Protein AF-0000000085917078 (afdb_homodimer)

Structure (mmCIF, N/CA/C/O backbone):
data_AF-0000000085917078-model_v1
#
loop_
_entity.id
_entity.type
_entity.pdbx_description
1 polymer 'DUF4371 domain-containing protein'
#
loop_
_atom_site.group_PDB
_atom_site.id
_atom_site.type_symbol
_atom_site.label_atom_id
_atom_site.label_alt_id
_atom_site.label_comp_id
_atom_site.label_asym_id
_atom_site.label_entity_id
_atom_site.label_seq_id
_atom_site.pdbx_PDB_ins_code
_atom_site.Cartn_x
_atom_site.Cartn_y
_atom_site.Cartn_z
_atom_site.occupancy
_atom_site.B_iso_or_equiv
_atom_site.auth_seq_id
_atom_site.auth_comp_id
_atom_site.auth_asym_id
_atom_site.auth_atom_id
_atom_site.pdbx_PDB_model_num
ATOM 1 N N . MET A 1 1 ? 15.758 -40.156 75.75 1 26.25 1 MET A N 1
ATOM 2 C CA . MET A 1 1 ? 15.148 -38.875 75.312 1 26.25 1 MET A CA 1
ATOM 3 C C . MET A 1 1 ? 14.625 -38.969 73.875 1 26.25 1 MET A C 1
ATOM 5 O O . MET A 1 1 ? 15.367 -39.344 73 1 26.25 1 MET A O 1
ATOM 9 N N . ALA A 1 2 ? 13.312 -39.094 73.75 1 33.78 2 ALA A N 1
ATOM 10 C CA . ALA A 1 2 ? 12.492 -39.375 72.562 1 33.78 2 ALA A CA 1
ATOM 11 C C . ALA A 1 2 ? 12.648 -38.281 71.5 1 33.78 2 ALA A C 1
ATOM 13 O O . ALA A 1 2 ? 12.836 -37.125 71.875 1 33.78 2 ALA A O 1
ATOM 14 N N . GLU A 1 3 ? 13.195 -38.656 70.438 1 36.88 3 GLU A N 1
ATOM 15 C CA . GLU A 1 3 ? 13.578 -37.781 69.312 1 36.88 3 GLU A CA 1
ATOM 16 C C . GLU A 1 3 ? 12.43 -36.875 68.938 1 36.88 3 GLU A C 1
ATOM 18 O O . GLU A 1 3 ? 11.266 -37.25 69 1 36.88 3 GLU A O 1
ATOM 23 N N . PRO A 1 4 ? 12.531 -35.531 69.188 1 39.78 4 PRO A N 1
ATOM 24 C CA . PRO A 1 4 ? 11.461 -34.562 68.938 1 39.78 4 PRO A CA 1
ATOM 25 C C . PRO A 1 4 ? 10.758 -34.75 67.625 1 39.78 4 PRO A C 1
ATOM 27 O O . PRO A 1 4 ? 11.367 -35.281 66.688 1 39.78 4 PRO A O 1
ATOM 30 N N . PRO A 1 5 ? 9.406 -34.875 67.75 1 36.38 5 PRO A N 1
ATOM 31 C CA . PRO A 1 5 ? 8.578 -35.219 66.562 1 36.38 5 PRO A CA 1
ATOM 32 C C . PRO A 1 5 ? 8.797 -34.25 65.375 1 36.38 5 PRO A C 1
ATOM 34 O O . PRO A 1 5 ? 9.055 -33.062 65.562 1 36.38 5 PRO A O 1
ATOM 37 N N . GLN A 1 6 ? 9.461 -34.719 64.438 1 34.41 6 GLN A N 1
ATOM 38 C CA . GLN A 1 6 ? 9.836 -34.031 63.219 1 34.41 6 GLN A CA 1
ATOM 39 C C . GLN A 1 6 ? 8.656 -33.25 62.625 1 34.41 6 GLN A C 1
ATOM 41 O O . GLN A 1 6 ? 7.539 -33.75 62.562 1 34.41 6 GLN A O 1
ATOM 46 N N . LYS A 1 7 ? 8.641 -31.891 62.875 1 35.31 7 LYS A N 1
ATOM 47 C CA . LYS A 1 7 ? 7.645 -30.969 62.344 1 35.31 7 LYS A CA 1
ATOM 48 C C . LYS A 1 7 ? 7.184 -31.406 60.938 1 35.31 7 LYS A C 1
ATOM 50 O O . LYS A 1 7 ? 8.008 -31.641 60.062 1 35.31 7 LYS A O 1
ATOM 55 N N . LYS A 1 8 ? 5.969 -31.953 60.938 1 35.16 8 LYS A N 1
ATOM 56 C CA . LYS A 1 8 ? 5.297 -32.438 59.719 1 35.16 8 LYS A CA 1
ATOM 57 C C . LYS A 1 8 ? 5.246 -31.328 58.656 1 35.16 8 LYS A C 1
ATOM 59 O O . LYS A 1 8 ? 4.77 -30.219 58.938 1 35.16 8 LYS A O 1
ATOM 64 N N . VAL A 1 9 ? 6.164 -31.219 57.875 1 41.62 9 VAL A N 1
ATOM 65 C CA . VAL A 1 9 ? 6.203 -30.297 56.75 1 41.62 9 VAL A CA 1
ATOM 66 C C . VAL A 1 9 ? 4.84 -30.25 56.062 1 41.62 9 VAL A C 1
ATOM 68 O O . VAL A 1 9 ? 4.297 -31.297 55.688 1 41.62 9 VAL A O 1
ATOM 71 N N . ARG A 1 10 ? 3.951 -29.359 56.469 1 45.59 10 ARG A N 1
ATOM 72 C CA . ARG A 1 10 ? 2.627 -29.141 55.906 1 45.59 10 ARG A CA 1
ATOM 73 C C . ARG A 1 10 ? 2.664 -29.25 54.375 1 45.59 10 ARG A C 1
ATOM 75 O O . ARG A 1 10 ? 3.408 -28.516 53.719 1 45.59 10 ARG A O 1
ATOM 82 N N . LYS A 1 11 ? 2.496 -30.344 53.938 1 52.91 11 LYS A N 1
ATOM 83 C CA . LYS A 1 11 ? 2.473 -30.641 52.5 1 52.91 11 LYS A CA 1
ATOM 84 C C . LYS A 1 11 ? 1.462 -29.766 51.781 1 52.91 11 LYS A C 1
ATOM 86 O O . LYS A 1 11 ? 0.309 -29.656 52.188 1 52.91 11 LYS A O 1
ATOM 91 N N . THR A 1 12 ? 1.917 -28.703 51.031 1 66 12 THR A N 1
ATOM 92 C CA . THR A 1 12 ? 1.097 -27.875 50.156 1 66 12 THR A CA 1
ATOM 93 C C . THR A 1 12 ? 0.244 -28.734 49.25 1 66 12 THR A C 1
ATOM 95 O O . THR A 1 12 ? 0.737 -29.703 48.656 1 66 12 THR A O 1
ATOM 98 N N . GLN A 1 13 ? -1.045 -28.516 49.344 1 72.25 13 GLN A N 1
ATOM 99 C CA . GLN A 1 13 ? -1.962 -29.422 48.656 1 72.25 13 GLN A CA 1
ATOM 100 C C .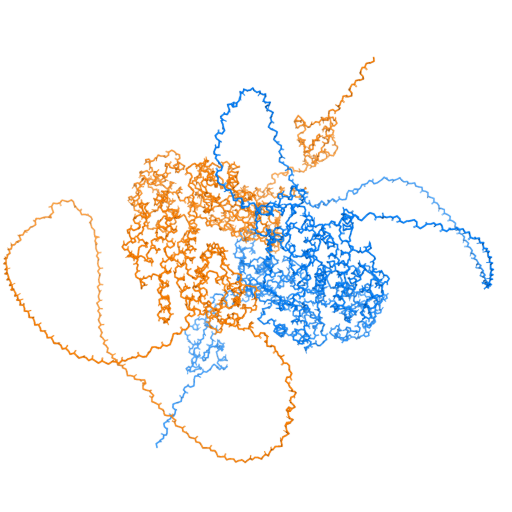 GLN A 1 13 ? -2.094 -29.031 47.156 1 72.25 13 GLN A C 1
ATOM 102 O O . GLN A 1 13 ? -1.937 -27.859 46.812 1 72.25 13 GLN A O 1
ATOM 107 N N . ARG A 1 14 ? -2.148 -29.984 46.281 1 76.56 14 ARG A N 1
ATOM 108 C CA . ARG A 1 14 ? -2.373 -29.828 44.844 1 76.56 14 ARG A CA 1
ATOM 109 C C . ARG A 1 14 ? -3.822 -30.125 44.5 1 76.56 14 ARG A C 1
ATOM 111 O O . ARG A 1 14 ? -4.535 -30.781 45.25 1 76.56 14 ARG A O 1
ATOM 118 N N . PHE A 1 15 ? -4.289 -29.625 43.406 1 78.06 15 PHE A N 1
ATOM 119 C CA . PHE A 1 15 ? -5.645 -29.875 42.938 1 78.06 15 PHE A CA 1
ATOM 120 C C . PHE A 1 15 ? -5.809 -31.344 42.562 1 78.06 15 PHE A C 1
ATOM 122 O O . PHE A 1 15 ? -4.98 -31.891 41.844 1 78.06 15 PHE A O 1
ATOM 129 N N . LEU A 1 16 ? -6.777 -31.984 43.125 1 79.94 16 LEU A N 1
ATOM 130 C CA . LEU A 1 16 ? -7.07 -33.406 42.844 1 79.94 16 LEU A CA 1
ATOM 131 C C . LEU A 1 16 ? -8.336 -33.531 42 1 79.94 16 LEU A C 1
ATOM 133 O O . LEU A 1 16 ? -9.273 -32.75 42.156 1 79.94 16 LEU A O 1
ATOM 137 N N . ASP A 1 17 ? -8.359 -34.469 41.219 1 76.12 17 ASP A N 1
ATOM 138 C CA . ASP A 1 17 ? -9.492 -34.719 40.344 1 76.12 17 ASP A CA 1
ATOM 139 C C . ASP A 1 17 ? -10.781 -34.938 41.125 1 76.12 17 ASP A C 1
ATOM 141 O O . ASP A 1 17 ? -11.875 -34.625 40.656 1 76.12 17 ASP A O 1
ATOM 145 N N . ARG A 1 18 ? -10.672 -35.375 42.281 1 79.56 18 ARG A N 1
ATOM 146 C CA . ARG A 1 18 ? -11.844 -35.656 43.094 1 79.56 18 ARG A CA 1
ATOM 147 C C . ARG A 1 18 ? -12.562 -34.344 43.469 1 79.56 18 ARG A C 1
ATOM 149 O O . ARG A 1 18 ? -13.758 -34.344 43.75 1 79.56 18 ARG A O 1
ATOM 156 N N . TYR A 1 19 ? -11.789 -33.219 43.438 1 81.88 19 TYR A N 1
ATOM 157 C CA . TYR A 1 19 ? -12.406 -31.922 43.719 1 81.88 19 TYR A CA 1
ATOM 158 C C . TYR A 1 19 ? -13.336 -31.5 42.594 1 81.88 19 TYR A C 1
ATOM 160 O O . TYR A 1 19 ? -14.398 -30.938 42.844 1 81.88 19 TYR A O 1
ATOM 168 N N . ARG A 1 20 ? -12.961 -31.938 41.469 1 78.19 20 ARG A N 1
ATOM 169 C CA . ARG A 1 20 ? -13.789 -31.688 40.281 1 78.19 20 ARG A CA 1
ATOM 170 C C . ARG A 1 20 ? -15.086 -32.469 40.344 1 78.19 20 ARG A C 1
ATOM 172 O O . ARG A 1 20 ? -16.125 -32.031 39.875 1 78.19 20 ARG A O 1
ATOM 179 N N . GLU A 1 21 ? -15.039 -33.625 40.844 1 79.31 21 GLU A N 1
ATOM 180 C CA . GLU A 1 21 ? -16.219 -34.469 40.938 1 79.31 21 GLU A CA 1
ATOM 181 C C . GLU A 1 21 ? -17.188 -33.906 42 1 79.31 21 GLU A C 1
ATOM 183 O O . GLU A 1 21 ? -18.406 -33.938 41.812 1 79.31 21 GLU A O 1
ATOM 188 N N . ARG A 1 22 ? -16.703 -33.375 43.094 1 81.88 22 ARG A N 1
ATOM 189 C CA . ARG A 1 22 ? -17.531 -32.875 44.188 1 81.88 22 ARG A CA 1
ATOM 190 C C . ARG A 1 22 ? -18.047 -31.469 43.906 1 81.88 22 ARG A C 1
ATOM 192 O O . ARG A 1 22 ? -19.188 -31.141 44.25 1 81.88 22 ARG A O 1
ATOM 199 N N . TRP A 1 23 ? -17.188 -30.609 43.344 1 81.5 23 TRP A N 1
ATOM 200 C CA . TRP A 1 23 ? -17.531 -29.266 42.906 1 81.5 23 TRP A CA 1
ATOM 201 C C . TRP A 1 23 ? -17.203 -29.031 41.438 1 81.5 23 TRP A C 1
ATOM 203 O O . TRP A 1 23 ? -16.094 -28.609 41.125 1 81.5 23 TRP A O 1
ATOM 213 N N . PRO A 1 24 ? -18.25 -29.312 40.562 1 78.5 24 PRO A N 1
ATOM 214 C CA . PRO A 1 24 ? -18 -29.266 39.125 1 78.5 24 PRO A CA 1
ATOM 215 C C . PRO A 1 24 ? -17.562 -27.875 38.656 1 78.5 24 PRO A C 1
ATOM 217 O O . PRO A 1 24 ? -16.984 -27.75 37.562 1 78.5 24 PRO A O 1
ATOM 220 N N . CYS A 1 25 ? -17.734 -26.938 39.344 1 78.94 25 CYS A N 1
ATOM 221 C CA . CYS A 1 25 ? -17.344 -25.594 38.938 1 78.94 25 CYS A CA 1
ATOM 222 C C . CYS A 1 25 ? -15.836 -25.391 39.125 1 78.94 25 CYS A C 1
ATOM 224 O O . CYS A 1 25 ? -15.273 -24.422 38.625 1 78.94 25 CYS A O 1
ATOM 226 N N . LEU A 1 26 ? -15.172 -26.203 39.75 1 82.19 26 LEU A N 1
ATOM 227 C CA . LEU A 1 26 ? -13.742 -26.062 40 1 82.19 26 LEU A CA 1
ATOM 228 C C . LEU A 1 26 ? -12.93 -26.922 39.031 1 82.19 26 LEU A C 1
ATOM 230 O O . LEU A 1 26 ? -13.242 -28.094 38.812 1 82.19 26 LEU A O 1
ATOM 234 N N . GLN A 1 27 ? -12.047 -26.266 38.312 1 81.12 27 GLN A N 1
ATOM 235 C CA . GLN A 1 27 ? -11.141 -26.922 37.375 1 81.12 27 GLN A CA 1
ATOM 236 C C . GLN A 1 27 ? -9.68 -26.703 37.781 1 81.12 27 GLN A C 1
ATOM 238 O O . GLN A 1 27 ? -9.391 -25.875 38.625 1 81.12 27 GLN A O 1
ATOM 243 N N . MET A 1 28 ? -8.906 -27.484 37.188 1 79.31 28 MET A N 1
ATOM 244 C CA . MET A 1 28 ? -7.477 -27.359 37.438 1 79.31 28 MET A CA 1
ATOM 245 C C . MET A 1 28 ? -6.965 -25.984 36.969 1 79.31 28 MET A C 1
ATOM 247 O O . MET A 1 28 ? -7.242 -25.562 35.844 1 79.31 28 MET A O 1
ATOM 251 N N . SER A 1 29 ? -6.289 -25.188 37.812 1 76.81 29 SER A N 1
ATOM 252 C CA . SER A 1 29 ? -5.723 -23.875 37.5 1 76.81 29 SER A CA 1
ATOM 253 C C . SER A 1 29 ? -4.34 -24 36.875 1 76.81 29 SER A C 1
ATOM 255 O O . SER A 1 29 ? -3.65 -25 37.062 1 76.81 29 SER A O 1
ATOM 257 N N . ARG A 1 30 ? -3.867 -23.031 36.156 1 72.75 30 ARG A N 1
ATOM 258 C CA . ARG A 1 30 ? -2.514 -22.953 35.594 1 72.75 30 ARG A CA 1
ATOM 259 C C . ARG A 1 30 ? -1.503 -22.625 36.688 1 72.75 30 ARG A C 1
ATOM 261 O O . ARG A 1 30 ? -0.307 -22.891 36.531 1 72.75 30 ARG A O 1
ATOM 268 N N . LEU A 1 31 ? -1.988 -22.203 37.875 1 76.12 31 LEU A N 1
ATOM 269 C CA . LEU A 1 31 ? -1.13 -21.906 39 1 76.12 31 LEU A CA 1
ATOM 270 C C . LEU A 1 31 ? -1.04 -23.125 39.938 1 76.12 31 LEU A C 1
ATOM 272 O O . LEU A 1 31 ? -2.043 -23.797 40.188 1 76.12 31 LEU A O 1
ATOM 276 N N . PRO A 1 32 ? 0.138 -23.406 40.312 1 77.38 32 PRO A N 1
ATOM 277 C CA . PRO A 1 32 ? 0.253 -24.531 41.25 1 77.38 32 PRO A CA 1
ATOM 278 C C . PRO A 1 32 ? -0.472 -24.281 42.562 1 77.38 32 PRO A C 1
ATOM 280 O O . PRO A 1 32 ? -0.488 -23.141 43.062 1 77.38 32 PRO A O 1
ATOM 283 N N . HIS A 1 33 ? -1.282 -25.203 43.156 1 82.06 33 HIS A N 1
ATOM 284 C CA . HIS A 1 33 ? -1.989 -25.234 44.438 1 82.06 33 HIS A CA 1
ATOM 285 C C . HIS A 1 33 ? -3.223 -24.328 44.406 1 82.06 33 HIS A C 1
ATOM 287 O O . HIS A 1 33 ? -3.668 -23.844 45.438 1 82.06 33 HIS A O 1
ATOM 293 N N . HIS A 1 34 ? -3.635 -24 43.219 1 85 34 HIS A N 1
ATOM 294 C CA . HIS A 1 34 ? -4.875 -23.266 43.031 1 85 34 HIS A CA 1
ATOM 295 C C . HIS A 1 34 ? -5.898 -24.062 42.25 1 85 34 HIS A C 1
ATOM 297 O O . HIS A 1 34 ? -5.531 -24.953 41.469 1 85 34 HIS A O 1
ATOM 303 N N . ALA A 1 35 ? -7.191 -23.844 42.438 1 86 35 ALA A N 1
ATOM 304 C CA . ALA A 1 35 ? -8.32 -24.328 41.656 1 86 35 ALA A CA 1
ATOM 305 C C . ALA A 1 35 ? -9.023 -23.188 40.938 1 86 35 ALA A C 1
ATOM 307 O O . ALA A 1 35 ? -9.188 -22.094 41.5 1 86 35 ALA A O 1
ATOM 308 N N . PHE A 1 36 ? -9.227 -23.453 39.688 1 83.44 36 PHE A N 1
ATOM 309 C CA . PHE A 1 36 ? -9.953 -22.453 38.906 1 83.44 36 PHE A CA 1
ATOM 310 C C . PHE A 1 36 ? -11.461 -22.656 39.031 1 83.44 36 PHE A C 1
ATOM 312 O O . PHE A 1 36 ? -11.961 -23.75 38.719 1 83.44 36 PHE A O 1
ATOM 319 N N . CYS A 1 37 ? -12.148 -21.641 39.5 1 81.25 37 CYS A N 1
ATOM 320 C CA . CYS A 1 37 ? -13.609 -21.703 39.562 1 81.25 37 CYS A CA 1
ATOM 321 C C . CYS A 1 37 ? -14.234 -21.125 38.312 1 81.25 37 CYS A C 1
ATOM 323 O O . CYS A 1 37 ? -14.07 -19.938 38.031 1 81.25 37 CYS A O 1
ATOM 325 N N . THR A 1 38 ? -14.977 -21.953 37.625 1 78.81 38 THR A N 1
ATOM 326 C CA . THR A 1 38 ? -15.578 -21.562 36.344 1 78.81 38 THR A CA 1
ATOM 327 C C . THR A 1 38 ? -16.734 -20.578 36.594 1 78.81 38 THR A C 1
ATOM 329 O O . THR A 1 38 ? -17.094 -19.812 35.688 1 78.81 38 THR A O 1
ATOM 332 N N . VAL A 1 39 ? -17.266 -20.469 37.594 1 76.5 39 VAL A N 1
ATOM 333 C CA . VAL A 1 39 ? -18.375 -19.594 37.969 1 76.5 39 VAL A CA 1
ATOM 334 C C . VAL A 1 39 ? -17.828 -18.203 38.312 1 76.5 39 VAL A C 1
ATOM 336 O O . VAL A 1 39 ? -18.312 -17.188 37.812 1 76.5 39 VAL A O 1
ATOM 339 N N . CYS A 1 40 ? -16.859 -18.172 39.094 1 76.5 40 CYS A N 1
ATOM 340 C CA . CYS A 1 40 ? -16.312 -16.906 39.562 1 76.5 40 CYS A CA 1
ATOM 341 C C . CYS A 1 40 ? -15.141 -16.453 38.688 1 76.5 40 CYS A C 1
ATOM 343 O O . CYS A 1 40 ? -14.641 -15.344 38.844 1 76.5 40 CYS A O 1
ATOM 345 N N . LYS A 1 41 ? -14.75 -17.312 37.75 1 74.31 41 LYS A N 1
ATOM 346 C CA . LYS A 1 41 ? -13.625 -17.141 36.844 1 74.31 41 LYS A CA 1
ATOM 347 C C . LYS A 1 41 ? -12.398 -16.609 37.562 1 74.31 41 LYS A C 1
ATOM 349 O O . LYS A 1 41 ? -11.711 -15.719 37.094 1 74.31 41 LYS A O 1
ATOM 354 N N . THR A 1 42 ? -12.086 -17.234 38.625 1 79.88 42 THR A N 1
ATOM 355 C CA . THR A 1 42 ? -10.938 -16.875 39.469 1 79.88 42 THR A CA 1
ATOM 356 C C . THR A 1 42 ? -10.188 -18.109 39.938 1 79.88 42 THR A C 1
ATOM 358 O O . THR A 1 42 ? -10.781 -19.188 40.094 1 79.88 42 THR A O 1
ATOM 361 N N . ASP A 1 43 ? -8.859 -17.953 40.125 1 82.56 43 ASP A N 1
ATOM 362 C CA . ASP A 1 43 ? -8.047 -19 40.719 1 82.56 43 ASP A CA 1
ATOM 363 C C . ASP A 1 43 ? -8.133 -18.953 42.25 1 82.56 43 ASP A C 1
ATOM 365 O O . ASP A 1 43 ? -7.832 -17.922 42.844 1 82.56 43 ASP A O 1
ATOM 369 N N . VAL A 1 44 ? -8.586 -19.953 42.812 1 84.69 44 VAL A N 1
ATOM 370 C CA . VAL A 1 44 ? -8.766 -20.094 44.25 1 84.69 44 VAL A CA 1
ATOM 371 C C . VAL A 1 44 ? -7.566 -20.828 44.875 1 84.69 44 VAL A C 1
ATOM 373 O O . VAL A 1 44 ? -7.191 -21.906 44.406 1 84.69 44 VAL A O 1
ATOM 376 N N . ASP A 1 45 ? -6.941 -20.234 45.844 1 81.88 45 ASP A N 1
ATOM 377 C CA . ASP A 1 45 ? -5.805 -20.844 46.531 1 81.88 45 ASP A CA 1
ATOM 378 C C . ASP A 1 45 ? -6.258 -22.016 47.406 1 81.88 45 ASP A C 1
ATOM 380 O O . ASP A 1 45 ? -7.035 -21.828 48.344 1 81.88 45 ASP A O 1
ATOM 384 N N . ILE A 1 46 ? -5.797 -23.156 47.031 1 83.19 46 ILE A N 1
ATOM 385 C CA . ILE A 1 46 ? -6.195 -24.344 47.781 1 83.19 46 ILE A CA 1
ATOM 386 C C . ILE A 1 46 ? -4.992 -24.891 48.531 1 83.19 46 ILE A C 1
ATOM 388 O O . ILE A 1 46 ? -4.992 -26.062 48.938 1 83.19 46 ILE A O 1
ATOM 392 N N . SER A 1 47 ? -3.875 -24.156 48.781 1 80.31 47 SER A N 1
ATOM 393 C CA . SER A 1 47 ? -2.604 -24.609 49.344 1 80.31 47 SER A CA 1
ATOM 394 C C . SER A 1 47 ? -2.748 -24.984 50.812 1 80.31 47 SER A C 1
ATOM 396 O O . SER A 1 47 ? -1.99 -25.797 51.344 1 80.31 47 SER A O 1
ATOM 398 N N . HIS A 1 48 ? -3.787 -24.453 51.469 1 80.19 48 HIS A N 1
ATOM 399 C CA . HIS A 1 48 ? -3.887 -24.656 52.906 1 80.19 48 HIS A CA 1
ATOM 400 C C . HIS A 1 48 ? -4.566 -25.984 53.219 1 80.19 48 HIS A C 1
ATOM 402 O O . HIS A 1 48 ? -3.971 -26.844 53.875 1 80.19 48 HIS A O 1
ATOM 408 N N . GLN A 1 49 ? -5.906 -26.156 52.906 1 78.69 49 GLN A N 1
ATOM 409 C CA . GLN A 1 49 ? -6.617 -27.359 53.375 1 78.69 49 GLN A CA 1
ATOM 410 C C . GLN A 1 49 ? -7.266 -28.094 52.188 1 78.69 49 GLN A C 1
ATOM 412 O O . GLN A 1 49 ? -8.188 -28.875 52.375 1 78.69 49 GLN A O 1
ATOM 417 N N . GLY A 1 50 ? -6.812 -27.859 51.062 1 80.69 50 GLY A N 1
ATOM 418 C CA . GLY A 1 50 ? -7.277 -28.547 49.844 1 80.69 50 GLY A CA 1
ATOM 419 C C . GLY A 1 50 ? -8.789 -28.516 49.719 1 80.69 50 GLY A C 1
ATOM 420 O O . GLY A 1 50 ? -9.352 -27.531 49.219 1 80.69 50 GLY A O 1
ATOM 421 N N . ALA A 1 51 ? -9.453 -29.594 50.188 1 81.5 51 ALA A N 1
ATOM 422 C CA . ALA A 1 51 ? -10.891 -29.781 50.031 1 81.5 51 ALA A CA 1
ATOM 423 C C . ALA A 1 51 ? -11.672 -28.75 50.812 1 81.5 51 ALA A C 1
ATOM 425 O O . ALA A 1 51 ? -12.711 -28.25 50.375 1 81.5 51 ALA A O 1
ATOM 426 N N . THR A 1 52 ? -11.195 -28.422 51.938 1 82.94 52 THR A N 1
ATOM 427 C CA . THR A 1 52 ? -11.891 -27.453 52.781 1 82.94 52 THR A CA 1
ATOM 428 C C . THR A 1 52 ? -11.789 -26.047 52.219 1 82.94 52 THR A C 1
ATOM 430 O O . THR A 1 52 ? -12.734 -25.266 52.312 1 82.94 52 THR A O 1
ATOM 433 N N . ASP A 1 53 ? -10.695 -25.688 51.531 1 85.38 53 ASP A N 1
ATOM 434 C CA . ASP A 1 53 ? -10.562 -24.406 50.844 1 85.38 53 ASP A CA 1
ATOM 435 C C . ASP A 1 53 ? -11.516 -24.328 49.656 1 85.38 53 ASP A C 1
ATOM 437 O O . ASP A 1 53 ? -12.125 -23.281 49.406 1 85.38 53 ASP A O 1
ATOM 441 N N . CYS A 1 54 ? -11.641 -25.438 48.938 1 85.25 54 CYS A N 1
ATOM 442 C CA . CYS A 1 54 ? -12.602 -25.5 47.812 1 85.25 54 CYS A CA 1
ATOM 443 C C . CYS A 1 54 ? -14.023 -25.297 48.312 1 85.25 54 CYS A C 1
ATOM 445 O O . CYS A 1 54 ? -14.797 -24.547 47.75 1 85.25 54 CYS A O 1
ATOM 447 N N . ARG A 1 55 ? -14.367 -25.969 49.375 1 83.69 55 ARG A N 1
ATOM 448 C CA . ARG A 1 55 ? -15.695 -25.859 49.969 1 83.69 55 ARG A CA 1
ATOM 449 C C . ARG A 1 55 ? -15.984 -24.438 50.438 1 83.69 55 ARG A C 1
ATOM 451 O O . ARG A 1 55 ? -17.078 -23.922 50.219 1 83.69 55 ARG A O 1
ATOM 458 N N . ARG A 1 56 ? -15.031 -23.844 51.094 1 82.56 56 ARG A N 1
ATOM 459 C CA . ARG A 1 56 ? -15.188 -22.484 51.594 1 82.56 56 ARG A CA 1
ATOM 460 C C . ARG A 1 56 ? -15.445 -21.516 50.438 1 82.56 56 ARG A C 1
ATOM 462 O O . ARG A 1 56 ? -16.25 -20.594 50.562 1 82.56 56 ARG A O 1
ATOM 469 N N . HIS A 1 57 ? -14.727 -21.734 49.312 1 83.31 57 HIS A N 1
ATOM 470 C CA . HIS A 1 57 ? -14.945 -20.891 48.156 1 83.31 57 HIS A CA 1
ATOM 471 C C . HIS A 1 57 ? -16.359 -21.062 47.594 1 83.31 57 HIS A C 1
ATOM 473 O O . HIS A 1 57 ? -17.078 -20.094 47.375 1 83.31 57 HIS A O 1
ATOM 479 N N . VAL A 1 58 ? -16.766 -22.312 47.406 1 83.94 58 VAL A N 1
ATOM 480 C CA . VAL A 1 58 ? -18.047 -22.625 46.781 1 83.94 58 VAL A CA 1
ATOM 481 C C . VAL A 1 58 ? -19.188 -22.172 47.688 1 83.94 58 VAL A C 1
ATOM 483 O O . VAL A 1 58 ? -20.25 -21.75 47.219 1 83.94 58 VAL A O 1
ATOM 486 N N . GLU A 1 59 ? -18.938 -22.109 48.938 1 80.5 59 GLU A N 1
ATOM 487 C CA . GLU A 1 59 ? -19.969 -21.734 49.906 1 80.5 59 GLU A CA 1
ATOM 488 C C . GLU A 1 59 ? -19.891 -20.234 50.219 1 80.5 59 GLU A C 1
ATOM 490 O O . GLU A 1 59 ? -20.703 -19.719 51 1 80.5 59 GLU A O 1
ATOM 495 N N . GLY A 1 60 ? -18.875 -19.656 49.688 1 79.88 60 GLY A N 1
ATOM 496 C CA . GLY A 1 60 ? -18.734 -18.219 49.906 1 79.88 60 GLY A CA 1
ATOM 497 C C . GLY A 1 60 ? -19.859 -17.406 49.312 1 79.88 60 GLY A C 1
ATOM 498 O O . GLY A 1 60 ? -20.484 -17.844 48.344 1 79.88 60 GLY A O 1
ATOM 499 N N . THR A 1 61 ? -20.125 -16.25 49.781 1 77.31 61 THR A N 1
ATOM 500 C CA . THR A 1 61 ? -21.219 -15.391 49.344 1 77.31 61 THR A CA 1
ATOM 501 C C . THR A 1 61 ? -20.984 -14.906 47.906 1 77.31 61 THR A C 1
ATOM 503 O O . THR A 1 61 ? -21.922 -14.797 47.125 1 77.31 61 THR A O 1
ATOM 506 N N . LYS A 1 62 ? -19.781 -14.641 47.594 1 72.75 62 LYS A N 1
ATOM 507 C CA . LYS A 1 62 ? -19.484 -14.156 46.25 1 72.75 62 LYS A CA 1
ATOM 508 C C . LYS A 1 62 ? -19.734 -15.234 45.188 1 72.75 62 LYS A C 1
ATOM 510 O O . LYS A 1 62 ? -20.281 -14.969 44.125 1 72.75 62 LYS A O 1
ATOM 515 N N . HIS A 1 63 ? -19.312 -16.359 45.375 1 76.12 63 HIS A N 1
ATOM 516 C CA . HIS A 1 63 ? -19.547 -17.469 44.438 1 76.12 63 HIS A CA 1
ATOM 517 C C . HIS A 1 63 ? -21.031 -17.75 44.312 1 76.12 63 HIS A C 1
ATOM 519 O O . HIS A 1 63 ? -21.531 -17.891 43.188 1 76.12 63 HIS A O 1
ATOM 525 N N . LYS A 1 64 ? -21.734 -17.812 45.406 1 77.31 64 LYS A N 1
ATOM 526 C CA . LYS A 1 64 ? -23.156 -18.094 45.344 1 77.31 64 LYS A CA 1
ATOM 527 C C . LYS A 1 64 ? -23.922 -16.984 44.625 1 77.31 64 LYS A C 1
ATOM 529 O O . LYS A 1 64 ? -24.859 -17.25 43.875 1 77.31 64 LYS A O 1
ATOM 534 N N . LYS A 1 65 ? -23.578 -15.773 44.812 1 71.38 65 LYS A N 1
ATOM 535 C CA . LYS A 1 65 ? -24.219 -14.68 44.062 1 71.38 65 LYS A CA 1
ATOM 536 C C . LYS A 1 65 ? -23.953 -14.789 42.562 1 71.38 65 LYS A C 1
ATOM 538 O O . LYS A 1 65 ? -24.844 -14.578 41.75 1 71.38 65 LYS A O 1
ATOM 543 N N . LEU A 1 66 ? -22.734 -15.109 42.219 1 70.75 66 LEU A N 1
ATOM 544 C CA . LEU A 1 66 ? -22.406 -15.258 40.812 1 70.75 66 LEU A CA 1
ATOM 545 C C . LEU A 1 66 ? -23.031 -16.516 40.219 1 70.75 66 LEU A C 1
ATOM 547 O O . LEU A 1 66 ? -23.484 -16.516 39.062 1 70.75 66 LEU A O 1
ATOM 551 N N . GLU A 1 67 ? -23.031 -17.484 40.906 1 70.38 67 GLU A N 1
ATOM 552 C CA . GLU A 1 67 ? -23.719 -18.703 40.5 1 70.38 67 GLU A CA 1
ATOM 553 C C . GLU A 1 67 ? -25.203 -18.469 40.344 1 70.38 67 GLU A C 1
ATOM 555 O O . GLU A 1 67 ? -25.812 -18.938 39.375 1 70.38 67 GLU A O 1
ATOM 560 N N . SER A 1 68 ? -25.844 -17.797 41.281 1 67.75 68 SER A N 1
ATOM 561 C CA . SER A 1 68 ? -27.25 -17.422 41.125 1 67.75 68 SER A CA 1
ATOM 562 C C . SER A 1 68 ? -27.438 -16.438 40 1 67.75 68 SER A C 1
ATOM 564 O O . SER A 1 68 ? -28.438 -16.516 39.25 1 67.75 68 SER A O 1
ATOM 566 N N . ALA A 1 69 ? -26.609 -15.477 39.812 1 58.97 69 ALA A N 1
ATOM 567 C CA . ALA A 1 69 ? -26.688 -14.562 38.656 1 58.97 69 ALA A CA 1
ATOM 568 C C . ALA A 1 69 ? -26.469 -15.305 37.344 1 58.97 69 ALA A C 1
ATOM 570 O O . ALA A 1 69 ? -27.156 -15.039 36.375 1 58.97 69 ALA A O 1
ATOM 571 N N . ILE A 1 70 ? -25.484 -16.109 37.25 1 53.72 70 ILE A N 1
ATOM 572 C CA . ILE A 1 70 ? -25.312 -16.953 36.094 1 53.72 70 ILE A CA 1
ATOM 573 C C . ILE A 1 70 ? -26.516 -17.891 35.938 1 53.72 70 ILE A C 1
ATOM 575 O O . ILE A 1 70 ? -27 -18.094 34.812 1 53.72 70 ILE A O 1
ATOM 579 N N . ALA A 1 71 ? -26.875 -18.516 36.969 1 51.09 71 ALA A N 1
ATOM 580 C CA . ALA A 1 71 ? -28.078 -19.344 36.938 1 51.09 71 ALA A CA 1
ATOM 581 C C . ALA A 1 71 ? -29.312 -18.516 36.594 1 51.09 71 ALA A C 1
ATOM 583 O O . ALA A 1 71 ? -30.266 -19.016 36 1 51.09 71 ALA A O 1
ATOM 584 N N . SER A 1 72 ? -29.453 -17.422 37.25 1 42.94 72 SER A N 1
ATOM 585 C CA . SER A 1 72 ? -30.547 -16.516 36.906 1 42.94 72 SER A CA 1
ATOM 586 C C . SER A 1 72 ? -30.328 -15.867 35.531 1 42.94 72 SER A C 1
ATOM 588 O O . SER A 1 72 ? -31.188 -15.117 35.062 1 42.94 72 SER A O 1
ATOM 590 N N . VAL A 1 73 ? -29.047 -15.664 35.125 1 37.25 73 VAL A N 1
ATOM 591 C CA . VAL A 1 73 ? -29.016 -15.32 33.719 1 37.25 73 VAL A CA 1
ATOM 592 C C . VAL A 1 73 ? -29.781 -16.375 32.906 1 37.25 73 VAL A C 1
ATOM 594 O O . VAL A 1 73 ? -29.453 -17.578 33 1 37.25 73 VAL A O 1
ATOM 597 N N . PRO A 1 74 ? -31.047 -16.25 32.625 1 33.47 74 PRO A N 1
ATOM 598 C CA . PRO A 1 74 ? -31.688 -17.328 31.859 1 33.47 74 PRO A CA 1
ATOM 599 C C . PRO A 1 74 ? -30.719 -18.062 30.953 1 33.47 74 PRO A C 1
ATOM 601 O O . PRO A 1 74 ? -29.719 -17.484 30.516 1 33.47 74 PRO A O 1
ATOM 604 N N . LYS A 1 75 ? -30.297 -19.438 31.328 1 33.47 75 LYS A N 1
ATOM 605 C CA . LYS A 1 75 ? -29.781 -20.203 30.188 1 33.47 75 LYS A CA 1
ATOM 606 C C . LYS A 1 75 ? -30.094 -19.5 28.875 1 33.47 75 LYS A C 1
ATOM 608 O O . LYS A 1 75 ? -31.234 -19.109 28.625 1 33.47 75 LYS A O 1
ATOM 613 N N . ILE A 1 76 ? -29.203 -18.688 28.453 1 32.56 76 ILE A N 1
ATOM 614 C CA . ILE A 1 76 ? -29.547 -18.25 27.109 1 32.56 76 ILE A CA 1
ATOM 615 C C . ILE A 1 76 ? -30.406 -19.312 26.422 1 32.56 76 ILE A C 1
ATOM 617 O O . ILE A 1 76 ? -29.922 -20.422 26.125 1 32.56 76 ILE A O 1
ATOM 621 N N . THR A 1 77 ? -31.547 -19.797 26.922 1 30 77 THR A N 1
ATOM 622 C CA . THR A 1 77 ? -32.531 -20.531 26.141 1 30 77 THR A CA 1
ATOM 623 C C . THR A 1 77 ? -32.156 -20.547 24.672 1 30 77 THR A C 1
ATOM 625 O O . THR A 1 77 ? -31.547 -19.594 24.172 1 30 77 THR A O 1
ATOM 628 N N . THR A 1 78 ? -31.875 -21.734 24.094 1 33.09 78 THR A N 1
ATOM 629 C CA . THR A 1 78 ? -31.953 -21.859 22.641 1 33.09 78 THR A CA 1
ATOM 630 C C . THR A 1 78 ? -32.781 -20.719 22.047 1 33.09 78 THR A C 1
ATOM 632 O O . THR A 1 78 ? -34 -20.781 22.016 1 33.09 78 THR A O 1
ATOM 635 N N . LYS A 1 79 ? -32.719 -19.625 22.578 1 36.03 79 LYS A N 1
ATOM 636 C CA . LYS A 1 79 ? -33.406 -18.484 21.984 1 36.03 79 LYS A CA 1
ATOM 637 C C . LYS A 1 79 ? -33.781 -18.781 20.547 1 36.03 79 LYS A C 1
ATOM 639 O O . LYS A 1 79 ? -32.969 -19.219 19.734 1 36.03 79 LYS A O 1
ATOM 644 N N . PHE A 1 80 ? -34.844 -19.156 20.359 1 37.75 80 PHE A N 1
ATOM 645 C CA . PHE A 1 80 ? -35.469 -19.406 19.078 1 37.75 80 PHE A CA 1
ATOM 646 C C . PHE A 1 80 ? -34.875 -18.547 17.984 1 37.75 80 PHE A C 1
ATOM 648 O O . PHE A 1 80 ? -34.969 -17.312 18.016 1 37.75 80 PHE A O 1
ATOM 655 N N . PHE A 1 81 ? -33.594 -18.875 17.734 1 52.91 81 PHE A N 1
ATOM 656 C CA . PHE A 1 81 ? -33.094 -18.328 16.469 1 52.91 81 PHE A CA 1
ATOM 657 C C . PHE A 1 81 ? -34.25 -18.125 15.484 1 52.91 81 PHE A C 1
ATOM 659 O O . PHE A 1 81 ? -34.75 -19.078 14.891 1 52.91 81 PHE A O 1
ATOM 666 N N . GLY A 1 82 ? -35.031 -17.188 15.922 1 64.06 82 GLY A N 1
ATOM 667 C CA . GLY A 1 82 ? -36.156 -16.891 15.039 1 64.06 82 GLY A CA 1
ATOM 668 C C . GLY A 1 82 ? -35.719 -16.609 13.609 1 64.06 82 GLY A C 1
ATOM 669 O O . GLY A 1 82 ? -34.531 -16.547 13.32 1 64.06 82 GLY A O 1
ATOM 670 N N . ASP A 1 83 ? -36.562 -16.75 12.789 1 77.19 83 ASP A N 1
ATOM 671 C CA . ASP A 1 83 ? -36.406 -16.516 11.352 1 77.19 83 ASP A CA 1
ATOM 672 C C . ASP A 1 83 ? -35.719 -15.18 11.086 1 77.19 83 ASP A C 1
ATOM 674 O O . ASP A 1 83 ? -34.844 -15.086 10.211 1 77.19 83 ASP A O 1
ATOM 678 N N . GLN A 1 84 ? -35.875 -14.242 12.086 1 82.81 84 GLN A N 1
ATOM 679 C CA . GLN A 1 84 ? -35.312 -12.914 11.875 1 82.81 84 GLN A CA 1
ATOM 680 C C . GLN A 1 84 ? -33.844 -12.898 12.211 1 82.81 84 GLN A C 1
ATOM 682 O O . GLN A 1 84 ? -33.062 -12.219 11.539 1 82.81 84 GLN A O 1
ATOM 687 N N . ASP A 1 85 ? -33.438 -13.586 13.18 1 85.88 85 ASP A N 1
ATOM 688 C CA . ASP A 1 85 ? -32.031 -13.672 13.57 1 85.88 85 ASP A CA 1
ATOM 689 C C . ASP A 1 85 ? -31.203 -14.328 12.469 1 85.88 85 ASP A C 1
ATOM 691 O O . ASP A 1 85 ? -30.078 -13.914 12.211 1 85.88 85 ASP A O 1
ATOM 695 N N . LEU A 1 86 ? -31.812 -15.273 11.914 1 91.19 86 LEU A N 1
ATOM 696 C CA . LEU A 1 86 ? -31.125 -15.969 10.836 1 91.19 86 LEU A CA 1
ATOM 697 C C . LEU A 1 86 ? -30.938 -15.055 9.633 1 91.19 86 LEU A C 1
ATOM 699 O O . LEU A 1 86 ? -29.906 -15.109 8.961 1 91.19 86 LEU A O 1
ATOM 703 N N . ARG A 1 87 ? -31.953 -14.266 9.391 1 92.69 87 ARG A N 1
ATOM 704 C CA . ARG A 1 87 ? -31.859 -13.336 8.266 1 92.69 87 ARG A CA 1
ATOM 705 C C . ARG A 1 87 ? -30.797 -12.273 8.531 1 92.69 87 ARG A C 1
ATOM 707 O O . ARG A 1 87 ? -30.062 -11.883 7.617 1 92.69 87 ARG A O 1
ATOM 714 N N . THR A 1 88 ? -30.688 -11.836 9.734 1 94.56 88 THR A N 1
ATOM 715 C CA . THR A 1 88 ? -29.719 -10.812 10.094 1 94.56 88 THR A CA 1
ATOM 716 C C . THR A 1 88 ? -28.297 -11.367 10.008 1 94.56 88 THR A C 1
ATOM 718 O O . THR A 1 88 ? -27.406 -10.719 9.453 1 94.56 88 THR A O 1
ATOM 721 N N . ILE A 1 89 ? -28.109 -12.539 10.602 1 94.31 89 ILE A N 1
ATOM 722 C CA . ILE A 1 89 ? -26.781 -13.125 10.578 1 94.31 89 ILE A CA 1
ATOM 723 C C . ILE A 1 89 ? -26.391 -13.453 9.141 1 94.31 89 ILE A C 1
ATOM 725 O O . ILE A 1 89 ? -25.203 -13.383 8.781 1 94.31 89 ILE A O 1
ATOM 729 N N . ARG A 1 90 ? -27.328 -13.852 8.336 1 95.56 90 ARG A N 1
ATOM 730 C CA . ARG A 1 90 ? -27.047 -14.078 6.922 1 95.56 90 ARG A CA 1
ATOM 731 C C . ARG A 1 90 ? -26.531 -12.812 6.254 1 95.56 90 ARG A C 1
ATOM 733 O O . ARG A 1 90 ? -25.578 -12.859 5.465 1 95.56 90 ARG A O 1
ATOM 740 N N . ALA A 1 91 ? -27.172 -11.695 6.527 1 96.69 91 ALA A N 1
ATOM 741 C CA . ALA A 1 91 ? -26.734 -10.406 5.988 1 96.69 91 ALA A CA 1
ATOM 742 C C . ALA A 1 91 ? -25.312 -10.078 6.469 1 96.69 91 ALA A C 1
ATOM 744 O O . ALA A 1 91 ? -24.484 -9.602 5.688 1 96.69 91 ALA A O 1
ATOM 745 N N . GLU A 1 92 ? -25.062 -10.312 7.746 1 96.25 92 GLU A N 1
ATOM 746 C CA . GLU A 1 92 ? -23.75 -10.047 8.328 1 96.25 92 GLU A CA 1
ATOM 747 C C . GLU A 1 92 ? -22.672 -10.93 7.684 1 96.25 92 GLU A C 1
ATOM 749 O O . GLU A 1 92 ? -21.562 -10.469 7.418 1 96.25 92 GLU A O 1
ATOM 754 N N . THR A 1 93 ? -22.984 -12.164 7.422 1 96.5 93 THR A N 1
ATOM 755 C CA . THR A 1 93 ? -22.047 -13.102 6.805 1 96.5 93 THR A CA 1
ATOM 756 C C . THR A 1 93 ? -21.781 -12.719 5.352 1 96.5 93 THR A C 1
ATOM 758 O O . THR A 1 93 ? -20.641 -12.82 4.883 1 96.5 93 THR A O 1
ATOM 761 N N . LEU A 1 94 ? -22.812 -12.273 4.703 1 97.19 94 LEU A N 1
ATOM 762 C CA . LEU A 1 94 ? -22.656 -11.844 3.316 1 97.19 94 LEU A CA 1
ATOM 763 C C . LEU A 1 94 ? -21.734 -10.641 3.223 1 97.19 94 LEU A C 1
ATOM 765 O O . LEU A 1 94 ? -20.859 -10.594 2.352 1 97.19 94 LEU A O 1
ATOM 769 N N . PHE A 1 95 ? -21.891 -9.664 4.102 1 97.31 95 PHE A N 1
ATOM 770 C CA . PHE A 1 95 ? -21.016 -8.492 4.086 1 97.31 95 PHE A CA 1
ATOM 771 C C . PHE A 1 95 ? -19.594 -8.875 4.441 1 97.31 95 PHE A C 1
ATOM 773 O O . PHE A 1 95 ? -18.641 -8.297 3.91 1 97.31 95 PHE A O 1
ATOM 780 N N . SER A 1 96 ? -19.422 -9.852 5.367 1 96.88 96 SER A N 1
ATOM 781 C CA . SER A 1 96 ? -18.094 -10.336 5.707 1 96.88 96 SER A CA 1
ATOM 782 C C . SER A 1 96 ? -17.391 -10.945 4.492 1 96.88 96 SER A C 1
ATOM 784 O O . SER A 1 96 ? -16.203 -10.75 4.293 1 96.88 96 SER A O 1
ATOM 786 N N . ASN A 1 97 ? -18.125 -11.648 3.652 1 97.19 97 ASN A N 1
ATOM 787 C CA . ASN A 1 97 ? -17.594 -12.195 2.408 1 97.19 97 ASN A CA 1
ATOM 788 C C . ASN A 1 97 ? -17.156 -11.086 1.455 1 97.19 97 ASN A C 1
ATOM 790 O O . ASN A 1 97 ? -16.156 -11.234 0.745 1 97.19 97 ASN A O 1
ATOM 794 N N . PHE A 1 98 ? -18 -10.047 1.465 1 97.12 98 PHE A N 1
ATOM 795 C CA . PHE A 1 98 ? -17.688 -8.883 0.636 1 97.12 98 PHE A CA 1
ATOM 796 C C . PHE A 1 98 ? -16.344 -8.281 1.029 1 97.12 98 PHE A C 1
ATOM 798 O O . PHE A 1 98 ? -15.531 -7.949 0.165 1 97.12 98 PHE A O 1
ATOM 805 N N . ILE A 1 99 ? -16.078 -8.18 2.34 1 96.75 99 ILE A N 1
ATOM 806 C CA . ILE A 1 99 ? -14.844 -7.637 2.881 1 96.75 99 ILE A CA 1
ATOM 807 C C . ILE A 1 99 ? -13.672 -8.531 2.486 1 96.75 99 ILE A C 1
ATOM 809 O O . ILE A 1 99 ? -12.625 -8.047 2.045 1 96.75 99 ILE A O 1
ATOM 813 N N . ALA A 1 100 ? -13.812 -9.781 2.562 1 96.56 100 ALA A N 1
ATOM 814 C CA . ALA A 1 100 ? -12.758 -10.742 2.24 1 96.56 100 ALA A CA 1
ATOM 815 C C . ALA A 1 100 ? -12.438 -10.719 0.748 1 96.56 100 ALA A C 1
ATOM 817 O O . ALA A 1 100 ? -11.273 -10.688 0.358 1 96.56 100 ALA A O 1
ATOM 818 N N . GLU A 1 101 ? -13.438 -10.734 -0.085 1 96.38 101 GLU A N 1
ATOM 819 C CA . GLU A 1 101 ? -13.25 -10.812 -1.531 1 96.38 101 GLU A CA 1
ATOM 820 C C . GLU A 1 101 ? -12.531 -9.578 -2.061 1 96.38 101 GLU A C 1
ATOM 822 O O . GLU A 1 101 ? -11.68 -9.68 -2.945 1 96.38 101 GLU A O 1
ATOM 827 N N . HIS A 1 102 ? -12.844 -8.453 -1.55 1 95.19 102 HIS A N 1
ATOM 828 C CA . HIS A 1 102 ? -12.32 -7.223 -2.121 1 95.19 102 HIS A CA 1
ATOM 829 C C . HIS A 1 102 ? -11.117 -6.715 -1.331 1 95.19 102 HIS A C 1
ATOM 831 O O . HIS A 1 102 ? -10.641 -5.602 -1.566 1 95.19 102 HIS A O 1
ATOM 837 N N . ASN A 1 103 ? -10.633 -7.457 -0.393 1 93.94 103 ASN A N 1
ATOM 838 C CA . ASN A 1 103 ? -9.43 -7.148 0.375 1 93.94 103 ASN A CA 1
ATOM 839 C C . ASN A 1 103 ? -9.562 -5.82 1.118 1 93.94 103 ASN A C 1
ATOM 841 O O . ASN A 1 103 ? -8.641 -5.008 1.112 1 93.94 103 ASN A O 1
ATOM 845 N N . VAL A 1 104 ? -10.711 -5.516 1.652 1 93.44 104 VAL A N 1
ATOM 846 C CA . VAL A 1 104 ? -10.961 -4.293 2.408 1 93.44 104 VAL A CA 1
ATOM 847 C C . VAL A 1 104 ? -10.688 -4.535 3.891 1 93.44 104 VAL A C 1
ATOM 849 O O . VAL A 1 104 ? -10.883 -5.645 4.391 1 93.44 104 VAL A O 1
ATOM 852 N N . PRO A 1 105 ? -10.188 -3.5 4.59 1 93.12 105 PRO A N 1
ATOM 853 C CA . PRO A 1 105 ? -9.938 -3.678 6.023 1 93.12 105 PRO A CA 1
ATOM 854 C C . PRO A 1 105 ? -11.211 -4 6.809 1 93.12 105 PRO A C 1
ATOM 856 O O . PRO A 1 105 ? -12.273 -3.449 6.516 1 93.12 105 PRO A O 1
ATOM 859 N N . VAL A 1 106 ? -11.086 -4.824 7.824 1 94.12 106 VAL A N 1
ATOM 860 C CA . VAL A 1 106 ? -12.219 -5.258 8.633 1 94.12 106 VAL A CA 1
ATOM 861 C C . VAL A 1 106 ? -12.75 -4.086 9.453 1 94.12 106 VAL A C 1
ATOM 863 O O . VAL A 1 106 ? -13.914 -4.074 9.844 1 94.12 106 VAL A O 1
ATOM 866 N N . SER A 1 107 ? -11.953 -3.033 9.656 1 93.44 107 SER A N 1
ATOM 867 C CA . SER A 1 107 ? -12.305 -1.879 10.477 1 93.44 107 SER A CA 1
ATOM 868 C C . SER A 1 107 ? -13.453 -1.09 9.852 1 93.44 107 SER A C 1
ATOM 870 O O . SER A 1 107 ? -14.141 -0.336 10.547 1 93.44 107 SER A O 1
ATOM 872 N N . ILE A 1 108 ? -13.695 -1.22 8.578 1 94.25 108 ILE A N 1
ATOM 873 C CA . ILE A 1 108 ? -14.75 -0.469 7.91 1 94.25 108 ILE A CA 1
ATOM 874 C C . ILE A 1 108 ? -16.109 -0.914 8.438 1 94.25 108 ILE A C 1
ATOM 876 O O . ILE A 1 108 ? -17.094 -0.183 8.328 1 94.25 108 ILE A O 1
ATOM 880 N N . ALA A 1 109 ? -16.141 -2.174 8.969 1 95.81 109 ALA A N 1
ATOM 881 C CA . ALA A 1 109 ? -17.391 -2.74 9.453 1 95.81 109 ALA A CA 1
ATOM 882 C C . ALA A 1 109 ? -17.953 -1.932 10.625 1 95.81 109 ALA A C 1
ATOM 884 O O . ALA A 1 109 ? -19.141 -2 10.93 1 95.81 109 ALA A O 1
ATOM 885 N N . ASP A 1 110 ? -17.141 -1.138 11.297 1 95.69 110 ASP A N 1
ATOM 886 C CA . ASP A 1 110 ? -17.578 -0.323 12.422 1 95.69 110 ASP A CA 1
ATOM 887 C C . ASP A 1 110 ? -18.625 0.695 11.992 1 95.69 110 ASP A C 1
ATOM 889 O O . ASP A 1 110 ? -19.484 1.081 12.781 1 95.69 110 ASP A O 1
ATOM 893 N N . HIS A 1 111 ? -18.547 1.157 10.758 1 96.44 111 HIS A N 1
ATOM 894 C CA . HIS A 1 111 ? -19.484 2.154 10.258 1 96.44 111 HIS A CA 1
ATOM 895 C C . HIS A 1 111 ? -20.609 1.505 9.445 1 96.44 111 HIS A C 1
ATOM 897 O O . HIS A 1 111 ? -21.578 2.164 9.078 1 96.44 111 HIS A O 1
ATOM 903 N N . ALA A 1 112 ? -20.438 0.172 9.141 1 95.81 112 ALA A N 1
ATOM 904 C CA . ALA A 1 112 ? -21.375 -0.489 8.227 1 95.81 112 ALA A CA 1
ATOM 905 C C . ALA A 1 112 ? -22.781 -0.562 8.828 1 95.81 112 ALA A C 1
ATOM 907 O O . ALA A 1 112 ? -23.766 -0.236 8.156 1 95.81 112 ALA A O 1
ATOM 908 N N . GLY A 1 113 ? -22.906 -0.955 10.094 1 95.06 113 GLY A N 1
ATOM 909 C CA . GLY A 1 113 ? -24.203 -1.079 10.742 1 95.06 113 GLY A CA 1
ATOM 910 C C . GLY A 1 113 ? -25.016 0.204 10.703 1 95.06 113 GLY A C 1
ATOM 911 O O . GLY A 1 113 ? -26.094 0.247 10.109 1 95.06 113 GLY A O 1
ATOM 912 N N . PRO A 1 114 ? -24.453 1.24 11.305 1 96.38 114 PRO A N 1
ATOM 913 C CA . PRO A 1 114 ? -25.172 2.52 11.281 1 96.38 114 PRO A CA 1
ATOM 914 C C . PRO A 1 114 ? -25.453 3.006 9.859 1 96.38 114 PRO A C 1
ATOM 916 O O . PRO A 1 114 ? -26.5 3.613 9.609 1 96.38 114 PRO A O 1
ATOM 919 N N . LEU A 1 115 ? -24.562 2.771 8.977 1 97.38 115 LEU A N 1
ATOM 920 C CA . LEU A 1 115 ? -24.75 3.176 7.586 1 97.38 115 LEU A CA 1
ATOM 921 C C . LEU A 1 115 ? -25.953 2.469 6.973 1 97.38 115 LEU A C 1
ATOM 923 O O . LEU A 1 115 ? -26.797 3.107 6.34 1 97.38 115 LEU A O 1
ATOM 927 N N . PHE A 1 116 ? -26.078 1.105 7.152 1 97.81 116 PHE A N 1
ATOM 928 C CA . PHE A 1 116 ? -27.172 0.33 6.57 1 97.81 116 PHE A CA 1
ATOM 929 C C . PHE A 1 116 ? -28.5 0.752 7.16 1 97.81 116 PHE A C 1
ATOM 931 O O . PHE A 1 116 ? -29.516 0.773 6.457 1 97.81 116 PHE A O 1
ATOM 938 N N . LYS A 1 117 ? -28.516 1.083 8.406 1 96.69 117 LYS A N 1
ATOM 939 C CA . LYS A 1 117 ? -29.75 1.559 9.039 1 96.69 117 LYS A CA 1
ATOM 940 C C . LYS A 1 117 ? -30.25 2.836 8.367 1 96.69 117 LYS A C 1
ATOM 942 O O . LYS A 1 117 ? -31.453 3.01 8.188 1 96.69 117 LYS A O 1
ATOM 947 N N . LYS A 1 118 ? -29.312 3.662 8.008 1 96.31 118 LYS A N 1
ATOM 948 C CA . LYS A 1 118 ? -29.672 4.93 7.379 1 96.31 118 LYS A CA 1
ATOM 949 C C . LYS A 1 118 ? -30.016 4.738 5.902 1 96.31 118 LYS A C 1
ATOM 951 O O . LYS A 1 118 ? -30.875 5.426 5.367 1 96.31 118 LYS A O 1
ATOM 956 N N . MET A 1 119 ? -29.344 3.855 5.234 1 96.88 119 MET A N 1
ATOM 957 C CA . MET A 1 119 ? -29.531 3.605 3.811 1 96.88 119 MET A CA 1
ATOM 958 C C . MET A 1 119 ? -30.875 2.922 3.557 1 96.88 119 MET A C 1
ATOM 960 O O . MET A 1 119 ? -31.562 3.221 2.572 1 96.88 119 MET A O 1
ATOM 964 N N . PHE A 1 120 ? -31.172 1.951 4.461 1 97.38 120 PHE A N 1
ATOM 965 C CA . PHE A 1 120 ? -32.375 1.127 4.266 1 97.38 120 PHE A CA 1
ATOM 966 C C . PHE A 1 120 ? -33.281 1.189 5.488 1 97.38 120 PHE A C 1
ATOM 968 O O . PHE A 1 120 ? -33.5 0.172 6.141 1 97.38 120 PHE A O 1
ATOM 975 N N . PRO A 1 121 ? -33.906 2.291 5.688 1 95.25 121 PRO A N 1
ATOM 976 C CA . PRO A 1 121 ? -34.812 2.428 6.848 1 95.25 121 PRO A CA 1
ATOM 977 C C . PRO A 1 121 ? -36.031 1.532 6.758 1 95.25 121 PRO A C 1
ATOM 979 O O . PRO A 1 121 ? -36.688 1.248 7.773 1 95.25 121 PRO A O 1
ATOM 982 N N . ASP A 1 122 ? -36.375 1.05 5.605 1 95.06 122 ASP A N 1
ATOM 983 C CA . ASP A 1 122 ? -37.562 0.232 5.387 1 95.06 122 ASP A CA 1
ATOM 984 C C . ASP A 1 122 ? -37.281 -1.244 5.641 1 95.06 122 ASP A C 1
ATOM 986 O O . ASP A 1 122 ? -38.125 -2.096 5.465 1 95.06 122 ASP A O 1
ATOM 990 N N . SER A 1 123 ? -36.031 -1.586 6.023 1 96.25 123 SER A N 1
ATOM 991 C CA . SER A 1 123 ? -35.656 -2.977 6.242 1 96.25 123 SER A CA 1
ATOM 992 C C . SER A 1 123 ? -35.5 -3.279 7.73 1 96.25 123 SER A C 1
ATOM 994 O O . SER A 1 123 ? -34.781 -2.59 8.445 1 96.25 123 SER A O 1
ATOM 996 N N . GLN A 1 124 ? -36.156 -4.301 8.148 1 95.06 124 GLN A N 1
ATOM 997 C CA . GLN A 1 124 ? -35.969 -4.75 9.531 1 95.06 124 GLN A CA 1
ATOM 998 C C . GLN A 1 124 ? -34.625 -5.402 9.742 1 95.06 124 GLN A C 1
ATOM 1000 O O . GLN A 1 124 ? -34.031 -5.289 10.82 1 95.06 124 GLN A O 1
ATOM 1005 N N . ILE A 1 125 ? -34.188 -6.086 8.719 1 96.5 125 ILE A N 1
ATOM 1006 C CA . ILE A 1 125 ? -32.875 -6.73 8.781 1 96.5 125 ILE A CA 1
ATOM 1007 C C . ILE A 1 125 ? -31.781 -5.672 8.977 1 96.5 125 ILE A C 1
ATOM 1009 O O . ILE A 1 125 ? -30.891 -5.84 9.812 1 96.5 125 ILE A O 1
ATOM 1013 N N . ALA A 1 126 ? -31.906 -4.586 8.242 1 97.06 126 ALA A N 1
ATOM 1014 C CA . ALA A 1 126 ? -30.922 -3.502 8.328 1 97.06 126 ALA A CA 1
ATOM 1015 C C . ALA A 1 126 ? -30.969 -2.842 9.703 1 97.06 126 ALA A C 1
ATOM 1017 O O . ALA A 1 126 ? -29.922 -2.455 10.242 1 97.06 126 ALA A O 1
ATOM 1018 N N . GLN A 1 127 ? -32.094 -2.703 10.281 1 95.12 127 GLN A N 1
ATOM 1019 C CA . GLN A 1 127 ? -32.25 -2.053 11.578 1 95.12 127 GLN A CA 1
ATOM 1020 C C . GLN A 1 127 ? -31.641 -2.895 12.688 1 95.12 127 GLN A C 1
ATOM 1022 O O . GLN A 1 127 ? -31.188 -2.357 13.703 1 95.12 127 GLN A O 1
ATOM 1027 N N . GLN A 1 128 ? -31.578 -4.148 12.43 1 93.81 128 GLN A N 1
ATOM 1028 C CA . GLN A 1 128 ? -31.047 -5.051 13.453 1 93.81 128 GLN A CA 1
ATOM 1029 C C . GLN A 1 128 ? -29.578 -5.402 13.172 1 93.81 128 GLN A C 1
ATOM 1031 O O . GLN A 1 128 ? -28.953 -6.102 13.961 1 93.81 128 GLN A O 1
ATOM 1036 N N . TYR A 1 129 ? -29.141 -4.918 12.078 1 94.56 129 TYR A N 1
ATOM 1037 C CA . TYR A 1 129 ? -27.75 -5.203 11.719 1 94.56 129 TYR A CA 1
ATOM 1038 C C . TYR A 1 129 ? -26.797 -4.641 12.758 1 94.56 129 TYR A C 1
ATOM 1040 O O . TYR A 1 129 ? -26.75 -3.432 12.984 1 94.56 129 TYR A O 1
ATOM 1048 N N . GLY A 1 130 ? -26.031 -5.406 13.484 1 89.25 130 GLY A N 1
ATOM 1049 C CA . GLY A 1 130 ? -25.156 -4.945 14.547 1 89.25 130 GLY A CA 1
ATOM 1050 C C . GLY A 1 130 ? -23.75 -5.523 14.461 1 89.25 130 GLY A C 1
ATOM 1051 O O . GLY A 1 130 ? -23.141 -5.809 15.484 1 89.25 130 GLY A O 1
ATOM 1052 N N . CYS A 1 131 ? -23.203 -5.684 13.289 1 91.12 131 CYS A N 1
ATOM 1053 C CA . CYS A 1 131 ? -21.906 -6.316 13.094 1 91.12 131 CYS A CA 1
ATOM 1054 C C . CYS A 1 131 ? -20.812 -5.27 12.93 1 91.12 131 CYS A C 1
ATOM 1056 O O . CYS A 1 131 ? -20.781 -4.547 11.93 1 91.12 131 CYS A O 1
ATOM 1058 N N . ALA A 1 132 ? -19.922 -5.199 13.93 1 93.12 132 ALA A N 1
ATOM 1059 C CA . ALA A 1 132 ? -18.75 -4.324 13.852 1 93.12 132 ALA A CA 1
ATOM 1060 C C . ALA A 1 132 ? -17.484 -5.125 13.547 1 93.12 132 ALA A C 1
ATOM 1062 O O . ALA A 1 132 ? -17.562 -6.246 13.039 1 93.12 132 ALA A O 1
ATOM 1063 N N . ARG A 1 133 ? -16.359 -4.527 13.789 1 92.19 133 ARG A N 1
ATOM 1064 C CA . ARG A 1 133 ? -15.109 -5.125 13.336 1 92.19 133 ARG A CA 1
ATOM 1065 C C . ARG A 1 133 ? -14.828 -6.438 14.062 1 92.19 133 ARG A C 1
ATOM 1067 O O . ARG A 1 133 ? -14.375 -7.41 13.453 1 92.19 133 ARG A O 1
ATOM 1074 N N . THR A 1 134 ? -15.07 -6.488 15.336 1 90.69 134 THR A N 1
ATOM 1075 C CA . THR A 1 134 ? -14.766 -7.676 16.125 1 90.69 134 THR A CA 1
ATOM 1076 C C . THR A 1 134 ? -15.664 -8.844 15.719 1 90.69 134 THR A C 1
ATOM 1078 O O . THR A 1 134 ? -15.188 -9.961 15.539 1 90.69 134 THR A O 1
ATOM 1081 N N . LYS A 1 135 ? -16.969 -8.562 15.672 1 92.25 135 LYS A N 1
ATOM 1082 C CA . LYS A 1 135 ? -17.891 -9.602 15.242 1 92.25 135 LYS A CA 1
ATOM 1083 C C . LYS A 1 135 ? -17.609 -10.039 13.805 1 92.25 135 LYS A C 1
ATOM 1085 O O . LYS A 1 135 ? -17.703 -11.227 13.484 1 92.25 135 LYS A O 1
ATOM 1090 N N . THR A 1 136 ? -17.312 -9.133 12.906 1 94.94 136 THR A N 1
ATOM 1091 C CA . THR A 1 136 ? -16.984 -9.461 11.523 1 94.94 136 THR A CA 1
ATOM 1092 C C . THR A 1 136 ? -15.766 -10.383 11.469 1 94.94 136 THR A C 1
ATOM 1094 O O . THR A 1 136 ? -15.75 -11.352 10.711 1 94.94 136 THR A O 1
ATOM 1097 N N . ALA A 1 137 ? -14.734 -10.07 12.242 1 94.25 137 ALA A N 1
ATOM 1098 C CA . ALA A 1 137 ? -13.547 -10.914 12.312 1 94.25 137 ALA A CA 1
ATOM 1099 C C . ALA A 1 137 ? -13.891 -12.32 12.789 1 94.25 137 ALA A C 1
ATOM 1101 O O . ALA A 1 137 ? -13.367 -13.305 12.266 1 94.25 137 ALA A O 1
ATOM 1102 N N . ALA A 1 138 ? -14.758 -12.383 13.758 1 94.38 138 ALA A N 1
ATOM 1103 C CA . ALA A 1 138 ? -15.172 -13.68 14.281 1 94.38 138 ALA A CA 1
ATOM 1104 C C . ALA A 1 138 ? -15.922 -14.492 13.227 1 94.38 138 ALA A C 1
ATOM 1106 O O . ALA A 1 138 ? -15.727 -15.703 13.109 1 94.38 138 ALA A O 1
ATOM 1107 N N . ILE A 1 139 ? -16.781 -13.867 12.516 1 95.69 139 ILE A N 1
ATOM 1108 C CA . ILE A 1 139 ? -17.531 -14.531 11.453 1 95.69 139 ILE A CA 1
ATOM 1109 C C . ILE A 1 139 ? -16.578 -15.055 10.391 1 95.69 139 ILE A C 1
ATOM 1111 O O . ILE A 1 139 ? -16.688 -16.203 9.953 1 95.69 139 ILE A O 1
ATOM 1115 N N . LEU A 1 140 ? -15.648 -14.258 9.992 1 96 140 LEU A N 1
ATOM 1116 C CA . LEU A 1 140 ? -14.68 -14.648 8.969 1 96 140 LEU A CA 1
ATOM 1117 C C . LEU A 1 140 ? -13.844 -15.836 9.445 1 96 140 LEU A C 1
ATOM 1119 O O . LEU A 1 140 ? -13.562 -16.75 8.672 1 96 140 LEU A O 1
ATOM 1123 N N . ASN A 1 141 ? -13.422 -15.781 10.68 1 95.19 141 ASN A N 1
ATOM 1124 C CA . ASN A 1 141 ? -12.672 -16.891 11.242 1 95.19 141 ASN A CA 1
ATOM 1125 C C . ASN A 1 141 ? -13.492 -18.188 11.242 1 95.19 141 ASN A C 1
ATOM 1127 O O . ASN A 1 141 ? -12.961 -19.266 10.984 1 95.19 141 ASN A O 1
ATOM 1131 N N . THR A 1 142 ? -14.727 -18.031 11.578 1 95.62 142 THR A N 1
ATOM 1132 C CA . THR A 1 142 ? -15.609 -19.188 11.578 1 95.62 142 THR A CA 1
ATOM 1133 C C . THR A 1 142 ? -15.773 -19.75 10.164 1 95.62 142 THR A C 1
ATOM 1135 O O . THR A 1 142 ? -15.727 -20.969 9.961 1 95.62 142 THR A O 1
ATOM 1138 N N . LEU A 1 143 ? -16 -18.891 9.227 1 96 143 LEU A N 1
ATOM 1139 C CA . LEU A 1 143 ? -16.156 -19.312 7.84 1 96 143 LEU A CA 1
ATOM 1140 C C . LEU A 1 143 ? -14.875 -19.984 7.344 1 96 143 LEU A C 1
ATOM 1142 O O . LEU A 1 143 ? -14.93 -21.016 6.672 1 96 143 LEU A O 1
ATOM 1146 N N . SER A 1 144 ? -13.781 -19.391 7.637 1 96.38 144 SER A N 1
ATOM 1147 C CA . SER A 1 144 ? -12.492 -19.938 7.23 1 96.38 144 SER A CA 1
ATOM 1148 C C . SER A 1 144 ? -12.258 -21.312 7.871 1 96.38 144 SER A C 1
ATOM 1150 O O . SER A 1 144 ? -11.734 -22.219 7.227 1 96.38 144 SER A O 1
ATOM 1152 N N . SER A 1 145 ? -12.555 -21.391 9.156 1 95.31 145 SER A N 1
ATOM 1153 C CA . SER A 1 145 ? -12.414 -22.672 9.852 1 95.31 145 SER A CA 1
ATOM 1154 C C . SER A 1 145 ? -13.273 -23.75 9.195 1 95.31 145 SER A C 1
ATOM 1156 O O . SER A 1 145 ? -12.867 -24.906 9.109 1 95.31 145 SER A O 1
ATOM 1158 N N . ASN A 1 146 ? -14.43 -23.375 8.867 1 95.44 146 ASN A N 1
ATOM 1159 C CA . ASN A 1 146 ? -15.297 -24.297 8.141 1 95.44 146 ASN A CA 1
ATOM 1160 C C . ASN A 1 146 ? -14.68 -24.703 6.805 1 95.44 146 ASN A C 1
ATOM 1162 O O . ASN A 1 146 ? -14.75 -25.875 6.414 1 95.44 146 ASN A O 1
ATOM 1166 N N . ASP A 1 147 ? -14.18 -23.75 6.074 1 96.44 147 ASP A N 1
ATOM 1167 C CA . ASP A 1 147 ? -13.523 -24.047 4.805 1 96.44 147 ASP A CA 1
ATOM 1168 C C . ASP A 1 147 ? -12.359 -25 5 1 96.44 147 ASP A C 1
ATOM 1170 O O . ASP A 1 147 ? -12.18 -25.938 4.215 1 96.44 147 ASP A O 1
ATOM 1174 N N . GLU A 1 148 ? -11.562 -24.766 6 1 96.81 148 GLU A N 1
ATOM 1175 C CA . GLU A 1 148 ? -10.438 -25.641 6.32 1 96.81 148 GLU A CA 1
ATOM 1176 C C . GLU A 1 148 ? -10.914 -27.062 6.57 1 96.81 148 GLU A C 1
ATOM 1178 O O . GLU A 1 148 ? -10.266 -28.031 6.152 1 96.81 148 GLU A O 1
ATOM 1183 N N . GLN A 1 149 ? -12.008 -27.188 7.211 1 96 149 GLN A N 1
ATOM 1184 C CA . GLN A 1 149 ? -12.562 -28.5 7.488 1 96 149 GLN A CA 1
ATOM 1185 C C . GLN A 1 149 ? -13.016 -29.188 6.207 1 96 149 GLN A C 1
ATOM 1187 O O . GLN A 1 149 ? -12.773 -30.391 6.016 1 96 149 GLN A O 1
ATOM 1192 N N . VAL A 1 150 ? -13.672 -28.438 5.406 1 95.88 150 VAL A N 1
ATOM 1193 C CA . VAL A 1 150 ? -14.117 -28.984 4.133 1 95.88 150 VAL A CA 1
ATOM 1194 C C . VAL A 1 150 ? -12.914 -29.469 3.32 1 95.88 150 VAL A C 1
ATOM 1196 O O . VAL A 1 150 ? -12.938 -30.562 2.742 1 95.88 150 VAL A O 1
ATOM 1199 N N . ILE A 1 151 ? -11.914 -28.719 3.27 1 97.44 151 ILE A N 1
ATOM 1200 C CA . ILE A 1 151 ? -10.703 -29.047 2.533 1 97.44 151 ILE A CA 1
ATOM 1201 C C . ILE A 1 151 ? -10.055 -30.297 3.141 1 97.44 151 ILE A C 1
ATOM 1203 O O . ILE A 1 151 ? -9.656 -31.203 2.416 1 97.44 151 ILE A O 1
ATOM 1207 N N . SER A 1 152 ? -9.945 -30.281 4.453 1 97.69 152 SER A N 1
ATOM 1208 C CA . SER A 1 152 ? -9.359 -31.422 5.152 1 97.69 152 SER A CA 1
ATOM 1209 C C . SER A 1 152 ? -10.125 -32.719 4.852 1 97.69 152 SER A C 1
ATOM 1211 O O . SER A 1 152 ? -9.516 -33.75 4.652 1 97.69 152 SER A O 1
ATOM 1213 N N . ASP A 1 153 ? -11.398 -32.625 4.828 1 96.94 153 ASP A N 1
ATOM 1214 C CA . ASP A 1 153 ? -12.219 -33.781 4.52 1 96.94 153 ASP A CA 1
ATOM 1215 C C . ASP A 1 153 ? -11.945 -34.281 3.105 1 96.94 153 ASP A C 1
ATOM 1217 O O . ASP A 1 153 ? -11.859 -35.5 2.881 1 96.94 153 ASP A O 1
ATOM 1221 N N . LEU A 1 154 ? -11.836 -33.406 2.207 1 96.31 154 LEU A N 1
ATOM 1222 C CA . LEU A 1 154 ? -11.523 -33.781 0.83 1 96.31 154 LEU A CA 1
ATOM 1223 C C . LEU A 1 154 ? -10.164 -34.438 0.744 1 96.31 154 LEU A C 1
ATOM 1225 O O . LEU A 1 154 ? -10 -35.438 0.025 1 96.31 154 LEU A O 1
ATOM 1229 N N . MET A 1 155 ? -9.219 -33.969 1.477 1 97.12 155 MET A N 1
ATOM 1230 C CA . MET A 1 155 ? -7.848 -34.469 1.45 1 97.12 155 MET A CA 1
ATOM 1231 C C . MET A 1 155 ? -7.777 -35.875 2.066 1 97.12 155 MET A C 1
ATOM 1233 O O . MET A 1 155 ? -6.922 -36.688 1.696 1 97.12 155 MET A O 1
ATOM 1237 N N . CYS A 1 156 ? -8.664 -36.125 2.998 1 95.69 156 CYS A N 1
ATOM 1238 C CA . CYS A 1 156 ? -8.688 -37.438 3.652 1 95.69 156 CYS A CA 1
ATOM 1239 C C . CYS A 1 156 ? -9.328 -38.469 2.754 1 95.69 156 CYS A C 1
ATOM 1241 O O . CYS A 1 156 ? -8.961 -39.656 2.807 1 95.69 156 CYS A O 1
ATOM 1243 N N . ARG A 1 157 ? -10.195 -38.094 1.855 1 92 157 ARG A N 1
ATOM 1244 C CA . ARG A 1 157 ? -10.992 -39.031 1.08 1 92 157 ARG A CA 1
ATOM 1245 C C . ARG A 1 157 ? -10.422 -39.188 -0.325 1 92 157 ARG A C 1
ATOM 1247 O O . ARG A 1 157 ? -10.703 -40.188 -1 1 92 157 ARG A O 1
ATOM 1254 N N . SER A 1 158 ? -9.672 -38.219 -0.771 1 93.75 158 SER A N 1
ATOM 1255 C CA . SER A 1 158 ? -9.234 -38.219 -2.164 1 93.75 158 SER A CA 1
ATOM 1256 C C . SER A 1 158 ? -7.75 -37.875 -2.275 1 93.75 158 SER A C 1
ATOM 1258 O O . SER A 1 158 ? -7.168 -37.281 -1.363 1 93.75 158 SER A O 1
ATOM 1260 N N . PRO A 1 159 ? -7.148 -38.344 -3.408 1 95.94 159 PRO A N 1
ATOM 1261 C CA . PRO A 1 159 ? -5.77 -37.906 -3.648 1 95.94 159 PRO A CA 1
ATOM 1262 C C . PRO A 1 159 ? -5.633 -36.406 -3.783 1 95.94 159 PRO A C 1
ATOM 1264 O O . PRO A 1 159 ? -6.512 -35.75 -4.352 1 95.94 159 PRO A O 1
ATOM 1267 N N . PHE A 1 160 ? -4.586 -35.875 -3.234 1 97.5 160 PHE A N 1
ATOM 1268 C CA . PHE A 1 160 ? -4.371 -34.438 -3.291 1 97.5 160 PHE A CA 1
ATOM 1269 C C . PHE A 1 160 ? -2.896 -34.094 -3.494 1 97.5 160 PHE A C 1
ATOM 1271 O O . PHE A 1 160 ? -2.049 -35 -3.438 1 97.5 160 PHE A O 1
ATOM 1278 N N . SER A 1 161 ? -2.605 -32.938 -3.883 1 97.56 161 SER A N 1
ATOM 1279 C CA . SER A 1 161 ? -1.254 -32.406 -3.996 1 97.56 161 SER A CA 1
ATOM 1280 C C . SER A 1 161 ? -1.087 -31.141 -3.16 1 97.56 161 SER A C 1
ATOM 1282 O O . SER A 1 161 ? -2.055 -30.406 -2.918 1 97.56 161 SER A O 1
ATOM 1284 N N . ILE A 1 162 ? 0.098 -30.875 -2.67 1 97.06 162 ILE A N 1
ATOM 1285 C CA . ILE A 1 162 ? 0.382 -29.719 -1.844 1 97.06 162 ILE A CA 1
ATOM 1286 C C . ILE A 1 162 ? 1.515 -28.906 -2.469 1 97.06 162 ILE A C 1
ATOM 1288 O O . ILE A 1 162 ? 2.441 -29.469 -3.053 1 97.06 162 ILE A O 1
ATOM 1292 N N . ALA A 1 163 ? 1.378 -27.641 -2.441 1 96.5 163 ALA A N 1
ATOM 1293 C CA . ALA A 1 163 ? 2.424 -26.719 -2.881 1 96.5 163 ALA A CA 1
ATOM 1294 C C . ALA A 1 163 ? 2.699 -25.656 -1.82 1 96.5 163 ALA A C 1
ATOM 1296 O O . ALA A 1 163 ? 1.791 -25.25 -1.09 1 96.5 163 ALA A O 1
ATOM 1297 N N . THR A 1 164 ? 3.912 -25.25 -1.636 1 95.12 164 THR A N 1
ATOM 1298 C CA . THR A 1 164 ? 4.254 -24.156 -0.729 1 95.12 164 THR A CA 1
ATOM 1299 C C . THR A 1 164 ? 5.492 -23.422 -1.223 1 95.12 164 THR A C 1
ATOM 1301 O O . THR A 1 164 ? 6.215 -23.906 -2.092 1 95.12 164 THR A O 1
ATOM 1304 N N . ASP A 1 165 ? 5.562 -22.234 -0.87 1 91.5 165 ASP A N 1
ATOM 1305 C CA . ASP A 1 165 ? 6.703 -21.359 -1.122 1 91.5 165 ASP A CA 1
ATOM 1306 C C . ASP A 1 165 ? 6.809 -20.281 -0.049 1 91.5 165 ASP A C 1
ATOM 1308 O O . ASP A 1 165 ? 5.816 -19.938 0.602 1 91.5 165 ASP A O 1
ATOM 1312 N N . GLY A 1 166 ? 8.055 -19.891 0.178 1 88.94 166 GLY A N 1
ATOM 1313 C CA . GLY A 1 166 ? 8.242 -18.906 1.229 1 88.94 166 GLY A CA 1
ATOM 1314 C C . GLY A 1 166 ? 8.18 -17.484 0.722 1 88.94 166 GLY A C 1
ATOM 1315 O O . GLY A 1 166 ? 8.656 -17.188 -0.378 1 88.94 166 GLY A O 1
ATOM 1316 N N . SER A 1 167 ? 7.5 -16.609 1.466 1 85.44 167 SER A N 1
ATOM 1317 C CA . SER A 1 167 ? 7.5 -15.18 1.202 1 85.44 167 SER A CA 1
ATOM 1318 C C . SER A 1 167 ? 7.535 -14.383 2.5 1 85.44 167 SER A C 1
ATOM 1320 O O . SER A 1 167 ? 7.031 -14.828 3.527 1 85.44 167 SER A O 1
ATOM 1322 N N . THR A 1 168 ? 8.172 -13.297 2.438 1 82.38 168 THR A N 1
ATOM 1323 C CA . THR A 1 168 ? 8.25 -12.43 3.607 1 82.38 168 THR A CA 1
ATOM 1324 C C . THR A 1 168 ? 7.234 -11.297 3.508 1 82.38 168 THR A C 1
ATOM 1326 O O . THR A 1 168 ? 7.141 -10.633 2.475 1 82.38 168 THR A O 1
ATOM 1329 N N . ASP A 1 169 ? 6.527 -11.094 4.508 1 78.06 169 ASP A N 1
ATOM 1330 C CA . ASP A 1 169 ? 5.523 -10.031 4.488 1 78.06 169 ASP A CA 1
ATOM 1331 C C . ASP A 1 169 ? 6.133 -8.695 4.898 1 78.06 169 ASP A C 1
ATOM 1333 O O . ASP A 1 169 ? 7.348 -8.586 5.09 1 78.06 169 ASP A O 1
ATOM 1337 N N . MET A 1 170 ? 5.301 -7.648 4.941 1 73.56 170 MET A N 1
ATOM 1338 C CA . MET A 1 170 ? 5.75 -6.285 5.215 1 73.56 170 MET A CA 1
ATOM 1339 C C . MET A 1 170 ? 6.324 -6.172 6.621 1 73.56 170 MET A C 1
ATOM 1341 O O . MET A 1 170 ? 7.164 -5.309 6.887 1 73.56 170 MET A O 1
ATOM 1345 N N . ASP A 1 171 ? 5.875 -7.031 7.566 1 70.12 171 ASP A N 1
ATOM 1346 C CA . ASP A 1 171 ? 6.375 -7.031 8.938 1 70.12 171 ASP A CA 1
ATOM 1347 C C . ASP A 1 171 ? 7.57 -7.969 9.086 1 70.12 171 ASP A C 1
ATOM 1349 O O . ASP A 1 171 ? 7.969 -8.297 10.203 1 70.12 171 ASP A O 1
ATOM 1353 N N . ASP A 1 172 ? 7.984 -8.508 7.938 1 71.06 172 ASP A N 1
ATOM 1354 C CA . ASP A 1 172 ? 9.18 -9.344 7.875 1 71.06 172 ASP A CA 1
ATOM 1355 C C . ASP A 1 172 ? 8.914 -10.719 8.484 1 71.06 172 ASP A C 1
ATOM 1357 O O . ASP A 1 172 ? 9.781 -11.289 9.156 1 71.06 172 ASP A O 1
ATOM 1361 N N . VAL A 1 173 ? 7.793 -11.062 8.438 1 79.06 173 VAL A N 1
ATOM 1362 C CA . VAL A 1 173 ? 7.418 -12.414 8.836 1 79.06 173 VAL A CA 1
ATOM 1363 C C . VAL A 1 173 ? 7.418 -13.328 7.617 1 79.06 173 VAL A C 1
ATOM 1365 O O . VAL A 1 173 ? 6.832 -13 6.582 1 79.06 173 VAL A O 1
ATOM 1368 N N . LYS A 1 174 ? 8.141 -14.461 7.766 1 87.12 174 LYS A N 1
ATOM 1369 C CA . LYS A 1 174 ? 8.172 -15.422 6.668 1 87.12 174 LYS A CA 1
ATOM 1370 C C . LYS A 1 174 ? 6.926 -16.297 6.676 1 87.12 174 LYS A C 1
ATOM 1372 O O . LYS A 1 174 ? 6.637 -16.969 7.672 1 87.12 174 LYS A O 1
ATOM 1377 N N . LEU A 1 175 ? 6.258 -16.234 5.617 1 92.31 175 LEU A N 1
ATOM 1378 C CA . LEU A 1 175 ? 4.996 -16.953 5.5 1 92.31 175 LEU A CA 1
ATOM 1379 C C . LEU A 1 175 ? 5.113 -18.094 4.484 1 92.31 175 LEU A C 1
ATOM 1381 O O . LEU A 1 175 ? 5.758 -17.938 3.443 1 92.31 175 LEU A O 1
ATOM 1385 N N . TYR A 1 176 ? 4.566 -19.219 4.824 1 95 176 TYR A N 1
ATOM 1386 C CA . TYR A 1 176 ? 4.453 -20.359 3.914 1 95 176 TYR A CA 1
ATOM 1387 C C . TYR A 1 176 ? 2.994 -20.75 3.713 1 95 176 TYR A C 1
ATOM 1389 O O . TYR A 1 176 ? 2.398 -21.406 4.57 1 95 176 TYR A O 1
ATOM 1397 N N . PRO A 1 177 ? 2.441 -20.359 2.607 1 96.56 177 PRO A N 1
ATOM 1398 C CA . PRO A 1 177 ? 1.081 -20.812 2.316 1 96.56 177 PRO A CA 1
ATOM 1399 C C . PRO A 1 177 ? 1.032 -22.281 1.912 1 96.56 177 PRO A C 1
ATOM 1401 O O . PRO A 1 177 ? 1.879 -22.75 1.143 1 96.56 177 PRO A O 1
ATOM 1404 N N . LEU A 1 178 ? 0.135 -23.016 2.479 1 97.5 178 LEU A N 1
ATOM 1405 C CA . LEU A 1 178 ? -0.111 -24.391 2.088 1 97.5 178 LEU A CA 1
ATOM 1406 C C . LEU A 1 178 ? -1.253 -24.484 1.081 1 97.5 178 LEU A C 1
ATOM 1408 O O . LEU A 1 178 ? -2.42 -24.578 1.467 1 97.5 178 LEU A O 1
ATOM 1412 N N . VAL A 1 179 ? -0.892 -24.547 -0.164 1 97.88 179 VAL A N 1
ATOM 1413 C CA . VAL A 1 179 ? -1.858 -24.578 -1.256 1 97.88 179 VAL A CA 1
ATOM 1414 C C . VAL A 1 179 ? -2.162 -26.031 -1.626 1 97.88 179 VAL A C 1
ATOM 1416 O O . VAL A 1 179 ? -1.249 -26.844 -1.745 1 97.88 179 VAL A O 1
ATOM 1419 N N . VAL A 1 180 ? -3.404 -26.344 -1.798 1 97.94 180 VAL A N 1
ATOM 1420 C CA . VAL A 1 180 ? -3.832 -27.719 -2.043 1 97.94 180 VAL A CA 1
ATOM 1421 C C . VAL A 1 180 ? -4.578 -27.797 -3.371 1 97.94 180 VAL A C 1
ATOM 1423 O O . VAL A 1 180 ? -5.387 -26.922 -3.689 1 97.94 180 VAL A O 1
ATOM 1426 N N . ARG A 1 181 ? -4.215 -28.734 -4.145 1 97.19 181 ARG A N 1
ATOM 1427 C CA . ARG A 1 181 ? -4.973 -29.094 -5.34 1 97.19 181 ARG A CA 1
ATOM 1428 C C . ARG A 1 181 ? -5.707 -30.406 -5.145 1 97.19 181 ARG A C 1
ATOM 1430 O O . ARG A 1 181 ? -5.094 -31.422 -4.793 1 97.19 181 ARG A O 1
ATOM 1437 N N . VAL A 1 182 ? -6.996 -30.469 -5.363 1 97.31 182 VAL A N 1
ATOM 1438 C CA . VAL A 1 182 ? -7.809 -31.656 -5.117 1 97.31 182 VAL A CA 1
ATOM 1439 C C . VAL A 1 182 ? -9.047 -31.641 -6.008 1 97.31 182 VAL A C 1
ATOM 1441 O O . VAL A 1 182 ? -9.484 -30.562 -6.441 1 97.31 182 VAL A O 1
ATOM 1444 N N . TYR A 1 183 ? -9.492 -32.781 -6.387 1 96.25 183 TYR A N 1
ATOM 1445 C CA . TYR A 1 183 ? -10.75 -32.875 -7.113 1 96.25 183 TYR A CA 1
ATOM 1446 C C . TYR A 1 183 ? -11.938 -32.719 -6.172 1 96.25 183 TYR A C 1
ATOM 1448 O O . TYR A 1 183 ? -12.07 -33.469 -5.203 1 96.25 183 TYR A O 1
ATOM 1456 N N . ASP A 1 184 ? -12.727 -31.734 -6.363 1 95.19 184 ASP A N 1
ATOM 1457 C CA . ASP A 1 184 ? -13.953 -31.516 -5.594 1 95.19 184 ASP A CA 1
ATOM 1458 C C . ASP A 1 184 ? -15.18 -31.984 -6.371 1 95.19 184 ASP A C 1
ATOM 1460 O O . ASP A 1 184 ? -15.625 -31.312 -7.309 1 95.19 184 ASP A O 1
ATOM 1464 N N . PRO A 1 185 ? -15.773 -33.062 -5.961 1 92.62 185 PRO A N 1
ATOM 1465 C CA . PRO A 1 185 ? -16.938 -33.594 -6.676 1 92.62 185 PRO A CA 1
ATOM 1466 C C . PRO A 1 185 ? -18.125 -32.656 -6.664 1 92.62 185 PRO A C 1
ATOM 1468 O O . PRO A 1 185 ? -18.953 -32.656 -7.578 1 92.62 185 PRO A O 1
ATOM 1471 N N . SER A 1 186 ? -18.219 -31.781 -5.645 1 90.44 186 SER A N 1
ATOM 1472 C CA . SER A 1 186 ? -19.344 -30.859 -5.551 1 90.44 186 SER A CA 1
ATOM 1473 C C . SER A 1 186 ? -19.266 -29.797 -6.641 1 90.44 186 SER A C 1
ATOM 1475 O O . SER A 1 186 ? -20.297 -29.344 -7.152 1 90.44 186 SER A O 1
ATOM 1477 N N . VAL A 1 187 ? -18.141 -29.453 -6.973 1 91.06 187 VAL A N 1
ATOM 1478 C CA . VAL A 1 187 ? -17.938 -28.438 -8.008 1 91.06 187 VAL A CA 1
ATOM 1479 C C . VAL A 1 187 ? -17.766 -29.125 -9.367 1 91.06 187 VAL A C 1
ATOM 1481 O O . VAL A 1 187 ? -18.109 -28.547 -10.398 1 91.06 187 VAL A O 1
ATOM 1484 N N . GLY A 1 188 ? -17.188 -30.297 -9.383 1 91.12 188 GLY A N 1
ATOM 1485 C CA . GLY A 1 188 ? -16.984 -31.078 -10.602 1 91.12 188 GLY A CA 1
ATOM 1486 C C . GLY A 1 188 ? -15.703 -30.734 -11.336 1 91.12 188 GLY A C 1
ATOM 1487 O O . GLY A 1 188 ? -15.641 -30.828 -12.562 1 91.12 188 GLY A O 1
ATOM 1488 N N . LYS A 1 189 ? -14.773 -30.25 -10.664 1 94.19 189 LYS A N 1
ATOM 1489 C CA . LYS A 1 189 ? -13.484 -29.938 -11.266 1 94.19 189 LYS A CA 1
ATOM 1490 C C . LYS A 1 189 ? -12.375 -29.953 -10.227 1 94.19 189 LYS A C 1
ATOM 1492 O O . LYS A 1 189 ? -12.633 -30.078 -9.031 1 94.19 189 LYS A O 1
ATOM 1497 N N . ILE A 1 190 ? -11.164 -29.938 -10.664 1 96.25 190 ILE A N 1
ATOM 1498 C CA . ILE A 1 190 ? -10 -29.812 -9.789 1 96.25 190 ILE A CA 1
ATOM 1499 C C . ILE A 1 190 ? -9.891 -28.359 -9.289 1 96.25 190 ILE A C 1
ATOM 1501 O O . ILE A 1 190 ? -9.883 -27.422 -10.094 1 96.25 190 ILE A O 1
ATOM 1505 N N . VAL A 1 191 ? -9.836 -28.203 -8 1 95.94 191 VAL A N 1
ATOM 1506 C CA . VAL A 1 191 ? -9.805 -26.875 -7.418 1 95.94 191 VAL A CA 1
ATOM 1507 C C . VAL A 1 191 ? -8.469 -26.656 -6.707 1 95.94 191 VAL A C 1
ATOM 1509 O O . VAL A 1 191 ? -7.824 -27.609 -6.281 1 95.94 191 VAL A O 1
ATOM 1512 N N . VAL A 1 192 ? -8.055 -25.453 -6.727 1 96.81 192 VAL A N 1
ATOM 1513 C CA . VAL A 1 192 ? -6.902 -25.016 -5.949 1 96.81 192 VAL A CA 1
ATOM 1514 C C . VAL A 1 192 ? -7.367 -24.203 -4.742 1 96.81 192 VAL A C 1
ATOM 1516 O O . VAL A 1 192 ? -8.039 -23.172 -4.895 1 96.81 192 VAL A O 1
ATOM 1519 N N . VAL A 1 193 ? -7.082 -24.672 -3.598 1 97.81 193 VAL A N 1
ATOM 1520 C CA . VAL A 1 193 ? -7.547 -24.031 -2.373 1 97.81 193 VAL A CA 1
ATOM 1521 C C . VAL A 1 193 ? -6.371 -23.812 -1.424 1 97.81 193 VAL A C 1
ATOM 1523 O O . VAL A 1 193 ? -5.27 -24.312 -1.667 1 97.81 193 VAL A O 1
ATOM 1526 N N . LEU A 1 194 ? -6.59 -22.984 -0.461 1 98.19 194 LEU A N 1
ATOM 1527 C CA . LEU A 1 194 ? -5.582 -22.672 0.551 1 98.19 194 LEU A CA 1
ATOM 1528 C C . LEU A 1 194 ? -5.961 -23.297 1.896 1 98.19 194 LEU A C 1
ATOM 1530 O O . LEU A 1 194 ? -7.016 -22.969 2.451 1 98.19 194 LEU A O 1
ATOM 1534 N N . LEU A 1 195 ? -5.176 -24.172 2.355 1 97.81 195 LEU A N 1
ATOM 1535 C CA . LEU A 1 195 ? -5.434 -24.797 3.646 1 97.81 195 LEU A CA 1
ATOM 1536 C C . LEU A 1 195 ? -5.137 -23.844 4.789 1 97.81 195 LEU A C 1
ATOM 1538 O O . LEU A 1 195 ? -5.953 -23.672 5.699 1 97.81 195 LEU A O 1
ATOM 1542 N N . LYS A 1 196 ? -3.918 -23.219 4.703 1 96.19 196 LYS A N 1
ATOM 1543 C CA . LYS A 1 196 ? -3.5 -22.312 5.773 1 96.19 196 LYS A CA 1
ATOM 1544 C C . LYS A 1 196 ? -2.25 -21.531 5.375 1 96.19 196 LYS A C 1
ATOM 1546 O O . LYS A 1 196 ? -1.492 -21.969 4.504 1 96.19 196 LYS A O 1
ATOM 1551 N N . ILE A 1 197 ? -2.145 -20.391 5.867 1 96.25 197 ILE A N 1
ATOM 1552 C CA . ILE A 1 197 ? -0.88 -19.656 5.824 1 96.25 197 ILE A CA 1
ATOM 1553 C C . ILE A 1 197 ? -0.158 -19.797 7.16 1 96.25 197 ILE A C 1
ATOM 1555 O O . ILE A 1 197 ? -0.704 -19.453 8.211 1 96.25 197 ILE A O 1
ATOM 1559 N N . VAL A 1 198 ? 1.024 -20.266 7.09 1 93.75 198 VAL A N 1
ATOM 1560 C CA . VAL A 1 198 ? 1.734 -20.578 8.328 1 93.75 198 VAL A CA 1
ATOM 1561 C C . VAL A 1 198 ? 3 -19.719 8.422 1 93.75 198 VAL A C 1
ATOM 1563 O O . VAL A 1 198 ? 3.652 -19.453 7.406 1 93.75 198 VAL A O 1
ATOM 1566 N N . GLU A 1 199 ? 3.295 -19.344 9.617 1 89.5 199 GLU A N 1
ATOM 1567 C CA . GLU A 1 199 ? 4.531 -18.609 9.883 1 89.5 199 GLU A CA 1
ATOM 1568 C C . GLU A 1 199 ? 5.703 -19.562 10.094 1 89.5 199 GLU A C 1
ATOM 1570 O O . GLU A 1 199 ? 5.562 -20.594 10.758 1 89.5 199 GLU A O 1
ATOM 1575 N N . CYS A 1 200 ? 6.738 -19.234 9.375 1 87.31 200 CYS A N 1
ATOM 1576 C CA . CYS A 1 200 ? 7.926 -20.078 9.492 1 87.31 200 CYS A CA 1
ATOM 1577 C C . CYS A 1 200 ? 9.031 -19.359 10.258 1 87.31 200 CYS A C 1
ATOM 1579 O O . CYS A 1 200 ? 9.438 -18.25 9.883 1 87.31 200 CYS A O 1
ATOM 1581 N N . ARG A 1 201 ? 9.523 -19.938 11.25 1 76.5 201 ARG A N 1
ATOM 1582 C CA . ARG A 1 201 ? 10.609 -19.359 12.047 1 76.5 201 ARG A CA 1
ATOM 1583 C C . ARG A 1 201 ? 11.961 -19.875 11.562 1 76.5 201 ARG A C 1
ATOM 1585 O O . ARG A 1 201 ? 12.953 -19.125 11.57 1 76.5 201 ARG A O 1
ATOM 1592 N N . GLU A 1 202 ? 11.984 -21.172 11.211 1 79.06 202 GLU A N 1
ATOM 1593 C CA . GLU A 1 202 ? 13.203 -21.797 10.695 1 79.06 202 GLU A CA 1
ATOM 1594 C C . GLU A 1 202 ? 13.062 -22.141 9.219 1 79.06 202 GLU A C 1
ATOM 1596 O O . GLU A 1 202 ? 12.438 -23.156 8.875 1 79.06 202 GLU A O 1
ATOM 1601 N N . SER A 1 203 ? 13.711 -21.469 8.383 1 80.62 203 SER A N 1
ATOM 1602 C CA . SER A 1 203 ? 13.531 -21.656 6.949 1 80.62 203 SER A CA 1
ATOM 1603 C C . SER A 1 203 ? 14.492 -22.719 6.41 1 80.62 203 SER A C 1
ATOM 1605 O O . SER A 1 203 ? 15.086 -22.547 5.344 1 80.62 203 SER A O 1
ATOM 1607 N N . THR A 1 204 ? 14.727 -23.75 7.223 1 87.12 204 THR A N 1
ATOM 1608 C CA . THR A 1 204 ? 15.477 -24.922 6.766 1 87.12 204 THR A CA 1
ATOM 1609 C C . THR A 1 204 ? 14.547 -25.969 6.188 1 87.12 204 THR A C 1
ATOM 1611 O O . THR A 1 204 ? 13.336 -25.922 6.395 1 87.12 204 THR A O 1
ATOM 1614 N N . GLY A 1 205 ? 15.148 -26.891 5.402 1 92.19 205 GLY A N 1
ATOM 1615 C CA . GLY A 1 205 ? 14.344 -27.969 4.852 1 92.19 205 GLY A CA 1
ATOM 1616 C C . GLY A 1 205 ? 13.547 -28.719 5.902 1 92.19 205 GLY A C 1
ATOM 1617 O O . GLY A 1 205 ? 12.359 -28.969 5.727 1 92.19 205 GLY A O 1
ATOM 1618 N N . GLU A 1 206 ? 14.188 -28.984 6.977 1 92.62 206 GLU A N 1
ATOM 1619 C CA . GLU A 1 206 ? 13.531 -29.703 8.07 1 92.62 206 GLU A CA 1
ATOM 1620 C C . GLU A 1 206 ? 12.453 -28.844 8.719 1 92.62 206 GLU A C 1
ATOM 1622 O O . GLU A 1 206 ? 11.367 -29.344 9.039 1 92.62 206 GLU A O 1
ATOM 1627 N N . GLY A 1 207 ? 12.797 -27.594 8.938 1 91.81 207 GLY A N 1
ATOM 1628 C CA . GLY A 1 207 ? 11.836 -26.688 9.539 1 91.81 207 GLY A CA 1
ATOM 1629 C C . GLY A 1 207 ? 10.555 -26.547 8.734 1 91.81 207 GLY A C 1
ATOM 1630 O O . GLY A 1 207 ? 9.453 -26.594 9.289 1 91.81 207 GLY A O 1
ATOM 1631 N N . ILE A 1 208 ? 10.695 -26.391 7.477 1 94.56 208 ILE A N 1
ATOM 1632 C CA . ILE A 1 208 ? 9.547 -26.234 6.59 1 94.56 208 ILE A CA 1
ATOM 1633 C C . ILE A 1 208 ? 8.742 -27.531 6.555 1 94.56 208 ILE A C 1
ATOM 1635 O O . ILE A 1 208 ? 7.508 -27.5 6.594 1 94.56 208 ILE A O 1
ATOM 1639 N N . TYR A 1 209 ? 9.438 -28.688 6.461 1 95.44 209 TYR A N 1
ATOM 1640 C CA . TYR A 1 209 ? 8.766 -29.984 6.492 1 95.44 209 TYR A CA 1
ATOM 1641 C C . TYR A 1 209 ? 7.934 -30.141 7.762 1 95.44 209 TYR A C 1
ATOM 1643 O O . TYR A 1 209 ? 6.785 -30.578 7.711 1 95.44 209 TYR A O 1
ATOM 1651 N N . ASN A 1 210 ? 8.516 -29.734 8.844 1 94.62 210 ASN A N 1
ATOM 1652 C CA . ASN A 1 210 ? 7.82 -29.859 10.125 1 94.62 210 ASN A CA 1
ATOM 1653 C C . ASN A 1 210 ? 6.543 -29.031 10.141 1 94.62 210 ASN A C 1
ATOM 1655 O O . ASN A 1 210 ? 5.539 -29.438 10.727 1 94.62 210 ASN A O 1
ATOM 1659 N N . LEU A 1 211 ? 6.621 -27.938 9.594 1 94 211 LEU A N 1
ATOM 1660 C CA . LEU A 1 211 ? 5.449 -27.078 9.523 1 94 211 LEU A CA 1
ATOM 1661 C C . LEU A 1 211 ? 4.32 -27.766 8.758 1 94 211 LEU A C 1
ATOM 1663 O O . LEU A 1 211 ? 3.166 -27.734 9.195 1 94 211 LEU A O 1
ATOM 1667 N N . ILE A 1 212 ? 4.625 -28.344 7.598 1 95.94 212 ILE A N 1
ATOM 1668 C CA . ILE A 1 212 ? 3.641 -29.031 6.773 1 95.94 212 ILE A CA 1
ATOM 1669 C C . ILE A 1 212 ? 3.096 -30.234 7.52 1 95.94 212 ILE A C 1
ATOM 1671 O O . ILE A 1 212 ? 1.88 -30.438 7.582 1 95.94 212 ILE A O 1
ATOM 1675 N N . ASP A 1 213 ? 4.02 -30.969 8.07 1 96.31 213 ASP A N 1
ATOM 1676 C CA . ASP A 1 213 ? 3.656 -32.219 8.773 1 96.31 213 ASP A CA 1
ATOM 1677 C C . ASP A 1 213 ? 2.748 -31.906 9.961 1 96.31 213 ASP A C 1
ATOM 1679 O O . ASP A 1 213 ? 1.797 -32.656 10.227 1 96.31 213 ASP A O 1
ATOM 1683 N N . GLN A 1 214 ? 3.053 -30.844 10.656 1 95.5 214 GLN A N 1
ATOM 1684 C CA . GLN A 1 214 ? 2.244 -30.469 11.812 1 95.5 214 GLN A CA 1
ATOM 1685 C C . GLN A 1 214 ? 0.817 -30.125 11.391 1 95.5 214 GLN A C 1
ATOM 1687 O O . GLN A 1 214 ? -0.143 -30.516 12.055 1 95.5 214 GLN A O 1
ATOM 1692 N N . GLU A 1 215 ? 0.695 -29.406 10.359 1 95.88 215 GLU A N 1
ATOM 1693 C CA . GLU A 1 215 ? -0.625 -29 9.883 1 95.88 215 GLU A CA 1
ATOM 1694 C C . GLU A 1 215 ? -1.43 -30.203 9.391 1 95.88 215 GLU A C 1
ATOM 1696 O O . GLU A 1 215 ? -2.646 -30.25 9.578 1 95.88 215 GLU A O 1
ATOM 1701 N N . LEU A 1 216 ? -0.829 -31.172 8.68 1 96.69 216 LEU A N 1
ATOM 1702 C CA . LEU A 1 216 ? -1.512 -32.375 8.203 1 96.69 216 LEU A CA 1
ATOM 1703 C C . LEU A 1 216 ? -1.902 -33.281 9.359 1 96.69 216 LEU A C 1
ATOM 1705 O O . LEU A 1 216 ? -3.025 -33.781 9.406 1 96.69 216 LEU A O 1
ATOM 1709 N N . ASN A 1 217 ? -0.981 -33.406 10.312 1 96 217 ASN A N 1
ATOM 1710 C CA . ASN A 1 217 ? -1.235 -34.25 11.453 1 96 217 ASN A CA 1
ATOM 1711 C C . ASN A 1 217 ? -2.346 -33.719 12.344 1 96 217 ASN A C 1
ATOM 1713 O O . ASN A 1 217 ? -3.168 -34.469 12.867 1 96 217 ASN A O 1
ATOM 1717 N N . LYS A 1 218 ? -2.268 -32.406 12.562 1 95.06 218 LYS A N 1
ATOM 1718 C CA . LYS A 1 218 ? -3.311 -31.734 13.344 1 95.06 218 LYS A CA 1
ATOM 1719 C C . LYS A 1 218 ? -4.695 -32.062 12.789 1 95.06 218 LYS A C 1
ATOM 1721 O O . LYS A 1 218 ? -5.664 -32.156 13.547 1 95.06 218 LYS A O 1
ATOM 1726 N N . ARG A 1 219 ? -4.84 -32.312 11.516 1 96.06 219 ARG A N 1
ATOM 1727 C CA . ARG A 1 219 ? -6.117 -32.531 10.836 1 96.06 219 ARG A CA 1
ATOM 1728 C C . ARG A 1 219 ? -6.305 -33.969 10.453 1 96.06 219 ARG A C 1
ATOM 1730 O O . ARG A 1 219 ? -7.262 -34.344 9.766 1 96.06 219 ARG A O 1
ATOM 1737 N N . LYS A 1 220 ? -5.312 -34.844 10.758 1 95.56 220 LYS A N 1
ATOM 1738 C CA . LYS A 1 220 ? -5.332 -36.281 10.523 1 95.56 220 LYS A CA 1
ATOM 1739 C C . LYS A 1 220 ? -5.383 -36.594 9.031 1 95.56 220 LYS A C 1
ATOM 1741 O O . LYS A 1 220 ? -6.133 -37.469 8.609 1 95.56 220 LYS A O 1
ATOM 1746 N N . ILE A 1 221 ? -4.738 -35.781 8.281 1 96.62 221 ILE A N 1
ATOM 1747 C CA . ILE A 1 221 ? -4.641 -36.031 6.848 1 96.62 221 ILE A CA 1
ATOM 1748 C C . ILE A 1 221 ? -3.498 -37 6.566 1 96.62 221 ILE A C 1
ATOM 1750 O O . ILE A 1 221 ? -2.346 -36.719 6.91 1 96.62 221 ILE A O 1
ATOM 1754 N N . PRO A 1 222 ? -3.777 -38.062 5.949 1 94.44 222 PRO A N 1
ATOM 1755 C CA . PRO A 1 222 ? -2.721 -39.031 5.711 1 94.44 222 PRO A CA 1
ATOM 1756 C C . PRO A 1 222 ? -1.784 -38.625 4.574 1 94.44 222 PRO A C 1
ATOM 1758 O O . PRO A 1 222 ? -2.244 -38.25 3.5 1 94.44 222 PRO A O 1
ATOM 1761 N N . TRP A 1 223 ? -0.485 -38.781 4.766 1 94.25 223 TRP A N 1
ATOM 1762 C CA . TRP A 1 223 ? 0.508 -38.531 3.729 1 94.25 223 TRP A CA 1
ATOM 1763 C C . TRP A 1 223 ? 0.316 -39.469 2.551 1 94.25 223 TRP A C 1
ATOM 1765 O O . TRP A 1 223 ? 0.72 -39.156 1.426 1 94.25 223 TRP A O 1
ATOM 1775 N N . GLY A 1 224 ? -0.312 -40.625 2.74 1 92 224 GLY A N 1
ATOM 1776 C CA . GLY A 1 224 ? -0.529 -41.625 1.702 1 92 224 GLY A CA 1
ATOM 1777 C C . GLY A 1 224 ? -1.4 -41.125 0.566 1 92 224 GLY A C 1
ATOM 1778 O O . GLY A 1 224 ? -1.314 -41.625 -0.557 1 92 224 GLY A O 1
ATOM 1779 N N . ASN A 1 225 ? -2.221 -40.125 0.835 1 94.25 225 ASN A N 1
ATOM 1780 C CA . ASN A 1 225 ? -3.1 -39.562 -0.183 1 94.25 225 ASN A CA 1
ATOM 1781 C C . ASN A 1 225 ? -2.416 -38.438 -0.947 1 94.25 225 ASN A C 1
ATOM 1783 O O . ASN A 1 225 ? -2.955 -37.906 -1.934 1 94.25 225 ASN A O 1
ATOM 1787 N N . CYS A 1 226 ? -1.255 -38 -0.445 1 96.44 226 CYS A N 1
ATOM 1788 C CA . CYS A 1 226 ? -0.53 -36.906 -1.119 1 96.44 226 CYS A CA 1
ATOM 1789 C C . CYS A 1 226 ? 0.255 -37.469 -2.311 1 96.44 226 CYS A C 1
ATOM 1791 O O . CYS A 1 226 ? 1.215 -38.219 -2.137 1 96.44 226 CYS A O 1
ATOM 1793 N N . VAL A 1 227 ? -0.071 -37.031 -3.447 1 96.19 227 VAL A N 1
ATOM 1794 C CA . VAL A 1 227 ? 0.485 -37.625 -4.652 1 96.19 227 VAL A CA 1
ATOM 1795 C C . VAL A 1 227 ? 1.678 -36.812 -5.141 1 96.19 227 VAL A C 1
ATOM 1797 O O . VAL A 1 227 ? 2.551 -37.344 -5.84 1 96.19 227 VAL A O 1
ATOM 1800 N N . SER A 1 228 ? 1.586 -35.531 -4.789 1 96 228 SER A N 1
ATOM 1801 C CA . SER A 1 228 ? 2.699 -34.719 -5.262 1 96 228 SER A CA 1
ATOM 1802 C C . SER A 1 228 ? 2.939 -33.5 -4.344 1 96 228 SER A C 1
ATOM 1804 O O . SER A 1 228 ? 2.035 -33.094 -3.623 1 96 228 SER A O 1
ATOM 1806 N N . PHE A 1 229 ? 4.16 -33.062 -4.348 1 95.62 229 PHE A N 1
ATOM 1807 C CA . PHE A 1 229 ? 4.602 -31.844 -3.666 1 95.62 229 PHE A CA 1
ATOM 1808 C C . PHE A 1 229 ? 5.301 -30.891 -4.637 1 95.62 229 PHE A C 1
ATOM 1810 O O . PHE A 1 229 ? 6.242 -31.297 -5.328 1 95.62 229 PHE A O 1
ATOM 1817 N N . SER A 1 230 ? 4.77 -29.656 -4.668 1 94.31 230 SER A N 1
ATOM 1818 C CA . SER A 1 230 ? 5.32 -28.688 -5.602 1 94.31 230 SER A CA 1
ATOM 1819 C C . SER A 1 230 ? 5.965 -27.516 -4.863 1 94.31 230 SER A C 1
ATOM 1821 O O . SER A 1 230 ? 5.402 -27 -3.895 1 94.31 230 SER A O 1
ATOM 1823 N N . ALA A 1 231 ? 7.16 -27.156 -5.199 1 92.38 231 ALA A N 1
ATOM 1824 C CA . ALA A 1 231 ? 7.898 -26.016 -4.672 1 92.38 231 ALA A CA 1
ATOM 1825 C C . ALA A 1 231 ? 8.891 -25.484 -5.703 1 92.38 231 ALA A C 1
ATOM 1827 O O . ALA A 1 231 ? 9.008 -26.031 -6.801 1 92.38 231 ALA A O 1
ATOM 1828 N N . ASP A 1 232 ? 9.43 -24.406 -5.402 1 86.62 232 ASP A N 1
ATOM 1829 C CA . ASP A 1 232 ? 10.43 -23.875 -6.324 1 86.62 232 ASP A CA 1
ATOM 1830 C C . ASP A 1 232 ? 11.648 -24.781 -6.395 1 86.62 232 ASP A C 1
ATOM 1832 O O . ASP A 1 232 ? 11.711 -25.797 -5.699 1 86.62 232 ASP A O 1
ATOM 1836 N N . ASN A 1 233 ? 12.586 -24.594 -7.254 1 85.94 233 ASN A N 1
ATOM 1837 C CA . ASN A 1 233 ? 13.695 -25.5 -7.539 1 85.94 233 ASN A CA 1
ATOM 1838 C C . ASN A 1 233 ? 14.875 -25.266 -6.602 1 85.94 233 ASN A C 1
ATOM 1840 O O . ASN A 1 233 ? 15.953 -25.812 -6.805 1 85.94 233 ASN A O 1
ATOM 1844 N N . ALA A 1 234 ? 14.703 -24.547 -5.512 1 85.88 234 ALA A N 1
ATOM 1845 C CA . ALA A 1 234 ? 15.773 -24.25 -4.566 1 85.88 234 ALA A CA 1
ATOM 1846 C C . ALA A 1 234 ? 16.203 -25.516 -3.807 1 85.88 234 ALA A C 1
ATOM 1848 O O . ALA A 1 234 ? 15.383 -26.422 -3.598 1 85.88 234 ALA A O 1
ATOM 1849 N N . SER A 1 235 ? 17.391 -25.578 -3.416 1 88 235 SER A N 1
ATOM 1850 C CA . SER A 1 235 ? 17.953 -26.75 -2.736 1 88 235 SER A CA 1
ATOM 1851 C C . SER A 1 235 ? 17.25 -26.984 -1.4 1 88 235 SER A C 1
ATOM 1853 O O . SER A 1 235 ? 17.094 -28.141 -0.983 1 88 235 SER A O 1
ATOM 1855 N N . VAL A 1 236 ? 16.844 -25.906 -0.801 1 89.88 236 VAL A N 1
ATOM 1856 C CA . VAL A 1 236 ? 16.172 -26.031 0.488 1 89.88 236 VAL A CA 1
ATOM 1857 C C . VAL A 1 236 ? 14.867 -26.812 0.317 1 89.88 236 VAL A C 1
ATOM 1859 O O . VAL A 1 236 ? 14.461 -27.562 1.21 1 89.88 236 VAL A O 1
ATOM 1862 N N . MET A 1 237 ? 14.273 -26.672 -0.844 1 92.19 237 MET A N 1
ATOM 1863 C CA . MET A 1 237 ? 12.977 -27.297 -1.101 1 92.19 237 MET A CA 1
ATOM 1864 C C . MET A 1 237 ? 13.148 -28.656 -1.764 1 92.19 237 MET A C 1
ATOM 1866 O O . MET A 1 237 ? 12.648 -29.672 -1.266 1 92.19 237 MET A O 1
ATOM 1870 N N . GLN A 1 238 ? 13.992 -28.703 -2.834 1 89.75 238 GLN A N 1
ATOM 1871 C CA . GLN A 1 238 ? 14.055 -29.891 -3.678 1 89.75 238 GLN A CA 1
ATOM 1872 C C . GLN A 1 238 ? 15.312 -30.703 -3.383 1 89.75 238 GLN A C 1
ATOM 1874 O O . GLN A 1 238 ? 15.508 -31.781 -3.949 1 89.75 238 GLN A O 1
ATOM 1879 N N . GLY A 1 239 ? 16.078 -30.281 -2.451 1 87.25 239 GLY A N 1
ATOM 1880 C CA . GLY A 1 239 ? 17.312 -30.984 -2.152 1 87.25 239 GLY A CA 1
ATOM 1881 C C . GLY A 1 239 ? 17.094 -32.438 -1.737 1 87.25 239 GLY A C 1
ATOM 1882 O O . GLY A 1 239 ? 16.156 -32.75 -1.002 1 87.25 239 GLY A O 1
ATOM 1883 N N . LEU A 1 240 ? 17.969 -33.344 -2.129 1 84.81 240 LEU A N 1
ATOM 1884 C CA . LEU A 1 240 ? 17.797 -34.781 -1.969 1 84.81 240 LEU A CA 1
ATOM 1885 C C . LEU A 1 240 ? 18.188 -35.219 -0.562 1 84.81 240 LEU A C 1
ATOM 1887 O O . LEU A 1 240 ? 17.734 -36.281 -0.087 1 84.81 240 LEU A O 1
ATOM 1891 N N . ARG A 1 241 ? 18.922 -34.406 0.09 1 85.69 241 ARG A N 1
ATOM 1892 C CA . ARG A 1 241 ? 19.406 -34.844 1.392 1 85.69 241 ARG A CA 1
ATOM 1893 C C . ARG A 1 241 ? 18.734 -34.094 2.521 1 85.69 241 ARG A C 1
ATOM 1895 O O . ARG A 1 241 ? 18.078 -34.688 3.383 1 85.69 241 ARG A O 1
ATOM 1902 N N . LYS A 1 242 ? 18.797 -32.75 2.426 1 89.19 242 LYS A N 1
ATOM 1903 C CA . LYS A 1 242 ? 18.297 -31.953 3.541 1 89.19 242 LYS A CA 1
ATOM 1904 C C . LYS A 1 242 ? 17.172 -31.031 3.094 1 89.19 242 LYS A C 1
ATOM 1906 O O . LYS A 1 242 ? 16.781 -30.125 3.828 1 89.19 242 LYS A O 1
ATOM 1911 N N . GLY A 1 243 ? 16.734 -31.312 1.9 1 91.62 243 GLY A N 1
ATOM 1912 C CA . GLY A 1 243 ? 15.633 -30.5 1.437 1 91.62 243 GLY A CA 1
ATOM 1913 C C . GLY A 1 243 ? 14.289 -30.969 1.95 1 91.62 243 GLY A C 1
ATOM 1914 O O . GLY A 1 243 ? 14.172 -32.062 2.49 1 91.62 243 GLY A O 1
ATOM 1915 N N . VAL A 1 244 ? 13.281 -30.156 1.867 1 94.31 244 VAL A N 1
ATOM 1916 C CA . VAL A 1 244 ? 11.922 -30.484 2.268 1 94.31 244 VAL A CA 1
ATOM 1917 C C . VAL A 1 244 ? 11.484 -31.781 1.584 1 94.31 244 VAL A C 1
ATOM 1919 O O . VAL A 1 244 ? 10.875 -32.656 2.213 1 94.31 244 VAL A O 1
ATOM 1922 N N . ALA A 1 245 ? 11.82 -31.938 0.284 1 92.25 245 ALA A N 1
ATOM 1923 C CA . ALA A 1 245 ? 11.461 -33.094 -0.525 1 92.25 245 ALA A CA 1
ATOM 1924 C C . ALA A 1 245 ? 12 -34.375 0.087 1 92.25 245 ALA A C 1
ATOM 1926 O O . ALA A 1 245 ? 11.328 -35.406 0.089 1 92.25 245 ALA A O 1
ATOM 1927 N N . ALA A 1 246 ? 13.188 -34.312 0.638 1 93.44 246 ALA A N 1
ATOM 1928 C CA . ALA A 1 246 ? 13.805 -35.5 1.23 1 93.44 246 ALA A CA 1
ATOM 1929 C C . ALA A 1 246 ? 13.031 -35.969 2.457 1 93.44 246 ALA A C 1
ATOM 1931 O O . ALA A 1 246 ? 12.836 -37.188 2.646 1 93.44 246 ALA A O 1
ATOM 1932 N N . PHE A 1 247 ? 12.641 -35.094 3.221 1 94.75 247 PHE A N 1
ATOM 1933 C CA . PHE A 1 247 ? 11.898 -35.438 4.43 1 94.75 247 PHE A CA 1
ATOM 1934 C C . PHE A 1 247 ? 10.516 -35.969 4.086 1 94.75 247 PHE A C 1
ATOM 1936 O O . PHE A 1 247 ? 10.016 -36.875 4.73 1 94.75 247 PHE A O 1
ATOM 1943 N N . ILE A 1 248 ? 9.875 -35.406 3.078 1 94.25 248 ILE A N 1
ATOM 1944 C CA . ILE A 1 248 ? 8.555 -35.844 2.652 1 94.25 248 ILE A CA 1
ATOM 1945 C C . ILE A 1 248 ? 8.633 -37.281 2.092 1 94.25 248 ILE A C 1
ATOM 1947 O O . ILE A 1 248 ? 7.758 -38.094 2.35 1 94.25 248 ILE A O 1
ATOM 1951 N N . LYS A 1 249 ? 9.672 -37.531 1.3 1 92.69 249 LYS A N 1
ATOM 1952 C CA . LYS A 1 249 ? 9.859 -38.875 0.702 1 92.69 249 LYS A CA 1
ATOM 1953 C C . LYS A 1 249 ? 10.047 -39.938 1.775 1 92.69 249 LYS A C 1
ATOM 1955 O O . LYS A 1 249 ? 9.719 -41.094 1.56 1 92.69 249 LYS A O 1
ATOM 1960 N N . SER A 1 250 ? 10.586 -39.5 2.869 1 91.31 250 SER A N 1
ATOM 1961 C CA . SER A 1 250 ? 10.727 -40.438 3.971 1 91.31 250 SER A CA 1
ATOM 1962 C C . SER A 1 250 ? 9.367 -40.875 4.527 1 91.31 250 SER A C 1
ATOM 1964 O O . SER A 1 250 ? 9.219 -41.969 5.051 1 91.31 250 SER A O 1
ATOM 1966 N N . GLN A 1 251 ? 8.367 -40.031 4.434 1 88.62 251 GLN A N 1
ATOM 1967 C CA . GLN A 1 251 ? 7.012 -40.312 4.895 1 88.62 251 GLN A CA 1
ATOM 1968 C C . GLN A 1 251 ? 6.219 -41.094 3.838 1 88.62 251 GLN A C 1
ATOM 1970 O O . GLN A 1 251 ? 5.457 -42 4.164 1 88.62 251 GLN A O 1
ATOM 1975 N N . ASN A 1 252 ? 6.375 -40.688 2.623 1 90.88 252 ASN A N 1
ATOM 1976 C CA . ASN A 1 252 ? 5.758 -41.312 1.458 1 90.88 252 ASN A CA 1
ATOM 1977 C C . ASN A 1 252 ? 6.73 -41.375 0.286 1 90.88 252 ASN A C 1
ATOM 1979 O O . ASN A 1 252 ? 6.855 -40.438 -0.498 1 90.88 252 ASN A O 1
ATOM 1983 N N . PRO A 1 253 ? 7.246 -42.438 0.064 1 90.88 253 PRO A N 1
ATOM 1984 C CA . PRO A 1 253 ? 8.273 -42.594 -0.971 1 90.88 253 PRO A CA 1
ATOM 1985 C C . PRO A 1 253 ? 7.703 -42.5 -2.385 1 90.88 253 PRO A C 1
ATOM 1987 O O . PRO A 1 253 ? 8.453 -42.281 -3.342 1 90.88 253 PRO A O 1
ATOM 1990 N N . HIS A 1 254 ? 6.445 -42.594 -2.561 1 92.25 254 HIS A N 1
ATOM 1991 C CA . HIS A 1 254 ? 5.859 -42.656 -3.896 1 92.25 254 HIS A CA 1
ATOM 1992 C C . HIS A 1 254 ? 5.465 -41.25 -4.359 1 92.25 254 HIS A C 1
ATOM 1994 O O . HIS A 1 254 ? 5.062 -41.062 -5.508 1 92.25 254 HIS A O 1
ATOM 2000 N N . ILE A 1 255 ? 5.617 -40.281 -3.477 1 94.5 255 ILE A N 1
ATOM 2001 C CA . ILE A 1 255 ? 5.199 -38.906 -3.77 1 94.5 255 ILE A CA 1
ATOM 2002 C C . ILE A 1 255 ? 6.062 -38.344 -4.895 1 94.5 255 ILE A C 1
ATOM 2004 O O . ILE A 1 255 ? 7.258 -38.625 -4.973 1 94.5 255 ILE A O 1
ATOM 2008 N N . TYR A 1 256 ? 5.43 -37.594 -5.758 1 94.88 256 TYR A N 1
ATOM 2009 C CA . TYR A 1 256 ? 6.137 -36.969 -6.863 1 94.88 256 TYR A CA 1
ATOM 2010 C C . TYR A 1 256 ? 6.562 -35.531 -6.496 1 94.88 256 TYR A C 1
ATOM 2012 O O . TYR A 1 256 ? 5.734 -34.719 -6.074 1 94.88 256 TYR A O 1
ATOM 2020 N N . MET A 1 257 ? 7.801 -35.281 -6.609 1 91.62 257 MET A N 1
ATOM 2021 C CA . MET A 1 257 ? 8.32 -33.938 -6.344 1 91.62 257 MET A CA 1
ATOM 2022 C C . MET A 1 257 ? 8.352 -33.094 -7.621 1 91.62 257 MET A C 1
ATOM 2024 O O . MET A 1 257 ? 9.094 -33.406 -8.555 1 91.62 257 MET A O 1
ATOM 2028 N N . VAL A 1 258 ? 7.574 -32.094 -7.613 1 88.75 258 VAL A N 1
ATOM 2029 C CA . VAL A 1 258 ? 7.43 -31.281 -8.805 1 88.75 258 VAL A CA 1
ATOM 2030 C C . VAL A 1 258 ? 8.25 -30 -8.648 1 88.75 258 VAL A C 1
ATOM 2032 O O . VAL A 1 258 ? 8.031 -29.219 -7.711 1 88.75 258 VAL A O 1
ATOM 2035 N N . GLY A 1 259 ? 9.156 -29.781 -9.477 1 88.31 259 GLY A N 1
ATOM 2036 C CA . GLY A 1 259 ? 9.805 -28.484 -9.578 1 88.31 259 GLY A CA 1
ATOM 2037 C C . GLY A 1 259 ? 9.016 -27.484 -10.406 1 88.31 259 GLY A C 1
ATOM 2038 O O . GLY A 1 259 ? 8.062 -27.859 -11.094 1 88.31 259 GLY A O 1
ATOM 2039 N N . CYS A 1 260 ? 9.414 -26.234 -10.344 1 89.06 260 CYS A N 1
ATOM 2040 C CA . CYS A 1 260 ? 8.641 -25.234 -11.07 1 89.06 260 CYS A CA 1
ATOM 2041 C C . CYS A 1 260 ? 9.227 -24.984 -12.453 1 89.06 260 CYS A C 1
ATOM 2043 O O . CYS A 1 260 ? 10.281 -24.359 -12.578 1 89.06 260 CYS A O 1
ATOM 2045 N N . ALA A 1 261 ? 8.484 -25.406 -13.445 1 88.12 261 ALA A N 1
ATOM 2046 C CA . ALA A 1 261 ? 8.891 -25.25 -14.836 1 88.12 261 ALA A CA 1
ATOM 2047 C C . ALA A 1 261 ? 8.969 -23.766 -15.211 1 88.12 261 ALA A C 1
ATOM 2049 O O . ALA A 1 261 ? 9.797 -23.375 -16.031 1 88.12 261 ALA A O 1
ATOM 2050 N N . CYS A 1 262 ? 8.133 -22.969 -14.602 1 87.12 262 CYS A N 1
ATOM 2051 C CA . CYS A 1 262 ? 8.141 -21.531 -14.891 1 87.12 262 CYS A CA 1
ATOM 2052 C C . CYS A 1 262 ? 9.461 -20.906 -14.469 1 87.12 262 CYS A C 1
ATOM 2054 O O . CYS A 1 262 ? 10.031 -20.094 -15.203 1 87.12 262 CYS A O 1
ATOM 2056 N N . HIS A 1 263 ? 9.906 -21.266 -13.305 1 86.56 263 HIS A N 1
ATOM 2057 C CA . HIS A 1 263 ? 11.188 -20.75 -12.836 1 86.56 263 HIS A CA 1
ATOM 2058 C C . HIS A 1 263 ? 12.336 -21.25 -13.703 1 86.56 263 HIS A C 1
ATOM 2060 O O . HIS A 1 263 ? 13.305 -20.516 -13.93 1 86.56 263 HIS A O 1
ATOM 2066 N N . LEU A 1 264 ? 12.305 -22.484 -14.109 1 89.62 264 LEU A N 1
ATOM 2067 C CA . LEU A 1 264 ? 13.336 -23.047 -14.984 1 89.62 264 LEU A CA 1
ATOM 2068 C C . LEU A 1 264 ? 13.398 -22.281 -16.297 1 89.62 264 LEU A C 1
ATOM 2070 O O . LEU A 1 264 ? 14.492 -22 -16.812 1 89.62 264 LEU A O 1
ATOM 2074 N N . MET A 1 265 ? 12.234 -22.016 -16.828 1 88.19 265 MET A N 1
ATOM 2075 C CA . MET A 1 265 ? 12.172 -21.25 -18.062 1 88.19 265 MET A CA 1
ATOM 2076 C C . MET A 1 265 ? 12.797 -19.875 -17.891 1 88.19 265 MET A C 1
ATOM 2078 O O . MET A 1 265 ? 13.531 -19.406 -18.766 1 88.19 265 MET A O 1
ATOM 2082 N N . HIS A 1 266 ? 12.484 -19.297 -16.797 1 84.69 266 HIS A N 1
ATOM 2083 C CA . HIS A 1 266 ? 13.062 -18 -16.484 1 84.69 266 HIS A CA 1
ATOM 2084 C C . HIS A 1 266 ? 14.586 -18.078 -16.391 1 84.69 266 HIS A C 1
ATOM 2086 O O . HIS A 1 266 ? 15.289 -17.219 -16.922 1 84.69 266 HIS A O 1
ATOM 2092 N N . LEU A 1 267 ? 15.062 -19.047 -15.727 1 87.81 267 LEU A N 1
ATOM 2093 C CA . LEU A 1 267 ? 16.5 -19.219 -15.555 1 87.81 267 LEU A CA 1
ATOM 2094 C C . LEU A 1 267 ? 17.172 -19.484 -16.891 1 87.81 267 LEU A C 1
ATOM 2096 O O . LEU A 1 267 ? 18.297 -19.047 -17.125 1 87.81 267 LEU A O 1
ATOM 2100 N N . ALA A 1 268 ? 16.531 -20.266 -17.766 1 91.5 268 ALA A N 1
ATOM 2101 C CA . ALA A 1 268 ? 17.062 -20.5 -19.094 1 91.5 268 ALA A CA 1
ATOM 2102 C C . ALA A 1 268 ? 17.234 -19.203 -19.859 1 91.5 268 ALA A C 1
ATOM 2104 O O . ALA A 1 268 ? 18.266 -18.969 -20.5 1 91.5 268 ALA A O 1
ATOM 2105 N N . ALA A 1 269 ? 16.219 -18.391 -19.781 1 88.69 269 ALA A N 1
ATOM 2106 C CA . ALA A 1 269 ? 16.266 -17.094 -20.453 1 88.69 269 ALA A CA 1
ATOM 2107 C C . ALA A 1 269 ? 17.344 -16.203 -19.859 1 88.69 269 ALA A C 1
ATOM 2109 O O . ALA A 1 269 ? 18.031 -15.484 -20.578 1 88.69 269 ALA A O 1
ATOM 2110 N N . GLU A 1 270 ? 17.453 -16.234 -18.594 1 86.31 270 GLU A N 1
ATOM 2111 C CA . GLU A 1 270 ? 18.453 -15.438 -17.906 1 86.31 270 GLU A CA 1
ATOM 2112 C C . GLU A 1 270 ? 19.859 -15.875 -18.312 1 86.31 270 GLU A C 1
ATOM 2114 O O . GLU A 1 270 ? 20.734 -15.031 -18.562 1 86.31 270 GLU A O 1
ATOM 2119 N N . LYS A 1 271 ? 20.141 -17.156 -18.312 1 89.88 271 LYS A N 1
ATOM 2120 C CA . LYS A 1 271 ? 21.438 -17.688 -18.703 1 89.88 271 LYS A CA 1
ATOM 2121 C C . LYS A 1 271 ? 21.766 -17.312 -20.141 1 89.88 271 LYS A C 1
ATOM 2123 O O . LYS A 1 271 ? 22.922 -17.016 -20.469 1 89.88 271 LYS A O 1
ATOM 2128 N N . ALA A 1 272 ? 20.797 -17.406 -20.969 1 92.44 272 ALA A N 1
ATOM 2129 C CA . ALA A 1 272 ? 20.984 -17.016 -22.359 1 92.44 272 ALA A CA 1
ATOM 2130 C C . ALA A 1 272 ? 21.359 -15.531 -22.469 1 92.44 272 ALA A C 1
ATOM 2132 O O . ALA A 1 272 ? 22.312 -15.172 -23.156 1 92.44 272 ALA A O 1
ATOM 2133 N N . SER A 1 273 ? 20.641 -14.727 -21.766 1 88 273 SER A N 1
ATOM 2134 C CA . SER A 1 273 ? 20.859 -13.289 -21.828 1 88 273 SER A CA 1
ATOM 2135 C C . SER A 1 273 ? 22.234 -12.914 -21.312 1 88 273 SER A C 1
ATOM 2137 O O . SER A 1 273 ? 22.844 -11.961 -21.781 1 88 273 SER A O 1
ATOM 2139 N N . ARG A 1 274 ? 22.719 -13.586 -20.328 1 87.81 274 ARG A N 1
ATOM 2140 C CA . ARG A 1 274 ? 24.016 -13.305 -19.719 1 87.81 274 ARG A CA 1
ATOM 2141 C C . ARG A 1 274 ? 25.156 -13.641 -20.672 1 87.81 274 ARG A C 1
ATOM 2143 O O . ARG A 1 274 ? 26.266 -13.148 -20.516 1 87.81 274 ARG A O 1
ATOM 2150 N N . SER A 1 275 ? 24.906 -14.469 -21.656 1 91.5 275 SER A N 1
ATOM 2151 C CA . SER A 1 275 ? 25.938 -14.883 -22.594 1 91.5 275 SER A CA 1
ATOM 2152 C C . SER A 1 275 ? 26.188 -13.805 -23.656 1 91.5 275 SER A C 1
ATOM 2154 O O . SER A 1 275 ? 27.172 -13.859 -24.375 1 91.5 275 SER A O 1
ATOM 2156 N N . LEU A 1 276 ? 25.375 -12.859 -23.719 1 92 276 LEU A N 1
ATOM 2157 C CA . LEU A 1 276 ? 25.531 -11.781 -24.688 1 92 276 LEU A CA 1
ATOM 2158 C C . LEU A 1 276 ? 26.609 -10.805 -24.25 1 92 276 LEU A C 1
ATOM 2160 O O . LEU A 1 276 ? 26.922 -10.719 -23.062 1 92 276 LEU A O 1
ATOM 2164 N N . CYS A 1 277 ? 27.141 -10.156 -25.219 1 87.19 277 CYS A N 1
ATOM 2165 C CA . CYS A 1 277 ? 28.219 -9.227 -24.938 1 87.19 277 CYS A CA 1
ATOM 2166 C C . CYS A 1 277 ? 27.688 -7.941 -24.312 1 87.19 277 CYS A C 1
ATOM 2168 O O . CYS A 1 277 ? 28.438 -7.227 -23.625 1 87.19 277 CYS A O 1
ATOM 2170 N N . ILE A 1 278 ? 26.469 -7.617 -24.547 1 87.5 278 ILE A N 1
ATOM 2171 C CA . ILE A 1 278 ? 25.859 -6.41 -23.984 1 87.5 278 ILE A CA 1
ATOM 2172 C C . ILE A 1 278 ? 24.844 -6.793 -22.906 1 87.5 278 ILE A C 1
ATOM 2174 O O . ILE A 1 278 ? 24.062 -7.73 -23.094 1 87.5 278 ILE A O 1
ATOM 2178 N N . ASP A 1 279 ? 24.938 -6.137 -21.766 1 87.62 279 ASP A N 1
ATOM 2179 C CA . ASP A 1 279 ? 24 -6.383 -20.688 1 87.62 279 ASP A CA 1
ATOM 2180 C C . ASP A 1 279 ? 22.812 -5.418 -20.75 1 87.62 279 ASP A C 1
ATOM 2182 O O . ASP A 1 279 ? 22.797 -4.41 -20.047 1 87.62 279 ASP A O 1
ATOM 2186 N N . ILE A 1 280 ? 21.891 -5.781 -21.422 1 88.31 280 ILE A N 1
ATOM 2187 C CA . ILE A 1 280 ? 20.719 -4.934 -21.625 1 88.31 280 ILE A CA 1
ATOM 2188 C C . ILE A 1 280 ? 19.922 -4.828 -20.328 1 88.31 280 ILE A C 1
ATOM 2190 O O . ILE A 1 280 ? 19.328 -3.783 -20.047 1 88.31 280 ILE A O 1
ATOM 2194 N N . GLU A 1 281 ? 19.891 -5.883 -19.531 1 87.12 281 GLU A N 1
ATOM 2195 C CA . GLU A 1 281 ? 19.141 -5.883 -18.281 1 87.12 281 GLU A CA 1
ATOM 2196 C C . GLU A 1 281 ? 19.656 -4.816 -17.328 1 87.12 281 GLU A C 1
ATOM 2198 O O . GLU A 1 281 ? 18.875 -4.082 -16.719 1 87.12 281 GLU A O 1
ATOM 2203 N N . ASP A 1 282 ? 20.844 -4.75 -17.281 1 87.94 282 ASP A N 1
ATOM 2204 C CA . ASP A 1 282 ? 21.469 -3.76 -16.406 1 87.94 282 ASP A CA 1
ATOM 2205 C C . ASP A 1 282 ? 21.141 -2.34 -16.859 1 87.94 282 ASP A C 1
ATOM 2207 O O . ASP A 1 282 ? 20.938 -1.449 -16.031 1 87.94 282 ASP A O 1
ATOM 2211 N N . MET A 1 283 ? 21.219 -2.172 -18.172 1 92.12 283 MET A N 1
ATOM 2212 C CA . MET A 1 283 ? 20.922 -0.85 -18.719 1 92.12 283 MET A CA 1
ATOM 2213 C C . MET A 1 283 ? 19.469 -0.464 -18.438 1 92.12 283 MET A C 1
ATOM 2215 O O . MET A 1 283 ? 19.188 0.697 -18.141 1 92.12 283 MET A O 1
ATOM 2219 N N . LEU A 1 284 ? 18.609 -1.448 -18.516 1 91.56 284 LEU A N 1
ATOM 2220 C CA . LEU A 1 284 ? 17.203 -1.21 -18.219 1 91.56 284 LEU A CA 1
ATOM 2221 C C . LEU A 1 284 ? 17 -0.811 -16.766 1 91.56 284 LEU A C 1
ATOM 2223 O O . LEU A 1 284 ? 16.234 0.105 -16.453 1 91.56 284 LEU A O 1
ATOM 2227 N N . ILE A 1 285 ? 17.672 -1.462 -15.898 1 89.25 285 ILE A N 1
ATOM 2228 C CA . ILE A 1 285 ? 17.594 -1.171 -14.469 1 89.25 285 ILE A CA 1
ATOM 2229 C C . ILE A 1 285 ? 18.125 0.231 -14.203 1 89.25 285 ILE A C 1
ATOM 2231 O O . ILE A 1 285 ? 17.531 1.005 -13.453 1 89.25 285 ILE A O 1
ATOM 2235 N N . LEU A 1 286 ? 19.234 0.586 -14.867 1 90.12 286 LEU A N 1
ATOM 2236 C CA . LEU A 1 286 ? 19.859 1.89 -14.688 1 90.12 286 LEU A CA 1
ATOM 2237 C C . LEU A 1 286 ? 18.953 3.008 -15.172 1 90.12 286 LEU A C 1
ATOM 2239 O O . LEU A 1 286 ? 18.844 4.055 -14.531 1 90.12 286 LEU A O 1
ATOM 2243 N N . ILE A 1 287 ? 18.359 2.762 -16.281 1 92.31 287 ILE A N 1
ATOM 2244 C CA . ILE A 1 287 ? 17.469 3.771 -16.844 1 92.31 287 ILE A CA 1
ATOM 2245 C C . ILE A 1 287 ? 16.281 4.004 -15.914 1 92.31 287 ILE A C 1
ATOM 2247 O O . ILE A 1 287 ? 15.922 5.152 -15.633 1 92.31 287 ILE A O 1
ATOM 2251 N N . TYR A 1 288 ? 15.688 2.955 -15.391 1 90.75 288 TYR A N 1
ATOM 2252 C CA . TYR A 1 288 ? 14.523 3.066 -14.523 1 90.75 288 TYR A CA 1
ATOM 2253 C C . TYR A 1 288 ? 14.859 3.832 -13.25 1 90.75 288 TYR A C 1
ATOM 2255 O O . TYR A 1 288 ? 14.141 4.762 -12.875 1 90.75 288 TYR A O 1
ATOM 2263 N N . TYR A 1 289 ? 15.93 3.49 -12.727 1 88.06 289 TYR A N 1
ATOM 2264 C CA . TYR A 1 289 ? 16.25 4.066 -11.43 1 88.06 289 TYR A CA 1
ATOM 2265 C C . TYR A 1 289 ? 16.766 5.496 -11.578 1 88.06 289 TYR A C 1
ATOM 2267 O O . TYR A 1 289 ? 16.688 6.285 -10.625 1 88.06 289 TYR A O 1
ATOM 2275 N N . TYR A 1 290 ? 17.391 5.801 -12.789 1 89.75 290 TYR A N 1
ATOM 2276 C CA . TYR A 1 290 ? 17.766 7.188 -13.031 1 89.75 290 TYR A CA 1
ATOM 2277 C C . TYR A 1 290 ? 16.531 8.086 -13.094 1 89.75 290 TYR A C 1
ATOM 2279 O O . TYR A 1 290 ? 16.594 9.258 -12.703 1 89.75 290 TYR A O 1
ATOM 2287 N N . LEU A 1 291 ? 15.523 7.523 -13.477 1 87.19 291 LEU A N 1
ATOM 2288 C CA . LEU A 1 291 ? 14.289 8.297 -13.648 1 87.19 291 LEU A CA 1
ATOM 2289 C C . LEU A 1 291 ? 13.406 8.18 -12.414 1 87.19 291 LEU A C 1
ATOM 2291 O O . LEU A 1 291 ? 12.617 9.086 -12.117 1 87.19 291 LEU A O 1
ATOM 2295 N N . ASP A 1 292 ? 13.789 7.023 -11.734 1 77.62 292 ASP A N 1
ATOM 2296 C CA . ASP A 1 292 ? 12.914 6.668 -10.625 1 77.62 292 ASP A CA 1
ATOM 2297 C C . ASP A 1 292 ? 13.023 7.684 -9.484 1 77.62 292 ASP A C 1
ATOM 2299 O O . ASP A 1 292 ? 14.102 8.227 -9.234 1 77.62 292 ASP A O 1
ATOM 2303 N N . LYS A 1 293 ? 12.188 8.484 -9.062 1 67.75 293 LYS A N 1
ATOM 2304 C CA . LYS A 1 293 ? 11.992 9.352 -7.898 1 67.75 293 LYS A CA 1
ATOM 2305 C C . LYS A 1 293 ? 12.211 10.812 -8.258 1 67.75 293 LYS A C 1
ATOM 2307 O O . LYS A 1 293 ? 12.266 11.672 -7.375 1 67.75 293 LYS A O 1
ATOM 2312 N N . SER A 1 294 ? 12.586 11.016 -9.57 1 75.69 294 SER A N 1
ATOM 2313 C CA . SER A 1 294 ? 12.719 12.406 -9.984 1 75.69 294 SER A CA 1
ATOM 2314 C C . SER A 1 294 ? 11.539 12.844 -10.852 1 75.69 294 SER A C 1
ATOM 2316 O O . SER A 1 294 ? 11.516 12.57 -12.055 1 75.69 294 SER A O 1
ATOM 2318 N N . SER A 1 295 ? 10.695 13.508 -10.211 1 72.88 295 SER A N 1
ATOM 2319 C CA . SER A 1 295 ? 9.539 14.023 -10.945 1 72.88 295 SER A CA 1
ATOM 2320 C C . SER A 1 295 ? 9.969 14.961 -12.062 1 72.88 295 SER A C 1
ATOM 2322 O O . SER A 1 295 ? 9.336 15.008 -13.117 1 72.88 295 SER A O 1
ATOM 2324 N N . LYS A 1 296 ? 11.086 15.672 -11.836 1 74.44 296 LYS A N 1
ATOM 2325 C CA . LYS A 1 296 ? 11.602 16.609 -12.836 1 74.44 296 LYS A CA 1
ATOM 2326 C C . LYS A 1 296 ? 12.086 15.859 -14.078 1 74.44 296 LYS A C 1
ATOM 2328 O O . LYS A 1 296 ? 11.742 16.234 -15.203 1 74.44 296 LYS A O 1
ATOM 2333 N N . ARG A 1 297 ? 12.836 14.82 -13.859 1 84.19 297 ARG A N 1
ATOM 2334 C CA . ARG A 1 297 ? 13.359 14.039 -14.977 1 84.19 297 ARG A CA 1
ATOM 2335 C C . ARG A 1 297 ? 12.234 13.367 -15.75 1 84.19 297 ARG A C 1
ATOM 2337 O O . ARG A 1 297 ? 12.289 13.281 -16.984 1 84.19 297 ARG A O 1
ATOM 2344 N N . LYS A 1 298 ? 11.25 12.93 -15.047 1 84.44 298 LYS A N 1
ATOM 2345 C CA . LYS A 1 298 ? 10.117 12.281 -15.695 1 84.44 298 LYS A CA 1
ATOM 2346 C C . LYS A 1 298 ? 9.32 13.273 -16.531 1 84.44 298 LYS A C 1
ATOM 2348 O O . LYS A 1 298 ? 8.852 12.938 -17.625 1 84.44 298 LYS A O 1
ATOM 2353 N N . ALA A 1 299 ? 9.164 14.438 -15.984 1 79.12 299 ALA A N 1
ATOM 2354 C CA . ALA A 1 299 ? 8.469 15.477 -16.734 1 79.12 299 ALA A CA 1
ATOM 2355 C C . ALA A 1 299 ? 9.234 15.836 -18 1 79.12 299 ALA A C 1
ATOM 2357 O O . ALA A 1 299 ? 8.633 16.047 -19.062 1 79.12 299 ALA A O 1
ATOM 2358 N N . LEU A 1 300 ? 10.516 15.953 -17.828 1 85.5 300 LEU A N 1
ATOM 2359 C CA . LEU A 1 300 ? 11.352 16.234 -18.984 1 85.5 300 LEU A CA 1
ATOM 2360 C C . LEU A 1 300 ? 11.227 15.141 -20.031 1 85.5 300 LEU A C 1
ATOM 2362 O O . LEU A 1 300 ? 11.148 15.422 -21.234 1 85.5 300 LEU A O 1
ATOM 2366 N N . LEU A 1 301 ? 11.258 13.953 -19.578 1 90.75 301 LEU A N 1
ATOM 2367 C CA . LEU A 1 301 ? 11.102 12.844 -20.516 1 90.75 301 LEU A CA 1
ATOM 2368 C C . LEU A 1 301 ? 9.75 12.898 -21.203 1 90.75 301 LEU A C 1
ATOM 2370 O O . LEU A 1 301 ? 9.648 12.617 -22.406 1 90.75 301 LEU A O 1
ATOM 2374 N N . ARG A 1 302 ? 8.734 13.203 -20.469 1 87.25 302 ARG A N 1
ATOM 2375 C CA . ARG A 1 302 ? 7.395 13.328 -21.047 1 87.25 302 ARG A CA 1
ATOM 2376 C C . ARG A 1 302 ? 7.367 14.375 -22.156 1 87.25 302 ARG A C 1
ATOM 2378 O O . ARG A 1 302 ? 6.75 14.164 -23.188 1 87.25 302 ARG A O 1
ATOM 2385 N N . ASP A 1 303 ? 7.977 15.461 -21.875 1 86.56 303 ASP A N 1
ATOM 2386 C CA . ASP A 1 303 ? 8.047 16.516 -22.875 1 86.56 303 ASP A CA 1
ATOM 2387 C C . ASP A 1 303 ? 8.773 16.047 -24.141 1 86.56 303 ASP A C 1
ATOM 2389 O O . ASP A 1 303 ? 8.359 16.359 -25.25 1 86.56 303 ASP A O 1
ATOM 2393 N N . LEU A 1 304 ? 9.773 15.312 -23.922 1 91.69 304 LEU A N 1
ATOM 2394 C CA . LEU A 1 304 ? 10.547 14.812 -25.047 1 91.69 304 LEU A CA 1
ATOM 2395 C C . LEU A 1 304 ? 9.773 13.734 -25.797 1 91.69 304 LEU A C 1
ATOM 2397 O O . LEU A 1 304 ? 9.922 13.594 -27.016 1 91.69 304 LEU A O 1
ATOM 2401 N N . GLN A 1 305 ? 9.047 12.977 -25.062 1 92.94 305 GLN A N 1
ATOM 2402 C CA . GLN A 1 305 ? 8.18 12 -25.703 1 92.94 305 GLN A CA 1
ATOM 2403 C C . GLN A 1 305 ? 7.152 12.672 -26.609 1 92.94 305 GLN A C 1
ATOM 2405 O O . GLN A 1 305 ? 6.902 12.219 -27.719 1 92.94 305 GLN A O 1
ATOM 2410 N N . MET A 1 306 ? 6.645 13.734 -26.188 1 89.5 306 MET A N 1
ATOM 2411 C CA . MET A 1 306 ? 5.688 14.508 -26.969 1 89.5 306 MET A CA 1
ATOM 2412 C C . MET A 1 306 ? 6.363 15.133 -28.188 1 89.5 306 MET A C 1
ATOM 2414 O O . MET A 1 306 ? 5.797 15.148 -29.281 1 89.5 306 MET A O 1
ATOM 2418 N N . LEU A 1 307 ? 7.516 15.609 -27.953 1 89.69 307 LEU A N 1
ATOM 2419 C CA . LEU A 1 307 ? 8.281 16.234 -29.031 1 89.69 307 LEU A CA 1
ATOM 2420 C C . LEU A 1 307 ? 8.578 15.234 -30.141 1 89.69 307 LEU A C 1
ATOM 2422 O O . LEU A 1 307 ? 8.539 15.578 -31.328 1 89.69 307 LEU A O 1
ATOM 2426 N N . CYS A 1 308 ? 8.914 14.047 -29.734 1 91.19 308 CYS A N 1
ATOM 2427 C CA . CYS A 1 308 ? 9.25 13.008 -30.703 1 91.19 308 CYS A CA 1
ATOM 2428 C C . CYS A 1 308 ? 7.992 12.336 -31.234 1 91.19 308 CYS A C 1
ATOM 2430 O O . CYS A 1 308 ? 8.078 11.414 -32.031 1 91.19 308 CYS A O 1
ATOM 2432 N N . ASP A 1 309 ? 6.801 12.727 -30.766 1 87.62 309 ASP A N 1
ATOM 2433 C CA . ASP A 1 309 ? 5.52 12.164 -31.172 1 87.62 309 ASP A CA 1
ATOM 2434 C C . ASP A 1 309 ? 5.43 10.688 -30.797 1 87.62 309 ASP A C 1
ATOM 2436 O O . ASP A 1 309 ? 5.004 9.859 -31.609 1 87.62 309 ASP A O 1
ATOM 2440 N N . THR A 1 310 ? 6.094 10.367 -29.781 1 87.94 310 THR A N 1
ATOM 2441 C CA . THR A 1 310 ? 5.984 9.023 -29.219 1 87.94 310 THR A CA 1
ATOM 2442 C C . THR A 1 310 ? 4.938 8.984 -28.109 1 87.94 310 THR A C 1
ATOM 2444 O O . THR A 1 310 ? 4.66 10 -27.469 1 87.94 310 THR A O 1
ATOM 2447 N N . ASP A 1 311 ? 4.285 7.859 -27.953 1 86.81 311 ASP A N 1
ATOM 2448 C CA . ASP A 1 311 ? 3.295 7.707 -26.891 1 86.81 311 ASP A CA 1
ATOM 2449 C C . ASP A 1 311 ? 3.912 7.988 -25.516 1 86.81 311 ASP A C 1
ATOM 2451 O O . ASP A 1 311 ? 5.016 7.527 -25.219 1 86.81 311 ASP A O 1
ATOM 2455 N N . VAL A 1 312 ? 3.252 8.812 -24.859 1 84.75 312 VAL A N 1
ATOM 2456 C CA . VAL A 1 312 ? 3.713 9.133 -23.516 1 84.75 312 VAL A CA 1
ATOM 2457 C C . VAL A 1 312 ? 3.498 7.926 -22.594 1 84.75 312 VAL A C 1
ATOM 2459 O O . VAL A 1 312 ? 2.361 7.602 -22.234 1 84.75 312 VAL A O 1
ATOM 2462 N N . ARG A 1 313 ? 4.574 7.203 -22.281 1 86.12 313 ARG A N 1
ATOM 2463 C CA . ARG A 1 313 ? 4.516 6.008 -21.438 1 86.12 313 ARG A CA 1
ATOM 2464 C C . ARG A 1 313 ? 5.594 6.043 -20.359 1 86.12 313 ARG A C 1
ATOM 2466 O O . ARG A 1 313 ? 6.68 6.582 -20.578 1 86.12 313 ARG A O 1
ATOM 2473 N N . LYS A 1 314 ? 5.277 5.445 -19.281 1 83.44 314 LYS A N 1
ATOM 2474 C CA . LYS A 1 314 ? 6.258 5.297 -18.203 1 83.44 314 LYS A CA 1
ATOM 2475 C C . LYS A 1 314 ? 7.254 4.188 -18.516 1 83.44 314 LYS A C 1
ATOM 2477 O O . LYS A 1 314 ? 6.906 3.199 -19.172 1 83.44 314 LYS A O 1
ATOM 2482 N N . ILE A 1 315 ? 8.484 4.395 -18.094 1 87.38 315 ILE A N 1
ATOM 2483 C CA . ILE A 1 315 ? 9.492 3.344 -18.203 1 87.3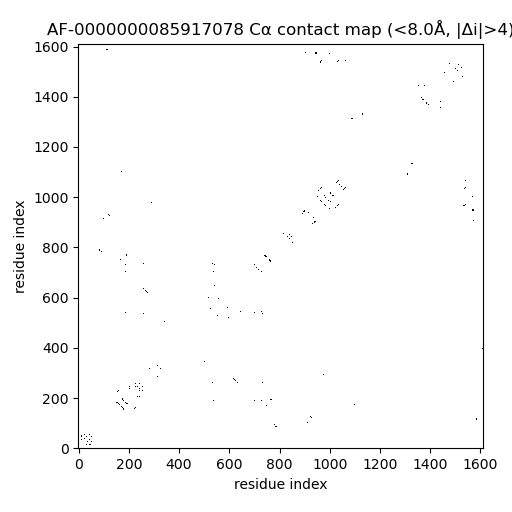8 315 ILE A CA 1
ATOM 2484 C C . ILE A 1 315 ? 9.242 2.271 -17.156 1 87.38 315 ILE A C 1
ATOM 2486 O O . ILE A 1 315 ? 9.008 2.586 -15.984 1 87.38 315 ILE A O 1
ATOM 2490 N N . LEU A 1 316 ? 9.32 1.086 -17.5 1 85.88 316 LEU A N 1
ATOM 2491 C CA . LEU A 1 316 ? 8.93 -0.029 -16.641 1 85.88 316 LEU A CA 1
ATOM 2492 C C . LEU A 1 316 ? 10.109 -0.491 -15.789 1 85.88 316 LEU A C 1
ATOM 2494 O O . LEU A 1 316 ? 11.25 -0.482 -16.234 1 85.88 316 LEU A O 1
ATOM 2498 N N . LYS A 1 317 ? 9.75 -0.852 -14.531 1 82.81 317 LYS A N 1
ATOM 2499 C CA . LYS A 1 317 ? 10.742 -1.419 -13.625 1 82.81 317 LYS A CA 1
ATOM 2500 C C . LYS A 1 317 ? 10.992 -2.893 -13.93 1 82.81 317 LYS A C 1
ATOM 2502 O O . LYS A 1 317 ? 10.047 -3.67 -14.07 1 82.81 317 LYS A O 1
ATOM 2507 N N . LEU A 1 318 ? 12.203 -3.252 -14.125 1 83.31 318 LEU A N 1
ATOM 2508 C CA . LEU A 1 318 ? 12.555 -4.648 -14.352 1 83.31 318 LEU A CA 1
ATOM 2509 C C . LEU A 1 318 ? 12.781 -5.375 -13.031 1 83.31 318 LEU A C 1
ATOM 2511 O O . LEU A 1 318 ? 13.586 -4.934 -12.211 1 83.31 318 LEU A O 1
ATOM 2515 N N . SER A 1 319 ? 11.844 -6.297 -12.672 1 70.06 319 SER A N 1
ATOM 2516 C CA . SER A 1 319 ? 12.07 -7.168 -11.523 1 70.06 319 SER A CA 1
ATOM 2517 C C . SER A 1 319 ? 12.828 -8.43 -11.922 1 70.06 319 SER A C 1
ATOM 2519 O O . SER A 1 319 ? 12.445 -9.109 -12.875 1 70.06 319 SER A O 1
ATOM 2521 N N . SER A 1 320 ? 13.891 -8.633 -11.289 1 61.28 320 SER A N 1
ATOM 2522 C CA . SER A 1 320 ? 14.766 -9.75 -11.648 1 61.28 320 SER A CA 1
ATOM 2523 C C . SER A 1 320 ? 14.078 -11.086 -11.406 1 61.28 320 SER A C 1
ATOM 2525 O O . SER A 1 320 ? 14.445 -12.102 -12.016 1 61.28 320 SER A O 1
ATOM 2527 N N . THR A 1 321 ? 13.047 -11 -10.633 1 59.34 321 THR A N 1
ATOM 2528 C CA . THR A 1 321 ? 12.445 -12.281 -10.281 1 59.34 321 THR A CA 1
ATOM 2529 C C . THR A 1 321 ? 11.289 -12.609 -11.219 1 59.34 321 THR A C 1
ATOM 2531 O O . THR A 1 321 ? 10.766 -13.727 -11.203 1 59.34 321 THR A O 1
ATOM 2534 N N . ARG A 1 322 ? 11 -11.57 -12.039 1 59.78 322 ARG A N 1
ATOM 2535 C CA . ARG A 1 322 ? 9.844 -11.812 -12.898 1 59.78 322 ARG A CA 1
ATOM 2536 C C . ARG A 1 322 ? 10.195 -11.578 -14.367 1 59.78 322 ARG A C 1
ATOM 2538 O O . ARG A 1 322 ? 10.016 -10.469 -14.875 1 59.78 322 ARG A O 1
ATOM 2545 N N . TRP A 1 323 ? 10.602 -12.562 -15.039 1 60.91 323 TRP A N 1
ATOM 2546 C CA . TRP A 1 323 ? 11.164 -12.461 -16.375 1 60.91 323 TRP A CA 1
ATOM 2547 C C . TRP A 1 323 ? 10.109 -11.984 -17.375 1 60.91 323 TRP A C 1
ATOM 2549 O O . TRP A 1 323 ? 10.438 -11.312 -18.359 1 60.91 323 TRP A O 1
ATOM 2559 N N . LEU A 1 324 ? 8.891 -12.32 -17.062 1 66.44 324 LEU A N 1
ATOM 2560 C CA . LEU A 1 324 ? 7.879 -11.906 -18.016 1 66.44 324 LEU A CA 1
ATOM 2561 C C . LEU A 1 324 ? 7.867 -10.391 -18.188 1 66.44 324 LEU A C 1
ATOM 2563 O O . LEU A 1 324 ? 7.414 -9.867 -19.203 1 66.44 324 LEU A O 1
ATOM 2567 N N . ALA A 1 325 ? 8.57 -9.836 -17.234 1 76.5 325 ALA A N 1
ATOM 2568 C CA . ALA A 1 325 ? 8.609 -8.375 -17.266 1 76.5 325 ALA A CA 1
ATOM 2569 C C . ALA A 1 325 ? 9.688 -7.879 -18.219 1 76.5 325 ALA A C 1
ATOM 2571 O O . ALA A 1 325 ? 9.609 -6.762 -18.734 1 76.5 325 ALA A O 1
ATOM 2572 N N . LEU A 1 326 ? 10.641 -8.742 -18.594 1 83.25 326 LEU A N 1
ATOM 2573 C CA . LEU A 1 326 ? 11.781 -8.312 -19.391 1 83.25 326 LEU A CA 1
ATOM 2574 C C . LEU A 1 326 ? 11.336 -7.965 -20.812 1 83.25 326 LEU A C 1
ATOM 2576 O O . LEU A 1 326 ? 11.789 -6.965 -21.375 1 83.25 326 LEU A O 1
ATOM 2580 N N . GLY A 1 327 ? 10.508 -8.836 -21.406 1 85.81 327 GLY A N 1
ATOM 2581 C CA . GLY A 1 327 ? 10.008 -8.555 -22.75 1 85.81 327 GLY A CA 1
ATOM 2582 C C . GLY A 1 327 ? 9.297 -7.223 -22.844 1 85.81 327 GLY A C 1
ATOM 2583 O O . GLY A 1 327 ? 9.531 -6.457 -23.781 1 85.81 327 GLY A O 1
ATOM 2584 N N . LYS A 1 328 ? 8.516 -6.961 -21.875 1 88.75 328 LYS A N 1
ATOM 2585 C CA . LYS A 1 328 ? 7.785 -5.699 -21.844 1 88.75 328 LYS A CA 1
ATOM 2586 C C . LYS A 1 328 ? 8.734 -4.512 -21.703 1 88.75 328 LYS A C 1
ATOM 2588 O O . LYS A 1 328 ? 8.539 -3.473 -22.328 1 88.75 328 LYS A O 1
ATOM 2593 N N . CYS A 1 329 ? 9.703 -4.715 -20.906 1 91.06 329 CYS A N 1
ATOM 2594 C CA . CYS A 1 329 ? 10.672 -3.648 -20.672 1 91.06 329 CYS A CA 1
ATOM 2595 C C . CYS A 1 329 ? 11.484 -3.363 -21.922 1 91.06 329 CYS A C 1
ATOM 2597 O O . CYS A 1 329 ? 11.727 -2.205 -22.266 1 91.06 329 CYS A O 1
ATOM 2599 N N . VAL A 1 330 ? 11.891 -4.367 -22.641 1 92.38 330 VAL A N 1
ATOM 2600 C CA . VAL A 1 330 ? 12.68 -4.211 -23.859 1 92.38 330 VAL A CA 1
ATOM 2601 C C . VAL A 1 330 ? 11.836 -3.537 -24.938 1 92.38 330 VAL A C 1
ATOM 2603 O O . VAL A 1 330 ? 12.312 -2.643 -25.641 1 92.38 330 VAL A O 1
ATOM 2606 N N . ASN A 1 331 ? 10.641 -4.004 -25.047 1 92.88 331 ASN A N 1
ATOM 2607 C CA . ASN A 1 331 ? 9.742 -3.391 -26.016 1 92.88 331 ASN A CA 1
ATOM 2608 C C . ASN A 1 331 ? 9.523 -1.909 -25.719 1 92.88 331 ASN A C 1
ATOM 2610 O O . ASN A 1 331 ? 9.508 -1.084 -26.641 1 92.88 331 ASN A O 1
ATOM 2614 N N . ARG A 1 332 ? 9.344 -1.633 -24.453 1 93.5 332 ARG A N 1
ATOM 2615 C CA . ARG A 1 332 ? 9.172 -0.242 -24.047 1 93.5 332 ARG A CA 1
ATOM 2616 C C . ARG A 1 332 ? 10.422 0.577 -24.359 1 93.5 332 ARG A C 1
ATOM 2618 O O . ARG A 1 332 ? 10.32 1.725 -24.797 1 93.5 332 ARG A O 1
ATOM 2625 N N . LEU A 1 333 ? 11.555 0.038 -24.125 1 94.38 333 LEU A N 1
ATOM 2626 C CA . LEU A 1 333 ? 12.82 0.701 -24.422 1 94.38 333 LEU A CA 1
ATOM 2627 C C . LEU A 1 333 ? 12.922 1.038 -25.906 1 94.38 333 LEU A C 1
ATOM 2629 O O . LEU A 1 333 ? 13.273 2.162 -26.281 1 94.38 333 LEU A O 1
ATOM 2633 N N . LEU A 1 334 ? 12.578 0.117 -26.734 1 95.19 334 LEU A N 1
ATOM 2634 C CA . LEU A 1 334 ? 12.664 0.294 -28.188 1 95.19 334 LEU A CA 1
ATOM 2635 C C . LEU A 1 334 ? 11.664 1.342 -28.672 1 95.19 334 LEU A C 1
ATOM 2637 O O . LEU A 1 334 ? 11.977 2.143 -29.547 1 95.19 334 LEU A O 1
ATOM 2641 N N . GLN A 1 335 ? 10.523 1.323 -28.031 1 94.31 335 GLN A N 1
ATOM 2642 C CA . GLN A 1 335 ? 9.5 2.303 -28.391 1 94.31 335 GLN A CA 1
ATOM 2643 C C . GLN A 1 335 ? 9.922 3.713 -28 1 94.31 335 GLN A C 1
ATOM 2645 O O . GLN A 1 335 ? 9.57 4.688 -28.656 1 94.31 335 GLN A O 1
ATOM 2650 N N . GLN A 1 336 ? 10.656 3.748 -26.922 1 95.06 336 GLN A N 1
ATOM 2651 C CA . GLN A 1 336 ? 11.047 5.043 -26.359 1 95.06 336 GLN A CA 1
ATOM 2652 C C . GLN A 1 336 ? 12.508 5.348 -26.656 1 95.06 336 GLN A C 1
ATOM 2654 O O . GLN A 1 336 ? 13.133 6.148 -25.969 1 95.06 336 GLN A O 1
ATOM 2659 N N . TRP A 1 337 ? 13.062 4.738 -27.625 1 95.19 337 TRP A N 1
ATOM 2660 C CA . TRP A 1 337 ? 14.492 4.832 -27.906 1 95.19 337 TRP A CA 1
ATOM 2661 C C . TRP A 1 337 ? 14.898 6.27 -28.203 1 95.19 337 TRP A C 1
ATOM 2663 O O . TRP A 1 337 ? 15.875 6.773 -27.641 1 95.19 337 TRP A O 1
ATOM 2673 N N . GLU A 1 338 ? 14.172 6.98 -28.969 1 94 338 GLU A N 1
ATOM 2674 C CA . GLU A 1 338 ? 14.523 8.328 -29.422 1 94 338 GLU A CA 1
ATOM 2675 C C . GLU A 1 338 ? 14.398 9.336 -28.281 1 94 338 GLU A C 1
ATOM 2677 O O . GLU A 1 338 ? 15.344 10.07 -28 1 94 338 GLU A O 1
ATOM 2682 N N . PRO A 1 339 ? 13.203 9.359 -27.672 1 95.38 339 PRO A N 1
ATOM 2683 C CA . PRO A 1 339 ? 13.109 10.305 -26.562 1 95.38 339 PRO A CA 1
ATOM 2684 C C . PRO A 1 339 ? 14.156 10.047 -25.484 1 95.38 339 PRO A C 1
ATOM 2686 O O . PRO A 1 339 ? 14.664 10.992 -24.875 1 95.38 339 PRO A O 1
ATOM 2689 N N . LEU A 1 340 ? 14.477 8.828 -25.219 1 95.69 340 LEU A N 1
ATOM 2690 C CA . LEU A 1 340 ? 15.477 8.5 -24.203 1 95.69 340 LEU A CA 1
ATOM 2691 C C . LEU A 1 340 ? 16.859 8.961 -24.625 1 95.69 340 LEU A C 1
ATOM 2693 O O . LEU A 1 340 ? 17.656 9.422 -23.797 1 95.69 340 LEU A O 1
ATOM 2697 N N . THR A 1 341 ? 17.188 8.797 -25.922 1 95.12 341 THR A N 1
ATOM 2698 C CA . THR A 1 341 ? 18.484 9.242 -26.453 1 95.12 341 THR A CA 1
ATOM 2699 C C . THR A 1 341 ? 18.641 10.75 -26.281 1 95.12 341 THR A C 1
ATOM 2701 O O . THR A 1 341 ? 19.688 11.227 -25.844 1 95.12 341 THR A O 1
ATOM 2704 N N . LEU A 1 342 ? 17.594 11.469 -26.594 1 94.12 342 LEU A N 1
ATOM 2705 C CA . LEU A 1 342 ? 17.625 12.922 -26.453 1 94.12 342 LEU A CA 1
ATOM 2706 C C . LEU A 1 342 ? 17.719 13.328 -24.984 1 94.12 342 LEU A C 1
ATOM 2708 O O . LEU A 1 342 ? 18.438 14.273 -24.641 1 94.12 342 LEU A O 1
ATOM 2712 N N . PHE A 1 343 ? 16.969 12.656 -24.188 1 94.5 343 PHE A N 1
ATOM 2713 C CA . PHE A 1 343 ? 16.953 12.938 -22.75 1 94.5 343 PHE A CA 1
ATOM 2714 C C . PHE A 1 343 ? 18.359 12.812 -22.172 1 94.5 343 PHE A C 1
ATOM 2716 O O . PHE A 1 343 ? 18.828 13.719 -21.484 1 94.5 343 PHE A O 1
ATOM 2723 N N . PHE A 1 344 ? 19 11.742 -22.453 1 94.31 344 PHE A N 1
ATOM 2724 C CA . PHE A 1 344 ? 20.297 11.477 -21.859 1 94.31 344 PHE A CA 1
ATOM 2725 C C . PHE A 1 344 ? 21.391 12.297 -22.547 1 94.31 344 PHE A C 1
ATOM 2727 O O . PHE A 1 344 ? 22.453 12.508 -21.984 1 94.31 344 PHE A O 1
ATOM 2734 N N . ALA A 1 345 ? 21.141 12.664 -23.75 1 93.06 345 ALA A N 1
ATOM 2735 C CA . ALA A 1 345 ? 22.047 13.617 -24.391 1 93.06 345 ALA A CA 1
ATOM 2736 C C . ALA A 1 345 ? 22.078 14.93 -23.609 1 93.06 345 ALA A C 1
ATOM 2738 O O . ALA A 1 345 ? 23.156 15.484 -23.375 1 93.06 345 ALA A O 1
ATOM 2739 N N . GLU A 1 346 ? 20.906 15.375 -23.203 1 90.81 346 GLU A N 1
ATOM 2740 C CA . GLU A 1 346 ? 20.781 16.609 -22.438 1 90.81 346 GLU A CA 1
ATOM 2741 C C . GLU A 1 346 ? 21.391 16.453 -21.047 1 90.81 346 GLU A C 1
ATOM 2743 O O . GLU A 1 346 ? 22.078 17.344 -20.547 1 90.81 346 GLU A O 1
ATOM 2748 N N . GLU A 1 347 ? 21.094 15.375 -20.469 1 90.25 347 GLU A N 1
ATOM 2749 C CA . GLU A 1 347 ? 21.594 15.117 -19.125 1 90.25 347 GLU A CA 1
ATOM 2750 C C . GLU A 1 347 ? 23.125 14.977 -19.125 1 90.25 347 GLU A C 1
ATOM 2752 O O . GLU A 1 347 ? 23.781 15.367 -18.156 1 90.25 347 GLU A O 1
ATOM 2757 N N . ALA A 1 348 ? 23.641 14.359 -20.125 1 86.88 348 ALA A N 1
ATOM 2758 C CA . ALA A 1 348 ? 25.078 14.156 -20.234 1 86.88 348 ALA A CA 1
ATOM 2759 C C . ALA A 1 348 ? 25.797 15.469 -20.531 1 86.88 348 ALA A C 1
ATOM 2761 O O . ALA A 1 348 ? 26.922 15.695 -20.078 1 86.88 348 ALA A O 1
ATOM 2762 N N . ALA A 1 349 ? 25.297 16.422 -21.297 1 81.62 349 ALA A N 1
ATOM 2763 C CA . ALA A 1 349 ? 25.859 17.719 -21.656 1 81.62 349 ALA A CA 1
ATOM 2764 C C . ALA A 1 349 ? 25.875 18.656 -20.453 1 81.62 349 ALA A C 1
ATOM 2766 O O . ALA A 1 349 ? 26.812 19.422 -20.266 1 81.62 349 ALA A O 1
ATOM 2767 N N . GLY A 1 350 ? 24.828 18.875 -19.797 1 64.06 350 GLY A N 1
ATOM 2768 C CA . GLY A 1 350 ? 24.672 19.812 -18.703 1 64.06 350 GLY A CA 1
ATOM 2769 C C . GLY A 1 350 ? 25.672 19.594 -17.578 1 64.06 350 GLY A C 1
ATOM 2770 O O . GLY A 1 350 ? 26.094 20.531 -16.922 1 64.06 350 GLY A O 1
ATOM 2771 N N . LYS A 1 351 ? 26.297 18.547 -17.234 1 56.47 351 LYS A N 1
ATOM 2772 C CA . LYS A 1 351 ? 27.25 18.344 -16.141 1 56.47 351 LYS A CA 1
ATOM 2773 C C . LYS A 1 351 ? 28.672 18.672 -16.578 1 56.47 351 LYS A C 1
ATOM 2775 O O . LYS A 1 351 ? 29.547 18.891 -15.75 1 56.47 351 LYS A O 1
ATOM 2780 N N . THR A 1 352 ? 29.109 18.812 -17.703 1 45 352 THR A N 1
ATOM 2781 C CA . THR A 1 352 ? 30.453 19.234 -18.094 1 45 352 THR A CA 1
ATOM 2782 C C . THR A 1 352 ? 30.594 20.75 -18.047 1 45 352 THR A C 1
ATOM 2784 O O . THR A 1 352 ? 31.703 21.281 -17.922 1 45 352 THR A O 1
ATOM 2787 N N . ALA A 1 353 ? 29.672 21.688 -18.156 1 37.78 353 ALA A N 1
ATOM 2788 C CA . ALA A 1 353 ? 29.906 23.125 -18.312 1 37.78 353 ALA A CA 1
ATOM 2789 C C . ALA A 1 353 ? 30.219 23.781 -16.969 1 37.78 353 ALA A C 1
ATOM 2791 O O . ALA A 1 353 ? 30.344 25 -16.891 1 37.78 353 ALA A O 1
ATOM 2792 N N . ALA A 1 354 ? 30.375 23.234 -15.859 1 35.03 354 ALA A N 1
ATOM 2793 C CA . ALA A 1 354 ? 30.609 24.109 -14.719 1 35.03 354 ALA A CA 1
ATOM 2794 C C . ALA A 1 354 ? 32 24.75 -14.797 1 35.03 354 ALA A C 1
ATOM 2796 O O . ALA A 1 354 ? 32.281 25.719 -14.086 1 35.03 354 ALA A O 1
ATOM 2797 N N . LYS A 1 355 ? 33.188 24.219 -15.062 1 31.27 355 LYS A N 1
ATOM 2798 C CA . LYS A 1 355 ? 34.312 24.969 -14.562 1 31.27 355 LYS A CA 1
ATOM 2799 C C . LYS A 1 355 ? 34.688 26.125 -15.508 1 31.27 355 LYS A C 1
ATOM 2801 O O . LYS A 1 355 ? 35.5 25.969 -16.406 1 31.27 355 LYS A O 1
ATOM 2806 N N . PRO A 1 356 ? 33.906 26.906 -16.234 1 27.8 356 PRO A N 1
ATOM 2807 C CA . PRO A 1 356 ? 34.719 27.969 -16.812 1 27.8 356 PRO A CA 1
ATOM 2808 C C . PRO A 1 356 ? 35.406 28.812 -15.758 1 27.8 356 PRO A C 1
ATOM 2810 O O . PRO A 1 356 ? 34.781 29.234 -14.781 1 27.8 356 PRO A O 1
ATOM 2813 N N . LEU A 1 357 ? 36.688 28.562 -15.398 1 25.8 357 LEU A N 1
ATOM 2814 C CA . LEU A 1 357 ? 37.594 29.5 -14.727 1 25.8 357 LEU A CA 1
ATOM 2815 C C . LEU A 1 357 ? 37.5 30.875 -15.367 1 25.8 357 LEU A C 1
ATOM 2817 O O . LEU A 1 357 ? 37.969 31.078 -16.484 1 25.8 357 LEU A O 1
ATOM 2821 N N . THR A 1 358 ? 36.5 31.688 -15.344 1 24.47 358 THR A N 1
ATOM 2822 C CA . THR A 1 358 ? 36.438 33.094 -15.703 1 24.47 358 THR A CA 1
ATOM 2823 C C . THR A 1 358 ? 37.531 33.875 -15 1 24.47 358 THR A C 1
ATOM 2825 O O . THR A 1 358 ? 37.594 33.938 -13.766 1 24.47 358 THR A O 1
ATOM 2828 N N . SER A 1 359 ? 38.875 33.812 -15.438 1 22.97 359 SER A N 1
ATOM 2829 C CA . SER A 1 359 ? 39.812 34.906 -15.227 1 22.97 359 SER A CA 1
ATOM 2830 C C . SER A 1 359 ? 39.125 36.25 -15.5 1 22.97 359 SER A C 1
ATOM 2832 O O . SER A 1 359 ? 38.406 36.406 -16.484 1 22.97 359 SER A O 1
ATOM 2834 N N . SER A 1 360 ? 39 37.219 -14.555 1 22.86 360 SER A N 1
ATOM 2835 C CA . SER A 1 360 ? 38.281 38.438 -14.266 1 22.86 360 SER A CA 1
ATOM 2836 C C . SER A 1 360 ? 38.656 39.531 -15.234 1 22.86 360 SER A C 1
ATOM 2838 O O . SER A 1 360 ? 37.875 40.5 -15.43 1 22.86 360 SER A O 1
ATOM 2840 N N . ALA A 1 361 ? 40 39.719 -15.617 1 23.14 361 ALA A N 1
ATOM 2841 C CA . ALA A 1 361 ? 40.375 41.156 -15.648 1 23.14 361 ALA A CA 1
ATOM 2842 C C . ALA A 1 361 ? 39.812 41.812 -16.906 1 23.14 361 ALA A C 1
ATOM 2844 O O . ALA A 1 361 ? 40.094 43 -17.141 1 23.14 361 ALA A O 1
ATOM 2845 N N . HIS A 1 362 ? 39.219 41.25 -17.891 1 20.94 362 HIS A N 1
ATOM 2846 C CA . HIS A 1 362 ? 39.25 42.094 -19.062 1 20.94 362 HIS A CA 1
ATOM 2847 C C . HIS A 1 362 ? 38.562 43.438 -18.797 1 20.94 362 HIS A C 1
ATOM 2849 O O . HIS A 1 362 ? 37.531 43.469 -18.125 1 20.94 362 HIS A O 1
ATOM 2855 N N . PRO A 1 363 ? 39.281 44.594 -18.969 1 20.81 363 PRO A N 1
ATOM 2856 C CA . PRO A 1 363 ? 38.938 46 -18.812 1 20.81 363 PRO A CA 1
ATOM 2857 C C . PRO A 1 363 ? 37.625 46.375 -19.516 1 20.81 363 PRO A C 1
ATOM 2859 O O . PRO A 1 363 ? 37.219 45.688 -20.453 1 20.81 363 PRO A O 1
ATOM 2862 N N . SER A 1 364 ? 36.781 47.125 -18.812 1 21.09 364 SER A N 1
ATOM 2863 C CA . SER A 1 364 ? 35.438 47.688 -19.016 1 21.09 364 SER A CA 1
ATOM 2864 C C . SER A 1 364 ? 35.344 48.469 -20.297 1 21.09 364 SER A C 1
ATOM 2866 O O . SER A 1 364 ? 34.406 49.219 -20.516 1 21.09 364 SER A O 1
ATOM 2868 N N . LEU A 1 365 ? 36.062 48.094 -21.359 1 18.11 365 LEU A N 1
ATOM 2869 C CA . LEU A 1 365 ? 36 49.156 -22.359 1 18.11 365 LEU A CA 1
ATOM 2870 C C . LEU A 1 365 ? 34.562 49.594 -22.609 1 18.11 365 LEU A C 1
ATOM 2872 O O . LEU A 1 365 ? 33.688 48.75 -22.828 1 18.11 365 LEU A O 1
ATOM 2876 N N . LYS A 1 366 ? 34.312 50.875 -22.203 1 20.56 366 LYS A N 1
ATOM 2877 C CA . LYS A 1 366 ? 33.188 51.812 -22.203 1 20.56 366 LYS A CA 1
ATOM 2878 C C . LYS A 1 366 ? 32.594 51.938 -23.609 1 20.56 366 LYS A C 1
ATOM 2880 O O . LYS A 1 366 ? 33 52.812 -24.375 1 20.56 366 LYS A O 1
ATOM 2885 N N . SER A 1 367 ? 32.5 50.875 -24.469 1 18.78 367 SER A N 1
ATOM 2886 C CA . SER A 1 367 ? 32.188 51.344 -25.812 1 18.78 367 SER A CA 1
ATOM 2887 C C . SER A 1 367 ? 30.953 52.25 -25.812 1 18.78 367 SER A C 1
ATOM 2889 O O . SER A 1 367 ? 30.016 52 -25.047 1 18.78 367 SER A O 1
ATOM 2891 N N . PRO A 1 368 ? 31.047 53.406 -26.391 1 19.25 368 PRO A N 1
ATOM 2892 C CA . PRO A 1 368 ? 30.188 54.594 -26.453 1 19.25 368 PRO A CA 1
ATOM 2893 C C . PRO A 1 368 ? 28.766 54.281 -26.891 1 19.25 368 PRO A C 1
ATOM 2895 O O . PRO A 1 368 ? 28.516 53.219 -27.484 1 19.25 368 PRO A O 1
ATOM 2898 N N . ALA A 1 369 ? 27.875 55.188 -26.484 1 20.98 369 ALA A N 1
ATOM 2899 C CA . ALA A 1 369 ? 26.438 55.438 -26.391 1 20.98 369 ALA A CA 1
ATOM 2900 C C . ALA A 1 369 ? 25.797 55.469 -27.781 1 20.98 369 ALA A C 1
ATOM 2902 O O . ALA A 1 369 ? 24.594 55.688 -27.922 1 20.98 369 ALA A O 1
ATOM 2903 N N . ALA A 1 370 ? 26.359 54.75 -28.781 1 19 370 ALA A N 1
ATOM 2904 C CA . ALA A 1 370 ? 25.859 55.375 -30 1 19 370 ALA A CA 1
ATOM 2905 C C . ALA A 1 370 ? 24.328 55.438 -30 1 19 370 ALA A C 1
ATOM 2907 O O . ALA A 1 370 ? 23.672 54.5 -29.516 1 19 370 ALA A O 1
ATOM 2908 N N . PRO A 1 371 ? 23.781 56.625 -30.219 1 19.67 371 PRO A N 1
ATOM 2909 C CA . PRO A 1 371 ? 22.406 57.094 -30.188 1 19.67 371 PRO A CA 1
ATOM 2910 C C . PRO A 1 371 ? 21.484 56.375 -31.156 1 19.67 371 PRO A C 1
ATOM 2912 O O . PRO A 1 371 ? 21.75 56.375 -32.375 1 19.67 371 PRO A O 1
ATOM 2915 N N . LYS A 1 372 ? 21.359 55.156 -31.031 1 19.03 372 LYS A N 1
ATOM 2916 C CA . LYS A 1 372 ? 20.688 54.531 -32.156 1 19.03 372 LYS A CA 1
ATOM 2917 C C . LYS A 1 372 ? 19.469 55.312 -32.594 1 19.03 372 LYS A C 1
ATOM 2919 O O . LYS A 1 372 ? 18.703 55.812 -31.75 1 19.03 372 LYS A O 1
ATOM 2924 N N . PRO A 1 373 ? 19.422 55.562 -33.844 1 18.48 373 PRO A N 1
ATOM 2925 C CA . PRO A 1 373 ? 18.516 56.375 -34.688 1 18.48 373 PRO A CA 1
ATOM 2926 C C . PRO A 1 373 ? 17.047 56.031 -34.469 1 18.48 373 PRO A C 1
ATOM 2928 O O . PRO A 1 373 ? 16.734 54.969 -33.906 1 18.48 373 PRO A O 1
ATOM 2931 N N . SER A 1 374 ? 16.156 56.781 -35.062 1 18.45 374 SER A N 1
ATOM 2932 C CA . SER A 1 374 ? 14.836 57.438 -35.125 1 18.45 374 SER A CA 1
ATOM 2933 C C . SER A 1 374 ? 13.734 56.406 -35.344 1 18.45 374 SER A C 1
ATOM 2935 O O . SER A 1 374 ? 14.016 55.219 -35.562 1 18.45 374 SER A O 1
ATOM 2937 N N . THR A 1 375 ? 12.625 56.812 -36.062 1 18.59 375 THR A N 1
ATOM 2938 C CA . THR A 1 375 ? 11.18 57 -36.031 1 18.59 375 THR A CA 1
ATOM 2939 C C . THR A 1 375 ? 10.469 55.812 -36.656 1 18.59 375 THR A C 1
ATOM 2941 O O . THR A 1 375 ? 9.359 55.438 -36.281 1 18.59 375 THR A O 1
ATOM 2944 N N . LEU A 1 376 ? 11 55.312 -37.844 1 16.58 376 LEU A N 1
ATOM 2945 C CA . LEU A 1 376 ? 9.898 55.344 -38.812 1 16.58 376 LEU A CA 1
ATOM 2946 C C . LEU A 1 376 ? 8.852 54.281 -38.469 1 16.58 376 LEU A C 1
ATOM 2948 O O . LEU A 1 376 ? 7.664 54.594 -38.375 1 16.58 376 LEU A O 1
ATOM 2952 N N . THR A 1 377 ? 9.031 53.031 -38.938 1 17.31 377 THR A N 1
ATOM 2953 C CA . THR A 1 377 ? 8.102 52.594 -39.969 1 17.31 377 THR A CA 1
ATOM 2954 C C . THR A 1 377 ? 6.918 51.844 -39.344 1 17.31 377 THR A C 1
ATOM 2956 O O . THR A 1 377 ? 6.953 51.469 -38.156 1 17.31 377 THR A O 1
ATOM 2959 N N . PRO A 1 378 ? 6.539 50.656 -39.938 1 18 378 PRO A N 1
ATOM 2960 C CA . PRO A 1 378 ? 5.266 50.25 -40.531 1 18 378 PRO A CA 1
ATOM 2961 C C . PRO A 1 378 ? 4.469 49.312 -39.625 1 18 378 PRO A C 1
ATOM 2963 O O . PRO A 1 378 ? 3.281 49.062 -39.875 1 18 378 PRO A O 1
ATOM 2966 N N . THR A 1 379 ? 5.051 48.75 -38.531 1 17.92 379 THR A N 1
ATOM 2967 C CA . THR A 1 379 ? 4.523 47.406 -38.406 1 17.92 379 THR A CA 1
ATOM 2968 C C . THR A 1 379 ? 3.01 47.406 -38.188 1 17.92 379 THR A C 1
ATOM 2970 O O . THR A 1 379 ? 2.486 48.25 -37.469 1 17.92 379 THR A O 1
ATOM 2973 N N . SER A 1 380 ? 2.373 46.594 -39.062 1 18.08 380 SER A N 1
ATOM 2974 C CA . SER A 1 380 ? 1.025 46.125 -39.344 1 18.08 380 SER A CA 1
ATOM 2975 C C . SER A 1 380 ? 0.489 45.312 -38.156 1 18.08 380 SER A C 1
ATOM 2977 O O . SER A 1 380 ? 1.251 44.625 -37.469 1 18.08 380 SER A O 1
ATOM 2979 N N . GLY A 1 381 ? -0.655 45.5 -37.531 1 17.17 381 GLY A N 1
ATOM 2980 C CA . GLY A 1 381 ? -1.562 45.281 -36.438 1 17.17 381 GLY A CA 1
ATOM 2981 C C . GLY A 1 381 ? -2.027 43.844 -36.344 1 17.17 381 GLY A C 1
ATOM 2982 O O . GLY A 1 381 ? -2.936 43.5 -35.562 1 17.17 381 GLY A O 1
ATOM 2983 N N . LYS A 1 382 ? -1.517 42.812 -37.125 1 17.39 382 LYS A N 1
ATOM 2984 C CA . LYS A 1 382 ? -2.52 41.781 -37.344 1 17.39 382 LYS A CA 1
ATOM 2985 C C . LYS A 1 382 ? -2.85 41.062 -36.031 1 17.39 382 LYS A C 1
ATOM 2987 O O . LYS A 1 382 ? -1.979 40.875 -35.188 1 17.39 382 LYS A O 1
ATOM 2992 N N . LEU A 1 383 ? -4.168 40.719 -35.812 1 16.69 383 LEU A N 1
ATOM 2993 C CA . LEU A 1 383 ? -5.215 40.281 -34.906 1 16.69 383 LEU A CA 1
ATOM 2994 C C . LEU A 1 383 ? -4.914 38.875 -34.344 1 16.69 383 LEU A C 1
ATOM 2996 O O . LEU A 1 383 ? -4.188 38.094 -34.969 1 16.69 383 LEU A O 1
ATOM 3000 N N . ALA A 1 384 ? -5.641 38.438 -33.219 1 17.94 384 ALA A N 1
ATOM 3001 C CA . ALA A 1 384 ? -5.879 37.688 -32 1 17.94 384 ALA A CA 1
ATOM 3002 C C . ALA A 1 384 ? -6.262 36.25 -32.312 1 17.94 384 ALA A C 1
ATOM 3004 O O . ALA A 1 384 ? -7.406 35.969 -32.688 1 17.94 384 ALA A O 1
ATOM 3005 N N . VAL A 1 385 ? -5.625 35.438 -33.156 1 17.62 385 VAL A N 1
ATOM 3006 C CA . VAL A 1 385 ? -6.195 34.156 -33.562 1 17.62 385 VAL A CA 1
ATOM 3007 C C . VAL A 1 385 ? -6.191 33.188 -32.406 1 17.62 385 VAL A C 1
ATOM 3009 O O . VAL A 1 385 ? -5.137 32.906 -31.812 1 17.62 385 VAL A O 1
ATOM 3012 N N . SER A 1 386 ? -7.316 33.062 -31.609 1 18.19 386 SER A N 1
ATOM 3013 C CA . SER A 1 386 ? -7.754 32.25 -30.469 1 18.19 386 SER A CA 1
ATOM 3014 C C . SER A 1 386 ? -7.641 30.766 -30.781 1 18.19 386 SER A C 1
ATOM 3016 O O . SER A 1 386 ? -8.453 30.219 -31.531 1 18.19 386 SER A O 1
ATOM 3018 N N . LYS A 1 387 ? -6.539 30.172 -31.062 1 17.91 387 LYS A N 1
ATOM 3019 C CA . LYS A 1 387 ? -6.367 28.875 -31.719 1 17.91 387 LYS A CA 1
ATOM 3020 C C . LYS A 1 387 ? -6.883 27.75 -30.828 1 17.91 387 LYS A C 1
ATOM 3022 O O . LYS A 1 387 ? -7.562 26.828 -31.312 1 17.91 387 LYS A O 1
ATOM 3027 N N . THR A 1 388 ? -6.348 27.422 -29.656 1 16.56 388 THR A N 1
ATOM 3028 C CA . THR A 1 388 ? -5.664 26.125 -29.688 1 16.56 388 THR A CA 1
ATOM 3029 C C . THR A 1 388 ? -6.625 25 -29.359 1 16.56 388 THR A C 1
ATOM 3031 O O . THR A 1 388 ? -6.559 23.922 -29.953 1 16.56 388 THR A O 1
ATOM 3034 N N . LEU A 1 389 ? -7.395 25.062 -28.219 1 17.12 389 LEU A N 1
ATOM 3035 C CA . LEU A 1 389 ? -7.203 23.953 -27.312 1 17.12 389 LEU A CA 1
ATOM 3036 C C . LEU A 1 389 ? -7.812 22.672 -27.875 1 17.12 389 LEU A C 1
ATOM 3038 O O . LEU A 1 389 ? -8.984 22.656 -28.281 1 17.12 389 LEU A O 1
ATOM 3042 N N . SER A 1 390 ? -7.074 21.75 -28.297 1 16.91 390 SER A N 1
ATOM 3043 C CA . SER A 1 390 ? -7.203 20.453 -28.953 1 16.91 390 SER A CA 1
ATOM 3044 C C . SER A 1 390 ? -8.047 19.5 -28.125 1 16.91 390 SER A C 1
ATOM 3046 O O . SER A 1 390 ? -8.086 19.609 -26.891 1 16.91 390 SER A O 1
ATOM 3048 N N . SER A 1 391 ? -9 18.859 -28.734 1 19.25 391 SER A N 1
ATOM 3049 C CA . SER A 1 391 ? -10.102 17.906 -28.625 1 19.25 391 SER A CA 1
ATOM 3050 C C . SER A 1 391 ? -9.656 16.609 -27.953 1 19.25 391 SER A C 1
ATOM 3052 O O . SER A 1 391 ? -8.703 15.977 -28.391 1 19.25 391 SER A O 1
ATOM 3054 N N . SER A 1 392 ? -9.547 16.641 -26.641 1 17.91 392 SER A N 1
ATOM 3055 C CA . SER A 1 392 ? -9.305 15.484 -25.781 1 17.91 392 SER A CA 1
ATOM 3056 C C . SER A 1 392 ? -10.086 14.266 -26.281 1 17.91 392 SER A C 1
ATOM 3058 O O . SER A 1 392 ? -11.195 14.406 -26.781 1 17.91 392 SER A O 1
ATOM 3060 N N . PHE A 1 393 ? -9.375 13.094 -26.375 1 19.36 393 PHE A N 1
ATOM 3061 C CA . PHE A 1 393 ? -9.5 11.75 -26.906 1 19.36 393 PHE A CA 1
ATOM 3062 C C . PHE A 1 393 ? -10.523 10.938 -26.125 1 19.36 393 PHE A C 1
ATOM 3064 O O . PHE A 1 393 ? -10.25 10.508 -25 1 19.36 393 PHE A O 1
ATOM 3071 N N . LEU A 1 394 ? -11.727 11.453 -25.938 1 17.48 394 LEU A N 1
ATOM 3072 C CA . LEU A 1 394 ? -12.727 10.695 -25.203 1 17.48 394 LEU A CA 1
ATOM 3073 C C . LEU A 1 394 ? -12.828 9.273 -25.719 1 17.48 394 LEU A C 1
ATOM 3075 O O . LEU A 1 394 ? -13.266 9.047 -26.859 1 17.48 394 LEU A O 1
ATOM 3079 N N . LYS A 1 395 ? -11.898 8.445 -25.359 1 18.7 395 LYS A N 1
ATOM 3080 C CA . LYS A 1 395 ? -11.891 7.051 -25.781 1 18.7 395 LYS A CA 1
ATOM 3081 C C . LYS A 1 395 ? -13.133 6.316 -25.297 1 18.7 395 LYS A C 1
ATOM 3083 O O . LYS A 1 395 ? -13.195 5.891 -24.141 1 18.7 395 LYS A O 1
ATOM 3088 N N . THR A 1 396 ? -14.242 6.984 -25.312 1 17.17 396 THR A N 1
ATOM 3089 C CA . THR A 1 396 ? -15.328 6.164 -24.797 1 17.17 396 THR A CA 1
ATOM 3090 C C . THR A 1 396 ? -15.352 4.797 -25.469 1 17.17 396 THR A C 1
ATOM 3092 O O . THR A 1 396 ? -15.234 4.703 -26.688 1 17.17 396 THR A O 1
ATOM 3095 N N . LYS A 1 397 ? -15.164 3.816 -24.625 1 16.42 397 LYS A N 1
ATOM 3096 C CA . LYS A 1 397 ? -15.133 2.371 -24.812 1 16.42 397 LYS A CA 1
ATOM 3097 C C . LYS A 1 397 ? -16.297 1.899 -25.672 1 16.42 397 LYS A C 1
ATOM 3099 O O . LYS A 1 397 ? -17.234 2.666 -25.938 1 16.42 397 LYS A O 1
ATOM 3104 N N . VAL A 1 398 ? -17.016 0.884 -25.203 1 16.05 398 VAL A N 1
ATOM 3105 C CA . VAL A 1 398 ? -17.172 -0.485 -25.672 1 16.05 398 VAL A CA 1
ATOM 3106 C C . VAL A 1 398 ? -18.422 -0.596 -26.531 1 16.05 398 VAL A C 1
ATOM 3108 O O . VAL A 1 398 ? -18.359 -1.028 -27.688 1 16.05 398 VAL A O 1
ATOM 3111 N N . HIS A 1 399 ? -19.422 -1.354 -25.953 1 16.31 399 HIS A N 1
ATOM 3112 C CA . HIS A 1 399 ? -19.984 -2.59 -26.484 1 16.31 399 HIS A CA 1
ATOM 3113 C C . HIS A 1 399 ? -21.312 -2.328 -27.188 1 16.31 399 HIS A C 1
ATOM 3115 O O . HIS A 1 399 ? -22.297 -1.927 -26.547 1 16.31 399 HIS A O 1
ATOM 3121 N N . GLN A 1 400 ? -21.375 -1.594 -28.062 1 16.45 400 GLN A N 1
ATOM 3122 C CA . GLN A 1 400 ? -22.672 -1.558 -28.734 1 16.45 400 GLN A CA 1
ATOM 3123 C C . GLN A 1 400 ? -23.203 -2.967 -28.984 1 16.45 400 GLN A C 1
ATOM 3125 O O . GLN A 1 400 ? -22.469 -3.844 -29.438 1 16.45 400 GLN A O 1
ATOM 3130 N N . ARG A 1 401 ? -24.203 -3.434 -28.234 1 16.14 401 ARG A N 1
ATOM 3131 C CA . ARG A 1 401 ? -24.969 -4.582 -28.703 1 16.14 401 ARG A CA 1
ATOM 3132 C C . ARG A 1 401 ? -25.562 -4.32 -30.078 1 16.14 401 ARG A C 1
ATOM 3134 O O . ARG A 1 401 ? -26.516 -3.547 -30.219 1 16.14 401 ARG A O 1
ATOM 3141 N N . LYS A 1 402 ? -25 -4.027 -31.062 1 16.41 402 LYS A N 1
ATOM 3142 C CA . LYS A 1 402 ? -25.781 -3.939 -32.281 1 16.41 402 LYS A CA 1
ATOM 3143 C C . LYS A 1 402 ? -26.641 -5.184 -32.469 1 16.41 402 LYS A C 1
ATOM 3145 O O . LYS A 1 402 ? -26.125 -6.305 -32.469 1 16.41 402 LYS A O 1
ATOM 3150 N N . SER A 1 403 ? -27.734 -5.379 -31.828 1 15.44 403 SER A N 1
ATOM 3151 C CA . SER A 1 403 ? -28.547 -6.359 -32.562 1 15.44 403 SER A CA 1
ATOM 3152 C C . SER A 1 403 ? -28.484 -6.125 -34.062 1 15.44 403 SER A C 1
ATOM 3154 O O . SER A 1 403 ? -28.156 -5.027 -34.5 1 15.44 403 SER A O 1
ATOM 3156 N N . LYS A 1 404 ? -28.891 -7.156 -34.688 1 17.27 404 LYS A N 1
ATOM 3157 C CA . LYS A 1 404 ? -28.891 -7.793 -36 1 17.27 404 LYS A CA 1
ATOM 3158 C C . LYS A 1 404 ? -29.781 -7.023 -37 1 17.27 404 LYS A C 1
ATOM 3160 O O . LYS A 1 404 ? -31 -6.953 -36.812 1 17.27 404 LYS A O 1
ATOM 3165 N N . THR A 1 405 ? -29.422 -6.18 -37.656 1 16.34 405 THR A N 1
ATOM 3166 C CA . THR A 1 405 ? -30.281 -5.754 -38.75 1 16.34 405 THR A CA 1
ATOM 3167 C C . THR A 1 405 ? -30.281 -6.789 -39.875 1 16.34 405 THR A C 1
ATOM 3169 O O . THR A 1 405 ? -31.047 -6.664 -40.844 1 16.34 405 THR A O 1
ATOM 3172 N N . GLY A 1 406 ? -29.734 -8.008 -39.75 1 14.55 406 GLY A N 1
ATOM 3173 C CA . GLY A 1 406 ? -29.359 -8.117 -41.156 1 14.55 406 GLY A CA 1
ATOM 3174 C C . GLY A 1 406 ? -30.438 -7.59 -42.094 1 14.55 406 GLY A C 1
ATOM 3175 O O . GLY A 1 406 ? -31.594 -7.418 -41.688 1 14.55 406 GLY A O 1
ATOM 3176 N N . PRO A 1 407 ? -29.906 -7.355 -43.312 1 15.15 407 PRO A N 1
ATOM 3177 C CA . PRO A 1 407 ? -30.344 -6.699 -44.562 1 15.15 407 PRO A CA 1
ATOM 3178 C C . PRO A 1 407 ? -31.562 -7.371 -45.188 1 15.15 407 PRO A C 1
ATOM 3180 O O . PRO A 1 407 ? -32.031 -8.406 -44.688 1 15.15 407 PRO A O 1
ATOM 3183 N N . SER A 1 408 ? -31.281 -7.629 -46.375 1 15.05 408 SER A N 1
ATOM 3184 C CA . SER A 1 408 ? -31.703 -7.238 -47.719 1 15.05 408 SER A CA 1
ATOM 3185 C C . SER A 1 408 ? -32.531 -8.336 -48.375 1 15.05 408 SER A C 1
ATOM 3187 O O . SER A 1 408 ? -33.531 -8.055 -49.062 1 15.05 408 SER A O 1
ATOM 3189 N N . SER A 1 409 ? -31.812 -9.438 -48.5 1 14.43 409 SER A N 1
ATOM 3190 C CA . SER A 1 409 ? -31.797 -9.852 -49.906 1 14.43 409 SER A CA 1
ATOM 3191 C C . SER A 1 409 ? -33.219 -10.109 -50.406 1 14.43 409 SER A C 1
ATOM 3193 O O . SER A 1 409 ? -34.125 -10.375 -49.625 1 14.43 409 SER A O 1
ATOM 3195 N N . THR A 1 410 ? -33.281 -10.102 -51.812 1 15.05 410 THR A N 1
ATOM 3196 C CA . THR A 1 410 ? -34.031 -9.977 -53.062 1 15.05 410 THR A CA 1
ATOM 3197 C C . THR A 1 410 ? -34.781 -11.273 -53.375 1 15.05 410 THR A C 1
ATOM 3199 O O . THR A 1 410 ? -35.969 -11.242 -53.719 1 15.05 410 THR A O 1
ATOM 3202 N N . HIS A 1 411 ? -33.844 -12.203 -53.906 1 14.72 411 HIS A N 1
ATOM 3203 C CA . HIS A 1 411 ? -34.094 -12.695 -55.25 1 14.72 411 HIS A CA 1
ATOM 3204 C C . HIS A 1 411 ? -35.344 -13.562 -55.312 1 14.72 411 HIS A C 1
ATOM 3206 O O . HIS A 1 411 ? -35.812 -14.07 -54.281 1 14.72 411 HIS A O 1
ATOM 3212 N N . GLN A 1 412 ? -35.625 -13.977 -56.688 1 14.23 412 GLN A N 1
ATOM 3213 C CA . GLN A 1 412 ? -36.531 -14.258 -57.781 1 14.23 412 GLN A CA 1
ATOM 3214 C C . GLN A 1 412 ? -37 -15.719 -57.75 1 14.23 412 GLN A C 1
ATOM 3216 O O . GLN A 1 412 ? -38.188 -16 -57.875 1 14.23 412 GLN A O 1
ATOM 3221 N N . GLN A 1 413 ? -35.938 -16.484 -58.281 1 14.38 413 GLN A N 1
ATOM 3222 C CA . GLN A 1 413 ? -36.25 -17.266 -59.469 1 14.38 413 GLN A CA 1
ATOM 3223 C C . GLN A 1 413 ? -37.312 -18.328 -59.156 1 14.38 413 GLN A C 1
ATOM 3225 O O . GLN A 1 413 ? -37.5 -18.688 -58 1 14.38 413 GLN A O 1
ATOM 3230 N N . THR A 1 414 ? -37.469 -19.203 -60.312 1 14.49 414 THR A N 1
ATOM 3231 C CA . THR A 1 414 ? -38.281 -19.875 -61.312 1 14.49 414 THR A CA 1
ATOM 3232 C C . THR A 1 414 ? -38.656 -21.297 -60.875 1 14.49 414 THR A C 1
ATOM 3234 O O . THR A 1 414 ? -39.812 -21.656 -60.812 1 14.49 414 THR A O 1
ATOM 3237 N N . GLY A 1 415 ? -38.094 -22.203 -61.781 1 14.41 415 GLY A N 1
ATOM 3238 C CA . GLY A 1 415 ? -38.656 -23.219 -62.656 1 14.41 415 GLY A CA 1
ATOM 3239 C C . GLY A 1 415 ? -38.969 -24.516 -61.938 1 14.41 415 GLY A C 1
ATOM 3240 O O . GLY A 1 415 ? -38.625 -24.688 -60.75 1 14.41 415 GLY A O 1
ATOM 3241 N N . PRO A 1 416 ? -39.125 -25.547 -62.875 1 15.11 416 PRO A N 1
ATOM 3242 C CA . PRO A 1 416 ? -40 -26.672 -63.219 1 15.11 416 PRO A CA 1
ATOM 3243 C C . PRO A 1 416 ? -39.625 -27.938 -62.438 1 15.11 416 PRO A C 1
ATOM 3245 O O . PRO A 1 416 ? -40.469 -28.516 -61.75 1 15.11 416 PRO A O 1
ATOM 3248 N N . THR A 1 417 ? -38.688 -28.641 -63.156 1 14.21 417 THR A N 1
ATOM 3249 C CA . THR A 1 417 ? -38.906 -29.828 -64 1 14.21 417 THR A CA 1
ATOM 3250 C C . THR A 1 417 ? -38.656 -31.094 -63.188 1 14.21 417 THR A C 1
ATOM 3252 O O . THR A 1 417 ? -37.969 -31.078 -62.156 1 14.21 417 THR A O 1
ATOM 3255 N N . PRO A 1 418 ? -38.812 -32.188 -64 1 13.88 418 PRO A N 1
ATOM 3256 C CA . PRO A 1 418 ? -39.219 -33.594 -63.969 1 13.88 418 PRO A CA 1
ATOM 3257 C C . PRO A 1 418 ? -38.125 -34.531 -63.469 1 13.88 418 PRO A C 1
ATOM 3259 O O . PRO A 1 418 ? -38.406 -35.406 -62.656 1 13.88 418 PRO A O 1
ATOM 3262 N N . LYS A 1 419 ? -36.938 -34.438 -64.312 1 13.95 419 LYS A N 1
ATOM 3263 C CA . LYS A 1 419 ? -36.719 -35.594 -65.188 1 13.95 419 LYS A CA 1
ATOM 3264 C C . LYS A 1 419 ? -36.281 -36.812 -64.375 1 13.95 419 LYS A C 1
ATOM 3266 O O . LYS A 1 419 ? -35.781 -36.688 -63.281 1 13.95 419 LYS A O 1
ATOM 3271 N N . ARG A 1 420 ? -35.469 -37.719 -65.25 1 14.42 420 ARG A N 1
ATOM 3272 C CA . ARG A 1 420 ? -35.562 -39.062 -65.75 1 14.42 420 ARG A CA 1
ATOM 3273 C C . ARG A 1 420 ? -34.812 -40.031 -64.875 1 14.42 420 ARG A C 1
ATOM 3275 O O . ARG A 1 420 ? -34.062 -39.625 -64 1 14.42 420 ARG A O 1
ATOM 3282 N N . LEU A 1 421 ? -34.031 -40.906 -65.75 1 14.23 421 LEU A N 1
ATOM 3283 C CA . LEU A 1 421 ? -34.125 -42.312 -66.062 1 14.23 421 LEU A CA 1
ATOM 3284 C C . LEU A 1 421 ? -33.156 -43.125 -65.188 1 14.23 421 LEU A C 1
ATOM 3286 O O . LEU A 1 421 ? -33.531 -44.094 -64.5 1 14.23 421 LEU A O 1
ATOM 3290 N N . GLN A 1 422 ? -31.984 -43.531 -65.938 1 14.14 422 GLN A N 1
ATOM 3291 C CA . GLN A 1 422 ? -31.734 -44.875 -66.438 1 14.14 422 GLN A CA 1
ATOM 3292 C C . GLN A 1 422 ? -30.875 -45.688 -65.5 1 14.14 422 GLN A C 1
ATOM 3294 O O . GLN A 1 422 ? -30.281 -45.125 -64.562 1 14.14 422 GLN A O 1
ATOM 3299 N N . THR A 1 423 ? -30.016 -46.531 -66.188 1 14.27 423 THR A N 1
ATOM 3300 C CA . THR A 1 423 ? -29.812 -47.938 -66.438 1 14.27 423 THR A CA 1
ATOM 3301 C C . THR A 1 423 ? -28.672 -48.469 -65.562 1 14.27 423 THR A C 1
ATOM 3303 O O . THR A 1 423 ? -28.859 -49.406 -64.812 1 14.27 423 THR A O 1
ATOM 3306 N N . GLY A 1 424 ? -27.516 -48.875 -66.375 1 14.09 424 GLY A N 1
ATOM 3307 C CA . GLY A 1 424 ? -27.125 -50.25 -66.688 1 14.09 424 GLY A CA 1
ATOM 3308 C C . GLY A 1 424 ? -26.078 -50.781 -65.75 1 14.09 424 GLY A C 1
ATOM 3309 O O . GLY A 1 424 ? -25.641 -50.094 -64.812 1 14.09 424 GLY A O 1
ATOM 3310 N N . PRO A 1 425 ? -25.031 -51.5 -66.5 1 14.75 425 PRO A N 1
ATOM 3311 C CA . PRO A 1 425 ? -24.594 -52.906 -66.562 1 14.75 425 PRO A CA 1
ATOM 3312 C C . PRO A 1 425 ? -23.406 -53.188 -65.625 1 14.75 425 PRO A C 1
ATOM 3314 O O . PRO A 1 425 ? -23.484 -54.062 -64.75 1 14.75 425 PRO A O 1
ATOM 3317 N N . THR A 1 426 ? -22.156 -53.344 -66.438 1 14.22 426 THR A N 1
ATOM 3318 C CA . THR A 1 426 ? -21.422 -54.562 -66.812 1 14.22 426 THR A CA 1
ATOM 3319 C C . THR A 1 426 ? -20.25 -54.812 -65.875 1 14.22 426 THR A C 1
ATOM 3321 O O . THR A 1 426 ? -19.859 -53.906 -65.125 1 14.22 426 THR A O 1
ATOM 3324 N N . THR A 1 427 ? -19.141 -55.469 -66.562 1 13.71 427 THR A N 1
ATOM 3325 C CA . THR A 1 427 ? -18.406 -56.719 -66.5 1 13.71 427 THR A CA 1
ATOM 3326 C C . THR A 1 427 ? -17.094 -56.531 -65.75 1 13.71 427 THR A C 1
ATOM 3328 O O . THR A 1 427 ? -16.781 -57.312 -64.812 1 13.71 427 THR A O 1
ATOM 3331 N N . LYS A 1 428 ? -15.891 -56.125 -66.688 1 14.34 428 LYS A N 1
ATOM 3332 C CA . LYS A 1 428 ? -14.867 -57 -67.25 1 14.34 428 LYS A CA 1
ATOM 3333 C C . LYS A 1 428 ? -13.688 -57.125 -66.25 1 14.34 428 LYS A C 1
ATOM 3335 O O . LYS A 1 428 ? -13.492 -56.312 -65.375 1 14.34 428 LYS A O 1
ATOM 3340 N N . GLN A 1 429 ? -12.406 -57.25 -67.062 1 14.24 429 GLN A N 1
ATOM 3341 C CA . GLN A 1 429 ? -11.422 -58.312 -67.25 1 14.24 429 GLN A CA 1
ATOM 3342 C C . GLN A 1 429 ? -10.219 -58.094 -66.312 1 14.24 429 GLN A C 1
ATOM 3344 O O . GLN A 1 429 ? -9.953 -58.875 -65.438 1 14.24 429 GLN A O 1
ATOM 3349 N N . LEU A 1 430 ? -8.961 -58.031 -67.125 1 14.41 430 LEU A N 1
ATOM 3350 C CA . LEU A 1 430 ? -7.891 -59 -67.312 1 14.41 430 LEU A CA 1
ATOM 3351 C C . LEU A 1 430 ? -6.738 -58.688 -66.312 1 14.41 430 LEU A C 1
ATOM 3353 O O . LEU A 1 430 ? -6.691 -57.594 -65.75 1 14.41 430 LEU A O 1
ATOM 3357 N N . PRO A 1 431 ? -5.422 -58.875 -67 1 14.5 431 PRO A N 1
ATOM 3358 C CA . PRO A 1 431 ? -4.301 -59.812 -66.875 1 14.5 431 PRO A CA 1
ATOM 3359 C C . PRO A 1 431 ? -3.104 -59.219 -66.188 1 14.5 431 PRO A C 1
ATOM 3361 O O . PRO A 1 431 ? -2.641 -59.75 -65.188 1 14.5 431 PRO A O 1
ATOM 3364 N N . ALA A 1 432 ? -1.992 -58.844 -67.125 1 14.39 432 ALA A N 1
ATOM 3365 C CA . ALA A 1 432 ? -0.755 -59.562 -67.375 1 14.39 432 ALA A CA 1
ATOM 3366 C C . ALA A 1 432 ? 0.42 -58.969 -66.625 1 14.39 432 ALA A C 1
ATOM 3368 O O . ALA A 1 432 ? 0.229 -58.125 -65.75 1 14.39 432 ALA A O 1
ATOM 3369 N N . GLY A 1 433 ? 1.506 -58.531 -67.5 1 14.18 433 GLY A N 1
ATOM 3370 C CA . GLY A 1 433 ? 2.787 -59.125 -67.875 1 14.18 433 GLY A CA 1
ATOM 3371 C C . GLY A 1 433 ? 3.949 -58.5 -67.125 1 14.18 433 GLY A C 1
ATOM 3372 O O . GLY A 1 433 ? 3.783 -57.469 -66.438 1 14.18 433 GLY A O 1
ATOM 3373 N N . PRO A 1 434 ? 5.242 -58.781 -67.75 1 14.82 434 PRO A N 1
ATOM 3374 C CA . PRO A 1 434 ? 6.594 -59.281 -67.5 1 14.82 434 PRO A CA 1
ATOM 3375 C C . PRO A 1 434 ? 7.59 -58.156 -67.188 1 14.82 434 PRO A C 1
ATOM 3377 O O . PRO A 1 434 ? 8.25 -58.188 -66.125 1 14.82 434 PRO A O 1
ATOM 3380 N N . SER A 1 435 ? 8.328 -57.625 -68.375 1 14.12 435 SER A N 1
ATOM 3381 C CA . SER A 1 435 ? 9.672 -57.906 -68.875 1 14.12 435 SER A CA 1
ATOM 3382 C C . SER A 1 435 ? 10.664 -56.844 -68.438 1 14.12 435 SER A C 1
ATOM 3384 O O . SER A 1 435 ? 10.273 -55.812 -67.875 1 14.12 435 SER A O 1
ATOM 3386 N N . THR A 1 436 ? 11.648 -56.469 -69.562 1 13.91 436 THR A N 1
ATOM 3387 C CA . THR A 1 436 ? 13.055 -56.594 -69.938 1 13.91 436 THR A CA 1
ATOM 3388 C C . THR A 1 436 ? 13.781 -55.25 -69.75 1 13.91 436 THR A C 1
ATOM 3390 O O . THR A 1 436 ? 14.844 -55.188 -69.125 1 13.91 436 THR A O 1
ATOM 3393 N N . PRO A 1 437 ? 13.977 -54.344 -70.938 1 13.91 437 PRO A N 1
ATOM 3394 C CA . PRO A 1 437 ? 15.195 -54.281 -71.75 1 13.91 437 PRO A CA 1
ATOM 3395 C C . PRO A 1 437 ? 16.172 -53.219 -71.25 1 13.91 437 PRO A C 1
ATOM 3397 O O . PRO A 1 437 ? 15.969 -52.625 -70.188 1 13.91 437 PRO A O 1
ATOM 3400 N N . ARG A 1 438 ? 16.656 -52.188 -72.375 1 13.94 438 ARG A N 1
ATOM 3401 C CA . ARG A 1 438 ? 17.812 -52.031 -73.188 1 13.94 438 ARG A CA 1
ATOM 3402 C C . ARG A 1 438 ? 18.703 -50.875 -72.75 1 13.94 438 ARG A C 1
ATOM 3404 O O . ARG A 1 438 ? 19.797 -51.094 -72.25 1 13.94 438 ARG A O 1
ATOM 3411 N N . LEU A 1 439 ? 18.984 -49.844 -73.875 1 14 439 LEU A N 1
ATOM 3412 C CA . LEU A 1 439 ? 20.125 -49.594 -74.688 1 14 439 LEU A CA 1
ATOM 3413 C C . LEU A 1 439 ? 20.922 -48.406 -74.188 1 14 439 LEU A C 1
ATOM 3415 O O . LEU A 1 439 ? 22.141 -48.469 -74 1 14 439 LEU A O 1
ATOM 3419 N N . GLN A 1 440 ? 20.891 -47.156 -75 1 13.52 440 GLN A N 1
ATOM 3420 C CA . GLN A 1 440 ? 21.859 -46.688 -76 1 13.52 440 GLN A CA 1
ATOM 3421 C C . GLN A 1 440 ? 22.781 -45.625 -75.438 1 13.52 440 GLN A C 1
ATOM 3423 O O . GLN A 1 440 ? 22.531 -45.125 -74.312 1 13.52 440 GLN A O 1
ATOM 3428 N N . THR A 1 441 ? 22.922 -44.312 -76.188 1 14.09 441 THR A N 1
ATOM 3429 C CA . THR A 1 441 ? 23.969 -43.875 -77.125 1 14.09 441 THR A CA 1
ATOM 3430 C C . THR A 1 441 ? 24.844 -42.812 -76.438 1 14.09 441 THR A C 1
ATOM 3432 O O . THR A 1 441 ? 26.078 -42.969 -76.438 1 14.09 441 THR A O 1
ATOM 3435 N N . GLY A 1 442 ? 24.953 -41.469 -77.125 1 14.09 442 GLY A N 1
ATOM 3436 C CA . GLY A 1 442 ? 26.031 -40.938 -77.938 1 14.09 442 GLY A CA 1
ATOM 3437 C C . GLY A 1 442 ? 27 -40.031 -77.188 1 14.09 442 GLY A C 1
ATOM 3438 O O . GLY A 1 442 ? 26.734 -39.688 -76 1 14.09 442 GLY A O 1
ATOM 3439 N N . PRO A 1 443 ? 27.734 -39 -78 1 14.98 443 PRO A N 1
ATOM 3440 C CA . PRO A 1 443 ? 29.156 -38.75 -78.25 1 14.98 443 PRO A CA 1
ATOM 3441 C C . PRO A 1 443 ? 29.75 -37.625 -77.438 1 14.98 443 PRO A C 1
ATOM 3443 O O . PRO A 1 443 ? 30.766 -37.812 -76.75 1 14.98 443 PRO A O 1
ATOM 3446 N N . THR A 1 444 ? 29.656 -36.219 -77.938 1 14.42 444 THR A N 1
ATOM 3447 C CA . THR A 1 444 ? 30.734 -35.531 -78.625 1 14.42 444 THR A CA 1
ATOM 3448 C C . THR A 1 444 ? 31.531 -34.656 -77.688 1 14.42 444 THR A C 1
ATOM 3450 O O . THR A 1 444 ? 31.094 -34.375 -76.562 1 14.42 444 THR A O 1
ATOM 3453 N N . THR A 1 445 ? 31.812 -33.156 -78.125 1 14.77 445 THR A N 1
ATOM 3454 C CA . THR A 1 445 ? 33.062 -32.531 -78.562 1 14.77 445 THR A CA 1
ATOM 3455 C C . THR A 1 445 ? 33.719 -31.766 -77.438 1 14.77 445 THR A C 1
ATOM 3457 O O . THR A 1 445 ? 33.031 -31.375 -76.438 1 14.77 445 THR A O 1
ATOM 3460 N N . LYS A 1 446 ? 34.969 -30.891 -77.688 1 15.52 446 LYS A N 1
ATOM 3461 C CA . LYS A 1 446 ? 36.375 -30.75 -77.375 1 15.52 446 LYS A CA 1
ATOM 3462 C C . LYS A 1 446 ? 36.625 -29.469 -76.562 1 15.52 446 LYS A C 1
ATOM 3464 O O . LYS A 1 446 ? 37.375 -29.484 -75.562 1 15.52 446 LYS A O 1
ATOM 3469 N N . GLN A 1 447 ? 36.281 -28.141 -77 1 14.38 447 GLN A N 1
ATOM 3470 C CA . GLN A 1 447 ? 37.406 -27.297 -77.375 1 14.38 447 GLN A CA 1
ATOM 3471 C C . GLN A 1 447 ? 38 -26.609 -76.125 1 14.38 447 GLN A C 1
ATOM 3473 O O . GLN A 1 447 ? 37.375 -26.594 -75.062 1 14.38 447 GLN A O 1
ATOM 3478 N N . LEU A 1 448 ? 38.219 -25.078 -76.25 1 15.11 448 LEU A N 1
ATOM 3479 C CA . LEU A 1 448 ? 39.5 -24.391 -76.375 1 15.11 448 LEU A CA 1
ATOM 3480 C C . LEU A 1 448 ? 39.969 -23.797 -75.062 1 15.11 448 LEU A C 1
ATOM 3482 O O . LEU A 1 448 ? 39.156 -23.641 -74.125 1 15.11 448 LEU A O 1
ATOM 3486 N N . PRO A 1 449 ? 40.812 -22.578 -75.062 1 15.7 449 PRO A N 1
ATOM 3487 C CA . PRO A 1 449 ? 42.156 -22.297 -74.625 1 15.7 449 PRO A CA 1
ATOM 3488 C C . PRO A 1 449 ? 42.188 -21.531 -73.25 1 15.7 449 PRO A C 1
ATOM 3490 O O . PRO A 1 449 ? 41.125 -21.016 -72.875 1 15.7 449 PRO A O 1
ATOM 3493 N N . ALA A 1 450 ? 43.344 -20.766 -72.938 1 16.33 450 ALA A N 1
ATOM 3494 C CA . ALA A 1 450 ? 44.344 -20.656 -71.875 1 16.33 450 ALA A CA 1
ATOM 3495 C C . ALA A 1 450 ? 44.188 -19.375 -71.062 1 16.33 450 ALA A C 1
ATOM 3497 O O . ALA A 1 450 ? 44.594 -19.281 -69.938 1 16.33 450 ALA A O 1
ATOM 3498 N N . GLY A 1 451 ? 43.406 -18.25 -71.5 1 16.19 451 GLY A N 1
ATOM 3499 C CA . GLY A 1 451 ? 44.281 -17.062 -71.5 1 16.19 451 GLY A CA 1
ATOM 3500 C C . GLY A 1 451 ? 44.531 -16.547 -70.125 1 16.19 451 GLY A C 1
ATOM 3501 O O . GLY A 1 451 ? 43.875 -16.953 -69.125 1 16.19 451 GLY A O 1
ATOM 3502 N N . PRO A 1 452 ? 45.281 -15.266 -69.938 1 17.3 452 PRO A N 1
ATOM 3503 C CA . PRO A 1 452 ? 46.406 -14.758 -69.125 1 17.3 452 PRO A CA 1
ATOM 3504 C C . PRO A 1 452 ? 45.906 -14.109 -67.812 1 17.3 452 PRO A C 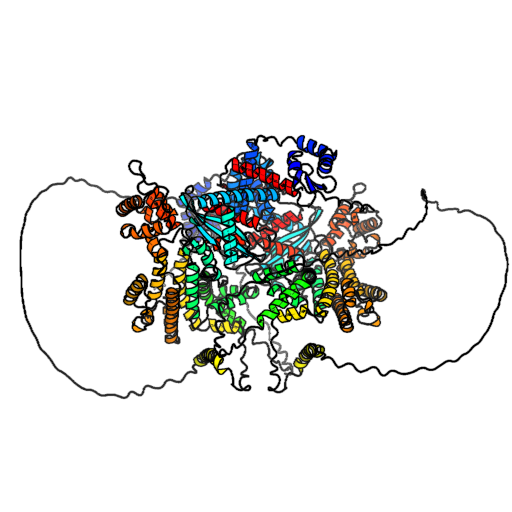1
ATOM 3506 O O . PRO A 1 452 ? 44.75 -13.695 -67.75 1 17.3 452 PRO A O 1
ATOM 3509 N N . SER A 1 453 ? 46.719 -13.992 -66.688 1 16.91 453 SER A N 1
ATOM 3510 C CA . SER A 1 453 ? 46.844 -13.922 -65.188 1 16.91 453 SER A CA 1
ATOM 3511 C C . SER A 1 453 ? 46.75 -12.484 -64.688 1 16.91 453 SER A C 1
ATOM 3513 O O . SER A 1 453 ? 46.906 -12.219 -63.531 1 16.91 453 SER A O 1
ATOM 3515 N N . THR A 1 454 ? 46.062 -11.484 -65.375 1 17.08 454 THR A N 1
ATOM 3516 C CA . THR A 1 454 ? 46.594 -10.156 -65.125 1 17.08 454 THR A CA 1
ATOM 3517 C C . THR A 1 454 ? 46.375 -9.75 -63.688 1 17.08 454 THR A C 1
ATOM 3519 O O . THR A 1 454 ? 45.344 -10.055 -63.094 1 17.08 454 THR A O 1
ATOM 3522 N N . PRO A 1 455 ? 47.406 -8.93 -63 1 17.58 455 PRO A N 1
ATOM 3523 C CA . PRO A 1 455 ? 47.969 -8.648 -61.688 1 17.58 455 PRO A CA 1
ATOM 3524 C C . PRO A 1 455 ? 47.188 -7.59 -60.938 1 17.58 455 PRO A C 1
ATOM 3526 O O . PRO A 1 455 ? 47.531 -7.242 -59.812 1 17.58 455 PRO A O 1
ATOM 3529 N N . GLN A 1 456 ? 45.844 -7.363 -61.094 1 17.02 456 GLN A N 1
ATOM 3530 C CA . GLN A 1 456 ? 45.438 -5.992 -60.812 1 17.02 456 GLN A CA 1
ATOM 3531 C C . GLN A 1 456 ? 45.594 -5.668 -59.344 1 17.02 456 GLN A C 1
ATOM 3533 O O . GLN A 1 456 ? 45.188 -6.457 -58.5 1 17.02 456 GLN A O 1
ATOM 3538 N N . GLN A 1 457 ? 46.406 -4.605 -58.906 1 17.92 457 GLN A N 1
ATOM 3539 C CA . GLN A 1 457 ? 47.062 -3.953 -57.781 1 17.92 457 GLN A CA 1
ATOM 3540 C C . GLN A 1 457 ? 46.031 -3.266 -56.875 1 17.92 457 GLN A C 1
ATOM 3542 O O . GLN A 1 457 ? 45.438 -2.254 -57.25 1 17.92 457 GLN A O 1
ATOM 3547 N N . SER A 1 458 ? 45.062 -3.916 -56.219 1 17.22 458 SER A N 1
ATOM 3548 C CA . SER A 1 458 ? 43.938 -3.271 -55.562 1 17.22 458 SER A CA 1
ATOM 3549 C C . SER A 1 458 ? 44.406 -2.473 -54.344 1 17.22 458 SER A C 1
ATOM 3551 O O . SER A 1 458 ? 45.25 -2.939 -53.562 1 17.22 458 SER A O 1
ATOM 3553 N N . ALA A 1 459 ? 44.219 -1.134 -54.312 1 18.06 459 ALA A N 1
ATOM 3554 C CA . ALA A 1 459 ? 44.531 0.04 -53.5 1 18.06 459 ALA A CA 1
ATOM 3555 C C . ALA A 1 459 ? 43.969 -0.129 -52.094 1 18.06 459 ALA A C 1
ATOM 3557 O O . ALA A 1 459 ? 42.844 -0.579 -51.906 1 18.06 459 ALA A O 1
ATOM 3558 N N . GLN A 1 460 ? 44.875 -0.19 -50.969 1 18.23 460 GLN A N 1
ATOM 3559 C CA . GLN A 1 460 ? 44.906 -0.544 -49.562 1 18.23 460 GLN A CA 1
ATOM 3560 C C . GLN A 1 460 ? 44.125 0.482 -48.719 1 18.23 460 GLN A C 1
ATOM 3562 O O . GLN A 1 460 ? 44.531 1.645 -48.656 1 18.23 460 GLN A O 1
ATOM 3567 N N . PRO A 1 461 ? 42.75 0.611 -48.875 1 20.03 461 PRO A N 1
ATOM 3568 C CA . PRO A 1 461 ? 42.125 1.795 -48.281 1 20.03 461 PRO A CA 1
ATOM 3569 C C . PRO A 1 461 ? 42.5 1.956 -46.812 1 20.03 461 PRO A C 1
ATOM 3571 O O . PRO A 1 461 ? 42.844 0.975 -46.125 1 20.03 461 PRO A O 1
ATOM 3574 N N . PRO A 1 462 ? 42.625 3.203 -46.219 1 19.75 462 PRO A N 1
ATOM 3575 C CA . PRO A 1 462 ? 43.188 3.826 -45.031 1 19.75 462 PRO A CA 1
ATOM 3576 C C . PRO A 1 462 ? 42.562 3.32 -43.719 1 19.75 462 PRO A C 1
ATOM 3578 O O . PRO A 1 462 ? 41.406 2.895 -43.719 1 19.75 462 PRO A O 1
ATOM 3581 N N . LYS A 1 463 ? 43.406 2.914 -42.688 1 22.22 463 LYS A N 1
ATOM 3582 C CA . LYS A 1 463 ? 43.375 2.23 -41.375 1 22.22 463 LYS A CA 1
ATOM 3583 C C . LYS A 1 463 ? 42.531 2.98 -40.375 1 22.22 463 LYS A C 1
ATOM 3585 O O . LYS A 1 463 ? 42.906 4.051 -39.906 1 22.22 463 LYS A O 1
ATOM 3590 N N . GLY A 1 464 ? 41.25 3.318 -40.719 1 21.2 464 GLY A N 1
ATOM 3591 C CA . GLY A 1 464 ? 40.438 4.105 -39.781 1 21.2 464 GLY A CA 1
ATOM 3592 C C . GLY A 1 464 ? 40.5 3.602 -38.344 1 21.2 464 GLY A C 1
ATOM 3593 O O . GLY A 1 464 ? 40.812 2.43 -38.125 1 21.2 464 GLY A O 1
ATOM 3594 N N . PHE A 1 465 ? 40.844 4.512 -37.312 1 23.86 465 PHE A N 1
ATOM 3595 C CA . PHE A 1 465 ? 41.094 4.387 -35.875 1 23.86 465 PHE A CA 1
ATOM 3596 C C . PHE A 1 465 ? 40.031 3.541 -35.188 1 23.86 465 PHE A C 1
ATOM 3598 O O . PHE A 1 465 ? 38.844 3.91 -35.188 1 23.86 465 PHE A O 1
ATOM 3605 N N . ASP A 1 466 ? 40.25 2.209 -35.25 1 24.23 466 ASP A N 1
ATOM 3606 C CA . ASP A 1 466 ? 39.344 1.151 -34.844 1 24.23 466 ASP A CA 1
ATOM 3607 C C . ASP A 1 466 ? 39.094 1.216 -33.312 1 24.23 466 ASP A C 1
ATOM 3609 O O . ASP A 1 466 ? 39.969 0.881 -32.531 1 24.23 466 ASP A O 1
ATOM 3613 N N . LEU A 1 467 ? 38.406 2.355 -32.875 1 22.23 467 LEU A N 1
ATOM 3614 C CA . LEU A 1 467 ? 37.969 2.584 -31.5 1 22.23 467 LEU A CA 1
ATOM 3615 C C . LEU A 1 467 ? 37.438 1.303 -30.875 1 22.23 467 LEU A C 1
ATOM 3617 O O . LEU A 1 467 ? 37.156 1.26 -29.672 1 22.23 467 LEU A O 1
ATOM 3621 N N . ASN A 1 468 ? 37.25 0.302 -31.734 1 25.3 468 ASN A N 1
ATOM 3622 C CA . ASN A 1 468 ? 36.719 -0.98 -31.281 1 25.3 468 ASN A CA 1
ATOM 3623 C C . ASN A 1 468 ? 37.625 -1.643 -30.25 1 25.3 468 ASN A C 1
ATOM 3625 O O . ASN A 1 468 ? 37.188 -2.527 -29.516 1 25.3 468 ASN A O 1
ATOM 3629 N N . GLN A 1 469 ? 38.938 -1.391 -30.406 1 28.33 469 GLN A N 1
ATOM 3630 C CA . GLN A 1 469 ? 39.906 -2.168 -29.609 1 28.33 469 GLN A CA 1
ATOM 3631 C C . GLN A 1 469 ? 39.75 -1.858 -28.125 1 28.33 469 GLN A C 1
ATOM 3633 O O . GLN A 1 469 ? 40.25 -2.607 -27.281 1 28.33 469 GLN A O 1
ATOM 3638 N N . PHE A 1 470 ? 39.344 -0.544 -27.859 1 27.34 470 PHE A N 1
ATOM 3639 C CA . PHE A 1 470 ? 39.469 -0.135 -26.469 1 27.34 470 PHE A CA 1
ATOM 3640 C C . PHE A 1 470 ? 38.5 -0.906 -25.578 1 27.34 470 PHE A C 1
ATOM 3642 O O . PHE A 1 470 ? 38.875 -1.354 -24.484 1 27.34 470 PHE A O 1
ATOM 3649 N N . ILE A 1 471 ? 37.281 -0.991 -26.031 1 28.62 471 ILE A N 1
ATOM 3650 C CA . ILE A 1 471 ? 36.25 -1.532 -25.141 1 28.62 471 ILE A CA 1
ATOM 3651 C C . ILE A 1 471 ? 36.5 -3.018 -24.906 1 28.62 471 ILE A C 1
ATOM 3653 O O . ILE A 1 471 ? 36.25 -3.529 -23.812 1 28.62 471 ILE A O 1
ATOM 3657 N N . PHE A 1 472 ? 37.156 -3.756 -25.938 1 29 472 PHE A N 1
ATOM 3658 C CA . PHE A 1 472 ? 37.406 -5.191 -25.844 1 29 472 PHE A CA 1
ATOM 3659 C C . PHE A 1 472 ? 38.5 -5.488 -24.812 1 29 472 PHE A C 1
ATOM 3661 O O . PHE A 1 472 ? 38.5 -6.555 -24.188 1 29 472 PHE A O 1
ATOM 3668 N N . LYS A 1 473 ? 39.531 -4.602 -24.766 1 30.55 473 LYS A N 1
ATOM 3669 C CA . LYS A 1 473 ? 40.656 -4.949 -23.891 1 30.55 473 LYS A CA 1
ATOM 3670 C C . LYS A 1 473 ? 40.219 -5 -22.422 1 30.55 473 LYS A C 1
ATOM 3672 O O . LYS A 1 473 ? 40.812 -5.695 -21.609 1 30.55 473 LYS A O 1
ATOM 3677 N N . GLN A 1 474 ? 39.219 -4.188 -22.078 1 28.83 474 GLN A N 1
ATOM 3678 C CA . GLN A 1 474 ? 38.906 -4.148 -20.656 1 28.83 474 GLN A CA 1
ATOM 3679 C C . GLN A 1 474 ? 38.281 -5.457 -20.188 1 28.83 474 GLN A C 1
ATOM 3681 O O . GLN A 1 474 ? 38.344 -5.801 -19.016 1 28.83 474 GLN A O 1
ATOM 3686 N N . LYS A 1 475 ? 37.562 -6.129 -21.156 1 29.22 475 LYS A N 1
ATOM 3687 C CA . LYS A 1 475 ? 36.969 -7.395 -20.719 1 29.22 475 LYS A CA 1
ATOM 3688 C C . LYS A 1 475 ? 38.062 -8.438 -20.438 1 29.22 475 LYS A C 1
ATOM 3690 O O . LYS A 1 475 ? 37.906 -9.273 -19.562 1 29.22 475 LYS A O 1
ATOM 3695 N N . GLU A 1 476 ? 39.094 -8.477 -21.375 1 29.03 476 GLU A N 1
ATOM 3696 C CA . GLU A 1 476 ? 40.125 -9.5 -21.234 1 29.03 476 GLU A CA 1
ATOM 3697 C C . GLU A 1 476 ? 40.906 -9.32 -19.953 1 29.03 476 GLU A C 1
ATOM 3699 O O . GLU A 1 476 ? 41.406 -10.289 -19.375 1 29.03 476 GLU A O 1
ATOM 3704 N N . MET A 1 477 ? 41.219 -8.047 -19.578 1 30.41 477 MET A N 1
ATOM 3705 C CA . MET A 1 477 ? 42 -7.883 -18.375 1 30.41 477 MET A CA 1
ATOM 3706 C C . MET A 1 477 ? 41.25 -8.391 -17.156 1 30.41 477 MET A C 1
ATOM 3708 O O . MET A 1 477 ? 41.875 -8.617 -16.094 1 30.41 477 MET A O 1
ATOM 3712 N N . GLY A 1 478 ? 39.938 -8.406 -17.188 1 26.67 478 GLY A N 1
ATOM 3713 C CA . GLY A 1 478 ? 39.312 -8.875 -15.961 1 26.67 478 GLY A CA 1
ATOM 3714 C C . GLY A 1 478 ? 39.469 -10.367 -15.75 1 26.67 478 GLY A C 1
ATOM 3715 O O . GLY A 1 478 ? 39.344 -10.852 -14.617 1 26.67 478 GLY A O 1
ATOM 3716 N N . LYS A 1 479 ? 39.469 -11.18 -16.828 1 29.45 479 LYS A N 1
ATOM 3717 C CA . LYS A 1 479 ? 39.688 -12.594 -16.531 1 29.45 479 LYS A CA 1
ATOM 3718 C C . LYS A 1 479 ? 41.094 -12.844 -16.031 1 29.45 479 LYS A C 1
ATOM 3720 O O . LYS A 1 479 ? 41.312 -13.648 -15.109 1 29.45 479 LYS A O 1
ATOM 3725 N N . LYS A 1 480 ? 42.125 -12.398 -16.781 1 29.64 480 LYS A N 1
ATOM 3726 C CA . LYS A 1 480 ? 43.469 -12.781 -16.422 1 29.64 480 LYS A CA 1
ATOM 3727 C C . LYS A 1 480 ? 43.906 -12.125 -15.109 1 29.64 480 LYS A C 1
ATOM 3729 O O . LYS A 1 480 ? 44.906 -12.5 -14.516 1 29.64 480 LYS A O 1
ATOM 3734 N N . GLN A 1 481 ? 43.375 -10.984 -14.852 1 27.17 481 GLN A N 1
ATOM 3735 C CA . GLN A 1 481 ? 43.906 -10.367 -13.633 1 27.17 481 GLN A CA 1
ATOM 3736 C C . GLN A 1 481 ? 43.469 -11.156 -12.398 1 27.17 481 GLN A C 1
ATOM 3738 O O . GLN A 1 481 ? 43.844 -10.805 -11.281 1 27.17 481 GLN A O 1
ATOM 3743 N N . ARG A 1 482 ? 42.562 -12.117 -12.445 1 26.44 482 ARG A N 1
ATOM 3744 C CA . ARG A 1 482 ? 42.562 -12.867 -11.195 1 26.44 482 ARG A CA 1
ATOM 3745 C C . ARG A 1 482 ? 43.875 -13.578 -10.977 1 26.44 482 ARG A C 1
ATOM 3747 O O . ARG A 1 482 ? 44.344 -13.719 -9.836 1 26.44 482 ARG A O 1
ATOM 3754 N N . ASP A 1 483 ? 44.375 -14.25 -12.078 1 26.5 483 ASP A N 1
ATOM 3755 C CA . ASP A 1 483 ? 45.562 -15.023 -11.766 1 26.5 483 ASP A CA 1
ATOM 3756 C C . ASP A 1 483 ? 46.75 -14.102 -11.523 1 26.5 483 ASP A C 1
ATOM 3758 O O . ASP A 1 483 ? 47.594 -14.391 -10.68 1 26.5 483 ASP A O 1
ATOM 3762 N N . LEU A 1 484 ? 47.156 -13.336 -12.586 1 26.27 484 LEU A N 1
ATOM 3763 C CA . LEU A 1 484 ? 48.438 -12.656 -12.508 1 26.27 484 LEU A CA 1
ATOM 3764 C C . LEU A 1 484 ? 48.375 -11.5 -11.516 1 26.27 484 LEU A C 1
ATOM 3766 O O . LEU A 1 484 ? 49.219 -10.594 -11.57 1 26.27 484 LEU A O 1
ATOM 3770 N N . SER A 1 485 ? 47.281 -11.242 -10.891 1 25.81 485 SER A N 1
ATOM 3771 C CA . SER A 1 485 ? 47.281 -10.062 -10.039 1 25.81 485 SER A CA 1
ATOM 3772 C C . SER A 1 485 ? 48.406 -10.125 -9.016 1 25.81 485 SER A C 1
ATOM 3774 O O . SER A 1 485 ? 48.438 -9.352 -8.055 1 25.81 485 SER A O 1
ATOM 3776 N N . LYS A 1 486 ? 49.219 -11.203 -9.055 1 25.12 486 LYS A N 1
ATOM 3777 C CA . LYS A 1 486 ? 50.125 -10.969 -7.941 1 25.12 486 LYS A CA 1
ATOM 3778 C C . LYS A 1 486 ? 50.969 -9.727 -8.172 1 25.12 486 LYS A C 1
ATOM 3780 O O . LYS A 1 486 ? 51.188 -8.93 -7.254 1 25.12 486 LYS A O 1
ATOM 3785 N N . LYS A 1 487 ? 52 -9.812 -9.133 1 24.92 487 LYS A N 1
ATOM 3786 C CA . LYS A 1 487 ? 53.25 -9.062 -9.039 1 24.92 487 LYS A CA 1
ATOM 3787 C C . LYS A 1 487 ? 53.094 -7.684 -9.672 1 24.92 487 LYS A C 1
ATOM 3789 O O . LYS A 1 487 ? 54.094 -6.953 -9.797 1 24.92 487 LYS A O 1
ATOM 3794 N N . LYS A 1 488 ? 52.219 -7.312 -10.609 1 23.84 488 LYS A N 1
ATOM 3795 C CA . LYS A 1 488 ? 52.625 -6.18 -11.438 1 23.84 488 LYS A CA 1
ATOM 3796 C C . LYS A 1 488 ? 52.688 -4.895 -10.617 1 23.84 488 LYS A C 1
ATOM 3798 O O . LYS A 1 488 ? 51.906 -4.719 -9.672 1 23.84 488 LYS A O 1
ATOM 3803 N N . THR A 1 489 ? 53.75 -3.953 -10.945 1 25.33 489 THR A N 1
ATOM 3804 C CA . THR A 1 489 ? 54.406 -2.748 -10.484 1 25.33 489 THR A CA 1
ATOM 3805 C C . THR A 1 489 ? 53.438 -1.576 -10.391 1 25.33 489 THR A C 1
ATOM 3807 O O . THR A 1 489 ? 52.5 -1.475 -11.195 1 25.33 489 THR A O 1
ATOM 3810 N N . GLU A 1 490 ? 53.469 -0.692 -9.32 1 23.59 490 GLU A N 1
ATOM 3811 C CA . GLU A 1 490 ? 52.688 0.345 -8.633 1 23.59 490 GLU A CA 1
ATOM 3812 C C . GLU A 1 490 ? 52.375 1.504 -9.562 1 23.59 490 GLU A C 1
ATOM 3814 O O . GLU A 1 490 ? 51.344 2.154 -9.414 1 23.59 490 GLU A O 1
ATOM 3819 N N . LYS A 1 491 ? 53.375 1.929 -10.5 1 24.94 491 LYS A N 1
ATOM 3820 C CA . LYS A 1 491 ? 53.406 3.311 -10.969 1 24.94 491 LYS A CA 1
ATOM 3821 C C . LYS A 1 491 ? 52.312 3.57 -12 1 24.94 491 LYS A C 1
ATOM 3823 O O . LYS A 1 491 ? 51.812 4.695 -12.125 1 24.94 491 LYS A O 1
ATOM 3828 N N . GLU A 1 492 ? 52.25 2.822 -13.039 1 26.77 492 GLU A N 1
ATOM 3829 C CA . GLU A 1 492 ? 51.688 3.359 -14.273 1 26.77 492 GLU A CA 1
ATOM 3830 C C . GLU A 1 492 ? 50.219 3.678 -14.102 1 26.77 492 GLU A C 1
ATOM 3832 O O . GLU A 1 492 ? 49.594 4.297 -14.977 1 26.77 492 GLU A O 1
ATOM 3837 N N . LYS A 1 493 ? 49.5 3.041 -13.211 1 26.73 493 LYS A N 1
ATOM 3838 C CA . LYS A 1 493 ? 48.094 2.965 -13.562 1 26.73 493 LYS A CA 1
ATOM 3839 C C . LYS A 1 493 ? 47.406 4.293 -13.305 1 26.73 493 LYS A C 1
ATOM 3841 O O . LYS A 1 493 ? 46.156 4.348 -13.25 1 26.73 493 LYS A O 1
ATOM 3846 N N . LYS A 1 494 ? 48.094 5.398 -12.844 1 28.8 494 LYS A N 1
ATOM 3847 C CA . LYS A 1 494 ? 47.188 6.504 -12.625 1 28.8 494 LYS A CA 1
ATOM 3848 C C . LYS A 1 494 ? 46.469 6.883 -13.914 1 28.8 494 LYS A C 1
ATOM 3850 O O . LYS A 1 494 ? 46.906 7.777 -14.641 1 28.8 494 LYS A O 1
ATOM 3855 N N . ILE A 1 495 ? 46.438 6.176 -14.945 1 28.52 495 ILE A N 1
ATOM 3856 C CA . ILE A 1 495 ? 45.594 6.652 -16.047 1 28.52 495 ILE A CA 1
ATOM 3857 C C . ILE A 1 495 ? 44.281 7.191 -15.5 1 28.52 495 ILE A C 1
ATOM 3859 O O . ILE A 1 495 ? 43.594 6.516 -14.727 1 28.52 495 ILE A O 1
ATOM 3863 N N . GLU A 1 496 ? 44.094 8.539 -15.336 1 30.81 496 GLU A N 1
ATOM 3864 C CA . GLU A 1 496 ? 42.906 9.344 -15.062 1 30.81 496 GLU A CA 1
ATOM 3865 C C . GLU A 1 496 ? 41.656 8.688 -15.641 1 30.81 496 GLU A C 1
ATOM 3867 O O . GLU A 1 496 ? 41.438 8.727 -16.859 1 30.81 496 GLU A O 1
ATOM 3872 N N . LYS A 1 497 ? 41.344 7.629 -15.375 1 35.66 497 LYS A N 1
ATOM 3873 C CA . LYS A 1 497 ? 40.094 7.035 -15.773 1 35.66 497 LYS A CA 1
ATOM 3874 C C . LYS A 1 497 ? 38.938 8.023 -15.594 1 35.66 497 LYS A C 1
ATOM 3876 O O . LYS A 1 497 ? 38.594 8.414 -14.469 1 35.66 497 LYS A O 1
ATOM 3881 N N . THR A 1 498 ? 38.719 9.078 -16.328 1 38.47 498 THR A N 1
ATOM 3882 C CA . THR A 1 498 ? 37.562 9.953 -16.453 1 38.47 498 THR A CA 1
ATOM 3883 C C . THR A 1 498 ? 36.281 9.211 -16.094 1 38.47 498 THR A C 1
ATOM 3885 O O . THR A 1 498 ? 35.875 8.266 -16.781 1 38.47 498 THR A O 1
ATOM 3888 N N . GLU A 1 499 ? 35.906 8.93 -14.93 1 51.25 499 GLU A N 1
ATOM 3889 C CA . GLU A 1 499 ? 34.75 8.219 -14.391 1 51.25 499 GLU A CA 1
ATOM 3890 C C . GLU A 1 499 ? 33.469 8.586 -15.148 1 51.25 499 GLU A C 1
ATOM 3892 O O . GLU A 1 499 ? 33.062 9.742 -15.141 1 51.25 499 GLU A O 1
ATOM 3897 N N . VAL A 1 500 ? 33.125 8.008 -16.25 1 70.12 500 VAL A N 1
ATOM 3898 C CA . VAL A 1 500 ? 31.938 8.141 -17.078 1 70.12 500 VAL A CA 1
ATOM 3899 C C . VAL A 1 500 ? 30.703 8.156 -16.172 1 70.12 500 VAL A C 1
ATOM 3901 O O . VAL A 1 500 ? 30.484 7.238 -15.383 1 70.12 500 VAL A O 1
ATOM 3904 N N . THR A 1 501 ? 30.109 9.367 -16.078 1 82.12 501 THR A N 1
ATOM 3905 C CA . THR A 1 501 ? 28.891 9.531 -15.297 1 82.12 501 THR A CA 1
ATOM 3906 C C . THR A 1 501 ? 27.781 8.609 -15.82 1 82.12 501 THR A C 1
ATOM 3908 O O . THR A 1 501 ? 27.875 8.109 -16.953 1 82.12 501 THR A O 1
ATOM 3911 N N . LYS A 1 502 ? 26.828 8.25 -14.953 1 88.88 502 LYS A N 1
ATOM 3912 C CA . LYS A 1 502 ? 25.719 7.379 -15.305 1 88.88 502 LYS A CA 1
ATOM 3913 C C . LYS A 1 502 ? 25 7.879 -16.562 1 88.88 502 LYS A C 1
ATOM 3915 O O . LYS A 1 502 ? 24.781 7.113 -17.5 1 88.88 502 LYS A O 1
ATOM 3920 N N . PRO A 1 503 ? 24.734 9.18 -16.688 1 91.06 503 PRO A N 1
ATOM 3921 C CA . PRO A 1 503 ? 24.062 9.641 -17.906 1 91.06 503 PRO A CA 1
ATOM 3922 C C . PRO A 1 503 ? 24.938 9.477 -19.156 1 91.06 503 PRO A C 1
ATOM 3924 O O . PRO A 1 503 ? 24.406 9.195 -20.234 1 91.06 503 PRO A O 1
ATOM 3927 N N . GLN A 1 504 ? 26.188 9.609 -18.969 1 90.31 504 GLN A N 1
ATOM 3928 C CA . GLN A 1 504 ? 27.078 9.445 -20.109 1 90.31 504 GLN A CA 1
ATOM 3929 C C . GLN A 1 504 ? 27.125 7.996 -20.578 1 90.31 504 GLN A C 1
ATOM 3931 O O . GLN A 1 504 ? 27.141 7.723 -21.781 1 90.31 504 GLN A O 1
ATOM 3936 N N . ARG A 1 505 ? 27.172 7.184 -19.578 1 91.81 505 ARG A N 1
ATOM 3937 C CA . ARG A 1 505 ? 27.125 5.758 -19.891 1 91.81 505 ARG A CA 1
ATOM 3938 C C . ARG A 1 505 ? 25.859 5.395 -20.641 1 91.81 505 ARG A C 1
ATOM 3940 O O . ARG A 1 505 ? 25.891 4.645 -21.625 1 91.81 505 ARG A O 1
ATOM 3947 N N . LEU A 1 506 ? 24.766 5.887 -20.25 1 94.44 506 LEU A N 1
ATOM 3948 C CA . LEU A 1 506 ? 23.469 5.586 -20.844 1 94.44 506 LEU A CA 1
ATOM 3949 C C . LEU A 1 506 ? 23.344 6.227 -22.234 1 94.44 506 LEU A C 1
ATOM 3951 O O . LEU A 1 506 ? 22.766 5.637 -23.141 1 94.44 506 LEU A O 1
ATOM 3955 N N . TYR A 1 507 ? 23.906 7.418 -22.344 1 94.12 507 TYR A N 1
ATOM 3956 C CA . TYR A 1 507 ? 23.906 8.07 -23.656 1 94.12 507 TYR A CA 1
ATOM 3957 C C . TYR A 1 507 ? 24.75 7.285 -24.656 1 94.12 507 TYR A C 1
ATOM 3959 O O . TYR A 1 507 ? 24.344 7.121 -25.812 1 94.12 507 TYR A O 1
ATOM 3967 N N . ALA A 1 508 ? 25.859 6.801 -24.141 1 92.75 508 ALA A N 1
ATOM 3968 C CA . ALA A 1 508 ? 26.703 5.984 -24.984 1 92.75 508 ALA A CA 1
ATOM 3969 C C . ALA A 1 508 ? 26 4.699 -25.406 1 92.75 508 ALA A C 1
ATOM 3971 O O . ALA A 1 508 ? 26.125 4.262 -26.562 1 92.75 508 ALA A O 1
ATOM 3972 N N . PHE A 1 509 ? 25.312 4.09 -24.578 1 94.56 509 PHE A N 1
ATOM 3973 C CA . PHE A 1 509 ? 24.547 2.879 -24.844 1 94.56 509 PHE A CA 1
ATOM 3974 C C . PHE A 1 509 ? 23.469 3.137 -25.891 1 94.56 509 PHE A C 1
ATOM 3976 O O . PHE A 1 509 ? 23.297 2.338 -26.812 1 94.56 509 PHE A O 1
ATOM 3983 N N . LEU A 1 510 ? 22.812 4.25 -25.828 1 94.81 510 LEU A N 1
ATOM 3984 C CA . LEU A 1 510 ? 21.656 4.535 -26.672 1 94.81 510 LEU A CA 1
ATOM 3985 C C . LEU A 1 510 ? 22.094 5.008 -28.047 1 94.81 510 LEU A C 1
ATOM 3987 O O . LEU A 1 510 ? 21.344 4.898 -29.031 1 94.81 510 LEU A O 1
ATOM 3991 N N . THR A 1 511 ? 23.266 5.535 -28.125 1 93.62 511 THR A N 1
ATOM 3992 C CA . THR A 1 511 ? 23.75 6.047 -29.406 1 93.62 511 THR A CA 1
ATOM 3993 C C . THR A 1 511 ? 24.531 4.977 -30.156 1 93.62 511 THR A C 1
ATOM 3995 O O . THR A 1 511 ? 24.781 5.105 -31.359 1 93.62 511 THR A O 1
ATOM 3998 N N . ASP A 1 512 ? 24.828 3.949 -29.438 1 91.69 512 ASP A N 1
ATOM 3999 C CA . ASP A 1 512 ? 25.531 2.834 -30.062 1 91.69 512 ASP A CA 1
ATOM 4000 C C . ASP A 1 512 ? 24.562 1.964 -30.859 1 91.69 512 ASP A C 1
ATOM 4002 O O . ASP A 1 512 ? 23.656 1.357 -30.312 1 91.69 512 ASP A O 1
ATOM 4006 N N . PRO A 1 513 ? 24.75 1.863 -32.156 1 92.38 513 PRO A N 1
ATOM 4007 C CA . PRO A 1 513 ? 23.859 1.038 -33 1 92.38 513 PRO A CA 1
ATOM 4008 C C . PRO A 1 513 ? 23.891 -0.437 -32.594 1 92.38 513 PRO A C 1
ATOM 4010 O O . PRO A 1 513 ? 22.906 -1.156 -32.812 1 92.38 513 PRO A O 1
ATOM 4013 N N . GLN A 1 514 ? 24.953 -0.858 -32 1 92.31 514 GLN A N 1
ATOM 4014 C CA . GLN A 1 514 ? 25.047 -2.242 -31.562 1 92.31 514 GLN A CA 1
ATOM 4015 C C . GLN A 1 514 ? 24.047 -2.52 -30.438 1 92.31 514 GLN A C 1
ATOM 4017 O O . GLN A 1 514 ? 23.453 -3.598 -30.375 1 92.31 514 GLN A O 1
ATOM 4022 N N . SER A 1 515 ? 23.922 -1.55 -29.594 1 94 515 SER A N 1
ATOM 4023 C CA . SER A 1 515 ? 22.969 -1.7 -28.5 1 94 515 SER A CA 1
ATOM 4024 C C . SER A 1 515 ? 21.547 -1.877 -29.031 1 94 515 SER A C 1
ATOM 4026 O O . SER A 1 515 ? 20.797 -2.717 -28.531 1 94 515 SER A O 1
ATOM 4028 N N . LYS A 1 516 ? 21.25 -1.091 -29.969 1 94.62 516 LYS A N 1
ATOM 4029 C CA . LYS A 1 516 ? 19.922 -1.184 -30.547 1 94.62 516 LYS A CA 1
ATOM 4030 C C . LYS A 1 516 ? 19.719 -2.512 -31.281 1 94.62 516 LYS A C 1
ATOM 4032 O O . LYS A 1 516 ? 18.641 -3.092 -31.234 1 94.62 516 LYS A O 1
ATOM 4037 N N . LEU A 1 517 ? 20.781 -2.973 -31.906 1 95 517 LEU A N 1
ATOM 4038 C CA . LEU A 1 517 ? 20.766 -4.258 -32.594 1 95 517 LEU A CA 1
ATOM 4039 C C . LEU A 1 517 ? 20.438 -5.387 -31.625 1 95 517 LEU A C 1
ATOM 4041 O O . LEU A 1 517 ? 19.547 -6.203 -31.891 1 95 517 LEU A O 1
ATOM 4045 N N . TYR A 1 518 ? 21.094 -5.438 -30.531 1 95.31 518 TYR A N 1
ATOM 4046 C CA . TYR A 1 518 ? 20.875 -6.484 -29.547 1 95.31 518 TYR A CA 1
ATOM 4047 C C . TYR A 1 518 ? 19.5 -6.359 -28.906 1 95.31 518 TYR A C 1
ATOM 4049 O O . TYR A 1 518 ? 18.875 -7.363 -28.578 1 95.31 518 TYR A O 1
ATOM 4057 N N . ALA A 1 519 ? 19.062 -5.152 -28.703 1 95.06 519 ALA A N 1
ATOM 4058 C CA . ALA A 1 519 ? 17.719 -4.949 -28.156 1 95.06 519 ALA A CA 1
ATOM 4059 C C . ALA A 1 519 ? 16.656 -5.48 -29.109 1 95.06 519 ALA A C 1
ATOM 4061 O O . ALA A 1 519 ? 15.672 -6.086 -28.672 1 95.06 519 ALA A O 1
ATOM 4062 N N . LEU A 1 520 ? 16.859 -5.215 -30.312 1 95.44 520 LEU A N 1
ATOM 4063 C CA . LEU A 1 520 ? 15.938 -5.711 -31.328 1 95.44 520 LEU A CA 1
ATOM 4064 C C . LEU A 1 520 ? 15.945 -7.238 -31.375 1 95.44 520 LEU A C 1
ATOM 4066 O O . LEU A 1 520 ? 14.898 -7.867 -31.516 1 95.44 520 LEU A O 1
ATOM 4070 N N . PHE A 1 521 ? 17.125 -7.836 -31.234 1 94.94 521 PHE A N 1
ATOM 4071 C CA . PHE A 1 521 ? 17.234 -9.289 -31.188 1 94.94 521 PHE A CA 1
ATOM 4072 C C . PHE A 1 521 ? 16.469 -9.852 -30 1 94.94 521 PHE A C 1
ATOM 4074 O O . PHE A 1 521 ? 15.727 -10.828 -30.125 1 94.94 521 PHE A O 1
ATOM 4081 N N . LEU A 1 522 ? 16.625 -9.234 -28.906 1 93.25 522 LEU A N 1
ATOM 4082 C CA . LEU A 1 522 ? 15.977 -9.703 -27.688 1 93.25 522 LEU A CA 1
ATOM 4083 C C . LEU A 1 522 ? 14.461 -9.555 -27.781 1 93.25 522 LEU A C 1
ATOM 4085 O O . LEU A 1 522 ? 13.719 -10.359 -27.219 1 93.25 522 LEU A O 1
ATOM 4089 N N . LYS A 1 523 ? 13.992 -8.531 -28.453 1 93 523 LYS A N 1
ATOM 4090 C CA . LYS A 1 523 ? 12.562 -8.352 -28.688 1 93 523 LYS A CA 1
ATOM 4091 C C . LYS A 1 523 ? 11.953 -9.586 -29.344 1 93 523 LYS A C 1
ATOM 4093 O O . LYS A 1 523 ? 10.805 -9.945 -29.062 1 93 523 LYS A O 1
ATOM 4098 N N . ARG A 1 524 ? 12.742 -10.188 -30.125 1 92.44 524 ARG A N 1
ATOM 4099 C CA . ARG A 1 524 ? 12.281 -11.383 -30.812 1 92.44 524 ARG A CA 1
ATOM 4100 C C . ARG A 1 524 ? 12.523 -12.633 -29.969 1 92.44 524 ARG A C 1
ATOM 4102 O O . ARG A 1 524 ? 11.711 -13.555 -29.969 1 92.44 524 ARG A O 1
ATOM 4109 N N . ALA A 1 525 ? 13.617 -12.719 -29.312 1 92.12 525 ALA A N 1
ATOM 4110 C CA . ALA A 1 525 ? 14.062 -13.93 -28.625 1 92.12 525 ALA A CA 1
ATOM 4111 C C . ALA A 1 525 ? 13.273 -14.156 -27.344 1 92.12 525 ALA A C 1
ATOM 4113 O O . ALA A 1 525 ? 12.945 -15.289 -27 1 92.12 525 ALA A O 1
ATOM 4114 N N . ILE A 1 526 ? 12.906 -13.141 -26.609 1 89.56 526 ILE A N 1
ATOM 4115 C CA . ILE A 1 526 ? 12.32 -13.25 -25.266 1 89.56 526 ILE A CA 1
ATOM 4116 C C . ILE A 1 526 ? 10.922 -13.852 -25.359 1 89.56 526 ILE A C 1
ATOM 4118 O O . ILE A 1 526 ? 10.562 -14.727 -24.578 1 89.56 526 ILE A O 1
ATOM 4122 N N . PRO A 1 527 ? 10.102 -13.477 -26.312 1 88.44 527 PRO A N 1
ATOM 4123 C CA . PRO A 1 527 ? 8.758 -14.039 -26.422 1 88.44 527 PRO A CA 1
ATOM 4124 C C . PRO A 1 527 ? 8.766 -15.555 -26.641 1 88.44 527 PRO A C 1
ATOM 4126 O O . PRO A 1 527 ? 7.773 -16.234 -26.328 1 88.44 527 PRO A O 1
ATOM 4129 N N . LEU A 1 528 ? 9.844 -16.047 -27.141 1 88.88 528 LEU A N 1
ATOM 4130 C CA . LEU A 1 528 ? 9.953 -17.484 -27.328 1 88.88 528 LEU A CA 1
ATOM 4131 C C . LEU A 1 528 ? 9.836 -18.219 -25.984 1 88.88 528 LEU A C 1
ATOM 4133 O O . LEU A 1 528 ? 9.312 -19.344 -25.938 1 88.88 528 LEU A O 1
ATOM 4137 N N . PHE A 1 529 ? 10.289 -17.594 -24.938 1 89.38 529 PHE A N 1
ATOM 4138 C CA . PHE A 1 529 ? 10.211 -18.188 -23.609 1 89.38 529 PHE A CA 1
ATOM 4139 C C . PHE A 1 529 ? 8.875 -17.844 -22.953 1 89.38 529 PHE A C 1
ATOM 4141 O O . PHE A 1 529 ? 8.383 -18.594 -22.109 1 89.38 529 PHE A O 1
ATOM 4148 N N . GLU A 1 530 ? 8.227 -16.703 -23.266 1 86.44 530 GLU A N 1
ATOM 4149 C CA . GLU A 1 530 ? 7.07 -16.156 -22.562 1 86.44 530 GLU A CA 1
ATOM 4150 C C . GLU A 1 530 ? 5.812 -16.969 -22.875 1 86.44 530 GLU A C 1
ATOM 4152 O O . GLU A 1 530 ? 4.961 -17.172 -22 1 86.44 530 GLU A O 1
ATOM 4157 N N . THR A 1 531 ? 5.68 -17.406 -24.031 1 85 531 THR A N 1
ATOM 4158 C CA . THR A 1 531 ? 4.488 -18.141 -24.422 1 85 531 THR A CA 1
ATOM 4159 C C . THR A 1 531 ? 4.355 -19.422 -23.594 1 85 531 THR A C 1
ATOM 4161 O O . THR A 1 531 ? 3.275 -19.734 -23.078 1 85 531 THR A O 1
ATOM 4164 N N . ALA A 1 532 ? 5.387 -20.141 -23.547 1 88 532 ALA A N 1
ATOM 4165 C CA . ALA A 1 532 ? 5.379 -21.375 -22.75 1 88 532 ALA A CA 1
ATOM 4166 C C . ALA A 1 532 ? 5.133 -21.078 -21.281 1 88 532 ALA A C 1
ATOM 4168 O O . ALA A 1 532 ? 4.375 -21.781 -20.609 1 88 532 ALA A O 1
ATOM 4169 N N . ASN A 1 533 ? 5.723 -20.062 -20.797 1 87.12 533 ASN A N 1
ATOM 4170 C CA . ASN A 1 533 ? 5.57 -19.672 -19.406 1 87.12 533 ASN A CA 1
ATOM 4171 C C . ASN A 1 533 ? 4.137 -19.266 -19.078 1 87.12 533 ASN A C 1
ATOM 4173 O O . ASN A 1 533 ? 3.613 -19.578 -18.016 1 87.12 533 ASN A O 1
ATOM 4177 N N . GLN A 1 534 ? 3.486 -18.562 -19.938 1 86.69 534 GLN A N 1
ATOM 4178 C CA . GLN A 1 534 ? 2.104 -18.125 -19.75 1 86.69 534 GLN A CA 1
ATOM 4179 C C . GLN A 1 534 ? 1.162 -19.328 -19.703 1 86.69 534 GLN A C 1
ATOM 4181 O O . GLN A 1 534 ? 0.219 -19.359 -18.906 1 86.69 534 GLN A O 1
ATOM 4186 N N . ASN A 1 535 ? 1.467 -20.297 -20.516 1 86.5 535 ASN A N 1
ATOM 4187 C CA . ASN A 1 535 ? 0.665 -21.516 -20.531 1 86.5 535 ASN A CA 1
ATOM 4188 C C . ASN A 1 535 ? 0.761 -22.266 -19.203 1 86.5 535 ASN A C 1
ATOM 4190 O O . ASN A 1 535 ? -0.222 -22.844 -18.734 1 86.5 535 ASN A O 1
ATOM 4194 N N . LEU A 1 536 ? 1.902 -22.188 -18.672 1 88.69 536 LEU A N 1
ATOM 4195 C CA . LEU A 1 536 ? 2.139 -22.953 -17.453 1 88.69 536 LEU A CA 1
ATOM 4196 C C . LEU A 1 536 ? 1.644 -22.188 -16.234 1 88.69 536 LEU A C 1
ATOM 4198 O O . LEU A 1 536 ? 1.67 -22.719 -15.117 1 88.69 536 LEU A O 1
ATOM 4202 N N . GLN A 1 537 ? 1.176 -20.984 -16.344 1 87.75 537 GLN A N 1
ATOM 4203 C CA . GLN A 1 537 ? 0.634 -20.219 -15.234 1 87.75 537 GLN A CA 1
ATOM 4204 C C . GLN A 1 537 ? -0.886 -20.328 -15.172 1 87.75 537 GLN A C 1
ATOM 4206 O O . GLN A 1 537 ? -1.519 -19.797 -14.266 1 87.75 537 GLN A O 1
ATOM 4211 N N . LYS A 1 538 ? -1.415 -21.094 -16.031 1 87.31 538 LYS A N 1
ATOM 4212 C CA . LYS A 1 538 ? -2.859 -21.312 -16.031 1 87.31 538 LYS A CA 1
ATOM 4213 C C . LYS A 1 538 ? -3.291 -22.109 -14.812 1 87.31 538 LYS A C 1
ATOM 4215 O O . LYS A 1 538 ? -2.492 -22.859 -14.234 1 87.31 538 LYS A O 1
ATOM 4220 N N . GLU A 1 539 ? -4.527 -22.016 -14.445 1 87 539 GLU A N 1
ATOM 4221 C CA . GLU A 1 539 ? -5.07 -22.734 -13.297 1 87 539 GLU A CA 1
ATOM 4222 C C . GLU A 1 539 ? -5.516 -24.141 -13.688 1 87 539 GLU A C 1
ATOM 4224 O O . GLU A 1 539 ? -5.566 -25.031 -12.844 1 87 539 GLU A O 1
ATOM 4229 N N . GLU A 1 540 ? -5.781 -24.297 -14.93 1 91.62 540 GLU A N 1
ATOM 4230 C CA . GLU A 1 540 ? -6.211 -25.609 -15.414 1 91.62 540 GLU A CA 1
ATOM 4231 C C . GLU A 1 540 ? -5.078 -26.625 -15.328 1 91.62 540 GLU A C 1
ATOM 4233 O O . GLU A 1 540 ? -3.902 -26.266 -15.398 1 91.62 540 GLU A O 1
ATOM 4238 N N . PRO A 1 541 ? -5.449 -27.859 -15.078 1 93.38 541 PRO A N 1
ATOM 4239 C CA . PRO A 1 541 ? -4.395 -28.875 -15.023 1 93.38 541 PRO A CA 1
ATOM 4240 C C . PRO A 1 541 ? -3.627 -29 -16.344 1 93.38 541 PRO A C 1
ATOM 4242 O O . PRO A 1 541 ? -4.23 -29.203 -17.391 1 93.38 541 PRO A O 1
ATOM 4245 N N . CYS A 1 542 ? -2.363 -28.922 -16.234 1 93.12 542 CYS A N 1
ATOM 4246 C CA . CYS A 1 542 ? -1.534 -28.969 -17.438 1 93.12 542 CYS A CA 1
ATOM 4247 C C . CYS A 1 542 ? -0.503 -30.078 -17.344 1 93.12 542 CYS A C 1
ATOM 4249 O O . CYS A 1 542 ? 0.326 -30.234 -18.25 1 93.12 542 CYS A O 1
ATOM 4251 N N . VAL A 1 543 ? -0.591 -30.922 -16.375 1 94.19 543 VAL A N 1
ATOM 4252 C CA . VAL A 1 543 ? 0.392 -31.984 -16.188 1 94.19 543 VAL A CA 1
ATOM 4253 C C . VAL A 1 543 ? 0.349 -32.938 -17.375 1 94.19 543 VAL A C 1
ATOM 4255 O O . VAL A 1 543 ? 1.393 -33.344 -17.875 1 94.19 543 VAL A O 1
ATOM 4258 N N . PRO A 1 544 ? -0.808 -33.25 -17.953 1 94.19 544 PRO A N 1
ATOM 4259 C CA . PRO A 1 544 ? -0.847 -34.188 -19.078 1 94.19 544 PRO A CA 1
ATOM 4260 C C . PRO A 1 544 ? -0.14 -33.656 -20.328 1 94.19 544 PRO A C 1
ATOM 4262 O O . PRO A 1 544 ? 0.34 -34.406 -21.156 1 94.19 544 PRO A O 1
ATOM 4265 N N . ILE A 1 545 ? -0.061 -32.344 -20.391 1 93.75 545 ILE A N 1
ATOM 4266 C CA . ILE A 1 545 ? 0.524 -31.75 -21.594 1 93.75 545 ILE A CA 1
ATOM 4267 C C . ILE A 1 545 ? 1.85 -31.078 -21.25 1 93.75 545 ILE A C 1
ATOM 4269 O O . ILE A 1 545 ? 2.441 -30.391 -22.094 1 93.75 545 ILE A O 1
ATOM 4273 N N . LEU A 1 546 ? 2.291 -31.172 -20.016 1 94.44 546 LEU A N 1
ATOM 4274 C CA . LEU A 1 546 ? 3.482 -30.469 -19.562 1 94.44 546 LEU A CA 1
ATOM 4275 C C . LEU A 1 546 ? 4.707 -30.891 -20.359 1 94.44 546 LEU A C 1
ATOM 4277 O O . LEU A 1 546 ? 5.473 -30.047 -20.828 1 94.44 546 LEU A O 1
ATOM 4281 N N . MET A 1 547 ? 4.938 -32.219 -20.547 1 93.75 547 MET A N 1
ATOM 4282 C CA . MET A 1 547 ? 6.086 -32.719 -21.312 1 93.75 547 MET A CA 1
ATOM 4283 C C . MET A 1 547 ? 6.047 -32.219 -22.75 1 93.75 547 MET A C 1
ATOM 4285 O O . MET A 1 547 ? 7.078 -31.797 -23.297 1 93.75 547 MET A O 1
ATOM 4289 N N . GLN A 1 548 ? 4.926 -32.219 -23.312 1 93.06 548 GLN A N 1
ATOM 4290 C CA . GLN A 1 548 ? 4.77 -31.703 -24.656 1 93.06 548 GLN A CA 1
ATOM 4291 C C . GLN A 1 548 ? 5.168 -30.234 -24.734 1 93.06 548 GLN A C 1
ATOM 4293 O O . GLN A 1 548 ? 5.836 -29.812 -25.688 1 93.06 548 GLN A O 1
ATOM 4298 N N . ILE A 1 549 ? 4.73 -29.484 -23.75 1 93.69 549 ILE A N 1
ATOM 4299 C CA . ILE A 1 549 ? 5.043 -28.062 -23.719 1 93.69 549 ILE A CA 1
ATOM 4300 C C . ILE A 1 549 ? 6.551 -27.859 -23.594 1 93.69 549 ILE A C 1
ATOM 4302 O O . ILE A 1 549 ? 7.133 -27.031 -24.297 1 93.69 549 ILE A O 1
ATOM 4306 N N . LEU A 1 550 ? 7.199 -28.656 -22.75 1 94.5 550 LEU A N 1
ATOM 4307 C CA . LEU A 1 550 ? 8.633 -28.531 -22.531 1 94.5 550 LEU A CA 1
ATOM 4308 C C . LEU A 1 550 ? 9.422 -28.938 -23.766 1 94.5 550 LEU A C 1
ATOM 4310 O O . LEU A 1 550 ? 10.391 -28.266 -24.141 1 94.5 550 LEU A O 1
ATOM 4314 N N . GLU A 1 551 ? 9.016 -30.016 -24.391 1 94.94 551 GLU A N 1
ATOM 4315 C CA . GLU A 1 551 ? 9.688 -30.484 -25.594 1 94.94 551 GLU A CA 1
ATOM 4316 C C . GLU A 1 551 ? 9.492 -29.5 -26.75 1 94.94 551 GLU A C 1
ATOM 4318 O O . GLU A 1 551 ? 10.422 -29.25 -27.516 1 94.94 551 GLU A O 1
ATOM 4323 N N . LEU A 1 552 ? 8.305 -29.031 -26.875 1 94.19 552 LEU A N 1
ATOM 4324 C CA . LEU A 1 552 ? 8.047 -28.031 -27.906 1 94.19 552 LEU A CA 1
ATOM 4325 C C . LEU A 1 552 ? 8.914 -26.797 -27.688 1 94.19 552 LEU A C 1
ATOM 4327 O O . LEU A 1 552 ? 9.406 -26.203 -28.656 1 94.19 552 LEU A O 1
ATOM 4331 N N . GLN A 1 553 ? 9.047 -26.438 -26.453 1 94.19 553 GLN A N 1
ATOM 4332 C CA . GLN A 1 553 ? 9.898 -25.297 -26.125 1 94.19 553 GLN A CA 1
ATOM 4333 C C . GLN A 1 553 ? 11.344 -25.547 -26.547 1 94.19 553 GLN A C 1
ATOM 4335 O O . GLN A 1 553 ? 12 -24.672 -27.109 1 94.19 553 GLN A O 1
ATOM 4340 N N . LEU A 1 554 ? 11.844 -26.703 -26.25 1 95.94 554 LEU A N 1
ATOM 4341 C CA . LEU A 1 554 ? 13.195 -27.078 -26.656 1 95.94 554 LEU A CA 1
ATOM 4342 C C . LEU A 1 554 ? 13.328 -27.078 -28.188 1 95.94 554 LEU A C 1
ATOM 4344 O O . LEU A 1 554 ? 14.312 -26.578 -28.719 1 95.94 554 LEU A O 1
ATOM 4348 N N . GLN A 1 555 ? 12.375 -27.594 -28.812 1 96 555 GLN A N 1
ATOM 4349 C CA . GLN A 1 555 ? 12.375 -27.641 -30.266 1 96 555 GLN A CA 1
ATOM 4350 C C . GLN A 1 555 ? 12.422 -26.234 -30.875 1 96 555 GLN A C 1
ATOM 4352 O O . GLN A 1 555 ? 13.164 -25.984 -31.812 1 96 555 GLN A O 1
ATOM 4357 N N . LYS A 1 556 ? 11.617 -25.391 -30.344 1 94.12 556 LYS A N 1
ATOM 4358 C CA . LYS A 1 556 ? 11.594 -24.016 -30.812 1 94.12 556 LYS A CA 1
ATOM 4359 C C . LYS A 1 556 ? 12.953 -23.359 -30.641 1 94.12 556 LYS A C 1
ATOM 4361 O O . LYS A 1 556 ? 13.414 -22.641 -31.531 1 94.12 556 LYS A O 1
ATOM 4366 N N . MET A 1 557 ? 13.562 -23.641 -29.547 1 94.94 557 MET A N 1
ATOM 4367 C CA . MET A 1 557 ? 14.875 -23.062 -29.281 1 94.94 557 MET A CA 1
ATOM 4368 C C . MET A 1 557 ? 15.922 -23.594 -30.266 1 94.94 557 MET A C 1
ATOM 4370 O O . MET A 1 557 ? 16.75 -22.844 -30.766 1 94.94 557 MET A O 1
ATOM 4374 N N . LEU A 1 558 ? 15.867 -24.844 -30.547 1 96.44 558 LEU A N 1
ATOM 4375 C CA . LEU A 1 558 ? 16.812 -25.484 -31.469 1 96.44 558 LEU A CA 1
ATOM 4376 C C . LEU A 1 558 ? 16.594 -24.984 -32.875 1 96.44 558 LEU A C 1
ATOM 4378 O O . LEU A 1 558 ? 17.547 -24.734 -33.625 1 96.44 558 LEU A O 1
ATOM 4382 N N . LEU A 1 559 ? 15.375 -24.812 -33.25 1 95.56 559 LEU A N 1
ATOM 4383 C CA . LEU A 1 559 ? 15.031 -24.391 -34.625 1 95.56 559 LEU A CA 1
ATOM 4384 C C . LEU A 1 559 ? 15.492 -22.953 -34.875 1 95.56 559 LEU A C 1
ATOM 4386 O O . LEU A 1 559 ? 15.617 -22.547 -36.031 1 95.56 559 LEU A O 1
ATOM 4390 N N . ALA A 1 560 ? 15.703 -22.281 -33.812 1 94.88 560 ALA A N 1
ATOM 4391 C CA . ALA A 1 560 ? 16.094 -20.875 -33.969 1 94.88 560 ALA A CA 1
ATOM 4392 C C . ALA A 1 560 ? 17.5 -20.766 -34.562 1 94.88 560 ALA A C 1
ATOM 4394 O O . ALA A 1 560 ? 17.844 -19.75 -35.188 1 94.88 560 ALA A O 1
ATOM 4395 N N . PHE A 1 561 ? 18.375 -21.844 -34.469 1 95.94 561 PHE A N 1
ATOM 4396 C CA . PHE A 1 561 ? 19.734 -21.641 -34.938 1 95.94 561 PHE A CA 1
ATOM 4397 C C . PHE A 1 561 ? 20.281 -22.938 -35.562 1 95.94 561 PHE A C 1
ATOM 4399 O O . PHE A 1 561 ? 21.391 -22.953 -36.094 1 95.94 561 PHE A O 1
ATOM 4406 N N . CYS A 1 562 ? 19.5 -24.016 -35.5 1 96.75 562 CYS A N 1
ATOM 4407 C CA . CYS A 1 562 ? 19.938 -25.281 -36.094 1 96.75 562 CYS A CA 1
ATOM 4408 C C . CYS A 1 562 ? 19.094 -25.656 -37.312 1 96.75 562 CYS A C 1
ATOM 4410 O O . CYS A 1 562 ? 17.969 -25.188 -37.438 1 96.75 562 CYS A O 1
ATOM 4412 N N . LYS A 1 563 ? 19.641 -26.531 -38.125 1 95.81 563 LYS A N 1
ATOM 4413 C CA . LYS A 1 563 ? 18.938 -27.031 -39.312 1 95.81 563 LYS A CA 1
ATOM 4414 C C . LYS A 1 563 ? 17.797 -27.969 -38.906 1 95.81 563 LYS A C 1
ATOM 4416 O O . LYS A 1 563 ? 17.938 -28.766 -37.969 1 95.81 563 LYS A O 1
ATOM 4421 N N . PRO A 1 564 ? 16.719 -27.922 -39.562 1 94.75 564 PRO A N 1
ATOM 4422 C CA . PRO A 1 564 ? 15.531 -28.703 -39.219 1 94.75 564 PRO A CA 1
ATOM 4423 C C . PRO A 1 564 ? 15.797 -30.203 -39.188 1 94.75 564 PRO A C 1
ATOM 4425 O O . PRO A 1 564 ? 15.273 -30.922 -38.344 1 94.75 564 PRO A O 1
ATOM 4428 N N . GLU A 1 565 ? 16.609 -30.672 -40.125 1 93.5 565 GLU A N 1
ATOM 4429 C CA . GLU A 1 565 ? 16.906 -32.094 -40.219 1 93.5 565 GLU A CA 1
ATOM 4430 C C . GLU A 1 565 ? 17.625 -32.562 -38.938 1 93.5 565 GLU A C 1
ATOM 4432 O O . GLU A 1 565 ? 17.297 -33.625 -38.406 1 93.5 565 GLU A O 1
ATOM 4437 N N . CYS A 1 566 ? 18.516 -31.766 -38.531 1 94.5 566 CYS A N 1
ATOM 4438 C CA . CYS A 1 566 ? 19.266 -32.094 -37.312 1 94.5 566 CYS A CA 1
ATOM 4439 C C . CYS A 1 566 ? 18.391 -32 -36.062 1 94.5 566 CYS A C 1
ATOM 4441 O O . CYS A 1 566 ? 18.562 -32.75 -35.125 1 94.5 566 CYS A O 1
ATOM 4443 N N . VAL A 1 567 ? 17.438 -31.094 -36.062 1 96.62 567 VAL A N 1
ATOM 4444 C CA . VAL A 1 567 ? 16.562 -30.891 -34.906 1 96.62 567 VAL A CA 1
ATOM 4445 C C . VAL A 1 567 ? 15.688 -32.125 -34.719 1 96.62 567 VAL A C 1
ATOM 4447 O O . VAL A 1 567 ? 15.461 -32.562 -33.562 1 96.62 567 VAL A O 1
ATOM 4450 N N . VAL A 1 568 ? 15.18 -32.688 -35.781 1 95.25 568 VAL A N 1
ATOM 4451 C CA . VAL A 1 568 ? 14.352 -33.875 -35.719 1 95.25 568 VAL A CA 1
ATOM 4452 C C . VAL A 1 568 ? 15.141 -35 -35.062 1 95.25 568 VAL A C 1
ATOM 4454 O O . VAL A 1 568 ? 14.625 -35.688 -34.156 1 95.25 568 VAL A O 1
ATOM 4457 N N . GLU A 1 569 ? 16.344 -35.094 -35.438 1 94.38 569 GLU A N 1
ATOM 4458 C CA . GLU A 1 569 ? 17.203 -36.125 -34.906 1 94.38 569 GLU A CA 1
ATOM 4459 C C . GLU A 1 569 ? 17.484 -35.875 -33.406 1 94.38 569 GLU A C 1
ATOM 4461 O O . GLU A 1 569 ? 17.422 -36.812 -32.594 1 94.38 569 GLU A O 1
ATOM 4466 N N . MET A 1 570 ? 17.75 -34.688 -33.062 1 95.44 570 MET A N 1
ATOM 4467 C CA . MET A 1 570 ? 18.062 -34.344 -31.688 1 95.44 570 MET A CA 1
ATOM 4468 C C . MET A 1 570 ? 16.844 -34.531 -30.781 1 95.44 570 MET A C 1
ATOM 4470 O O . MET A 1 570 ? 16.984 -35 -29.641 1 95.44 570 MET A O 1
ATOM 4474 N N . MET A 1 571 ? 15.734 -34.188 -31.297 1 95.19 571 MET A N 1
ATOM 4475 C CA . MET A 1 571 ? 14.516 -34.375 -30.5 1 95.19 571 MET A CA 1
ATOM 4476 C C . MET A 1 571 ? 14.242 -35.844 -30.234 1 95.19 571 MET A C 1
ATOM 4478 O O . MET A 1 571 ? 13.758 -36.188 -29.156 1 95.19 571 MET A O 1
ATOM 4482 N N . GLU A 1 572 ? 14.508 -36.656 -31.203 1 93.44 572 GLU A N 1
ATOM 4483 C CA . GLU A 1 572 ? 14.367 -38.094 -31.016 1 93.44 572 GLU A CA 1
ATOM 4484 C C . GLU A 1 572 ? 15.336 -38.594 -29.969 1 93.44 572 GLU A C 1
ATOM 4486 O O . GLU A 1 572 ? 14.984 -39.5 -29.172 1 93.44 572 GLU A O 1
ATOM 4491 N N . GLU A 1 573 ? 16.453 -38.062 -29.984 1 93.5 573 GLU A N 1
ATOM 4492 C CA . GLU A 1 573 ? 17.438 -38.406 -28.969 1 93.5 573 GLU A CA 1
ATOM 4493 C C . GLU A 1 573 ? 16.953 -38.031 -27.578 1 93.5 573 GLU A C 1
ATOM 4495 O O . GLU A 1 573 ? 17.125 -38.812 -26.625 1 93.5 573 GLU A O 1
ATOM 4500 N N . VAL A 1 574 ? 16.375 -36.875 -27.5 1 94 574 VAL A N 1
ATOM 4501 C CA . VAL A 1 574 ? 15.883 -36.375 -26.219 1 94 574 VAL A CA 1
ATOM 4502 C C . VAL A 1 574 ? 14.773 -37.312 -25.719 1 94 574 VAL A C 1
ATOM 4504 O O . VAL A 1 574 ? 14.727 -37.656 -24.531 1 94 574 VAL A O 1
ATOM 4507 N N . LYS A 1 575 ? 13.93 -37.75 -26.578 1 88.81 575 LYS A N 1
ATOM 4508 C CA . LYS A 1 575 ? 12.828 -38.656 -26.219 1 88.81 575 LYS A CA 1
ATOM 4509 C C . LYS A 1 575 ? 13.336 -40 -25.734 1 88.81 575 LYS A C 1
ATOM 4511 O O . LYS A 1 575 ? 12.711 -40.656 -24.891 1 88.81 575 LYS A O 1
ATOM 4516 N N . ARG A 1 576 ? 14.484 -40.375 -26.25 1 87.06 576 ARG A N 1
ATOM 4517 C CA . ARG A 1 576 ? 15.086 -41.656 -25.875 1 87.06 576 ARG A CA 1
ATOM 4518 C C . ARG A 1 576 ? 15.906 -41.5 -24.594 1 87.06 576 ARG A C 1
ATOM 4520 O O . ARG A 1 576 ? 16.422 -42.5 -24.062 1 87.06 576 ARG A O 1
ATOM 4527 N N . GLY A 1 577 ? 16 -40.312 -24.094 1 85.12 577 GLY A N 1
ATOM 4528 C CA . GLY A 1 577 ? 16.734 -40.062 -22.859 1 85.12 577 GLY A CA 1
ATOM 4529 C C . GLY A 1 577 ? 18.203 -39.781 -23.094 1 85.12 577 GLY A C 1
ATOM 4530 O O . GLY A 1 577 ? 19 -39.844 -22.156 1 85.12 577 GLY A O 1
ATOM 4531 N N . CYS A 1 578 ? 18.578 -39.406 -24.328 1 87.69 578 CYS A N 1
ATOM 4532 C CA . CYS A 1 578 ? 19.953 -39.125 -24.672 1 87.69 578 CYS A CA 1
ATOM 4533 C C . CYS A 1 578 ? 20.172 -37.625 -24.75 1 87.69 578 CYS A C 1
ATOM 4535 O O . CYS A 1 578 ? 19.219 -36.844 -24.875 1 87.69 578 CYS A O 1
ATOM 4537 N N . GLN A 1 579 ? 21.406 -37.312 -24.578 1 90.81 579 GLN A N 1
ATOM 4538 C CA . GLN A 1 579 ? 21.781 -35.906 -24.703 1 90.81 579 GLN A CA 1
ATOM 4539 C C . GLN A 1 579 ? 22.266 -35.594 -26.109 1 90.81 579 GLN A C 1
ATOM 4541 O O . GLN A 1 579 ? 23.312 -36.094 -26.547 1 90.81 579 GLN A O 1
ATOM 4546 N N . PRO A 1 580 ? 21.516 -34.812 -26.719 1 93.5 580 PRO A N 1
ATOM 4547 C CA . PRO A 1 580 ? 21.969 -34.469 -28.062 1 93.5 580 PRO A CA 1
ATOM 4548 C C . PRO A 1 580 ? 23.188 -33.531 -28.047 1 93.5 580 PRO A C 1
ATOM 4550 O O . PRO A 1 580 ? 23.359 -32.75 -27.125 1 93.5 580 PRO A O 1
ATOM 4553 N N . THR A 1 581 ? 24.078 -33.625 -29.078 1 92.06 581 THR A N 1
ATOM 4554 C CA . THR A 1 581 ? 25.281 -32.812 -29.125 1 92.06 581 THR A CA 1
ATOM 4555 C C . THR A 1 581 ? 25.406 -32.125 -30.484 1 92.06 581 THR A C 1
ATOM 4557 O O . THR A 1 581 ? 26.266 -31.266 -30.656 1 92.06 581 THR A O 1
ATOM 4560 N N . LEU A 1 582 ? 24.562 -32.406 -31.391 1 92.44 582 LEU A N 1
ATOM 4561 C CA . LEU A 1 582 ? 24.688 -31.906 -32.75 1 92.44 582 LEU A CA 1
ATOM 4562 C C . LEU A 1 582 ? 24.578 -30.375 -32.781 1 92.44 582 LEU A C 1
ATOM 4564 O O . LEU A 1 582 ? 25.109 -29.734 -33.688 1 92.44 582 LEU A O 1
ATOM 4568 N N . TYR A 1 583 ? 23.875 -29.828 -31.828 1 94.5 583 TYR A N 1
ATOM 4569 C CA . TYR A 1 583 ? 23.625 -28.391 -31.844 1 94.5 583 TYR A CA 1
ATOM 4570 C C . TYR A 1 583 ? 24.922 -27.625 -31.578 1 94.5 583 TYR A C 1
ATOM 4572 O O . TYR A 1 583 ? 25 -26.422 -31.875 1 94.5 583 TYR A O 1
ATOM 4580 N N . LYS A 1 584 ? 25.953 -28.219 -31.078 1 93.19 584 LYS A N 1
ATOM 4581 C CA . LYS A 1 584 ? 27.219 -27.578 -30.734 1 93.19 584 LYS A CA 1
ATOM 4582 C C . LYS A 1 584 ? 28.094 -27.406 -31.969 1 93.19 584 LYS A C 1
ATOM 4584 O O . LYS A 1 584 ? 28.969 -26.547 -32 1 93.19 584 LYS A O 1
ATOM 4589 N N . SER A 1 585 ? 27.828 -28.203 -33.031 1 91.44 585 SER A N 1
ATOM 4590 C CA . SER A 1 585 ? 28.656 -28.172 -34.219 1 91.44 585 SER A CA 1
ATOM 4591 C C . SER A 1 585 ? 28.141 -27.125 -35.219 1 91.44 585 SER A C 1
ATOM 4593 O O . SER A 1 585 ? 26.938 -27.031 -35.469 1 91.44 585 SER A O 1
ATOM 4595 N N . SER A 1 586 ? 29.016 -26.406 -35.812 1 91.25 586 SER A N 1
ATOM 4596 C CA . SER A 1 586 ? 28.688 -25.328 -36.75 1 91.25 586 SER A CA 1
ATOM 4597 C C . SER A 1 586 ? 28.094 -25.891 -38.031 1 91.25 586 SER A C 1
ATOM 4599 O O . SER A 1 586 ? 27.328 -25.203 -38.719 1 91.25 586 SER A O 1
ATOM 4601 N N . GLU A 1 587 ? 28.438 -27.156 -38.312 1 91.5 587 GLU A N 1
ATOM 4602 C CA . GLU A 1 587 ? 27.969 -27.781 -39.531 1 91.5 587 GLU A CA 1
ATOM 4603 C C . GLU A 1 587 ? 26.453 -27.984 -39.531 1 91.5 587 GLU A C 1
ATOM 4605 O O . GLU A 1 587 ? 25.812 -28 -40.562 1 91.5 587 GLU A O 1
ATOM 4610 N N . HIS A 1 588 ? 26 -28.094 -38.375 1 94.88 588 HIS A N 1
ATOM 4611 C CA . HIS A 1 588 ? 24.578 -28.406 -38.25 1 94.88 588 HIS A CA 1
ATOM 4612 C C . HIS A 1 588 ? 23.766 -27.156 -37.906 1 94.88 588 HIS A C 1
ATOM 4614 O O . HIS A 1 588 ? 22.562 -27.234 -37.688 1 94.88 588 HIS A O 1
ATOM 4620 N N . GLN A 1 589 ? 24.438 -26.047 -37.844 1 95.44 589 GLN A N 1
ATOM 4621 C CA . GLN A 1 589 ? 23.766 -24.797 -37.531 1 95.44 589 GLN A CA 1
ATOM 4622 C C . GLN A 1 589 ? 23.391 -24.031 -38.812 1 95.44 589 GLN A C 1
ATOM 4624 O O . GLN A 1 589 ? 23.938 -24.297 -39.875 1 95.44 589 GLN A O 1
ATOM 4629 N N . LEU A 1 590 ? 22.422 -23.188 -38.719 1 95.5 590 LEU A N 1
ATOM 4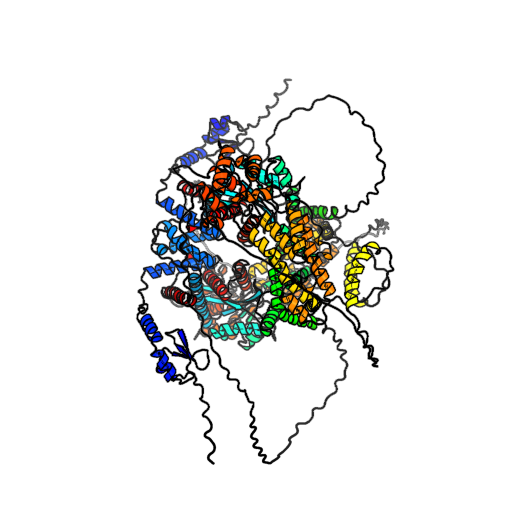630 C CA . LEU A 1 590 ? 21.969 -22.375 -39.844 1 95.5 590 LEU A CA 1
ATOM 4631 C C . LEU A 1 590 ? 23 -21.312 -40.188 1 95.5 590 LEU A C 1
ATOM 4633 O O . LEU A 1 590 ? 23.75 -20.844 -39.344 1 95.5 590 LEU A O 1
ATOM 4637 N N . PRO A 1 591 ? 23.062 -20.984 -41.438 1 94.19 591 PRO A N 1
ATOM 4638 C CA . PRO A 1 591 ? 23.922 -19.859 -41.781 1 94.19 591 PRO A CA 1
ATOM 4639 C C . PRO A 1 591 ? 23.422 -18.531 -41.219 1 94.19 591 PRO A C 1
ATOM 4641 O O . PRO A 1 591 ? 22.281 -18.438 -40.781 1 94.19 591 PRO A O 1
ATOM 4644 N N . ASP A 1 592 ? 24.188 -17.516 -41.219 1 92.94 592 ASP A N 1
ATOM 4645 C CA . ASP A 1 592 ? 23.938 -16.219 -40.562 1 92.94 592 ASP A CA 1
ATOM 4646 C C . ASP A 1 592 ? 22.625 -15.609 -41.094 1 92.94 592 ASP A C 1
ATOM 4648 O O . ASP A 1 592 ? 21.859 -15.039 -40.312 1 92.94 592 ASP A O 1
ATOM 4652 N N . ASP A 1 593 ? 22.312 -15.805 -42.281 1 90.06 593 ASP A N 1
ATOM 4653 C CA . ASP A 1 593 ? 21.188 -15.141 -42.938 1 90.06 593 ASP A CA 1
ATOM 4654 C C . ASP A 1 593 ? 19.875 -15.844 -42.594 1 90.06 593 ASP A C 1
ATOM 4656 O O . ASP A 1 593 ? 18.797 -15.266 -42.719 1 90.06 593 ASP A O 1
ATOM 4660 N N . GLU A 1 594 ? 20 -17.031 -42.031 1 92.69 594 GLU A N 1
ATOM 4661 C CA . GLU A 1 594 ? 18.781 -17.797 -41.75 1 92.69 594 GLU A CA 1
ATOM 4662 C C . GLU A 1 594 ? 18.516 -17.906 -40.25 1 92.69 594 GLU A C 1
ATOM 4664 O O . GLU A 1 594 ? 17.516 -18.5 -39.844 1 92.69 594 GLU A O 1
ATOM 4669 N N . LEU A 1 595 ? 19.359 -17.328 -39.469 1 92.94 595 LEU A N 1
ATOM 4670 C CA . LEU A 1 595 ? 19.156 -17.359 -38.031 1 92.94 595 LEU A CA 1
ATOM 4671 C C . LEU A 1 595 ? 17.859 -16.625 -37.656 1 92.94 595 LEU A C 1
ATOM 4673 O O . LEU A 1 595 ? 17.453 -15.695 -38.344 1 92.94 595 LEU A O 1
ATOM 4677 N N . SER A 1 596 ? 17.203 -17.094 -36.594 1 91.25 596 SER A N 1
ATOM 4678 C CA . SER A 1 596 ? 15.961 -16.484 -36.125 1 91.25 596 SER A CA 1
ATOM 4679 C C . SER A 1 596 ? 16.234 -15.234 -35.312 1 91.25 596 SER A C 1
ATOM 4681 O O . SER A 1 596 ? 16.156 -15.266 -34.094 1 91.25 596 SER A O 1
ATOM 4683 N N . ILE A 1 597 ? 16.484 -14.164 -35.938 1 92.62 597 ILE A N 1
ATOM 4684 C CA . ILE A 1 597 ? 16.812 -12.93 -35.219 1 92.62 597 ILE A CA 1
ATOM 4685 C C . ILE A 1 597 ? 15.656 -11.945 -35.344 1 92.62 597 ILE A C 1
ATOM 4687 O O . ILE A 1 597 ? 15.641 -10.906 -34.688 1 92.62 597 ILE A O 1
ATOM 4691 N N . GLY A 1 598 ? 14.609 -12.203 -36.156 1 91.75 598 GLY A N 1
ATOM 4692 C CA . GLY A 1 598 ? 13.453 -11.328 -36.25 1 91.75 598 GLY A CA 1
ATOM 4693 C C . GLY A 1 598 ? 13.523 -10.406 -37.469 1 91.75 598 GLY A C 1
ATOM 4694 O O . GLY A 1 598 ? 14.609 -10.039 -37.906 1 91.75 598 GLY A O 1
ATOM 4695 N N . HIS A 1 599 ? 12.453 -10 -37.938 1 92.94 599 HIS A N 1
ATOM 4696 C CA . HIS A 1 599 ? 12.367 -9.156 -39.125 1 92.94 599 HIS A CA 1
ATOM 4697 C C . HIS A 1 599 ? 12.898 -7.754 -38.844 1 92.94 599 HIS A C 1
ATOM 4699 O O . HIS A 1 599 ? 13.594 -7.172 -39.688 1 92.94 599 HIS A O 1
ATOM 4705 N N . ASP A 1 600 ? 12.547 -7.238 -37.719 1 93.25 600 ASP A N 1
ATOM 4706 C CA . ASP A 1 600 ? 13 -5.902 -37.344 1 93.25 600 ASP A CA 1
ATOM 4707 C C . ASP A 1 600 ? 14.523 -5.84 -37.281 1 93.25 600 ASP A C 1
ATOM 4709 O O . ASP A 1 600 ? 15.133 -4.848 -37.688 1 93.25 600 ASP A O 1
ATOM 4713 N N . THR A 1 601 ? 15.102 -6.91 -36.719 1 94.31 601 THR A N 1
ATOM 4714 C CA . THR A 1 601 ? 16.547 -6.984 -36.594 1 94.31 601 THR A CA 1
ATOM 4715 C C . THR A 1 601 ? 17.203 -7.039 -38 1 94.31 601 THR A C 1
ATOM 4717 O O . THR A 1 601 ? 18.188 -6.352 -38.25 1 94.31 601 THR A O 1
ATOM 4720 N N . LYS A 1 602 ? 16.672 -7.766 -38.875 1 93.75 602 LYS A N 1
ATOM 4721 C CA . LYS A 1 602 ? 17.188 -7.887 -40.25 1 93.75 602 LYS A CA 1
ATOM 4722 C C . LYS A 1 602 ? 17.094 -6.559 -40.969 1 93.75 602 LYS A C 1
ATOM 4724 O O . LYS A 1 602 ? 18.016 -6.172 -41.688 1 93.75 602 LYS A O 1
ATOM 4729 N N . THR A 1 603 ? 15.977 -5.945 -40.781 1 93.56 603 THR A N 1
ATOM 4730 C CA . THR A 1 603 ? 15.789 -4.641 -41.406 1 93.56 603 THR A CA 1
ATOM 4731 C C . THR A 1 603 ? 16.797 -3.633 -40.906 1 93.56 603 THR A C 1
ATOM 4733 O O . THR A 1 603 ? 17.328 -2.812 -41.656 1 93.56 603 THR A O 1
ATOM 4736 N N . PHE A 1 604 ? 17.031 -3.74 -39.656 1 94.62 604 PHE A N 1
ATOM 4737 C CA . PHE A 1 604 ? 17.984 -2.83 -39.062 1 94.62 604 PHE A CA 1
ATOM 4738 C C . PHE A 1 604 ? 19.391 -3.088 -39.562 1 94.62 604 PHE A C 1
ATOM 4740 O O . PHE A 1 604 ? 20.156 -2.146 -39.812 1 94.62 604 PHE A O 1
ATOM 4747 N N . ILE A 1 605 ? 19.766 -4.312 -39.719 1 93.56 605 ILE A N 1
ATOM 4748 C CA . ILE A 1 605 ? 21.078 -4.691 -40.219 1 93.56 605 ILE A CA 1
ATOM 4749 C C . ILE A 1 605 ? 21.266 -4.117 -41.625 1 93.56 605 ILE A C 1
ATOM 4751 O O . ILE A 1 605 ? 22.344 -3.631 -41.969 1 93.56 605 ILE A O 1
ATOM 4755 N N . LYS A 1 606 ? 20.25 -4.094 -42.406 1 91.62 606 LYS A N 1
ATOM 4756 C CA . LYS A 1 606 ? 20.312 -3.584 -43.781 1 91.62 606 LYS A CA 1
ATOM 4757 C C . LYS A 1 606 ? 20.453 -2.066 -43.781 1 91.62 606 LYS A C 1
ATOM 4759 O O . LYS A 1 606 ? 21.078 -1.506 -44.688 1 91.62 606 LYS A O 1
ATOM 4764 N N . SER A 1 607 ? 19.891 -1.479 -42.812 1 91 607 SER A N 1
ATOM 4765 C CA . SER A 1 607 ? 19.875 -0.02 -42.781 1 91 607 SER A CA 1
ATOM 4766 C C . SER A 1 607 ? 21.188 0.533 -42.25 1 91 607 SER A C 1
ATOM 4768 O O . SER A 1 607 ? 21.531 1.695 -42.469 1 91 607 SER A O 1
ATOM 4770 N N . GLN A 1 608 ? 21.906 -0.3 -41.562 1 85.62 608 GLN A N 1
ATOM 4771 C CA . GLN A 1 608 ? 23.125 0.194 -40.938 1 85.62 608 GLN A CA 1
ATOM 4772 C C . GLN A 1 608 ? 24.359 -0.381 -41.625 1 85.62 608 GLN A C 1
ATOM 4774 O O . GLN A 1 608 ? 24.422 -1.578 -41.906 1 85.62 608 GLN A O 1
ATOM 4779 N N . ALA A 1 609 ? 25.266 0.328 -42.156 1 75.19 609 ALA A N 1
ATOM 4780 C CA . ALA A 1 609 ? 26.391 -0.103 -42.969 1 75.19 609 ALA A CA 1
ATOM 4781 C C . ALA A 1 609 ? 27.531 -0.638 -42.125 1 75.19 609 ALA A C 1
ATOM 4783 O O . ALA A 1 609 ? 28.234 -1.574 -42.5 1 75.19 609 ALA A O 1
ATOM 4784 N N . ASN A 1 610 ? 27.781 -0.154 -40.844 1 83.5 610 ASN A N 1
ATOM 4785 C CA . ASN A 1 610 ? 29.031 -0.453 -40.156 1 83.5 610 ASN A CA 1
ATOM 4786 C C . ASN A 1 610 ? 28.781 -1.22 -38.875 1 83.5 610 ASN A C 1
ATOM 4788 O O . ASN A 1 610 ? 29.406 -0.937 -37.844 1 83.5 610 ASN A O 1
ATOM 4792 N N . LEU A 1 611 ? 28.047 -2.381 -39 1 87.94 611 LEU A N 1
ATOM 4793 C CA . LEU A 1 611 ? 27.812 -3.16 -37.781 1 87.94 611 LEU A CA 1
ATOM 4794 C C . LEU A 1 611 ? 28.703 -4.402 -37.75 1 87.94 611 LEU A C 1
ATOM 4796 O O . LEU A 1 611 ? 28.969 -5.008 -38.812 1 87.94 611 LEU A O 1
ATOM 4800 N N . PRO A 1 612 ? 29.328 -4.672 -36.656 1 91 612 PRO A N 1
ATOM 4801 C CA . PRO A 1 612 ? 30.078 -5.93 -36.531 1 91 612 PRO A CA 1
ATOM 4802 C C . PRO A 1 612 ? 29.172 -7.156 -36.531 1 91 612 PRO A C 1
ATOM 4804 O O . PRO A 1 612 ? 28.938 -7.758 -35.469 1 91 612 PRO A O 1
ATOM 4807 N N . LEU A 1 613 ? 28.828 -7.594 -37.688 1 93.25 613 LEU A N 1
ATOM 4808 C CA . LEU A 1 613 ? 27.797 -8.617 -37.844 1 93.25 613 LEU A CA 1
ATOM 4809 C C . LEU A 1 613 ? 28.344 -9.992 -37.469 1 93.25 613 LEU A C 1
ATOM 4811 O O . LEU A 1 613 ? 27.594 -10.844 -37 1 93.25 613 LEU A O 1
ATOM 4815 N N . ALA A 1 614 ? 29.609 -10.273 -37.781 1 92.81 614 ALA A N 1
ATOM 4816 C CA . ALA A 1 614 ? 30.203 -11.57 -37.438 1 92.81 614 ALA A CA 1
ATOM 4817 C C . ALA A 1 614 ? 30.141 -11.828 -35.938 1 92.81 614 ALA A C 1
ATOM 4819 O O . ALA A 1 614 ? 29.781 -12.922 -35.5 1 92.81 614 ALA A O 1
ATOM 4820 N N . ALA A 1 615 ? 30.422 -10.766 -35.219 1 93.69 615 ALA A N 1
ATOM 4821 C CA . ALA A 1 615 ? 30.375 -10.883 -33.781 1 93.69 615 ALA A CA 1
ATOM 4822 C C . ALA A 1 615 ? 28.938 -11.023 -33.281 1 93.69 615 ALA A C 1
ATOM 4824 O O . ALA A 1 615 ? 28.672 -11.758 -32.312 1 93.69 615 ALA A O 1
ATOM 4825 N N . PHE A 1 616 ? 28.078 -10.352 -33.938 1 95.12 616 PHE A N 1
ATOM 4826 C CA . PHE A 1 616 ? 26.672 -10.391 -33.562 1 95.12 616 PHE A CA 1
ATOM 4827 C C . PHE A 1 616 ? 26.094 -11.789 -33.75 1 95.12 616 PHE A C 1
ATOM 4829 O O . PHE A 1 616 ? 25.453 -12.336 -32.875 1 95.12 616 PHE A O 1
ATOM 4836 N N . PHE A 1 617 ? 26.406 -12.359 -34.906 1 95.75 617 PHE A N 1
ATOM 4837 C CA . PHE A 1 617 ? 25.875 -13.68 -35.188 1 95.75 617 PHE A CA 1
ATOM 4838 C C . PHE A 1 617 ? 26.5 -14.742 -34.312 1 95.75 617 PHE A C 1
ATOM 4840 O O . PHE A 1 617 ? 25.844 -15.711 -33.938 1 95.75 617 PHE A O 1
ATOM 4847 N N . ARG A 1 618 ? 27.672 -14.562 -33.938 1 94.88 618 ARG A N 1
ATOM 4848 C CA . ARG A 1 618 ? 28.312 -15.445 -32.969 1 94.88 618 ARG A CA 1
ATOM 4849 C C . ARG A 1 618 ? 27.609 -15.375 -31.625 1 94.88 618 ARG A C 1
ATOM 4851 O O . ARG A 1 618 ? 27.391 -16.391 -30.969 1 94.88 618 ARG A O 1
ATOM 4858 N N . ASP A 1 619 ? 27.203 -14.219 -31.234 1 95.31 619 ASP A N 1
ATOM 4859 C CA . ASP A 1 619 ? 26.5 -14.016 -29.984 1 95.31 619 ASP A CA 1
ATOM 4860 C C . ASP A 1 619 ? 25.109 -14.625 -30.016 1 95.31 619 ASP A C 1
ATOM 4862 O O . ASP A 1 619 ? 24.609 -15.148 -29.016 1 95.31 619 ASP A O 1
ATOM 4866 N N . VAL A 1 620 ? 24.516 -14.477 -31.125 1 96.19 620 VAL A N 1
ATOM 4867 C CA . VAL A 1 620 ? 23.188 -15.055 -31.297 1 96.19 620 VAL A CA 1
ATOM 4868 C C . VAL A 1 620 ? 23.266 -16.562 -31.094 1 96.19 620 VAL A C 1
ATOM 4870 O O . VAL A 1 620 ? 22.422 -17.156 -30.391 1 96.19 620 VAL A O 1
ATOM 4873 N N . ARG A 1 621 ? 24.25 -17.156 -31.719 1 96.19 621 ARG A N 1
ATOM 4874 C CA . ARG A 1 621 ? 24.438 -18.594 -31.578 1 96.19 621 ARG A CA 1
ATOM 4875 C C . ARG A 1 621 ? 24.766 -18.969 -30.125 1 96.19 621 ARG A C 1
ATOM 4877 O O . ARG A 1 621 ? 24.266 -19.969 -29.609 1 96.19 621 ARG A O 1
ATOM 4884 N N . LYS A 1 622 ? 25.562 -18.156 -29.5 1 95.56 622 LYS A N 1
ATOM 4885 C CA . LYS A 1 622 ? 25.875 -18.375 -28.094 1 95.56 622 LYS A CA 1
ATOM 4886 C C . LYS A 1 622 ? 24.641 -18.281 -27.219 1 95.56 622 LYS A C 1
ATOM 4888 O O . LYS A 1 622 ? 24.5 -19.031 -26.25 1 95.56 622 LYS A O 1
ATOM 4893 N N . TYR A 1 623 ? 23.797 -17.328 -27.578 1 95.75 623 TYR A N 1
ATOM 4894 C CA . TYR A 1 623 ? 22.547 -17.109 -26.859 1 95.75 623 TYR A CA 1
ATOM 4895 C C . TYR A 1 623 ? 21.688 -18.359 -26.875 1 95.75 623 TYR A C 1
ATOM 4897 O O . TYR A 1 623 ? 21.281 -18.859 -25.812 1 95.75 623 TYR A O 1
ATOM 4905 N N . PHE A 1 624 ? 21.484 -18.891 -27.969 1 96.5 624 PHE A N 1
ATOM 4906 C CA . PHE A 1 624 ? 20.609 -20.047 -28.094 1 96.5 624 PHE A CA 1
ATOM 4907 C C . PHE A 1 624 ? 21.297 -21.312 -27.578 1 96.5 624 PHE A C 1
ATOM 4909 O O . PHE A 1 624 ? 20.641 -22.188 -27 1 96.5 624 PHE A O 1
ATOM 4916 N N . THR A 1 625 ? 22.578 -21.406 -27.75 1 96.38 625 THR A N 1
ATOM 4917 C CA . THR A 1 625 ? 23.312 -22.547 -27.234 1 96.38 625 THR A CA 1
ATOM 4918 C C . THR A 1 625 ? 23.234 -22.594 -25.703 1 96.38 625 THR A C 1
ATOM 4920 O O . THR A 1 625 ? 23.031 -23.656 -25.125 1 96.38 625 THR A O 1
ATOM 4923 N N . ALA A 1 626 ? 23.391 -21.438 -25.156 1 96.06 626 ALA A N 1
ATOM 4924 C CA . ALA A 1 626 ? 23.312 -21.375 -23.703 1 96.06 626 ALA A CA 1
ATOM 4925 C C . ALA A 1 626 ? 21.938 -21.781 -23.188 1 96.06 626 ALA A C 1
ATOM 4927 O O . ALA A 1 626 ? 21.828 -22.469 -22.188 1 96.06 626 ALA A O 1
ATOM 4928 N N . ALA A 1 627 ? 20.922 -21.344 -23.828 1 95.75 627 ALA A N 1
ATOM 4929 C CA . ALA A 1 627 ? 19.547 -21.703 -23.453 1 95.75 627 ALA A CA 1
ATOM 4930 C C . ALA A 1 627 ? 19.328 -23.203 -23.562 1 95.75 627 ALA A C 1
ATOM 4932 O O . ALA A 1 627 ? 18.812 -23.828 -22.641 1 95.75 627 ALA A O 1
ATOM 4933 N N . VAL A 1 628 ? 19.75 -23.75 -24.656 1 96.62 628 VAL A N 1
ATOM 4934 C CA . VAL A 1 628 ? 19.531 -25.156 -24.938 1 96.62 628 VAL A CA 1
ATOM 4935 C C . VAL A 1 628 ? 20.328 -26 -23.938 1 96.62 628 VAL A C 1
ATOM 4937 O O . VAL A 1 628 ? 19.828 -27 -23.422 1 96.62 628 VAL A O 1
ATOM 4940 N N . GLU A 1 629 ? 21.516 -25.578 -23.719 1 96.25 629 GLU A N 1
ATOM 4941 C CA . GLU A 1 629 ? 22.359 -26.312 -22.766 1 96.25 629 GLU A CA 1
ATOM 4942 C C . GLU A 1 629 ? 21.719 -26.344 -21.375 1 96.25 629 GLU A C 1
ATOM 4944 O O . GLU A 1 629 ? 21.719 -27.375 -20.719 1 96.25 629 GLU A O 1
ATOM 4949 N N . TYR A 1 630 ? 21.25 -25.266 -21.031 1 95.38 630 TYR A N 1
ATOM 4950 C CA . TYR A 1 630 ? 20.594 -25.203 -19.734 1 95.38 630 TYR A CA 1
ATOM 4951 C C . TYR A 1 630 ? 19.344 -26.078 -19.703 1 95.38 630 TYR A C 1
ATOM 4953 O O . TYR A 1 630 ? 19.109 -26.797 -18.734 1 95.38 630 TYR A O 1
ATOM 4961 N N . MET A 1 631 ? 18.562 -26.031 -20.703 1 96 631 MET A N 1
ATOM 4962 C CA . MET A 1 631 ? 17.328 -26.797 -20.766 1 96 631 MET A CA 1
ATOM 4963 C C . MET A 1 631 ? 17.609 -28.297 -20.719 1 96 631 MET A C 1
ATOM 4965 O O . MET A 1 631 ? 16.969 -29.031 -19.953 1 96 631 MET A O 1
ATOM 4969 N N . LEU A 1 632 ? 18.578 -28.656 -21.453 1 95.94 632 LEU A N 1
ATOM 4970 C CA . LEU A 1 632 ? 18.922 -30.078 -21.531 1 95.94 632 LEU A CA 1
ATOM 4971 C C . LEU A 1 632 ? 19.469 -30.578 -20.203 1 95.94 632 LEU A C 1
ATOM 4973 O O . LEU A 1 632 ? 19.266 -31.734 -19.828 1 95.94 632 LEU A O 1
ATOM 4977 N N . SER A 1 633 ? 20.062 -29.688 -19.469 1 93.44 633 SER A N 1
ATOM 4978 C CA . SER A 1 633 ? 20.688 -30.094 -18.219 1 93.44 633 SER A CA 1
ATOM 4979 C C . SER A 1 633 ? 19.703 -30.047 -17.062 1 93.44 633 SER A C 1
ATOM 4981 O O . SER A 1 633 ? 19.781 -30.875 -16.141 1 93.44 633 SER A O 1
ATOM 4983 N N . LYS A 1 634 ? 18.766 -29.125 -17.078 1 92.44 634 LYS A N 1
ATOM 4984 C CA . LYS A 1 634 ? 17.984 -28.875 -15.875 1 92.44 634 LYS A CA 1
ATOM 4985 C C . LYS A 1 634 ? 16.531 -29.281 -16.062 1 92.44 634 LYS A C 1
ATOM 4987 O O . LYS A 1 634 ? 15.828 -29.594 -15.102 1 92.44 634 LYS A O 1
ATOM 4992 N N . PHE A 1 635 ? 15.992 -29.281 -17.312 1 93.44 635 PHE A N 1
ATOM 4993 C CA . PHE A 1 635 ? 14.594 -29.594 -17.547 1 93.44 635 PHE A CA 1
ATOM 4994 C C . PHE A 1 635 ? 14.336 -31.094 -17.391 1 93.44 635 PHE A C 1
ATOM 4996 O O . PHE A 1 635 ? 15.227 -31.906 -17.641 1 93.44 635 PHE A O 1
ATOM 5003 N N . PRO A 1 636 ? 13.172 -31.453 -16.984 1 91.38 636 PRO A N 1
ATOM 5004 C CA . PRO A 1 636 ? 12.883 -32.875 -16.719 1 91.38 636 PRO A CA 1
ATOM 5005 C C . PRO A 1 636 ? 12.43 -33.625 -17.969 1 91.38 636 PRO A C 1
ATOM 5007 O O . PRO A 1 636 ? 11.383 -34.25 -17.953 1 91.38 636 PRO A O 1
ATOM 5010 N N . TYR A 1 637 ? 13.25 -33.719 -18.969 1 93 637 TYR A N 1
ATOM 5011 C CA . TYR A 1 637 ? 12.883 -34.406 -20.203 1 93 637 TYR A CA 1
ATOM 5012 C C . TYR A 1 637 ? 12.836 -35.906 -20.016 1 93 637 TYR A C 1
ATOM 5014 O O . TYR A 1 637 ? 12.109 -36.594 -20.734 1 93 637 TYR A O 1
ATOM 5022 N N . GLY A 1 638 ? 13.578 -36.375 -19.094 1 89.31 638 GLY A N 1
ATOM 5023 C CA . GLY A 1 638 ? 13.625 -37.812 -18.859 1 89.31 638 GLY A CA 1
ATOM 5024 C C . GLY A 1 638 ? 12.734 -38.25 -17.703 1 89.31 638 GLY A C 1
ATOM 5025 O O . GLY A 1 638 ? 12.82 -39.406 -17.25 1 89.31 638 GLY A O 1
ATOM 5026 N N . ASP A 1 639 ? 11.922 -37.438 -17.281 1 92.31 639 ASP A N 1
ATOM 5027 C CA . ASP A 1 639 ? 11.062 -37.75 -16.141 1 92.31 639 ASP A CA 1
ATOM 5028 C C . ASP A 1 639 ? 9.984 -38.75 -16.547 1 92.31 639 ASP A C 1
ATOM 5030 O O . ASP A 1 639 ? 9.172 -38.5 -17.438 1 92.31 639 ASP A O 1
ATOM 5034 N N . GLU A 1 640 ? 9.945 -39.844 -15.914 1 92.88 640 GLU A N 1
ATOM 5035 C CA . GLU A 1 640 ? 9.047 -40.938 -16.266 1 92.88 640 GLU A CA 1
ATOM 5036 C C . GLU A 1 640 ? 7.59 -40.562 -16 1 92.88 640 GLU A C 1
ATOM 5038 O O . GLU A 1 640 ? 6.707 -40.906 -16.797 1 92.88 640 GLU A O 1
ATOM 5043 N N . LEU A 1 641 ? 7.34 -39.969 -14.938 1 95.19 641 LEU A N 1
ATOM 5044 C CA . LEU A 1 641 ? 5.965 -39.625 -14.578 1 95.19 641 LEU A CA 1
ATOM 5045 C C . LEU A 1 641 ? 5.348 -38.688 -15.617 1 95.19 641 LEU A C 1
ATOM 5047 O O . LEU A 1 641 ? 4.215 -38.906 -16.047 1 95.19 641 LEU A O 1
ATOM 5051 N N . LEU A 1 642 ? 6.07 -37.688 -16 1 94.62 642 LEU A N 1
ATOM 5052 C CA . LEU A 1 642 ? 5.547 -36.719 -16.969 1 94.62 642 LEU A CA 1
ATOM 5053 C C . LEU A 1 642 ? 5.301 -37.375 -18.312 1 94.62 642 LEU A C 1
ATOM 5055 O O . LEU A 1 642 ? 4.359 -37.031 -19.031 1 94.62 642 LEU A O 1
ATOM 5059 N N . ARG A 1 643 ? 6.113 -38.312 -18.672 1 93.5 643 ARG A N 1
ATOM 5060 C CA . ARG A 1 643 ? 5.922 -39.031 -19.938 1 93.5 643 ARG A CA 1
ATOM 5061 C C . ARG A 1 643 ? 4.656 -39.875 -19.891 1 93.5 643 ARG A C 1
ATOM 5063 O O . ARG A 1 643 ? 3.898 -39.906 -20.859 1 93.5 643 ARG A O 1
ATOM 5070 N N . HIS A 1 644 ? 4.441 -40.469 -18.75 1 96.06 644 HIS A N 1
ATOM 5071 C CA . HIS A 1 644 ? 3.254 -41.312 -18.609 1 96.06 644 HIS A CA 1
ATOM 5072 C C . HIS A 1 644 ? 2.002 -40.469 -18.438 1 96.06 644 HIS A C 1
ATOM 5074 O O . HIS A 1 644 ? 0.897 -40.906 -18.766 1 96.06 644 HIS A O 1
ATOM 5080 N N . ALA A 1 645 ? 2.166 -39.281 -17.953 1 96.69 645 ALA A N 1
ATOM 5081 C CA . ALA A 1 645 ? 1.024 -38.438 -17.672 1 96.69 645 ALA A CA 1
ATOM 5082 C C . ALA A 1 645 ? 0.285 -38.062 -18.953 1 96.69 645 ALA A C 1
ATOM 5084 O O . ALA A 1 645 ? -0.884 -37.656 -18.906 1 96.69 645 ALA A O 1
ATOM 5085 N N . ALA A 1 646 ? 0.884 -38.219 -20.062 1 94.62 646 ALA A N 1
ATOM 5086 C CA . ALA A 1 646 ? 0.284 -37.906 -21.359 1 94.62 646 ALA A CA 1
ATOM 5087 C C . ALA A 1 646 ? -0.949 -38.781 -21.625 1 94.62 646 ALA A C 1
ATOM 5089 O O . ALA A 1 646 ? -1.792 -38.438 -22.453 1 94.62 646 ALA A O 1
ATOM 5090 N N . VAL A 1 647 ? -1.067 -39.844 -20.859 1 95.31 647 VAL A N 1
ATOM 5091 C CA . VAL A 1 647 ? -2.188 -40.75 -21.016 1 95.31 647 VAL A CA 1
ATOM 5092 C C . VAL A 1 647 ? -3.494 -40.062 -20.656 1 95.31 647 VAL A C 1
ATOM 5094 O O . VAL A 1 647 ? -4.559 -40.406 -21.156 1 95.31 647 VAL A O 1
ATOM 5097 N N . ALA A 1 648 ? -3.41 -39.031 -19.891 1 95.31 648 ALA A N 1
ATOM 5098 C CA . ALA A 1 648 ? -4.602 -38.312 -19.438 1 95.31 648 ALA A CA 1
ATOM 5099 C C . ALA A 1 648 ? -5.02 -37.25 -20.453 1 95.31 648 ALA A C 1
ATOM 5101 O O . ALA A 1 648 ? -6.047 -36.594 -20.281 1 95.31 648 ALA A O 1
ATOM 5102 N N . ASP A 1 649 ? -4.227 -37.062 -21.453 1 93.94 649 ASP A N 1
ATOM 5103 C CA . ASP A 1 649 ? -4.605 -36.156 -22.562 1 93.94 649 ASP A CA 1
ATOM 5104 C C . ASP A 1 649 ? -5.578 -36.875 -23.5 1 93.94 649 ASP A C 1
ATOM 5106 O O . ASP A 1 649 ? -5.207 -37.812 -24.203 1 93.94 649 ASP A O 1
ATOM 5110 N N . ILE A 1 650 ? -6.723 -36.375 -23.609 1 92.31 650 ILE A N 1
ATOM 5111 C CA . ILE A 1 650 ? -7.809 -37 -24.359 1 92.31 650 ILE A CA 1
ATOM 5112 C C . ILE A 1 650 ? -7.469 -37 -25.859 1 92.31 650 ILE A C 1
ATOM 5114 O O . ILE A 1 650 ? -7.871 -37.906 -26.578 1 92.31 650 ILE A O 1
ATOM 5118 N N . SER A 1 651 ? -6.703 -36.062 -26.25 1 89.44 651 SER A N 1
ATOM 5119 C CA . SER A 1 651 ? -6.336 -35.969 -27.656 1 89.44 651 SER A CA 1
ATOM 5120 C C . SER A 1 651 ? -5.445 -37.156 -28.062 1 89.44 651 SER A C 1
ATOM 5122 O O . SER A 1 651 ? -5.371 -37.5 -29.25 1 89.44 651 SER A O 1
ATOM 5124 N N . ARG A 1 652 ? -4.859 -37.844 -27.125 1 90.38 652 ARG A N 1
ATOM 5125 C CA . ARG A 1 652 ? -3.943 -38.938 -27.391 1 90.38 652 ARG A CA 1
ATOM 5126 C C . ARG A 1 652 ? -4.594 -40.281 -27.078 1 90.38 652 ARG A C 1
ATOM 5128 O O . ARG A 1 652 ? -3.902 -41.281 -26.922 1 90.38 652 ARG A O 1
ATOM 5135 N N . ARG A 1 653 ? -5.844 -40.375 -26.984 1 89.94 653 ARG A N 1
ATOM 5136 C CA . ARG A 1 653 ? -6.59 -41.562 -26.531 1 89.94 653 ARG A CA 1
ATOM 5137 C C . ARG A 1 653 ? -6.281 -42.781 -27.406 1 89.94 653 ARG A C 1
ATOM 5139 O O . ARG A 1 653 ? -6.148 -43.875 -26.891 1 89.94 653 ARG A O 1
ATOM 5146 N N . GLN A 1 654 ? -6.039 -42.531 -28.656 1 88.62 654 GLN A N 1
ATOM 5147 C CA . GLN A 1 654 ? -5.902 -43.656 -29.578 1 88.62 654 GLN A CA 1
ATOM 5148 C C . GLN A 1 654 ? -4.496 -44.25 -29.516 1 88.62 654 GLN A C 1
ATOM 5150 O O . GLN A 1 654 ? -4.301 -45.438 -29.812 1 88.62 654 GLN A O 1
ATOM 5155 N N . THR A 1 655 ? -3.564 -43.438 -29.156 1 89.56 655 THR A N 1
ATOM 5156 C CA . THR A 1 655 ? -2.18 -43.906 -29.172 1 89.56 655 THR A CA 1
ATOM 5157 C C . THR A 1 655 ? -1.698 -44.219 -27.75 1 89.56 655 THR A C 1
ATOM 5159 O O . THR A 1 655 ? -0.6 -44.719 -27.562 1 89.56 655 THR A O 1
ATOM 5162 N N . ALA A 1 656 ? -2.51 -43.969 -26.75 1 92.94 656 ALA A N 1
ATOM 5163 C CA . ALA A 1 656 ? -2.105 -44.156 -25.359 1 92.94 656 ALA A CA 1
ATOM 5164 C C . ALA A 1 656 ? -1.987 -45.656 -25.016 1 92.94 656 ALA A C 1
ATOM 5166 O O . ALA A 1 656 ? -2.73 -46.469 -25.547 1 92.94 656 ALA A O 1
ATOM 5167 N N . LYS A 1 657 ? -1.046 -45.938 -24.219 1 93.75 657 LYS A N 1
ATOM 5168 C CA . LYS A 1 657 ? -0.831 -47.312 -23.797 1 93.75 657 LYS A CA 1
ATOM 5169 C C . LYS A 1 657 ? -1.372 -47.562 -22.375 1 93.75 657 LYS A C 1
ATOM 5171 O O . LYS A 1 657 ? -1.277 -46.656 -21.531 1 93.75 657 LYS A O 1
ATOM 5176 N N . PHE A 1 658 ? -1.9 -48.688 -22.234 1 94.94 658 PHE A N 1
ATOM 5177 C CA . PHE A 1 658 ? -2.439 -49.031 -20.922 1 94.94 658 PHE A CA 1
ATOM 5178 C C . PHE A 1 658 ? -1.327 -49.125 -19.875 1 94.94 658 PHE A C 1
ATOM 5180 O O . PHE A 1 658 ? -1.567 -48.906 -18.688 1 94.94 658 PHE A O 1
ATOM 5187 N N . SER A 1 659 ? -0.117 -49.375 -20.312 1 94.5 659 SER A N 1
ATOM 5188 C CA . SER A 1 659 ? 1.029 -49.438 -19.422 1 94.5 659 SER A CA 1
ATOM 5189 C C . SER A 1 659 ? 1.227 -48.094 -18.688 1 94.5 659 SER A C 1
ATOM 5191 O O . SER A 1 659 ? 1.716 -48.094 -17.547 1 94.5 659 SER A O 1
ATOM 5193 N N . SER A 1 660 ? 0.862 -47.062 -19.344 1 95.19 660 SER A N 1
ATOM 5194 C CA . SER A 1 660 ? 0.968 -45.75 -18.719 1 95.19 660 SER A CA 1
ATOM 5195 C C . SER A 1 660 ? -0.018 -45.594 -17.562 1 95.19 660 SER A C 1
ATOM 5197 O O . SER A 1 660 ? 0.292 -44.969 -16.547 1 95.19 660 SER A O 1
ATOM 5199 N N . LEU A 1 661 ? -1.146 -46.156 -17.719 1 94.62 661 LEU A N 1
ATOM 5200 C CA . LEU A 1 661 ? -2.139 -46.125 -16.656 1 94.62 661 LEU A CA 1
ATOM 5201 C C . LEU A 1 661 ? -1.693 -47 -15.484 1 94.62 661 LEU A C 1
ATOM 5203 O O . LEU A 1 661 ? -1.856 -46.625 -14.32 1 94.62 661 LEU A O 1
ATOM 5207 N N . THR A 1 662 ? -1.165 -48.156 -15.844 1 94.88 662 THR A N 1
ATOM 5208 C CA . THR A 1 662 ? -0.712 -49.062 -14.805 1 94.88 662 THR A CA 1
ATOM 5209 C C . THR A 1 662 ? 0.43 -48.438 -14 1 94.88 662 THR A C 1
ATOM 5211 O O . THR A 1 662 ? 0.559 -48.719 -12.805 1 94.88 662 THR A O 1
ATOM 5214 N N . TYR A 1 663 ? 1.233 -47.688 -14.656 1 96.25 663 TYR A N 1
ATOM 5215 C CA . TYR A 1 663 ? 2.301 -46.969 -13.969 1 96.25 663 TYR A CA 1
ATOM 5216 C C . TYR A 1 663 ? 1.745 -46.156 -12.812 1 96.25 663 TYR A C 1
ATOM 5218 O O . TYR A 1 663 ? 2.273 -46.188 -11.703 1 96.25 663 TYR A O 1
ATOM 5226 N N . PHE A 1 664 ? 0.677 -45.469 -13.023 1 96.06 664 PHE A N 1
ATOM 5227 C CA . PHE A 1 664 ? 0.095 -44.594 -12.016 1 96.06 664 PHE A CA 1
ATOM 5228 C C . PHE A 1 664 ? -0.615 -45.406 -10.938 1 96.06 664 PHE A C 1
ATOM 5230 O O . PHE A 1 664 ? -0.529 -45.094 -9.75 1 96.06 664 PHE A O 1
ATOM 5237 N N . ILE A 1 665 ? -1.306 -46.438 -11.352 1 94.44 665 ILE A N 1
ATOM 5238 C CA . ILE A 1 665 ? -2.029 -47.25 -10.398 1 94.44 665 ILE A CA 1
ATOM 5239 C C . ILE A 1 665 ? -1.041 -47.938 -9.453 1 94.44 665 ILE A C 1
ATOM 5241 O O . ILE A 1 665 ? -1.3 -48.062 -8.258 1 94.44 665 ILE A O 1
ATOM 5245 N N . ASP A 1 666 ? 0.048 -48.344 -10.016 1 94.06 666 ASP A N 1
ATOM 5246 C CA . ASP A 1 666 ? 1.064 -49.031 -9.211 1 94.06 666 ASP A CA 1
ATOM 5247 C C . ASP A 1 666 ? 1.754 -48.031 -8.266 1 94.06 666 ASP A C 1
ATOM 5249 O O . ASP A 1 666 ? 2.035 -48.375 -7.113 1 94.06 666 ASP A O 1
ATOM 5253 N N . ARG A 1 667 ? 2.004 -46.906 -8.703 1 94.69 667 ARG A N 1
ATOM 5254 C CA . ARG A 1 667 ? 2.73 -45.906 -7.926 1 94.69 667 ARG A CA 1
ATOM 5255 C C . ARG A 1 667 ? 1.836 -45.281 -6.855 1 94.69 667 ARG A C 1
ATOM 5257 O O . ARG A 1 667 ? 2.291 -45 -5.746 1 94.69 667 ARG A O 1
ATOM 5264 N N . PHE A 1 668 ? 0.591 -45.062 -7.297 1 95.12 668 PHE A N 1
ATOM 5265 C CA . PHE A 1 668 ? -0.367 -44.438 -6.398 1 95.12 668 PHE A CA 1
ATOM 5266 C C . PHE A 1 668 ? -1.597 -45.312 -6.215 1 95.12 668 PHE A C 1
ATOM 5268 O O . PHE A 1 668 ? -2.629 -45.094 -6.848 1 95.12 668 PHE A O 1
ATOM 5275 N N . PRO A 1 669 ? -1.604 -46.094 -5.316 1 88.31 669 PRO A N 1
ATOM 5276 C CA . PRO A 1 669 ? -2.736 -47 -5.109 1 88.31 669 PRO A CA 1
ATOM 5277 C C . PRO A 1 669 ? -4.023 -46.25 -4.754 1 88.31 669 PRO A C 1
ATOM 5279 O O . PRO A 1 669 ? -5.121 -46.781 -4.957 1 88.31 669 PRO A O 1
ATOM 5282 N N . CYS A 1 670 ? -3.891 -45.062 -4.32 1 89.5 670 CYS A N 1
ATOM 5283 C CA . CYS A 1 670 ? -5.055 -44.281 -3.904 1 89.5 670 CYS A CA 1
ATOM 5284 C C . CYS A 1 670 ? -5.887 -43.875 -5.109 1 89.5 670 CYS A C 1
ATOM 5286 O O . CYS A 1 670 ? -7.027 -43.438 -4.961 1 89.5 670 CYS A O 1
ATOM 5288 N N . PHE A 1 671 ? -5.348 -44.094 -6.312 1 92.75 671 PHE A N 1
ATOM 5289 C CA . PHE A 1 671 ? -6.082 -43.719 -7.516 1 92.75 671 PHE A CA 1
ATOM 5290 C C . PHE A 1 671 ? -7.215 -44.719 -7.777 1 92.75 671 PHE A C 1
ATOM 5292 O O . PHE A 1 671 ? -8.188 -44.375 -8.461 1 92.75 671 PHE A O 1
ATOM 5299 N N . LEU A 1 672 ? -6.957 -45.906 -7.285 1 88.62 672 LEU A N 1
ATOM 5300 C CA . LEU A 1 672 ? -7.953 -46.969 -7.52 1 88.62 672 LEU A CA 1
ATOM 5301 C C . LEU A 1 672 ? -9 -46.969 -6.414 1 88.62 672 LEU A C 1
ATOM 5303 O O . LEU A 1 672 ? -8.656 -47 -5.227 1 88.62 672 LEU A O 1
ATOM 5307 N N . GLY A 1 673 ? -10.227 -46.75 -6.715 1 78.44 673 GLY A N 1
ATOM 5308 C CA . GLY A 1 673 ? -11.281 -46.844 -5.719 1 78.44 673 GLY A CA 1
ATOM 5309 C C . GLY A 1 673 ? -11.32 -48.188 -5 1 78.44 673 GLY A C 1
ATOM 5310 O O . GLY A 1 673 ? -10.719 -49.156 -5.457 1 78.44 673 GLY A O 1
ATOM 5311 N N . ASN A 1 674 ? -12.016 -48.156 -3.957 1 81.19 674 ASN A N 1
ATOM 5312 C CA . ASN A 1 674 ? -12.164 -49.375 -3.184 1 81.19 674 ASN A CA 1
ATOM 5313 C C . ASN A 1 674 ? -12.891 -50.438 -3.98 1 81.19 674 ASN A C 1
ATOM 5315 O O . ASN A 1 674 ? -13.969 -50.219 -4.523 1 81.19 674 ASN A O 1
ATOM 5319 N N . GLY A 1 675 ? -12.336 -51.531 -4.113 1 84.56 675 GLY A N 1
ATOM 5320 C CA . GLY A 1 675 ? -12.984 -52.688 -4.723 1 84.56 675 GLY A CA 1
ATOM 5321 C C . GLY A 1 675 ? -12.844 -52.719 -6.23 1 84.56 675 GLY A C 1
ATOM 5322 O O . GLY A 1 675 ? -13.32 -53.656 -6.883 1 84.56 675 GLY A O 1
ATOM 5323 N N . VAL A 1 676 ? -12.234 -51.781 -6.816 1 90.19 676 VAL A N 1
ATOM 5324 C CA . VAL A 1 676 ? -12.07 -51.75 -8.266 1 90.19 676 VAL A CA 1
ATOM 5325 C C . VAL A 1 676 ? -10.789 -52.469 -8.656 1 90.19 676 VAL A C 1
ATOM 5327 O O . VAL A 1 676 ? -9.758 -52.312 -8 1 90.19 676 VAL A O 1
ATOM 5330 N N . THR A 1 677 ? -10.93 -53.25 -9.633 1 90.56 677 THR A N 1
ATOM 5331 C CA . THR A 1 677 ? -9.766 -54 -10.094 1 90.56 677 THR A CA 1
ATOM 5332 C C . THR A 1 677 ? -9.125 -53.312 -11.297 1 90.56 677 THR A C 1
ATOM 5334 O O . THR A 1 677 ? -9.781 -52.531 -11.992 1 90.56 677 THR A O 1
ATOM 5337 N N . VAL A 1 678 ? -7.883 -53.625 -11.484 1 93.81 678 VAL A N 1
ATOM 5338 C CA . VAL A 1 678 ? -7.137 -53.062 -12.609 1 93.81 678 VAL A CA 1
ATOM 5339 C C . VAL A 1 678 ? -7.758 -53.531 -13.93 1 93.81 678 VAL A C 1
ATOM 5341 O O . VAL A 1 678 ? -7.77 -52.781 -14.914 1 93.81 678 VAL A O 1
ATOM 5344 N N . ASP A 1 679 ? -8.367 -54.688 -13.945 1 93.88 679 ASP A N 1
ATOM 5345 C CA . ASP A 1 679 ? -8.984 -55.219 -15.148 1 93.88 679 ASP A CA 1
ATOM 5346 C C . ASP A 1 679 ? -10.195 -54.406 -15.578 1 93.88 679 ASP A C 1
ATOM 5348 O O . ASP A 1 679 ? -10.422 -54.219 -16.766 1 93.88 679 ASP A O 1
ATOM 5352 N N . GLU A 1 680 ? -10.883 -54.031 -14.609 1 93.69 680 GLU A N 1
ATOM 5353 C CA . GLU A 1 680 ? -12.047 -53.219 -14.906 1 93.69 680 GLU A CA 1
ATOM 5354 C C . GLU A 1 680 ? -11.633 -51.875 -15.539 1 93.69 680 GLU A C 1
ATOM 5356 O O . GLU A 1 680 ? -12.289 -51.406 -16.453 1 93.69 680 GLU A O 1
ATOM 5361 N N . VAL A 1 681 ? -10.555 -51.344 -15.023 1 95.44 681 VAL A N 1
ATOM 5362 C CA . VAL A 1 681 ? -10.039 -50.094 -15.57 1 95.44 681 VAL A CA 1
ATOM 5363 C C . VAL A 1 681 ? -9.539 -50.312 -17 1 95.44 681 VAL A C 1
ATOM 5365 O O . VAL A 1 681 ? -9.727 -49.469 -17.875 1 95.44 681 VAL A O 1
ATOM 5368 N N . GLU A 1 682 ? -8.922 -51.438 -17.234 1 95.25 682 GLU A N 1
ATOM 5369 C CA . GLU A 1 682 ? -8.422 -51.781 -18.562 1 95.25 682 GLU A CA 1
ATOM 5370 C C . GLU A 1 682 ? -9.562 -51.875 -19.562 1 95.25 682 GLU A C 1
ATOM 5372 O O . GLU A 1 682 ? -9.445 -51.438 -20.703 1 95.25 682 GLU A O 1
ATOM 5377 N N . GLU A 1 683 ? -10.609 -52.531 -19.156 1 94.25 683 GLU A N 1
ATOM 5378 C CA . GLU A 1 683 ? -11.773 -52.656 -20.031 1 94.25 683 GLU A CA 1
ATOM 5379 C C . GLU A 1 683 ? -12.352 -51.312 -20.406 1 94.25 683 GLU A C 1
ATOM 5381 O O . GLU A 1 683 ? -12.68 -51.062 -21.562 1 94.25 683 GLU A O 1
ATOM 5386 N N . GLU A 1 684 ? -12.422 -50.531 -19.391 1 95 684 GLU A N 1
ATOM 5387 C CA . GLU A 1 684 ? -12.93 -49.188 -19.641 1 95 684 GLU A CA 1
ATOM 5388 C C . GLU A 1 684 ? -11.984 -48.406 -20.562 1 95 684 GLU A C 1
ATOM 5390 O O . GLU A 1 684 ? -12.43 -47.625 -21.422 1 95 684 GLU A O 1
ATOM 5395 N N . PHE A 1 685 ? -10.781 -48.625 -20.406 1 95.75 685 PHE A N 1
ATOM 5396 C CA . PHE A 1 685 ? -9.766 -47.938 -21.188 1 95.75 685 PHE A CA 1
ATOM 5397 C C . PHE A 1 685 ? -9.859 -48.344 -22.656 1 95.75 685 PHE A C 1
ATOM 5399 O O . PHE A 1 685 ? -9.797 -47.5 -23.547 1 95.75 685 PHE A O 1
ATOM 5406 N N . ARG A 1 686 ? -10 -49.594 -22.906 1 94.06 686 ARG A N 1
ATOM 5407 C CA . ARG A 1 686 ? -10.125 -50.094 -24.266 1 94.06 686 ARG A CA 1
ATOM 5408 C C . ARG A 1 686 ? -11.391 -49.562 -24.938 1 94.06 686 ARG A C 1
ATOM 5410 O O . ARG A 1 686 ? -11.375 -49.188 -26.109 1 94.06 686 ARG A O 1
ATOM 5417 N N . LEU A 1 687 ? -12.352 -49.562 -24.125 1 93 687 LEU A N 1
ATOM 5418 C CA . LEU A 1 687 ? -13.602 -49 -24.625 1 93 687 LEU A CA 1
ATOM 5419 C C . LEU A 1 687 ? -13.43 -47.531 -24.969 1 93 687 LEU A C 1
ATOM 5421 O O . LEU A 1 687 ? -13.938 -47.062 -25.984 1 93 687 LEU A O 1
ATOM 5425 N N . PHE A 1 688 ? -12.812 -46.844 -24.062 1 94.19 688 PHE A N 1
ATOM 5426 C CA . PHE A 1 688 ? -12.539 -45.406 -24.234 1 94.19 688 PHE A CA 1
ATOM 5427 C C . PHE A 1 688 ? -11.758 -45.156 -25.516 1 94.19 688 PHE A C 1
ATOM 5429 O O . PHE A 1 688 ? -12.07 -44.25 -26.281 1 94.19 688 PHE A O 1
ATOM 5436 N N . GLN A 1 689 ? -10.766 -45.906 -25.812 1 93 689 GLN A N 1
ATOM 5437 C CA . GLN A 1 689 ? -9.906 -45.75 -26.969 1 93 689 GLN A CA 1
ATOM 5438 C C . GLN A 1 689 ? -10.695 -45.969 -28.266 1 93 689 GLN A C 1
ATOM 5440 O O . GLN A 1 689 ? -10.375 -45.344 -29.297 1 93 689 GLN A O 1
ATOM 5445 N N . SER A 1 690 ? -11.75 -46.781 -28.188 1 90.31 690 SER A N 1
ATOM 5446 C CA . SER A 1 690 ? -12.5 -47.125 -29.391 1 90.31 690 SER A CA 1
ATOM 5447 C C . SER A 1 690 ? -13.766 -46.281 -29.516 1 90.31 690 SER A C 1
ATOM 5449 O O . SER A 1 690 ? -14.445 -46.312 -30.531 1 90.31 690 SER A O 1
ATOM 5451 N N . SER A 1 691 ? -14.016 -45.531 -28.531 1 87.38 691 SER A N 1
ATOM 5452 C CA . SER A 1 691 ? -15.25 -44.75 -28.516 1 87.38 691 SER A CA 1
ATOM 5453 C C . SER A 1 691 ? -15.102 -43.469 -29.344 1 87.38 691 SER A C 1
ATOM 5455 O O . SER A 1 691 ? -13.992 -42.938 -29.484 1 87.38 691 SER A O 1
ATOM 5457 N N . THR A 1 692 ? -16.25 -43.094 -29.969 1 84.62 692 THR A N 1
ATOM 5458 C CA . THR A 1 692 ? -16.297 -41.812 -30.672 1 84.62 692 THR A CA 1
ATOM 5459 C C . THR A 1 692 ? -16.703 -40.688 -29.734 1 84.62 692 THR A C 1
ATOM 5461 O O . THR A 1 692 ? -17.766 -40.781 -29.094 1 84.62 692 THR A O 1
ATOM 5464 N N . LEU A 1 693 ? -15.805 -39.812 -29.5 1 84.88 693 LEU A N 1
ATOM 5465 C CA . LEU A 1 693 ? -16.078 -38.688 -28.609 1 84.88 693 LEU A CA 1
ATOM 5466 C C . LEU A 1 693 ? -16.375 -37.438 -29.391 1 84.88 693 LEU A C 1
ATOM 5468 O O . LEU A 1 693 ? -15.805 -37.188 -30.469 1 84.88 693 LEU A O 1
ATOM 5472 N N . ASN A 1 694 ? -17.312 -36.625 -28.875 1 82.31 694 ASN A N 1
ATOM 5473 C CA . ASN A 1 694 ? -17.625 -35.312 -29.438 1 82.31 694 ASN A CA 1
ATOM 5474 C C . ASN A 1 694 ? -16.422 -34.406 -29.359 1 82.31 694 ASN A C 1
ATOM 5476 O O . ASN A 1 694 ? -15.633 -34.469 -28.422 1 82.31 694 ASN A O 1
ATOM 5480 N N . ASP A 1 695 ? -16.297 -33.531 -30.312 1 80 695 ASP A N 1
ATOM 5481 C CA . ASP A 1 695 ? -15.188 -32.594 -30.422 1 80 695 ASP A CA 1
ATOM 5482 C C . ASP A 1 695 ? -15.148 -31.656 -29.219 1 80 695 ASP A C 1
ATOM 5484 O O . ASP A 1 695 ? -14.109 -31.062 -28.906 1 80 695 ASP A O 1
ATOM 5488 N N . GLY A 1 696 ? -16.188 -31.547 -28.562 1 84.31 696 GLY A N 1
ATOM 5489 C CA . GLY A 1 696 ? -16.25 -30.672 -27.406 1 84.31 696 GLY A CA 1
ATOM 5490 C C . GLY A 1 696 ? -15.32 -31.078 -26.281 1 84.31 696 GLY A C 1
ATOM 5491 O O . GLY A 1 696 ? -14.852 -30.25 -25.5 1 84.31 696 GLY A O 1
ATOM 5492 N N . PHE A 1 697 ? -14.945 -32.375 -26.219 1 86.81 697 PHE A N 1
ATOM 5493 C CA . PHE A 1 697 ? -14.078 -32.906 -25.172 1 86.81 697 PHE A CA 1
ATOM 5494 C C . PHE A 1 697 ? -12.641 -32.406 -25.359 1 86.81 697 PHE A C 1
ATOM 5496 O O . PHE A 1 697 ? -11.891 -32.312 -24.391 1 86.81 697 PHE A O 1
ATOM 5503 N N . LEU A 1 698 ? -12.305 -32.031 -26.578 1 83.31 698 LEU A N 1
ATOM 5504 C CA . LEU A 1 698 ? -10.93 -31.641 -26.875 1 83.31 698 LEU A CA 1
ATOM 5505 C C . LEU A 1 698 ? -10.664 -30.203 -26.5 1 83.31 698 LEU A C 1
ATOM 5507 O O . LEU A 1 698 ? -9.516 -29.812 -26.266 1 83.31 698 LEU A O 1
ATOM 5511 N N . THR A 1 699 ? -11.664 -29.438 -26.375 1 84.69 699 THR A N 1
ATOM 5512 C CA . THR A 1 699 ? -11.492 -28.016 -26.078 1 84.69 699 THR A CA 1
ATOM 5513 C C . THR A 1 699 ? -11.75 -27.734 -24.609 1 84.69 699 THR A C 1
ATOM 5515 O O . THR A 1 699 ? -11.383 -26.672 -24.109 1 84.69 699 THR A O 1
ATOM 5518 N N . LYS A 1 700 ? -12.234 -28.672 -23.969 1 87.88 700 LYS A N 1
ATOM 5519 C CA . LYS A 1 700 ? -12.562 -28.5 -22.562 1 87.88 700 LYS A CA 1
ATOM 5520 C C . LYS A 1 700 ? -11.336 -28.688 -21.672 1 87.88 700 LYS A C 1
ATOM 5522 O O . LYS A 1 700 ? -10.352 -29.312 -22.094 1 87.88 700 LYS A O 1
ATOM 5527 N N . ARG A 1 701 ? -11.43 -28.109 -20.516 1 91 701 ARG A N 1
ATOM 5528 C CA . ARG A 1 701 ? -10.422 -28.406 -19.5 1 91 701 ARG A CA 1
ATOM 5529 C C . ARG A 1 701 ? -10.328 -29.922 -19.266 1 91 701 ARG A C 1
ATOM 5531 O O . ARG A 1 701 ? -11.344 -30.609 -19.25 1 91 701 ARG A O 1
ATOM 5538 N N . ALA A 1 702 ? -9.117 -30.375 -19.078 1 92.69 702 ALA A N 1
ATOM 5539 C CA . ALA A 1 702 ? -8.898 -31.812 -18.922 1 92.69 702 ALA A CA 1
ATOM 5540 C C . ALA A 1 702 ? -9.742 -32.375 -17.781 1 92.69 702 ALA A C 1
ATOM 5542 O O . ALA A 1 702 ? -10.328 -33.438 -17.906 1 92.69 702 ALA A O 1
ATOM 5543 N N . ASP A 1 703 ? -9.812 -31.688 -16.656 1 94.38 703 ASP A N 1
ATOM 5544 C CA . ASP A 1 703 ? -10.555 -32.188 -15.5 1 94.38 703 ASP A CA 1
ATOM 5545 C C . ASP A 1 703 ? -12.055 -32.188 -15.766 1 94.38 703 ASP A C 1
ATOM 5547 O O . ASP A 1 703 ? -12.75 -33.125 -15.383 1 94.38 703 ASP A O 1
ATOM 5551 N N . GLU A 1 704 ? -12.547 -31.203 -16.438 1 93.81 704 GLU A N 1
ATOM 5552 C CA . GLU A 1 704 ? -13.969 -31.156 -16.781 1 93.81 704 GLU A CA 1
ATOM 5553 C C . GLU A 1 704 ? -14.328 -32.25 -17.781 1 93.81 704 GLU A C 1
ATOM 5555 O O . GLU A 1 704 ? -15.391 -32.875 -17.688 1 93.81 704 GLU A O 1
ATOM 5560 N N . ALA A 1 705 ? -13.469 -32.469 -18.719 1 94.25 705 ALA A N 1
ATOM 5561 C CA . ALA A 1 705 ? -13.688 -33.531 -19.719 1 94.25 705 ALA A CA 1
ATOM 5562 C C . ALA A 1 705 ? -13.75 -34.906 -19.078 1 94.25 705 ALA A C 1
ATOM 5564 O O . ALA A 1 705 ? -14.633 -35.688 -19.375 1 94.25 705 ALA A O 1
ATOM 5565 N N . TRP A 1 706 ? -12.852 -35.156 -18.234 1 95.44 706 TRP A N 1
ATOM 5566 C CA . TRP A 1 706 ? -12.812 -36.469 -17.594 1 95.44 706 TRP A CA 1
ATOM 5567 C C . TRP A 1 706 ? -14 -36.625 -16.656 1 95.44 706 TRP A C 1
ATOM 5569 O O . TRP A 1 706 ? -14.508 -37.75 -16.5 1 95.44 706 TRP A O 1
ATOM 5579 N N . ARG A 1 707 ? -14.414 -35.562 -15.992 1 94.38 707 ARG A N 1
ATOM 5580 C CA . ARG A 1 707 ? -15.625 -35.625 -15.18 1 94.38 707 ARG A CA 1
ATOM 5581 C C . ARG A 1 707 ? -16.828 -36.031 -16.031 1 94.38 707 ARG A C 1
ATOM 5583 O O . ARG A 1 707 ? -17.609 -36.906 -15.641 1 94.38 707 ARG A O 1
ATOM 5590 N N . GLU A 1 708 ? -16.953 -35.406 -17.125 1 93.69 708 GLU A N 1
ATOM 5591 C CA . GLU A 1 708 ? -18.078 -35.688 -18.016 1 93.69 708 GLU A CA 1
ATOM 5592 C C . GLU A 1 708 ? -18.031 -37.125 -18.516 1 93.69 708 GLU A C 1
ATOM 5594 O O . GLU A 1 708 ? -19.062 -37.781 -18.609 1 93.69 708 GLU A O 1
ATOM 5599 N N . LEU A 1 709 ? -16.875 -37.594 -18.797 1 93.81 709 LEU A N 1
ATOM 5600 C CA . LEU A 1 709 ? -16.703 -38.969 -19.234 1 93.81 709 LEU A CA 1
ATOM 5601 C C . LEU A 1 709 ? -17.062 -39.969 -18.125 1 93.81 709 LEU A C 1
ATOM 5603 O O . LEU A 1 709 ? -17.625 -41.031 -18.375 1 93.81 709 LEU A O 1
ATOM 5607 N N . GLY A 1 710 ? -16.781 -39.594 -16.953 1 93.06 710 GLY A N 1
ATOM 5608 C CA . GLY A 1 710 ? -17.047 -40.438 -15.805 1 93.06 710 GLY A CA 1
ATOM 5609 C C . GLY A 1 710 ? -18.516 -40.625 -15.516 1 93.06 710 GLY A C 1
ATOM 5610 O O . GLY A 1 710 ? -18.938 -41.625 -14.953 1 93.06 710 GLY A O 1
ATOM 5611 N N . VAL A 1 711 ? -19.312 -39.656 -15.938 1 91.81 711 VAL A N 1
ATOM 5612 C CA . VAL A 1 711 ? -20.734 -39.719 -15.641 1 91.81 711 VAL A CA 1
ATOM 5613 C C . VAL A 1 711 ? -21.5 -40.219 -16.859 1 91.81 711 VAL A C 1
ATOM 5615 O O . VAL A 1 711 ? -22.703 -40.469 -16.781 1 91.81 711 VAL A O 1
ATOM 5618 N N . MET A 1 712 ? -20.859 -40.406 -17.922 1 90.88 712 MET A N 1
ATOM 5619 C CA . MET A 1 712 ? -21.5 -40.938 -19.125 1 90.88 712 MET A CA 1
ATOM 5620 C C . MET A 1 712 ? -22.078 -42.344 -18.859 1 90.88 712 MET A C 1
ATOM 5622 O O . MET A 1 712 ? -21.406 -43.188 -18.266 1 90.88 712 MET A O 1
ATOM 5626 N N . GLU A 1 713 ? -23.312 -42.469 -19.219 1 89.81 713 GLU A N 1
ATOM 5627 C CA . GLU A 1 713 ? -23.984 -43.75 -18.953 1 89.81 713 GLU A CA 1
ATOM 5628 C C . GLU A 1 713 ? -24.547 -44.344 -20.219 1 89.81 713 GLU A C 1
ATOM 5630 O O . GLU A 1 713 ? -24.875 -43.625 -21.172 1 89.81 713 GLU A O 1
ATOM 5635 N N . SER A 1 714 ? -24.438 -45.594 -20.25 1 85.56 714 SER A N 1
ATOM 5636 C CA . SER A 1 714 ? -25.141 -46.406 -21.25 1 85.56 714 SER A CA 1
ATOM 5637 C C . SER A 1 714 ? -25.906 -47.562 -20.594 1 85.56 714 SER A C 1
ATOM 5639 O O . SER A 1 714 ? -25.312 -48.406 -19.938 1 85.56 714 SER A O 1
ATOM 5641 N N . GLY A 1 715 ? -27.25 -47.688 -20.734 1 82.69 715 GLY A N 1
ATOM 5642 C CA . GLY A 1 715 ? -28.078 -48.719 -20.141 1 82.69 715 GLY A CA 1
ATOM 5643 C C . GLY A 1 715 ? -28.047 -48.688 -18.625 1 82.69 715 GLY A C 1
ATOM 5644 O O . GLY A 1 715 ? -28.031 -49.75 -17.984 1 82.69 715 GLY A O 1
ATOM 5645 N N . GLY A 1 716 ? -27.75 -47.5 -18.031 1 81.94 716 GLY A N 1
ATOM 5646 C CA . GLY A 1 716 ? -27.781 -47.375 -16.594 1 81.94 716 GLY A CA 1
ATOM 5647 C C . GLY A 1 716 ? -26.438 -47.562 -15.938 1 81.94 716 GLY A C 1
ATOM 5648 O O . GLY A 1 716 ? -26.281 -47.375 -14.727 1 81.94 716 GLY A O 1
ATOM 5649 N N . LYS A 1 717 ? -25.516 -48 -16.703 1 86.56 717 LYS A N 1
ATOM 5650 C CA . LYS A 1 717 ? -24.172 -48.219 -16.156 1 86.56 717 LYS A CA 1
ATOM 5651 C C . LYS A 1 717 ? -23.203 -47.156 -16.641 1 86.56 717 LYS A C 1
ATOM 5653 O O . LYS A 1 717 ? -23.25 -46.75 -17.812 1 86.56 717 LYS A O 1
ATOM 5658 N N . LYS A 1 718 ? -22.375 -46.781 -15.727 1 90.44 718 LYS A N 1
ATOM 5659 C CA . LYS A 1 718 ? -21.359 -45.812 -16.094 1 90.44 718 LYS A CA 1
ATOM 5660 C C . LYS A 1 718 ? -20.281 -46.438 -16.984 1 90.44 718 LYS A C 1
ATOM 5662 O O . LYS A 1 718 ? -19.781 -47.531 -16.688 1 90.44 718 LYS A O 1
ATOM 5667 N N . LEU A 1 719 ? -19.938 -45.812 -18.031 1 91.25 719 LEU A N 1
ATOM 5668 C CA . LEU A 1 719 ? -19.078 -46.375 -19.062 1 91.25 719 LEU A CA 1
ATOM 5669 C C . LEU A 1 719 ? -17.609 -46.25 -18.672 1 91.25 719 LEU A C 1
ATOM 5671 O O . LEU A 1 719 ? -16.797 -47.125 -18.969 1 91.25 719 LEU A O 1
ATOM 5675 N N . PHE A 1 720 ? -17.25 -45.062 -18.078 1 94.88 720 PHE A N 1
ATOM 5676 C CA . PHE A 1 720 ? -15.828 -44.812 -17.875 1 94.88 720 PHE A CA 1
ATOM 5677 C C . PHE A 1 720 ? -15.57 -44.312 -16.453 1 94.88 720 PHE A C 1
ATOM 5679 O O . PHE A 1 720 ? -14.719 -43.469 -16.219 1 94.88 720 PHE A O 1
ATOM 5686 N N . ALA A 1 721 ? -16.281 -44.75 -15.453 1 93.5 721 ALA A N 1
ATOM 5687 C CA . ALA A 1 721 ? -16.234 -44.219 -14.086 1 93.5 721 ALA A CA 1
ATOM 5688 C C . ALA A 1 721 ? -14.875 -44.5 -13.445 1 93.5 721 ALA A C 1
ATOM 5690 O O . ALA A 1 721 ? -14.273 -43.594 -12.852 1 93.5 721 ALA A O 1
ATOM 5691 N N . ASN A 1 722 ? -14.391 -45.688 -13.562 1 94.31 722 ASN A N 1
ATOM 5692 C CA . ASN A 1 722 ? -13.125 -46.062 -12.938 1 94.31 722 ASN A CA 1
ATOM 5693 C C . ASN A 1 722 ? -11.938 -45.438 -13.656 1 94.31 722 ASN A C 1
ATOM 5695 O O . ASN A 1 722 ? -10.992 -44.969 -13.023 1 94.31 722 ASN A O 1
ATOM 5699 N N . LEU A 1 723 ? -12 -45.438 -14.961 1 95.44 723 LEU A N 1
ATOM 5700 C CA . LEU A 1 723 ? -10.953 -44.781 -15.758 1 95.44 723 LEU A CA 1
ATOM 5701 C C . LEU A 1 723 ? -10.852 -43.312 -15.422 1 95.44 723 LEU A C 1
ATOM 5703 O O . LEU A 1 723 ? -9.75 -42.781 -15.25 1 95.44 723 LEU A O 1
ATOM 5707 N N . SER A 1 724 ? -11.992 -42.656 -15.328 1 95.25 724 SER A N 1
ATOM 5708 C CA . SER A 1 724 ? -12.039 -41.25 -15.031 1 95.25 724 SER A CA 1
ATOM 5709 C C . SER A 1 724 ? -11.445 -40.938 -13.664 1 95.25 724 SER A C 1
ATOM 5711 O O . SER A 1 724 ? -10.766 -39.906 -13.484 1 95.25 724 SER A O 1
ATOM 5713 N N . THR A 1 725 ? -11.68 -41.719 -12.727 1 94.5 725 THR A N 1
ATOM 5714 C CA . THR A 1 725 ? -11.148 -41.531 -11.383 1 94.5 725 THR A CA 1
ATOM 5715 C C . THR A 1 725 ? -9.617 -41.562 -11.398 1 94.5 725 THR A C 1
ATOM 5717 O O . THR A 1 725 ? -8.984 -40.719 -10.758 1 94.5 725 THR A O 1
ATOM 5720 N N . VAL A 1 726 ? -9.055 -42.469 -12.117 1 95.56 726 VAL A N 1
ATOM 5721 C CA . VAL A 1 726 ? -7.602 -42.562 -12.219 1 95.56 726 VAL A CA 1
ATOM 5722 C C . VAL A 1 726 ? -7.043 -41.344 -12.938 1 95.56 726 VAL A C 1
ATOM 5724 O O . VAL A 1 726 ? -6.055 -40.75 -12.492 1 95.56 726 VAL A O 1
ATOM 5727 N N . MET A 1 727 ? -7.738 -41 -14.023 1 96.5 727 MET A N 1
ATOM 5728 C CA . MET A 1 727 ? -7.246 -39.875 -14.812 1 96.5 727 MET A CA 1
ATOM 5729 C C . MET A 1 727 ? -7.344 -38.562 -14.031 1 96.5 727 MET A C 1
ATOM 5731 O O . MET A 1 727 ? -6.48 -37.688 -14.156 1 96.5 727 MET A O 1
ATOM 5735 N N . LEU A 1 728 ? -8.383 -38.375 -13.242 1 96.12 728 LEU A N 1
ATOM 5736 C CA . LEU A 1 728 ? -8.516 -37.219 -12.383 1 96.12 728 LEU A CA 1
ATOM 5737 C C . LEU A 1 728 ? -7.414 -37.188 -11.328 1 96.12 728 LEU A C 1
ATOM 5739 O O . LEU A 1 728 ? -6.941 -36.125 -10.938 1 96.12 728 LEU A O 1
ATOM 5743 N N . GLY A 1 729 ? -7.027 -38.344 -10.898 1 96 729 GLY A N 1
ATOM 5744 C CA . GLY A 1 729 ? -5.891 -38.438 -10 1 96 729 GLY A CA 1
ATOM 5745 C C . GLY A 1 729 ? -4.609 -37.906 -10.602 1 96 729 GLY A C 1
ATOM 5746 O O . GLY A 1 729 ? -3.826 -37.25 -9.914 1 96 729 GLY A O 1
ATOM 5747 N N . VAL A 1 730 ? -4.395 -38.125 -11.852 1 96.88 730 VAL A N 1
ATOM 5748 C CA . VAL A 1 730 ? -3.223 -37.625 -12.562 1 96.88 730 VAL A CA 1
ATOM 5749 C C . VAL A 1 730 ? -3.303 -36.125 -12.68 1 96.88 730 VAL A C 1
ATOM 5751 O O . VAL A 1 730 ? -2.303 -35.406 -12.5 1 96.88 730 VAL A O 1
ATOM 5754 N N . CYS A 1 731 ? -4.52 -35.625 -12.883 1 96.56 731 CYS A N 1
ATOM 5755 C CA . CYS A 1 731 ? -4.742 -34.188 -13.125 1 96.56 731 CYS A CA 1
ATOM 5756 C C . CYS A 1 731 ? -4.562 -33.406 -11.836 1 96.56 731 CYS A C 1
ATOM 5758 O O . CYS A 1 731 ? -4.418 -32.156 -11.883 1 96.56 731 CYS A O 1
ATOM 5760 N N . VAL A 1 732 ? -4.527 -34 -10.719 1 96.88 732 VAL A N 1
ATOM 5761 C CA . VAL A 1 732 ? -4.395 -33.344 -9.43 1 96.88 732 VAL A CA 1
ATOM 5762 C C . VAL A 1 732 ? -2.945 -32.906 -9.219 1 96.88 732 VAL A C 1
ATOM 5764 O O . VAL A 1 732 ? -2.662 -32.031 -8.398 1 96.88 732 VAL A O 1
ATOM 5767 N N . ILE A 1 733 ? -2.025 -33.469 -9.945 1 96.25 733 ILE A N 1
ATOM 5768 C CA . ILE A 1 733 ? -0.603 -33.188 -9.812 1 96.25 733 ILE A CA 1
ATOM 5769 C C . ILE A 1 733 ? -0.32 -31.766 -10.32 1 96.25 733 ILE A C 1
ATOM 5771 O O . ILE A 1 733 ? -0.806 -31.375 -11.391 1 96.25 733 ILE A O 1
ATOM 5775 N N . PHE A 1 734 ? 0.454 -30.969 -9.57 1 94.69 734 PHE A N 1
ATOM 5776 C CA . PHE A 1 734 ? 0.8 -29.609 -9.945 1 94.69 734 PHE A CA 1
ATOM 5777 C C . PHE A 1 734 ? 1.684 -29.594 -11.188 1 94.69 734 PHE A C 1
ATOM 5779 O O . PHE A 1 734 ? 2.387 -30.562 -11.461 1 94.69 734 PHE A O 1
ATOM 5786 N N . HIS A 1 735 ? 1.617 -28.516 -11.961 1 91.81 735 HIS A N 1
ATOM 5787 C CA . HIS A 1 735 ? 2.51 -28.359 -13.102 1 91.81 735 HIS A CA 1
ATOM 5788 C C . HIS A 1 735 ? 3.416 -27.141 -12.922 1 91.81 735 HIS A C 1
ATOM 5790 O O . HIS A 1 735 ? 4.332 -26.938 -13.719 1 91.81 735 HIS A O 1
ATOM 5796 N N . SER A 1 736 ? 3.113 -26.312 -11.906 1 88.31 736 SER A N 1
ATOM 5797 C CA . SER A 1 736 ? 3.93 -25.141 -11.594 1 88.31 736 SER A CA 1
ATOM 5798 C C . SER A 1 736 ? 3.643 -24.625 -10.188 1 88.31 736 SER A C 1
ATOM 5800 O O . SER A 1 736 ? 2.773 -25.156 -9.492 1 88.31 736 SER A O 1
ATOM 5802 N N . ASN A 1 737 ? 4.422 -23.578 -9.797 1 88.38 737 ASN A N 1
ATOM 5803 C CA . ASN A 1 737 ? 4.227 -22.969 -8.484 1 88.38 737 ASN A CA 1
ATOM 5804 C C . ASN A 1 737 ? 3.488 -21.641 -8.594 1 88.38 737 ASN A C 1
ATOM 5806 O O . ASN A 1 737 ? 3.559 -20.812 -7.68 1 88.38 737 ASN A O 1
ATOM 5810 N N . ALA A 1 738 ? 2.803 -21.375 -9.633 1 89 738 ALA A N 1
ATOM 5811 C CA . ALA A 1 738 ? 2.113 -20.109 -9.898 1 89 738 ALA A CA 1
ATOM 5812 C C . ALA A 1 738 ? 1.016 -19.859 -8.875 1 89 738 ALA A C 1
ATOM 5814 O O . ALA A 1 738 ? 0.72 -18.703 -8.539 1 89 738 ALA A O 1
ATOM 5815 N N . ASP A 1 739 ? 0.421 -20.922 -8.367 1 92.62 739 ASP A N 1
ATOM 5816 C CA . ASP A 1 739 ? -0.656 -20.781 -7.395 1 92.62 739 ASP A CA 1
ATOM 5817 C C . ASP A 1 739 ? -0.146 -20.156 -6.098 1 92.62 739 ASP A C 1
ATOM 5819 O O . ASP A 1 739 ? -0.839 -19.359 -5.477 1 92.62 739 ASP A O 1
ATOM 5823 N N . CYS A 1 740 ? 1.055 -20.531 -5.699 1 92.94 740 CYS A N 1
ATOM 5824 C CA . CYS A 1 740 ? 1.654 -19.922 -4.516 1 92.94 740 CYS A CA 1
ATOM 5825 C C . CYS A 1 740 ? 1.914 -18.438 -4.738 1 92.94 740 CYS A C 1
ATOM 5827 O O . CYS A 1 740 ? 1.708 -17.625 -3.834 1 92.94 740 CYS A O 1
ATOM 5829 N N . GLU A 1 741 ? 2.348 -18.109 -5.91 1 88.69 741 GLU A N 1
ATOM 5830 C CA . GLU A 1 741 ? 2.6 -16.719 -6.242 1 88.69 741 GLU A CA 1
ATOM 5831 C C . GLU A 1 741 ? 1.313 -15.891 -6.195 1 88.69 741 GLU A C 1
ATOM 5833 O O . GLU A 1 741 ? 1.33 -14.727 -5.805 1 88.69 741 GLU A O 1
ATOM 5838 N N . ARG A 1 742 ? 0.264 -16.516 -6.637 1 91.69 742 ARG A N 1
ATOM 5839 C CA . ARG A 1 742 ? -1.027 -15.844 -6.57 1 91.69 742 ARG A CA 1
ATOM 5840 C C . ARG A 1 742 ? -1.429 -15.57 -5.125 1 91.69 742 ARG A C 1
ATOM 5842 O O . ARG A 1 742 ? -2.016 -14.531 -4.824 1 91.69 742 ARG A O 1
ATOM 5849 N N . ILE A 1 743 ? -1.163 -16.5 -4.25 1 95.25 743 ILE A N 1
ATOM 5850 C CA . ILE A 1 743 ? -1.471 -16.312 -2.838 1 95.25 743 ILE A CA 1
ATOM 5851 C C . ILE A 1 743 ? -0.627 -15.172 -2.27 1 95.25 743 ILE A C 1
ATOM 5853 O O . ILE A 1 743 ? -1.115 -14.367 -1.471 1 95.25 743 ILE A O 1
ATOM 5857 N N . PHE A 1 744 ? 0.629 -15.062 -2.695 1 91.69 744 PHE A N 1
ATOM 5858 C CA . PHE A 1 744 ? 1.486 -13.977 -2.242 1 91.69 744 PHE A CA 1
ATOM 5859 C C . PHE A 1 744 ? 0.919 -12.625 -2.666 1 91.69 744 PHE A C 1
ATOM 5861 O O . PHE A 1 744 ? 0.994 -11.656 -1.914 1 91.69 744 PHE A O 1
ATOM 5868 N N . SER A 1 745 ? 0.458 -12.617 -3.828 1 90.38 745 SER A N 1
ATOM 5869 C CA . SER A 1 745 ? -0.178 -11.391 -4.301 1 90.38 745 SER A CA 1
ATOM 5870 C C . SER A 1 745 ? -1.351 -11 -3.406 1 90.38 745 SER A C 1
ATOM 5872 O O . SER A 1 745 ? -1.532 -9.82 -3.096 1 90.38 745 SER A O 1
ATOM 5874 N N . LEU A 1 746 ? -2.129 -11.969 -3.027 1 94.25 746 LEU A N 1
ATOM 5875 C CA . LEU A 1 746 ? -3.266 -11.719 -2.15 1 94.25 746 LEU A CA 1
ATOM 5876 C C . LEU A 1 746 ? -2.801 -11.258 -0.773 1 94.25 746 LEU A C 1
ATOM 5878 O O . LEU A 1 746 ? -3.43 -10.398 -0.157 1 94.25 746 LEU A O 1
ATOM 5882 N N . VAL A 1 747 ? -1.752 -11.859 -0.324 1 93.94 747 VAL A N 1
ATOM 5883 C CA . VAL A 1 747 ? -1.183 -11.469 0.96 1 93.94 747 VAL A CA 1
ATOM 5884 C C . VAL A 1 747 ? -0.751 -10 0.904 1 93.94 747 VAL A C 1
ATOM 5886 O O . VAL A 1 747 ? -1.042 -9.227 1.817 1 93.94 747 VAL A O 1
ATOM 5889 N N . THR A 1 748 ? -0.147 -9.617 -0.187 1 90.25 748 THR A N 1
ATOM 5890 C CA . THR A 1 748 ? 0.355 -8.258 -0.352 1 90.25 748 THR A CA 1
ATOM 5891 C C . THR A 1 748 ? -0.797 -7.258 -0.417 1 90.25 748 THR A C 1
ATOM 5893 O O . THR A 1 748 ? -0.668 -6.121 0.044 1 90.25 748 THR A O 1
ATOM 5896 N N . LYS A 1 749 ? -1.834 -7.641 -0.934 1 91.25 749 LYS A N 1
ATOM 5897 C CA . LYS A 1 749 ? -2.998 -6.766 -1.061 1 91.25 749 LYS A CA 1
ATOM 5898 C C . LYS A 1 749 ? -3.674 -6.555 0.29 1 91.25 749 LYS A C 1
ATOM 5900 O O . LYS A 1 749 ? -4.332 -5.535 0.506 1 91.25 749 LYS A O 1
ATOM 5905 N N . ASN A 1 750 ? -3.572 -7.5 1.13 1 92.56 750 ASN A N 1
ATOM 5906 C CA . ASN A 1 750 ? -4.234 -7.422 2.428 1 92.56 750 ASN A CA 1
ATOM 5907 C C . ASN A 1 750 ? -3.305 -6.852 3.496 1 92.56 750 ASN A C 1
ATOM 5909 O O . ASN A 1 750 ? -3.719 -6.023 4.309 1 92.56 750 ASN A O 1
ATOM 5913 N N . LYS A 1 751 ? -2.107 -7.355 3.508 1 90.12 751 LYS A N 1
ATOM 5914 C CA . LYS A 1 751 ? -1.136 -6.887 4.492 1 90.12 751 LYS A CA 1
ATOM 5915 C C . LYS A 1 751 ? -0.347 -5.691 3.967 1 90.12 751 LYS A C 1
ATOM 5917 O O . LYS A 1 751 ? 0.78 -5.848 3.492 1 90.12 751 LYS A O 1
ATOM 5922 N N . THR A 1 752 ? -0.847 -4.559 4.148 1 85.88 752 THR A N 1
ATOM 5923 C CA . THR A 1 752 ? -0.252 -3.314 3.668 1 85.88 752 THR A CA 1
ATOM 5924 C C . THR A 1 752 ? 0.344 -2.518 4.824 1 85.88 752 THR A C 1
ATOM 5926 O O . THR A 1 752 ? 0.237 -2.924 5.984 1 85.88 752 THR A O 1
ATOM 5929 N N . GLN A 1 753 ? 0.916 -1.371 4.512 1 77.06 753 GLN A N 1
ATOM 5930 C CA . GLN A 1 753 ? 1.507 -0.5 5.52 1 77.06 753 GLN A CA 1
ATOM 5931 C C . GLN A 1 753 ? 0.441 0.058 6.457 1 77.06 753 GLN A C 1
ATOM 5933 O O . GLN A 1 753 ? 0.717 0.333 7.629 1 77.06 753 GLN A O 1
ATOM 5938 N N . CYS A 1 754 ? -0.752 0.177 5.934 1 78.25 754 CYS A N 1
ATOM 5939 C CA . CYS A 1 754 ? -1.837 0.752 6.719 1 78.25 754 CYS A CA 1
ATOM 5940 C C . CYS A 1 754 ? -2.535 -0.318 7.551 1 78.25 754 CYS A C 1
ATOM 5942 O O . CYS A 1 754 ? -3.402 -0.007 8.367 1 78.25 754 CYS A O 1
ATOM 5944 N N . ARG A 1 755 ? -2.15 -1.562 7.363 1 81.62 755 ARG A N 1
ATOM 5945 C CA . ARG A 1 755 ? -2.734 -2.672 8.109 1 81.62 755 ARG A CA 1
ATOM 5946 C C . ARG A 1 755 ? -1.657 -3.479 8.828 1 81.62 755 ARG A C 1
ATOM 5948 O O . ARG A 1 755 ? -1.642 -4.707 8.75 1 81.62 755 ARG A O 1
ATOM 5955 N N . ALA A 1 756 ? -0.791 -2.783 9.406 1 69.12 756 ALA A N 1
ATOM 5956 C CA . ALA A 1 756 ? 0.376 -3.416 10.016 1 69.12 756 ALA A CA 1
ATOM 5957 C C . ALA A 1 756 ? -0.024 -4.254 11.227 1 69.12 756 ALA A C 1
ATOM 5959 O O . ALA A 1 756 ? 0.688 -5.188 11.609 1 69.12 756 ALA A O 1
ATOM 5960 N N . SER A 1 757 ? -1.203 -4.008 11.789 1 77.94 757 SER A N 1
ATOM 5961 C CA . SER A 1 757 ? -1.623 -4.707 12.992 1 77.94 757 SER A CA 1
ATOM 5962 C C . SER A 1 757 ? -2.377 -5.988 12.664 1 77.94 757 SER A C 1
ATOM 5964 O O . SER A 1 757 ? -2.793 -6.723 13.555 1 77.94 757 SER A O 1
ATOM 5966 N N . LEU A 1 758 ? -2.541 -6.281 11.391 1 87.88 758 LEU A N 1
ATOM 5967 C CA . LEU A 1 758 ? -3.244 -7.48 10.961 1 87.88 758 LEU A CA 1
ATOM 5968 C C . LEU A 1 758 ? -2.459 -8.734 11.328 1 87.88 758 LEU A C 1
ATOM 5970 O O . LEU A 1 758 ? -1.328 -8.922 10.875 1 87.88 758 LEU A O 1
ATOM 5974 N N . SER A 1 759 ? -3.062 -9.547 12.148 1 88.88 759 SER A N 1
ATOM 5975 C CA . SER A 1 759 ? -2.396 -10.773 12.578 1 88.88 759 SER A CA 1
ATOM 5976 C C . SER A 1 759 ? -2.318 -11.789 11.438 1 88.88 759 SER A C 1
ATOM 5978 O O . SER A 1 759 ? -3.1 -11.727 10.492 1 88.88 759 SER A O 1
ATOM 5980 N N . THR A 1 760 ? -1.413 -12.742 11.539 1 91.38 760 THR A N 1
ATOM 5981 C CA . THR A 1 760 ? -1.265 -13.789 10.539 1 91.38 760 THR A CA 1
ATOM 5982 C C . THR A 1 760 ? -2.496 -14.688 10.508 1 91.38 760 THR A C 1
ATOM 5984 O O . THR A 1 760 ? -2.895 -15.172 9.445 1 91.38 760 THR A O 1
ATOM 5987 N N . GLU A 1 761 ? -3.084 -14.898 11.656 1 92.56 761 GLU A N 1
ATOM 5988 C CA . GLU A 1 761 ? -4.285 -15.727 11.734 1 92.56 761 GLU A CA 1
ATOM 5989 C C . GLU A 1 761 ? -5.438 -15.094 10.961 1 92.56 761 GLU A C 1
ATOM 5991 O O . GLU A 1 761 ? -6.117 -15.781 10.188 1 92.56 761 GLU A O 1
ATOM 5996 N N . MET A 1 762 ? -5.637 -13.828 11.219 1 94.25 762 MET A N 1
ATOM 5997 C CA . MET A 1 762 ? -6.699 -13.125 10.508 1 94.25 762 MET A CA 1
ATOM 5998 C C . MET A 1 762 ? -6.402 -13.047 9.016 1 94.25 762 MET A C 1
ATOM 6000 O O . MET A 1 762 ? -7.309 -13.195 8.188 1 94.25 762 MET A O 1
ATOM 6004 N N . LEU A 1 763 ? -5.156 -12.812 8.719 1 95.44 763 LEU A N 1
ATOM 6005 C CA . LEU A 1 763 ? -4.73 -12.805 7.32 1 95.44 763 LEU A CA 1
ATOM 6006 C C . LEU A 1 763 ? -5.043 -14.133 6.648 1 95.44 763 LEU A C 1
ATOM 6008 O O . LEU A 1 763 ? -5.578 -14.164 5.539 1 95.44 763 LEU A O 1
ATOM 6012 N N . SER A 1 764 ? -4.664 -15.195 7.312 1 96.75 764 SER A N 1
ATOM 6013 C CA . SER A 1 764 ? -4.93 -16.531 6.793 1 96.75 764 SER A CA 1
ATOM 6014 C C . SER A 1 764 ? -6.422 -16.766 6.578 1 96.75 764 SER A C 1
ATOM 6016 O O . SER A 1 764 ? -6.832 -17.312 5.555 1 96.75 764 SER A O 1
ATOM 6018 N N . SER A 1 765 ? -7.246 -16.344 7.523 1 97 765 SER A N 1
ATOM 6019 C CA . SER A 1 765 ? -8.695 -16.5 7.422 1 97 765 SER A CA 1
ATOM 6020 C C . SER A 1 765 ? -9.25 -15.75 6.215 1 97 765 SER A C 1
ATOM 6022 O O . SER A 1 765 ? -10.078 -16.281 5.477 1 97 765 SER A O 1
ATOM 6024 N N . LEU A 1 766 ? -8.781 -14.539 6.031 1 97.06 766 LEU A N 1
ATOM 6025 C CA . LEU A 1 766 ? -9.242 -13.695 4.934 1 97.06 766 LEU A CA 1
ATOM 6026 C C . LEU A 1 766 ? -8.891 -14.32 3.588 1 97.06 766 LEU A C 1
ATOM 6028 O O . LEU A 1 766 ? -9.742 -14.414 2.701 1 97.06 766 LEU A O 1
ATOM 6032 N N . VAL A 1 767 ? -7.703 -14.766 3.432 1 97.44 767 VAL A N 1
ATOM 6033 C CA . VAL A 1 767 ? -7.215 -15.266 2.148 1 97.44 767 VAL A CA 1
ATOM 6034 C C . VAL A 1 767 ? -7.816 -16.641 1.863 1 97.44 767 VAL A C 1
ATOM 6036 O O . VAL A 1 767 ? -8.188 -16.938 0.726 1 97.44 767 VAL A O 1
ATOM 6039 N N . THR A 1 768 ? -7.879 -17.484 2.938 1 97.75 768 THR A N 1
ATOM 6040 C CA . THR A 1 768 ? -8.477 -18.812 2.768 1 97.75 768 THR A CA 1
ATOM 6041 C C . THR A 1 768 ? -9.922 -18.688 2.289 1 97.75 768 THR A C 1
ATOM 6043 O O . THR A 1 768 ? -10.336 -19.406 1.372 1 97.75 768 THR A O 1
ATOM 6046 N N . ARG A 1 769 ? -10.664 -17.797 2.91 1 97.5 769 ARG A N 1
ATOM 6047 C CA . ARG A 1 769 ? -12.055 -17.594 2.527 1 97.5 769 ARG A CA 1
ATOM 6048 C C . ARG A 1 769 ? -12.164 -17.109 1.086 1 97.5 769 ARG A C 1
ATOM 6050 O O . ARG A 1 769 ? -12.992 -17.594 0.319 1 97.5 769 ARG A O 1
ATOM 6057 N N . LYS A 1 770 ? -11.344 -16.141 0.743 1 97.56 770 LYS A N 1
ATOM 6058 C CA . LYS A 1 770 ? -11.367 -15.594 -0.608 1 97.56 770 LYS A CA 1
ATOM 6059 C C . LYS A 1 770 ? -11.047 -16.672 -1.645 1 97.56 770 LYS A C 1
ATOM 6061 O O . LYS A 1 770 ? -11.719 -16.766 -2.674 1 97.56 770 LYS A O 1
ATOM 6066 N N . VAL A 1 771 ? -10.016 -17.438 -1.376 1 97.56 771 VAL A N 1
ATOM 6067 C CA . VAL A 1 771 ? -9.586 -18.469 -2.309 1 97.56 771 VAL A CA 1
ATOM 6068 C C . VAL A 1 771 ? -10.672 -19.531 -2.438 1 97.56 771 VAL A C 1
ATOM 6070 O O . VAL A 1 771 ? -10.914 -20.047 -3.529 1 97.56 771 VAL A O 1
ATOM 6073 N N . MET A 1 772 ? -11.312 -19.891 -1.325 1 96.88 772 MET A N 1
ATOM 6074 C CA . MET A 1 772 ? -12.383 -20.891 -1.351 1 96.88 772 MET A CA 1
ATOM 6075 C C . MET A 1 772 ? -13.547 -20.422 -2.225 1 96.88 772 MET A C 1
ATOM 6077 O O . MET A 1 772 ? -14.078 -21.188 -3.025 1 96.88 772 MET A O 1
ATOM 6081 N N . ILE A 1 773 ? -13.945 -19.125 -2.059 1 96 773 ILE A N 1
ATOM 6082 C CA . ILE A 1 773 ? -15.039 -18.578 -2.852 1 96 773 ILE A CA 1
ATOM 6083 C C . ILE A 1 773 ? -14.672 -18.625 -4.336 1 96 773 ILE A C 1
ATOM 6085 O O . ILE A 1 773 ? -15.477 -19.062 -5.164 1 96 773 ILE A O 1
ATOM 6089 N N . ALA A 1 774 ? -13.484 -18.25 -4.656 1 94.81 774 ALA A N 1
ATOM 6090 C CA . ALA A 1 774 ? -13.016 -18.219 -6.039 1 94.81 774 ALA A CA 1
ATOM 6091 C C . ALA A 1 774 ? -12.93 -19.625 -6.629 1 94.81 774 ALA A C 1
ATOM 6093 O O . ALA A 1 774 ? -13.195 -19.812 -7.816 1 94.81 774 ALA A O 1
ATOM 6094 N N . SER A 1 775 ? -12.469 -20.547 -5.816 1 94.19 775 SER A N 1
ATOM 6095 C CA . SER A 1 775 ? -12.297 -21.922 -6.289 1 94.19 775 SER A CA 1
ATOM 6096 C C . SER A 1 775 ? -13.617 -22.531 -6.742 1 94.19 775 SER A C 1
ATOM 6098 O O . SER A 1 775 ? -13.641 -23.391 -7.613 1 94.19 775 SER A O 1
ATOM 6100 N N . LYS A 1 776 ? -14.703 -22.078 -6.199 1 91.94 776 LYS A N 1
ATOM 6101 C CA . LYS A 1 776 ? -16.031 -22.562 -6.562 1 91.94 776 LYS A CA 1
ATOM 6102 C C . LYS A 1 776 ? -16.594 -21.781 -7.75 1 91.94 776 LYS A C 1
ATOM 6104 O O . LYS A 1 776 ? -17.688 -22.078 -8.227 1 91.94 776 LYS A O 1
ATOM 6109 N N . GLY A 1 777 ? -15.789 -20.875 -8.188 1 89.62 777 GLY A N 1
ATOM 6110 C CA . GLY A 1 777 ? -16.312 -20.016 -9.242 1 89.62 777 GLY A CA 1
ATOM 6111 C C . GLY A 1 777 ? -17.422 -19.109 -8.766 1 89.62 777 GLY A C 1
ATOM 6112 O O . GLY A 1 777 ? -18.297 -18.734 -9.555 1 89.62 777 GLY A O 1
ATOM 6113 N N . SER A 1 778 ? -17.406 -18.828 -7.488 1 91.56 778 SER A N 1
ATOM 6114 C CA . SER A 1 778 ? -18.438 -18 -6.887 1 91.56 778 SER A CA 1
ATOM 6115 C C . SER A 1 778 ? -17.906 -16.609 -6.555 1 91.56 778 SER A C 1
ATOM 6117 O O . SER A 1 778 ? -16.75 -16.281 -6.848 1 91.56 778 SER A O 1
ATOM 6119 N N . ILE A 1 779 ? -18.859 -15.75 -6.168 1 93.31 779 ILE A N 1
ATOM 6120 C CA . ILE A 1 779 ? -18.547 -14.391 -5.738 1 93.31 779 ILE A CA 1
ATOM 6121 C C . ILE A 1 779 ? -19.188 -14.109 -4.387 1 93.31 779 ILE A C 1
ATOM 6123 O O . ILE A 1 779 ? -20.016 -14.898 -3.908 1 93.31 779 ILE A O 1
ATOM 6127 N N . CYS A 1 780 ? -18.844 -13.047 -3.812 1 91.94 780 CYS A N 1
ATOM 6128 C CA . CYS A 1 780 ? -19.156 -12.75 -2.422 1 91.94 780 CYS A CA 1
ATOM 6129 C C . CYS A 1 780 ? -20.672 -12.797 -2.188 1 91.94 780 CYS A C 1
ATOM 6131 O O . CYS A 1 780 ? -21.125 -13.367 -1.194 1 91.94 780 CYS A O 1
ATOM 6133 N N . TYR A 1 781 ? -21.531 -12.289 -3.119 1 93.44 781 TYR A N 1
ATOM 6134 C CA . TYR A 1 781 ? -22.953 -12.164 -2.84 1 93.44 781 TYR A CA 1
ATOM 6135 C C . TYR A 1 781 ? -23.719 -13.391 -3.338 1 93.44 781 TYR A C 1
ATOM 6137 O O . TYR A 1 781 ? -24.891 -13.555 -3.039 1 93.44 781 TYR A O 1
ATOM 6145 N N . LYS A 1 782 ? -23.047 -14.328 -4.035 1 93 782 LYS A N 1
ATOM 6146 C CA . LYS A 1 782 ? -23.719 -15.523 -4.539 1 93 782 LYS A CA 1
ATOM 6147 C C . LYS A 1 782 ? -23.547 -16.688 -3.572 1 93 782 LYS A C 1
ATOM 6149 O O . LYS A 1 782 ? -24.172 -17.75 -3.746 1 93 782 LYS A O 1
ATOM 6154 N N . GLU A 1 783 ? -22.781 -16.516 -2.596 1 91.88 783 GLU A N 1
ATOM 6155 C CA . GLU A 1 783 ? -22.531 -17.578 -1.621 1 91.88 783 GLU A CA 1
ATOM 6156 C C . GLU A 1 783 ? -23.797 -17.938 -0.857 1 91.88 783 GLU A C 1
ATOM 6158 O O . GLU A 1 783 ? -24.609 -17.062 -0.533 1 91.88 783 GLU A O 1
ATOM 6163 N N . THR A 1 784 ? -23.969 -19.188 -0.62 1 91.25 784 THR A N 1
ATOM 6164 C CA . THR A 1 784 ? -25.078 -19.688 0.19 1 91.25 784 THR A CA 1
ATOM 6165 C C . THR A 1 784 ? -24.547 -20.344 1.472 1 91.25 784 THR A C 1
ATOM 6167 O O . THR A 1 784 ? -23.453 -20.891 1.489 1 91.25 784 THR A O 1
ATOM 6170 N N . PHE A 1 785 ? -25.359 -20.219 2.514 1 93.44 785 PHE A N 1
ATOM 6171 C CA . PHE A 1 785 ? -24.953 -20.719 3.82 1 93.44 785 PHE A CA 1
ATOM 6172 C C . PHE A 1 785 ? -25.984 -21.672 4.391 1 93.44 785 PHE A C 1
ATOM 6174 O O . PHE A 1 785 ? -27.188 -21.453 4.234 1 93.44 785 PHE A O 1
ATOM 6181 N N . THR A 1 786 ? -25.5 -22.719 5 1 91.94 786 THR A N 1
ATOM 6182 C CA . THR A 1 786 ? -26.406 -23.594 5.742 1 91.94 786 THR A CA 1
ATOM 6183 C C . THR A 1 786 ? -26.797 -22.953 7.074 1 91.94 786 THR A C 1
ATOM 6185 O O . THR A 1 786 ? -26.062 -22.141 7.617 1 91.94 786 THR A O 1
ATOM 6188 N N . ASP A 1 787 ? -27.906 -23.328 7.605 1 91.25 787 ASP A N 1
ATOM 6189 C CA . ASP A 1 787 ? -28.375 -22.797 8.891 1 91.25 787 ASP A CA 1
ATOM 6190 C C . ASP A 1 787 ? -27.391 -23.125 10.008 1 91.25 787 ASP A C 1
ATOM 6192 O O . ASP A 1 787 ? -27.156 -22.312 10.906 1 91.25 787 ASP A O 1
ATOM 6196 N N . ALA A 1 788 ? -26.828 -24.25 9.875 1 90.06 788 ALA A N 1
ATOM 6197 C CA . ALA A 1 788 ? -25.875 -24.688 10.883 1 90.06 788 ALA A CA 1
ATOM 6198 C C . ALA A 1 788 ? -24.641 -23.781 10.914 1 90.06 788 ALA A C 1
ATOM 6200 O O . ALA A 1 788 ? -24.141 -23.422 11.984 1 90.06 788 ALA A O 1
ATOM 6201 N N . LEU A 1 789 ? -24.203 -23.469 9.75 1 92.56 789 LEU A N 1
ATOM 6202 C CA . LEU A 1 789 ? -23.031 -22.594 9.641 1 92.56 789 LEU A CA 1
ATOM 6203 C C . LEU A 1 789 ? -23.344 -21.203 10.156 1 92.56 789 LEU A C 1
ATOM 6205 O O . LEU A 1 789 ? -22.516 -20.578 10.812 1 92.56 789 LEU A O 1
ATOM 6209 N N . LEU A 1 790 ? -24.547 -20.688 9.891 1 93.62 790 LEU A N 1
ATOM 6210 C CA . LEU A 1 790 ? -24.953 -19.359 10.336 1 93.62 790 LEU A CA 1
ATOM 6211 C C . LEU A 1 790 ? -25.078 -19.312 11.859 1 93.62 790 LEU A C 1
ATOM 6213 O O . LEU A 1 790 ? -24.703 -18.312 12.484 1 93.62 790 LEU A O 1
ATOM 6217 N N . LYS A 1 791 ? -25.562 -20.359 12.391 1 90.62 791 LYS A N 1
ATOM 6218 C CA . LYS A 1 791 ? -25.672 -20.438 13.844 1 90.62 791 LYS A CA 1
ATOM 6219 C C . LYS A 1 791 ? -24.297 -20.469 14.492 1 90.62 791 LYS A C 1
ATOM 6221 O O . LYS A 1 791 ? -24.078 -19.828 15.539 1 90.62 791 LYS A O 1
ATOM 6226 N N . LYS A 1 792 ? -23.438 -21.188 13.867 1 90.31 792 LYS A N 1
ATOM 6227 C CA . LYS A 1 792 ? -22.062 -21.234 14.367 1 90.31 792 LYS A CA 1
ATOM 6228 C C . LYS A 1 792 ? -21.406 -19.844 14.297 1 90.31 792 LYS A C 1
ATOM 6230 O O . LYS A 1 792 ? -20.672 -19.469 15.203 1 90.31 792 LYS A O 1
ATOM 6235 N N . ALA A 1 793 ? -21.672 -19.188 13.234 1 90.12 793 ALA A N 1
ATOM 6236 C CA . ALA A 1 793 ? -21.125 -17.844 13.047 1 90.12 793 ALA A CA 1
ATOM 6237 C C . ALA A 1 793 ? -21.672 -16.891 14.102 1 90.12 793 ALA A C 1
ATOM 6239 O O . ALA A 1 793 ? -20.938 -16.031 14.609 1 90.12 793 ALA A O 1
ATOM 6240 N N . LYS A 1 794 ? -22.875 -16.969 14.391 1 87 794 LYS A N 1
ATOM 6241 C CA . LYS A 1 794 ? -23.5 -16.109 15.398 1 87 794 LYS A CA 1
ATOM 6242 C C . LYS A 1 794 ? -22.938 -16.422 16.797 1 87 794 LYS A C 1
ATOM 6244 O O . LYS A 1 794 ? -22.703 -15.508 17.578 1 87 794 LYS A O 1
ATOM 6249 N N . SER A 1 795 ? -22.75 -17.641 17.047 1 82.06 795 SER A N 1
ATOM 6250 C CA . SER A 1 795 ? -22.281 -18.062 18.359 1 82.06 795 SER A CA 1
ATOM 6251 C C . SER A 1 795 ? -20.828 -17.641 18.578 1 82.06 795 SER A C 1
ATOM 6253 O O . SER A 1 795 ? -20.453 -17.281 19.703 1 82.06 795 SER A O 1
ATOM 6255 N N . ALA A 1 796 ? -20.047 -17.766 17.562 1 75.44 796 ALA A N 1
ATOM 6256 C CA . ALA A 1 796 ? -18.641 -17.391 17.656 1 75.44 796 ALA A CA 1
ATOM 6257 C C . ALA A 1 796 ? -18.484 -15.914 18 1 75.44 796 ALA A C 1
ATOM 6259 O O . ALA A 1 796 ? -17.578 -15.531 18.734 1 75.44 796 ALA A O 1
ATOM 6260 N N . THR A 1 797 ? -19.391 -15.172 17.625 1 70.94 797 THR A N 1
ATOM 6261 C CA . THR A 1 797 ? -19.422 -13.742 17.906 1 70.94 797 THR A CA 1
ATOM 6262 C C . THR A 1 797 ? -19.641 -13.492 19.391 1 70.94 797 THR A C 1
ATOM 6264 O O . THR A 1 797 ? -19 -12.617 19.984 1 70.94 797 THR A O 1
ATOM 6267 N N . PHE A 1 798 ? -20.5 -14.328 19.797 1 64.88 798 PHE A N 1
ATOM 6268 C CA . PHE A 1 798 ? -20.844 -14.18 21.203 1 64.88 798 PHE A CA 1
ATOM 6269 C C . PHE A 1 798 ? -19.656 -14.547 22.094 1 64.88 798 PHE A C 1
ATOM 6271 O O . PHE A 1 798 ? -19.359 -13.852 23.078 1 64.88 798 PHE A O 1
ATOM 6278 N N . ASN A 1 799 ? -18.938 -15.547 21.703 1 60.84 799 ASN A N 1
ATOM 6279 C CA . ASN A 1 799 ? -17.781 -16 22.469 1 60.84 799 ASN A CA 1
ATOM 6280 C C . ASN A 1 799 ? -16.641 -14.984 22.438 1 60.84 799 ASN A C 1
ATOM 6282 O O . ASN A 1 799 ? -16.016 -14.719 23.469 1 60.84 799 ASN A O 1
ATOM 6286 N N . LYS A 1 800 ? -16.438 -14.438 21.359 1 62.81 800 LYS A N 1
ATOM 6287 C CA . LYS A 1 800 ? -15.352 -13.461 21.219 1 62.81 800 LYS A CA 1
ATOM 6288 C C . LYS A 1 800 ? -15.68 -12.172 21.969 1 62.81 800 LYS A C 1
ATOM 6290 O O . LYS A 1 800 ? -14.805 -11.578 22.609 1 62.81 800 LYS A O 1
ATOM 6295 N N . LEU A 1 801 ? -16.859 -11.703 21.828 1 56.44 801 LEU A N 1
ATOM 6296 C CA . LEU A 1 801 ? -17.266 -10.484 22.516 1 56.44 801 LEU A CA 1
ATOM 6297 C C . LEU A 1 801 ? -17.234 -10.656 24.031 1 56.44 801 LEU A C 1
ATOM 6299 O O . LEU A 1 801 ? -16.875 -9.734 24.75 1 56.44 801 LEU A O 1
ATOM 6303 N N . ASN A 1 802 ? -17.562 -11.852 24.359 1 49.06 802 ASN A N 1
ATOM 6304 C CA . ASN A 1 802 ? -17.5 -12.141 25.797 1 49.06 802 ASN A CA 1
ATOM 6305 C C . ASN A 1 802 ? -16.062 -12.234 26.297 1 49.06 802 ASN A C 1
ATOM 6307 O O . ASN A 1 802 ? -15.766 -11.82 27.422 1 49.06 802 ASN A O 1
ATOM 6311 N N . ASN A 1 803 ? -15.219 -12.719 25.422 1 47.19 803 ASN A N 1
ATOM 6312 C CA . ASN A 1 803 ? -13.812 -12.797 25.797 1 47.19 803 ASN A CA 1
ATOM 6313 C C . ASN A 1 803 ? -13.133 -11.43 25.75 1 47.19 803 ASN A C 1
ATOM 6315 O O . ASN A 1 803 ? -12.195 -11.164 26.5 1 47.19 803 ASN A O 1
ATOM 6319 N N . ALA A 1 804 ? -13.484 -10.57 24.875 1 43.53 804 ALA A N 1
ATOM 6320 C CA . ALA A 1 804 ? -12.938 -9.219 24.797 1 43.53 804 ALA A CA 1
ATOM 6321 C C . ALA A 1 804 ? -13.414 -8.367 25.969 1 43.53 804 ALA A C 1
ATOM 6323 O O . ALA A 1 804 ? -12.727 -7.43 26.391 1 43.53 804 ALA A O 1
ATOM 6324 N N . LYS A 1 805 ? -14.578 -8.578 26.562 1 37.47 805 LYS A N 1
ATOM 6325 C CA . LYS A 1 805 ? -15.078 -7.891 27.75 1 37.47 805 LYS A CA 1
ATOM 6326 C C . LYS A 1 805 ? -14.391 -8.406 29.016 1 37.47 805 LYS A C 1
ATOM 6328 O O . LYS A 1 805 ? -14.422 -7.754 30.047 1 37.47 805 LYS A O 1
ATOM 6333 N N . VAL A 1 806 ? -13.812 -9.469 28.891 1 30.3 806 VAL A N 1
ATOM 6334 C CA . VAL A 1 806 ? -13.07 -9.938 30.062 1 30.3 806 VAL A CA 1
ATOM 6335 C C . VAL A 1 806 ? -11.602 -9.531 29.938 1 30.3 806 VAL A C 1
ATOM 6337 O O . VAL A 1 806 ? -11 -9.672 28.875 1 30.3 806 VAL A O 1
ATOM 6340 N N . MET B 1 1 ? -9.75 36.469 -79.438 1 24.41 1 MET B N 1
ATOM 6341 C CA . MET B 1 1 ? -10.016 35.219 -78.75 1 24.41 1 MET B CA 1
ATOM 6342 C C . MET B 1 1 ? -10.227 35.438 -77.25 1 24.41 1 MET B C 1
ATOM 6344 O O . MET B 1 1 ? -9.367 36.031 -76.625 1 24.41 1 MET B O 1
ATOM 6348 N N . ALA B 1 2 ? -11.508 35.438 -76.875 1 34.44 2 ALA B N 1
ATOM 6349 C CA . ALA B 1 2 ? -12.07 35.844 -75.625 1 34.44 2 ALA B CA 1
ATOM 6350 C C . ALA B 1 2 ? -11.516 35 -74.438 1 34.44 2 ALA B C 1
ATOM 6352 O O . ALA B 1 2 ? -11.211 33.812 -74.625 1 34.44 2 ALA B O 1
ATOM 6353 N N . GLU B 1 3 ? -10.789 35.594 -73.625 1 36.88 3 GLU B N 1
ATOM 6354 C CA . GLU B 1 3 ? -10.062 34.969 -72.562 1 36.88 3 GLU B CA 1
ATOM 6355 C C . GLU B 1 3 ? -10.953 34 -71.75 1 36.88 3 GLU B C 1
ATOM 6357 O O . GLU B 1 3 ? -12.133 34.281 -71.562 1 36.88 3 GLU B O 1
ATOM 6362 N N . PRO B 1 4 ? -10.766 32.656 -72 1 39.16 4 PRO B N 1
ATOM 6363 C CA . PRO B 1 4 ? -11.641 31.641 -71.438 1 39.16 4 PRO B CA 1
ATOM 6364 C C . PRO B 1 4 ? -11.992 31.938 -69.938 1 39.16 4 PRO B C 1
ATOM 6366 O O . PRO B 1 4 ? -11.219 32.594 -69.25 1 39.16 4 PRO B O 1
ATOM 6369 N N . PRO B 1 5 ? -13.344 31.953 -69.75 1 36.56 5 PRO B N 1
ATOM 6370 C CA . PRO B 1 5 ? -13.875 32.344 -68.438 1 36.56 5 PRO B CA 1
ATOM 6371 C C . PRO B 1 5 ? -13.234 31.562 -67.312 1 36.56 5 PRO B C 1
ATOM 6373 O O . PRO B 1 5 ? -12.867 30.406 -67.438 1 36.56 5 PRO B O 1
ATOM 6376 N N . GLN B 1 6 ? -12.414 32.188 -66.625 1 34.81 6 GLN B N 1
ATOM 6377 C CA . GLN B 1 6 ? -11.656 31.688 -65.5 1 34.81 6 GLN B CA 1
ATOM 6378 C C . GLN B 1 6 ? -12.531 30.828 -64.562 1 34.81 6 GLN B C 1
ATOM 6380 O O . GLN B 1 6 ? -13.648 31.203 -64.25 1 34.81 6 GLN B O 1
ATOM 6385 N N . LYS B 1 7 ? -12.43 29.5 -64.688 1 33.81 7 LYS B N 1
ATOM 6386 C CA . LYS B 1 7 ? -13.141 28.516 -63.906 1 33.81 7 LYS B CA 1
ATOM 6387 C C . LYS B 1 7 ? -13.32 29 -62.469 1 33.81 7 LYS B C 1
ATOM 6389 O O . LYS B 1 7 ? -12.352 29.422 -61.812 1 33.81 7 LYS B O 1
ATOM 6394 N N . LYS B 1 8 ? -14.492 29.438 -62.219 1 35.06 8 LYS B N 1
ATOM 6395 C CA . LYS B 1 8 ? -14.898 29.906 -60.875 1 35.06 8 LYS B CA 1
ATOM 6396 C C . LYS B 1 8 ? -14.531 28.875 -59.812 1 35.06 8 LYS B C 1
ATOM 6398 O O . LYS B 1 8 ? -14.875 27.703 -59.906 1 35.06 8 LYS B O 1
ATOM 6403 N N . VAL B 1 9 ? -13.43 28.953 -59.25 1 40.47 9 VAL B N 1
ATOM 6404 C CA . VAL B 1 9 ? -12.969 28.109 -58.156 1 40.47 9 VAL B CA 1
ATOM 6405 C C . VAL B 1 9 ? -14.102 27.891 -57.156 1 40.47 9 VAL B C 1
ATOM 6407 O O . VAL B 1 9 ? -14.688 28.844 -56.656 1 40.47 9 VAL B O 1
ATOM 6410 N N . ARG B 1 10 ? -14.82 26.859 -57.344 1 46.81 10 ARG B N 1
ATOM 6411 C CA . ARG B 1 10 ? -15.891 26.422 -56.469 1 46.81 10 ARG B CA 1
ATOM 6412 C C . ARG B 1 10 ? -15.516 26.656 -55 1 46.81 10 ARG B C 1
ATOM 6414 O O . ARG B 1 10 ? -14.531 26.094 -54.5 1 46.81 10 ARG B O 1
ATOM 6421 N N . LYS B 1 11 ? -15.836 27.734 -54.531 1 50.38 11 LYS B N 1
ATOM 6422 C CA . LYS B 1 11 ? -15.57 28.109 -53.156 1 50.38 11 LYS B CA 1
ATOM 6423 C C . LYS B 1 11 ? -16.25 27.141 -52.188 1 50.38 11 LYS B C 1
ATOM 6425 O O . LYS B 1 11 ? -17.453 26.859 -52.312 1 50.38 11 LYS B O 1
ATOM 6430 N N . THR B 1 12 ? -15.484 26.172 -51.625 1 67.25 12 THR B N 1
ATOM 6431 C CA . THR B 1 12 ? -15.953 25.266 -50.562 1 67.25 12 THR B CA 1
ATOM 6432 C C . THR B 1 12 ? -16.641 26.062 -49.438 1 67.25 12 THR B C 1
ATOM 6434 O O . THR B 1 12 ? -16.125 27.094 -49 1 67.25 12 THR B O 1
ATOM 6437 N N . GLN B 1 13 ? -17.859 25.734 -49.25 1 72.19 13 GLN B N 1
ATOM 6438 C CA . GLN B 1 13 ? -18.672 26.516 -48.312 1 72.19 13 GLN B CA 1
ATOM 6439 C C . GLN B 1 13 ? -18.359 26.141 -46.875 1 72.19 13 GLN B C 1
ATOM 6441 O O . GLN B 1 13 ? -17.969 25 -46.594 1 72.19 13 GLN B O 1
ATOM 6446 N N . ARG B 1 14 ? -18.328 27.078 -45.969 1 77.06 14 ARG B N 1
ATOM 6447 C CA . ARG B 1 14 ? -18.141 26.922 -44.531 1 77.06 14 ARG B CA 1
ATOM 6448 C C . ARG B 1 14 ? -19.453 27.031 -43.781 1 77.06 14 ARG B C 1
ATOM 6450 O O . ARG B 1 14 ? -20.438 27.578 -44.312 1 77.06 14 ARG B O 1
ATOM 6457 N N . PHE B 1 15 ? -19.531 26.5 -42.656 1 78.69 15 PHE B N 1
ATOM 6458 C CA . PHE B 1 15 ? -20.734 26.594 -41.812 1 78.69 15 PHE B CA 1
ATOM 6459 C C . PHE B 1 15 ? -20.969 28.031 -41.375 1 78.69 15 PHE B C 1
ATOM 6461 O O . PHE B 1 15 ? -20.047 28.703 -40.875 1 78.69 15 PHE B O 1
ATOM 6468 N N . LEU B 1 16 ? -22.125 28.547 -41.656 1 79.81 16 LEU B N 1
ATOM 6469 C CA . LEU B 1 16 ? -22.516 29.906 -41.281 1 79.81 16 LEU B CA 1
ATOM 6470 C C . LEU B 1 16 ? -23.5 29.891 -40.125 1 79.81 16 LEU B C 1
ATOM 6472 O O . LEU B 1 16 ? -24.344 28.984 -40.031 1 79.81 16 LEU B O 1
ATOM 6476 N N . ASP B 1 17 ? -23.453 30.844 -39.312 1 75.5 17 ASP B N 1
ATOM 6477 C CA . ASP B 1 17 ? -24.328 30.938 -38.156 1 75.5 17 ASP B CA 1
ATOM 6478 C C . ASP B 1 17 ? -25.797 30.984 -38.562 1 75.5 17 ASP B C 1
ATOM 6480 O O . ASP B 1 17 ? -26.672 30.547 -37.812 1 75.5 17 ASP B O 1
ATOM 6484 N N . ARG B 1 18 ? -26.047 31.422 -39.688 1 79.31 18 ARG B N 1
ATOM 6485 C CA . ARG B 1 18 ? -27.422 31.5 -40.156 1 79.31 18 ARG B CA 1
ATOM 6486 C C . ARG B 1 18 ? -28.031 30.109 -40.312 1 79.31 18 ARG B C 1
ATOM 6488 O O . ARG B 1 18 ? -29.25 29.953 -40.281 1 79.31 18 ARG B O 1
ATOM 6495 N N . TYR B 1 19 ? -27.156 29.094 -40.531 1 81.69 19 TYR B N 1
ATOM 6496 C CA . TYR B 1 19 ? -27.656 27.719 -40.656 1 81.69 19 TYR B CA 1
ATOM 6497 C C . TYR B 1 19 ? -28.188 27.203 -39.312 1 81.69 19 TYR B C 1
ATOM 6499 O O . TYR B 1 19 ? -29.188 26.484 -39.281 1 81.69 19 TYR B O 1
ATOM 6507 N N . ARG B 1 20 ? -27.578 27.719 -38.312 1 77.94 20 ARG B N 1
ATOM 6508 C CA . ARG B 1 20 ? -28.016 27.375 -36.969 1 77.94 20 ARG B CA 1
ATOM 6509 C C . ARG B 1 20 ? -29.359 27.984 -36.656 1 77.94 20 ARG B C 1
ATOM 6511 O O . ARG B 1 20 ? -30.172 27.406 -35.906 1 77.94 20 ARG B O 1
ATOM 6518 N N . GLU B 1 21 ? -29.609 29.109 -37.094 1 79 21 GLU B N 1
ATOM 6519 C CA . GLU B 1 21 ? -30.875 29.781 -36.875 1 79 21 GLU B CA 1
ATOM 6520 C C . GLU B 1 21 ? -32 29.094 -37.625 1 79 21 GLU B C 1
ATOM 6522 O O . GLU B 1 21 ? -33.125 28.953 -37.125 1 79 21 GLU B O 1
ATOM 6527 N N . ARG B 1 22 ? -31.766 28.609 -38.812 1 81.75 22 ARG B N 1
ATOM 6528 C CA . ARG B 1 22 ? -32.781 27.984 -39.656 1 81.75 22 ARG B CA 1
ATOM 6529 C C . ARG B 1 22 ? -33 26.531 -39.281 1 81.75 22 ARG B C 1
ATOM 6531 O O . ARG B 1 22 ? -34.156 26.047 -39.312 1 81.75 22 ARG B O 1
ATOM 6538 N N . TRP B 1 23 ? -31.922 25.828 -38.969 1 81.62 23 TRP B N 1
ATOM 6539 C CA . TRP B 1 23 ? -31.969 24.438 -38.5 1 81.62 23 TRP B CA 1
ATOM 6540 C C . TRP B 1 23 ? -31.234 24.281 -37.188 1 81.62 23 TRP B C 1
ATOM 6542 O O . TRP B 1 23 ? -30.031 24.016 -37.156 1 81.62 23 TRP B O 1
ATOM 6552 N N . PRO B 1 24 ? -32.031 24.422 -36.094 1 78 24 PRO B N 1
ATOM 6553 C CA . PRO B 1 24 ? -31.406 24.438 -34.75 1 78 24 PRO B CA 1
ATOM 6554 C C . PRO B 1 24 ? -30.672 23.141 -34.438 1 78 24 PRO B C 1
ATOM 6556 O O . PRO B 1 24 ? -29.812 23.125 -33.562 1 78 24 PRO B O 1
ATOM 6559 N N . CYS B 1 25 ? -30.891 22.188 -35.062 1 78.69 25 CYS B N 1
ATOM 6560 C CA . CYS B 1 25 ? -30.234 20.906 -34.844 1 78.69 25 CYS B CA 1
ATOM 6561 C C . CYS B 1 25 ? -28.812 20.922 -35.406 1 78.69 25 CYS B C 1
ATOM 6563 O O . CYS B 1 25 ? -28.016 20.031 -35.094 1 78.69 25 CYS B O 1
ATOM 6565 N N . LEU B 1 26 ? -28.484 21.797 -36.188 1 82.12 26 LEU B N 1
ATOM 6566 C CA . LEU B 1 26 ? -27.172 21.828 -36.812 1 82.12 26 LEU B CA 1
ATOM 6567 C C . LEU B 1 26 ? -26.25 22.812 -36.094 1 82.12 26 LEU B C 1
ATOM 6569 O O . LEU B 1 26 ? -26.641 23.938 -35.781 1 82.12 26 LEU B O 1
ATOM 6573 N N . GLN B 1 27 ? -25.109 22.312 -35.688 1 80.88 27 GLN B N 1
ATOM 6574 C CA . GLN B 1 27 ? -24.078 23.109 -35.031 1 80.88 27 GLN B CA 1
ATOM 6575 C C . GLN B 1 27 ? -22.766 23.062 -35.812 1 80.88 27 GLN B C 1
ATOM 6577 O O . GLN B 1 27 ? -22.609 22.25 -36.719 1 80.88 27 GLN B O 1
ATOM 6582 N N . MET B 1 28 ? -21.969 23.969 -35.5 1 79.62 28 MET B N 1
ATOM 6583 C CA . MET B 1 28 ? -20.672 24.016 -36.156 1 79.62 28 MET B CA 1
ATOM 6584 C C . MET B 1 28 ? -19.875 22.75 -35.875 1 79.62 28 MET B C 1
ATOM 6586 O O . MET B 1 28 ? -19.766 22.328 -34.719 1 79.62 28 MET B O 1
ATOM 6590 N N . SER B 1 29 ? -19.344 22.047 -36.844 1 76.88 29 SER B N 1
ATOM 6591 C CA . SER B 1 29 ? -18.562 20.828 -36.75 1 76.88 29 SER B CA 1
ATOM 6592 C C . SER B 1 29 ? -17.078 21.141 -36.531 1 76.88 29 SER B C 1
ATOM 6594 O O . SER B 1 29 ? -16.609 22.219 -36.875 1 76.88 29 SER B O 1
ATOM 6596 N N . ARG B 1 30 ? -16.297 20.234 -35.969 1 72.81 30 ARG B N 1
ATOM 6597 C CA . ARG B 1 30 ? -14.852 20.344 -35.844 1 72.81 30 ARG B CA 1
ATOM 6598 C C . ARG B 1 30 ? -14.148 20.125 -37.156 1 72.81 30 ARG B C 1
ATOM 6600 O O . ARG B 1 30 ? -12.992 20.547 -37.344 1 72.81 30 ARG B O 1
ATOM 6607 N N . LEU B 1 31 ? -14.875 19.609 -38.156 1 76.62 31 LEU B N 1
ATOM 6608 C CA . LEU B 1 31 ? -14.328 19.406 -39.5 1 76.62 31 LEU B CA 1
ATOM 6609 C C . LEU B 1 31 ? -14.656 20.594 -40.406 1 76.62 31 LEU B C 1
ATOM 6611 O O . LEU B 1 31 ? -15.758 21.141 -40.344 1 76.62 31 LEU B O 1
ATOM 6615 N N . PRO B 1 32 ? -13.625 21 -41.094 1 78.19 32 PRO B N 1
ATOM 6616 C CA . PRO B 1 32 ? -13.914 22.094 -42 1 78.19 32 PRO B CA 1
ATOM 6617 C C . PRO B 1 32 ? -14.953 21.719 -43.062 1 78.19 32 PRO B C 1
ATOM 6619 O O . PRO B 1 32 ? -14.977 20.578 -43.531 1 78.19 32 PRO B O 1
ATOM 6622 N N . HIS B 1 33 ? -16 22.5 -43.406 1 81.88 33 HIS B N 1
ATOM 6623 C CA . HIS B 1 33 ? -17.031 22.422 -44.438 1 81.88 33 HIS B CA 1
ATOM 6624 C C . HIS B 1 33 ? -18.094 21.375 -44.062 1 81.88 33 HIS B C 1
ATOM 6626 O O . HIS B 1 33 ? -18.734 20.812 -44.938 1 81.88 33 HIS B O 1
ATOM 6632 N N . HIS B 1 34 ? -18.156 21.078 -42.781 1 84.94 34 HIS B N 1
ATOM 6633 C CA . HIS B 1 34 ? -19.188 20.172 -42.281 1 84.94 34 HIS B CA 1
ATOM 6634 C C . HIS B 1 34 ? -20.047 20.859 -41.219 1 84.94 34 HIS B C 1
ATOM 6636 O O . HIS B 1 34 ? -19.609 21.797 -40.562 1 84.94 34 HIS B O 1
ATOM 6642 N N . ALA B 1 35 ? -21.297 20.469 -41.062 1 85.69 35 ALA B N 1
ATOM 6643 C CA . ALA B 1 35 ? -22.219 20.812 -39.969 1 85.69 35 ALA B CA 1
ATOM 6644 C C . ALA B 1 35 ? -22.531 19.609 -39.094 1 85.69 35 ALA B C 1
ATOM 6646 O O . ALA B 1 35 ? -22.703 18.5 -39.625 1 85.69 35 ALA B O 1
ATOM 6647 N N . PHE B 1 36 ? -22.438 19.875 -37.844 1 83.5 36 PHE B N 1
ATOM 6648 C CA . PHE B 1 36 ? -22.781 18.797 -36.938 1 83.5 36 PHE B CA 1
ATOM 6649 C C . PHE B 1 36 ? -24.281 18.812 -36.594 1 83.5 36 PHE B C 1
ATOM 6651 O O . PHE B 1 36 ? -24.812 19.828 -36.156 1 83.5 36 PHE B O 1
ATOM 6658 N N . CYS B 1 37 ? -24.938 17.688 -36.875 1 80.62 37 CYS B N 1
ATOM 6659 C CA . CYS B 1 37 ? -26.359 17.562 -36.531 1 80.62 37 CYS B CA 1
ATOM 6660 C C . CYS B 1 37 ? -26.531 16.922 -35.156 1 80.62 37 CYS B C 1
ATOM 6662 O O . CYS B 1 37 ? -26.125 15.773 -34.969 1 80.62 37 CYS B O 1
ATOM 6664 N N . THR B 1 38 ? -27.156 17.656 -34.281 1 78.56 38 THR B N 1
ATOM 6665 C CA . THR B 1 38 ? -27.344 17.219 -32.906 1 78.56 38 THR B CA 1
ATOM 6666 C C . THR B 1 38 ? -28.359 16.078 -32.812 1 78.56 38 THR B C 1
ATOM 6668 O O . THR B 1 38 ? -28.344 15.297 -31.875 1 78.56 38 THR B O 1
ATOM 6671 N N . VAL B 1 39 ? -29.125 15.891 -33.656 1 75.88 39 VAL B N 1
ATOM 6672 C CA . VAL B 1 39 ? -30.156 14.859 -33.719 1 75.88 39 VAL B CA 1
ATOM 6673 C C . VAL B 1 39 ? -29.562 13.562 -34.25 1 75.88 39 VAL B C 1
ATOM 6675 O O . VAL B 1 39 ? -29.766 12.492 -33.656 1 75.88 39 VAL B O 1
ATOM 6678 N N . CYS B 1 40 ? -28.844 13.641 -35.25 1 76.38 40 CYS B N 1
ATOM 6679 C CA . CYS B 1 40 ? -28.281 12.461 -35.875 1 76.38 40 CYS B CA 1
ATOM 6680 C C . CYS B 1 40 ? -26.875 12.18 -35.375 1 76.38 40 CYS B C 1
ATOM 6682 O O . CYS B 1 40 ? -26.297 11.141 -35.688 1 76.38 40 CYS B O 1
ATOM 6684 N N . LYS B 1 41 ? -26.344 13.086 -34.562 1 74 41 LYS B N 1
ATOM 6685 C CA . LYS B 1 41 ? -25 13.078 -34 1 74 41 LYS B CA 1
ATOM 6686 C C . LYS B 1 41 ? -23.969 12.719 -35.062 1 74 41 LYS B C 1
ATOM 6688 O O . LYS B 1 41 ? -23.062 11.922 -34.812 1 74 41 LYS B O 1
ATOM 6693 N N . THR B 1 42 ? -24.031 13.359 -36.156 1 80.06 42 THR B N 1
ATOM 6694 C CA . THR B 1 42 ? -23.125 13.133 -37.281 1 80.06 42 THR B CA 1
ATOM 6695 C C . THR B 1 42 ? -22.703 14.453 -37.906 1 80.06 42 THR B C 1
ATOM 6697 O O . THR B 1 42 ? -23.453 15.438 -37.875 1 80.06 42 THR B O 1
ATOM 6700 N N . ASP B 1 43 ? -21.469 14.461 -38.469 1 82.81 43 ASP B N 1
ATOM 6701 C CA . ASP B 1 43 ? -21 15.594 -39.25 1 82.81 43 ASP B CA 1
ATOM 6702 C C . ASP B 1 43 ? -21.5 15.508 -40.688 1 82.81 43 ASP B C 1
ATOM 6704 O O . ASP B 1 43 ? -21.25 14.516 -41.406 1 82.81 43 ASP B O 1
ATOM 6708 N N . VAL B 1 44 ? -22.203 16.438 -41.094 1 84.88 44 VAL B N 1
ATOM 6709 C CA . VAL B 1 44 ? -22.781 16.516 -42.438 1 84.88 44 VAL B CA 1
ATOM 6710 C C . VAL B 1 44 ? -21.891 17.375 -43.312 1 84.88 44 VAL B C 1
ATOM 6712 O O . VAL B 1 44 ? -21.547 18.5 -42.969 1 84.88 44 VAL B O 1
ATOM 6715 N N . ASP B 1 45 ? -21.469 16.812 -44.438 1 82.06 45 ASP B N 1
ATOM 6716 C CA . ASP B 1 45 ? -20.641 17.531 -45.406 1 82.06 45 ASP B CA 1
ATOM 6717 C C . ASP B 1 45 ? -21.469 18.625 -46.094 1 82.06 45 ASP B C 1
ATOM 6719 O O . ASP B 1 45 ? -22.453 18.328 -46.781 1 82.06 45 ASP B O 1
ATOM 6723 N N . ILE B 1 46 ? -21.062 19.844 -45.844 1 83.06 46 ILE B N 1
ATOM 6724 C CA . ILE B 1 46 ? -21.781 20.953 -46.469 1 83.06 46 ILE B CA 1
ATOM 6725 C C . ILE B 1 46 ? -20.906 21.641 -47.5 1 83.06 46 ILE B C 1
ATOM 6727 O O . ILE B 1 46 ? -21.156 22.781 -47.875 1 83.06 46 ILE B O 1
ATOM 6731 N N . SER B 1 47 ? -19.812 21.031 -48.031 1 80.69 47 SER B N 1
ATOM 6732 C CA . SER B 1 47 ? -18.812 21.625 -48.906 1 80.69 47 SER B CA 1
ATOM 6733 C C . SER B 1 47 ? -19.406 21.953 -50.281 1 80.69 47 SER B C 1
ATOM 6735 O O . SER B 1 47 ? -18.922 22.875 -50.969 1 80.69 47 SER B O 1
ATOM 6737 N N . HIS B 1 48 ? -20.5 21.281 -50.625 1 80.69 48 HIS B N 1
ATOM 6738 C CA . HIS B 1 48 ? -21.016 21.453 -51.969 1 80.69 48 HIS B CA 1
ATOM 6739 C C . HIS B 1 48 ? -21.922 22.656 -52.062 1 80.69 48 HIS B C 1
ATOM 6741 O O . HIS B 1 48 ? -21.641 23.594 -52.844 1 80.69 48 HIS B O 1
ATOM 6747 N N . GLN B 1 49 ? -23.172 22.656 -51.375 1 79.25 49 GLN B N 1
ATOM 6748 C CA . GLN B 1 49 ? -24.141 23.719 -51.625 1 79.25 49 GLN B CA 1
ATOM 6749 C C . GLN B 1 49 ? -24.531 24.391 -50.312 1 79.25 49 GLN B C 1
ATOM 6751 O O . GLN B 1 49 ? -25.562 25.062 -50.219 1 79.25 49 GLN B O 1
ATOM 6756 N N . GLY B 1 50 ? -23.781 24.266 -49.312 1 80.75 50 GLY B N 1
ATOM 6757 C CA . GLY B 1 50 ? -23.984 24.906 -48.031 1 80.75 50 GLY B CA 1
ATOM 6758 C C . GLY B 1 50 ? -25.375 24.688 -47.469 1 80.75 50 GLY B C 1
ATOM 6759 O O . GLY B 1 50 ? -25.656 23.641 -46.875 1 80.75 50 GLY B O 1
ATOM 6760 N N . ALA B 1 51 ? -26.25 25.672 -47.719 1 81.5 51 ALA B N 1
ATOM 6761 C CA . ALA B 1 51 ? -27.594 25.672 -47.188 1 81.5 51 ALA B CA 1
ATOM 6762 C C . ALA B 1 51 ? -28.422 24.516 -47.75 1 81.5 51 ALA B C 1
ATOM 6764 O O . ALA B 1 51 ? -29.234 23.922 -47.031 1 81.5 51 ALA B O 1
ATOM 6765 N N . THR B 1 52 ? -28.234 24.234 -48.969 1 82.88 52 THR B N 1
ATOM 6766 C CA . THR B 1 52 ? -29 23.172 -49.594 1 82.88 52 THR B CA 1
ATOM 6767 C C . THR B 1 52 ? -28.578 21.812 -49.062 1 82.88 52 THR B C 1
ATOM 6769 O O . THR B 1 52 ? -29.406 20.906 -48.938 1 82.88 52 THR B O 1
ATOM 6772 N N . ASP B 1 53 ? -27.312 21.609 -48.719 1 85.19 53 ASP B N 1
ATOM 6773 C CA . ASP B 1 53 ? -26.828 20.359 -48.125 1 85.19 53 ASP B CA 1
ATOM 6774 C C . ASP B 1 53 ? -27.391 20.188 -46.719 1 85.19 53 ASP B C 1
ATOM 6776 O O . ASP B 1 53 ? -27.781 19.078 -46.344 1 85.19 53 ASP B O 1
ATOM 6780 N N . CYS B 1 54 ? -27.469 21.297 -45.969 1 85 54 CYS B N 1
ATOM 6781 C CA . CYS B 1 54 ? -28.094 21.266 -44.656 1 85 54 CYS B CA 1
ATOM 6782 C C . CYS B 1 54 ? -29.562 20.875 -44.75 1 85 54 CYS B C 1
ATOM 6784 O O . CYS B 1 54 ? -30.031 20.031 -44 1 85 54 CYS B O 1
ATOM 6786 N N . ARG B 1 55 ? -30.25 21.453 -45.656 1 83.19 55 ARG B N 1
ATOM 6787 C CA . ARG B 1 55 ? -31.672 21.188 -45.875 1 83.19 55 ARG B CA 1
ATOM 6788 C C . ARG B 1 55 ? -31.891 19.734 -46.281 1 83.19 55 ARG B C 1
ATOM 6790 O O . ARG B 1 55 ? -32.812 19.078 -45.75 1 83.19 55 ARG B O 1
ATOM 6797 N N . ARG B 1 56 ? -31.078 19.25 -47.156 1 82.5 56 ARG B N 1
ATOM 6798 C CA . ARG B 1 56 ? -31.188 17.875 -47.625 1 82.5 56 ARG B CA 1
ATOM 6799 C C . ARG B 1 56 ? -30.984 16.906 -46.438 1 82.5 56 ARG B C 1
ATOM 6801 O O . ARG B 1 56 ? -31.672 15.883 -46.375 1 82.5 56 ARG B O 1
ATOM 6808 N N . HIS B 1 57 ? -30.047 17.25 -45.562 1 83.31 57 HIS B N 1
ATOM 6809 C CA . HIS B 1 57 ? -29.828 16.406 -44.406 1 83.31 57 HIS B CA 1
ATOM 6810 C C . HIS B 1 57 ? -31.047 16.406 -43.469 1 83.31 57 HIS B C 1
ATOM 6812 O O . HIS B 1 57 ? -31.531 15.352 -43.062 1 83.31 57 HIS B O 1
ATOM 6818 N N . VAL B 1 58 ? -31.547 17.578 -43.125 1 83.56 58 VAL B N 1
ATOM 6819 C CA . VAL B 1 58 ? -32.656 17.734 -42.188 1 83.56 58 VAL B CA 1
ATOM 6820 C C . VAL B 1 58 ? -33.906 17.125 -42.75 1 83.56 58 VAL B C 1
ATOM 6822 O O . VAL B 1 58 ? -34.75 16.562 -42.031 1 83.56 58 VAL B O 1
ATOM 6825 N N . GLU B 1 59 ? -34 17.094 -44.031 1 80.31 59 GLU B N 1
ATOM 6826 C CA . GLU B 1 59 ? -35.188 16.562 -44.688 1 80.31 59 GLU B CA 1
ATOM 6827 C C . GLU B 1 59 ? -35.031 15.086 -45.031 1 80.31 59 GLU B C 1
ATOM 6829 O O . GLU B 1 59 ? -35.938 14.453 -45.562 1 80.31 59 GLU B O 1
ATOM 6834 N N . GLY B 1 60 ? -33.812 14.664 -44.812 1 79.62 60 GLY B N 1
ATOM 6835 C CA . GLY B 1 60 ? -33.562 13.258 -45.094 1 79.62 60 GLY B CA 1
ATOM 6836 C C . GLY B 1 60 ? -34.344 12.312 -44.219 1 79.62 60 GLY B C 1
ATOM 6837 O O . GLY B 1 60 ? -34.75 12.68 -43.125 1 79.62 60 GLY B O 1
ATOM 6838 N N . THR B 1 61 ? -34.594 11.133 -44.625 1 76.81 61 THR B N 1
ATOM 6839 C CA . THR B 1 61 ? -35.406 10.133 -43.906 1 76.81 61 THR B CA 1
ATOM 6840 C C . THR B 1 61 ? -34.719 9.703 -42.625 1 76.81 61 THR B C 1
ATOM 6842 O O . THR B 1 61 ? -35.375 9.484 -41.594 1 76.81 61 THR B O 1
ATOM 6845 N N . LYS B 1 62 ? -33.469 9.609 -42.625 1 72.38 62 LYS B N 1
ATOM 6846 C CA . LYS B 1 62 ? -32.75 9.195 -41.406 1 72.38 62 LYS B CA 1
ATOM 6847 C C . LYS B 1 62 ? -32.844 10.258 -40.312 1 72.38 62 LYS B C 1
ATOM 6849 O O . LYS B 1 62 ? -33.031 9.93 -39.156 1 72.38 62 LYS B O 1
ATOM 6854 N N . HIS B 1 63 ? -32.656 11.422 -40.594 1 76.19 63 HIS B N 1
ATOM 6855 C CA . HIS B 1 63 ? -32.75 12.508 -39.625 1 76.19 63 HIS B CA 1
ATOM 6856 C C . HIS B 1 63 ? -34.188 12.594 -39.062 1 76.19 63 HIS B C 1
ATOM 6858 O O . HIS B 1 63 ? -34.375 12.688 -37.844 1 76.19 63 HIS B O 1
ATOM 6864 N N . LYS B 1 64 ? -35.125 12.547 -39.906 1 76.88 64 LYS B N 1
ATOM 6865 C CA . LYS B 1 64 ? -36.531 12.633 -39.469 1 76.88 64 LYS B CA 1
ATOM 6866 C C . LYS B 1 64 ? -36.906 11.445 -38.562 1 76.88 64 LYS B C 1
ATOM 6868 O O . LYS B 1 64 ? -37.625 11.602 -37.594 1 76.88 64 LYS B O 1
ATOM 6873 N N . LYS B 1 65 ? -36.469 10.297 -38.844 1 71 65 LYS B N 1
ATOM 6874 C CA . LYS B 1 65 ? -36.719 9.148 -37.969 1 71 65 LYS B CA 1
ATOM 6875 C C . LYS B 1 65 ? -36.062 9.32 -36.594 1 71 65 LYS B C 1
ATOM 6877 O O . LYS B 1 65 ? -36.688 9.008 -35.562 1 71 65 LYS B O 1
ATOM 6882 N N . LEU B 1 66 ? -34.875 9.797 -36.594 1 70.44 66 LEU B N 1
ATOM 6883 C CA . LEU B 1 66 ? -34.188 10.016 -35.312 1 70.44 66 LEU B CA 1
ATOM 6884 C C . LEU B 1 66 ? -34.781 11.188 -34.562 1 70.44 66 LEU B C 1
ATOM 6886 O O . LEU B 1 66 ? -34.906 11.156 -33.344 1 70.44 66 LEU B O 1
ATOM 6890 N N . GLU B 1 67 ? -35.125 12.125 -35.188 1 70.12 67 GLU B N 1
ATOM 6891 C CA . GLU B 1 67 ? -35.812 13.258 -34.594 1 70.12 67 GLU B CA 1
ATOM 6892 C C . GLU B 1 67 ? -37.156 12.82 -34 1 70.12 67 GLU B C 1
ATOM 6894 O O . GLU B 1 67 ? -37.5 13.227 -32.906 1 70.12 67 GLU B O 1
ATOM 6899 N N . SER B 1 68 ? -37.938 12.062 -34.75 1 67.31 68 SER B N 1
ATOM 6900 C CA . SER B 1 68 ? -39.188 11.508 -34.219 1 67.31 68 SER B CA 1
ATOM 6901 C C . SER B 1 68 ? -38.906 10.523 -33.094 1 67.31 68 SER B C 1
ATOM 6903 O O . SER B 1 68 ? -39.688 10.469 -32.125 1 67.31 68 SER B O 1
ATOM 6905 N N . ALA B 1 69 ? -37.938 9.688 -33.156 1 58.12 69 ALA B N 1
ATOM 6906 C CA . ALA B 1 69 ? -37.562 8.781 -32.094 1 58.12 69 ALA B CA 1
ATOM 6907 C C . ALA B 1 69 ? -37.125 9.562 -30.859 1 58.12 69 ALA B C 1
ATOM 6909 O O . ALA B 1 69 ? -37.469 9.211 -29.719 1 58.12 69 ALA B O 1
ATOM 6910 N N . ILE B 1 70 ? -36.25 10.508 -31 1 53.31 70 ILE B N 1
ATOM 6911 C CA . ILE B 1 70 ? -35.875 11.375 -29.891 1 53.31 70 ILE B CA 1
ATOM 6912 C C . ILE B 1 70 ? -37.094 12.141 -29.375 1 53.31 70 ILE B C 1
ATOM 6914 O O . ILE B 1 70 ? -37.281 12.297 -28.172 1 53.31 70 ILE B O 1
ATOM 6918 N N . ALA B 1 71 ? -37.812 12.695 -30.25 1 50.53 71 ALA B N 1
ATOM 6919 C CA . ALA B 1 71 ? -39.062 13.352 -29.906 1 50.53 71 ALA B CA 1
ATOM 6920 C C . ALA B 1 71 ? -40.031 12.359 -29.266 1 50.53 71 ALA B C 1
ATOM 6922 O O . ALA B 1 71 ? -40.844 12.727 -28.406 1 50.53 71 ALA B O 1
ATOM 6923 N N . SER B 1 72 ? -40.219 11.25 -29.844 1 42.34 72 SER B N 1
ATOM 6924 C CA . SER B 1 72 ? -41.031 10.203 -29.25 1 42.34 72 SER B CA 1
ATOM 6925 C C . SER B 1 72 ? -40.375 9.609 -28 1 42.34 72 SER B C 1
ATOM 6927 O O . SER B 1 72 ? -40.938 8.742 -27.344 1 42.34 72 SER B O 1
ATOM 6929 N N . VAL B 1 73 ? -39.031 9.609 -27.922 1 37.19 73 VAL B N 1
ATOM 6930 C CA . VAL B 1 73 ? -38.562 9.281 -26.578 1 37.19 73 VAL B CA 1
ATOM 6931 C C . VAL B 1 73 ? -39.25 10.211 -25.562 1 37.19 73 VAL B C 1
ATOM 6933 O O . VAL B 1 73 ? -39.156 11.43 -25.672 1 37.19 73 VAL B O 1
ATOM 6936 N N . PRO B 1 74 ? -40.344 9.852 -24.953 1 33.31 74 PRO B N 1
ATOM 6937 C CA . PRO B 1 74 ? -40.938 10.797 -24 1 33.31 74 PRO B CA 1
ATOM 6938 C C . PRO B 1 74 ? -39.875 11.703 -23.344 1 33.31 74 PRO B C 1
ATOM 6940 O O . PRO B 1 74 ? -38.719 11.305 -23.203 1 33.31 74 PRO B O 1
ATOM 6943 N N . LYS B 1 75 ? -39.812 13.133 -23.734 1 33.38 75 LYS B N 1
ATOM 6944 C CA . LYS B 1 75 ? -39.156 13.977 -22.734 1 33.38 75 LYS B CA 1
ATOM 6945 C C . LYS B 1 75 ? -38.969 13.227 -21.422 1 33.38 75 LYS B C 1
ATOM 6947 O O . LYS B 1 75 ? -39.938 12.625 -20.906 1 33.38 75 LYS B O 1
ATOM 6952 N N . ILE B 1 76 ? -37.875 12.656 -21.25 1 32.59 76 ILE B N 1
ATOM 6953 C CA . ILE B 1 76 ? -37.781 12.18 -19.875 1 32.59 76 ILE B CA 1
ATOM 6954 C C . ILE B 1 76 ? -38.656 13.047 -18.969 1 32.59 76 ILE B C 1
ATOM 6956 O O . ILE B 1 76 ? -38.344 14.234 -18.766 1 32.59 76 ILE B O 1
ATOM 6960 N N . THR B 1 77 ? -39.938 13.258 -19.156 1 29.86 77 THR B N 1
ATOM 6961 C CA . THR B 1 77 ? -40.812 13.805 -18.125 1 29.86 77 THR B CA 1
ATOM 6962 C C . THR B 1 77 ? -40.062 13.945 -16.812 1 29.86 77 THR B C 1
ATOM 6964 O O . THR B 1 77 ? -39.188 13.141 -16.484 1 29.86 77 THR B O 1
ATOM 6967 N N . THR B 1 78 ? -39.812 15.188 -16.359 1 33 78 THR B N 1
ATOM 6968 C CA . THR B 1 78 ? -39.531 15.352 -14.93 1 33 78 THR B CA 1
ATOM 6969 C C . THR B 1 78 ? -40 14.125 -14.148 1 33 78 THR B C 1
ATOM 6971 O O . THR B 1 78 ? -41.188 13.992 -13.836 1 33 78 THR B O 1
ATOM 6974 N N . LYS B 1 79 ? -39.938 13.047 -14.672 1 35.91 79 LYS B N 1
ATOM 6975 C CA . LYS B 1 79 ? -40.25 11.828 -13.938 1 35.91 79 LYS B CA 1
ATOM 6976 C C . LYS B 1 79 ? -40.375 12.102 -12.438 1 35.91 79 LYS B C 1
ATOM 6978 O O . LYS B 1 79 ? -39.469 12.688 -11.836 1 35.91 79 LYS B O 1
ATOM 6983 N N . PHE B 1 80 ? -41.406 12.352 -12.047 1 37.59 80 PHE B N 1
ATOM 6984 C CA . PHE B 1 80 ? -41.75 12.516 -10.648 1 37.59 80 PHE B CA 1
ATOM 6985 C C . PHE B 1 80 ? -40.781 11.781 -9.734 1 37.59 80 PHE B C 1
ATOM 6987 O O . PHE B 1 80 ? -40.719 10.555 -9.766 1 37.59 80 PHE B O 1
ATOM 6994 N N . PHE B 1 81 ? -39.531 12.312 -9.781 1 52.94 81 PHE B N 1
ATOM 6995 C CA . PHE B 1 81 ? -38.688 11.859 -8.688 1 52.94 81 PHE B CA 1
ATOM 6996 C C . PHE B 1 81 ? -39.531 11.469 -7.473 1 52.94 81 PHE B C 1
ATOM 6998 O O . PHE B 1 81 ? -40.031 12.336 -6.754 1 52.94 81 PHE B O 1
ATOM 7005 N N . GLY B 1 82 ? -40.25 10.422 -7.746 1 64.31 82 GLY B N 1
ATOM 7006 C CA . GLY B 1 82 ? -41.062 9.945 -6.633 1 64.31 82 GLY B CA 1
ATOM 7007 C C . GLY B 1 82 ? -40.25 9.773 -5.352 1 64.31 82 GLY B C 1
ATOM 7008 O O . GLY B 1 82 ? -39.031 9.922 -5.352 1 64.31 82 GLY B O 1
ATOM 7009 N N . ASP B 1 83 ? -40.875 9.766 -4.352 1 77.38 83 ASP B N 1
ATOM 7010 C CA . ASP B 1 83 ? -40.344 9.602 -3.004 1 77.38 83 ASP B CA 1
ATOM 7011 C C . ASP B 1 83 ? -39.406 8.398 -2.928 1 77.38 83 ASP B C 1
ATOM 7013 O O . ASP B 1 83 ? -38.375 8.469 -2.281 1 77.38 83 ASP B O 1
ATOM 7017 N N . GLN B 1 84 ? -39.656 7.422 -3.893 1 83.25 84 GLN B N 1
ATOM 7018 C CA . GLN B 1 84 ? -38.812 6.215 -3.85 1 83.25 84 GLN B CA 1
ATOM 7019 C C . GLN B 1 84 ? -37.469 6.449 -4.516 1 83.25 84 GLN B C 1
ATOM 7021 O O . GLN B 1 84 ? -36.438 5.922 -4.059 1 83.25 84 GLN B O 1
ATOM 7026 N N . ASP B 1 85 ? -37.438 7.176 -5.539 1 85.88 85 ASP B N 1
ATOM 7027 C CA . ASP B 1 85 ? -36.188 7.492 -6.234 1 85.88 85 ASP B CA 1
ATOM 7028 C C . ASP B 1 85 ? -35.25 8.305 -5.344 1 85.88 85 ASP B C 1
ATOM 7030 O O . ASP B 1 85 ? -34.031 8.094 -5.363 1 85.88 85 ASP B O 1
ATOM 7034 N N . LEU B 1 86 ? -35.875 9.133 -4.641 1 91.31 86 LEU B N 1
ATOM 7035 C CA . LEU B 1 86 ? -35.094 9.961 -3.732 1 91.31 86 LEU B CA 1
ATOM 7036 C C . LEU B 1 86 ? -34.469 9.109 -2.625 1 91.31 86 LEU B C 1
ATOM 7038 O O . LEU B 1 86 ? -33.344 9.352 -2.211 1 91.31 86 LEU B O 1
ATOM 7042 N N . ARG B 1 87 ? -35.25 8.172 -2.17 1 92.69 87 ARG B N 1
ATOM 7043 C CA . ARG B 1 87 ? -34.75 7.293 -1.122 1 92.69 87 ARG B CA 1
ATOM 7044 C C . ARG B 1 87 ? -33.625 6.422 -1.641 1 92.69 87 ARG B C 1
ATOM 7046 O O . ARG B 1 87 ? -32.625 6.184 -0.931 1 92.69 87 ARG B O 1
ATOM 7053 N N . THR B 1 88 ? -33.719 5.992 -2.848 1 94.56 88 THR B N 1
ATOM 7054 C CA . THR B 1 88 ? -32.688 5.145 -3.439 1 94.56 88 THR B CA 1
ATOM 7055 C C . THR B 1 88 ? -31.406 5.938 -3.676 1 94.56 88 THR B C 1
ATOM 7057 O O . THR B 1 88 ? -30.312 5.465 -3.355 1 94.56 88 THR B O 1
ATOM 7060 N N . ILE B 1 89 ? -31.562 7.117 -4.273 1 94.19 89 ILE B N 1
ATOM 7061 C CA . ILE B 1 89 ? -30.391 7.926 -4.543 1 94.19 89 ILE B CA 1
ATOM 7062 C C . ILE B 1 89 ? -29.734 8.344 -3.227 1 94.19 89 ILE B C 1
ATOM 7064 O O . ILE B 1 89 ? -28.516 8.477 -3.148 1 94.19 89 ILE B O 1
ATOM 7068 N N . ARG B 1 90 ? -30.516 8.586 -2.221 1 95.62 90 ARG B N 1
ATOM 7069 C CA . ARG B 1 90 ? -29.969 8.883 -0.902 1 95.62 90 ARG B CA 1
ATOM 7070 C C . ARG B 1 90 ? -29.094 7.738 -0.395 1 95.62 90 ARG B C 1
ATOM 7072 O O . ARG B 1 90 ? -28.016 7.965 0.156 1 95.62 90 ARG B O 1
ATOM 7079 N N . ALA B 1 91 ? -29.594 6.523 -0.544 1 96.69 91 ALA B N 1
ATOM 7080 C CA . ALA B 1 91 ? -28.828 5.348 -0.15 1 96.69 91 ALA B CA 1
ATOM 7081 C C . ALA B 1 91 ? -27.531 5.254 -0.946 1 96.69 91 ALA B C 1
ATOM 7083 O O . ALA B 1 91 ? -26.469 4.949 -0.387 1 96.69 91 ALA B O 1
ATOM 7084 N N . GLU B 1 92 ? -27.609 5.496 -2.24 1 96.19 92 GLU B N 1
ATOM 7085 C CA . GLU B 1 92 ? -26.438 5.457 -3.111 1 96.19 92 GLU B CA 1
ATOM 7086 C C . GLU B 1 92 ? -25.406 6.52 -2.715 1 96.19 92 GLU B C 1
ATOM 7088 O O . GLU B 1 92 ? -24.203 6.262 -2.719 1 96.19 92 GLU B O 1
ATOM 7093 N N . THR B 1 93 ? -25.859 7.695 -2.355 1 96.44 93 THR B N 1
ATOM 7094 C CA . THR B 1 93 ? -24.984 8.797 -1.948 1 96.44 93 THR B CA 1
ATOM 7095 C C . THR B 1 93 ? -24.328 8.492 -0.607 1 96.44 93 THR B C 1
ATOM 7097 O O . THR B 1 93 ? -23.141 8.789 -0.407 1 96.44 93 THR B O 1
ATOM 7100 N N . LEU B 1 94 ? -25.094 7.879 0.249 1 97.19 94 LEU B N 1
ATOM 7101 C CA . LEU B 1 94 ? -24.562 7.508 1.553 1 97.19 94 LEU B CA 1
ATOM 7102 C C . LEU B 1 94 ? -23.438 6.484 1.406 1 97.19 94 LEU B C 1
ATOM 7104 O O . LEU B 1 94 ? -22.406 6.598 2.059 1 97.19 94 LEU B O 1
ATOM 7108 N N . PHE B 1 95 ? -23.625 5.477 0.563 1 97.25 95 PHE B N 1
ATOM 7109 C CA . PHE B 1 95 ? -22.594 4.473 0.354 1 97.25 95 PHE B CA 1
ATOM 7110 C C . PHE B 1 95 ? -21.359 5.09 -0.308 1 97.25 95 PHE B C 1
ATOM 7112 O O . PHE B 1 95 ? -20.234 4.695 -0.021 1 97.25 95 PHE B O 1
ATOM 7119 N N . SER B 1 96 ? -21.578 6.062 -1.233 1 96.88 96 SER B N 1
ATOM 7120 C CA . SER B 1 96 ? -20.469 6.77 -1.857 1 96.88 96 SER B CA 1
ATOM 7121 C C . SER B 1 96 ? -19.625 7.508 -0.818 1 96.88 96 SER B C 1
ATOM 7123 O O . SER B 1 96 ? -18.406 7.523 -0.902 1 96.88 96 SER B O 1
ATOM 7125 N N . ASN B 1 97 ? -20.266 8.086 0.189 1 97.19 97 ASN B N 1
ATOM 7126 C CA . ASN B 1 97 ? -19.562 8.734 1.288 1 97.19 97 ASN B CA 1
ATOM 7127 C C . ASN B 1 97 ? -18.734 7.738 2.092 1 97.19 97 ASN B C 1
ATOM 7129 O O . ASN B 1 97 ? -17.641 8.07 2.562 1 97.19 97 ASN B O 1
ATOM 7133 N N . PHE B 1 98 ? -19.344 6.566 2.25 1 97.12 98 PHE B N 1
ATOM 7134 C CA . PHE B 1 98 ? -18.656 5.496 2.961 1 97.12 98 PHE B CA 1
ATOM 7135 C C . PHE B 1 98 ? -17.359 5.125 2.258 1 97.12 98 PHE B C 1
ATOM 7137 O O . PHE B 1 98 ? -16.328 4.949 2.906 1 97.12 98 PHE B O 1
ATOM 7144 N N . ILE B 1 99 ? -17.406 5.051 0.921 1 96.81 99 ILE B N 1
ATOM 7145 C CA . ILE B 1 99 ? -16.25 4.723 0.099 1 96.81 99 ILE B CA 1
ATOM 7146 C C . ILE B 1 99 ? -15.188 5.816 0.235 1 96.81 99 ILE B C 1
ATOM 7148 O O . ILE B 1 99 ? -14 5.527 0.418 1 96.81 99 ILE B O 1
ATOM 7152 N N . ALA B 1 100 ? -15.562 7.02 0.219 1 96.62 100 ALA B N 1
ATOM 7153 C CA . ALA B 1 100 ? -14.641 8.156 0.315 1 96.62 100 ALA B CA 1
ATOM 7154 C C . ALA B 1 100 ? -13.992 8.211 1.693 1 96.62 100 ALA B C 1
ATOM 7156 O O . ALA B 1 100 ? -12.773 8.391 1.804 1 96.62 100 ALA B O 1
ATOM 7157 N N . GLU B 1 101 ? -14.75 8.062 2.732 1 96.5 101 GLU B N 1
ATOM 7158 C CA . GLU B 1 101 ? -14.258 8.195 4.098 1 96.5 101 GLU B CA 1
ATOM 7159 C C . GLU B 1 101 ? -13.234 7.113 4.422 1 96.5 101 GLU B C 1
ATOM 7161 O O . GLU B 1 101 ? -12.227 7.383 5.09 1 96.5 101 GLU B O 1
ATOM 7166 N N . HIS B 1 102 ? -13.453 5.949 3.979 1 95.25 102 HIS B N 1
ATOM 7167 C CA . HIS B 1 102 ? -12.609 4.836 4.391 1 95.25 102 HIS B CA 1
ATOM 7168 C C . HIS B 1 102 ? -11.555 4.527 3.336 1 95.25 102 HIS B C 1
ATOM 7170 O O . HIS B 1 102 ? -10.844 3.521 3.434 1 95.25 102 HIS B O 1
ATOM 7176 N N . ASN B 1 103 ? -11.438 5.32 2.314 1 94.06 103 ASN B N 1
ATOM 7177 C CA . ASN B 1 103 ? -10.414 5.207 1.285 1 94.06 103 ASN B CA 1
ATOM 7178 C C . ASN B 1 103 ? -10.492 3.863 0.563 1 94.06 103 ASN B C 1
ATOM 7180 O O . ASN B 1 103 ? -9.461 3.221 0.327 1 94.06 103 ASN B O 1
ATOM 7184 N N . VAL B 1 104 ? -11.664 3.354 0.318 1 93.5 104 VAL B N 1
ATOM 7185 C CA . VAL B 1 104 ? -11.875 2.092 -0.387 1 93.5 104 VAL B CA 1
ATOM 7186 C C . VAL B 1 104 ? -11.984 2.352 -1.888 1 93.5 104 VAL B C 1
ATOM 7188 O O . VAL B 1 104 ? -12.484 3.398 -2.309 1 93.5 104 VAL B O 1
ATOM 7191 N N . PRO B 1 105 ? -11.484 1.405 -2.715 1 93.19 105 PRO B N 1
ATOM 7192 C CA . PRO B 1 105 ? -11.602 1.595 -4.164 1 93.19 105 PRO B CA 1
ATOM 7193 C C . PRO B 1 105 ? -13.047 1.68 -4.633 1 93.19 105 PRO B C 1
ATOM 7195 O O . PRO B 1 105 ? -13.906 0.958 -4.125 1 93.19 105 PRO B O 1
ATOM 7198 N N . VAL B 1 106 ? -13.297 2.498 -5.625 1 94.12 106 VAL B N 1
ATOM 7199 C CA . VAL B 1 106 ? -14.641 2.717 -6.152 1 94.12 106 VAL B CA 1
ATOM 7200 C C . VAL B 1 106 ? -15.133 1.451 -6.852 1 94.12 106 VAL B C 1
ATOM 7202 O O . VAL B 1 106 ? -16.344 1.229 -6.969 1 94.12 106 VAL B O 1
ATOM 7205 N N . SER B 1 107 ? -14.25 0.543 -7.258 1 93.44 107 SER B N 1
ATOM 7206 C CA . SER B 1 107 ? -14.578 -0.669 -8 1 93.44 107 SER B CA 1
ATOM 7207 C C . SER B 1 107 ? -15.398 -1.634 -7.148 1 93.44 107 SER B C 1
ATOM 7209 O O . SER B 1 107 ? -16.078 -2.508 -7.68 1 93.44 107 SER B O 1
ATOM 7211 N N . ILE B 1 108 ? -15.359 -1.521 -5.84 1 94.25 108 ILE B N 1
ATOM 7212 C CA . ILE B 1 108 ? -16.094 -2.43 -4.965 1 94.25 108 ILE B CA 1
ATOM 7213 C C . ILE B 1 108 ? -17.594 -2.236 -5.156 1 94.25 108 ILE B C 1
ATOM 7215 O O . ILE B 1 108 ? -18.391 -3.123 -4.836 1 94.25 108 ILE B O 1
ATOM 7219 N N . ALA B 1 109 ? -17.953 -1.01 -5.641 1 95.81 109 ALA B N 1
ATOM 7220 C CA . ALA B 1 109 ? -19.375 -0.679 -5.816 1 95.81 109 ALA B CA 1
ATOM 7221 C C . ALA B 1 109 ? -20.016 -1.596 -6.848 1 95.81 109 ALA B C 1
ATOM 7223 O O . ALA B 1 109 ? -21.25 -1.737 -6.875 1 95.81 109 ALA B O 1
ATOM 7224 N N . ASP B 1 110 ? -19.25 -2.264 -7.703 1 95.62 110 ASP B N 1
ATOM 7225 C CA . ASP B 1 110 ? -19.797 -3.168 -8.719 1 95.62 110 ASP B CA 1
ATOM 7226 C C . ASP B 1 110 ? -20.516 -4.34 -8.07 1 95.62 110 ASP B C 1
ATOM 7228 O O . ASP B 1 110 ? -21.469 -4.891 -8.648 1 95.62 110 ASP B O 1
ATOM 7232 N N . HIS B 1 111 ? -20.094 -4.738 -6.895 1 96.38 111 HIS B N 1
ATOM 7233 C CA . HIS B 1 111 ? -20.703 -5.871 -6.215 1 96.38 111 HIS B CA 1
ATOM 7234 C C . HIS B 1 111 ? -21.703 -5.406 -5.152 1 96.38 111 HIS B C 1
ATOM 7236 O O . HIS B 1 111 ? -22.438 -6.219 -4.582 1 96.38 111 HIS B O 1
ATOM 7242 N N . ALA B 1 112 ? -21.719 -4.066 -4.867 1 95.81 112 ALA B N 1
ATOM 7243 C CA . ALA B 1 112 ? -22.516 -3.557 -3.752 1 95.81 112 ALA B CA 1
ATOM 7244 C C . ALA B 1 112 ? -24 -3.74 -4.012 1 95.81 112 ALA B C 1
ATOM 7246 O O . ALA B 1 112 ? -24.734 -4.219 -3.145 1 95.81 112 ALA B O 1
ATOM 7247 N N . GLY B 1 113 ? -24.484 -3.389 -5.207 1 95.06 113 GLY B N 1
ATOM 7248 C CA . GLY B 1 113 ? -25.906 -3.506 -5.535 1 95.06 113 GLY B CA 1
ATOM 7249 C C . GLY B 1 113 ? -26.453 -4.906 -5.34 1 95.06 113 GLY B C 1
ATOM 7250 O O . GLY B 1 113 ? -27.328 -5.125 -4.512 1 95.06 113 GLY B O 1
ATOM 7251 N N . PRO B 1 114 ? -25.859 -5.844 -6.078 1 96.38 114 PRO B N 1
ATOM 7252 C CA . PRO B 1 114 ? -26.312 -7.227 -5.91 1 96.38 114 PRO B CA 1
ATOM 7253 C C . PRO B 1 114 ? -26.188 -7.723 -4.473 1 96.38 114 PRO B C 1
ATOM 7255 O O . PRO B 1 114 ? -27.016 -8.492 -4.004 1 96.38 114 PRO B O 1
ATOM 7258 N N . LEU B 1 115 ? -25.188 -7.32 -3.803 1 97.38 115 LEU B N 1
ATOM 7259 C CA . LEU B 1 115 ? -24.969 -7.719 -2.414 1 97.38 115 LEU B CA 1
ATOM 7260 C C . LEU B 1 115 ? -26.109 -7.219 -1.529 1 97.38 115 LEU B C 1
ATOM 7262 O O . LEU B 1 115 ? -26.672 -7.98 -0.732 1 97.38 115 LEU B O 1
ATOM 7266 N N . PHE B 1 116 ? -26.516 -5.902 -1.655 1 97.81 116 PHE B N 1
ATOM 7267 C CA . PHE B 1 116 ? -27.547 -5.316 -0.823 1 97.81 116 PHE B CA 1
ATOM 7268 C C . PHE B 1 116 ? -28.891 -5.977 -1.097 1 97.81 116 PHE B C 1
ATOM 7270 O O . PHE B 1 116 ? -29.703 -6.152 -0.182 1 97.81 116 PHE B O 1
ATOM 7277 N N . LYS B 1 117 ? -29.125 -6.328 -2.324 1 96.62 117 LYS B N 1
ATOM 7278 C CA . LYS B 1 117 ? -30.359 -7.023 -2.668 1 96.62 117 LYS B CA 1
ATOM 7279 C C . LYS B 1 117 ? -30.469 -8.352 -1.928 1 96.62 117 LYS B C 1
ATOM 7281 O O . LYS B 1 117 ? -31.562 -8.727 -1.477 1 96.62 117 LYS B O 1
ATOM 7286 N N . LYS B 1 118 ? -29.359 -8.992 -1.801 1 96.31 118 LYS B N 1
ATOM 7287 C CA . LYS B 1 118 ? -29.328 -10.297 -1.133 1 96.31 118 LYS B CA 1
ATOM 7288 C C . LYS B 1 118 ? -29.359 -10.133 0.384 1 96.31 118 LYS B C 1
ATOM 7290 O O . LYS B 1 118 ? -29.953 -10.945 1.093 1 96.31 118 LYS B O 1
ATOM 7295 N N . MET B 1 119 ? -28.703 -9.133 0.903 1 96.88 119 MET B N 1
ATOM 7296 C CA . MET B 1 119 ? -28.609 -8.891 2.34 1 96.88 119 MET B CA 1
ATOM 7297 C C . MET B 1 119 ? -29.953 -8.445 2.904 1 96.88 119 MET B C 1
ATOM 7299 O O . MET B 1 119 ? -30.328 -8.836 4.012 1 96.88 119 MET B O 1
ATOM 7303 N N . PHE B 1 120 ? -30.625 -7.559 2.107 1 97.38 120 PHE B N 1
ATOM 7304 C CA . PHE B 1 120 ? -31.859 -6.949 2.586 1 97.38 120 PHE B CA 1
ATOM 7305 C C . PHE B 1 120 ? -33 -7.188 1.601 1 97.38 120 PHE B C 1
ATOM 7307 O O . PHE B 1 120 ? -33.562 -6.238 1.046 1 97.38 120 PHE B O 1
ATOM 7314 N N . PRO B 1 121 ? -33.469 -8.398 1.521 1 95.19 121 PRO B N 1
ATOM 7315 C CA . PRO B 1 121 ? -34.562 -8.703 0.592 1 95.19 121 PRO B CA 1
ATOM 7316 C C . PRO B 1 121 ? -35.875 -8.031 0.983 1 95.19 121 PRO B C 1
ATOM 7318 O O . PRO B 1 121 ? -36.75 -7.879 0.146 1 95.19 121 PRO B O 1
ATOM 7321 N N . ASP B 1 122 ? -36 -7.59 2.201 1 95.06 122 ASP B N 1
ATOM 7322 C CA . ASP B 1 122 ? -37.25 -6.984 2.709 1 95.06 122 ASP B CA 1
ATOM 7323 C C . ASP B 1 122 ? -37.281 -5.484 2.422 1 95.06 122 ASP B C 1
ATOM 7325 O O . ASP B 1 122 ? -38.219 -4.793 2.812 1 95.06 122 ASP B O 1
ATOM 7329 N N . SER B 1 123 ? -36.25 -4.945 1.779 1 96.31 123 SER B N 1
ATOM 7330 C CA . SER B 1 123 ? -36.156 -3.516 1.505 1 96.31 123 SER B CA 1
ATOM 7331 C C . SER B 1 123 ? -36.406 -3.221 0.03 1 96.31 123 SER B C 1
ATOM 7333 O O . SER B 1 123 ? -35.75 -3.785 -0.843 1 96.31 123 SER B O 1
ATOM 7335 N N . GLN B 1 124 ? -37.281 -2.336 -0.208 1 95.06 124 GLN B N 1
ATOM 7336 C CA . GLN B 1 124 ? -37.531 -1.894 -1.577 1 95.06 124 GLN B CA 1
ATOM 7337 C C . GLN B 1 124 ? -36.375 -1.02 -2.082 1 95.06 124 GLN B C 1
ATOM 7339 O O . GLN B 1 124 ? -36.062 -1.052 -3.268 1 95.06 124 GLN B O 1
ATOM 7344 N N . ILE B 1 125 ? -35.844 -0.241 -1.186 1 96.5 125 ILE B N 1
ATOM 7345 C CA . ILE B 1 125 ? -34.719 0.614 -1.539 1 96.5 125 ILE B CA 1
ATOM 7346 C C . ILE B 1 125 ? -33.531 -0.245 -1.997 1 96.5 125 ILE B C 1
ATOM 7348 O O . ILE B 1 125 ? -32.906 0.053 -3.01 1 96.5 125 ILE B O 1
ATOM 7352 N N . ALA B 1 126 ? -33.281 -1.319 -1.268 1 97.06 126 ALA B N 1
ATOM 7353 C CA . ALA B 1 126 ? -32.188 -2.223 -1.598 1 97.06 126 ALA B CA 1
ATOM 7354 C C . ALA B 1 126 ? -32.438 -2.908 -2.939 1 97.06 126 ALA B C 1
ATOM 7356 O O . ALA B 1 126 ? -31.5 -3.125 -3.709 1 97.06 126 ALA B O 1
ATOM 7357 N N . GLN B 1 127 ? -33.625 -3.256 -3.244 1 95 127 GLN B N 1
ATOM 7358 C CA . GLN B 1 127 ? -33.969 -3.945 -4.484 1 95 127 GLN B CA 1
ATOM 7359 C C . GLN B 1 127 ? -33.781 -3.031 -5.691 1 95 127 GLN B C 1
ATOM 7361 O O . GLN B 1 127 ? -33.5 -3.5 -6.793 1 95 127 GLN B O 1
ATOM 7366 N N . GLN B 1 128 ? -33.875 -1.774 -5.426 1 93.75 128 GLN B N 1
ATOM 7367 C CA . GLN B 1 128 ? -33.75 -0.815 -6.52 1 93.75 128 GLN B CA 1
ATOM 7368 C C . GLN B 1 128 ? -32.344 -0.216 -6.574 1 93.75 128 GLN B C 1
ATOM 7370 O O . GLN B 1 128 ? -32.031 0.561 -7.48 1 93.75 128 GLN B O 1
ATOM 7375 N N . TYR B 1 129 ? -31.594 -0.585 -5.621 1 94.56 129 TYR B N 1
ATOM 7376 C CA . TYR B 1 129 ? -30.219 -0.061 -5.586 1 94.56 129 TYR B CA 1
ATOM 7377 C C . TYR B 1 129 ? -29.453 -0.473 -6.832 1 94.56 129 TYR B C 1
ATOM 7379 O O . TYR B 1 129 ? -29.281 -1.665 -7.098 1 94.56 129 TYR B O 1
ATOM 7387 N N . GLY B 1 130 ? -29 0.393 -7.688 1 88.94 130 GLY B N 1
ATOM 7388 C CA . GLY B 1 130 ? -28.344 0.059 -8.938 1 88.94 130 GLY B CA 1
ATOM 7389 C C . GLY B 1 130 ? -27.062 0.851 -9.172 1 88.94 130 GLY B C 1
ATOM 7390 O O . GLY B 1 130 ? -26.719 1.157 -10.312 1 88.94 130 GLY B O 1
ATOM 7391 N N . CYS B 1 131 ? -26.328 1.16 -8.156 1 91 131 CYS B N 1
ATOM 7392 C CA . CYS B 1 131 ? -25.141 1.996 -8.266 1 91 131 CYS B CA 1
ATOM 7393 C C . CYS B 1 131 ? -23.891 1.143 -8.367 1 91 131 CYS B C 1
ATOM 7395 O O . CYS B 1 131 ? -23.531 0.424 -7.434 1 91 131 CYS B O 1
ATOM 7397 N N . ALA B 1 132 ? -23.219 1.219 -9.547 1 93.12 132 ALA B N 1
ATOM 7398 C CA . ALA B 1 132 ? -21.938 0.556 -9.75 1 93.12 132 ALA B CA 1
ATOM 7399 C C . ALA B 1 132 ? -20.797 1.563 -9.734 1 93.12 132 ALA B C 1
ATOM 7401 O O . ALA B 1 132 ? -20.938 2.668 -9.203 1 93.12 132 ALA B O 1
ATOM 7402 N N . ARG B 1 133 ? -19.656 1.166 -10.227 1 92.19 133 ARG B N 1
ATOM 7403 C CA . ARG B 1 133 ? -18.453 1.981 -10.062 1 92.19 133 ARG B CA 1
ATOM 7404 C C . ARG B 1 133 ? -18.594 3.305 -10.812 1 92.19 133 ARG B C 1
ATOM 7406 O O . ARG B 1 133 ? -18.188 4.352 -10.305 1 92.19 133 ARG B O 1
ATOM 7413 N N . THR B 1 134 ? -19.109 3.297 -12 1 90.81 134 THR B N 1
ATOM 7414 C CA . THR B 1 134 ? -19.219 4.5 -12.812 1 90.81 134 THR B CA 1
ATOM 7415 C C . THR B 1 134 ? -20.172 5.504 -12.188 1 90.81 134 THR B C 1
ATOM 7417 O O . THR B 1 134 ? -19.875 6.695 -12.102 1 90.81 134 THR B O 1
ATOM 7420 N N . LYS B 1 135 ? -21.359 5.004 -11.844 1 92.25 135 LYS B N 1
ATOM 7421 C CA . LYS B 1 135 ? -22.328 5.879 -11.195 1 92.25 135 LYS B CA 1
ATOM 7422 C C . LYS B 1 135 ? -21.812 6.391 -9.852 1 92.25 135 LYS B C 1
ATOM 7424 O O . LYS B 1 135 ? -22.047 7.543 -9.492 1 92.25 135 LYS B O 1
ATOM 7429 N N . THR B 1 136 ? -21.172 5.562 -9.062 1 94.94 136 THR B N 1
ATOM 7430 C CA . THR B 1 136 ? -20.594 5.969 -7.789 1 94.94 136 THR B CA 1
ATOM 7431 C C . THR B 1 136 ? -19.578 7.086 -7.992 1 94.94 136 THR B C 1
ATOM 7433 O O . THR B 1 136 ? -19.547 8.055 -7.234 1 94.94 136 THR B O 1
ATOM 7436 N N . ALA B 1 137 ? -18.703 6.934 -8.992 1 94.25 137 ALA B N 1
ATOM 7437 C CA . ALA B 1 137 ? -17.719 7.965 -9.312 1 94.25 137 ALA B CA 1
ATOM 7438 C C . ALA B 1 137 ? -18.406 9.281 -9.664 1 94.25 137 ALA B C 1
ATOM 7440 O O . ALA B 1 137 ? -17.953 10.359 -9.266 1 94.25 137 ALA B O 1
ATOM 7441 N N . ALA B 1 138 ? -19.453 9.18 -10.406 1 94.38 138 ALA B N 1
ATOM 7442 C CA . ALA B 1 138 ? -20.203 10.375 -10.805 1 94.38 138 ALA B CA 1
ATOM 7443 C C . ALA B 1 138 ? -20.812 11.062 -9.594 1 94.38 138 ALA B C 1
ATOM 7445 O O . ALA B 1 138 ? -20.812 12.297 -9.5 1 94.38 138 ALA B O 1
ATOM 7446 N N . ILE B 1 139 ? -21.375 10.32 -8.711 1 95.69 139 ILE B N 1
ATOM 7447 C CA . ILE B 1 139 ? -21.969 10.867 -7.492 1 95.69 139 ILE B CA 1
ATOM 7448 C C . ILE B 1 139 ? -20.891 11.57 -6.668 1 95.69 139 ILE B C 1
ATOM 7450 O O . ILE B 1 139 ? -21.094 12.688 -6.191 1 95.69 139 ILE B O 1
ATOM 7454 N N . LEU B 1 140 ? -19.781 10.945 -6.504 1 96.06 140 LEU B N 1
ATOM 7455 C CA . LEU B 1 140 ? -18.688 11.523 -5.727 1 96.06 140 LEU B CA 1
ATOM 7456 C C . LEU B 1 140 ? -18.188 12.82 -6.355 1 96.06 140 LEU B C 1
ATOM 7458 O O . LEU B 1 140 ? -17.891 13.789 -5.645 1 96.06 140 LEU B O 1
ATOM 7462 N N . ASN B 1 141 ? -18.062 12.812 -7.648 1 95.25 141 ASN B N 1
ATOM 7463 C CA . ASN B 1 141 ? -17.656 14.031 -8.344 1 95.25 141 ASN B CA 1
ATOM 7464 C C . ASN B 1 141 ? -18.656 15.156 -8.133 1 95.25 141 ASN B C 1
ATOM 7466 O O . ASN B 1 141 ? -18.281 16.312 -7.98 1 95.25 141 ASN B O 1
ATOM 7470 N N . THR B 1 142 ? -19.906 14.797 -8.172 1 95.69 142 THR B N 1
ATOM 7471 C CA . THR B 1 142 ? -20.953 15.781 -7.953 1 95.69 142 THR B CA 1
ATOM 7472 C C . THR B 1 142 ? -20.891 16.328 -6.531 1 95.69 142 THR B C 1
ATOM 7474 O O . THR B 1 142 ? -21 17.547 -6.32 1 95.69 142 THR B O 1
ATOM 7477 N N . LEU B 1 143 ? -20.734 15.453 -5.582 1 96.06 143 LEU B N 1
ATOM 7478 C CA . LEU B 1 143 ? -20.625 15.875 -4.191 1 96.06 143 LEU B CA 1
ATOM 7479 C C . LEU B 1 143 ? -19.406 16.766 -3.98 1 96.06 143 LEU B C 1
ATOM 7481 O O . LEU B 1 143 ? -19.484 17.781 -3.289 1 96.06 143 LEU B O 1
ATOM 7485 N N . SER B 1 144 ? -18.328 16.375 -4.531 1 96.44 144 SER B N 1
ATOM 7486 C CA . SER B 1 144 ? -17.094 17.141 -4.418 1 96.44 144 SER B CA 1
ATOM 7487 C C . SER B 1 144 ? -17.25 18.516 -5.066 1 96.44 144 SER B C 1
ATOM 7489 O O . SER B 1 144 ? -16.766 19.516 -4.535 1 96.44 144 SER B O 1
ATOM 7491 N N . SER B 1 145 ? -17.844 18.531 -6.242 1 95.31 145 SER B N 1
ATOM 7492 C CA . SER B 1 145 ? -18.078 19.797 -6.918 1 95.31 145 SER B CA 1
ATOM 7493 C C . SER B 1 145 ? -18.953 20.734 -6.066 1 95.31 145 SER B C 1
ATOM 7495 O O . SER B 1 145 ? -18.734 21.938 -6.051 1 95.31 145 SER B O 1
ATOM 7497 N N . ASN B 1 146 ? -19.906 20.156 -5.488 1 95.38 146 ASN B N 1
ATOM 7498 C CA . ASN B 1 146 ? -20.734 20.922 -4.566 1 95.38 146 ASN B CA 1
ATOM 7499 C C . ASN B 1 146 ? -19.906 21.453 -3.395 1 95.38 146 ASN B C 1
ATOM 7501 O O . ASN B 1 146 ? -20.094 22.609 -2.975 1 95.38 146 ASN B O 1
ATOM 7505 N N . ASP B 1 147 ? -19.094 20.625 -2.82 1 96.5 147 ASP B N 1
ATOM 7506 C CA . ASP B 1 147 ? -18.234 21.047 -1.727 1 96.5 147 ASP B CA 1
ATOM 7507 C C . ASP B 1 147 ? -17.328 22.203 -2.164 1 96.5 147 ASP B C 1
ATOM 7509 O O . ASP B 1 147 ? -17.125 23.156 -1.422 1 96.5 147 ASP B O 1
ATOM 7513 N N . GLU B 1 148 ? -16.75 22.062 -3.332 1 96.88 148 GLU B N 1
ATOM 7514 C CA . GLU B 1 148 ? -15.898 23.109 -3.883 1 96.88 148 GLU B CA 1
ATOM 7515 C C . GLU B 1 148 ? -16.656 24.422 -3.99 1 96.88 148 GLU B C 1
ATOM 7517 O O . GLU B 1 148 ? -16.094 25.5 -3.713 1 96.88 148 GLU B O 1
ATOM 7522 N N . GLN B 1 149 ? -17.875 24.344 -4.355 1 96.06 149 GLN B N 1
ATOM 7523 C CA . GLN B 1 149 ? -18.688 25.547 -4.477 1 96.06 149 GLN B CA 1
ATOM 7524 C C . GLN B 1 149 ? -18.953 26.188 -3.111 1 96.06 149 GLN B C 1
ATOM 7526 O O . GLN B 1 149 ? -18.875 27.406 -2.961 1 96.06 149 GLN B O 1
ATOM 7531 N N . VAL B 1 150 ? -19.266 25.344 -2.201 1 95.88 150 VAL B N 1
ATOM 7532 C CA . VAL B 1 150 ? -19.5 25.844 -0.847 1 95.88 150 VAL B CA 1
ATOM 7533 C C . VAL B 1 150 ? -18.234 26.531 -0.32 1 95.88 150 VAL B C 1
ATOM 7535 O O . VAL B 1 150 ? -18.328 27.609 0.277 1 95.88 150 VAL B O 1
ATOM 7538 N N . ILE B 1 151 ? -17.156 25.969 -0.516 1 97.44 151 ILE B N 1
ATOM 7539 C CA . ILE B 1 151 ? -15.875 26.516 -0.071 1 97.44 151 ILE B CA 1
ATOM 7540 C C . ILE B 1 151 ? -15.609 27.844 -0.782 1 97.44 151 ILE B C 1
ATOM 7542 O O . ILE B 1 151 ? -15.211 28.812 -0.151 1 97.44 151 ILE B O 1
ATOM 7546 N N . SER B 1 152 ? -15.797 27.812 -2.08 1 97.69 152 SER B N 1
ATOM 7547 C CA . SER B 1 152 ? -15.594 29.031 -2.875 1 97.69 152 SER B CA 1
ATOM 7548 C C . SER B 1 152 ? -16.484 30.172 -2.379 1 97.69 152 SER B C 1
ATOM 7550 O O . SER B 1 152 ? -16.031 31.312 -2.297 1 97.69 152 SER B O 1
ATOM 7552 N N . ASP B 1 153 ? -17.688 29.859 -2.064 1 96.94 153 ASP B N 1
ATOM 7553 C CA . ASP B 1 153 ? -18.594 30.875 -1.557 1 96.94 153 ASP B CA 1
ATOM 7554 C C . ASP B 1 153 ? -18.109 31.453 -0.232 1 96.94 153 ASP B C 1
ATOM 7556 O O . ASP B 1 153 ? -18.172 32.656 -0.008 1 96.94 153 ASP B O 1
ATOM 7560 N N . LEU B 1 154 ? -17.641 30.625 0.606 1 96.31 154 LEU B N 1
ATOM 7561 C CA . LEU B 1 154 ? -17.094 31.062 1.883 1 96.31 154 LEU B CA 1
ATOM 7562 C C . LEU B 1 154 ? -15.875 31.969 1.672 1 96.31 154 LEU B C 1
ATOM 7564 O O . LEU B 1 154 ? -15.727 32.969 2.355 1 96.31 154 LEU B O 1
ATOM 7568 N N . MET B 1 155 ? -15.055 31.625 0.729 1 97.19 155 MET B N 1
ATOM 7569 C CA . MET B 1 155 ? -13.828 32.375 0.454 1 97.19 155 MET B CA 1
ATOM 7570 C C . MET B 1 155 ? -14.141 33.75 -0.135 1 97.19 155 MET B C 1
ATOM 7572 O O . MET B 1 155 ? -13.375 34.688 0.048 1 97.19 155 MET B O 1
ATOM 7576 N N . CYS B 1 156 ? -15.242 33.844 -0.825 1 95.69 156 CYS B N 1
ATOM 7577 C CA . CYS B 1 156 ? -15.641 35.094 -1.433 1 95.69 156 CYS B CA 1
ATOM 7578 C C . CYS B 1 156 ? -16.234 36.031 -0.392 1 95.69 156 CYS B C 1
ATOM 7580 O O . CYS B 1 156 ? -16.094 37.25 -0.506 1 95.69 156 CYS B O 1
ATOM 7582 N N . ARG B 1 157 ? -16.781 35.5 0.674 1 92.06 157 ARG B N 1
ATOM 7583 C CA . ARG B 1 157 ? -17.531 36.344 1.628 1 92.06 157 ARG B CA 1
ATOM 7584 C C . ARG B 1 157 ? -16.703 36.625 2.869 1 92.06 157 ARG B C 1
ATOM 7586 O O . ARG B 1 157 ? -16.984 37.562 3.613 1 92.06 157 ARG B O 1
ATOM 7593 N N . SER B 1 158 ? -15.703 35.812 3.107 1 93.88 158 SER B N 1
ATOM 7594 C CA . SER B 1 158 ? -14.969 35.875 4.363 1 93.88 158 SER B CA 1
ATOM 7595 C C . SER B 1 158 ? -13.461 35.844 4.125 1 93.88 158 SER B C 1
ATOM 7597 O O . SER B 1 158 ? -13.008 35.344 3.092 1 93.88 158 SER B O 1
ATOM 7599 N N . PRO B 1 159 ? -12.711 36.406 5.102 1 96.06 159 PRO B N 1
ATOM 7600 C CA . PRO B 1 159 ? -11.258 36.25 5.008 1 96.06 159 PRO B CA 1
ATOM 7601 C C . PRO B 1 159 ? -10.844 34.781 5.074 1 96.06 159 PRO B C 1
ATOM 7603 O O . PRO B 1 159 ? -11.438 34 5.812 1 96.06 159 PRO B O 1
ATOM 7606 N N . PHE B 1 160 ? -9.867 34.406 4.289 1 97.5 160 PHE B N 1
ATOM 7607 C CA . PHE B 1 160 ? -9.398 33.031 4.262 1 97.5 160 PHE B CA 1
ATOM 7608 C C . PHE B 1 160 ? -7.883 32.969 4.117 1 97.5 160 PHE B C 1
ATOM 7610 O O . PHE B 1 160 ? -7.238 34 3.877 1 97.5 160 PHE B O 1
ATOM 7617 N N . SER B 1 161 ? -7.312 31.875 4.414 1 97.62 161 SER B N 1
ATOM 7618 C CA . SER B 1 161 ? -5.898 31.578 4.203 1 97.62 161 SER B CA 1
ATOM 7619 C C . SER B 1 161 ? -5.715 30.359 3.322 1 97.62 161 SER B C 1
ATOM 7621 O O . SER B 1 161 ? -6.574 29.469 3.295 1 97.62 161 SER B O 1
ATOM 7623 N N . ILE B 1 162 ? -4.656 30.281 2.576 1 97.12 162 ILE B N 1
ATOM 7624 C CA . ILE B 1 162 ? -4.371 29.172 1.685 1 97.12 162 ILE B CA 1
ATOM 7625 C C . ILE B 1 162 ? -3.002 28.578 2.016 1 97.12 162 ILE B C 1
ATOM 7627 O O . ILE B 1 162 ? -2.082 29.312 2.395 1 97.12 162 ILE B O 1
ATOM 7631 N N . ALA B 1 163 ? -2.92 27.312 1.972 1 96.56 163 ALA B N 1
ATOM 7632 C CA . ALA B 1 163 ? -1.658 26.594 2.141 1 96.56 163 ALA B CA 1
ATOM 7633 C C . ALA B 1 163 ? -1.453 25.578 1.025 1 96.56 163 ALA B C 1
ATOM 7635 O O . ALA B 1 163 ? -2.42 25.016 0.51 1 96.56 163 ALA B O 1
ATOM 7636 N N . THR B 1 164 ? -0.265 25.375 0.571 1 95.25 164 THR B N 1
ATOM 7637 C CA . THR B 1 164 ? 0.046 24.344 -0.409 1 95.25 164 THR B CA 1
ATOM 7638 C C . THR B 1 164 ? 1.472 23.828 -0.221 1 95.25 164 THR B C 1
ATOM 7640 O O . THR B 1 164 ? 2.273 24.453 0.478 1 95.25 164 THR B O 1
ATOM 7643 N N . ASP B 1 165 ? 1.661 22.672 -0.624 1 91.69 165 ASP B N 1
ATOM 7644 C CA . ASP B 1 165 ? 2.957 22 -0.651 1 91.69 165 ASP B CA 1
ATOM 7645 C C . ASP B 1 165 ? 3.002 20.922 -1.744 1 91.69 165 ASP B C 1
ATOM 7647 O O . ASP B 1 165 ? 1.962 20.422 -2.162 1 91.69 165 ASP B O 1
ATOM 7651 N N . GLY B 1 166 ? 4.215 20.781 -2.256 1 89.06 166 GLY B N 1
ATOM 7652 C CA . GLY B 1 166 ? 4.328 19.812 -3.34 1 89.06 166 GLY B CA 1
ATOM 7653 C C . GLY B 1 166 ? 4.625 18.406 -2.863 1 89.06 166 GLY B C 1
ATOM 7654 O O . GLY B 1 166 ? 5.379 18.219 -1.904 1 89.06 166 GLY B O 1
ATOM 7655 N N . SER B 1 167 ? 3.934 17.422 -3.443 1 85.69 167 SER B N 1
ATOM 7656 C CA . SER B 1 167 ? 4.242 16.016 -3.217 1 85.69 167 SER B CA 1
ATOM 7657 C C . SER B 1 167 ? 4.121 15.203 -4.508 1 85.69 167 SER B C 1
ATOM 7659 O O . SER B 1 167 ? 3.328 15.547 -5.387 1 85.69 167 SER B O 1
ATOM 7661 N N . THR B 1 168 ? 4.922 14.25 -4.617 1 82.81 168 THR B N 1
ATOM 7662 C CA . THR B 1 168 ? 4.879 13.383 -5.789 1 82.81 168 THR B CA 1
ATOM 7663 C C . THR B 1 168 ? 4.121 12.094 -5.484 1 82.81 168 THR B C 1
ATOM 7665 O O . THR B 1 168 ? 4.383 11.438 -4.473 1 82.81 168 THR B O 1
ATOM 7668 N N . ASP B 1 169 ? 3.244 11.758 -6.297 1 78.25 169 ASP B N 1
ATOM 7669 C CA . ASP B 1 169 ? 2.473 10.539 -6.07 1 78.25 169 ASP B CA 1
ATOM 7670 C C . ASP B 1 169 ? 3.195 9.32 -6.641 1 78.25 169 ASP B C 1
ATOM 7672 O O . ASP B 1 169 ? 4.324 9.43 -7.117 1 78.25 169 ASP B O 1
ATOM 7676 N N . MET B 1 170 ? 2.57 8.141 -6.516 1 74.06 170 MET B N 1
ATOM 7677 C CA . MET B 1 170 ? 3.174 6.871 -6.91 1 74.06 170 MET B CA 1
ATOM 7678 C C . MET B 1 170 ? 3.422 6.832 -8.414 1 74.06 170 MET B C 1
ATOM 7680 O O . MET B 1 170 ? 4.316 6.125 -8.883 1 74.06 170 MET B O 1
ATOM 7684 N N . ASP B 1 171 ? 2.621 7.578 -9.211 1 70.31 171 ASP B N 1
ATOM 7685 C CA . ASP B 1 171 ? 2.789 7.637 -10.656 1 70.31 171 ASP B CA 1
ATOM 7686 C C . ASP B 1 171 ? 3.742 8.766 -11.055 1 70.31 171 ASP B C 1
ATOM 7688 O O . ASP B 1 171 ? 3.812 9.141 -12.227 1 70.31 171 ASP B O 1
ATOM 7692 N N . ASP B 1 172 ? 4.297 9.383 -10.008 1 71 172 ASP B N 1
ATOM 7693 C CA . ASP B 1 172 ? 5.312 10.414 -10.195 1 71 172 ASP B CA 1
ATOM 7694 C C . ASP B 1 172 ? 4.691 11.719 -10.703 1 71 172 ASP B C 1
ATOM 7696 O O . ASP B 1 172 ? 5.281 12.406 -11.539 1 71 172 ASP B O 1
ATOM 7700 N N . VAL B 1 173 ? 3.564 11.867 -10.406 1 79.12 173 VAL B N 1
ATOM 7701 C CA . VAL B 1 173 ? 2.881 13.125 -10.688 1 79.12 173 VAL B CA 1
ATOM 7702 C C . VAL B 1 173 ? 3.002 14.062 -9.484 1 79.12 173 VAL B C 1
ATOM 7704 O O . VAL B 1 173 ? 2.727 13.656 -8.352 1 79.12 173 VAL B O 1
ATOM 7707 N N . LYS B 1 174 ? 3.477 15.281 -9.773 1 87.5 174 LYS B N 1
ATOM 7708 C CA . LYS B 1 174 ? 3.592 16.266 -8.695 1 87.5 174 LYS B CA 1
ATOM 7709 C C . LYS B 1 174 ? 2.244 16.922 -8.398 1 87.5 174 LYS B C 1
ATOM 7711 O O . LYS B 1 174 ? 1.623 17.5 -9.289 1 87.5 174 LYS B O 1
ATOM 7716 N N . LEU B 1 175 ? 1.855 16.766 -7.211 1 92.62 175 LEU B N 1
ATOM 7717 C CA . LEU B 1 175 ? 0.549 17.25 -6.793 1 92.62 175 LEU B CA 1
ATOM 7718 C C . LEU B 1 175 ? 0.696 18.406 -5.809 1 92.62 175 LEU B C 1
ATOM 7720 O O . LEU B 1 175 ? 1.579 18.391 -4.949 1 92.62 175 LEU B O 1
ATOM 7724 N N . TYR B 1 176 ? -0.095 19.422 -5.992 1 95.19 176 TYR B N 1
ATOM 7725 C CA . TYR B 1 176 ? -0.192 20.547 -5.055 1 95.19 176 TYR B CA 1
ATOM 7726 C C . TYR B 1 176 ? -1.611 20.672 -4.52 1 95.19 176 TYR B C 1
ATOM 7728 O O . TYR B 1 176 ? -2.494 21.203 -5.203 1 95.19 176 TYR B O 1
ATOM 7736 N N . PRO B 1 177 ? -1.821 20.219 -3.33 1 96.62 177 PRO B N 1
ATOM 7737 C CA . PRO B 1 177 ? -3.135 20.453 -2.723 1 96.62 177 PRO B CA 1
ATOM 7738 C C . PRO B 1 177 ? -3.344 21.891 -2.287 1 96.62 177 PRO B C 1
ATOM 7740 O O . PRO B 1 177 ? -2.434 22.516 -1.727 1 96.62 177 PRO B O 1
ATOM 7743 N N . LEU B 1 178 ? -4.449 22.438 -2.607 1 97.56 178 LEU B N 1
ATOM 7744 C CA . LEU B 1 178 ? -4.832 23.766 -2.145 1 97.56 178 LEU B CA 1
ATOM 7745 C C . LEU B 1 178 ? -5.707 23.672 -0.9 1 97.56 178 LEU B C 1
ATOM 7747 O O . LEU B 1 178 ? -6.934 23.578 -1.003 1 97.56 178 LEU B O 1
ATOM 7751 N N . VAL B 1 179 ? -5.078 23.828 0.232 1 97.94 179 VAL B N 1
ATOM 7752 C CA . VAL B 1 179 ? -5.758 23.719 1.519 1 97.94 179 VAL B CA 1
ATOM 7753 C C . VAL B 1 179 ? -6.219 25.094 1.976 1 97.94 179 VAL B C 1
ATOM 7755 O O . VAL B 1 179 ? -5.461 26.062 1.897 1 97.94 179 VAL B O 1
ATOM 7758 N N . VAL B 1 180 ? -7.426 25.203 2.436 1 98 180 VAL B N 1
ATOM 7759 C CA . VAL B 1 180 ? -8.016 26.484 2.799 1 98 180 VAL B CA 1
ATOM 7760 C C . VAL B 1 180 ? -8.438 26.469 4.266 1 98 180 VAL B C 1
ATOM 7762 O O . VAL B 1 180 ? -8.992 25.469 4.746 1 98 180 VAL B O 1
ATOM 7765 N N . ARG B 1 181 ? -8.07 27.453 4.953 1 97.19 181 ARG B N 1
ATOM 7766 C CA . ARG B 1 181 ? -8.578 27.703 6.297 1 97.19 181 ARG B CA 1
ATOM 7767 C C . ARG B 1 181 ? -9.547 28.875 6.305 1 97.19 181 ARG B C 1
ATOM 7769 O O . ARG B 1 181 ? -9.219 29.969 5.844 1 97.19 181 ARG B O 1
ATOM 7776 N N . VAL B 1 182 ? -10.75 28.734 6.82 1 97.38 182 VAL B N 1
ATOM 7777 C CA . VAL B 1 182 ? -11.789 29.766 6.793 1 97.38 182 VAL B CA 1
ATOM 7778 C C . VAL B 1 182 ? -12.773 29.547 7.941 1 97.38 182 VAL B C 1
ATOM 7780 O O . VAL B 1 182 ? -12.914 28.422 8.438 1 97.38 182 VAL B O 1
ATOM 7783 N N . TYR B 1 183 ? -13.305 30.609 8.438 1 96.25 183 TYR B N 1
ATOM 7784 C CA . TYR B 1 183 ? -14.359 30.484 9.43 1 96.25 183 TYR B CA 1
ATOM 7785 C C . TYR B 1 183 ? -15.688 30.109 8.781 1 96.25 183 TYR B C 1
ATOM 7787 O O . TYR B 1 183 ? -16.156 30.812 7.891 1 96.25 183 TYR B O 1
ATOM 7795 N N . ASP B 1 184 ? -16.219 29 9.125 1 95.25 184 ASP B N 1
ATOM 7796 C CA . ASP B 1 184 ? -17.531 28.562 8.648 1 95.25 184 ASP B CA 1
ATOM 7797 C C . ASP B 1 184 ? -18.609 28.828 9.695 1 95.25 184 ASP B C 1
ATOM 7799 O O . ASP B 1 184 ? -18.703 28.109 10.695 1 95.25 184 ASP B O 1
ATOM 7803 N N . PRO B 1 185 ? -19.469 29.781 9.453 1 92.62 185 PRO B N 1
ATOM 7804 C CA . PRO B 1 185 ? -20.516 30.125 10.422 1 92.62 185 PRO B CA 1
ATOM 7805 C C . PRO B 1 185 ? -21.484 28.969 10.664 1 92.62 185 PRO B C 1
ATOM 7807 O O . PRO B 1 185 ? -22.078 28.875 11.742 1 92.62 185 PRO B O 1
ATOM 7810 N N . SER B 1 186 ? -21.656 28.078 9.688 1 90.44 186 SER B N 1
ATOM 7811 C CA . SER B 1 186 ? -22.594 26.969 9.836 1 90.44 186 SER B CA 1
ATOM 7812 C C . SER B 1 186 ? -22.094 25.953 10.852 1 90.44 186 SER B C 1
ATOM 7814 O O . SER B 1 186 ? -22.891 25.359 11.586 1 90.44 186 SER B O 1
ATOM 7816 N N . VAL B 1 187 ? -20.875 25.828 10.906 1 91.31 187 VAL B N 1
ATOM 7817 C CA . VAL B 1 187 ? -20.281 24.875 11.852 1 91.31 187 VAL B CA 1
ATOM 7818 C C . VAL B 1 187 ? -19.922 25.609 13.148 1 91.31 187 VAL B C 1
ATOM 7820 O O . VAL B 1 187 ? -19.906 25 14.219 1 91.31 187 VAL B O 1
ATOM 7823 N N . GLY B 1 188 ? -19.562 26.891 13.047 1 91.38 188 GLY B N 1
ATOM 7824 C CA . GLY B 1 188 ? -19.219 27.703 14.203 1 91.38 188 GLY B CA 1
ATOM 7825 C C . GLY B 1 188 ? -17.766 27.594 14.617 1 91.38 188 GLY B C 1
ATOM 7826 O O . GLY B 1 188 ? -17.438 27.719 15.797 1 91.38 188 GLY B O 1
ATOM 7827 N N . LYS B 1 189 ? -16.953 27.281 13.742 1 94.25 189 LYS B N 1
ATOM 7828 C CA . LYS B 1 189 ? -15.523 27.203 14.031 1 94.25 189 LYS B CA 1
ATOM 7829 C C . LYS B 1 189 ? -14.695 27.391 12.766 1 94.25 189 LYS B C 1
ATOM 7831 O O . LYS B 1 189 ? -15.242 27.453 11.664 1 94.25 189 LYS B O 1
ATOM 7836 N N . ILE B 1 190 ? -13.43 27.578 12.914 1 96.38 190 ILE B N 1
ATOM 7837 C CA . ILE B 1 190 ? -12.5 27.641 11.789 1 96.38 190 ILE B CA 1
ATOM 7838 C C . ILE B 1 190 ? -12.258 26.234 11.258 1 96.38 190 ILE B C 1
ATOM 7840 O O . ILE B 1 190 ? -11.914 25.328 12.016 1 96.38 190 ILE B O 1
ATOM 7844 N N . VAL B 1 191 ? -12.484 26.062 9.992 1 96 191 VAL B N 1
ATOM 7845 C CA . VAL B 1 191 ? -12.352 24.734 9.383 1 96 191 VAL B CA 1
ATOM 7846 C C . VAL B 1 191 ? -11.203 24.734 8.383 1 96 191 VAL B C 1
ATOM 7848 O O . VAL B 1 191 ? -10.844 25.781 7.84 1 96 191 VAL B O 1
ATOM 7851 N N . VAL B 1 192 ? -10.594 23.609 8.273 1 96.88 192 VAL B N 1
ATOM 7852 C CA . VAL B 1 192 ? -9.594 23.359 7.242 1 96.88 192 VAL B CA 1
ATOM 7853 C C . VAL B 1 192 ? -10.18 22.453 6.16 1 96.88 192 VAL B C 1
ATOM 7855 O O . VAL B 1 192 ? -10.609 21.344 6.441 1 96.88 192 VAL B O 1
ATOM 7858 N N . VAL B 1 193 ? -10.25 22.953 4.996 1 97.88 193 VAL B N 1
ATOM 7859 C CA . VAL B 1 193 ? -10.867 22.219 3.896 1 97.88 193 VAL B CA 1
ATOM 7860 C C . VAL B 1 193 ? -9.914 22.188 2.701 1 97.88 193 VAL B C 1
ATOM 7862 O O . VAL B 1 193 ? -8.891 22.875 2.697 1 97.88 193 VAL B O 1
ATOM 7865 N N . LEU B 1 194 ? -10.203 21.312 1.794 1 98.25 194 LEU B N 1
ATOM 7866 C CA . LEU B 1 194 ? -9.414 21.156 0.573 1 98.25 194 LEU B CA 1
ATOM 7867 C C . LEU B 1 194 ? -10.195 21.672 -0.636 1 98.25 194 LEU B C 1
ATOM 7869 O O . LEU B 1 194 ? -11.273 21.172 -0.942 1 98.25 194 LEU B O 1
ATOM 7873 N N . LEU B 1 195 ? -9.703 22.672 -1.252 1 97.88 195 LEU B N 1
ATOM 7874 C CA . LEU B 1 195 ? -10.359 23.219 -2.434 1 97.88 195 LEU B CA 1
ATOM 7875 C C . LEU B 1 195 ? -10.172 22.297 -3.637 1 97.88 195 LEU B C 1
ATOM 7877 O O . LEU B 1 195 ? -11.133 21.984 -4.336 1 97.88 195 LEU B O 1
ATOM 7881 N N . LYS B 1 196 ? -8.875 21.906 -3.842 1 96.19 196 LYS B N 1
ATOM 7882 C CA . LYS B 1 196 ? -8.562 21.062 -5 1 96.19 196 LYS B CA 1
ATOM 7883 C C . LYS B 1 196 ? -7.141 20.516 -4.914 1 96.19 196 LYS B C 1
ATOM 7885 O O . LYS B 1 196 ? -6.297 21.078 -4.215 1 96.19 196 LYS B O 1
ATOM 7890 N N . ILE B 1 197 ? -6.949 19.391 -5.457 1 96.38 197 ILE B N 1
ATOM 7891 C CA . ILE B 1 197 ? -5.602 18.891 -5.719 1 96.38 197 ILE B CA 1
ATOM 7892 C C . ILE B 1 197 ? -5.242 19.125 -7.184 1 96.38 197 ILE B C 1
ATOM 7894 O O . ILE B 1 197 ? -5.941 18.672 -8.086 1 96.38 197 ILE B O 1
ATOM 7898 N N . VAL B 1 198 ? -4.176 19.812 -7.383 1 93.94 198 VAL B N 1
ATOM 7899 C CA . VAL B 1 198 ? -3.828 20.203 -8.742 1 93.94 198 VAL B CA 1
ATOM 7900 C C . VAL B 1 198 ? -2.49 19.578 -9.133 1 93.94 198 VAL B C 1
ATOM 7902 O O . VAL B 1 198 ? -1.588 19.453 -8.305 1 93.94 198 VAL B O 1
ATOM 7905 N N . GLU B 1 199 ? -2.406 19.219 -10.375 1 89.88 199 GLU B N 1
ATOM 7906 C CA . GLU B 1 199 ? -1.153 18.719 -10.922 1 89.88 199 GLU B CA 1
ATOM 7907 C C . GLU B 1 199 ? -0.243 19.859 -11.375 1 89.88 199 GLU B C 1
ATOM 7909 O O . GLU B 1 199 ? -0.707 20.828 -11.969 1 89.88 199 GLU B O 1
ATOM 7914 N N . CYS B 1 200 ? 0.962 19.719 -10.922 1 87.38 200 CYS B N 1
ATOM 7915 C CA . CYS B 1 200 ? 1.925 20.75 -11.289 1 87.38 200 CYS B CA 1
ATOM 7916 C C . CYS B 1 200 ? 2.936 20.219 -12.297 1 87.38 200 CYS B C 1
ATOM 7918 O O . CYS B 1 200 ? 3.604 19.219 -12.047 1 87.38 200 CYS B O 1
ATOM 7920 N N . ARG B 1 201 ? 3.082 20.844 -13.367 1 76.75 201 ARG B N 1
ATOM 7921 C CA . ARG B 1 201 ? 4.043 20.453 -14.398 1 76.75 201 ARG B CA 1
ATOM 7922 C C . ARG B 1 201 ? 5.363 21.203 -14.219 1 76.75 201 ARG B C 1
ATOM 7924 O O . ARG B 1 201 ? 6.434 20.641 -14.461 1 76.75 201 ARG B O 1
ATOM 7931 N N . GLU B 1 202 ? 5.238 22.5 -13.859 1 79.19 202 GLU B N 1
ATOM 7932 C CA . GLU B 1 202 ? 6.422 23.312 -13.625 1 79.19 202 GLU B CA 1
ATOM 7933 C C . GLU B 1 202 ? 6.559 23.672 -12.148 1 79.19 202 GLU B C 1
ATOM 7935 O O . GLU B 1 202 ? 5.875 24.578 -11.656 1 79.19 202 GLU B O 1
ATOM 7940 N N . SER B 1 203 ? 7.492 23.125 -11.5 1 80.81 203 SER B N 1
ATOM 7941 C CA . SER B 1 203 ? 7.617 23.328 -10.062 1 80.81 203 SER B CA 1
ATOM 7942 C C . SER B 1 203 ? 8.477 24.547 -9.742 1 80.81 203 SER B C 1
ATOM 7944 O O . SER B 1 203 ? 9.32 24.5 -8.844 1 80.81 203 SER B O 1
ATOM 7946 N N . THR B 1 204 ? 8.328 25.594 -10.555 1 87.31 204 THR B N 1
ATOM 7947 C CA . THR B 1 204 ? 8.953 26.875 -10.266 1 87.31 204 THR B CA 1
ATOM 7948 C C . THR B 1 204 ? 8.016 27.766 -9.461 1 87.31 204 THR B C 1
ATOM 7950 O O . THR B 1 204 ? 6.812 27.5 -9.383 1 87.31 204 THR B O 1
ATOM 7953 N N . GLY B 1 205 ? 8.609 28.781 -8.82 1 92.31 205 GLY B N 1
ATOM 7954 C CA . GLY B 1 205 ? 7.785 29.719 -8.078 1 92.31 205 GLY B CA 1
ATOM 7955 C C . GLY B 1 205 ? 6.656 30.297 -8.906 1 92.31 205 GLY B C 1
ATOM 7956 O O . GLY B 1 205 ? 5.508 30.359 -8.453 1 92.31 205 GLY B O 1
ATOM 7957 N N . GLU B 1 206 ? 6.973 30.656 -10.094 1 92.81 206 GLU B N 1
ATOM 7958 C CA . GLU B 1 206 ? 5.973 31.219 -10.992 1 92.81 206 GLU B CA 1
ATOM 7959 C C . GLU B 1 206 ? 4.934 30.172 -11.398 1 92.81 206 GLU B C 1
ATOM 7961 O O . GLU B 1 206 ? 3.738 30.469 -11.445 1 92.81 206 GLU B O 1
ATOM 7966 N N . GLY B 1 207 ? 5.426 29 -11.703 1 91.94 207 GLY B N 1
ATOM 7967 C CA . GLY B 1 207 ? 4.52 27.938 -12.086 1 91.94 207 GLY B CA 1
ATOM 7968 C C . GLY B 1 207 ? 3.506 27.594 -11.016 1 91.94 207 GLY B C 1
ATOM 7969 O O . GLY B 1 207 ? 2.316 27.438 -11.305 1 91.94 207 GLY B O 1
ATOM 7970 N N . ILE B 1 208 ? 3.959 27.484 -9.828 1 94.62 208 ILE B N 1
ATOM 7971 C CA . ILE B 1 208 ? 3.092 27.156 -8.703 1 94.62 208 ILE B CA 1
ATOM 7972 C C . ILE B 1 208 ? 2.104 28.297 -8.461 1 94.62 208 ILE B C 1
ATOM 7974 O O . ILE B 1 208 ? 0.919 28.047 -8.211 1 94.62 208 ILE B O 1
ATOM 7978 N N . TYR B 1 209 ? 2.602 29.562 -8.508 1 95.44 209 TYR B N 1
ATOM 7979 C CA . TYR B 1 209 ? 1.728 30.719 -8.359 1 95.44 209 TYR B CA 1
ATOM 7980 C C . TYR B 1 209 ? 0.616 30.688 -9.398 1 95.44 209 TYR B C 1
ATOM 7982 O O . TYR B 1 209 ? -0.55 30.938 -9.078 1 95.44 209 TYR B O 1
ATOM 7990 N N . ASN B 1 210 ? 0.99 30.391 -10.602 1 94.69 210 ASN B N 1
ATOM 7991 C CA . ASN B 1 210 ? 0.008 30.359 -11.68 1 94.69 210 ASN B CA 1
ATOM 7992 C C . ASN B 1 210 ? -1.08 29.328 -11.43 1 94.69 210 ASN B C 1
ATOM 7994 O O . ASN B 1 210 ? -2.246 29.547 -11.758 1 94.69 210 ASN B O 1
ATOM 7998 N N . LEU B 1 211 ? -0.685 28.266 -10.938 1 94.12 211 LEU B N 1
ATOM 7999 C CA . LEU B 1 211 ? -1.644 27.219 -10.609 1 94.12 211 LEU B CA 1
ATOM 8000 C C . LEU B 1 211 ? -2.67 27.719 -9.594 1 94.12 211 LEU B C 1
ATOM 8002 O O . LEU B 1 211 ? -3.869 27.484 -9.758 1 94.12 211 LEU B O 1
ATOM 8006 N N . ILE B 1 212 ? -2.217 28.359 -8.523 1 96 212 ILE B N 1
ATOM 8007 C CA . ILE B 1 212 ? -3.092 28.875 -7.477 1 96 212 ILE B CA 1
ATOM 8008 C C . ILE B 1 212 ? -3.992 29.969 -8.055 1 96 212 ILE B C 1
ATOM 8010 O O . ILE B 1 212 ? -5.207 29.953 -7.832 1 96 212 ILE B O 1
ATOM 8014 N N . ASP B 1 213 ? -3.361 30.844 -8.789 1 96.38 213 ASP B N 1
ATOM 8015 C CA . ASP B 1 213 ? -4.078 31.984 -9.367 1 96.38 213 ASP B CA 1
ATOM 8016 C C . ASP B 1 213 ? -5.172 31.516 -10.32 1 96.38 213 ASP B C 1
ATOM 8018 O O . ASP B 1 213 ? -6.27 32.062 -10.344 1 96.38 213 ASP B O 1
ATOM 8022 N N . GLN B 1 214 ? -4.855 30.516 -11.078 1 95.5 214 GLN B N 1
ATOM 8023 C CA . GLN B 1 214 ? -5.824 29.969 -12.031 1 95.5 214 GLN B CA 1
ATOM 8024 C C . GLN B 1 214 ? -7.039 29.391 -11.305 1 95.5 214 GLN B C 1
ATOM 8026 O O . GLN B 1 214 ? -8.18 29.609 -11.727 1 95.5 214 GLN B O 1
ATOM 8031 N N . GLU B 1 215 ? -6.801 28.688 -10.281 1 95.94 215 GLU B N 1
ATOM 8032 C CA . GLU B 1 215 ? -7.891 28.078 -9.531 1 95.94 215 GLU B CA 1
ATOM 8033 C C . GLU B 1 215 ? -8.75 29.125 -8.836 1 95.94 215 GLU B C 1
ATOM 8035 O O . GLU B 1 215 ? -9.969 28.969 -8.742 1 95.94 215 GLU B O 1
ATOM 8040 N N . LEU B 1 216 ? -8.172 30.188 -8.266 1 96.69 216 LEU B N 1
ATOM 8041 C CA . LEU B 1 216 ? -8.922 31.266 -7.617 1 96.69 216 LEU B CA 1
ATOM 8042 C C . LEU B 1 216 ? -9.719 32.062 -8.641 1 96.69 216 LEU B C 1
ATOM 8044 O O . LEU B 1 216 ? -10.891 32.375 -8.414 1 96.69 216 LEU B O 1
ATOM 8048 N N . ASN B 1 217 ? -9.086 32.312 -9.789 1 96.06 217 ASN B N 1
ATOM 8049 C CA . ASN B 1 217 ? -9.734 33.125 -10.82 1 96.06 217 ASN B CA 1
ATOM 8050 C C . ASN B 1 217 ? -10.914 32.375 -11.445 1 96.06 217 ASN B C 1
ATOM 8052 O O . ASN B 1 217 ? -11.945 32.969 -11.742 1 96.06 217 ASN B O 1
ATOM 8056 N N . LYS B 1 218 ? -10.648 31.078 -11.695 1 95.06 218 LYS B N 1
ATOM 8057 C CA . LYS B 1 218 ? -11.711 30.234 -12.234 1 95.06 218 LYS B CA 1
ATOM 8058 C C . LYS B 1 218 ? -12.969 30.312 -11.367 1 95.06 218 LYS B C 1
ATOM 8060 O O . LYS B 1 218 ? -14.086 30.234 -11.883 1 95.06 218 LYS B O 1
ATOM 8065 N N . ARG B 1 219 ? -12.859 30.562 -10.094 1 96.06 219 ARG B N 1
ATOM 8066 C CA . ARG B 1 219 ? -13.961 30.562 -9.141 1 96.06 219 ARG B CA 1
ATOM 8067 C C . ARG B 1 219 ? -14.312 31.984 -8.695 1 96.06 219 ARG B C 1
ATOM 8069 O O . ARG B 1 219 ? -15.141 32.156 -7.809 1 96.06 219 ARG B O 1
ATOM 8076 N N . LYS B 1 220 ? -13.586 33 -9.188 1 95.62 220 LYS B N 1
ATOM 8077 C CA . LYS B 1 220 ? -13.797 34.406 -8.93 1 95.62 220 LYS B CA 1
ATOM 8078 C C . LYS B 1 220 ? -13.562 34.75 -7.461 1 95.62 220 LYS B C 1
ATOM 8080 O O . LYS B 1 220 ? -14.336 35.5 -6.855 1 95.62 220 LYS B O 1
ATOM 8085 N N . ILE B 1 221 ? -12.625 34.062 -6.895 1 96.69 221 ILE B N 1
ATOM 8086 C CA . ILE B 1 221 ? -12.242 34.344 -5.516 1 96.69 221 ILE B CA 1
ATOM 8087 C C . ILE B 1 221 ? -11.258 35.5 -5.48 1 96.69 221 ILE B C 1
ATOM 8089 O O . ILE B 1 221 ? -10.18 35.438 -6.086 1 96.69 221 ILE B O 1
ATOM 8093 N N . PRO B 1 222 ? -11.578 36.531 -4.793 1 94.44 222 PRO B N 1
ATOM 8094 C CA . PRO B 1 222 ? -10.68 37.688 -4.781 1 94.44 222 PRO B CA 1
ATOM 8095 C C . PRO B 1 222 ? -9.453 37.469 -3.898 1 94.44 222 PRO B C 1
ATOM 8097 O O . PRO B 1 222 ? -9.586 37 -2.76 1 94.44 222 PRO B O 1
ATOM 8100 N N . TRP B 1 223 ? -8.266 37.844 -4.371 1 94.25 223 TRP B N 1
ATOM 8101 C CA . TRP B 1 223 ? -7.035 37.781 -3.59 1 94.25 223 TRP B CA 1
ATOM 8102 C C . TRP B 1 223 ? -7.113 38.688 -2.379 1 94.25 223 TRP B C 1
ATOM 8104 O O . TRP B 1 223 ? -6.422 38.5 -1.381 1 94.25 223 TRP B O 1
ATOM 8114 N N . GLY B 1 224 ? -7.973 39.719 -2.404 1 91.88 224 GLY B N 1
ATOM 8115 C CA . GLY B 1 224 ? -8.117 40.688 -1.323 1 91.88 224 GLY B CA 1
ATOM 8116 C C . GLY B 1 224 ? -8.602 40.062 -0.03 1 91.88 224 GLY B C 1
ATOM 8117 O O . GLY B 1 224 ? -8.352 40.594 1.055 1 91.88 224 GLY B O 1
ATOM 8118 N N . ASN B 1 225 ? -9.273 38.938 -0.124 1 94.31 225 ASN B N 1
ATOM 8119 C CA . ASN B 1 225 ? -9.781 38.25 1.055 1 94.31 225 ASN B CA 1
ATOM 8120 C C . ASN B 1 225 ? -8.758 37.25 1.617 1 94.31 225 ASN B C 1
ATOM 8122 O O . ASN B 1 225 ? -8.961 36.688 2.691 1 94.31 225 ASN B O 1
ATOM 8126 N N . CYS B 1 226 ? -7.684 37.031 0.859 1 96.5 226 CYS B N 1
ATOM 8127 C CA . CYS B 1 226 ? -6.648 36.094 1.325 1 96.5 226 CYS B CA 1
ATOM 8128 C C . CYS B 1 226 ? -5.715 36.781 2.314 1 96.5 226 CYS B C 1
ATOM 8130 O O . CYS B 1 226 ? -4.965 37.688 1.941 1 96.5 226 CYS B O 1
ATOM 8132 N N . VAL B 1 227 ? -5.699 36.312 3.479 1 96.25 227 VAL B N 1
ATOM 8133 C CA . VAL B 1 227 ? -4.996 37.031 4.539 1 96.25 227 VAL B CA 1
ATOM 8134 C C . VAL B 1 227 ? -3.6 36.438 4.719 1 96.25 227 VAL B C 1
ATOM 8136 O O . VAL B 1 227 ? -2.691 37.125 5.211 1 96.25 227 VAL B O 1
ATOM 8139 N N . SER B 1 228 ? -3.543 35.156 4.379 1 96.06 228 SER B N 1
ATOM 8140 C CA . SER B 1 228 ? -2.227 34.562 4.566 1 96.06 228 SER B CA 1
ATOM 8141 C C . SER B 1 228 ? -2.002 33.406 3.594 1 96.06 228 SER B C 1
ATOM 8143 O O . SER B 1 228 ? -2.959 32.812 3.088 1 96.06 228 SER B O 1
ATOM 8145 N N . PHE B 1 229 ? -0.759 33.156 3.305 1 95.69 229 PHE B N 1
ATOM 8146 C CA . PHE B 1 229 ? -0.286 32 2.516 1 95.69 229 PHE B CA 1
ATOM 8147 C C . PHE B 1 229 ? 0.77 31.219 3.281 1 95.69 229 PHE B C 1
ATOM 8149 O O . PHE B 1 229 ? 1.759 31.797 3.75 1 95.69 229 PHE B O 1
ATOM 8156 N N . SER B 1 230 ? 0.497 29.922 3.408 1 94.44 230 SER B N 1
ATOM 8157 C CA . SER B 1 230 ? 1.408 29.078 4.172 1 94.44 230 SER B CA 1
ATOM 8158 C C . SER B 1 230 ? 2.059 28.016 3.283 1 94.44 230 SER B C 1
ATOM 8160 O O . SER B 1 230 ? 1.386 27.391 2.461 1 94.44 230 SER B O 1
ATOM 8162 N N . ALA B 1 231 ? 3.334 27.875 3.328 1 92.62 231 ALA B N 1
ATOM 8163 C CA . ALA B 1 231 ? 4.121 26.875 2.625 1 92.62 231 ALA B CA 1
ATOM 8164 C C . ALA B 1 231 ? 5.402 26.547 3.387 1 92.62 231 ALA B C 1
ATOM 8166 O O . ALA B 1 231 ? 5.672 27.125 4.438 1 92.62 231 ALA B O 1
ATOM 8167 N N . ASP B 1 232 ? 6.047 25.562 2.938 1 87 232 ASP B N 1
ATOM 8168 C CA . ASP B 1 232 ? 7.309 25.234 3.594 1 87 232 ASP B CA 1
ATOM 8169 C C . ASP B 1 232 ? 8.336 26.344 3.4 1 87 232 ASP B C 1
ATOM 8171 O O . ASP B 1 232 ? 8.062 27.344 2.729 1 87 232 ASP B O 1
ATOM 8175 N N . ASN B 1 233 ? 9.453 26.328 4.016 1 86.31 233 ASN B N 1
ATOM 8176 C CA . ASN B 1 233 ? 10.422 27.422 4.059 1 86.31 233 ASN B CA 1
ATOM 8177 C C . ASN B 1 233 ? 11.383 27.375 2.873 1 86.31 233 ASN B C 1
ATOM 8179 O O . ASN B 1 233 ? 12.367 28.109 2.834 1 86.31 233 ASN B O 1
ATOM 8183 N N . ALA B 1 234 ? 11.102 26.609 1.844 1 86.31 234 ALA B N 1
ATOM 8184 C CA . ALA B 1 234 ? 11.969 26.484 0.672 1 86.31 234 ALA B CA 1
ATOM 8185 C C . ALA B 1 234 ? 11.977 27.781 -0.137 1 86.31 234 ALA B C 1
ATOM 8187 O O . ALA B 1 234 ? 10.992 28.531 -0.141 1 86.31 234 ALA B O 1
ATOM 8188 N N . SER B 1 235 ? 13.031 28.062 -0.796 1 88.31 235 SER B N 1
ATOM 8189 C CA . SER B 1 235 ? 13.203 29.297 -1.559 1 88.31 235 SER B CA 1
ATOM 8190 C C . SER B 1 235 ? 12.188 29.391 -2.693 1 88.31 235 SER B C 1
ATOM 8192 O O . SER B 1 235 ? 11.734 30.484 -3.039 1 88.31 235 SER B O 1
ATOM 8194 N N . VAL B 1 236 ? 11.828 28.234 -3.207 1 90.19 236 VAL B N 1
ATOM 8195 C CA . VAL B 1 236 ? 10.867 28.219 -4.305 1 90.19 236 VAL B CA 1
ATOM 8196 C C . VAL B 1 236 ? 9.523 28.766 -3.82 1 90.19 236 VAL B C 1
ATOM 8198 O O . VAL B 1 236 ? 8.797 29.422 -4.578 1 90.19 236 VAL B O 1
ATOM 8201 N N . MET B 1 237 ? 9.242 28.547 -2.555 1 92.38 237 MET B N 1
ATOM 8202 C CA . MET B 1 237 ? 7.957 28.953 -1.992 1 92.38 237 MET B CA 1
ATOM 8203 C C . MET B 1 237 ? 8.047 30.328 -1.358 1 92.38 237 MET B C 1
ATOM 8205 O O . MET B 1 237 ? 7.262 31.219 -1.691 1 92.38 237 MET B O 1
ATOM 8209 N N . GLN B 1 238 ? 9.094 30.547 -0.526 1 90.06 238 GLN B N 1
ATOM 8210 C CA . GLN B 1 238 ? 9.148 31.734 0.304 1 90.06 238 GLN B CA 1
ATOM 8211 C C . GLN B 1 238 ? 10.141 32.75 -0.258 1 90.06 238 GLN B C 1
ATOM 8213 O O . GLN B 1 238 ? 10.273 33.875 0.268 1 90.06 238 GLN B O 1
ATOM 8218 N N . GLY B 1 239 ? 10.734 32.469 -1.345 1 87.44 239 GLY B N 1
ATOM 8219 C CA . GLY B 1 239 ? 11.727 33.344 -1.907 1 87.44 239 GLY B CA 1
ATOM 8220 C C . GLY B 1 239 ? 11.172 34.719 -2.225 1 87.44 239 GLY B C 1
ATOM 8221 O O . GLY B 1 239 ? 10.047 34.844 -2.703 1 87.44 239 GLY B O 1
ATOM 8222 N N . LEU B 1 240 ? 11.938 35.781 -2.021 1 84.75 240 LEU B N 1
ATOM 8223 C CA . LEU B 1 240 ? 11.484 37.188 -2.105 1 84.75 240 LEU B CA 1
ATOM 8224 C C . LEU B 1 240 ? 11.445 37.656 -3.555 1 84.75 240 LEU B C 1
ATOM 8226 O O . LEU B 1 240 ? 10.719 38.594 -3.887 1 84.75 240 LEU B O 1
ATOM 8230 N N . ARG B 1 241 ? 12.133 36.969 -4.387 1 85.62 241 ARG B N 1
ATOM 8231 C CA . ARG B 1 241 ? 12.227 37.469 -5.758 1 85.62 241 ARG B CA 1
ATOM 8232 C C . ARG B 1 241 ? 11.445 36.562 -6.715 1 85.62 241 ARG B C 1
ATOM 8234 O O . ARG B 1 241 ? 10.531 37.031 -7.398 1 85.62 241 ARG B O 1
ATOM 8241 N N . LYS B 1 242 ? 11.75 35.281 -6.652 1 89.44 242 LYS B N 1
ATOM 8242 C CA . LYS B 1 242 ? 11.164 34.375 -7.641 1 89.44 242 LYS B CA 1
ATOM 8243 C C . LYS B 1 242 ? 10.352 33.281 -6.961 1 89.44 242 LYS B C 1
ATOM 8245 O O . LYS B 1 242 ? 9.961 32.281 -7.605 1 89.44 242 LYS B O 1
ATOM 8250 N N . GLY B 1 243 ? 10.188 33.5 -5.691 1 91.69 243 GLY B N 1
ATOM 8251 C CA . GLY B 1 243 ? 9.375 32.5 -5 1 91.69 243 GLY B CA 1
ATOM 8252 C C . GLY B 1 243 ? 7.883 32.719 -5.184 1 91.69 243 GLY B C 1
ATOM 8253 O O . GLY B 1 243 ? 7.461 33.781 -5.66 1 91.69 243 GLY B O 1
ATOM 8254 N N . VAL B 1 244 ? 7.078 31.75 -4.887 1 94.44 244 VAL B N 1
ATOM 8255 C CA . VAL B 1 244 ? 5.625 31.844 -4.957 1 94.44 244 VAL B CA 1
ATOM 8256 C C . VAL B 1 244 ? 5.145 33.062 -4.168 1 94.44 244 VAL B C 1
ATOM 8258 O O . VAL B 1 244 ? 4.262 33.812 -4.621 1 94.44 244 VAL B O 1
ATOM 8261 N N . ALA B 1 245 ? 5.727 33.281 -2.98 1 92.31 245 ALA B N 1
ATOM 8262 C CA . ALA B 1 245 ? 5.363 34.375 -2.086 1 92.31 245 ALA B CA 1
ATOM 8263 C C . ALA B 1 245 ? 5.523 35.75 -2.783 1 92.31 245 ALA B C 1
ATOM 8265 O O . ALA B 1 245 ? 4.695 36.625 -2.607 1 92.31 245 ALA B O 1
ATOM 8266 N N . ALA B 1 246 ? 6.547 35.875 -3.586 1 93.5 246 ALA B N 1
ATOM 8267 C CA . ALA B 1 246 ? 6.805 37.125 -4.281 1 93.5 246 ALA B CA 1
ATOM 8268 C C . ALA B 1 246 ? 5.699 37.438 -5.289 1 93.5 246 ALA B C 1
ATOM 8270 O O . ALA B 1 246 ? 5.258 38.594 -5.406 1 93.5 246 ALA B O 1
ATOM 8271 N N . PHE B 1 247 ? 5.289 36.469 -5.953 1 94.75 247 PHE B N 1
ATOM 8272 C CA . PHE B 1 247 ? 4.246 36.656 -6.953 1 94.75 247 PHE B CA 1
ATOM 8273 C C . PHE B 1 247 ? 2.904 36.938 -6.285 1 94.75 247 PHE B C 1
ATOM 8275 O O . PHE B 1 247 ? 2.123 37.75 -6.781 1 94.75 247 PHE B O 1
ATOM 8282 N N . ILE B 1 248 ? 2.623 36.312 -5.18 1 94.31 248 ILE B N 1
ATOM 8283 C CA . ILE B 1 248 ? 1.374 36.531 -4.453 1 94.31 248 ILE B CA 1
ATOM 8284 C C . ILE B 1 248 ? 1.332 37.969 -3.896 1 94.31 248 ILE B C 1
ATOM 8286 O O . ILE B 1 248 ? 0.286 38.594 -3.922 1 94.31 248 ILE B O 1
ATOM 8290 N N . LYS B 1 249 ? 2.457 38.438 -3.363 1 92.81 249 LYS B N 1
ATOM 8291 C CA . LYS B 1 249 ? 2.539 39.781 -2.795 1 92.81 249 LYS B CA 1
ATOM 8292 C C . LYS B 1 249 ? 2.291 40.844 -3.861 1 92.81 249 LYS B C 1
ATOM 8294 O O . LYS B 1 249 ? 1.825 41.938 -3.551 1 92.81 249 LYS B O 1
ATOM 8299 N N . SER B 1 250 ? 2.631 40.5 -5.066 1 91.31 250 SER B N 1
ATOM 8300 C CA . SER B 1 250 ? 2.35 41.406 -6.152 1 91.31 250 SER B CA 1
ATOM 8301 C C . SER B 1 250 ? 0.849 41.562 -6.375 1 91.31 250 SER B C 1
ATOM 8303 O O . SER B 1 250 ? 0.389 42.625 -6.828 1 91.31 250 SER B O 1
ATOM 8305 N N . GLN B 1 251 ? 0.058 40.594 -6.066 1 88.69 251 GLN B N 1
ATOM 8306 C CA . GLN B 1 251 ? -1.395 40.625 -6.199 1 88.69 251 GLN B CA 1
ATOM 8307 C C . GLN B 1 251 ? -2.043 41.25 -4.973 1 88.69 251 GLN B C 1
ATOM 8309 O O . GLN B 1 251 ? -3.012 42 -5.098 1 88.69 251 GLN B O 1
ATOM 8314 N N . ASN B 1 252 ? -1.539 40.906 -3.836 1 91 252 ASN B N 1
ATOM 8315 C CA . ASN B 1 252 ? -1.971 41.438 -2.547 1 91 252 ASN B CA 1
ATOM 8316 C C . ASN B 1 252 ? -0.784 41.719 -1.63 1 91 252 ASN B C 1
ATOM 8318 O O . ASN B 1 252 ? -0.321 40.844 -0.917 1 91 252 ASN B O 1
ATOM 8322 N N . PRO B 1 253 ? -0.428 42.844 -1.507 1 91 253 PRO B N 1
ATOM 8323 C CA . PRO B 1 253 ? 0.768 43.219 -0.735 1 91 253 PRO B CA 1
ATOM 8324 C C . PRO B 1 253 ? 0.567 43.031 0.77 1 91 253 PRO B C 1
ATOM 8326 O O . PRO B 1 253 ? 1.542 42.969 1.523 1 91 253 PRO B O 1
ATOM 8329 N N . HIS B 1 254 ? -0.621 42.938 1.224 1 92.44 254 HIS B N 1
ATOM 8330 C CA . HIS B 1 254 ? -0.876 42.875 2.658 1 92.44 254 HIS B CA 1
ATOM 8331 C C . HIS B 1 254 ? -0.913 41.438 3.168 1 92.44 254 HIS B C 1
ATOM 8333 O O . HIS B 1 254 ? -0.988 41.219 4.379 1 92.44 254 HIS B O 1
ATOM 8339 N N . ILE B 1 255 ? -0.794 40.5 2.266 1 94.56 255 ILE B N 1
ATOM 8340 C CA . ILE B 1 255 ? -0.891 39.094 2.619 1 94.56 255 ILE B CA 1
ATOM 8341 C C . ILE B 1 255 ? 0.291 38.719 3.504 1 94.56 255 ILE B C 1
ATOM 8343 O O . ILE B 1 255 ? 1.408 39.188 3.309 1 94.56 255 ILE B O 1
ATOM 8347 N N . TYR B 1 256 ? 0.008 37.875 4.469 1 94.94 256 TYR B N 1
ATOM 8348 C CA . TYR B 1 256 ? 1.052 37.406 5.367 1 94.94 256 TYR B CA 1
ATOM 8349 C C . TYR B 1 256 ? 1.617 36.062 4.887 1 94.94 256 TYR B C 1
ATOM 8351 O O . TYR B 1 256 ? 0.869 35.125 4.656 1 94.94 256 TYR B O 1
ATOM 8359 N N . MET B 1 257 ? 2.875 36.031 4.707 1 92 257 MET B N 1
ATOM 8360 C CA . MET B 1 257 ? 3.545 34.781 4.305 1 92 257 MET B CA 1
ATOM 8361 C C . MET B 1 257 ? 4.008 34 5.527 1 92 257 MET B C 1
ATOM 8363 O O . MET B 1 257 ? 4.875 34.438 6.273 1 92 257 MET B O 1
ATOM 8367 N N . VAL B 1 258 ? 3.436 32.875 5.664 1 89.12 258 VAL B N 1
ATOM 8368 C CA . VAL B 1 258 ? 3.715 32.062 6.844 1 89.12 258 VAL B CA 1
ATOM 8369 C C . VAL B 1 258 ? 4.688 30.938 6.477 1 89.12 258 VAL B C 1
ATOM 8371 O O . VAL B 1 258 ? 4.406 30.125 5.594 1 89.12 258 VAL B O 1
ATOM 8374 N N . GLY B 1 259 ? 5.785 30.906 7.102 1 88.56 259 GLY B N 1
ATOM 8375 C CA . GLY B 1 259 ? 6.66 29.75 7.023 1 88.56 259 GLY B CA 1
ATOM 8376 C C . GLY B 1 259 ? 6.273 28.641 7.992 1 88.56 259 GLY B C 1
ATOM 8377 O O . GLY B 1 259 ? 5.48 28.875 8.906 1 88.56 259 GLY B O 1
ATOM 8378 N N . CYS B 1 260 ? 6.832 27.469 7.793 1 89.06 260 CYS B N 1
ATOM 8379 C CA . CYS B 1 260 ? 6.434 26.359 8.648 1 89.06 260 CYS B CA 1
ATOM 8380 C C . CYS B 1 260 ? 7.359 26.234 9.852 1 89.06 260 CYS B C 1
ATOM 8382 O O . CYS B 1 260 ? 8.516 25.828 9.719 1 89.06 260 CYS B O 1
ATOM 8384 N N . ALA B 1 261 ? 6.797 26.547 11 1 88.38 261 ALA B N 1
ATOM 8385 C CA . ALA B 1 261 ? 7.543 26.5 12.25 1 88.38 261 ALA B CA 1
ATOM 8386 C C . ALA B 1 261 ? 7.965 25.062 12.57 1 88.38 261 ALA B C 1
ATOM 8388 O O . ALA B 1 261 ? 9.016 24.844 13.18 1 88.38 261 ALA B O 1
ATOM 8389 N N . CYS B 1 262 ? 7.152 24.109 12.156 1 87.38 262 CYS B N 1
ATOM 8390 C CA . CYS B 1 262 ? 7.477 22.719 12.414 1 87.38 262 CYS B CA 1
ATOM 8391 C C . CYS B 1 262 ? 8.758 22.312 11.695 1 87.38 262 CYS B C 1
ATOM 8393 O O . CYS B 1 262 ? 9.609 21.625 12.266 1 87.38 262 CYS B O 1
ATOM 8395 N N . HIS B 1 263 ? 8.867 22.719 10.453 1 86.75 263 HIS B N 1
ATOM 8396 C CA . HIS B 1 263 ? 10.078 22.422 9.695 1 86.75 263 HIS B CA 1
ATOM 8397 C C . HIS B 1 263 ? 11.289 23.125 10.289 1 86.75 263 HIS B C 1
ATOM 8399 O O . HIS B 1 263 ? 12.398 22.578 10.281 1 86.75 263 HIS B O 1
ATOM 8405 N N . LEU B 1 264 ? 11.133 24.359 10.727 1 89.75 264 LEU B N 1
ATOM 8406 C CA . LEU B 1 264 ? 12.219 25.109 11.352 1 89.75 264 LEU B CA 1
ATOM 8407 C C . LEU B 1 264 ? 12.711 24.391 12.609 1 89.75 264 LEU B C 1
ATOM 8409 O O . LEU B 1 264 ? 13.922 24.312 12.844 1 89.75 264 LEU B O 1
ATOM 8413 N N . MET B 1 265 ? 11.75 23.938 13.375 1 88.44 265 MET B N 1
ATOM 8414 C CA . MET B 1 265 ? 12.102 23.188 14.586 1 88.44 265 MET B CA 1
ATOM 8415 C C . MET B 1 265 ? 12.906 21.938 14.242 1 88.44 265 MET B C 1
ATOM 8417 O O . MET B 1 265 ? 13.891 21.625 14.914 1 88.44 265 MET B O 1
ATOM 8421 N N . HIS B 1 266 ? 12.469 21.297 13.25 1 85 266 HIS B N 1
ATOM 8422 C CA . HIS B 1 266 ? 13.18 20.109 12.789 1 85 266 HIS B CA 1
ATOM 8423 C C . HIS B 1 266 ? 14.602 20.453 12.352 1 85 266 HIS B C 1
ATOM 8425 O O . HIS B 1 266 ? 15.547 19.75 12.688 1 85 266 HIS B O 1
ATOM 8431 N N . LEU B 1 267 ? 14.742 21.469 11.609 1 88.12 267 LEU B N 1
ATOM 8432 C CA . LEU B 1 267 ? 16.047 21.891 11.117 1 88.12 267 LEU B CA 1
ATOM 8433 C C . LEU B 1 267 ? 16.969 22.297 12.266 1 88.12 267 LEU B C 1
ATOM 8435 O O . LEU B 1 267 ? 18.172 22.078 12.227 1 88.12 267 LEU B O 1
ATOM 8439 N N . ALA B 1 268 ? 16.406 22.969 13.258 1 91.62 268 ALA B N 1
ATOM 8440 C CA . ALA B 1 268 ? 17.188 23.328 14.438 1 91.62 268 ALA B CA 1
ATOM 8441 C C . ALA B 1 268 ? 17.75 22.078 15.125 1 91.62 268 ALA B C 1
ATOM 8443 O O . ALA B 1 268 ? 18.922 22.047 15.5 1 91.62 268 ALA B O 1
ATOM 8444 N N . ALA B 1 269 ? 16.891 21.125 15.258 1 88.81 269 ALA B N 1
ATOM 8445 C CA . ALA B 1 269 ? 17.312 19.859 15.875 1 88.81 269 ALA B CA 1
ATOM 8446 C C . ALA B 1 269 ? 18.375 19.172 15.031 1 88.81 269 ALA B C 1
ATOM 8448 O O . ALA B 1 269 ? 19.312 18.594 15.57 1 88.81 269 ALA B O 1
ATOM 8449 N N . GLU B 1 270 ? 18.172 19.172 13.789 1 86.25 270 GLU B N 1
ATOM 8450 C CA . GLU B 1 270 ? 19.109 18.547 12.875 1 86.25 270 GLU B CA 1
ATOM 8451 C C . GLU B 1 270 ? 20.484 19.234 12.945 1 86.25 270 GLU B C 1
ATOM 8453 O O . GLU B 1 270 ? 21.516 18.562 12.984 1 86.25 270 GLU B O 1
ATOM 8458 N N . LYS B 1 271 ? 20.516 20.547 12.906 1 89.81 271 LYS B N 1
ATOM 8459 C CA . LYS B 1 271 ? 21.766 21.297 13 1 89.81 271 LYS B CA 1
ATOM 8460 C C . LYS B 1 271 ? 22.484 21.016 14.32 1 89.81 271 LYS B C 1
ATOM 8462 O O . LYS B 1 271 ? 23.703 20.922 14.359 1 89.81 271 LYS B O 1
ATOM 8467 N N . ALA B 1 272 ? 21.719 20.953 15.336 1 92.44 272 ALA B N 1
ATOM 8468 C CA . ALA B 1 272 ? 22.297 20.625 16.641 1 92.44 272 ALA B CA 1
ATOM 8469 C C . ALA B 1 272 ? 22.922 19.25 16.641 1 92.44 272 ALA B C 1
ATOM 8471 O O . ALA B 1 272 ? 24.062 19.062 17.062 1 92.44 272 ALA B O 1
ATOM 8472 N N . SER B 1 273 ? 22.219 18.312 16.109 1 87.88 273 SER B N 1
ATOM 8473 C CA . SER B 1 273 ? 22.688 16.938 16.094 1 87.88 273 SER B CA 1
ATOM 8474 C C . SER B 1 273 ? 23.953 16.797 15.258 1 87.88 273 SER B C 1
ATOM 8476 O O . SER B 1 273 ? 24.828 15.977 15.562 1 87.88 273 SER B O 1
ATOM 8478 N N . ARG B 1 274 ? 24.078 17.516 14.203 1 87.69 274 ARG B N 1
ATOM 8479 C CA . ARG B 1 274 ? 25.234 17.453 13.305 1 87.69 274 ARG B CA 1
ATOM 8480 C C . ARG B 1 274 ? 26.484 18 13.977 1 87.69 274 ARG B C 1
ATOM 8482 O O . ARG B 1 274 ? 27.594 17.703 13.562 1 87.69 274 ARG B O 1
ATOM 8489 N N . SER B 1 275 ? 26.312 18.797 15 1 91.5 275 SER B N 1
ATOM 8490 C CA . SER B 1 275 ? 27.453 19.391 15.695 1 91.5 275 SER B CA 1
ATOM 8491 C C . SER B 1 275 ? 28.109 18.406 16.641 1 91.5 275 SER B C 1
ATOM 8493 O O . SER B 1 275 ? 29.219 18.641 17.109 1 91.5 275 SER B O 1
ATOM 8495 N N . LEU B 1 276 ? 27.5 17.328 16.875 1 91.94 276 LEU B N 1
ATOM 8496 C CA . LEU B 1 276 ? 28.062 16.328 17.766 1 91.94 276 LEU B CA 1
ATOM 8497 C C . LEU B 1 276 ? 29.172 15.539 17.062 1 91.94 276 LEU B C 1
ATOM 8499 O O . LEU B 1 276 ? 29.203 15.477 15.828 1 91.94 276 LEU B O 1
ATOM 8503 N N . CYS B 1 277 ? 30.016 15.016 17.891 1 87.25 277 CYS B N 1
ATOM 8504 C CA . CYS B 1 277 ? 31.156 14.281 17.344 1 87.25 277 CYS B CA 1
ATOM 8505 C C . CYS B 1 277 ? 30.734 12.914 16.812 1 87.25 277 CYS B C 1
ATOM 8507 O O . CYS B 1 277 ? 31.406 12.328 15.969 1 87.25 277 CYS B O 1
ATOM 8509 N N . ILE B 1 278 ? 29.656 12.383 17.328 1 87.44 278 ILE B N 1
ATOM 8510 C CA . ILE B 1 278 ? 29.172 11.078 16.906 1 87.44 278 ILE B CA 1
ATOM 8511 C C . ILE B 1 278 ? 27.875 11.258 16.094 1 87.44 278 ILE B C 1
ATOM 8513 O O . ILE B 1 278 ? 27 12.031 16.484 1 87.44 278 ILE B O 1
ATOM 8517 N N . ASP B 1 279 ? 27.828 10.602 14.953 1 87.44 279 ASP B N 1
ATOM 8518 C CA . ASP B 1 279 ? 26.625 10.664 14.109 1 87.44 279 ASP B CA 1
ATOM 8519 C C . ASP B 1 279 ? 25.672 9.508 14.414 1 87.44 279 ASP B C 1
ATOM 8521 O O . ASP B 1 279 ? 25.672 8.5 13.703 1 87.44 279 ASP B O 1
ATOM 8525 N N . ILE B 1 280 ? 24.891 9.711 15.297 1 88.31 280 ILE B N 1
ATOM 8526 C CA . ILE B 1 280 ? 23.969 8.68 15.742 1 88.31 280 ILE B CA 1
ATOM 8527 C C . ILE B 1 280 ? 22.922 8.414 14.664 1 88.31 280 ILE B C 1
ATOM 8529 O O . ILE B 1 280 ? 22.469 7.277 14.484 1 88.31 280 ILE B O 1
ATOM 8533 N N . GLU B 1 281 ? 22.531 9.422 13.914 1 87.12 281 GLU B N 1
ATOM 8534 C CA . GLU B 1 281 ? 21.516 9.273 12.867 1 87.12 281 GLU B CA 1
ATOM 8535 C C . GLU B 1 281 ? 21.984 8.297 11.789 1 87.12 281 GLU B C 1
ATOM 8537 O O . GLU B 1 281 ? 21.219 7.426 11.375 1 87.12 281 GLU B O 1
ATOM 8542 N N . ASP B 1 282 ? 23.125 8.438 11.453 1 87.88 282 ASP B N 1
ATOM 8543 C CA . ASP B 1 282 ? 23.688 7.555 10.438 1 87.88 282 ASP B CA 1
ATOM 8544 C C . ASP B 1 282 ? 23.719 6.105 10.922 1 87.88 282 ASP B C 1
ATOM 8546 O O . ASP B 1 282 ? 23.484 5.18 10.141 1 87.88 282 ASP B O 1
ATOM 8550 N N . MET B 1 283 ? 24.125 5.996 12.172 1 92.12 283 MET B N 1
ATOM 8551 C CA . MET B 1 283 ? 24.203 4.652 12.734 1 92.12 283 MET B CA 1
ATOM 8552 C C . MET B 1 283 ? 22.812 4.012 12.789 1 92.12 283 MET B C 1
ATOM 8554 O O . MET B 1 283 ? 22.672 2.812 12.539 1 92.12 283 MET B O 1
ATOM 8558 N N . LEU B 1 284 ? 21.828 4.824 13.109 1 91.56 284 LEU B N 1
ATOM 8559 C CA . LEU B 1 284 ? 20.453 4.328 13.141 1 91.56 284 LEU B CA 1
ATOM 8560 C C . LEU B 1 284 ? 20 3.877 11.75 1 91.56 284 LEU B C 1
ATOM 8562 O O . LEU B 1 284 ? 19.359 2.834 11.617 1 91.56 284 LEU B O 1
ATOM 8566 N N . ILE B 1 285 ? 20.312 4.625 10.781 1 89.25 285 ILE B N 1
ATOM 8567 C CA . ILE B 1 285 ? 19.969 4.301 9.406 1 89.25 285 ILE B CA 1
ATOM 8568 C C . ILE B 1 285 ? 20.672 3.01 8.984 1 89.25 285 ILE B C 1
ATOM 8570 O O . ILE B 1 285 ? 20.047 2.129 8.383 1 89.25 285 ILE B O 1
ATOM 8574 N N . LEU B 1 286 ? 21.953 2.857 9.375 1 90.19 286 LEU B N 1
ATOM 8575 C CA . LEU B 1 286 ? 22.734 1.682 9.016 1 90.19 286 LEU B CA 1
ATOM 8576 C C . LEU B 1 286 ? 22.172 0.429 9.68 1 90.19 286 LEU B C 1
ATOM 8578 O O . LEU B 1 286 ? 22.094 -0.63 9.055 1 90.19 286 LEU B O 1
ATOM 8582 N N . ILE B 1 287 ? 21.812 0.582 10.898 1 92.38 287 ILE B N 1
ATOM 8583 C CA . ILE B 1 287 ? 21.266 -0.556 11.633 1 92.38 287 ILE B CA 1
ATOM 8584 C C . ILE B 1 287 ? 19.953 -1.009 10.984 1 92.38 287 ILE B C 1
ATOM 8586 O O . ILE B 1 287 ? 19.734 -2.205 10.773 1 92.38 287 ILE B O 1
ATOM 8590 N N . TYR B 1 288 ? 19.078 -0.073 10.656 1 90.69 288 TYR B N 1
ATOM 8591 C CA . TYR B 1 288 ? 17.781 -0.406 10.078 1 90.69 288 TYR B CA 1
ATOM 8592 C C . TYR B 1 288 ? 17.953 -1.126 8.742 1 90.69 288 TYR B C 1
ATOM 8594 O O . TYR B 1 288 ? 17.344 -2.174 8.516 1 90.69 288 TYR B O 1
ATOM 8602 N N . TYR B 1 289 ? 18.797 -0.619 8.008 1 88.19 289 TYR B N 1
ATOM 8603 C CA . TYR B 1 289 ? 18.906 -1.154 6.652 1 88.19 289 TYR B CA 1
ATOM 8604 C C . TYR B 1 289 ? 19.672 -2.467 6.645 1 88.19 289 TYR B C 1
ATOM 8606 O O . TYR B 1 289 ? 19.547 -3.271 5.723 1 88.19 289 TYR B O 1
ATOM 8614 N N . TYR B 1 290 ? 20.594 -2.633 7.672 1 89.75 290 TYR B N 1
ATOM 8615 C CA . TYR B 1 290 ? 21.266 -3.928 7.789 1 89.75 290 TYR B CA 1
ATOM 8616 C C . TYR B 1 290 ? 20.266 -5.027 8.102 1 89.75 290 TYR B C 1
ATOM 8618 O O . TYR B 1 290 ? 20.438 -6.176 7.676 1 89.75 290 TYR B O 1
ATOM 8626 N N . LEU B 1 291 ? 19.281 -4.664 8.742 1 87.31 291 LEU B N 1
ATOM 8627 C CA . LEU B 1 291 ? 18.281 -5.633 9.164 1 87.31 291 LEU B CA 1
ATOM 8628 C C . LEU B 1 291 ? 17.125 -5.703 8.164 1 87.31 291 LEU B C 1
ATOM 8630 O O . LEU B 1 291 ? 16.484 -6.742 8.031 1 87.31 291 LEU B O 1
ATOM 8634 N N . ASP B 1 292 ? 17.109 -4.516 7.434 1 78.94 292 ASP B N 1
ATOM 8635 C CA . ASP B 1 292 ? 15.945 -4.352 6.562 1 78.94 292 ASP B CA 1
ATOM 8636 C C . ASP B 1 292 ? 15.969 -5.367 5.422 1 78.94 292 ASP B C 1
ATOM 8638 O O . ASP B 1 292 ? 17.031 -5.676 4.879 1 78.94 292 ASP B O 1
ATOM 8642 N N . LYS B 1 293 ? 15.102 -6.246 5.141 1 67.44 293 LYS B N 1
ATOM 8643 C CA . LYS B 1 293 ? 14.82 -7.156 4.031 1 67.44 293 LYS B CA 1
ATOM 8644 C C . LYS B 1 293 ? 15.383 -8.547 4.309 1 67.44 293 LYS B C 1
ATOM 8646 O O . LYS B 1 293 ? 15.43 -9.391 3.412 1 67.44 293 LYS B O 1
ATOM 8651 N N . SER B 1 294 ? 16.109 -8.688 5.52 1 75.38 294 SER B N 1
ATOM 8652 C CA . SER B 1 294 ? 16.594 -10.023 5.863 1 75.38 294 SER B CA 1
ATOM 8653 C C . SER B 1 294 ? 15.734 -10.641 6.969 1 75.38 294 SER B C 1
ATOM 8655 O O . SER B 1 294 ? 15.938 -10.336 8.148 1 75.38 294 SER B O 1
ATOM 8657 N N . SER B 1 295 ? 14.906 -11.461 6.523 1 72.56 295 SER B N 1
ATOM 8658 C CA . SER B 1 295 ? 14.062 -12.148 7.492 1 72.56 295 SER B CA 1
ATOM 8659 C C . SER B 1 295 ? 14.898 -12.977 8.461 1 72.56 295 SER B C 1
ATOM 8661 O O . SER B 1 295 ? 14.547 -13.109 9.641 1 72.56 295 SER B O 1
ATOM 8663 N N . LYS B 1 296 ? 16.031 -13.484 7.961 1 74.31 296 LYS B N 1
ATOM 8664 C CA . LYS B 1 296 ? 16.922 -14.289 8.797 1 74.31 296 LYS B CA 1
ATOM 8665 C C . LYS B 1 296 ? 17.531 -13.445 9.914 1 74.31 296 LYS B C 1
ATOM 8667 O O . LYS B 1 296 ? 17.547 -13.852 11.078 1 74.31 296 LYS B O 1
ATOM 8672 N N . ARG B 1 297 ? 18.031 -12.297 9.555 1 84.12 297 ARG B N 1
ATOM 8673 C CA . ARG B 1 297 ? 18.656 -11.414 10.539 1 84.12 297 ARG B CA 1
ATOM 8674 C C . ARG B 1 297 ? 17.641 -10.93 11.562 1 84.12 297 ARG B C 1
ATOM 8676 O O . ARG B 1 297 ? 17.953 -10.82 12.75 1 84.12 297 ARG B O 1
ATOM 8683 N N . LYS B 1 298 ? 16.438 -10.695 11.109 1 84.25 298 LYS B N 1
ATOM 8684 C CA . LYS B 1 298 ? 15.391 -10.242 12.016 1 84.25 298 LYS B CA 1
ATOM 8685 C C . LYS B 1 298 ? 15 -11.344 13 1 84.25 298 LYS B C 1
ATOM 8687 O O . LYS B 1 298 ? 14.742 -11.07 14.172 1 84.25 298 LYS B O 1
ATOM 8692 N N . ALA B 1 299 ? 14.945 -12.523 12.469 1 78.69 299 ALA B N 1
ATOM 8693 C CA . ALA B 1 299 ? 14.633 -13.656 13.336 1 78.69 299 ALA B CA 1
ATOM 8694 C C . ALA B 1 299 ? 15.727 -13.852 14.391 1 78.69 299 ALA B C 1
ATOM 8696 O O . ALA B 1 299 ? 15.43 -14.133 15.555 1 78.69 299 ALA B O 1
ATOM 8697 N N . LEU B 1 300 ? 16.922 -13.75 13.93 1 85.44 300 LEU B N 1
ATOM 8698 C CA . LEU B 1 300 ? 18.047 -13.867 14.867 1 85.44 300 LEU B CA 1
ATOM 8699 C C . LEU B 1 300 ? 17.969 -12.781 15.938 1 85.44 300 LEU B C 1
ATOM 8701 O O . LEU B 1 300 ? 18.203 -13.055 17.109 1 85.44 300 LEU B O 1
ATOM 8705 N N . LEU B 1 301 ? 17.688 -11.617 15.508 1 90.75 301 LEU B N 1
ATOM 8706 C CA . LEU B 1 301 ? 17.547 -10.531 16.469 1 90.75 301 LEU B CA 1
ATOM 8707 C C . LEU B 1 301 ? 16.422 -10.812 17.453 1 90.75 301 LEU B C 1
ATOM 8709 O O . LEU B 1 301 ? 16.547 -10.531 18.656 1 90.75 301 LEU B O 1
ATOM 8713 N N . ARG B 1 302 ? 15.336 -11.312 16.953 1 87.12 302 ARG B N 1
ATOM 8714 C CA . ARG B 1 302 ? 14.211 -11.664 17.812 1 87.12 302 ARG B CA 1
ATOM 8715 C C . ARG B 1 302 ? 14.633 -12.672 18.875 1 87.12 302 ARG B C 1
ATOM 8717 O O . ARG B 1 302 ? 14.242 -12.555 20.047 1 87.12 302 ARG B O 1
ATOM 8724 N N . ASP B 1 303 ? 15.344 -13.641 18.453 1 86.75 303 ASP B N 1
ATOM 8725 C CA . ASP B 1 303 ? 15.828 -14.648 19.391 1 86.75 303 ASP B CA 1
ATOM 8726 C C . ASP B 1 303 ? 16.719 -14.023 20.469 1 86.75 303 ASP B C 1
ATOM 8728 O O . ASP B 1 303 ? 16.641 -14.391 21.641 1 86.75 303 ASP B O 1
ATOM 8732 N N . LEU B 1 304 ? 17.5 -13.141 20.031 1 91.75 304 LEU B N 1
ATOM 8733 C CA . LEU B 1 304 ? 18.422 -12.484 20.969 1 91.75 304 LEU B CA 1
ATOM 8734 C C . LEU B 1 304 ? 17.656 -11.539 21.891 1 91.75 304 LEU B C 1
ATOM 8736 O O . LEU B 1 304 ? 18.062 -11.352 23.047 1 91.75 304 LEU B O 1
ATOM 8740 N N . GLN B 1 305 ? 16.641 -10.945 21.375 1 93 305 GLN B N 1
ATOM 8741 C CA . GLN B 1 305 ? 15.797 -10.117 22.219 1 93 305 GLN B CA 1
ATOM 8742 C C . GLN B 1 305 ? 15.141 -10.945 23.312 1 93 305 GLN B C 1
ATOM 8744 O O . GLN B 1 305 ? 15.07 -10.516 24.469 1 93 305 GLN B O 1
ATOM 8749 N N . MET B 1 306 ? 14.75 -12.078 22.984 1 89.56 306 MET B N 1
ATOM 8750 C CA . MET B 1 306 ? 14.156 -12.992 23.969 1 89.56 306 MET B CA 1
ATOM 8751 C C . MET B 1 306 ? 15.195 -13.469 24.969 1 89.56 306 MET B C 1
ATOM 8753 O O . MET B 1 306 ? 14.906 -13.57 26.156 1 89.56 306 MET B O 1
ATOM 8757 N N . LEU B 1 307 ? 16.328 -13.742 24.469 1 90 307 LEU B N 1
ATOM 8758 C CA . LEU B 1 307 ? 17.406 -14.195 25.328 1 90 307 LEU B CA 1
ATOM 8759 C C . LEU B 1 307 ? 17.766 -13.133 26.359 1 90 307 LEU B C 1
ATOM 8761 O O . LEU B 1 307 ? 18.062 -13.461 27.516 1 90 307 LEU B O 1
ATOM 8765 N N . CYS B 1 308 ? 17.797 -11.914 25.906 1 91.12 308 CYS B N 1
ATOM 8766 C CA . CYS B 1 308 ? 18.156 -10.812 26.797 1 91.12 308 CYS B CA 1
ATOM 8767 C C . CYS B 1 308 ? 16.969 -10.359 27.625 1 91.12 308 CYS B C 1
ATOM 8769 O O . CYS B 1 308 ? 17.062 -9.414 28.406 1 91.12 308 CYS B O 1
ATOM 8771 N N . ASP B 1 309 ? 15.758 -10.953 27.453 1 88.06 309 ASP B N 1
ATOM 8772 C CA . ASP B 1 309 ? 14.523 -10.609 28.141 1 88.06 309 ASP B CA 1
ATOM 8773 C C . ASP B 1 309 ? 14.102 -9.172 27.828 1 88.06 309 ASP B C 1
ATOM 8775 O O . ASP B 1 309 ? 13.75 -8.414 28.734 1 88.06 309 ASP B O 1
ATOM 8779 N N . THR B 1 310 ? 14.453 -8.773 26.688 1 88.5 310 THR B N 1
ATOM 8780 C CA . THR B 1 310 ? 13.992 -7.48 26.188 1 88.5 310 THR B CA 1
ATOM 8781 C C . THR B 1 310 ? 12.727 -7.641 25.359 1 88.5 310 THR B C 1
ATOM 8783 O O . THR B 1 310 ? 12.492 -8.703 24.766 1 88.5 310 THR B O 1
ATOM 8786 N N . ASP B 1 311 ? 11.867 -6.66 25.375 1 87.19 311 ASP B N 1
ATOM 8787 C CA . ASP B 1 311 ? 10.648 -6.707 24.562 1 87.19 311 ASP B CA 1
ATOM 8788 C C . ASP B 1 311 ? 10.977 -6.902 23.094 1 87.19 311 ASP B C 1
ATOM 8790 O O . ASP B 1 311 ? 11.883 -6.258 22.562 1 87.19 311 ASP B O 1
ATOM 8794 N N . VAL B 1 312 ? 10.328 -7.836 22.578 1 85.19 312 VAL B N 1
ATOM 8795 C CA . VAL B 1 312 ? 10.516 -8.094 21.141 1 85.19 312 VAL B CA 1
ATOM 8796 C C . VAL B 1 312 ? 9.891 -6.965 20.328 1 85.19 312 VAL B C 1
ATOM 8798 O O . VAL B 1 312 ? 8.664 -6.848 20.25 1 85.19 312 VAL B O 1
ATOM 8801 N N . ARG B 1 313 ? 10.719 -6.082 19.797 1 86.44 313 ARG B N 1
ATOM 8802 C CA . ARG B 1 313 ? 10.266 -4.93 19.016 1 86.44 313 ARG B CA 1
ATOM 8803 C C . ARG B 1 313 ? 11.062 -4.793 17.734 1 86.44 313 ARG B C 1
ATOM 8805 O O . ARG B 1 313 ? 12.242 -5.133 17.688 1 86.44 313 ARG B O 1
ATOM 8812 N N . LYS B 1 314 ? 10.422 -4.277 16.766 1 83.5 314 LYS B N 1
ATOM 8813 C CA . LYS B 1 314 ? 11.094 -3.98 15.5 1 83.5 314 LYS B CA 1
ATOM 8814 C C . LYS B 1 314 ? 11.922 -2.705 15.602 1 83.5 314 LYS B C 1
ATOM 8816 O O . LYS B 1 314 ? 11.562 -1.783 16.344 1 83.5 314 LYS B O 1
ATOM 8821 N N . ILE B 1 315 ? 13.039 -2.699 14.906 1 87.69 315 ILE B N 1
ATOM 8822 C CA . ILE B 1 315 ? 13.844 -1.487 14.82 1 87.69 315 ILE B CA 1
ATOM 8823 C C . ILE B 1 315 ? 13.18 -0.492 13.875 1 87.69 315 ILE B C 1
ATOM 8825 O O . ILE B 1 315 ? 12.742 -0.862 12.781 1 87.69 315 ILE B O 1
ATOM 8829 N N . LEU B 1 316 ? 13.117 0.688 14.211 1 86.06 316 LEU B N 1
ATOM 8830 C CA . LEU B 1 316 ? 12.352 1.702 13.492 1 86.06 316 LEU B CA 1
ATOM 8831 C C . LEU B 1 316 ? 13.203 2.35 12.398 1 86.06 316 LEU B C 1
ATOM 8833 O O . LEU B 1 316 ? 14.406 2.549 12.578 1 86.06 316 LEU B O 1
ATOM 8837 N N . LYS B 1 317 ? 12.516 2.619 11.266 1 83.06 317 LYS B N 1
ATOM 8838 C CA . LYS B 1 317 ? 13.156 3.33 10.164 1 83.06 317 LYS B CA 1
ATOM 8839 C C . LYS B 1 317 ? 13.211 4.832 10.43 1 83.06 317 LYS B C 1
ATOM 8841 O O . LYS B 1 317 ? 12.203 5.434 10.812 1 83.06 317 LYS B O 1
ATOM 8846 N N . LEU B 1 318 ? 14.352 5.391 10.336 1 83.56 318 LEU B N 1
ATOM 8847 C CA . LEU B 1 318 ? 14.5 6.832 10.5 1 83.56 318 LEU B CA 1
ATOM 8848 C C . LEU B 1 318 ? 14.297 7.562 9.18 1 83.56 318 LEU B C 1
ATOM 8850 O O . LEU B 1 318 ? 14.961 7.246 8.188 1 83.56 318 LEU B O 1
ATOM 8854 N N . SER B 1 319 ? 13.164 8.289 9.039 1 70.44 319 SER B N 1
ATOM 8855 C CA . SER B 1 319 ? 12.961 9.164 7.887 1 70.44 319 SER B CA 1
ATOM 8856 C C . SER B 1 319 ? 13.57 10.539 8.125 1 70.44 319 SER B C 1
ATOM 8858 O O . SER B 1 319 ? 13.297 11.18 9.148 1 70.44 319 SER B O 1
ATOM 8860 N N . SER B 1 320 ? 14.43 10.891 7.297 1 61.62 320 SER B N 1
ATOM 8861 C CA . SER B 1 320 ? 15.172 12.133 7.477 1 61.62 320 SER B CA 1
ATOM 8862 C C . SER B 1 320 ? 14.242 13.344 7.43 1 61.62 320 SER B C 1
ATOM 8864 O O . SER B 1 320 ? 14.57 14.406 7.965 1 61.62 320 SER B O 1
ATOM 8866 N N . THR B 1 321 ? 13.109 13.078 6.891 1 59.28 321 THR B N 1
ATOM 8867 C CA . THR B 1 321 ? 12.25 14.25 6.719 1 59.28 321 THR B CA 1
ATOM 8868 C C . THR B 1 321 ? 11.305 14.398 7.906 1 59.28 321 THR B C 1
ATOM 8870 O O . THR B 1 321 ? 10.617 15.422 8.031 1 59.28 321 THR B O 1
ATOM 8873 N N . ARG B 1 322 ? 11.367 13.352 8.758 1 59.66 322 ARG B N 1
ATOM 8874 C CA . ARG B 1 322 ? 10.414 13.438 9.867 1 59.66 322 ARG B CA 1
ATOM 8875 C C . ARG B 1 322 ? 11.125 13.281 11.211 1 59.66 322 ARG B C 1
ATOM 8877 O O . ARG B 1 322 ? 11.305 12.156 11.688 1 59.66 322 ARG B O 1
ATOM 8884 N N . TRP B 1 323 ? 11.469 14.32 11.828 1 60.56 323 TRP B N 1
ATOM 8885 C CA . TRP B 1 323 ? 12.305 14.352 13.023 1 60.56 323 TRP B CA 1
ATOM 8886 C C . TRP B 1 323 ? 11.602 13.68 14.195 1 60.56 323 TRP B C 1
ATOM 8888 O O . TRP B 1 323 ? 12.25 13.062 15.047 1 60.56 323 TRP B O 1
ATOM 8898 N N . LEU B 1 324 ? 10.305 13.812 14.188 1 66.56 324 LEU B N 1
ATOM 8899 C CA . LEU B 1 324 ? 9.609 13.227 15.32 1 66.56 324 LEU B CA 1
ATOM 8900 C C . LEU B 1 324 ? 9.914 11.734 15.43 1 66.56 324 LEU B C 1
ATOM 8902 O O . LEU B 1 324 ? 9.812 11.148 16.516 1 66.56 324 LEU B O 1
ATOM 8906 N N . ALA B 1 325 ? 10.477 11.305 14.32 1 76.38 325 ALA B N 1
ATOM 8907 C CA . ALA B 1 325 ? 10.781 9.875 14.312 1 76.38 325 ALA B CA 1
ATOM 8908 C C . ALA B 1 325 ? 12.125 9.586 14.977 1 76.38 325 ALA B C 1
ATOM 8910 O O . ALA B 1 325 ? 12.359 8.484 15.469 1 76.38 325 ALA B O 1
ATOM 8911 N N . LEU B 1 326 ? 12.969 10.625 15.156 1 83.12 326 LEU B N 1
ATOM 8912 C CA . LEU B 1 326 ? 14.312 10.414 15.68 1 83.12 326 LEU B CA 1
ATOM 8913 C C . LEU B 1 326 ? 14.273 10.023 17.156 1 83.12 326 LEU B C 1
ATOM 8915 O O . LEU B 1 326 ? 15 9.125 17.578 1 83.12 326 LEU B O 1
ATOM 8919 N N . GLY B 1 327 ? 13.453 10.75 17.922 1 85.5 327 GLY B N 1
ATOM 8920 C CA . GLY B 1 327 ? 13.328 10.414 19.344 1 85.5 327 GLY B CA 1
ATOM 8921 C C . GLY B 1 327 ? 12.891 8.984 19.578 1 85.5 327 GLY B C 1
ATOM 8922 O O . GLY B 1 327 ? 13.461 8.289 20.422 1 85.5 327 GLY B O 1
ATOM 8923 N N . LYS B 1 328 ? 11.969 8.578 18.797 1 88.56 328 LYS B N 1
ATOM 8924 C CA . LYS B 1 328 ? 11.477 7.211 18.922 1 88.56 328 LYS B CA 1
ATOM 8925 C C . LYS B 1 328 ? 12.555 6.203 18.547 1 88.56 328 LYS B C 1
ATOM 8927 O O . LYS B 1 328 ? 12.695 5.156 19.172 1 88.56 328 LYS B O 1
ATOM 8932 N N . CYS B 1 329 ? 13.281 6.531 17.531 1 91.06 329 CYS B N 1
ATOM 8933 C CA . CYS B 1 329 ? 14.336 5.641 17.062 1 91.06 329 CYS B CA 1
ATOM 8934 C C . CYS B 1 329 ? 15.445 5.523 18.094 1 91.06 329 CYS B C 1
ATOM 8936 O O . CYS B 1 329 ? 15.961 4.43 18.344 1 91.06 329 CYS B O 1
ATOM 8938 N N . VAL B 1 330 ? 15.836 6.605 18.719 1 92.25 330 VAL B N 1
ATOM 8939 C CA . VAL B 1 330 ? 16.891 6.609 19.719 1 92.25 330 VAL B CA 1
ATOM 8940 C C . VAL B 1 330 ? 16.453 5.824 20.953 1 92.25 330 VAL B C 1
ATOM 8942 O O . VAL B 1 330 ? 17.219 5.039 21.516 1 92.25 330 VAL B O 1
ATOM 8945 N N . ASN B 1 331 ? 15.242 6.074 21.359 1 92.69 331 ASN B N 1
ATOM 8946 C CA . ASN B 1 331 ? 14.703 5.332 22.484 1 92.69 331 ASN B CA 1
ATOM 8947 C C . ASN B 1 331 ? 14.688 3.83 22.219 1 92.69 331 ASN B C 1
ATOM 8949 O O . ASN B 1 331 ? 15.031 3.033 23.094 1 92.69 331 ASN B O 1
ATOM 8953 N N . ARG B 1 332 ? 14.273 3.498 21.016 1 93.44 332 ARG B N 1
ATOM 8954 C CA . ARG B 1 332 ? 14.258 2.09 20.625 1 93.44 332 ARG B CA 1
ATOM 8955 C C . ARG B 1 332 ? 15.664 1.507 20.625 1 93.44 332 ARG B C 1
ATOM 8957 O O . ARG B 1 332 ? 15.867 0.368 21.062 1 93.44 332 ARG B O 1
ATOM 8964 N N . LEU B 1 333 ? 16.609 2.225 20.156 1 94.38 333 LEU B N 1
ATOM 8965 C CA . LEU B 1 333 ? 18 1.798 20.141 1 94.38 333 LEU B CA 1
ATOM 8966 C C . LEU B 1 333 ? 18.484 1.507 21.562 1 94.38 333 LEU B C 1
ATOM 8968 O O . LEU B 1 333 ? 19.109 0.468 21.797 1 94.38 333 LEU B O 1
ATOM 8972 N N . LEU B 1 334 ? 18.203 2.375 22.469 1 95.19 334 LEU B N 1
ATOM 8973 C CA . LEU B 1 334 ? 18.641 2.24 23.844 1 95.19 334 LEU B CA 1
ATOM 8974 C C . LEU B 1 334 ? 17.984 1.044 24.516 1 95.19 334 LEU B C 1
ATOM 8976 O O . LEU B 1 334 ? 18.609 0.324 25.297 1 95.19 334 LEU B O 1
ATOM 8980 N N . GLN B 1 335 ? 16.719 0.859 24.172 1 94.31 335 GLN B N 1
ATOM 8981 C CA . GLN B 1 335 ? 16 -0.278 24.734 1 94.31 335 GLN B CA 1
ATOM 8982 C C . GLN B 1 335 ? 16.562 -1.598 24.219 1 94.31 335 GLN B C 1
ATOM 8984 O O . GLN B 1 335 ? 16.547 -2.605 24.922 1 94.31 335 GLN B O 1
ATOM 8989 N N . GLN B 1 336 ? 17.016 -1.532 23 1 95.06 336 GLN B N 1
ATOM 8990 C CA . GLN B 1 336 ? 17.5 -2.746 22.344 1 95.06 336 GLN B CA 1
ATOM 8991 C C . GLN B 1 336 ? 19.016 -2.785 22.297 1 95.06 336 GLN B C 1
ATOM 8993 O O . GLN B 1 336 ? 19.594 -3.477 21.453 1 95.06 336 GLN B O 1
ATOM 8998 N N . TRP B 1 337 ? 19.656 -2.08 23.125 1 95.25 337 TRP B N 1
ATOM 8999 C CA . TRP B 1 337 ? 21.109 -1.914 23.062 1 95.25 337 TRP B CA 1
ATOM 9000 C C . TRP B 1 337 ? 21.812 -3.254 23.219 1 95.25 337 TRP B C 1
ATOM 9002 O O . TRP B 1 337 ? 22.719 -3.588 22.438 1 95.25 337 TRP B O 1
ATOM 9012 N N . GLU B 1 338 ? 21.422 -4.062 24.125 1 94.06 338 GLU B N 1
ATOM 9013 C CA . GLU B 1 338 ? 22.094 -5.316 24.438 1 94.06 338 GLU B CA 1
ATOM 9014 C C . GLU B 1 338 ? 21.891 -6.352 23.344 1 94.06 338 GLU B C 1
ATOM 9016 O O . GLU B 1 338 ? 22.859 -6.918 22.828 1 94.06 338 GLU B O 1
ATOM 9021 N N . PRO B 1 339 ? 20.609 -6.598 23.031 1 95.44 339 PRO B N 1
ATOM 9022 C CA . PRO B 1 339 ? 20.422 -7.562 21.953 1 95.44 339 PRO B CA 1
ATOM 9023 C C . PRO B 1 339 ? 21.141 -7.145 20.672 1 95.44 339 PRO B C 1
ATOM 9025 O O . PRO B 1 339 ? 21.656 -7.996 19.938 1 95.44 339 PRO B O 1
ATOM 9028 N N . LEU B 1 340 ? 21.188 -5.906 20.344 1 95.75 340 LEU B N 1
ATOM 9029 C CA . LEU B 1 340 ? 21.844 -5.422 19.141 1 95.75 340 LEU B CA 1
ATOM 9030 C C . LEU B 1 340 ? 23.359 -5.625 19.234 1 95.75 340 LEU B C 1
ATOM 9032 O O . LEU B 1 340 ? 24 -5.957 18.234 1 95.75 340 LEU B O 1
ATOM 9036 N N . THR B 1 341 ? 23.953 -5.383 20.422 1 95.25 341 THR B N 1
ATOM 9037 C CA . THR B 1 341 ? 25.375 -5.586 20.625 1 95.25 341 THR B CA 1
ATOM 9038 C C . THR B 1 341 ? 25.75 -7.043 20.391 1 95.25 341 THR B C 1
ATOM 9040 O O . THR B 1 341 ? 26.75 -7.332 19.719 1 95.25 341 THR B O 1
ATOM 9043 N N . LEU B 1 342 ? 24.938 -7.93 20.922 1 94.19 342 LEU B N 1
ATOM 9044 C CA . LEU B 1 342 ? 25.188 -9.352 20.75 1 94.19 342 LEU B CA 1
ATOM 9045 C C . LEU B 1 342 ? 25.016 -9.758 19.281 1 94.19 342 LEU B C 1
ATOM 9047 O O . LEU B 1 342 ? 25.781 -10.578 18.766 1 94.19 342 LEU B O 1
ATOM 9051 N N . PHE B 1 343 ? 23.984 -9.266 18.688 1 94.44 343 PHE B N 1
ATOM 9052 C CA . PHE B 1 343 ? 23.703 -9.57 17.281 1 94.44 343 PHE B CA 1
ATOM 9053 C C . PHE B 1 343 ? 24.891 -9.211 16.406 1 94.44 343 PHE B C 1
ATOM 9055 O O . PHE B 1 343 ? 25.344 -10.031 15.602 1 94.44 343 PHE B O 1
ATOM 9062 N N . PHE B 1 344 ? 25.375 -8.039 16.578 1 94.38 344 PHE B N 1
ATOM 9063 C CA . PHE B 1 344 ? 26.453 -7.562 15.695 1 94.38 344 PHE B CA 1
ATOM 9064 C C . PHE B 1 344 ? 27.781 -8.172 16.094 1 94.38 344 PHE B C 1
ATOM 9066 O O . PHE B 1 344 ? 28.719 -8.203 15.297 1 94.38 344 PHE B O 1
ATOM 9073 N N . ALA B 1 345 ? 27.891 -8.555 17.312 1 93.12 345 ALA B N 1
ATOM 9074 C CA . ALA B 1 345 ? 29.062 -9.328 17.703 1 93.12 345 ALA B CA 1
ATOM 9075 C C . ALA B 1 345 ? 29.156 -10.625 16.906 1 93.12 345 ALA B C 1
ATOM 9077 O O . ALA B 1 345 ? 30.234 -10.977 16.406 1 93.12 345 ALA B O 1
ATOM 9078 N N . GLU B 1 346 ? 28.016 -11.289 16.781 1 90.69 346 GLU B N 1
ATOM 9079 C CA . GLU B 1 346 ? 27.953 -12.539 16.016 1 90.69 346 GLU B CA 1
ATOM 9080 C C . GLU B 1 346 ? 28.188 -12.297 14.531 1 90.69 346 GLU B C 1
ATOM 9082 O O . GLU B 1 346 ? 28.891 -13.062 13.875 1 90.69 346 GLU B O 1
ATOM 9087 N N . GLU B 1 347 ? 27.578 -11.305 14.055 1 90.12 347 GLU B N 1
ATOM 9088 C CA . GLU B 1 347 ? 27.703 -10.977 12.641 1 90.12 347 GLU B CA 1
ATOM 9089 C C . GLU B 1 347 ? 29.141 -10.57 12.297 1 90.12 347 GLU B C 1
ATOM 9091 O O . GLU B 1 347 ? 29.609 -10.852 11.195 1 90.12 347 GLU B O 1
ATOM 9096 N N . ALA B 1 348 ? 29.766 -9.844 13.164 1 86.94 348 ALA B N 1
ATOM 9097 C CA . ALA B 1 348 ? 31.141 -9.391 12.953 1 86.94 348 ALA B CA 1
ATOM 9098 C C . ALA B 1 348 ? 32.125 -10.555 13.047 1 86.94 348 ALA B C 1
ATOM 9100 O O . ALA B 1 348 ? 33.125 -10.586 12.344 1 86.94 348 ALA B O 1
ATOM 9101 N N . ALA B 1 349 ? 31.984 -11.586 13.852 1 81.38 349 ALA B N 1
ATOM 9102 C CA . ALA B 1 349 ? 32.844 -12.758 14.039 1 81.38 349 ALA B CA 1
ATOM 9103 C C . ALA B 1 349 ? 32.719 -13.703 12.844 1 81.38 349 ALA B C 1
ATOM 9105 O O . ALA B 1 349 ? 33.719 -14.297 12.43 1 81.38 349 ALA B O 1
ATOM 9106 N N . GLY B 1 350 ? 31.641 -14.117 12.43 1 64 350 GLY B N 1
ATOM 9107 C CA . GLY B 1 350 ? 31.406 -15.086 11.367 1 64 350 GLY B CA 1
ATOM 9108 C C . GLY B 1 350 ? 32.062 -14.695 10.055 1 64 350 GLY B C 1
ATOM 9109 O O . GLY B 1 350 ? 32.5 -15.57 9.289 1 64 350 GLY B O 1
ATOM 9110 N N . LYS B 1 351 ? 32.406 -13.578 9.57 1 56.19 351 LYS B N 1
ATOM 9111 C CA . LYS B 1 351 ? 33 -13.227 8.289 1 56.19 351 LYS B CA 1
ATOM 9112 C C . LYS B 1 351 ? 34.531 -13.289 8.367 1 56.19 351 LYS B C 1
ATOM 9114 O O . LYS B 1 351 ? 35.219 -13.336 7.34 1 56.19 351 LYS B O 1
ATOM 9119 N N . THR B 1 352 ? 35.25 -13.344 9.305 1 44.91 352 THR B N 1
ATOM 9120 C CA . THR B 1 352 ? 36.719 -13.516 9.344 1 44.91 352 THR B CA 1
ATOM 9121 C C . THR B 1 352 ? 37.094 -14.992 9.203 1 44.91 352 THR B C 1
ATOM 9123 O O . THR B 1 352 ? 38.219 -15.32 8.82 1 44.91 352 THR B O 1
ATOM 9126 N N . ALA B 1 353 ? 36.406 -16.094 9.453 1 37.41 353 ALA B N 1
ATOM 9127 C CA . ALA B 1 353 ? 36.906 -17.469 9.492 1 37.41 353 ALA B CA 1
ATOM 9128 C C . ALA B 1 353 ? 36.969 -18.062 8.094 1 37.41 353 ALA B C 1
ATOM 9130 O O . ALA B 1 353 ? 37.219 -19.266 7.941 1 37.41 353 ALA B O 1
ATOM 9131 N N . ALA B 1 354 ? 36.875 -17.484 6.949 1 35 354 ALA B N 1
ATOM 9132 C CA . ALA B 1 354 ? 36.938 -18.328 5.766 1 35 354 ALA B CA 1
ATOM 9133 C C . ALA B 1 354 ? 38.375 -18.859 5.551 1 35 354 ALA B C 1
ATOM 9135 O O . ALA B 1 354 ? 38.562 -19.875 4.871 1 35 354 ALA B O 1
ATOM 9136 N N . LYS B 1 355 ? 39.5 -18.141 5.344 1 31.3 355 LYS B N 1
ATOM 9137 C CA . LYS B 1 355 ? 40.531 -18.781 4.551 1 31.3 355 LYS B CA 1
ATOM 9138 C C . LYS B 1 355 ? 41.25 -19.875 5.348 1 31.3 355 LYS B C 1
ATOM 9140 O O . LYS B 1 355 ? 42.219 -19.594 6.078 1 31.3 355 LYS B O 1
ATOM 9145 N N . PRO B 1 356 ? 40.75 -20.75 6.145 1 27.69 356 PRO B N 1
ATOM 9146 C CA . PRO B 1 356 ? 41.812 -21.688 6.504 1 27.69 356 PRO B CA 1
ATOM 9147 C C . PRO B 1 356 ? 42.406 -22.422 5.293 1 27.69 356 PRO B C 1
ATOM 9149 O O . PRO B 1 356 ? 41.625 -22.938 4.465 1 27.69 356 PRO B O 1
ATOM 9152 N N . LEU B 1 357 ? 43.438 -21.906 4.566 1 26.12 357 LEU B N 1
ATOM 9153 C CA . LEU B 1 357 ? 44.312 -22.672 3.67 1 26.12 357 LEU B CA 1
ATOM 9154 C C . LEU B 1 357 ? 44.594 -24.062 4.23 1 26.12 357 LEU B C 1
ATOM 9156 O O . LEU B 1 357 ? 45.281 -24.203 5.242 1 26.12 357 LEU B O 1
ATOM 9160 N N . THR B 1 358 ? 43.719 -25 4.219 1 24.56 358 THR B N 1
ATOM 9161 C CA . THR B 1 358 ? 43.906 -26.391 4.574 1 24.56 358 THR B CA 1
ATOM 9162 C C . THR B 1 358 ? 45 -27.031 3.709 1 24.56 358 THR B C 1
ATOM 9164 O O . THR B 1 358 ? 44.844 -27.156 2.494 1 24.56 358 THR B O 1
ATOM 9167 N N . SER B 1 359 ? 46.344 -26.547 3.697 1 23.11 359 SER B N 1
ATOM 9168 C CA . SER B 1 359 ? 47.406 -27.438 3.283 1 23.11 359 SER B CA 1
ATOM 9169 C C . SER B 1 359 ? 47.156 -28.859 3.775 1 23.11 359 SER B C 1
ATOM 9171 O O . SER B 1 359 ? 46.938 -29.094 4.969 1 23.11 359 SER B O 1
ATOM 9173 N N . SER B 1 360 ? 46.75 -29.766 2.916 1 23.16 360 SER B N 1
ATOM 9174 C CA . SER B 1 360 ? 46.219 -31.125 2.934 1 23.16 360 SER B CA 1
ATOM 9175 C C . SER B 1 360 ? 47.219 -32.125 3.537 1 23.16 360 SER B C 1
ATOM 9177 O O . SER B 1 360 ? 46.844 -33.25 3.846 1 23.16 360 SER B O 1
ATOM 9179 N N . ALA B 1 361 ? 48.594 -31.906 3.285 1 22.72 361 ALA B N 1
ATOM 9180 C CA . ALA B 1 361 ? 49.25 -33.188 3.092 1 22.72 361 ALA B CA 1
ATOM 9181 C C . ALA B 1 361 ? 49.25 -34 4.387 1 22.72 361 ALA B C 1
ATOM 9183 O O . ALA B 1 361 ? 49.844 -35.094 4.441 1 22.72 361 ALA B O 1
ATOM 9184 N N . HIS B 1 362 ? 48.844 -33.562 5.484 1 20.53 362 HIS B N 1
ATOM 9185 C CA . HIS B 1 362 ? 49.438 -34.344 6.57 1 20.53 362 HIS B CA 1
ATOM 9186 C C . HIS B 1 362 ? 49.062 -35.812 6.426 1 20.53 362 HIS B C 1
ATOM 9188 O O . HIS B 1 362 ? 47.969 -36.156 6 1 20.53 362 HIS B O 1
ATOM 9194 N N . PRO B 1 363 ? 50.062 -36.75 6.445 1 21.05 363 PRO B N 1
ATOM 9195 C CA . PRO B 1 363 ? 50.125 -38.219 6.293 1 21.05 363 PRO B CA 1
ATOM 9196 C C . PRO B 1 363 ? 49.062 -38.938 7.094 1 21.05 363 PRO B C 1
ATOM 9198 O O . PRO B 1 363 ? 48.531 -38.406 8.07 1 21.05 363 PRO B O 1
ATOM 9201 N N . SER B 1 364 ? 48.438 -39.938 6.461 1 20.81 364 SER B N 1
ATOM 9202 C CA . SER B 1 364 ? 47.344 -40.875 6.742 1 20.81 364 SER B CA 1
ATOM 9203 C C . SER B 1 364 ? 47.531 -41.562 8.078 1 20.81 364 SER B C 1
ATOM 9205 O O . SER B 1 364 ? 46.781 -42.469 8.43 1 20.81 364 SER B O 1
ATOM 9207 N N . LEU B 1 365 ? 48.312 -41.062 9.031 1 17.67 365 LEU B N 1
ATOM 9208 C CA . LEU B 1 365 ? 48.75 -42.094 9.961 1 17.67 365 LEU B CA 1
ATOM 9209 C C . LEU B 1 365 ? 47.562 -42.906 10.461 1 17.67 365 LEU B C 1
ATOM 9211 O O . LEU B 1 365 ? 46.5 -42.344 10.781 1 17.67 365 LEU B O 1
ATOM 9215 N N . LYS B 1 366 ? 47.656 -44.25 10.164 1 19.64 366 LYS B N 1
ATOM 9216 C CA . LYS B 1 366 ? 46.906 -45.469 10.391 1 19.64 366 LYS B CA 1
ATOM 9217 C C . LYS B 1 366 ? 46.469 -45.594 11.852 1 19.64 366 LYS B C 1
ATOM 9219 O O . LYS B 1 366 ? 47.312 -45.781 12.727 1 19.64 366 LYS B O 1
ATOM 9224 N N . SER B 1 367 ? 46.062 -44.594 12.594 1 18.06 367 SER B N 1
ATOM 9225 C CA . SER B 1 367 ? 46.062 -45 14 1 18.06 367 SER B CA 1
ATOM 9226 C C . SER B 1 367 ? 45.344 -46.312 14.203 1 18.06 367 SER B C 1
ATOM 9228 O O . SER B 1 367 ? 44.281 -46.531 13.625 1 18.06 367 SER B O 1
ATOM 9230 N N . PRO B 1 368 ? 46.031 -47.312 14.703 1 18.81 368 PRO B N 1
ATOM 9231 C CA . PRO B 1 368 ? 45.75 -48.75 14.891 1 18.81 368 PRO B CA 1
ATOM 9232 C C . PRO B 1 368 ? 44.375 -48.969 15.562 1 18.81 368 PRO B C 1
ATOM 9234 O O . PRO B 1 368 ? 43.844 -48.062 16.219 1 18.81 368 PRO B O 1
ATOM 9237 N N . ALA B 1 369 ? 43.688 -50.062 15.062 1 19.56 369 ALA B N 1
ATOM 9238 C CA . ALA B 1 369 ? 42.438 -50.75 15.352 1 19.56 369 ALA B CA 1
ATOM 9239 C C . ALA B 1 369 ? 42.344 -51.125 16.828 1 19.56 369 ALA B C 1
ATOM 9241 O O . ALA B 1 369 ? 41.344 -51.688 17.266 1 19.56 369 ALA B O 1
ATOM 9242 N N . ALA B 1 370 ? 42.875 -50.312 17.797 1 17.78 370 ALA B N 1
ATOM 9243 C CA . ALA B 1 370 ? 43.062 -51.031 19.062 1 17.78 370 ALA B CA 1
ATOM 9244 C C . ALA B 1 370 ? 41.875 -51.938 19.375 1 17.78 370 ALA B C 1
ATOM 9246 O O . ALA B 1 370 ? 40.75 -51.625 18.984 1 17.78 370 ALA B O 1
ATOM 9247 N N . PRO B 1 371 ? 42.188 -53.125 19.906 1 18.44 371 PRO B N 1
ATOM 9248 C CA . PRO B 1 371 ? 41.594 -54.438 20.188 1 18.44 371 PRO B CA 1
ATOM 9249 C C . PRO B 1 371 ? 40.312 -54.344 20.969 1 18.44 371 PRO B C 1
ATOM 9251 O O . PRO B 1 371 ? 40 -53.312 21.562 1 18.44 371 PRO B O 1
ATOM 9254 N N . LYS B 1 372 ? 39.5 -55.5 20.766 1 20 372 LYS B N 1
ATOM 9255 C CA . LYS B 1 372 ? 38.25 -56.062 21.203 1 20 372 LYS B CA 1
ATOM 9256 C C . LYS B 1 372 ? 38.188 -56.156 22.719 1 20 372 LYS B C 1
ATOM 9258 O O . LYS B 1 372 ? 37.188 -56.656 23.266 1 20 372 LYS B O 1
ATOM 9263 N N . PRO B 1 373 ? 39.219 -55.656 23.578 1 16.11 373 PRO B N 1
ATOM 9264 C CA . PRO B 1 373 ? 39.406 -56.5 24.781 1 16.11 373 PRO B CA 1
ATOM 9265 C C . PRO B 1 373 ? 38.094 -56.875 25.453 1 16.11 373 PRO B C 1
ATOM 9267 O O . PRO B 1 373 ? 37.094 -56.156 25.281 1 16.11 373 PRO B O 1
ATOM 9270 N N . SER B 1 374 ? 37.969 -58.156 26.016 1 17.17 374 SER B N 1
ATOM 9271 C CA . SER B 1 374 ? 37.312 -59.25 26.75 1 17.17 374 SER B CA 1
ATOM 9272 C C . SER B 1 374 ? 36.812 -58.719 28.109 1 17.17 374 SER B C 1
ATOM 9274 O O . SER B 1 374 ? 35.844 -59.281 28.641 1 17.17 374 SER B O 1
ATOM 9276 N N . THR B 1 375 ? 37.594 -57.906 28.812 1 15.82 375 THR B N 1
ATOM 9277 C CA . THR B 1 375 ? 38.094 -58.25 30.141 1 15.82 375 THR B CA 1
ATOM 9278 C C . THR B 1 375 ? 36.938 -58.406 31.125 1 15.82 375 THR B C 1
ATOM 9280 O O . THR B 1 375 ? 35.875 -57.781 30.922 1 15.82 375 THR B O 1
ATOM 9283 N N . LEU B 1 376 ? 37.312 -58.969 32.375 1 16.22 376 LEU B N 1
ATOM 9284 C CA . LEU B 1 376 ? 36.906 -59.844 33.5 1 16.22 376 LEU B CA 1
ATOM 9285 C C . LEU B 1 376 ? 35.812 -59.188 34.312 1 16.22 376 LEU B C 1
ATOM 9287 O O . LEU B 1 376 ? 35.531 -58 34.125 1 16.22 376 LEU B O 1
ATOM 9291 N N . THR B 1 377 ? 35.875 -59.375 35.75 1 15.8 377 THR B N 1
ATOM 9292 C CA . THR B 1 377 ? 35.406 -60.062 36.969 1 15.8 377 THR B CA 1
ATOM 9293 C C . THR B 1 377 ? 34.844 -59.031 37.938 1 15.8 377 THR B C 1
ATOM 9295 O O . THR B 1 377 ? 33.812 -59.312 38.594 1 15.8 377 THR B O 1
ATOM 9298 N N . PRO B 1 378 ? 35.625 -58.062 38.562 1 15.45 378 PRO B N 1
ATOM 9299 C CA . PRO B 1 378 ? 35.75 -58.219 40 1 15.45 378 PRO B CA 1
ATOM 9300 C C . PRO B 1 378 ? 34.469 -57.844 40.75 1 15.45 378 PRO B C 1
ATOM 9302 O O . PRO B 1 378 ? 33.594 -57.188 40.188 1 15.45 378 PRO B O 1
ATOM 9305 N N . THR B 1 379 ? 34.469 -57.938 42.25 1 16.11 379 THR B N 1
ATOM 9306 C CA . THR B 1 379 ? 33.969 -58.281 43.562 1 16.11 379 THR B CA 1
ATOM 9307 C C . THR B 1 379 ? 33.188 -57.125 44.188 1 16.11 379 THR B C 1
ATOM 9309 O O . THR B 1 379 ? 32.062 -57.312 44.625 1 16.11 379 THR B O 1
ATOM 9312 N N . SER B 1 380 ? 33.844 -56.375 45.281 1 15.12 380 SER B N 1
ATOM 9313 C CA . SER B 1 380 ? 33.469 -56.375 46.688 1 15.12 380 SER B CA 1
ATOM 9314 C C . SER B 1 380 ? 32.438 -55.281 46.969 1 15.12 380 SER B C 1
ATOM 9316 O O . SER B 1 380 ? 31.328 -55.562 47.438 1 15.12 380 SER B O 1
ATOM 9318 N N . GLY B 1 381 ? 32.688 -54.281 48.062 1 15.05 381 GLY B N 1
ATOM 9319 C CA . GLY B 1 381 ? 32.344 -54.062 49.469 1 15.05 381 GLY B CA 1
ATOM 9320 C C . GLY B 1 381 ? 31.469 -52.844 49.656 1 15.05 381 GLY B C 1
ATOM 9321 O O . GLY B 1 381 ? 31.172 -52.125 48.719 1 15.05 381 GLY B O 1
ATOM 9322 N N . LYS B 1 382 ? 31.672 -52.031 50.875 1 15.14 382 LYS B N 1
ATOM 9323 C CA . LYS B 1 382 ? 30.969 -51.531 52.031 1 15.14 382 LYS B CA 1
ATOM 9324 C C . LYS B 1 382 ? 30.406 -50.125 51.781 1 15.14 382 LYS B C 1
ATOM 9326 O O . LYS B 1 382 ? 29.266 -49.844 52.156 1 15.14 382 LYS B O 1
ATOM 9331 N N . LEU B 1 383 ? 31.094 -48.875 51.5 1 14.47 383 LEU B N 1
ATOM 9332 C CA . LEU B 1 383 ? 31.25 -48 52.625 1 14.47 383 LEU B CA 1
ATOM 9333 C C . LEU B 1 383 ? 29.969 -47.219 52.875 1 14.47 383 LEU B C 1
ATOM 9335 O O . LEU B 1 383 ? 29.234 -46.906 51.938 1 14.47 383 LEU B O 1
ATOM 9339 N N . ALA B 1 384 ? 29.656 -46.438 54.25 1 15.04 384 ALA B N 1
ATOM 9340 C CA . ALA B 1 384 ? 29.016 -46 55.5 1 15.04 384 ALA B CA 1
ATOM 9341 C C . ALA B 1 384 ? 28.531 -44.562 55.406 1 15.04 384 ALA B C 1
ATOM 9343 O O . ALA B 1 384 ? 27.422 -44.25 55.844 1 15.04 384 ALA B O 1
ATOM 9344 N N . VAL B 1 385 ? 29.281 -43.438 55.094 1 14.34 385 VAL B N 1
ATOM 9345 C CA . VAL B 1 385 ? 29.281 -42.406 56.094 1 14.34 385 VAL B CA 1
ATOM 9346 C C . VAL B 1 385 ? 27.984 -41.594 56 1 14.34 385 VAL B C 1
ATOM 9348 O O . VAL B 1 385 ? 27.422 -41.438 54.906 1 14.34 385 VAL B O 1
ATOM 9351 N N . SER B 1 386 ? 27.234 -40.844 57.25 1 14.38 386 SER B N 1
ATOM 9352 C CA . SER B 1 386 ? 26.281 -40.344 58.219 1 14.38 386 SER B CA 1
ATOM 9353 C C . SER B 1 386 ? 25.984 -38.875 58.031 1 14.38 386 SER B C 1
ATOM 9355 O O . SER B 1 386 ? 24.891 -38.406 58.344 1 14.38 386 SER B O 1
ATOM 9357 N N . LYS B 1 387 ? 26.938 -37.969 57.812 1 15.12 387 LYS B N 1
ATOM 9358 C CA . LYS B 1 387 ? 26.969 -36.719 58.562 1 15.12 387 LYS B CA 1
ATOM 9359 C C . LYS B 1 387 ? 25.703 -35.906 58.344 1 15.12 387 LYS B C 1
ATOM 9361 O O . LYS B 1 387 ? 25.078 -36 57.281 1 15.12 387 LYS B O 1
ATOM 9366 N N . THR B 1 388 ? 25.203 -34.844 59.375 1 14.97 388 THR B N 1
ATOM 9367 C CA . THR B 1 388 ? 24.531 -34.094 60.438 1 14.97 388 THR B CA 1
ATOM 9368 C C . THR B 1 388 ? 24.312 -32.656 60 1 14.97 388 THR B C 1
ATOM 9370 O O . THR B 1 388 ? 23.688 -31.875 60.719 1 14.97 388 THR B O 1
ATOM 9373 N N . LEU B 1 389 ? 24.781 -32.125 58.969 1 14.62 389 LEU B N 1
ATOM 9374 C CA . LEU B 1 389 ? 25.203 -30.75 59.188 1 14.62 389 LEU B CA 1
ATOM 9375 C C . LEU B 1 389 ? 24.016 -29.875 59.562 1 14.62 389 LEU B C 1
ATOM 9377 O O . LEU B 1 389 ? 22.969 -29.922 58.938 1 14.62 389 LEU B O 1
ATOM 9381 N N . SER B 1 390 ? 23.953 -29.078 60.781 1 14.21 390 SER B N 1
ATOM 9382 C CA . SER B 1 390 ? 23.359 -28.25 61.844 1 14.21 390 SER B CA 1
ATOM 9383 C C . SER B 1 390 ? 22.875 -26.922 61.312 1 14.21 390 SER B C 1
ATOM 9385 O O . SER B 1 390 ? 21.75 -26.484 61.625 1 14.21 390 SER B O 1
ATOM 9387 N N . SER B 1 391 ? 23.734 -25.938 60.938 1 14.69 391 SER B N 1
ATOM 9388 C CA . SER B 1 391 ? 23.875 -24.672 61.656 1 14.69 391 SER B CA 1
ATOM 9389 C C . SER B 1 391 ? 22.641 -23.797 61.438 1 14.69 391 SER B C 1
ATOM 9391 O O . SER B 1 391 ? 21.875 -24 60.5 1 14.69 391 SER B O 1
ATOM 9393 N N . SER B 1 392 ? 22.609 -22.422 62.094 1 14.33 392 SER B N 1
ATOM 9394 C CA . SER B 1 392 ? 22.156 -21.375 63.031 1 14.33 392 SER B CA 1
ATOM 9395 C C . SER B 1 392 ? 21.594 -20.188 62.25 1 14.33 392 SER B C 1
ATOM 9397 O O . SER B 1 392 ? 20.969 -19.297 62.875 1 14.33 392 SER B O 1
ATOM 9399 N N . PHE B 1 393 ? 21.859 -19.766 61.062 1 15.47 393 PHE B N 1
ATOM 9400 C CA . PHE B 1 393 ? 22.047 -18.312 61.156 1 15.47 393 PHE B CA 1
ATOM 9401 C C . PHE B 1 393 ? 20.781 -17.625 61.625 1 15.47 393 PHE B C 1
ATOM 9403 O O . PHE B 1 393 ? 19.672 -18.016 61.219 1 15.47 393 PHE B O 1
ATOM 9410 N N . LEU B 1 394 ? 20.844 -16.578 62.531 1 13.85 394 LEU B N 1
ATOM 9411 C CA . LEU B 1 394 ? 20.234 -15.672 63.5 1 13.85 394 LEU B CA 1
ATOM 9412 C C . LEU B 1 394 ? 19.344 -14.641 62.812 1 13.85 394 LEU B C 1
ATOM 9414 O O . LEU B 1 394 ? 19.844 -13.758 62.125 1 13.85 394 LEU B O 1
ATOM 9418 N N . LYS B 1 395 ? 18.656 -14.82 61.844 1 14.91 395 LYS B N 1
ATOM 9419 C CA . LYS B 1 395 ? 17.938 -13.57 61.594 1 14.91 395 LYS B CA 1
ATOM 9420 C C . LYS B 1 395 ? 17.406 -12.969 62.875 1 14.91 395 LYS B C 1
ATOM 9422 O O . LYS B 1 395 ? 16.656 -13.625 63.625 1 14.91 395 LYS B O 1
ATOM 9427 N N . THR B 1 396 ? 18.078 -12.047 63.5 1 14.25 396 THR B N 1
ATOM 9428 C CA . THR B 1 396 ? 17.984 -11.102 64.625 1 14.25 396 THR B CA 1
ATOM 9429 C C . THR B 1 396 ? 16.594 -10.492 64.688 1 14.25 396 THR B C 1
ATOM 9431 O O . THR B 1 396 ? 15.836 -10.508 63.719 1 14.25 396 THR B O 1
ATOM 9434 N N . LYS B 1 397 ? 16.484 -9.398 65.688 1 14.45 397 LYS B N 1
ATOM 9435 C CA . LYS B 1 397 ? 15.867 -8.867 66.938 1 14.45 397 LYS B CA 1
ATOM 9436 C C . LYS B 1 397 ? 14.82 -7.805 66.562 1 14.45 397 LYS B C 1
ATOM 9438 O O . LYS B 1 397 ? 13.734 -7.793 67.188 1 14.45 397 LYS B O 1
ATOM 9443 N N . VAL B 1 398 ? 15.133 -6.512 66.062 1 14.58 398 VAL B N 1
ATOM 9444 C CA . VAL B 1 398 ? 14.836 -5.398 66.938 1 14.58 398 VAL B CA 1
ATOM 9445 C C . VAL B 1 398 ? 13.344 -5.09 66.938 1 14.58 398 VAL B C 1
ATOM 9447 O O . VAL B 1 398 ? 12.68 -5.301 65.938 1 14.58 398 VAL B O 1
ATOM 9450 N N . HIS B 1 399 ? 12.695 -4.418 68.125 1 14.66 399 HIS B N 1
ATOM 9451 C CA . HIS B 1 399 ? 11.602 -4.102 69.062 1 14.66 399 HIS B CA 1
ATOM 9452 C C . HIS B 1 399 ? 10.852 -2.855 68.625 1 14.66 399 HIS B C 1
ATOM 9454 O O . HIS B 1 399 ? 9.617 -2.805 68.688 1 14.66 399 HIS B O 1
ATOM 9460 N N . GLN B 1 400 ? 11.5 -1.668 68.5 1 14.35 400 GLN B N 1
ATOM 9461 C CA . GLN B 1 400 ? 11.016 -0.642 69.375 1 14.35 400 GLN B CA 1
ATOM 9462 C C . GLN B 1 400 ? 9.586 -0.22 69.062 1 14.35 400 GLN B C 1
ATOM 9464 O O . GLN B 1 400 ? 9.125 -0.451 67.938 1 14.35 400 GLN B O 1
ATOM 9469 N N . ARG B 1 401 ? 9.094 1.089 69.812 1 14.16 401 ARG B N 1
ATOM 9470 C CA . ARG B 1 401 ? 8.125 1.71 70.688 1 14.16 401 ARG B CA 1
ATOM 9471 C C . ARG B 1 401 ? 7.121 2.551 69.875 1 14.16 401 ARG B C 1
ATOM 9473 O O . ARG B 1 401 ? 5.91 2.414 70.125 1 14.16 401 ARG B O 1
ATOM 9480 N N . LYS B 1 402 ? 7.363 4.027 69.625 1 14.83 402 LYS B N 1
ATOM 9481 C CA . LYS B 1 402 ? 6.625 5.066 70.312 1 14.83 402 LYS B CA 1
ATOM 9482 C C . LYS B 1 402 ? 5.297 5.371 69.625 1 14.83 402 LYS B C 1
ATOM 9484 O O . LYS B 1 402 ? 5.102 5.027 68.438 1 14.83 402 LYS B O 1
ATOM 9489 N N . SER B 1 403 ? 4.715 6.902 69.875 1 14.21 403 SER B N 1
ATOM 9490 C CA . SER B 1 403 ? 3.643 7.59 70.562 1 14.21 403 SER B CA 1
ATOM 9491 C C . SER B 1 403 ? 2.621 8.172 69.625 1 14.21 403 SER B C 1
ATOM 9493 O O . SER B 1 403 ? 1.421 7.922 69.75 1 14.21 403 SER B O 1
ATOM 9495 N N . LYS B 1 404 ? 2.854 9.641 69.062 1 14.59 404 LYS B N 1
ATOM 9496 C CA . LYS B 1 404 ? 1.954 10.734 69.438 1 14.59 404 LYS B CA 1
ATOM 9497 C C . LYS B 1 404 ? 0.71 10.734 68.562 1 14.59 404 LYS B C 1
ATOM 9499 O O . LYS B 1 404 ? 0.714 10.156 67.438 1 14.59 404 LYS B O 1
ATOM 9504 N N . THR B 1 405 ? -0.283 12.047 68.688 1 14.07 405 THR B N 1
ATOM 9505 C CA . THR B 1 405 ? -1.629 12.523 69 1 14.07 405 THR B CA 1
ATOM 9506 C C . THR B 1 405 ? -2.225 13.25 67.812 1 14.07 405 THR B C 1
ATOM 9508 O O . THR B 1 405 ? -3.408 13.086 67.5 1 14.07 405 THR B O 1
ATOM 9511 N N . GLY B 1 406 ? -1.676 14.273 66.938 1 14.94 406 GLY B N 1
ATOM 9512 C CA . GLY B 1 406 ? -2.305 15.562 67.125 1 14.94 406 GLY B CA 1
ATOM 9513 C C . GLY B 1 406 ? -3.656 15.688 66.438 1 14.94 406 GLY B C 1
ATOM 9514 O O . GLY B 1 406 ? -4.016 14.852 65.625 1 14.94 406 GLY B O 1
ATOM 9515 N N . PRO B 1 407 ? -4.176 17.125 66.375 1 14.94 407 PRO B N 1
ATOM 9516 C CA . PRO B 1 407 ? -5.445 17.812 66.625 1 14.94 407 PRO B CA 1
ATOM 9517 C C . PRO B 1 407 ? -6.348 17.844 65.375 1 14.94 407 PRO B C 1
ATOM 9519 O O . PRO B 1 407 ? -5.906 17.516 64.312 1 14.94 407 PRO B O 1
ATOM 9522 N N . SER B 1 408 ? -7.441 18.922 65.375 1 14.04 408 SER B N 1
ATOM 9523 C CA . SER B 1 408 ? -8.836 19.359 65.375 1 14.04 408 SER B CA 1
ATOM 9524 C C . SER B 1 408 ? -9.148 20.234 64.188 1 14.04 408 SER B C 1
ATOM 9526 O O . SER B 1 408 ? -10.273 20.234 63.688 1 14.04 408 SER B O 1
ATOM 9528 N N . SER B 1 409 ? -8.336 21.25 63.594 1 15.02 409 SER B N 1
ATOM 9529 C CA . SER B 1 409 ? -8.945 22.562 63.5 1 15.02 409 SER B CA 1
ATOM 9530 C C . SER B 1 409 ? -10.016 22.594 62.406 1 15.02 409 SER B C 1
ATOM 9532 O O . SER B 1 409 ? -9.969 21.812 61.438 1 15.02 409 SER B O 1
ATOM 9534 N N . THR B 1 410 ? -11.125 23.531 62.5 1 14.45 410 THR B N 1
ATOM 9535 C CA . THR B 1 410 ? -12.43 24.188 62.438 1 14.45 410 THR B CA 1
ATOM 9536 C C . THR B 1 410 ? -12.523 25.125 61.25 1 14.45 410 THR B C 1
ATOM 9538 O O . THR B 1 410 ? -13.625 25.438 60.781 1 14.45 410 THR B O 1
ATOM 9541 N N . HIS B 1 411 ? -11.609 25.828 60.5 1 15.27 411 HIS B N 1
ATOM 9542 C CA . HIS B 1 411 ? -11.859 27.266 60.406 1 15.27 411 HIS B CA 1
ATOM 9543 C C . HIS B 1 411 ? -12.969 27.578 59.406 1 15.27 411 HIS B C 1
ATOM 9545 O O . HIS B 1 411 ? -13.07 26.922 58.375 1 15.27 411 HIS B O 1
ATOM 9551 N N . GLN B 1 412 ? -13.984 28.531 59.656 1 14.55 412 GLN B N 1
ATOM 9552 C CA . GLN B 1 412 ? -15.195 29.344 59.625 1 14.55 412 GLN B CA 1
ATOM 9553 C C . GLN B 1 412 ? -15.148 30.391 58.531 1 14.55 412 GLN B C 1
ATOM 9555 O O . GLN B 1 412 ? -16.172 30.984 58.188 1 14.55 412 GLN B O 1
ATOM 9560 N N . GLN B 1 413 ? -14.172 30.812 57.781 1 15.04 413 GLN B N 1
ATOM 9561 C CA . GLN B 1 413 ? -14.195 32.281 57.719 1 15.04 413 GLN B CA 1
ATOM 9562 C C . GLN B 1 413 ? -15.305 32.781 56.781 1 15.04 413 GLN B C 1
ATOM 9564 O O . GLN B 1 413 ? -15.516 32.219 55.719 1 15.04 413 GLN B O 1
ATOM 9569 N N . THR B 1 414 ? -16.25 33.625 57.062 1 15.2 414 THR B N 1
ATOM 9570 C CA . THR B 1 414 ? -17.391 34.531 57.094 1 15.2 414 THR B CA 1
ATOM 9571 C C . THR B 1 414 ? -17.156 35.75 56.156 1 15.2 414 THR B C 1
ATOM 9573 O O . THR B 1 414 ? -18.016 36.625 56.062 1 15.2 414 THR B O 1
ATOM 9576 N N . GLY B 1 415 ? -16.312 35.938 55.219 1 15.1 415 GLY B N 1
ATOM 9577 C CA . GLY B 1 415 ? -16.109 37.375 55.062 1 15.1 415 GLY B CA 1
ATOM 9578 C C . GLY B 1 415 ? -17.25 38.062 54.344 1 15.1 415 GLY B C 1
ATOM 9579 O O . GLY B 1 415 ? -17.703 37.562 53.312 1 15.1 415 GLY B O 1
ATOM 9580 N N . PRO B 1 416 ? -18.266 38.719 54.656 1 14.98 416 PRO B N 1
ATOM 9581 C CA . PRO B 1 416 ? -19.297 39.688 54.344 1 14.98 416 PRO B CA 1
ATOM 9582 C C . PRO B 1 416 ? -18.797 40.812 53.406 1 14.98 416 PRO B C 1
ATOM 9584 O O . PRO B 1 416 ? -17.609 40.844 53.062 1 14.98 416 PRO B O 1
ATOM 9587 N N . THR B 1 417 ? -18.812 42.312 53.594 1 14.87 417 THR B N 1
ATOM 9588 C CA . THR B 1 417 ? -19.562 43.531 53.344 1 14.87 417 THR B CA 1
ATOM 9589 C C . THR B 1 417 ? -18.719 44.531 52.562 1 14.87 417 THR B C 1
ATOM 9591 O O . THR B 1 417 ? -17.531 44.688 52.812 1 14.87 417 THR B O 1
ATOM 9594 N N . PRO B 1 418 ? -18.875 44.875 51.406 1 14.91 418 PRO B N 1
ATOM 9595 C CA . PRO B 1 418 ? -18.203 46.125 50.969 1 14.91 418 PRO B CA 1
ATOM 9596 C C . PRO B 1 418 ? -18.703 47.344 51.719 1 14.91 418 PRO B C 1
ATOM 9598 O O . PRO B 1 418 ? -19.906 47.594 51.812 1 14.91 418 PRO B O 1
ATOM 9601 N N . LYS B 1 419 ? -17.719 48.375 52.188 1 15.89 419 LYS B N 1
ATOM 9602 C CA . LYS B 1 419 ? -16.891 49.188 53.062 1 15.89 419 LYS B CA 1
ATOM 9603 C C . LYS B 1 419 ? -16.969 50.688 52.656 1 15.89 419 LYS B C 1
ATOM 9605 O O . LYS B 1 419 ? -16.594 51.031 51.531 1 15.89 419 LYS B O 1
ATOM 9610 N N . ARG B 1 420 ? -17.547 51.625 53.219 1 14.55 420 ARG B N 1
ATOM 9611 C CA . ARG B 1 420 ? -17.797 53.062 53.344 1 14.55 420 ARG B CA 1
ATOM 9612 C C . ARG B 1 420 ? -16.531 53.875 53 1 14.55 420 ARG B C 1
ATOM 9614 O O . ARG B 1 420 ? -15.422 53.344 53.094 1 14.55 420 ARG B O 1
ATOM 9621 N N . LEU B 1 421 ? -16.609 55.281 52.438 1 15.91 421 LEU B N 1
ATOM 9622 C CA . LEU B 1 421 ? -1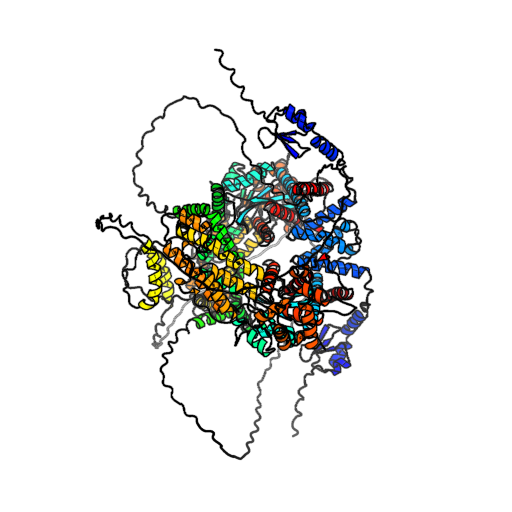5.805 56.5 52.344 1 15.91 421 LEU B CA 1
ATOM 9623 C C . LEU B 1 421 ? -15.039 56.75 53.625 1 15.91 421 LEU B C 1
ATOM 9625 O O . LEU B 1 421 ? -13.836 57 53.625 1 15.91 421 LEU B O 1
ATOM 9629 N N . GLN B 1 422 ? -15.773 57.375 54.562 1 14.8 422 GLN B N 1
ATOM 9630 C CA . GLN B 1 422 ? -15.688 58.531 55.469 1 14.8 422 GLN B CA 1
ATOM 9631 C C . GLN B 1 422 ? -14.719 58.281 56.594 1 14.8 422 GLN B C 1
ATOM 9633 O O . GLN B 1 422 ? -14.266 57.156 56.812 1 14.8 422 GLN B O 1
ATOM 9638 N N . THR B 1 423 ? -15.172 58.625 57.906 1 15 423 THR B N 1
ATOM 9639 C CA . THR B 1 423 ? -14.953 59.625 58.938 1 15 423 THR B CA 1
ATOM 9640 C C . THR B 1 423 ? -14.164 59.031 60.094 1 15 423 THR B C 1
ATOM 9642 O O . THR B 1 423 ? -14.273 59.5 61.219 1 15 423 THR B O 1
ATOM 9645 N N . GLY B 1 424 ? -13.117 58.188 60.156 1 15.76 424 GLY B N 1
ATOM 9646 C CA . GLY B 1 424 ? -12.586 56.844 60.438 1 15.76 424 GLY B CA 1
ATOM 9647 C C . GLY B 1 424 ? -11.812 56.781 61.75 1 15.76 424 GLY B C 1
ATOM 9648 O O . GLY B 1 424 ? -11.164 55.781 62.031 1 15.76 424 GLY B O 1
ATOM 9649 N N . PRO B 1 425 ? -12.375 56.312 63.094 1 14.73 425 PRO B N 1
ATOM 9650 C CA . PRO B 1 425 ? -12.352 57.156 64.25 1 14.73 425 PRO B CA 1
ATOM 9651 C C . PRO B 1 425 ? -10.961 57.688 64.625 1 14.73 425 PRO B C 1
ATOM 9653 O O . PRO B 1 425 ? -9.977 57.25 64 1 14.73 425 PRO B O 1
ATOM 9656 N N . THR B 1 426 ? -10.867 58.062 66 1 13.76 426 THR B N 1
ATOM 9657 C CA . THR B 1 426 ? -10.266 59.031 66.938 1 13.76 426 THR B CA 1
ATOM 9658 C C . THR B 1 426 ? -8.914 58.531 67.438 1 13.76 426 THR B C 1
ATOM 9660 O O . THR B 1 426 ? -7.965 59.281 67.562 1 13.76 426 THR B O 1
ATOM 9663 N N . THR B 1 427 ? -8.82 57.281 68.125 1 13.08 427 THR B N 1
ATOM 9664 C CA . THR B 1 427 ? -8.508 57.375 69.562 1 13.08 427 THR B CA 1
ATOM 9665 C C . THR B 1 427 ? -7.082 57.844 69.812 1 13.08 427 THR B C 1
ATOM 9667 O O . THR B 1 427 ? -6.246 57.75 68.875 1 13.08 427 THR B O 1
ATOM 9670 N N . LYS B 1 428 ? -6.812 57.406 71.25 1 14.02 428 LYS B N 1
ATOM 9671 C CA . LYS B 1 428 ? -6.074 58 72.312 1 14.02 428 LYS B CA 1
ATOM 9672 C C . LYS B 1 428 ? -4.566 57.938 72.062 1 14.02 428 LYS B C 1
ATOM 9674 O O . LYS B 1 428 ? -4.113 57.281 71.125 1 14.02 428 LYS B O 1
ATOM 9679 N N . GLN B 1 429 ? -3.963 57.406 73.25 1 13.45 429 GLN B N 1
ATOM 9680 C CA . GLN B 1 429 ? -3.055 58.156 74.125 1 13.45 429 GLN B CA 1
ATOM 9681 C C . GLN B 1 429 ? -1.599 57.844 73.812 1 13.45 429 GLN B C 1
ATOM 9683 O O . GLN B 1 429 ? -0.771 58.75 73.688 1 13.45 429 GLN B O 1
ATOM 9688 N N . LEU B 1 430 ? -1.161 56.562 74.062 1 13.33 430 LEU B N 1
ATOM 9689 C CA . LEU B 1 430 ? -0.357 56.594 75.312 1 13.33 430 LEU B CA 1
ATOM 9690 C C . LEU B 1 430 ? 1.027 57.156 75.062 1 13.33 430 LEU B C 1
ATOM 9692 O O . LEU B 1 430 ? 1.479 57.188 73.875 1 13.33 430 LEU B O 1
ATOM 9696 N N . PRO B 1 431 ? 1.715 56.719 76.188 1 13.48 431 PRO B N 1
ATOM 9697 C CA . PRO B 1 431 ? 2.744 57.469 76.938 1 13.48 431 PRO B CA 1
ATOM 9698 C C . PRO B 1 431 ? 4.105 57.406 76.25 1 13.48 431 PRO B C 1
ATOM 9700 O O . PRO B 1 431 ? 4.648 58.438 75.812 1 13.48 431 PRO B O 1
ATOM 9703 N N . ALA B 1 432 ? 4.875 56.562 77.062 1 13.47 432 ALA B N 1
ATOM 9704 C CA . ALA B 1 432 ? 6.027 57.062 77.812 1 13.47 432 ALA B CA 1
ATOM 9705 C C . ALA B 1 432 ? 7.309 56.938 77 1 13.47 432 ALA B C 1
ATOM 9707 O O . ALA B 1 432 ? 7.992 57.906 76.75 1 13.47 432 ALA B O 1
ATOM 9708 N N . GLY B 1 433 ? 7.965 55.75 77.5 1 13.03 433 GLY B N 1
ATOM 9709 C CA . GLY B 1 433 ? 9.172 55.969 78.25 1 13.03 433 GLY B CA 1
ATOM 9710 C C . GLY B 1 433 ? 10.422 56.094 77.438 1 13.03 433 GLY B C 1
ATOM 9711 O O . GLY B 1 433 ? 10.367 55.969 76.188 1 13.03 433 GLY B O 1
ATOM 9712 N N . PRO B 1 434 ? 11.477 55.312 78.188 1 13.44 434 PRO B N 1
ATOM 9713 C CA . PRO B 1 434 ? 12.781 55.844 78.625 1 13.44 434 PRO B CA 1
ATOM 9714 C C . PRO B 1 434 ? 13.883 55.562 77.625 1 13.44 434 PRO B C 1
ATOM 9716 O O . PRO B 1 434 ? 14.508 56.5 77.125 1 13.44 434 PRO B O 1
ATOM 9719 N N . SER B 1 435 ? 14.797 54.531 78.188 1 13.18 435 SER B N 1
ATOM 9720 C CA . SER B 1 435 ? 16.156 54.781 78.625 1 13.18 435 SER B CA 1
ATOM 9721 C C . SER B 1 435 ? 17.188 54.406 77.562 1 13.18 435 SER B C 1
ATOM 9723 O O . SER B 1 435 ? 18.047 55.219 77.25 1 13.18 435 SER B O 1
ATOM 9725 N N . THR B 1 436 ? 17.859 53.094 77.938 1 13.2 436 THR B N 1
ATOM 9726 C CA . THR B 1 436 ? 19.219 53.062 78.438 1 13.2 436 THR B CA 1
ATOM 9727 C C . THR B 1 436 ? 20.234 52.875 77.312 1 13.2 436 THR B C 1
ATOM 9729 O O . THR B 1 436 ? 19.859 52.562 76.188 1 13.2 436 THR B O 1
ATOM 9732 N N . PRO B 1 437 ? 21.391 51.969 77.812 1 13.58 437 PRO B N 1
ATOM 9733 C CA . PRO B 1 437 ? 22.812 52.25 78.062 1 13.58 437 PRO B CA 1
ATOM 9734 C C . PRO B 1 437 ? 23.688 51.781 76.875 1 13.58 437 PRO B C 1
ATOM 9736 O O . PRO B 1 437 ? 24.453 52.594 76.312 1 13.58 437 PRO B O 1
ATOM 9739 N N . ARG B 1 438 ? 24.453 50.406 77.125 1 13.42 438 ARG B N 1
ATOM 9740 C CA . ARG B 1 438 ? 25.844 50.312 77.562 1 13.42 438 ARG B CA 1
ATOM 9741 C C . ARG B 1 438 ? 26.766 50.031 76.375 1 13.42 438 ARG B C 1
ATOM 9743 O O . ARG B 1 438 ? 27.734 50.781 76.188 1 13.42 438 ARG B O 1
ATOM 9750 N N . LEU B 1 439 ? 27.391 48.656 76.5 1 13.46 439 LEU B N 1
ATOM 9751 C CA . LEU B 1 439 ? 28.766 48.375 76.938 1 13.46 439 LEU B CA 1
ATOM 9752 C C . LEU B 1 439 ? 29.672 48.219 75.688 1 13.46 439 LEU B C 1
ATOM 9754 O O . LEU B 1 439 ? 29.172 48 74.562 1 13.46 439 LEU B O 1
ATOM 9758 N N . GLN B 1 440 ? 30.859 47.219 75.938 1 13.3 440 GLN B N 1
ATOM 9759 C CA . GLN B 1 440 ? 32.312 47.281 76.125 1 13.3 440 GLN B CA 1
ATOM 9760 C C . GLN B 1 440 ? 33.031 46.719 74.938 1 13.3 440 GLN B C 1
ATOM 9762 O O . GLN B 1 440 ? 33.906 47.406 74.312 1 13.3 440 GLN B O 1
ATOM 9767 N N . THR B 1 441 ? 33.531 45.312 75 1 13.63 441 THR B N 1
ATOM 9768 C CA . THR B 1 441 ? 34.906 44.938 75.312 1 13.63 441 THR B CA 1
ATOM 9769 C C . THR B 1 441 ? 35.688 44.688 74 1 13.63 441 THR B C 1
ATOM 9771 O O . THR B 1 441 ? 35.094 44.531 72.938 1 13.63 441 THR B O 1
ATOM 9774 N N . GLY B 1 442 ? 36.938 43.719 74.188 1 13.56 442 GLY B N 1
ATOM 9775 C CA . GLY B 1 442 ? 38.375 43.75 74.25 1 13.56 442 GLY B CA 1
ATOM 9776 C C . GLY B 1 442 ? 39 43.156 73 1 13.56 442 GLY B C 1
ATOM 9777 O O . GLY B 1 442 ? 38.281 42.75 72.062 1 13.56 442 GLY B O 1
ATOM 9778 N N . PRO B 1 443 ? 40.094 42.125 73.25 1 14.2 443 PRO B N 1
ATOM 9779 C CA . PRO B 1 443 ? 41.562 42.125 73.062 1 14.2 443 PRO B CA 1
ATOM 9780 C C . PRO B 1 443 ? 42 41.375 71.812 1 14.2 443 PRO B C 1
ATOM 9782 O O . PRO B 1 443 ? 42.625 41.938 70.938 1 14.2 443 PRO B O 1
ATOM 9785 N N . THR B 1 444 ? 42.812 40.094 72.062 1 13.92 444 THR B N 1
ATOM 9786 C CA . THR B 1 444 ? 44.219 39.719 72.062 1 13.92 444 THR B CA 1
ATOM 9787 C C . THR B 1 444 ? 44.594 38.938 70.812 1 13.92 444 THR B C 1
ATOM 9789 O O . THR B 1 444 ? 43.719 38.469 70.062 1 13.92 444 THR B O 1
ATOM 9792 N N . THR B 1 445 ? 45.531 37.656 71 1 13.39 445 THR B N 1
ATOM 9793 C CA . THR B 1 445 ? 46.938 37.312 70.938 1 13.39 445 THR B CA 1
ATOM 9794 C C . THR B 1 445 ? 47.188 36.375 69.75 1 13.39 445 THR B C 1
ATOM 9796 O O . THR B 1 445 ? 48.062 36.625 68.938 1 13.39 445 THR B O 1
ATOM 9799 N N . LYS B 1 446 ? 47.5 34.844 70.125 1 14.7 446 LYS B N 1
ATOM 9800 C CA . LYS B 1 446 ? 48.719 34.062 70.25 1 14.7 446 LYS B CA 1
ATOM 9801 C C . LYS B 1 446 ? 49.125 33.469 68.875 1 14.7 446 LYS B C 1
ATOM 9803 O O . LYS B 1 446 ? 48.281 33.344 68 1 14.7 446 LYS B O 1
ATOM 9808 N N . GLN B 1 447 ? 49.875 32.094 68.875 1 13.77 447 GLN B N 1
ATOM 9809 C CA . GLN B 1 447 ? 51.188 31.5 68.812 1 13.77 447 GLN B CA 1
ATOM 9810 C C . GLN B 1 447 ? 51.344 30.625 67.625 1 13.77 447 GLN B C 1
ATOM 9812 O O . GLN B 1 447 ? 52.281 30.812 66.812 1 13.77 447 GLN B O 1
ATOM 9817 N N . LEU B 1 448 ? 51.5 29.109 67.75 1 14.35 448 LEU B N 1
ATOM 9818 C CA . LEU B 1 448 ? 52.719 28.312 67.812 1 14.35 448 LEU B CA 1
ATOM 9819 C C . LEU B 1 448 ? 52.969 27.656 66.438 1 14.35 448 LEU B C 1
ATOM 9821 O O . LEU B 1 448 ? 52.094 27.578 65.625 1 14.35 448 LEU B O 1
ATOM 9825 N N . PRO B 1 449 ? 53.656 26.297 66.438 1 14.66 449 PRO B N 1
ATOM 9826 C CA . PRO B 1 449 ? 54.969 25.703 66.125 1 14.66 449 PRO B CA 1
ATOM 9827 C C . PRO B 1 449 ? 54.938 24.828 64.875 1 14.66 449 PRO B C 1
ATOM 9829 O O . PRO B 1 449 ? 55.781 24.953 64 1 14.66 449 PRO B O 1
ATOM 9832 N N . ALA B 1 450 ? 54.312 23.516 64.812 1 14.62 450 ALA B N 1
ATOM 9833 C CA . ALA B 1 450 ? 55.125 22.312 64.875 1 14.62 450 ALA B CA 1
ATOM 9834 C C . ALA B 1 450 ? 55.594 21.891 63.469 1 14.62 450 ALA B C 1
ATOM 9836 O O . ALA B 1 450 ? 55.031 22.344 62.469 1 14.62 450 ALA B O 1
ATOM 9837 N N . GLY B 1 451 ? 55.75 20.406 63.25 1 15.09 451 GLY B N 1
ATOM 9838 C CA . GLY B 1 451 ? 56.844 19.469 63.031 1 15.09 451 GLY B CA 1
ATOM 9839 C C . GLY B 1 451 ? 56.906 19 61.594 1 15.09 451 GLY B C 1
ATOM 9840 O O . GLY B 1 451 ? 56.062 19.328 60.781 1 15.09 451 GLY B O 1
ATOM 9841 N N . PRO B 1 452 ? 57.281 17.531 61.219 1 15.79 452 PRO B N 1
ATOM 9842 C CA . PRO B 1 452 ? 58.438 16.859 60.594 1 15.79 452 PRO B CA 1
ATOM 9843 C C . PRO B 1 452 ? 58.094 16.328 59.188 1 15.79 452 PRO B C 1
ATOM 9845 O O . PRO B 1 452 ? 58.812 16.547 58.25 1 15.79 452 PRO B O 1
ATOM 9848 N N . SER B 1 453 ? 57.156 15.273 58.906 1 15.26 453 SER B N 1
ATOM 9849 C CA . SER B 1 453 ? 57.688 13.953 58.562 1 15.26 453 SER B CA 1
ATOM 9850 C C . SER B 1 453 ? 57.906 13.82 57.062 1 15.26 453 SER B C 1
ATOM 9852 O O . SER B 1 453 ? 57.375 14.602 56.281 1 15.26 453 SER B O 1
ATOM 9854 N N . THR B 1 454 ? 58.094 12.367 56.406 1 16.08 454 THR B N 1
ATOM 9855 C CA . THR B 1 454 ? 59.031 11.516 55.688 1 16.08 454 THR B CA 1
ATOM 9856 C C . THR B 1 454 ? 58.625 11.352 54.219 1 16.08 454 THR B C 1
ATOM 9858 O O . THR B 1 454 ? 57.75 12.055 53.75 1 16.08 454 THR B O 1
ATOM 9861 N N . PRO B 1 455 ? 58.531 9.93 53.562 1 16.44 455 PRO B N 1
ATOM 9862 C CA . PRO B 1 455 ? 59.438 9.266 52.656 1 16.44 455 PRO B CA 1
ATOM 9863 C C . PRO B 1 455 ? 58.906 9.211 51.219 1 16.44 455 PRO B C 1
ATOM 9865 O O . PRO B 1 455 ? 59.594 9.562 50.281 1 16.44 455 PRO B O 1
ATOM 9868 N N . GLN B 1 456 ? 57.812 8.234 50.688 1 16.86 456 GLN B N 1
ATOM 9869 C CA . GLN B 1 456 ? 58.031 7.035 49.875 1 16.86 456 GLN B CA 1
ATOM 9870 C C . GLN B 1 456 ? 57.719 7.297 48.406 1 16.86 456 GLN B C 1
ATOM 9872 O O . GLN B 1 456 ? 56.844 8.07 48.094 1 16.86 456 GLN B O 1
ATOM 9877 N N . GLN B 1 457 ? 58.531 6.691 47.25 1 17.73 457 GLN B N 1
ATOM 9878 C CA . GLN B 1 457 ? 58.938 6.82 45.875 1 17.73 457 GLN B CA 1
ATOM 9879 C C . GLN B 1 457 ? 57.938 6.133 44.938 1 17.73 457 GLN B C 1
ATOM 9881 O O . GLN B 1 457 ? 58.188 6.043 43.719 1 17.73 457 GLN B O 1
ATOM 9886 N N . SER B 1 458 ? 56.688 6.023 45.062 1 16.8 458 SER B N 1
ATOM 9887 C CA . SER B 1 458 ? 55.969 4.969 44.344 1 16.8 458 SER B CA 1
ATOM 9888 C C . SER B 1 458 ? 56.094 5.145 42.812 1 16.8 458 SER B C 1
ATOM 9890 O O . SER B 1 458 ? 56.156 6.27 42.344 1 16.8 458 SER B O 1
ATOM 9892 N N . ALA B 1 459 ? 56.281 3.947 41.969 1 18.31 459 ALA B N 1
ATOM 9893 C CA . ALA B 1 459 ? 56.688 3.363 40.688 1 18.31 459 ALA B CA 1
ATOM 9894 C C . ALA B 1 459 ? 55.688 3.725 39.594 1 18.31 459 ALA B C 1
ATOM 9896 O O . ALA B 1 459 ? 54.5 3.84 39.844 1 18.31 459 ALA B O 1
ATOM 9897 N N . GLN B 1 460 ? 56.156 4.184 38.25 1 18.5 460 GLN B N 1
ATOM 9898 C CA . GLN B 1 460 ? 55.75 4.895 37.062 1 18.5 460 GLN B CA 1
ATOM 9899 C C . GLN B 1 460 ? 54.969 3.977 36.094 1 18.5 460 GLN B C 1
ATOM 9901 O O . GLN B 1 460 ? 55.531 3.025 35.562 1 18.5 460 GLN B O 1
ATOM 9906 N N . PRO B 1 461 ? 53.75 3.404 36.531 1 19.36 461 PRO B N 1
ATOM 9907 C CA . PRO B 1 461 ? 53.188 2.328 35.719 1 19.36 461 PRO B CA 1
ATOM 9908 C C . PRO B 1 461 ? 53.094 2.705 34.25 1 19.36 461 PRO B C 1
ATOM 9910 O O . PRO B 1 461 ? 53.031 3.891 33.906 1 19.36 461 PRO B O 1
ATOM 9913 N N . PRO B 1 462 ? 53.312 1.707 33.219 1 19.86 462 PRO B N 1
ATOM 9914 C CA . PRO B 1 462 ? 53.594 1.611 31.781 1 19.86 462 PRO B CA 1
ATOM 9915 C C . PRO B 1 462 ? 52.469 2.18 30.906 1 19.86 462 PRO B C 1
ATOM 9917 O O . PRO B 1 462 ? 51.312 2.215 31.328 1 19.86 462 PRO B O 1
ATOM 9920 N N . LYS B 1 463 ? 52.844 3.004 29.812 1 21.22 463 LYS B N 1
ATOM 9921 C CA . LYS B 1 463 ? 52.281 3.91 28.812 1 21.22 463 LYS B CA 1
ATOM 9922 C C . LYS B 1 463 ? 51.344 3.174 27.875 1 21.22 463 LYS B C 1
ATOM 9924 O O . LYS B 1 463 ? 51.75 2.293 27.125 1 21.22 463 LYS B O 1
ATOM 9929 N N . GLY B 1 464 ? 50.219 2.592 28.391 1 20.86 464 GLY B N 1
ATOM 9930 C CA . GLY B 1 464 ? 49.25 1.856 27.594 1 20.86 464 GLY B CA 1
ATOM 9931 C C . GLY B 1 464 ? 48.906 2.562 26.297 1 20.86 464 GLY B C 1
ATOM 9932 O O . GLY B 1 464 ? 49 3.789 26.203 1 20.86 464 GLY B O 1
ATOM 9933 N N . PHE B 1 465 ? 49.062 1.856 25.031 1 24.05 465 PHE B N 1
ATOM 9934 C CA . PHE B 1 465 ? 48.938 2.193 23.625 1 24.05 465 PHE B CA 1
ATOM 9935 C C . PHE B 1 465 ? 47.625 2.887 23.359 1 24.05 465 PHE B C 1
ATOM 9937 O O . PHE B 1 465 ? 46.531 2.314 23.609 1 24.05 465 PHE B O 1
ATOM 9944 N N . ASP B 1 466 ? 47.625 4.234 23.5 1 24.31 466 ASP B N 1
ATOM 9945 C CA . ASP B 1 466 ? 46.531 5.176 23.422 1 24.31 466 ASP B CA 1
ATOM 9946 C C . ASP B 1 466 ? 45.875 5.172 22.031 1 24.31 466 ASP B C 1
ATOM 9948 O O . ASP B 1 466 ? 46.438 5.695 21.078 1 24.31 466 ASP B O 1
ATOM 9952 N N . LEU B 1 467 ? 45.25 3.965 21.688 1 22.48 467 LEU B N 1
ATOM 9953 C CA . LEU B 1 467 ? 44.5 3.77 20.453 1 22.48 467 LEU B CA 1
ATOM 9954 C C . LEU B 1 467 ? 43.594 4.969 20.156 1 22.48 467 LEU B C 1
ATOM 9956 O O . LEU B 1 467 ? 43.031 5.07 19.078 1 22.48 467 LEU B O 1
ATOM 9960 N N . ASN B 1 468 ? 43.469 5.844 21.156 1 25.48 468 ASN B N 1
ATOM 9961 C CA . ASN B 1 468 ? 42.594 7.012 21.031 1 25.48 468 ASN B CA 1
ATOM 9962 C C . ASN B 1 468 ? 43.094 7.941 19.922 1 25.48 468 ASN B C 1
ATOM 9964 O O . ASN B 1 468 ? 42.312 8.727 19.375 1 25.48 468 ASN B O 1
ATOM 9968 N N . GLN B 1 469 ? 44.438 8.016 19.734 1 28.7 469 GLN B N 1
ATOM 9969 C CA . GLN B 1 469 ? 45 9.031 18.844 1 28.7 469 GLN B CA 1
ATOM 9970 C C . GLN B 1 469 ? 44.594 8.766 17.391 1 28.7 469 GLN B C 1
ATOM 9972 O O . GLN B 1 469 ? 44.719 9.648 16.547 1 28.7 469 GLN B O 1
ATOM 9977 N N . PHE B 1 470 ? 44.375 7.441 17.094 1 27.48 470 PHE B N 1
ATOM 9978 C CA . PHE B 1 470 ? 44.25 7.141 15.664 1 27.48 470 PHE B CA 1
ATOM 9979 C C . PHE B 1 470 ? 42.969 7.723 15.109 1 27.48 470 PHE B C 1
ATOM 9981 O O . PHE B 1 470 ? 42.969 8.297 14.016 1 27.48 470 PHE B O 1
ATOM 9988 N N . ILE B 1 471 ? 41.906 7.543 15.797 1 28.45 471 ILE B N 1
ATOM 9989 C CA . ILE B 1 471 ? 40.625 7.91 15.203 1 28.45 471 ILE B CA 1
ATOM 9990 C C . ILE B 1 471 ? 40.531 9.43 15.062 1 28.45 471 ILE B C 1
ATOM 9992 O O . ILE B 1 471 ? 39.969 9.938 14.102 1 28.45 471 ILE B O 1
ATOM 9996 N N . PHE B 1 472 ? 41.25 10.203 16.031 1 28.86 472 PHE B N 1
ATOM 9997 C CA . PHE B 1 472 ? 41.156 11.664 16.016 1 28.86 472 PHE B CA 1
ATOM 9998 C C . PHE B 1 472 ? 41.906 12.242 14.828 1 28.86 472 PHE B C 1
ATOM 10000 O O . PHE B 1 472 ? 41.562 13.305 14.32 1 28.86 472 PHE B O 1
ATOM 10007 N N . LYS B 1 473 ? 43.094 11.609 14.5 1 29.89 473 LYS B N 1
ATOM 10008 C CA . LYS B 1 473 ? 43.906 12.219 13.445 1 29.89 473 LYS B CA 1
ATOM 10009 C C . LYS B 1 473 ? 43.156 12.203 12.109 1 29.89 473 LYS B C 1
ATOM 10011 O O . LYS B 1 473 ? 43.438 13.023 11.227 1 29.89 473 LYS B O 1
ATOM 10016 N N . GLN B 1 474 ? 42.312 11.227 11.914 1 28.06 474 GLN B N 1
ATOM 10017 C CA . GLN B 1 474 ? 41.719 11.172 10.586 1 28.06 474 GLN B CA 1
ATOM 10018 C C . GLN B 1 474 ? 40.75 12.344 10.359 1 28.06 474 GLN B C 1
ATOM 10020 O O . GLN B 1 474 ? 40.5 12.734 9.219 1 28.06 474 GLN B O 1
ATOM 10025 N N . LYS B 1 475 ? 40.156 12.844 11.492 1 27.97 475 LYS B N 1
ATOM 10026 C CA . LYS B 1 475 ? 39.25 13.977 11.266 1 27.97 475 LYS B CA 1
ATOM 10027 C C . LYS B 1 475 ? 40.031 15.227 10.875 1 27.97 475 LYS B C 1
ATOM 10029 O O . LYS B 1 475 ? 39.531 16.062 10.109 1 27.97 475 LYS B O 1
ATOM 10034 N N . GLU B 1 476 ? 41.219 15.477 11.578 1 29.25 476 GLU B N 1
ATOM 10035 C CA . GLU B 1 476 ? 41.969 16.688 11.273 1 29.25 476 GLU B CA 1
ATOM 10036 C C . GLU B 1 476 ? 42.5 16.672 9.844 1 29.25 476 GLU B C 1
ATOM 10038 O O . GLU B 1 476 ? 42.625 17.719 9.211 1 29.25 476 GLU B O 1
ATOM 10043 N N . MET B 1 477 ? 43.031 15.523 9.391 1 29.56 477 MET B N 1
ATOM 10044 C CA . MET B 1 477 ? 43.594 15.5 8.047 1 29.56 477 MET B CA 1
ATOM 10045 C C . MET B 1 477 ? 42.531 15.781 7 1 29.56 477 MET B C 1
ATOM 10047 O O . MET B 1 477 ? 42.844 16.109 5.852 1 29.56 477 MET B O 1
ATOM 10051 N N . GLY B 1 478 ? 41.281 15.508 7.293 1 26.41 478 GLY B N 1
ATOM 10052 C CA . GLY B 1 478 ? 40.344 15.797 6.223 1 26.41 478 GLY B CA 1
ATOM 10053 C C . GLY B 1 478 ? 40.188 17.281 5.969 1 26.41 478 GLY B C 1
ATOM 10054 O O . GLY B 1 478 ? 39.688 17.688 4.906 1 26.41 478 GLY B O 1
ATOM 10055 N N . LYS B 1 479 ? 40.281 18.109 7.09 1 26 479 LYS B N 1
ATOM 10056 C CA . LYS B 1 479 ? 40.125 19.5 6.703 1 26 479 LYS B CA 1
ATOM 10057 C C . LYS B 1 479 ? 41.375 19.984 5.938 1 26 479 LYS B C 1
ATOM 10059 O O . LYS B 1 479 ? 41.25 20.781 5.004 1 26 479 LYS B O 1
ATOM 10064 N N . LYS B 1 480 ? 42.625 19.688 6.496 1 27.23 480 LYS B N 1
ATOM 10065 C CA . LYS B 1 480 ? 43.781 20.297 5.852 1 27.23 480 LYS B CA 1
ATOM 10066 C C . LYS B 1 480 ? 43.969 19.75 4.438 1 27.23 480 LYS B C 1
ATOM 10068 O O . LYS B 1 480 ? 44.656 20.359 3.613 1 27.23 480 LYS B O 1
ATOM 10073 N N . GLN B 1 481 ? 43.75 18.484 4.215 1 26.55 481 GLN B N 1
ATOM 10074 C CA . GLN B 1 481 ? 44.094 18.016 2.871 1 26.55 481 GLN B CA 1
ATOM 10075 C C . GLN B 1 481 ? 43.188 18.703 1.829 1 26.55 481 GLN B C 1
ATOM 10077 O O . GLN B 1 481 ? 43.406 18.531 0.625 1 26.55 481 GLN B O 1
ATOM 10082 N N . ARG B 1 482 ? 42.094 19.344 2.148 1 26.09 482 ARG B N 1
ATOM 10083 C CA . ARG B 1 482 ? 41.656 20.094 0.978 1 26.09 482 ARG B CA 1
ATOM 10084 C C . ARG B 1 482 ? 42.688 21.125 0.561 1 26.09 482 ARG B C 1
ATOM 10086 O O . ARG B 1 482 ? 42.812 21.453 -0.622 1 26.09 482 ARG B O 1
ATOM 10093 N N . ASP B 1 483 ? 43.281 21.812 1.538 1 26.33 483 ASP B N 1
ATOM 10094 C CA . ASP B 1 483 ? 44.188 22.828 1.018 1 26.33 483 ASP B CA 1
ATOM 10095 C C . ASP B 1 483 ? 45.438 22.188 0.436 1 26.33 483 ASP B C 1
ATOM 10097 O O . ASP B 1 483 ? 46 22.656 -0.571 1 26.33 483 ASP B O 1
ATOM 10101 N N . LEU B 1 484 ? 46.281 21.547 1.303 1 25.92 484 LEU B N 1
ATOM 10102 C CA . LEU B 1 484 ? 47.625 21.141 0.857 1 25.92 484 LEU B CA 1
ATOM 10103 C C . LEU B 1 484 ? 47.562 19.953 -0.088 1 25.92 484 LEU B C 1
ATOM 10105 O O . LEU B 1 484 ? 48.562 19.375 -0.443 1 25.92 484 LEU B O 1
ATOM 10109 N N . SER B 1 485 ? 46.406 19.359 -0.259 1 25.8 485 SER B N 1
ATOM 10110 C CA . SER B 1 485 ? 46.469 18.141 -1.042 1 25.8 485 SER B CA 1
ATOM 10111 C C . SER B 1 485 ? 47.062 18.391 -2.424 1 25.8 485 SER B C 1
ATOM 10113 O O . SER B 1 485 ? 46.812 17.625 -3.361 1 25.8 485 SER B O 1
ATOM 10115 N N . LYS B 1 486 ? 47.625 19.594 -2.637 1 24.36 486 LYS B N 1
ATOM 10116 C CA . LYS B 1 486 ? 48.156 19.469 -3.99 1 24.36 486 LYS B CA 1
ATOM 10117 C C . LYS B 1 486 ? 49.25 18.391 -4.059 1 24.36 486 LYS B C 1
ATOM 10119 O O . LYS B 1 486 ? 49.312 17.625 -5.016 1 24.36 486 LYS B O 1
ATOM 10124 N N . LYS B 1 487 ? 50.5 18.656 -3.408 1 23.95 487 LYS B N 1
ATOM 10125 C CA . LYS B 1 487 ? 51.719 18.109 -3.967 1 23.95 487 LYS B CA 1
ATOM 10126 C C . LYS B 1 487 ? 52 16.719 -3.438 1 23.95 487 LYS B C 1
ATOM 10128 O O . LYS B 1 487 ? 52.969 16.062 -3.84 1 23.95 487 LYS B O 1
ATOM 10133 N N . LYS B 1 488 ? 51.844 16.359 -2.143 1 24.16 488 LYS B N 1
ATOM 10134 C CA . LYS B 1 488 ? 52.781 15.312 -1.727 1 24.16 488 LYS B CA 1
ATOM 10135 C C . LYS B 1 488 ? 52.594 14.055 -2.568 1 24.16 488 LYS B C 1
ATOM 10137 O O . LYS B 1 488 ? 51.531 13.805 -3.107 1 24.16 488 LYS B O 1
ATOM 10142 N N . THR B 1 489 ? 53.812 13.102 -2.592 1 24.45 489 THR B N 1
ATOM 10143 C CA . THR B 1 489 ? 54.562 12.023 -3.248 1 24.45 489 THR B CA 1
ATOM 10144 C C . THR B 1 489 ? 53.781 10.703 -3.123 1 24.45 489 THR B C 1
ATOM 10146 O O . THR B 1 489 ? 53.156 10.445 -2.105 1 24.45 489 THR B O 1
ATOM 10149 N N . GLU B 1 490 ? 53.625 9.828 -4.211 1 23.97 490 GLU B N 1
ATOM 10150 C CA . GLU B 1 490 ? 52.938 8.648 -4.727 1 23.97 490 GLU B CA 1
ATOM 10151 C C . GLU B 1 490 ? 53.125 7.461 -3.783 1 23.97 490 GLU B C 1
ATOM 10153 O O . GLU B 1 490 ? 52.25 6.582 -3.732 1 23.97 490 GLU B O 1
ATOM 10158 N N . LYS B 1 491 ? 54.344 7.254 -3.088 1 23.95 491 LYS B N 1
ATOM 10159 C CA . LYS B 1 491 ? 54.812 5.922 -2.684 1 23.95 491 LYS B CA 1
ATOM 10160 C C . LYS B 1 491 ? 54.062 5.453 -1.433 1 23.95 491 LYS B C 1
ATOM 10162 O O . LYS B 1 491 ? 53.781 4.262 -1.283 1 23.95 491 LYS B O 1
ATOM 10167 N N . GLU B 1 492 ? 54.156 6.125 -0.297 1 24.86 492 GLU B N 1
ATOM 10168 C CA . GLU B 1 492 ? 54.094 5.422 0.98 1 24.86 492 GLU B CA 1
ATOM 10169 C C . GLU B 1 492 ? 52.719 4.805 1.198 1 24.86 492 GLU B C 1
ATOM 10171 O O . GLU B 1 492 ? 52.594 3.76 1.843 1 24.86 492 GLU B O 1
ATOM 10176 N N . LYS B 1 493 ? 51.625 5.535 1.17 1 25.36 493 LYS B N 1
ATOM 10177 C CA . LYS B 1 493 ? 50.562 5.152 2.119 1 25.36 493 LYS B CA 1
ATOM 10178 C C . LYS B 1 493 ? 49.812 3.926 1.63 1 25.36 493 LYS B C 1
ATOM 10180 O O . LYS B 1 493 ? 48.781 4.055 0.941 1 25.36 493 LYS B O 1
ATOM 10185 N N . LYS B 1 494 ? 50.344 2.943 0.882 1 28.3 494 LYS B N 1
ATOM 10186 C CA . LYS B 1 494 ? 49.562 1.707 0.769 1 28.3 494 LYS B CA 1
ATOM 10187 C C . LYS B 1 494 ? 49.188 1.179 2.145 1 28.3 494 LYS B C 1
ATOM 10189 O O . LYS B 1 494 ? 49.875 0.349 2.723 1 28.3 494 LYS B O 1
ATOM 10194 N N . ILE B 1 495 ? 49.25 1.896 3.227 1 29.25 495 ILE B N 1
ATOM 10195 C CA . ILE B 1 495 ? 48.781 1.234 4.449 1 29.25 495 ILE B CA 1
ATOM 10196 C C . ILE B 1 495 ? 47.5 0.465 4.172 1 29.25 495 ILE B C 1
ATOM 10198 O O . ILE B 1 495 ? 46.562 1.016 3.615 1 29.25 495 ILE B O 1
ATOM 10202 N N . GLU B 1 496 ? 47.531 -0.87 4.066 1 32.31 496 GLU B N 1
ATOM 10203 C CA . GLU B 1 496 ? 46.5 -1.888 4.047 1 32.31 496 GLU B CA 1
ATOM 10204 C C . GLU B 1 496 ? 45.281 -1.445 4.855 1 32.31 496 GLU B C 1
ATOM 10206 O O . GLU B 1 496 ? 45.312 -1.431 6.086 1 32.31 496 GLU B O 1
ATOM 10211 N N . LYS B 1 497 ? 44.781 -0.421 4.73 1 35.06 497 LYS B N 1
ATOM 10212 C CA . LYS B 1 497 ? 43.531 -0.04 5.395 1 35.06 497 LYS B CA 1
ATOM 10213 C C . LYS B 1 497 ? 42.531 -1.187 5.379 1 35.06 497 LYS B C 1
ATOM 10215 O O . LYS B 1 497 ? 42 -1.539 4.324 1 35.06 497 LYS B O 1
ATOM 10220 N N . THR B 1 498 ? 42.562 -2.297 6.094 1 40 498 THR B N 1
ATOM 10221 C CA . THR B 1 498 ? 41.594 -3.342 6.387 1 40 498 THR B CA 1
ATOM 10222 C C . THR B 1 498 ? 40.188 -2.773 6.395 1 40 498 THR B C 1
ATOM 10224 O O . THR B 1 498 ? 39.875 -1.901 7.207 1 40 498 THR B O 1
ATOM 10227 N N . GLU B 1 499 ? 39.469 -2.527 5.355 1 51.09 499 GLU B N 1
ATOM 10228 C CA . GLU B 1 499 ? 38.125 -2.01 5.129 1 51.09 499 GLU B CA 1
ATOM 10229 C C . GLU B 1 499 ? 37.156 -2.572 6.148 1 51.09 499 GLU B C 1
ATOM 10231 O O . GLU B 1 499 ? 36.938 -3.783 6.203 1 51.09 499 GLU B O 1
ATOM 10236 N N . VAL B 1 500 ? 36.938 -2.049 7.332 1 70 500 VAL B N 1
ATOM 10237 C CA . VAL B 1 500 ? 36 -2.387 8.398 1 70 500 VAL B CA 1
ATOM 10238 C C . VAL B 1 500 ? 34.625 -2.631 7.812 1 70 500 VAL B C 1
ATOM 10240 O O . VAL B 1 500 ? 34.062 -1.779 7.102 1 70 500 VAL B O 1
ATOM 10243 N N . THR B 1 501 ? 34.219 -3.906 7.828 1 82 501 THR B N 1
ATOM 10244 C CA . THR B 1 501 ? 32.875 -4.293 7.344 1 82 501 THR B CA 1
ATOM 10245 C C . THR B 1 501 ? 31.781 -3.572 8.125 1 82 501 THR B C 1
ATOM 10247 O O . THR B 1 501 ? 32.031 -3.049 9.211 1 82 501 THR B O 1
ATOM 10250 N N . LYS B 1 502 ? 30.578 -3.389 7.527 1 88.62 502 LYS B N 1
ATOM 10251 C CA . LYS B 1 502 ? 29.438 -2.725 8.141 1 88.62 502 LYS B CA 1
ATOM 10252 C C . LYS B 1 502 ? 29.125 -3.316 9.508 1 88.62 502 LYS B C 1
ATOM 10254 O O . LYS B 1 502 ? 28.984 -2.584 10.492 1 88.62 502 LYS B O 1
ATOM 10259 N N . PRO B 1 503 ? 29.125 -4.633 9.688 1 91 503 PRO B N 1
ATOM 10260 C CA . PRO B 1 503 ? 28.844 -5.184 11.008 1 91 503 PRO B CA 1
ATOM 10261 C C . PRO B 1 503 ? 29.922 -4.852 12.031 1 91 503 PRO B C 1
ATOM 10263 O O . PRO B 1 503 ? 29.625 -4.645 13.211 1 91 503 PRO B O 1
ATOM 10266 N N . GLN B 1 504 ? 31.109 -4.762 11.562 1 90.25 504 GLN B N 1
ATOM 10267 C CA . GLN B 1 504 ? 32.188 -4.43 12.477 1 90.25 504 GLN B CA 1
ATOM 10268 C C . GLN B 1 504 ? 32.094 -2.982 12.953 1 90.25 504 GLN B C 1
ATOM 10270 O O . GLN B 1 504 ? 32.344 -2.691 14.125 1 90.25 504 GLN B O 1
ATOM 10275 N N . ARG B 1 505 ? 31.781 -2.189 11.984 1 91.69 505 ARG B N 1
ATOM 10276 C CA . ARG B 1 505 ? 31.578 -0.789 12.336 1 91.69 505 ARG B CA 1
ATOM 10277 C C . ARG B 1 505 ? 30.453 -0.642 13.367 1 91.69 505 ARG B C 1
ATOM 10279 O O . ARG B 1 505 ? 30.578 0.121 14.328 1 91.69 505 ARG B O 1
ATOM 10286 N N . LEU B 1 506 ? 29.406 -1.318 13.227 1 94.31 506 LEU B N 1
ATOM 10287 C CA . LEU B 1 506 ? 28.25 -1.241 14.109 1 94.31 506 LEU B CA 1
ATOM 10288 C C . LEU B 1 506 ? 28.547 -1.871 15.469 1 94.31 506 LEU B C 1
ATOM 10290 O O . LEU B 1 506 ? 28.094 -1.377 16.5 1 94.31 506 LEU B O 1
ATOM 10294 N N . TYR B 1 507 ? 29.328 -2.928 15.43 1 94.12 507 TYR B N 1
ATOM 10295 C CA . TYR B 1 507 ? 29.734 -3.547 16.688 1 94.12 507 TYR B CA 1
ATOM 10296 C C . TYR B 1 507 ? 30.625 -2.611 17.484 1 94.12 507 TYR B C 1
ATOM 10298 O O . TYR B 1 507 ? 30.484 -2.498 18.703 1 94.12 507 TYR B O 1
ATOM 10306 N N . ALA B 1 508 ? 31.484 -1.959 16.734 1 92.69 508 ALA B N 1
ATOM 10307 C CA . ALA B 1 508 ? 32.375 -0.99 17.391 1 92.69 508 ALA B CA 1
ATOM 10308 C C . ALA B 1 508 ? 31.562 0.156 18 1 92.69 508 ALA B C 1
ATOM 10310 O O . ALA B 1 508 ? 31.859 0.627 19.094 1 92.69 508 ALA B O 1
ATOM 10311 N N . PHE B 1 509 ? 30.609 0.617 17.344 1 94.56 509 PHE B N 1
ATOM 10312 C CA . PHE B 1 509 ? 29.719 1.682 17.812 1 94.56 509 PHE B CA 1
ATOM 10313 C C . PHE B 1 509 ? 28.984 1.26 19.062 1 94.56 509 PHE B C 1
ATOM 10315 O O . PHE B 1 509 ? 28.891 2.029 20.031 1 94.56 509 PHE B O 1
ATOM 10322 N N . LEU B 1 510 ? 28.516 0.064 19.141 1 94.81 510 LEU B N 1
ATOM 10323 C CA . LEU B 1 510 ? 27.656 -0.406 20.219 1 94.81 510 LEU B CA 1
ATOM 10324 C C . LEU B 1 510 ? 28.484 -0.776 21.438 1 94.81 510 LEU B C 1
ATOM 10326 O O . LEU B 1 510 ? 27.953 -0.795 22.562 1 94.81 510 LEU B O 1
ATOM 10330 N N . THR B 1 511 ? 29.703 -1.079 21.234 1 93.62 511 THR B N 1
ATOM 10331 C CA . THR B 1 511 ? 30.547 -1.478 22.359 1 93.62 511 THR B CA 1
ATOM 10332 C C . THR B 1 511 ? 31.297 -0.273 22.938 1 93.62 511 THR B C 1
ATOM 10334 O O . THR B 1 511 ? 31.828 -0.339 24.031 1 93.62 511 THR B O 1
ATOM 10337 N N . ASP B 1 512 ? 31.219 0.783 22.172 1 91.62 512 ASP B N 1
ATOM 10338 C CA . ASP B 1 512 ? 31.844 2.014 22.656 1 91.62 512 ASP B CA 1
ATOM 10339 C C . ASP B 1 512 ? 30.953 2.715 23.672 1 91.62 512 ASP B C 1
ATOM 10341 O O . ASP B 1 512 ? 29.844 3.145 23.359 1 91.62 512 ASP B O 1
ATOM 10345 N N . PRO B 1 513 ? 31.406 2.869 24.906 1 92.31 513 PRO B N 1
ATOM 10346 C CA . PRO B 1 513 ? 30.594 3.537 25.922 1 92.31 513 PRO B CA 1
ATOM 10347 C C . PRO B 1 513 ? 30.281 4.988 25.578 1 92.31 513 PRO B C 1
ATOM 10349 O O . PRO B 1 513 ? 29.266 5.527 26.016 1 92.31 513 PRO B O 1
ATOM 10352 N N . GLN B 1 514 ? 31.094 5.586 24.766 1 92.31 514 GLN B N 1
ATOM 10353 C CA . GLN B 1 514 ? 30.828 6.957 24.344 1 92.31 514 GLN B CA 1
ATOM 10354 C C . GLN B 1 514 ? 29.562 7.031 23.484 1 92.31 514 GLN B C 1
ATOM 10356 O O . GLN B 1 514 ? 28.797 7.984 23.594 1 92.31 514 GLN B O 1
ATOM 10361 N N . SER B 1 515 ? 29.422 6.039 22.672 1 94 515 SER B N 1
ATOM 10362 C CA . SER B 1 515 ? 28.234 5.996 21.828 1 94 515 SER B CA 1
ATOM 10363 C C . SER B 1 515 ? 26.969 5.934 22.672 1 94 515 SER B C 1
ATOM 10365 O O . SER B 1 515 ? 25.984 6.617 22.375 1 94 515 SER B O 1
ATOM 10367 N N . LYS B 1 516 ? 27.047 5.125 23.641 1 94.62 516 LYS B N 1
ATOM 10368 C CA . LYS B 1 516 ? 25.875 4.996 24.516 1 94.62 516 LYS B CA 1
ATOM 10369 C C . LYS B 1 516 ? 25.625 6.281 25.297 1 94.62 516 LYS B C 1
ATOM 10371 O O . LYS B 1 516 ? 24.484 6.664 25.531 1 94.62 516 LYS B O 1
ATOM 10376 N N . LEU B 1 517 ? 26.703 6.934 25.688 1 94.94 517 LEU B N 1
ATOM 10377 C CA . LEU B 1 517 ? 26.609 8.211 26.391 1 94.94 517 LEU B CA 1
ATOM 10378 C C . LEU B 1 517 ? 25.875 9.242 25.547 1 94.94 517 LEU B C 1
ATOM 10380 O O . LEU B 1 517 ? 24.953 9.898 26.031 1 94.94 517 LEU B O 1
ATOM 10384 N N . TYR B 1 518 ? 26.266 9.391 24.328 1 95.25 518 TYR B N 1
ATOM 10385 C CA . TYR B 1 518 ? 25.656 10.367 23.438 1 95.25 518 TYR B CA 1
ATOM 10386 C C . TYR B 1 518 ? 24.219 9.992 23.125 1 95.25 518 TYR B C 1
ATOM 10388 O O . TYR B 1 518 ? 23.359 10.867 22.969 1 95.25 518 TYR B O 1
ATOM 10396 N N . ALA B 1 519 ? 23.953 8.719 23 1 95.06 519 ALA B N 1
ATOM 10397 C CA . ALA B 1 519 ? 22.578 8.273 22.781 1 95.06 519 ALA B CA 1
ATOM 10398 C C . ALA B 1 519 ? 21.688 8.633 23.953 1 95.06 519 ALA B C 1
ATOM 10400 O O . ALA B 1 519 ? 20.531 9.047 23.781 1 95.06 519 ALA B O 1
ATOM 10401 N N . LEU B 1 520 ? 22.203 8.438 25.078 1 95.31 520 LEU B N 1
ATOM 10402 C CA . LEU B 1 520 ? 21.453 8.781 26.281 1 95.31 520 LEU B CA 1
ATOM 10403 C C . LEU B 1 520 ? 21.219 10.281 26.359 1 95.31 520 LEU B C 1
ATOM 10405 O O . LEU B 1 520 ? 20.125 10.727 26.75 1 95.31 520 LEU B O 1
ATOM 10409 N N . PHE B 1 521 ? 22.219 11.078 25.969 1 95.19 521 PHE B N 1
ATOM 10410 C CA . PHE B 1 521 ? 22.062 12.523 25.922 1 95.19 521 PHE B CA 1
ATOM 10411 C C . PHE B 1 521 ? 20.969 12.922 24.938 1 95.19 521 PHE B C 1
ATOM 10413 O O . PHE B 1 521 ? 20.109 13.758 25.266 1 95.19 521 PHE B O 1
ATOM 10420 N N . LEU B 1 522 ? 20.953 12.32 23.828 1 93.25 522 LEU B N 1
ATOM 10421 C CA . LEU B 1 522 ? 19.969 12.648 22.797 1 93.25 522 LEU B CA 1
ATOM 10422 C C . LEU B 1 522 ? 18.562 12.242 23.234 1 93.25 522 LEU B C 1
ATOM 10424 O O . LEU B 1 522 ? 17.594 12.891 22.875 1 93.25 522 LEU B O 1
ATOM 10428 N N . LYS B 1 523 ? 18.438 11.156 23.984 1 92.94 523 LYS B N 1
ATOM 10429 C CA . LYS B 1 523 ? 17.156 10.734 24.531 1 92.94 523 LYS B CA 1
ATOM 10430 C C . LYS B 1 523 ? 16.516 11.852 25.344 1 92.94 523 LYS B C 1
ATOM 10432 O O . LYS B 1 523 ? 15.289 12.008 25.344 1 92.94 523 LYS B O 1
ATOM 10437 N N . ARG B 1 524 ? 17.344 12.609 25.938 1 92.19 524 ARG B N 1
ATOM 10438 C CA . ARG B 1 524 ? 16.844 13.727 26.734 1 92.19 524 ARG B CA 1
ATOM 10439 C C . ARG B 1 524 ? 16.672 14.977 25.891 1 92.19 524 ARG B C 1
ATOM 10441 O O . ARG B 1 524 ? 15.719 15.734 26.094 1 92.19 524 ARG B O 1
ATOM 10448 N N . ALA B 1 525 ? 17.562 15.25 25.016 1 92 525 ALA B N 1
ATOM 10449 C CA . ALA B 1 525 ? 17.609 16.516 24.266 1 92 525 ALA B CA 1
ATOM 10450 C C . ALA B 1 525 ? 16.531 16.562 23.203 1 92 525 ALA B C 1
ATOM 10452 O O . ALA B 1 525 ? 15.938 17.625 22.969 1 92 525 ALA B O 1
ATOM 10453 N N . ILE B 1 526 ? 16.188 15.492 22.547 1 89.5 526 ILE B N 1
ATOM 10454 C CA . ILE B 1 526 ? 15.305 15.469 21.375 1 89.5 526 ILE B CA 1
ATOM 10455 C C . ILE B 1 526 ? 13.875 15.82 21.812 1 89.5 526 ILE B C 1
ATOM 10457 O O . ILE B 1 526 ? 13.195 16.594 21.141 1 89.5 526 ILE B O 1
ATOM 10461 N N . PRO B 1 527 ? 13.367 15.32 22.922 1 88.25 527 PRO B N 1
ATOM 10462 C CA . PRO B 1 527 ? 12.008 15.641 23.344 1 88.25 527 PRO B CA 1
ATOM 10463 C C . PRO B 1 527 ? 11.797 17.125 23.594 1 88.25 527 PRO B C 1
ATOM 10465 O O . PRO B 1 527 ? 10.664 17.625 23.531 1 88.25 527 PRO B O 1
ATOM 10468 N N . LEU B 1 528 ? 12.867 17.812 23.844 1 88.94 528 LEU B N 1
ATOM 10469 C CA . LEU B 1 528 ? 12.758 19.266 24.031 1 88.94 528 LEU B CA 1
ATOM 10470 C C . LEU B 1 528 ? 12.211 19.938 22.781 1 88.94 528 LEU B C 1
ATOM 10472 O O . LEU B 1 528 ? 11.5 20.938 22.875 1 88.94 528 LEU B O 1
ATOM 10476 N N . PHE B 1 529 ? 12.523 19.391 21.641 1 89.38 529 PHE B N 1
ATOM 10477 C CA . PHE B 1 529 ? 12.039 19.938 20.375 1 89.38 529 PHE B CA 1
ATOM 10478 C C . PHE B 1 529 ? 10.672 19.359 20.031 1 89.38 529 PHE B C 1
ATOM 10480 O O . PHE B 1 529 ? 9.883 20 19.344 1 89.38 529 PHE B O 1
ATOM 10487 N N . GLU B 1 530 ? 10.32 18.141 20.453 1 86.12 530 GLU B N 1
ATOM 10488 C CA . GLU B 1 530 ? 9.141 17.391 20.031 1 86.12 530 GLU B CA 1
ATOM 10489 C C . GLU B 1 530 ? 7.863 17.984 20.641 1 86.12 530 GLU B C 1
ATOM 10491 O O . GLU B 1 530 ? 6.816 18.016 19.984 1 86.12 530 GLU B O 1
ATOM 10496 N N . THR B 1 531 ? 7.922 18.406 21.797 1 84.94 531 THR B N 1
ATOM 10497 C CA . THR B 1 531 ? 6.742 18.938 22.469 1 84.94 531 THR B CA 1
ATOM 10498 C C . THR B 1 531 ? 6.207 20.156 21.734 1 84.94 531 THR B C 1
ATOM 10500 O O . THR B 1 531 ? 5.004 20.266 21.484 1 84.94 531 THR B O 1
ATOM 10503 N N . ALA B 1 532 ? 7.055 21.031 21.469 1 88.12 532 ALA B N 1
ATOM 10504 C CA . ALA B 1 532 ? 6.656 22.234 20.734 1 88.12 532 ALA B CA 1
ATOM 10505 C C . ALA B 1 532 ? 6.129 21.875 19.344 1 88.12 532 ALA B C 1
ATOM 10507 O O . ALA B 1 532 ? 5.129 22.438 18.891 1 88.12 532 ALA B O 1
ATOM 10508 N N . ASN B 1 533 ? 6.766 20.969 18.719 1 87.12 533 ASN B N 1
ATOM 10509 C CA . ASN B 1 533 ? 6.363 20.547 17.375 1 87.12 533 ASN B CA 1
ATOM 10510 C C . ASN B 1 533 ? 4.984 19.891 17.391 1 87.12 533 ASN B C 1
ATOM 10512 O O . ASN B 1 533 ? 4.188 20.094 16.484 1 87.12 533 ASN B O 1
ATOM 10516 N N . GLN B 1 534 ? 4.68 19.094 18.359 1 86.56 534 GLN B N 1
ATOM 10517 C CA . GLN B 1 534 ? 3.385 18.438 18.469 1 86.56 534 GLN B CA 1
ATOM 10518 C C . GLN B 1 534 ? 2.266 19.453 18.672 1 86.56 534 GLN B C 1
ATOM 10520 O O . GLN B 1 534 ? 1.176 19.297 18.109 1 86.56 534 GLN B O 1
ATOM 10525 N N . ASN B 1 535 ? 2.572 20.469 19.406 1 86.56 535 ASN B N 1
ATOM 10526 C CA . ASN B 1 535 ? 1.601 21.531 19.625 1 86.56 535 ASN B CA 1
ATOM 10527 C C . ASN B 1 535 ? 1.264 22.266 18.328 1 86.56 535 ASN B C 1
ATOM 10529 O O . ASN B 1 535 ? 0.121 22.672 18.125 1 86.56 535 ASN B O 1
ATOM 10533 N N . LEU B 1 536 ? 2.254 22.375 17.547 1 88.94 536 LEU B N 1
ATOM 10534 C CA . LEU B 1 536 ? 2.074 23.156 16.328 1 88.94 536 LEU B CA 1
ATOM 10535 C C . LEU B 1 536 ? 1.448 22.297 15.234 1 88.94 536 LEU B C 1
ATOM 10537 O O . LEU B 1 536 ? 1.119 22.797 14.156 1 88.94 536 LEU B O 1
ATOM 10541 N N . GLN B 1 537 ? 1.249 21.031 15.43 1 87.94 537 GLN B N 1
ATOM 10542 C CA . GLN B 1 537 ? 0.609 20.156 14.461 1 87.94 537 GLN B CA 1
ATOM 10543 C C . GLN B 1 537 ? -0.884 20.016 14.742 1 87.94 537 GLN B C 1
ATOM 10545 O O . GLN B 1 537 ? -1.606 19.359 13.984 1 87.94 537 GLN B O 1
ATOM 10550 N N . LYS B 1 538 ? -1.319 20.672 15.734 1 87.81 538 LYS B N 1
ATOM 10551 C CA . LYS B 1 538 ? -2.74 20.641 16.062 1 87.81 538 LYS B CA 1
ATOM 10552 C C . LYS B 1 538 ? -3.576 21.328 14.992 1 87.81 538 LYS B C 1
ATOM 10554 O O . LYS B 1 538 ? -3.076 22.203 14.273 1 87.81 538 LYS B O 1
ATOM 10559 N N . GLU B 1 539 ? -4.832 21 14.914 1 87.44 539 GLU B N 1
ATOM 10560 C CA . GLU B 1 539 ? -5.742 21.594 13.938 1 87.44 539 GLU B CA 1
ATOM 10561 C C . GLU B 1 539 ? -6.324 22.906 14.453 1 87.44 539 GLU B C 1
ATOM 10563 O O . GLU B 1 539 ? -6.73 23.766 13.664 1 87.44 539 GLU B O 1
ATOM 10568 N N . GLU B 1 540 ? -6.32 23.062 15.727 1 91.81 540 GLU B N 1
ATOM 10569 C CA . GLU B 1 540 ? -6.848 24.281 16.328 1 91.81 540 GLU B CA 1
ATOM 10570 C C . GLU B 1 540 ? -5.961 25.484 15.992 1 91.81 540 GLU B C 1
ATOM 10572 O O . GLU B 1 540 ? -4.758 25.328 15.773 1 91.81 540 GLU B O 1
ATOM 10577 N N . PRO B 1 541 ? -6.586 26.609 15.875 1 93.5 541 PRO B N 1
ATOM 10578 C CA . PRO B 1 541 ? -5.77 27.797 15.602 1 93.5 541 PRO B CA 1
ATOM 10579 C C . PRO B 1 541 ? -4.75 28.078 16.703 1 93.5 541 PRO B C 1
ATOM 10581 O O . PRO B 1 541 ? -5.117 28.203 17.875 1 93.5 541 PRO B O 1
ATOM 10584 N N . CYS B 1 542 ? -3.553 28.219 16.297 1 93.31 542 CYS B N 1
ATOM 10585 C CA . CYS B 1 542 ? -2.488 28.438 17.281 1 93.31 542 CYS B CA 1
ATOM 10586 C C . CYS B 1 542 ? -1.714 29.703 16.984 1 93.31 542 CYS B C 1
ATOM 10588 O O . CYS B 1 542 ? -0.739 30.031 17.656 1 93.31 542 CYS B O 1
ATOM 10590 N N . VAL B 1 543 ? -2.168 30.5 16.062 1 94.31 543 VAL B N 1
ATOM 10591 C CA . VAL B 1 543 ? -1.45 31.719 15.68 1 94.31 543 VAL B CA 1
ATOM 10592 C C . VAL B 1 543 ? -1.383 32.688 16.859 1 94.31 543 VAL B C 1
ATOM 10594 O O . VAL B 1 543 ? -0.337 33.281 17.125 1 94.31 543 VAL B O 1
ATOM 10597 N N . PRO B 1 544 ? -2.404 32.812 17.703 1 94.44 544 PRO B N 1
ATOM 10598 C CA . PRO B 1 544 ? -2.342 33.75 18.828 1 94.44 544 PRO B CA 1
ATOM 10599 C C . PRO B 1 544 ? -1.287 33.344 19.859 1 94.44 544 PRO B C 1
ATOM 10601 O O . PRO B 1 544 ? -0.772 34.219 20.578 1 94.44 544 PRO B O 1
ATOM 10604 N N . ILE B 1 545 ? -0.967 32.062 19.875 1 93.81 545 ILE B N 1
ATOM 10605 C CA . ILE B 1 545 ? -0.03 31.609 20.906 1 93.81 545 ILE B CA 1
ATOM 10606 C C . ILE B 1 545 ? 1.275 31.172 20.25 1 93.81 545 ILE B C 1
ATOM 10608 O O . ILE B 1 545 ? 2.148 30.594 20.906 1 93.81 545 ILE B O 1
ATOM 10612 N N . LEU B 1 546 ? 1.401 31.297 18.953 1 94.56 546 LEU B N 1
ATOM 10613 C CA . LEU B 1 546 ? 2.559 30.812 18.219 1 94.56 546 LEU B CA 1
ATOM 10614 C C . LEU B 1 546 ? 3.844 31.453 18.719 1 94.56 546 LEU B C 1
ATOM 10616 O O . LEU B 1 546 ? 4.832 30.766 18.984 1 94.56 546 LEU B O 1
ATOM 10620 N N . MET B 1 547 ? 3.873 32.812 18.875 1 93.88 547 MET B N 1
ATOM 10621 C CA . MET B 1 547 ? 5.059 33.531 19.359 1 93.88 547 MET B CA 1
ATOM 10622 C C . MET B 1 547 ? 5.441 33.031 20.75 1 93.88 547 MET B C 1
ATOM 10624 O O . MET B 1 547 ? 6.625 32.844 21.047 1 93.88 547 MET B O 1
ATOM 10628 N N . GLN B 1 548 ? 4.484 32.875 21.562 1 93.12 548 GLN B N 1
ATOM 10629 C CA . GLN B 1 548 ? 4.734 32.344 22.906 1 93.12 548 GLN B CA 1
ATOM 10630 C C . GLN B 1 548 ? 5.391 30.984 22.859 1 93.12 548 GLN B C 1
ATOM 10632 O O . GLN B 1 548 ? 6.32 30.703 23.609 1 93.12 548 GLN B O 1
ATOM 10637 N N . ILE B 1 549 ? 4.871 30.156 21.984 1 93.88 549 ILE B N 1
ATOM 10638 C CA . ILE B 1 549 ? 5.41 28.797 21.859 1 93.88 549 ILE B CA 1
ATOM 10639 C C . ILE B 1 549 ? 6.863 28.875 21.391 1 93.88 549 ILE B C 1
ATOM 10641 O O . ILE B 1 549 ? 7.727 28.172 21.922 1 93.88 549 ILE B O 1
ATOM 10645 N N . LEU B 1 550 ? 7.156 29.734 20.422 1 94.62 550 LEU B N 1
ATOM 10646 C CA . LEU B 1 550 ? 8.5 29.859 19.875 1 94.62 550 LEU B CA 1
ATOM 10647 C C . LEU B 1 550 ? 9.469 30.422 20.906 1 94.62 550 LEU B C 1
ATOM 10649 O O . LEU B 1 550 ? 10.594 29.938 21.047 1 94.62 550 LEU B O 1
ATOM 10653 N N . GLU B 1 551 ? 9.039 31.422 21.641 1 95 551 GLU B N 1
ATOM 10654 C CA . GLU B 1 551 ? 9.883 32.031 22.672 1 95 551 GLU B CA 1
ATOM 10655 C C . GLU B 1 551 ? 10.133 31.047 23.812 1 95 551 GLU B C 1
ATOM 10657 O O . GLU B 1 551 ? 11.242 30.969 24.328 1 95 551 GLU B O 1
ATOM 10662 N N . LEU B 1 552 ? 9.094 30.391 24.188 1 94.25 552 LEU B N 1
ATOM 10663 C CA . LEU B 1 552 ? 9.258 29.375 25.234 1 94.25 552 LEU B CA 1
ATOM 10664 C C . LEU B 1 552 ? 10.258 28.312 24.797 1 94.25 552 LEU B C 1
ATOM 10666 O O . LEU B 1 552 ? 11.047 27.828 25.625 1 94.25 552 LEU B O 1
ATOM 10670 N N . GLN B 1 553 ? 10.164 27.953 23.547 1 94.38 553 GLN B N 1
ATOM 10671 C CA . GLN B 1 553 ? 11.102 26.969 23.016 1 94.38 553 GLN B CA 1
ATOM 10672 C C . GLN B 1 553 ? 12.531 27.484 23.094 1 94.38 553 GLN B C 1
ATOM 10674 O O . GLN B 1 553 ? 13.445 26.734 23.469 1 94.38 553 GLN B O 1
ATOM 10679 N N . LEU B 1 554 ? 12.742 28.688 22.719 1 96 554 LEU B N 1
ATOM 10680 C CA . LEU B 1 554 ? 14.07 29.281 22.812 1 96 554 LEU B CA 1
ATOM 10681 C C . LEU B 1 554 ? 14.547 29.344 24.266 1 96 554 LEU B C 1
ATOM 10683 O O . LEU B 1 554 ? 15.703 29.031 24.547 1 96 554 LEU B O 1
ATOM 10687 N N . GLN B 1 555 ? 13.703 29.703 25.109 1 96 555 GLN B N 1
ATOM 10688 C CA . GLN B 1 555 ? 14.023 29.781 26.531 1 96 555 GLN B CA 1
ATOM 10689 C C . GLN B 1 555 ? 14.445 28.406 27.078 1 96 555 GLN B C 1
ATOM 10691 O O . GLN B 1 555 ? 15.422 28.312 27.812 1 96 555 GLN B O 1
ATOM 10696 N N . LYS B 1 556 ? 13.695 27.438 26.719 1 94.12 556 LYS B N 1
ATOM 10697 C CA . LYS B 1 556 ? 14.016 26.078 27.156 1 94.12 556 LYS B CA 1
ATOM 10698 C C . LYS B 1 556 ? 15.398 25.656 26.672 1 94.12 556 LYS B C 1
ATOM 10700 O O . LYS B 1 556 ? 16.172 25.047 27.406 1 94.12 556 LYS B O 1
ATOM 10705 N N . MET B 1 557 ? 15.688 26.031 25.484 1 95 557 MET B N 1
ATOM 10706 C CA . MET B 1 557 ? 16.984 25.672 24.906 1 95 557 MET B CA 1
ATOM 10707 C C . MET B 1 557 ? 18.109 26.406 25.625 1 95 557 MET B C 1
ATOM 10709 O O . MET B 1 557 ? 19.156 25.812 25.922 1 95 557 MET B O 1
ATOM 10713 N N . LEU B 1 558 ? 17.906 27.625 25.938 1 96.38 558 LEU B N 1
ATOM 10714 C CA . LEU B 1 558 ? 18.922 28.422 26.625 1 96.38 558 LEU B CA 1
ATOM 10715 C C . LEU B 1 558 ? 19.109 27.938 28.062 1 96.38 558 LEU B C 1
ATOM 10717 O O . LEU B 1 558 ? 20.25 27.859 28.531 1 96.38 558 LEU B O 1
ATOM 10721 N N . LEU B 1 559 ? 18.078 27.562 28.703 1 95.5 559 LEU B N 1
ATOM 10722 C CA . LEU B 1 559 ? 18.125 27.125 30.078 1 95.5 559 LEU B CA 1
ATOM 10723 C C . LEU B 1 559 ? 18.875 25.797 30.203 1 95.5 559 LEU B C 1
ATOM 10725 O O . LEU B 1 559 ? 19.328 25.438 31.297 1 95.5 559 LEU B O 1
ATOM 10729 N N . ALA B 1 560 ? 18.953 25.141 29.125 1 94.94 560 ALA B N 1
ATOM 10730 C CA . ALA B 1 560 ? 19.594 23.828 29.141 1 94.94 560 ALA B CA 1
ATOM 10731 C C . ALA B 1 560 ? 21.094 23.969 29.406 1 94.94 560 ALA B C 1
ATOM 10733 O O . ALA B 1 560 ? 21.734 23.047 29.906 1 94.94 560 ALA B O 1
ATOM 10734 N N . PHE B 1 561 ? 21.734 25.188 29.109 1 95.94 561 PHE B N 1
ATOM 10735 C CA . PHE B 1 561 ? 23.188 25.234 29.281 1 95.94 561 PHE B CA 1
ATOM 10736 C C . PHE B 1 561 ? 23.625 26.609 29.766 1 95.94 561 PHE B C 1
ATOM 10738 O O . PHE B 1 561 ? 24.812 26.828 30.047 1 95.94 561 PHE B O 1
ATOM 10745 N N . CYS B 1 562 ? 22.672 27.531 29.922 1 96.75 562 CYS B N 1
ATOM 10746 C CA . CYS B 1 562 ? 23.016 28.859 30.406 1 96.75 562 CYS B CA 1
ATOM 10747 C C . CYS B 1 562 ? 22.438 29.109 31.797 1 96.75 562 CYS B C 1
ATOM 10749 O O . CYS B 1 562 ? 21.453 28.469 32.188 1 96.75 562 CYS B O 1
ATOM 10751 N N . LYS B 1 563 ? 22.984 30.094 32.5 1 95.88 563 LYS B N 1
ATOM 10752 C CA . LYS B 1 563 ? 22.5 30.484 33.812 1 95.88 563 LYS B CA 1
ATOM 10753 C C . LYS B 1 563 ? 21.156 31.219 33.688 1 95.88 563 LYS B C 1
ATOM 10755 O O . LYS B 1 563 ? 20.938 32 32.781 1 95.88 563 LYS B O 1
ATOM 10760 N N . PRO B 1 564 ? 20.281 30.969 34.594 1 94.62 564 PRO B N 1
ATOM 10761 C CA . PRO B 1 564 ? 18.922 31.531 34.531 1 94.62 564 PRO B CA 1
ATOM 10762 C C . PRO B 1 564 ? 18.922 33.062 34.469 1 94.62 564 PRO B C 1
ATOM 10764 O O . PRO B 1 564 ? 18.094 33.656 33.781 1 94.62 564 PRO B O 1
ATOM 10767 N N . GLU B 1 565 ? 19.844 33.656 35.219 1 93.44 565 GLU B N 1
ATOM 10768 C CA . GLU B 1 565 ? 19.891 35.125 35.25 1 93.44 565 GLU B CA 1
ATOM 10769 C C . GLU B 1 565 ? 20.203 35.688 33.875 1 93.44 565 GLU B C 1
ATOM 10771 O O . GLU B 1 565 ? 19.594 36.688 33.438 1 93.44 565 GLU B O 1
ATOM 10776 N N . CYS B 1 566 ? 21.094 35.031 33.25 1 94.5 566 CYS B N 1
ATOM 10777 C CA . CYS B 1 566 ? 21.484 35.469 31.906 1 94.5 566 CYS B CA 1
ATOM 10778 C C . CYS B 1 566 ? 20.375 35.188 30.891 1 94.5 566 CYS B C 1
ATOM 10780 O O . CYS B 1 566 ? 20.203 35.969 29.953 1 94.5 566 CYS B O 1
ATOM 10782 N N . VAL B 1 567 ? 19.625 34.156 31.078 1 96.62 567 VAL B N 1
ATOM 10783 C CA . VAL B 1 567 ? 18.562 33.781 30.156 1 96.62 567 VAL B CA 1
ATOM 10784 C C . VAL B 1 567 ? 17.453 34.844 30.188 1 96.62 567 VAL B C 1
ATOM 10786 O O . VAL B 1 567 ? 16.906 35.188 29.141 1 96.62 567 VAL B O 1
ATOM 10789 N N . VAL B 1 568 ? 17.125 35.312 31.359 1 95.31 568 VAL B N 1
ATOM 10790 C CA . VAL B 1 568 ? 16.094 36.344 31.5 1 95.31 568 VAL B CA 1
ATOM 10791 C C . VAL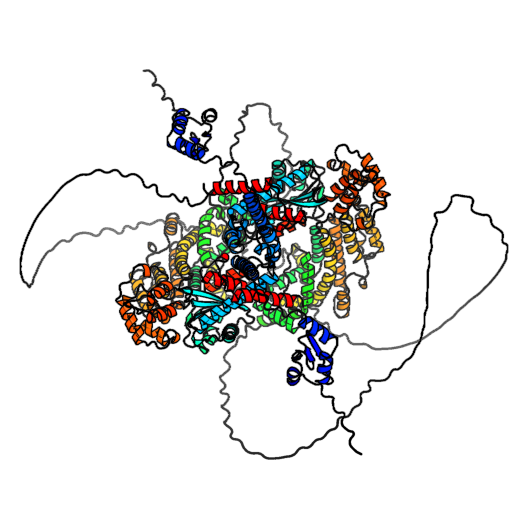 B 1 568 ? 16.5 37.594 30.703 1 95.31 568 VAL B C 1
ATOM 10793 O O . VAL B 1 568 ? 15.695 38.156 29.984 1 95.31 568 VAL B O 1
ATOM 10796 N N . GLU B 1 569 ? 17.75 37.906 30.828 1 94.38 569 GLU B N 1
ATOM 10797 C CA . GLU B 1 569 ? 18.281 39.062 30.109 1 94.38 569 GLU B CA 1
ATOM 10798 C C . GLU B 1 569 ? 18.234 38.844 28.594 1 94.38 569 GLU B C 1
ATOM 10800 O O . GLU B 1 569 ? 17.828 39.719 27.844 1 94.38 569 GLU B O 1
ATOM 10805 N N . MET B 1 570 ? 18.625 37.688 28.156 1 95.44 570 MET B N 1
ATOM 10806 C CA . MET B 1 570 ? 18.656 37.375 26.734 1 95.44 570 MET B CA 1
ATOM 10807 C C . MET B 1 570 ? 17.25 37.344 26.141 1 95.44 570 MET B C 1
ATOM 10809 O O . MET B 1 570 ? 17.047 37.781 25.016 1 95.44 570 MET B O 1
ATOM 10813 N N . MET B 1 571 ? 16.359 36.812 26.906 1 95.25 571 MET B N 1
ATOM 10814 C CA . MET B 1 571 ? 14.992 36.781 26.406 1 95.25 571 MET B CA 1
ATOM 10815 C C . MET B 1 571 ? 14.406 38.156 26.25 1 95.25 571 MET B C 1
ATOM 10817 O O . MET B 1 571 ? 13.633 38.406 25.328 1 95.25 571 MET B O 1
ATOM 10821 N N . GLU B 1 572 ? 14.75 39.031 27.156 1 93.5 572 GLU B N 1
ATOM 10822 C CA . GLU B 1 572 ? 14.32 40.438 27.031 1 93.5 572 GLU B CA 1
ATOM 10823 C C . GLU B 1 572 ? 14.914 41.094 25.797 1 93.5 572 GLU B C 1
ATOM 10825 O O . GLU B 1 572 ? 14.25 41.875 25.125 1 93.5 572 GLU B O 1
ATOM 10830 N N . GLU B 1 573 ? 16.078 40.75 25.547 1 93.5 573 GLU B N 1
ATOM 10831 C CA . GLU B 1 573 ? 16.719 41.25 24.344 1 93.5 573 GLU B CA 1
ATOM 10832 C C . GLU B 1 573 ? 16.016 40.75 23.078 1 93.5 573 GLU B C 1
ATOM 10834 O O . GLU B 1 573 ? 15.82 41.531 22.141 1 93.5 573 GLU B O 1
ATOM 10839 N N . VAL B 1 574 ? 15.648 39.5 23.125 1 94 574 VAL B N 1
ATOM 10840 C CA . VAL B 1 574 ? 14.961 38.906 21.984 1 94 574 VAL B CA 1
ATOM 10841 C C . VAL B 1 574 ? 13.625 39.625 21.766 1 94 574 VAL B C 1
ATOM 10843 O O . VAL B 1 574 ? 13.25 39.906 20.625 1 94 574 VAL B O 1
ATOM 10846 N N . LYS B 1 575 ? 12.922 39.938 22.812 1 88.81 575 LYS B N 1
ATOM 10847 C CA . LYS B 1 575 ? 11.625 40.625 22.734 1 88.81 575 LYS B CA 1
ATOM 10848 C C . LYS B 1 575 ? 11.773 42.031 22.172 1 88.81 575 LYS B C 1
ATOM 10850 O O . LYS B 1 575 ? 10.867 42.531 21.516 1 88.81 575 LYS B O 1
ATOM 10855 N N . ARG B 1 576 ? 12.938 42.594 22.438 1 87.06 576 ARG B N 1
ATOM 10856 C CA . ARG B 1 576 ? 13.211 43.938 21.953 1 87.06 576 ARG B CA 1
ATOM 10857 C C . ARG B 1 576 ? 13.734 43.938 20.516 1 87.06 576 ARG B C 1
ATOM 10859 O O . ARG B 1 576 ? 13.938 45 19.906 1 87.06 576 ARG B O 1
ATOM 10866 N N . GLY B 1 577 ? 13.906 42.75 19.984 1 85.19 577 GLY B N 1
ATOM 10867 C CA . GLY B 1 577 ? 14.359 42.625 18.609 1 85.19 577 GLY B CA 1
ATOM 10868 C C . GLY B 1 577 ? 15.875 42.594 18.484 1 85.19 577 GLY B C 1
ATOM 10869 O O . GLY B 1 577 ? 16.422 42.781 17.391 1 85.19 577 GLY B O 1
ATOM 10870 N N . CYS B 1 578 ? 16.562 42.344 19.594 1 87.75 578 CYS B N 1
ATOM 10871 C CA . CYS B 1 578 ? 18.031 42.281 19.609 1 87.75 578 CYS B CA 1
ATOM 10872 C C . CYS B 1 578 ? 18.516 40.844 19.609 1 87.75 578 CYS B C 1
ATOM 10874 O O . CYS B 1 578 ? 17.766 39.906 19.938 1 87.75 578 CYS B O 1
ATOM 10876 N N . GLN B 1 579 ? 19.719 40.75 19.125 1 90.81 579 GLN B N 1
ATOM 10877 C CA . GLN B 1 579 ? 20.344 39.438 19.141 1 90.81 579 GLN B CA 1
ATOM 10878 C C . GLN B 1 579 ? 21.188 39.219 20.391 1 90.81 579 GLN B C 1
ATOM 10880 O O . GLN B 1 579 ? 22.188 39.906 20.594 1 90.81 579 GLN B O 1
ATOM 10885 N N . PRO B 1 580 ? 20.719 38.344 21.125 1 93.56 580 PRO B N 1
ATOM 10886 C CA . PRO B 1 580 ? 21.531 38.094 22.328 1 93.56 580 PRO B CA 1
ATOM 10887 C C . PRO B 1 580 ? 22.859 37.406 22.016 1 93.56 580 PRO B C 1
ATOM 10889 O O . PRO B 1 580 ? 22.953 36.656 21.062 1 93.56 580 PRO B O 1
ATOM 10892 N N . THR B 1 581 ? 23.922 37.656 22.828 1 92 581 THR B N 1
ATOM 10893 C CA . THR B 1 581 ? 25.234 37.094 22.594 1 92 581 THR B CA 1
ATOM 10894 C C . THR B 1 581 ? 25.797 36.438 23.859 1 92 581 THR B C 1
ATOM 10896 O O . THR B 1 581 ? 26.812 35.75 23.828 1 92 581 THR B O 1
ATOM 10899 N N . LEU B 1 582 ? 25.125 36.562 24.922 1 92.56 582 LEU B N 1
ATOM 10900 C CA . LEU B 1 582 ? 25.656 36.125 26.219 1 92.56 582 LEU B CA 1
ATOM 10901 C C . LEU B 1 582 ? 25.828 34.625 26.234 1 92.56 582 LEU B C 1
ATOM 10903 O O . LEU B 1 582 ? 26.641 34.094 27 1 92.56 582 LEU B O 1
ATOM 10907 N N . TYR B 1 583 ? 25.016 33.938 25.453 1 94.5 583 TYR B N 1
ATOM 10908 C CA . TYR B 1 583 ? 25.047 32.469 25.5 1 94.5 583 TYR B CA 1
ATOM 10909 C C . TYR B 1 583 ? 26.359 31.938 24.938 1 94.5 583 TYR B C 1
ATOM 10911 O O . TYR B 1 583 ? 26.703 30.781 25.172 1 94.5 583 TYR B O 1
ATOM 10919 N N . LYS B 1 584 ? 27.125 32.688 24.234 1 93.25 584 LYS B N 1
ATOM 10920 C CA . LYS B 1 584 ? 28.375 32.281 23.594 1 93.25 584 LYS B CA 1
ATOM 10921 C C . LYS B 1 584 ? 29.531 32.281 24.594 1 93.25 584 LYS B C 1
ATOM 10923 O O . LYS B 1 584 ? 30.531 31.594 24.391 1 93.25 584 LYS B O 1
ATOM 10928 N N . SER B 1 585 ? 29.359 33.031 25.688 1 91.31 585 SER B N 1
ATOM 10929 C CA . SER B 1 585 ? 30.438 33.156 26.672 1 91.31 585 SER B CA 1
ATOM 10930 C C . SER B 1 585 ? 30.359 32.062 27.734 1 91.31 585 SER B C 1
ATOM 10932 O O . SER B 1 585 ? 29.266 31.766 28.25 1 91.31 585 SER B O 1
ATOM 10934 N N . SER B 1 586 ? 31.469 31.5 28.109 1 91.31 586 SER B N 1
ATOM 10935 C CA . SER B 1 586 ? 31.547 30.406 29.062 1 91.31 586 SER B CA 1
ATOM 10936 C C . SER B 1 586 ? 31.172 30.891 30.469 1 91.31 586 SER B C 1
ATOM 10938 O O . SER B 1 586 ? 30.719 30.094 31.297 1 91.31 586 SER B O 1
ATOM 10940 N N . GLU B 1 587 ? 31.344 32.188 30.672 1 91.5 587 GLU B N 1
ATOM 10941 C CA . GLU B 1 587 ? 31.078 32.75 32 1 91.5 587 GLU B CA 1
ATOM 10942 C C . GLU B 1 587 ? 29.578 32.688 32.312 1 91.5 587 GLU B C 1
ATOM 10944 O O . GLU B 1 587 ? 29.203 32.625 33.5 1 91.5 587 GLU B O 1
ATOM 10949 N N . HIS B 1 588 ? 28.875 32.719 31.312 1 94.88 588 HIS B N 1
ATOM 10950 C CA . HIS B 1 588 ? 27.438 32.781 31.531 1 94.88 588 HIS B CA 1
ATOM 10951 C C . HIS B 1 588 ? 26.797 31.406 31.359 1 94.88 588 HIS B C 1
ATOM 10953 O O . HIS B 1 588 ? 25.562 31.266 31.422 1 94.88 588 HIS B O 1
ATOM 10959 N N . GLN B 1 589 ? 27.594 30.406 31.109 1 95.38 589 GLN B N 1
ATOM 10960 C CA . GLN B 1 589 ? 27.094 29.047 30.938 1 95.38 589 GLN B CA 1
ATOM 10961 C C . GLN B 1 589 ? 27.156 28.266 32.25 1 95.38 589 GLN B C 1
ATOM 10963 O O . GLN B 1 589 ? 27.891 28.641 33.156 1 95.38 589 GLN B O 1
ATOM 10968 N N . LEU B 1 590 ? 26.344 27.266 32.375 1 95.5 590 LEU B N 1
ATOM 10969 C CA . LEU B 1 590 ? 26.312 26.406 33.562 1 95.5 590 LEU B CA 1
ATOM 10970 C C . LEU B 1 590 ? 27.562 25.547 33.625 1 95.5 590 LEU B C 1
ATOM 10972 O O . LEU B 1 590 ? 28.156 25.203 32.625 1 95.5 590 LEU B O 1
ATOM 10976 N N . PRO B 1 591 ? 27.953 25.25 34.812 1 94.12 591 PRO B N 1
ATOM 10977 C CA . PRO B 1 591 ? 29.062 24.312 34.938 1 94.12 591 PRO B CA 1
ATOM 10978 C C . PRO B 1 591 ? 28.688 22.906 34.469 1 94.12 591 PRO B C 1
ATOM 10980 O O . PRO B 1 591 ? 27.5 22.594 34.281 1 94.12 591 PRO B O 1
ATOM 10983 N N . ASP B 1 592 ? 29.594 22.031 34.25 1 93 592 ASP B N 1
ATOM 10984 C CA . ASP B 1 592 ? 29.422 20.703 33.688 1 93 592 ASP B CA 1
ATOM 10985 C C . ASP B 1 592 ? 28.406 19.875 34.469 1 93 592 ASP B C 1
ATOM 10987 O O . ASP B 1 592 ? 27.578 19.172 33.875 1 93 592 ASP B O 1
ATOM 10991 N N . ASP B 1 593 ? 28.344 20.047 35.688 1 90.06 593 ASP B N 1
ATOM 10992 C CA . ASP B 1 593 ? 27.516 19.203 36.562 1 90.06 593 ASP B CA 1
ATOM 10993 C C . ASP B 1 593 ? 26.062 19.656 36.531 1 90.06 593 ASP B C 1
ATOM 10995 O O . ASP B 1 593 ? 25.172 18.906 36.906 1 90.06 593 ASP B O 1
ATOM 10999 N N . GLU B 1 594 ? 25.859 20.844 36 1 92.56 594 GLU B N 1
ATOM 11000 C CA . GLU B 1 594 ? 24.5 21.375 36.031 1 92.56 594 GLU B CA 1
ATOM 11001 C C . GLU B 1 594 ? 23.875 21.422 34.656 1 92.56 594 GLU B C 1
ATOM 11003 O O . GLU B 1 594 ? 22.719 21.812 34.469 1 92.56 594 GLU B O 1
ATOM 11008 N N . LEU B 1 595 ? 24.609 20.984 33.656 1 92.81 595 LEU B N 1
ATOM 11009 C CA . LEU B 1 595 ? 24.062 20.953 32.312 1 92.81 595 LEU B CA 1
ATOM 11010 C C . LEU B 1 595 ? 22.875 20 32.219 1 92.81 595 LEU B C 1
ATOM 11012 O O . LEU B 1 595 ? 22.797 19.031 32.969 1 92.81 595 LEU B O 1
ATOM 11016 N N . SER B 1 596 ? 21.906 20.328 31.359 1 91.06 596 SER B N 1
ATOM 11017 C CA . SER B 1 596 ? 20.719 19.5 31.188 1 91.06 596 SER B CA 1
ATOM 11018 C C . SER B 1 596 ? 21.016 18.297 30.297 1 91.06 596 SER B C 1
ATOM 11020 O O . SER B 1 596 ? 20.672 18.297 29.109 1 91.06 596 SER B O 1
ATOM 11022 N N . ILE B 1 597 ? 21.562 17.297 30.812 1 92.69 597 ILE B N 1
ATOM 11023 C CA . ILE B 1 597 ? 21.938 16.125 30.031 1 92.69 597 ILE B CA 1
ATOM 11024 C C . ILE B 1 597 ? 21.031 14.953 30.375 1 92.69 597 ILE B C 1
ATOM 11026 O O . ILE B 1 597 ? 21.047 13.922 29.719 1 92.69 597 ILE B O 1
ATOM 11030 N N . GLY B 1 598 ? 20.156 15.047 31.406 1 91.75 598 GLY B N 1
ATOM 11031 C CA . GLY B 1 598 ? 19.234 13.984 31.766 1 91.75 598 GLY B CA 1
ATOM 11032 C C . GLY B 1 598 ? 19.734 13.109 32.906 1 91.75 598 GLY B C 1
ATOM 11033 O O . GLY B 1 598 ? 20.953 12.945 33.062 1 91.75 598 GLY B O 1
ATOM 11034 N N . HIS B 1 599 ? 18.891 12.539 33.594 1 92.81 599 HIS B N 1
ATOM 11035 C CA . HIS B 1 599 ? 19.234 11.719 34.75 1 92.81 599 HIS B CA 1
ATOM 11036 C C . HIS B 1 599 ? 19.922 10.422 34.344 1 92.81 599 HIS B C 1
ATOM 11038 O O . HIS B 1 599 ? 20.875 9.992 34.969 1 92.81 599 HIS B O 1
ATOM 11044 N N . ASP B 1 600 ? 19.406 9.836 33.312 1 93.12 600 ASP B N 1
ATOM 11045 C CA . ASP B 1 600 ? 19.984 8.586 32.812 1 93.12 600 ASP B CA 1
ATOM 11046 C C . ASP B 1 600 ? 21.438 8.789 32.406 1 93.12 600 ASP B C 1
ATOM 11048 O O . ASP B 1 600 ? 22.297 7.93 32.656 1 93.12 600 ASP B O 1
ATOM 11052 N N . THR B 1 601 ? 21.688 9.938 31.75 1 94.31 601 THR B N 1
ATOM 11053 C CA . THR B 1 601 ? 23.031 10.258 31.312 1 94.31 601 THR B CA 1
ATOM 11054 C C . THR B 1 601 ? 23.953 10.445 32.5 1 94.31 601 THR B C 1
ATOM 11056 O O . THR B 1 601 ? 25.094 9.945 32.5 1 94.31 601 THR B O 1
ATOM 11059 N N . LYS B 1 602 ? 23.531 11.086 33.5 1 93.62 602 LYS B N 1
ATOM 11060 C CA . LYS B 1 602 ? 24.328 11.312 34.719 1 93.62 602 LYS B CA 1
ATOM 11061 C C . LYS B 1 602 ? 24.625 10.008 35.438 1 93.62 602 LYS B C 1
ATOM 11063 O O . LYS B 1 602 ? 25.75 9.797 35.906 1 93.62 602 LYS B O 1
ATOM 11068 N N . THR B 1 603 ? 23.609 9.203 35.5 1 93.56 603 THR B N 1
ATOM 11069 C CA . THR B 1 603 ? 23.797 7.898 36.125 1 93.56 603 THR B CA 1
ATOM 11070 C C . THR B 1 603 ? 24.828 7.074 35.344 1 93.56 603 THR B C 1
ATOM 11072 O O . THR B 1 603 ? 25.641 6.367 35.969 1 93.56 603 THR B O 1
ATOM 11075 N N . PHE B 1 604 ? 24.75 7.191 34.094 1 94.62 604 PHE B N 1
ATOM 11076 C CA . PHE B 1 604 ? 25.688 6.449 33.25 1 94.62 604 PHE B CA 1
ATOM 11077 C C . PHE B 1 604 ? 27.109 6.957 33.469 1 94.62 604 PHE B C 1
ATOM 11079 O O . PHE B 1 604 ? 28.062 6.168 33.5 1 94.62 604 PHE B O 1
ATOM 11086 N N . ILE B 1 605 ? 27.297 8.234 33.531 1 93.56 605 ILE B N 1
ATOM 11087 C CA . ILE B 1 605 ? 28.594 8.844 33.75 1 93.56 605 ILE B CA 1
ATOM 11088 C C . ILE B 1 605 ? 29.188 8.336 35.062 1 93.56 605 ILE B C 1
ATOM 11090 O O . ILE B 1 605 ? 30.391 8.055 35.125 1 93.56 605 ILE B O 1
ATOM 11094 N N . LYS B 1 606 ? 28.391 8.164 36.031 1 91.5 606 LYS B N 1
ATOM 11095 C CA . LYS B 1 606 ? 28.859 7.703 37.344 1 91.5 606 LYS B CA 1
ATOM 11096 C C . LYS B 1 606 ? 29.266 6.234 37.281 1 91.5 606 LYS B C 1
ATOM 11098 O O . LYS B 1 606 ? 30.156 5.805 38.031 1 91.5 606 LYS B O 1
ATOM 11103 N N . SER B 1 607 ? 28.594 5.523 36.438 1 90.75 607 SER B N 1
ATOM 11104 C CA . SER B 1 607 ? 28.828 4.082 36.375 1 90.75 607 SER B CA 1
ATOM 11105 C C . SER B 1 607 ? 30.062 3.758 35.562 1 90.75 607 SER B C 1
ATOM 11107 O O . SER B 1 607 ? 30.625 2.674 35.688 1 90.75 607 SER B O 1
ATOM 11109 N N . GLN B 1 608 ? 30.453 4.691 34.75 1 85.75 608 GLN B N 1
ATOM 11110 C CA . GLN B 1 608 ? 31.578 4.406 33.844 1 85.75 608 GLN B CA 1
ATOM 11111 C C . GLN B 1 608 ? 32.812 5.195 34.25 1 85.75 608 GLN B C 1
ATOM 11113 O O . GLN B 1 608 ? 32.719 6.387 34.562 1 85.75 608 GLN B O 1
ATOM 11118 N N . ALA B 1 609 ? 33.906 4.629 34.562 1 75.56 609 ALA B N 1
ATOM 11119 C CA . ALA B 1 609 ? 35.094 5.262 35.094 1 75.56 609 ALA B CA 1
ATOM 11120 C C . ALA B 1 609 ? 35.906 5.977 34 1 75.56 609 ALA B C 1
ATOM 11122 O O . ALA B 1 609 ? 36.5 7.023 34.25 1 75.56 609 ALA B O 1
ATOM 11123 N N . ASN B 1 610 ? 35.969 5.523 32.719 1 83.5 610 ASN B N 1
ATOM 11124 C CA . ASN B 1 610 ? 36.938 6.027 31.766 1 83.5 610 ASN B CA 1
ATOM 11125 C C . ASN B 1 610 ? 36.25 6.719 30.594 1 83.5 610 ASN B C 1
ATOM 11127 O O . ASN B 1 610 ? 36.656 6.52 29.438 1 83.5 610 ASN B O 1
ATOM 11131 N N . LEU B 1 611 ? 35.406 7.742 30.906 1 88 611 LEU B N 1
ATOM 11132 C CA . LEU B 1 611 ? 34.75 8.453 29.797 1 88 611 LEU B CA 1
ATOM 11133 C C . LEU B 1 611 ? 35.375 9.828 29.594 1 88 611 LEU B C 1
ATOM 11135 O O . LEU B 1 611 ? 35.781 10.484 30.562 1 88 611 LEU B O 1
ATOM 11139 N N . PRO B 1 612 ? 35.688 10.195 28.391 1 90.94 612 PRO B N 1
ATOM 11140 C CA . PRO B 1 612 ? 36.156 11.562 28.125 1 90.94 612 PRO B CA 1
ATOM 11141 C C . PRO B 1 612 ? 35.062 12.609 28.359 1 90.94 612 PRO B C 1
ATOM 11143 O O . PRO B 1 612 ? 34.5 13.148 27.406 1 90.94 612 PRO B O 1
ATOM 11146 N N . LEU B 1 613 ? 34.938 13 29.578 1 93.25 613 LEU B N 1
ATOM 11147 C CA . LEU B 1 613 ? 33.812 13.828 29.984 1 93.25 613 LEU B CA 1
ATOM 11148 C C . LEU B 1 613 ? 34 15.273 29.531 1 93.25 613 LEU B C 1
ATOM 11150 O O . LEU B 1 613 ? 33.031 15.977 29.25 1 93.25 613 LEU B O 1
ATOM 11154 N N . ALA B 1 614 ? 35.25 15.773 29.531 1 92.81 614 ALA B N 1
ATOM 11155 C CA . ALA B 1 614 ? 35.5 17.141 29.109 1 92.81 614 ALA B CA 1
ATOM 11156 C C . ALA B 1 614 ? 35.031 17.359 27.656 1 92.81 614 ALA B C 1
ATOM 11158 O O . ALA B 1 614 ? 34.406 18.375 27.344 1 92.81 614 ALA B O 1
ATOM 11159 N N . ALA B 1 615 ? 35.344 16.359 26.875 1 93.75 615 ALA B N 1
ATOM 11160 C CA . ALA B 1 615 ? 34.969 16.453 25.469 1 93.75 615 ALA B CA 1
ATOM 11161 C C . ALA B 1 615 ? 33.438 16.328 25.328 1 93.75 615 ALA B C 1
ATOM 11163 O O . ALA B 1 615 ? 32.844 16.984 24.469 1 93.75 615 ALA B O 1
ATOM 11164 N N . PHE B 1 616 ? 32.906 15.531 26.141 1 95.19 616 PHE B N 1
ATOM 11165 C CA . PHE B 1 616 ? 31.469 15.312 26.109 1 95.19 616 PHE B CA 1
ATOM 11166 C C . PHE B 1 616 ? 30.719 16.594 26.469 1 95.19 616 PHE B C 1
ATOM 11168 O O . PHE B 1 616 ? 29.797 17 25.75 1 95.19 616 PHE B O 1
ATOM 11175 N N . PHE B 1 617 ? 31.156 17.234 27.516 1 95.75 617 PHE B N 1
ATOM 11176 C CA . PHE B 1 617 ? 30.469 18.438 27.953 1 95.75 617 PHE B CA 1
ATOM 11177 C C . PHE B 1 617 ? 30.688 19.578 26.953 1 95.75 617 PHE B C 1
ATOM 11179 O O . PHE B 1 617 ? 29.797 20.422 26.766 1 95.75 617 PHE B O 1
ATOM 11186 N N . ARG B 1 618 ? 31.766 19.594 26.344 1 94.81 618 ARG B N 1
ATOM 11187 C CA . ARG B 1 618 ? 32 20.562 25.266 1 94.81 618 ARG B CA 1
ATOM 11188 C C . ARG B 1 618 ? 31.031 20.344 24.109 1 94.81 618 ARG B C 1
ATOM 11190 O O . ARG B 1 618 ? 30.484 21.297 23.547 1 94.81 618 ARG B O 1
ATOM 11197 N N . ASP B 1 619 ? 30.766 19.125 23.797 1 95.31 619 ASP B N 1
ATOM 11198 C CA . ASP B 1 619 ? 29.828 18.781 22.719 1 95.31 619 ASP B CA 1
ATOM 11199 C C . ASP B 1 619 ? 28.391 19.125 23.094 1 95.31 619 ASP B C 1
ATOM 11201 O O . ASP B 1 619 ? 27.609 19.547 22.25 1 95.31 619 ASP B O 1
ATOM 11205 N N . VAL B 1 620 ? 28.109 18.906 24.312 1 96.19 620 VAL B N 1
ATOM 11206 C CA . VAL B 1 620 ? 26.781 19.25 24.781 1 96.19 620 VAL B CA 1
ATOM 11207 C C . VAL B 1 620 ? 26.531 20.75 24.609 1 96.19 620 VAL B C 1
ATOM 11209 O O . VAL B 1 620 ? 25.484 21.156 24.141 1 96.19 620 VAL B O 1
ATOM 11212 N N . ARG B 1 621 ? 27.547 21.516 25.016 1 96.25 621 ARG B N 1
ATOM 11213 C CA . ARG B 1 621 ? 27.438 22.969 24.875 1 96.25 621 ARG B CA 1
ATOM 11214 C C . ARG B 1 621 ? 27.344 23.359 23.391 1 96.25 621 ARG B C 1
ATOM 11216 O O . ARG B 1 621 ? 26.578 24.25 23.031 1 96.25 621 ARG B O 1
ATOM 11223 N N . LYS B 1 622 ? 28.094 22.688 22.578 1 95.56 622 LYS B N 1
ATOM 11224 C CA . LYS B 1 622 ? 28.047 22.938 21.141 1 95.56 622 LYS B CA 1
ATOM 11225 C C . LYS B 1 622 ? 26.672 22.609 20.578 1 95.56 622 LYS B C 1
ATOM 11227 O O . LYS B 1 622 ? 26.188 23.297 19.672 1 95.56 622 LYS B O 1
ATOM 11232 N N . TYR B 1 623 ? 26.125 21.516 21.094 1 95.62 623 TYR B N 1
ATOM 11233 C CA . TYR B 1 623 ? 24.797 21.078 20.656 1 95.62 623 TYR B CA 1
ATOM 11234 C C . TYR B 1 623 ? 23.75 22.156 20.906 1 95.62 623 TYR B C 1
ATOM 11236 O O . TYR B 1 623 ? 23.047 22.562 19.984 1 95.62 623 TYR B O 1
ATOM 11244 N N . PHE B 1 624 ? 23.703 22.672 22.031 1 96.56 624 PHE B N 1
ATOM 11245 C CA . PHE B 1 624 ? 22.703 23.672 22.391 1 96.56 624 PHE B CA 1
ATOM 11246 C C . PHE B 1 624 ? 23.016 25.016 21.766 1 96.56 624 PHE B C 1
ATOM 11248 O O . PHE B 1 624 ? 22.109 25.75 21.375 1 96.56 624 PHE B O 1
ATOM 11255 N N . THR B 1 625 ? 24.266 25.328 21.625 1 96.44 625 THR B N 1
ATOM 11256 C CA . THR B 1 625 ? 24.672 26.578 20.984 1 96.44 625 THR B CA 1
ATOM 11257 C C . THR B 1 625 ? 24.234 26.578 19.516 1 96.44 625 THR B C 1
ATOM 11259 O O . THR B 1 625 ? 23.719 27.578 19.016 1 96.44 625 THR B O 1
ATOM 11262 N N . ALA B 1 626 ? 24.453 25.453 18.906 1 96.06 626 ALA B N 1
ATOM 11263 C CA . ALA B 1 626 ? 24.062 25.344 17.516 1 96.06 626 ALA B CA 1
ATOM 11264 C C . ALA B 1 626 ? 22.562 25.484 17.344 1 96.06 626 ALA B C 1
ATOM 11266 O O . ALA B 1 626 ? 22.094 26.141 16.406 1 96.06 626 ALA B O 1
ATOM 11267 N N . ALA B 1 627 ? 21.797 24.922 18.188 1 95.81 627 ALA B N 1
ATOM 11268 C CA . ALA B 1 627 ? 20.344 25.016 18.156 1 95.81 627 ALA B CA 1
ATOM 11269 C C . ALA B 1 627 ? 19.891 26.469 18.344 1 95.81 627 ALA B C 1
ATOM 11271 O O . ALA B 1 627 ? 19.078 26.969 17.562 1 95.81 627 ALA B O 1
ATOM 11272 N N . VAL B 1 628 ? 20.453 27.094 19.312 1 96.69 628 VAL B N 1
ATOM 11273 C CA . VAL B 1 628 ? 20.062 28.453 19.656 1 96.69 628 VAL B CA 1
ATOM 11274 C C . VAL B 1 628 ? 20.453 29.406 18.531 1 96.69 628 VAL B C 1
ATOM 11276 O O . VAL B 1 628 ? 19.688 30.297 18.156 1 96.69 628 VAL B O 1
ATOM 11279 N N . GLU B 1 629 ? 21.609 29.203 18.031 1 96.38 629 GLU B N 1
ATOM 11280 C CA . GLU B 1 629 ? 22.062 30.047 16.922 1 96.38 629 GLU B CA 1
ATOM 11281 C C . GLU B 1 629 ? 21.141 29.938 15.719 1 96.38 629 GLU B C 1
ATOM 11283 O O . GLU B 1 629 ? 20.812 30.938 15.094 1 96.38 629 GLU B O 1
ATOM 11288 N N . TYR B 1 630 ? 20.797 28.766 15.461 1 95.56 630 TYR B N 1
ATOM 11289 C CA . TYR B 1 630 ? 19.891 28.562 14.344 1 95.56 630 TYR B CA 1
ATOM 11290 C C . TYR B 1 630 ? 18.531 29.203 14.625 1 95.56 630 TYR B C 1
ATOM 11292 O O . TYR B 1 630 ? 17.953 29.859 13.758 1 95.56 630 TYR B O 1
ATOM 11300 N N . MET B 1 631 ? 18.016 29.062 15.766 1 96 631 MET B N 1
ATOM 11301 C CA . MET B 1 631 ? 16.719 29.594 16.141 1 96 631 MET B CA 1
ATOM 11302 C C . MET B 1 631 ? 16.719 31.125 16.047 1 96 631 MET B C 1
ATOM 11304 O O . MET B 1 631 ? 15.805 31.719 15.469 1 96 631 MET B O 1
ATOM 11308 N N . LEU B 1 632 ? 17.75 31.656 16.562 1 96 632 LEU B N 1
ATOM 11309 C CA . LEU B 1 632 ? 17.859 33.125 16.578 1 96 632 LEU B CA 1
ATOM 11310 C C . LEU B 1 632 ? 17.984 33.688 15.164 1 96 632 LEU B C 1
ATOM 11312 O O . LEU B 1 632 ? 17.516 34.781 14.875 1 96 632 LEU B O 1
ATOM 11316 N N . SER B 1 633 ? 18.547 32.906 14.305 1 93.56 633 SER B N 1
ATOM 11317 C CA . SER B 1 633 ? 18.797 33.375 12.953 1 93.56 633 SER B CA 1
ATOM 11318 C C . SER B 1 633 ? 17.578 33.156 12.047 1 93.56 633 SER B C 1
ATOM 11320 O O . SER B 1 633 ? 17.297 33.938 11.156 1 93.56 633 SER B O 1
ATOM 11322 N N . LYS B 1 634 ? 16.844 32.062 12.273 1 92.56 634 LYS B N 1
ATOM 11323 C CA . LYS B 1 634 ? 15.867 31.656 11.266 1 92.56 634 LYS B CA 1
ATOM 11324 C C . LYS B 1 634 ? 14.445 31.812 11.805 1 92.56 634 LYS B C 1
ATOM 11326 O O . LYS B 1 634 ? 13.5 31.969 11.031 1 92.56 634 LYS B O 1
ATOM 11331 N N . PHE B 1 635 ? 14.211 31.75 13.117 1 93.69 635 PHE B N 1
ATOM 11332 C CA . PHE B 1 635 ? 12.867 31.812 13.68 1 93.69 635 PHE B CA 1
ATOM 11333 C C . PHE B 1 635 ? 12.328 33.25 13.617 1 93.69 635 PHE B C 1
ATOM 11335 O O . PHE B 1 635 ? 13.102 34.219 13.68 1 93.69 635 PHE B O 1
ATOM 11342 N N . PRO B 1 636 ? 11.078 33.406 13.492 1 91.56 636 PRO B N 1
ATOM 11343 C CA . PRO B 1 636 ? 10.492 34.75 13.336 1 91.56 636 PRO B CA 1
ATOM 11344 C C . PRO B 1 636 ? 10.219 35.438 14.672 1 91.56 636 PRO B C 1
ATOM 11346 O O . PRO B 1 636 ? 9.102 35.875 14.914 1 91.56 636 PRO B O 1
ATOM 11349 N N . TYR B 1 637 ? 11.211 35.688 15.461 1 93.19 637 TYR B N 1
ATOM 11350 C CA . TYR B 1 637 ? 11.031 36.312 16.766 1 93.19 637 TYR B CA 1
ATOM 11351 C C . TYR B 1 637 ? 10.688 37.812 16.625 1 93.19 637 TYR B C 1
ATOM 11353 O O . TYR B 1 637 ? 10.031 38.375 17.5 1 93.19 637 TYR B O 1
ATOM 11361 N N . GLY B 1 638 ? 11.109 38.375 15.57 1 89.44 638 GLY B N 1
ATOM 11362 C CA . GLY B 1 638 ? 10.852 39.781 15.352 1 89.44 638 GLY B CA 1
ATOM 11363 C C . GLY B 1 638 ? 9.656 40.062 14.453 1 89.44 638 GLY B C 1
ATOM 11364 O O . GLY B 1 638 ? 9.43 41.188 14.016 1 89.44 638 GLY B O 1
ATOM 11365 N N . ASP B 1 639 ? 8.922 39.094 14.195 1 92.44 639 ASP B N 1
ATOM 11366 C CA . ASP B 1 639 ? 7.781 39.219 13.297 1 92.44 639 ASP B CA 1
ATOM 11367 C C . ASP B 1 639 ? 6.664 40.031 13.953 1 92.44 639 ASP B C 1
ATOM 11369 O O . ASP B 1 639 ? 6.141 39.656 15 1 92.44 639 ASP B O 1
ATOM 11373 N N . GLU B 1 640 ? 6.297 41.094 13.383 1 93 640 GLU B N 1
ATOM 11374 C CA . GLU B 1 640 ? 5.332 42.031 13.953 1 93 640 GLU B CA 1
ATOM 11375 C C . GLU B 1 640 ? 3.939 41.406 14.023 1 93 640 GLU B C 1
ATOM 11377 O O . GLU B 1 640 ? 3.215 41.594 15 1 93 640 GLU B O 1
ATOM 11382 N N . LEU B 1 641 ? 3.555 40.75 13.031 1 95.31 641 LEU B N 1
ATOM 11383 C CA . LEU B 1 641 ? 2.215 40.156 12.992 1 95.31 641 LEU B CA 1
ATOM 11384 C C . LEU B 1 641 ? 2.023 39.156 14.117 1 95.31 641 LEU B C 1
ATOM 11386 O O . LEU B 1 641 ? 1.002 39.188 14.812 1 95.31 641 LEU B O 1
ATOM 11390 N N . LEU B 1 642 ? 2.975 38.312 14.305 1 94.69 642 LEU B N 1
ATOM 11391 C CA . LEU B 1 642 ? 2.865 37.281 15.344 1 94.69 642 LEU B CA 1
ATOM 11392 C C . LEU B 1 642 ? 2.822 37.906 16.734 1 94.69 642 LEU B C 1
ATOM 11394 O O . LEU B 1 642 ? 2.148 37.406 17.625 1 94.69 642 LEU B O 1
ATOM 11398 N N . ARG B 1 643 ? 3.523 38.969 16.906 1 93.69 643 ARG B N 1
ATOM 11399 C CA . ARG B 1 643 ? 3.504 39.656 18.188 1 93.69 643 ARG B CA 1
ATOM 11400 C C . ARG B 1 643 ? 2.135 40.281 18.453 1 93.69 643 ARG B C 1
ATOM 11402 O O . ARG B 1 643 ? 1.62 40.219 19.578 1 93.69 643 ARG B O 1
ATOM 11409 N N . HIS B 1 644 ? 1.56 40.844 17.422 1 96.12 644 HIS B N 1
ATOM 11410 C CA . HIS B 1 644 ? 0.242 41.438 17.562 1 96.12 644 HIS B CA 1
ATOM 11411 C C . HIS B 1 644 ? -0.848 40.375 17.672 1 96.12 644 HIS B C 1
ATOM 11413 O O . HIS B 1 644 ? -1.901 40.625 18.266 1 96.12 644 HIS B O 1
ATOM 11419 N N . ALA B 1 645 ? -0.601 39.25 17.141 1 96.75 645 ALA B N 1
ATOM 11420 C CA . ALA B 1 645 ? -1.608 38.188 17.109 1 96.75 645 ALA B CA 1
ATOM 11421 C C . ALA B 1 645 ? -1.962 37.719 18.516 1 96.75 645 ALA B C 1
ATOM 11423 O O . ALA B 1 645 ? -3.025 37.125 18.734 1 96.75 645 ALA B O 1
ATOM 11424 N N . ALA B 1 646 ? -1.155 38.031 19.453 1 94.75 646 ALA B N 1
ATOM 11425 C CA . ALA B 1 646 ? -1.381 37.625 20.844 1 94.75 646 ALA B CA 1
ATOM 11426 C C . ALA B 1 646 ? -2.65 38.281 21.406 1 94.75 646 ALA B C 1
ATOM 11428 O O . ALA B 1 646 ? -3.209 37.812 22.391 1 94.75 646 ALA B O 1
ATOM 11429 N N . VAL B 1 647 ? -3.125 39.281 20.703 1 95.44 647 VAL B N 1
ATOM 11430 C CA . VAL B 1 647 ? -4.32 40 21.141 1 95.44 647 VAL B CA 1
ATOM 11431 C C . VAL B 1 647 ? -5.531 39.094 21.078 1 95.44 647 VAL B C 1
ATOM 11433 O O . VAL B 1 647 ? -6.5 39.281 21.828 1 95.44 647 VAL B O 1
ATOM 11436 N N . ALA B 1 648 ? -5.453 38.062 20.297 1 95.44 648 ALA B N 1
ATOM 11437 C CA . ALA B 1 648 ? -6.574 37.156 20.109 1 95.44 648 ALA B CA 1
ATOM 11438 C C . ALA B 1 648 ? -6.555 36.062 21.172 1 95.44 648 ALA B C 1
ATOM 11440 O O . ALA B 1 648 ? -7.465 35.219 21.234 1 95.44 648 ALA B O 1
ATOM 11441 N N . ASP B 1 649 ? -5.535 36.031 21.969 1 94 649 ASP B N 1
ATOM 11442 C CA . ASP B 1 649 ? -5.488 35.094 23.109 1 94 649 ASP B CA 1
ATOM 11443 C C . ASP B 1 649 ? -6.32 35.656 24.281 1 94 649 ASP B C 1
ATOM 11445 O O . ASP B 1 649 ? -5.965 36.656 24.891 1 94 649 ASP B O 1
ATOM 11449 N N . ILE B 1 650 ? -7.297 34.938 24.641 1 92.38 650 ILE B N 1
ATOM 11450 C CA . ILE B 1 650 ? -8.273 35.406 25.625 1 92.38 650 ILE B CA 1
ATOM 11451 C C . ILE B 1 650 ? -7.605 35.5 27 1 92.38 650 ILE B C 1
ATOM 11453 O O . ILE B 1 650 ? -7.984 36.344 27.812 1 92.38 650 ILE B O 1
ATOM 11457 N N . SER B 1 651 ? -6.617 34.719 27.203 1 89.5 651 SER B N 1
ATOM 11458 C CA . SER B 1 651 ? -5.93 34.719 28.484 1 89.5 651 SER B CA 1
ATOM 11459 C C . SER B 1 651 ? -5.188 36.062 28.703 1 89.5 651 SER B C 1
ATOM 11461 O O . SER B 1 651 ? -4.902 36.438 29.828 1 89.5 651 SER B O 1
ATOM 11463 N N . ARG B 1 652 ? -4.98 36.812 27.641 1 90.38 652 ARG B N 1
ATOM 11464 C CA . ARG B 1 652 ? -4.227 38.062 27.719 1 90.38 652 ARG B CA 1
ATOM 11465 C C . ARG B 1 652 ? -5.152 39.25 27.594 1 90.38 652 ARG B C 1
ATOM 11467 O O . ARG B 1 652 ? -4.699 40.375 27.312 1 90.38 652 ARG B O 1
ATOM 11474 N N . ARG B 1 653 ? -6.391 39.156 27.781 1 90 653 ARG B N 1
ATOM 11475 C CA . ARG B 1 653 ? -7.406 40.156 27.531 1 90 653 ARG B CA 1
ATOM 11476 C C . ARG B 1 653 ? -7.121 41.438 28.344 1 90 653 ARG B C 1
ATOM 11478 O O . ARG B 1 653 ? -7.305 42.531 27.844 1 90 653 ARG B O 1
ATOM 11485 N N . GLN B 1 654 ? -6.562 41.25 29.5 1 88.88 654 GLN B N 1
ATOM 11486 C CA . GLN B 1 654 ? -6.41 42.406 30.391 1 88.88 654 GLN B CA 1
ATOM 11487 C C . GLN B 1 654 ? -5.172 43.219 30.031 1 88.88 654 GLN B C 1
ATOM 11489 O O . GLN B 1 654 ? -5.105 44.406 30.328 1 88.88 654 GLN B O 1
ATOM 11494 N N . THR B 1 655 ? -4.215 42.594 29.438 1 89.75 655 THR B N 1
ATOM 11495 C CA . THR B 1 655 ? -2.963 43.25 29.141 1 89.75 655 THR B CA 1
ATOM 11496 C C . THR B 1 655 ? -2.873 43.625 27.672 1 89.75 655 THR B C 1
ATOM 11498 O O . THR B 1 655 ? -1.954 44.344 27.25 1 89.75 655 THR B O 1
ATOM 11501 N N . ALA B 1 656 ? -3.842 43.25 26.875 1 93 656 ALA B N 1
ATOM 11502 C CA . ALA B 1 656 ? -3.801 43.469 25.422 1 93 656 ALA B CA 1
ATOM 11503 C C . ALA B 1 656 ? -4.027 44.938 25.094 1 93 656 ALA B C 1
ATOM 11505 O O . ALA B 1 656 ? -4.762 45.625 25.797 1 93 656 ALA B O 1
ATOM 11506 N N . LYS B 1 657 ? -3.371 45.375 24.094 1 93.81 657 LYS B N 1
ATOM 11507 C CA . LYS B 1 657 ? -3.502 46.781 23.672 1 93.81 657 LYS B CA 1
ATOM 11508 C C . LYS B 1 657 ? -4.383 46.875 22.422 1 93.81 657 LYS B C 1
ATOM 11510 O O . LYS B 1 657 ? -4.336 46.031 21.547 1 93.81 657 LYS B O 1
ATOM 11515 N N . PHE B 1 658 ? -5.125 47.906 22.422 1 95.06 658 PHE B N 1
ATOM 11516 C CA . PHE B 1 658 ? -6 48.125 21.281 1 95.06 658 PHE B CA 1
ATOM 11517 C C . PHE B 1 658 ? -5.188 48.375 20.016 1 95.06 658 PHE B C 1
ATOM 11519 O O . PHE B 1 658 ? -5.656 48.094 18.906 1 95.06 658 PHE B O 1
ATOM 11526 N N . SER B 1 659 ? -3.979 48.844 20.156 1 94.62 659 SER B N 1
ATOM 11527 C CA . SER B 1 659 ? -3.098 49.062 19.016 1 94.62 659 SER B CA 1
ATOM 11528 C C . SER B 1 659 ? -2.846 47.781 18.234 1 94.62 659 SER B C 1
ATOM 11530 O O . SER B 1 659 ? -2.637 47.812 17.016 1 94.62 659 SER B O 1
ATOM 11532 N N . SER B 1 660 ? -2.855 46.719 18.953 1 95.38 660 SER B N 1
ATOM 11533 C CA . SER B 1 660 ? -2.67 45.406 18.281 1 95.38 660 SER B CA 1
ATOM 11534 C C . SER B 1 660 ? -3.857 45.094 17.391 1 95.38 660 SER B C 1
ATOM 11536 O O . SER B 1 660 ? -3.688 44.5 16.312 1 95.38 660 SER B O 1
ATOM 11538 N N . LEU B 1 661 ? -4.992 45.438 17.812 1 94.69 661 LEU B N 1
ATOM 11539 C CA . LEU B 1 661 ? -6.188 45.219 17 1 94.69 661 LEU B CA 1
ATOM 11540 C C . LEU B 1 661 ? -6.18 46.125 15.781 1 94.69 661 LEU B C 1
ATOM 11542 O O . LEU B 1 661 ? -6.539 45.719 14.688 1 94.69 661 LEU B O 1
ATOM 11546 N N . THR B 1 662 ? -5.789 47.344 16.047 1 95 662 THR B N 1
ATOM 11547 C CA . THR B 1 662 ? -5.762 48.312 14.938 1 95 662 THR B CA 1
ATOM 11548 C C . THR B 1 662 ? -4.742 47.906 13.883 1 95 662 THR B C 1
ATOM 11550 O O . THR B 1 662 ? -4.938 48.125 12.695 1 95 662 THR B O 1
ATOM 11553 N N . TYR B 1 663 ? -3.701 47.281 14.336 1 96.31 663 TYR B N 1
ATOM 11554 C CA . TYR B 1 663 ? -2.711 46.75 13.406 1 96.31 663 TYR B CA 1
ATOM 11555 C C . TYR B 1 663 ? -3.363 45.812 12.391 1 96.31 663 TYR B C 1
ATOM 11557 O O . TYR B 1 663 ? -3.119 45.938 11.188 1 96.31 663 TYR B O 1
ATOM 11565 N N . PHE B 1 664 ? -4.223 45 12.812 1 96.12 664 PHE B N 1
ATOM 11566 C CA . PHE B 1 664 ? -4.855 44 11.945 1 96.12 664 PHE B CA 1
ATOM 11567 C C . PHE B 1 664 ? -5.922 44.656 11.078 1 96.12 664 PHE B C 1
ATOM 11569 O O . PHE B 1 664 ? -6.055 44.312 9.898 1 96.12 664 PHE B O 1
ATOM 11576 N N . ILE B 1 665 ? -6.664 45.531 11.664 1 94.56 665 ILE B N 1
ATOM 11577 C CA . ILE B 1 665 ? -7.723 46.219 10.922 1 94.56 665 ILE B CA 1
ATOM 11578 C C . ILE B 1 665 ? -7.109 47.031 9.789 1 94.56 665 ILE B C 1
ATOM 11580 O O . ILE B 1 665 ? -7.656 47.094 8.688 1 94.56 665 ILE B O 1
ATOM 11584 N N . ASP B 1 666 ? -6.016 47.656 10.07 1 94.19 666 ASP B N 1
ATOM 11585 C CA . ASP B 1 666 ? -5.344 48.469 9.07 1 94.19 666 ASP B CA 1
ATOM 11586 C C . ASP B 1 666 ? -4.73 47.594 7.973 1 94.19 666 ASP B C 1
ATOM 11588 O O . ASP B 1 666 ? -4.781 47.969 6.793 1 94.19 666 ASP B O 1
ATOM 11592 N N . ARG B 1 667 ? -4.195 46.531 8.328 1 94.75 667 ARG B N 1
ATOM 11593 C CA . ARG B 1 667 ? -3.508 45.656 7.387 1 94.75 667 ARG B CA 1
ATOM 11594 C C . ARG B 1 667 ? -4.504 44.875 6.539 1 94.75 667 ARG B C 1
ATOM 11596 O O . ARG B 1 667 ? -4.277 44.656 5.348 1 94.75 667 ARG B O 1
ATOM 11603 N N . PHE B 1 668 ? -5.551 44.438 7.262 1 95.19 668 PHE B N 1
ATOM 11604 C CA . PHE B 1 668 ? -6.574 43.625 6.594 1 95.19 668 PHE B CA 1
ATOM 11605 C C . PHE B 1 668 ? -7.941 44.281 6.723 1 95.19 668 PHE B C 1
ATOM 11607 O O . PHE B 1 668 ? -8.75 43.906 7.57 1 95.19 668 PHE B O 1
ATOM 11614 N N . PRO B 1 669 ? -8.289 45.031 5.867 1 88.31 669 PRO B N 1
ATOM 11615 C CA . PRO B 1 669 ? -9.578 45.75 5.949 1 88.31 669 PRO B CA 1
ATOM 11616 C C . PRO B 1 669 ? -10.766 44.781 5.883 1 88.31 669 PRO B C 1
ATOM 11618 O O . PRO B 1 669 ? -11.859 45.125 6.352 1 88.31 669 PRO B O 1
ATOM 11621 N N . CYS B 1 670 ? -10.547 43.625 5.402 1 89.5 670 CYS B N 1
ATOM 11622 C CA . CYS B 1 670 ? -11.625 42.656 5.25 1 89.5 670 CYS B CA 1
ATOM 11623 C C . CYS B 1 670 ? -12.062 42.094 6.602 1 89.5 670 CYS B C 1
ATOM 11625 O O . CYS B 1 670 ? -13.117 41.469 6.707 1 89.5 670 CYS B O 1
ATOM 11627 N N . PHE B 1 671 ? -11.297 42.438 7.648 1 92.62 671 PHE B N 1
ATOM 11628 C CA . PHE B 1 671 ? -11.656 41.969 8.984 1 92.62 671 PHE B CA 1
ATOM 11629 C C . PHE B 1 671 ? -12.852 42.781 9.523 1 92.62 671 PHE B C 1
ATOM 11631 O O . PHE B 1 671 ? -13.562 42.281 10.406 1 92.62 671 PHE B O 1
ATOM 11638 N N . LEU B 1 672 ? -12.922 44 9.008 1 88.75 672 LEU B N 1
ATOM 11639 C CA . LEU B 1 672 ? -14.008 44.844 9.484 1 88.75 672 LEU B CA 1
ATOM 11640 C C . LEU B 1 672 ? -15.266 44.656 8.656 1 88.75 672 LEU B C 1
ATOM 11642 O O . LEU B 1 672 ? -15.219 44.688 7.426 1 88.75 672 LEU B O 1
ATOM 11646 N N . GLY B 1 673 ? -16.312 44.219 9.227 1 78.56 673 GLY B N 1
ATOM 11647 C CA . GLY B 1 673 ? -17.578 44.094 8.508 1 78.56 673 GLY B CA 1
ATOM 11648 C C . GLY B 1 673 ? -18.016 45.406 7.84 1 78.56 673 GLY B C 1
ATOM 11649 O O . GLY B 1 673 ? -17.5 46.469 8.156 1 78.56 673 GLY B O 1
ATOM 11650 N N . ASN B 1 674 ? -18.922 45.219 6.988 1 81.25 674 ASN B N 1
ATOM 11651 C CA . ASN B 1 674 ? -19.469 46.375 6.293 1 81.25 674 ASN B CA 1
ATOM 11652 C C . ASN B 1 674 ? -20.156 47.344 7.258 1 81.25 674 ASN B C 1
ATOM 11654 O O . ASN B 1 674 ? -21.016 46.938 8.039 1 81.25 674 ASN B O 1
ATOM 11658 N N . GLY B 1 675 ? -19.781 48.5 7.27 1 84.62 675 GLY B N 1
ATOM 11659 C CA . GLY B 1 675 ? -20.453 49.531 8.039 1 84.62 675 GLY B CA 1
ATOM 11660 C C . GLY B 1 675 ? -19.969 49.625 9.469 1 84.62 675 GLY B C 1
ATOM 11661 O O . GLY B 1 675 ? -20.438 50.469 10.234 1 84.62 675 GLY B O 1
ATOM 11662 N N . VAL B 1 676 ? -19.094 48.812 9.883 1 90.19 676 VAL B N 1
ATOM 11663 C CA . VAL B 1 676 ? -18.594 48.844 11.25 1 90.19 676 VAL B CA 1
ATOM 11664 C C . VAL B 1 676 ? -17.406 49.781 11.352 1 90.19 676 VAL B C 1
ATOM 11666 O O . VAL B 1 676 ? -16.547 49.812 10.469 1 90.19 676 VAL B O 1
ATOM 11669 N N . THR B 1 677 ? -17.453 50.562 12.344 1 90.56 677 THR B N 1
ATOM 11670 C CA . THR B 1 677 ? -16.359 51.5 12.547 1 90.56 677 THR B CA 1
ATOM 11671 C C . THR B 1 677 ? -15.359 50.969 13.555 1 90.56 677 THR B C 1
ATOM 11673 O O . THR B 1 677 ? -15.688 50.094 14.367 1 90.56 677 THR B O 1
ATOM 11676 N N . VAL B 1 678 ? -14.172 51.5 13.469 1 93.88 678 VAL B N 1
ATOM 11677 C CA . VAL B 1 678 ? -13.102 51.094 14.383 1 93.88 678 VAL B CA 1
ATOM 11678 C C . VAL B 1 678 ? -13.477 51.469 15.812 1 93.88 678 VAL B C 1
ATOM 11680 O O . VAL B 1 678 ? -13.133 50.781 16.766 1 93.88 678 VAL B O 1
ATOM 11683 N N . ASP B 1 679 ? -14.258 52.5 15.992 1 93.88 679 ASP B N 1
ATOM 11684 C CA . ASP B 1 679 ? -14.672 52.969 17.312 1 93.88 679 ASP B CA 1
ATOM 11685 C C . ASP B 1 679 ? -15.586 51.938 18 1 93.88 679 ASP B C 1
ATOM 11687 O O . ASP B 1 679 ? -15.5 51.75 19.203 1 93.88 679 ASP B O 1
ATOM 11691 N N . GLU B 1 680 ? -16.406 51.438 17.203 1 93.69 680 GLU B N 1
ATOM 11692 C CA . GLU B 1 680 ? -17.297 50.438 17.75 1 93.69 680 GLU B CA 1
ATOM 11693 C C . GLU B 1 680 ? -16.531 49.219 18.234 1 93.69 680 GLU B C 1
ATOM 11695 O O . GLU B 1 680 ? -16.859 48.625 19.266 1 93.69 680 GLU B O 1
ATOM 11700 N N . VAL B 1 681 ? -15.523 48.875 17.484 1 95.5 681 VAL B N 1
ATOM 11701 C CA . VAL B 1 681 ? -14.688 47.75 17.859 1 95.5 681 VAL B CA 1
ATOM 11702 C C . VAL B 1 681 ? -13.922 48.094 19.141 1 95.5 681 VAL B C 1
ATOM 11704 O O . VAL B 1 681 ? -13.75 47.219 20.016 1 95.5 681 VAL B O 1
ATOM 11707 N N . GLU B 1 682 ? -13.461 49.312 19.234 1 95.31 682 GLU B N 1
ATOM 11708 C CA . GLU B 1 682 ? -12.734 49.719 20.438 1 95.31 682 GLU B CA 1
ATOM 11709 C C . GLU B 1 682 ? -13.617 49.656 21.672 1 95.31 682 GLU B C 1
ATOM 11711 O O . GLU B 1 682 ? -13.164 49.25 22.75 1 95.31 682 GLU B O 1
ATOM 11716 N N . GLU B 1 683 ? -14.836 50.094 21.516 1 94.19 683 GLU B N 1
ATOM 11717 C CA . GLU B 1 683 ? -15.773 50.062 22.641 1 94.19 683 GLU B CA 1
ATOM 11718 C C . GLU B 1 683 ? -16 48.625 23.109 1 94.19 683 GLU B C 1
ATOM 11720 O O . GLU B 1 683 ? -16.016 48.375 24.312 1 94.19 683 GLU B O 1
ATOM 11725 N N . GLU B 1 684 ? -16.156 47.844 22.141 1 95.06 684 GLU B N 1
ATOM 11726 C CA . GLU B 1 684 ? -16.359 46.438 22.469 1 95.06 684 GLU B CA 1
ATOM 11727 C C . GLU B 1 684 ? -15.109 45.844 23.141 1 95.06 684 GLU B C 1
ATOM 11729 O O . GLU B 1 684 ? -15.203 45.031 24.047 1 95.06 684 GLU B O 1
ATOM 11734 N N . PHE B 1 685 ? -14.031 46.25 22.703 1 95.75 685 PHE B N 1
ATOM 11735 C CA . PHE B 1 685 ? -12.758 45.781 23.219 1 95.75 685 PHE B CA 1
ATOM 11736 C C . PHE B 1 685 ? -12.586 46.188 24.672 1 95.75 685 PHE B C 1
ATOM 11738 O O . PHE B 1 685 ? -12.164 45.375 25.516 1 95.75 685 PHE B O 1
ATOM 11745 N N . ARG B 1 686 ? -12.875 47.406 24.969 1 94 686 ARG B N 1
ATOM 11746 C CA . ARG B 1 686 ? -12.773 47.906 26.344 1 94 686 ARG B CA 1
ATOM 11747 C C . ARG B 1 686 ? -13.734 47.156 27.266 1 94 686 ARG B C 1
ATOM 11749 O O . ARG B 1 686 ? -13.383 46.844 28.406 1 94 686 ARG B O 1
ATOM 11756 N N . LEU B 1 687 ? -14.836 47 26.703 1 92.94 687 LEU B N 1
ATOM 11757 C CA . LEU B 1 687 ? -15.82 46.219 27.469 1 92.94 687 LEU B CA 1
ATOM 11758 C C . LEU B 1 687 ? -15.32 44.812 27.734 1 92.94 687 LEU B C 1
ATOM 11760 O O . LEU B 1 687 ? -15.484 44.281 28.828 1 92.94 687 LEU B O 1
ATOM 11764 N N . PHE B 1 688 ? -14.812 44.219 26.688 1 94.25 688 PHE B N 1
ATOM 11765 C CA . PHE B 1 688 ? -14.266 42.844 26.766 1 94.25 688 PHE B CA 1
ATOM 11766 C C . PHE B 1 688 ? -13.172 42.781 27.828 1 94.25 688 PHE B C 1
ATOM 11768 O O . PHE B 1 688 ? -13.133 41.844 28.625 1 94.25 688 PHE B O 1
ATOM 11775 N N . GLN B 1 689 ? -12.297 43.719 27.906 1 93.12 689 GLN B N 1
ATOM 11776 C CA . GLN B 1 689 ? -11.18 43.719 28.828 1 93.12 689 GLN B CA 1
ATOM 11777 C C . GLN B 1 689 ? -11.664 43.812 30.281 1 93.12 689 GLN B C 1
ATOM 11779 O O . GLN B 1 689 ? -11.023 43.281 31.188 1 93.12 689 GLN B O 1
ATOM 11784 N N . SER B 1 690 ? -12.844 44.438 30.469 1 90.38 690 SER B N 1
ATOM 11785 C CA . SER B 1 690 ? -13.344 44.656 31.828 1 90.38 690 SER B CA 1
ATOM 11786 C C . SER B 1 690 ? -14.375 43.594 32.219 1 90.38 690 SER B C 1
ATOM 11788 O O . SER B 1 690 ? -14.797 43.531 33.375 1 90.38 690 SER B O 1
ATOM 11790 N N . SER B 1 691 ? -14.719 42.812 31.297 1 87.44 691 SER B N 1
ATOM 11791 C CA . SER B 1 691 ? -15.766 41.812 31.562 1 87.44 691 SER B CA 1
ATOM 11792 C C . SER B 1 691 ? -15.211 40.625 32.312 1 87.44 691 SER B C 1
ATOM 11794 O O . SER B 1 691 ? -14.039 40.281 32.156 1 87.44 691 SER B O 1
ATOM 11796 N N . THR B 1 692 ? -16.125 40.062 33.156 1 84.44 692 THR B N 1
ATOM 11797 C CA . THR B 1 692 ? -15.781 38.812 33.844 1 84.44 692 THR B CA 1
ATOM 11798 C C . THR B 1 692 ? -16.203 37.625 33 1 84.44 692 THR B C 1
ATOM 11800 O O . THR B 1 692 ? -17.359 37.5 32.594 1 84.44 692 THR B O 1
ATOM 11803 N N . LEU B 1 693 ? -15.227 36.875 32.562 1 84.75 693 LEU B N 1
ATOM 11804 C CA . LEU B 1 693 ? -15.508 35.719 31.719 1 84.75 693 LEU B CA 1
ATOM 11805 C C . LEU B 1 693 ? -15.391 34.438 32.531 1 84.75 693 LEU B C 1
ATOM 11807 O O . LEU B 1 693 ? -14.562 34.344 33.438 1 84.75 693 LEU B O 1
ATOM 11811 N N . ASN B 1 694 ? -16.281 33.5 32.219 1 82.19 694 ASN B N 1
ATOM 11812 C CA . ASN B 1 694 ? -16.203 32.156 32.781 1 82.19 694 ASN B CA 1
ATOM 11813 C C . ASN B 1 694 ? -14.914 31.453 32.406 1 82.19 694 ASN B C 1
ATOM 11815 O O . ASN B 1 694 ? -14.391 31.641 31.312 1 82.19 694 ASN B O 1
ATOM 11819 N N . ASP B 1 695 ? -14.43 30.641 33.281 1 80.06 695 ASP B N 1
ATOM 11820 C CA . ASP B 1 695 ? -13.188 29.906 33.125 1 80.06 695 ASP B CA 1
ATOM 11821 C C . ASP B 1 695 ? -13.266 28.969 31.922 1 80.06 695 ASP B C 1
ATOM 11823 O O . ASP B 1 695 ? -12.234 28.562 31.375 1 80.06 695 ASP B O 1
ATOM 11827 N N . GLY B 1 696 ? -14.391 28.672 31.531 1 84.31 696 GLY B N 1
ATOM 11828 C CA . GLY B 1 696 ? -14.57 27.766 30.406 1 84.31 696 GLY B CA 1
ATOM 11829 C C . GLY B 1 696 ? -14.008 28.328 29.109 1 84.31 696 GLY B C 1
ATOM 11830 O O . GLY B 1 696 ? -13.594 27.562 28.234 1 84.31 696 GLY B O 1
ATOM 11831 N N . PHE B 1 697 ? -13.898 29.641 28.984 1 86.81 697 PHE B N 1
ATOM 11832 C CA . PHE B 1 697 ? -13.398 30.297 27.781 1 86.81 697 PHE B CA 1
ATOM 11833 C C . PHE B 1 697 ? -11.891 30.078 27.625 1 86.81 697 PHE B C 1
ATOM 11835 O O . PHE B 1 697 ? -11.367 30.078 26.516 1 86.81 697 PHE B O 1
ATOM 11842 N N . LEU B 1 698 ? -11.227 29.766 28.719 1 83.25 698 LEU B N 1
ATOM 11843 C CA . LEU B 1 698 ? -9.773 29.641 28.688 1 83.25 698 LEU B CA 1
ATOM 11844 C C . LEU B 1 698 ? -9.352 28.25 28.234 1 83.25 698 LEU B C 1
ATOM 11846 O O . LEU B 1 698 ? -8.234 28.062 27.734 1 83.25 698 LEU B O 1
ATOM 11850 N N . THR B 1 699 ? -10.219 27.344 28.312 1 84.81 699 THR B N 1
ATOM 11851 C CA . THR B 1 699 ? -9.875 25.969 27.969 1 84.81 699 THR B CA 1
ATOM 11852 C C . THR B 1 699 ? -10.414 25.609 26.594 1 84.81 699 THR B C 1
ATOM 11854 O O . THR B 1 699 ? -10 24.609 26 1 84.81 699 THR B O 1
ATOM 11857 N N . LYS B 1 700 ? -11.18 26.438 26.094 1 88.12 700 LYS B N 1
ATOM 11858 C CA . LYS B 1 700 ? -11.797 26.188 24.797 1 88.12 700 LYS B CA 1
ATOM 11859 C C . LYS B 1 700 ? -10.859 26.562 23.656 1 88.12 700 LYS B C 1
ATOM 11861 O O . LYS B 1 700 ? -9.93 27.359 23.859 1 88.12 700 LYS B O 1
ATOM 11866 N N . ARG B 1 701 ? -11.109 25.938 22.547 1 91.31 701 ARG B N 1
ATOM 11867 C CA . ARG B 1 701 ? -10.438 26.391 21.344 1 91.31 701 ARG B CA 1
ATOM 11868 C C . ARG B 1 701 ? -10.656 27.891 21.109 1 91.31 701 ARG B C 1
ATOM 11870 O O . ARG B 1 701 ? -11.75 28.391 21.344 1 91.31 701 ARG B O 1
ATOM 11877 N N . ALA B 1 702 ? -9.633 28.547 20.656 1 92.88 702 ALA B N 1
ATOM 11878 C CA . ALA B 1 702 ? -9.695 30 20.469 1 92.88 702 ALA B CA 1
ATOM 11879 C C . ALA B 1 702 ? -10.867 30.375 19.562 1 92.88 702 ALA B C 1
ATOM 11881 O O . ALA B 1 702 ? -11.578 31.344 19.844 1 92.88 702 ALA B O 1
ATOM 11882 N N . ASP B 1 703 ? -11.078 29.672 18.484 1 94.44 703 ASP B N 1
ATOM 11883 C CA . ASP B 1 703 ? -12.133 30 17.531 1 94.44 703 ASP B CA 1
ATOM 11884 C C . ASP B 1 703 ? -13.516 29.766 18.141 1 94.44 703 ASP B C 1
ATOM 11886 O O . ASP B 1 703 ? -14.43 30.562 17.938 1 94.44 703 ASP B O 1
ATOM 11890 N N . GLU B 1 704 ? -13.656 28.719 18.875 1 93.88 704 GLU B N 1
ATOM 11891 C CA . GLU B 1 704 ? -14.93 28.453 19.531 1 93.88 704 GLU B CA 1
ATOM 11892 C C . GLU B 1 704 ? -15.227 29.484 20.625 1 93.88 704 GLU B C 1
ATOM 11894 O O . GLU B 1 704 ? -16.375 29.906 20.781 1 93.88 704 GLU B O 1
ATOM 11899 N N . ALA B 1 705 ? -14.242 29.859 21.344 1 94.31 705 ALA B N 1
ATOM 11900 C CA . ALA B 1 705 ? -14.391 30.875 22.391 1 94.31 705 ALA B CA 1
ATOM 11901 C C . ALA B 1 705 ? -14.836 32.219 21.797 1 94.31 705 ALA B C 1
ATOM 11903 O O . ALA B 1 705 ? -15.75 32.844 22.312 1 94.31 705 ALA B O 1
ATOM 11904 N N . TRP B 1 706 ? -14.211 32.594 20.781 1 95.5 706 TRP B N 1
ATOM 11905 C CA . TRP B 1 706 ? -14.547 33.875 20.172 1 95.5 706 TRP B CA 1
ATOM 11906 C C . TRP B 1 706 ? -15.938 33.844 19.547 1 95.5 706 TRP B C 1
ATOM 11908 O O . TRP B 1 706 ? -16.656 34.844 19.531 1 95.5 706 TRP B O 1
ATOM 11918 N N . ARG B 1 707 ? -16.297 32.688 18.969 1 94.44 707 ARG B N 1
ATOM 11919 C CA . ARG B 1 707 ? -17.656 32.531 18.469 1 94.44 707 ARG B CA 1
ATOM 11920 C C . ARG B 1 707 ? -18.688 32.719 19.578 1 94.44 707 ARG B C 1
ATOM 11922 O O . ARG B 1 707 ? -19.672 33.438 19.406 1 94.44 707 ARG B O 1
ATOM 11929 N N . GLU B 1 708 ? -18.438 32.094 20.656 1 93.69 708 GLU B N 1
ATOM 11930 C CA . GLU B 1 708 ? -19.359 32.219 21.781 1 93.69 708 GLU B CA 1
ATOM 11931 C C . GLU B 1 708 ? -19.453 33.656 22.281 1 93.69 708 GLU B C 1
ATOM 11933 O O . GLU B 1 708 ? -20.531 34.125 22.641 1 93.69 708 GLU B O 1
ATOM 11938 N N . LEU B 1 709 ? -18.359 34.344 22.312 1 93.81 709 LEU B N 1
ATOM 11939 C CA . LEU B 1 709 ? -18.328 35.719 22.719 1 93.81 709 LEU B CA 1
ATOM 11940 C C . LEU B 1 709 ? -19.109 36.594 21.75 1 93.81 709 LEU B C 1
ATOM 11942 O O . LEU B 1 709 ? -19.766 37.562 22.156 1 93.81 709 LEU B O 1
ATOM 11946 N N . GLY B 1 710 ? -19.031 36.25 20.547 1 93 710 GLY B N 1
ATOM 11947 C CA . GLY B 1 710 ? -19.688 37.031 19.516 1 93 710 GLY B CA 1
ATOM 11948 C C . GLY B 1 710 ? -21.203 36.938 19.578 1 93 710 GLY B C 1
ATOM 11949 O O . GLY B 1 710 ? -21.906 37.875 19.141 1 93 710 GLY B O 1
ATOM 11950 N N . VAL B 1 711 ? -21.703 35.875 20.141 1 91.81 711 VAL B N 1
ATOM 11951 C CA . VAL B 1 711 ? -23.141 35.688 20.172 1 91.81 711 VAL B CA 1
ATOM 11952 C C . VAL B 1 711 ? -23.688 36.094 21.547 1 91.81 711 VAL B C 1
ATOM 11954 O O . VAL B 1 711 ? -24.906 36.094 21.75 1 91.81 711 VAL B O 1
ATOM 11957 N N . MET B 1 712 ? -22.859 36.406 22.438 1 90.75 712 MET B N 1
ATOM 11958 C CA . MET B 1 712 ? -23.297 36.844 23.766 1 90.75 712 MET B CA 1
ATOM 11959 C C . MET B 1 712 ? -24.125 38.094 23.672 1 90.75 712 MET B C 1
ATOM 11961 O O . MET B 1 712 ? -23.766 39.031 22.969 1 90.75 712 MET B O 1
ATOM 11965 N N . GLU B 1 713 ? -25.25 38.031 24.312 1 89.81 713 GLU B N 1
ATOM 11966 C CA . GLU B 1 713 ? -26.172 39.188 24.234 1 89.81 713 GLU B CA 1
ATOM 11967 C C . GLU B 1 713 ? -26.531 39.688 25.609 1 89.81 713 GLU B C 1
ATOM 11969 O O . GLU B 1 713 ? -26.5 38.938 26.594 1 89.81 713 GLU B O 1
ATOM 11974 N N . SER B 1 714 ? -26.641 40.969 25.641 1 85.31 714 SER B N 1
ATOM 11975 C CA . SER B 1 714 ? -27.203 41.656 26.797 1 85.31 714 SER B CA 1
ATOM 11976 C C . SER B 1 714 ? -28.281 42.656 26.359 1 85.31 714 SER B C 1
ATOM 11978 O O . SER B 1 714 ? -28.016 43.594 25.594 1 85.31 714 SER B O 1
ATOM 11980 N N . GLY B 1 715 ? -29.562 42.531 26.812 1 82.06 715 GLY B N 1
ATOM 11981 C CA . GLY B 1 715 ? -30.656 43.406 26.438 1 82.06 715 GLY B CA 1
ATOM 11982 C C . GLY B 1 715 ? -30.969 43.375 24.953 1 82.06 715 GLY B C 1
ATOM 11983 O O . GLY B 1 715 ? -31.281 44.406 24.359 1 82.06 715 GLY B O 1
ATOM 11984 N N . GLY B 1 716 ? -30.625 42.25 24.297 1 81.5 716 GLY B N 1
ATOM 11985 C CA . GLY B 1 716 ? -30.969 42.094 22.891 1 81.5 716 GLY B CA 1
ATOM 11986 C C . GLY B 1 716 ? -29.844 42.469 21.953 1 81.5 716 GLY B C 1
ATOM 11987 O O . GLY B 1 716 ? -29.953 42.312 20.734 1 81.5 716 GLY B O 1
ATOM 11988 N N . LYS B 1 717 ? -28.859 43.094 22.5 1 86.44 717 LYS B N 1
ATOM 11989 C CA . LYS B 1 717 ? -27.734 43.5 21.656 1 86.44 717 LYS B CA 1
ATOM 11990 C C . LYS B 1 717 ? -26.516 42.625 21.891 1 86.44 717 LYS B C 1
ATOM 11992 O O . LYS B 1 717 ? -26.234 42.219 23.031 1 86.44 717 LYS B O 1
ATOM 11997 N N . LYS B 1 718 ? -25.875 42.375 20.797 1 90.31 718 LYS B N 1
ATOM 11998 C CA . LYS B 1 718 ? -24.656 41.594 20.891 1 90.31 718 LYS B CA 1
ATOM 11999 C C . LYS B 1 718 ? -23.531 42.406 21.531 1 90.31 718 LYS B C 1
ATOM 12001 O O . LYS B 1 718 ? -23.297 43.562 21.141 1 90.31 718 LYS B O 1
ATOM 12006 N N . LEU B 1 719 ? -22.844 41.875 22.453 1 91.12 719 LEU B N 1
ATOM 12007 C CA . LEU B 1 719 ? -21.875 42.594 23.281 1 91.12 719 LEU B CA 1
ATOM 12008 C C . LEU B 1 719 ? -20.531 42.719 22.547 1 91.12 719 LEU B C 1
ATOM 12010 O O . LEU B 1 719 ? -19.844 43.719 22.672 1 91.12 719 LEU B O 1
ATOM 12014 N N . PHE B 1 720 ? -20.125 41.594 21.859 1 94.88 720 PHE B N 1
ATOM 12015 C CA . PHE B 1 720 ? -18.781 41.594 21.328 1 94.88 720 PHE B CA 1
ATOM 12016 C C . PHE B 1 720 ? -18.781 41.125 19.875 1 94.88 720 PHE B C 1
ATOM 12018 O O . PHE B 1 720 ? -17.859 40.438 19.438 1 94.88 720 PHE B O 1
ATOM 12025 N N . ALA B 1 721 ? -19.766 41.375 19.078 1 93.5 721 ALA B N 1
ATOM 12026 C CA . ALA B 1 721 ? -19.953 40.875 17.734 1 93.5 721 ALA B CA 1
ATOM 12027 C C . ALA B 1 721 ? -18.844 41.344 16.797 1 93.5 721 ALA B C 1
ATOM 12029 O O . ALA B 1 721 ? -18.266 40.562 16.062 1 93.5 721 ALA B O 1
ATOM 12030 N N . ASN B 1 722 ? -18.562 42.625 16.828 1 94.38 722 ASN B N 1
ATOM 12031 C CA . ASN B 1 722 ? -17.562 43.188 15.938 1 94.38 722 ASN B CA 1
ATOM 12032 C C . ASN B 1 722 ? -16.156 42.781 16.359 1 94.38 722 ASN B C 1
ATOM 12034 O O . ASN B 1 722 ? -15.305 42.5 15.508 1 94.38 722 ASN B O 1
ATOM 12038 N N . LEU B 1 723 ? -15.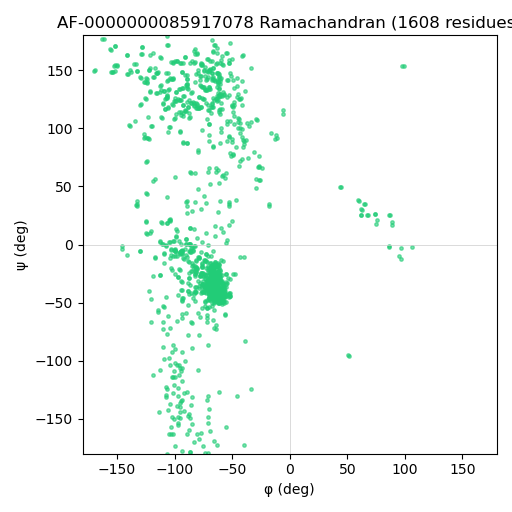906 42.781 17.625 1 95.5 723 LEU B N 1
ATOM 12039 C CA . LEU B 1 723 ? -14.617 42.375 18.141 1 95.5 723 LEU B CA 1
ATOM 12040 C C . LEU B 1 723 ? -14.336 40.906 17.766 1 95.5 723 LEU B C 1
ATOM 12042 O O . LEU B 1 723 ? -13.234 40.594 17.328 1 95.5 723 LEU B O 1
ATOM 12046 N N . SER B 1 724 ? -15.352 40.094 17.922 1 95.31 724 SER B N 1
ATOM 12047 C CA . SER B 1 724 ? -15.219 38.656 17.609 1 95.31 724 SER B CA 1
ATOM 12048 C C . SER B 1 724 ? -14.906 38.438 16.141 1 95.31 724 SER B C 1
ATOM 12050 O O . SER B 1 724 ? -14.133 37.562 15.781 1 95.31 724 SER B O 1
ATOM 12052 N N . THR B 1 725 ? -15.484 39.156 15.297 1 94.56 725 THR B N 1
ATOM 12053 C CA . THR B 1 725 ? -15.25 39.062 13.859 1 94.56 725 THR B CA 1
ATOM 12054 C C . THR B 1 725 ? -13.789 39.312 13.523 1 94.56 725 THR B C 1
ATOM 12056 O O . THR B 1 725 ? -13.18 38.594 12.734 1 94.56 725 THR B O 1
ATOM 12059 N N . VAL B 1 726 ? -13.234 40.344 14.109 1 95.62 726 VAL B N 1
ATOM 12060 C CA . VAL B 1 726 ? -11.844 40.688 13.875 1 95.62 726 VAL B CA 1
ATOM 12061 C C . VAL B 1 726 ? -10.93 39.594 14.422 1 95.62 726 VAL B C 1
ATOM 12063 O O . VAL B 1 726 ? -9.984 39.156 13.742 1 95.62 726 VAL B O 1
ATOM 12066 N N . MET B 1 727 ? -11.273 39.156 15.633 1 96.5 727 MET B N 1
ATOM 12067 C CA . MET B 1 727 ? -10.43 38.156 16.266 1 96.5 727 MET B CA 1
ATOM 12068 C C . MET B 1 727 ? -10.477 36.844 15.5 1 96.5 727 MET B C 1
ATOM 12070 O O . MET B 1 727 ? -9.477 36.125 15.406 1 96.5 727 MET B O 1
ATOM 12074 N N . LEU B 1 728 ? -11.625 36.469 14.969 1 96.19 728 LEU B N 1
ATOM 12075 C CA . LEU B 1 728 ? -11.75 35.25 14.133 1 96.19 728 LEU B CA 1
ATOM 12076 C C . LEU B 1 728 ? -10.93 35.406 12.859 1 96.19 728 LEU B C 1
ATOM 12078 O O . LEU B 1 728 ? -10.391 34.438 12.344 1 96.19 728 LEU B O 1
ATOM 12082 N N . GLY B 1 729 ? -10.867 36.594 12.383 1 96.06 729 GLY B N 1
ATOM 12083 C CA . GLY B 1 729 ? -10 36.875 11.242 1 96.06 729 GLY B CA 1
ATOM 12084 C C . GLY B 1 729 ? -8.539 36.562 11.523 1 96.06 729 GLY B C 1
ATOM 12085 O O . GLY B 1 729 ? -7.836 36.062 10.656 1 96.06 729 GLY B O 1
ATOM 12086 N N . VAL B 1 730 ? -8.086 36.844 12.695 1 96.94 730 VAL B N 1
ATOM 12087 C CA . VAL B 1 730 ? -6.715 36.594 13.102 1 96.94 730 VAL B CA 1
ATOM 12088 C C . VAL B 1 730 ? -6.504 35.062 13.211 1 96.94 730 VAL B C 1
ATOM 12090 O O . VAL B 1 730 ? -5.469 34.562 12.781 1 96.94 730 VAL B O 1
ATOM 12093 N N . CYS B 1 731 ? -7.535 34.375 13.68 1 96.62 731 CYS B N 1
ATOM 12094 C CA . CYS B 1 731 ? -7.445 32.938 13.93 1 96.62 731 CYS B CA 1
ATOM 12095 C C . CYS B 1 731 ? -7.434 32.156 12.625 1 96.62 731 CYS B C 1
ATOM 12097 O O . CYS B 1 731 ? -7.066 30.984 12.602 1 96.62 731 CYS B O 1
ATOM 12099 N N . VAL B 1 732 ? -7.77 32.75 11.531 1 96.94 732 VAL B N 1
ATOM 12100 C CA . VAL B 1 732 ? -7.824 32.094 10.234 1 96.94 732 VAL B CA 1
ATOM 12101 C C . VAL B 1 732 ? -6.41 31.906 9.688 1 96.94 732 VAL B C 1
ATOM 12103 O O . VAL B 1 732 ? -6.176 31.062 8.812 1 96.94 732 VAL B O 1
ATOM 12106 N N . ILE B 1 733 ? -5.465 32.656 10.195 1 96.38 733 ILE B N 1
ATOM 12107 C CA . ILE B 1 733 ? -4.078 32.594 9.734 1 96.38 733 ILE B CA 1
ATOM 12108 C C . ILE B 1 733 ? -3.449 31.266 10.141 1 96.38 733 ILE B C 1
ATOM 12110 O O . ILE B 1 733 ? -3.604 30.812 11.281 1 96.38 733 ILE B O 1
ATOM 12114 N N . PHE B 1 734 ? -2.736 30.594 9.211 1 94.75 734 PHE B N 1
ATOM 12115 C CA . PHE B 1 734 ? -2.078 29.312 9.469 1 94.75 734 PHE B CA 1
ATOM 12116 C C . PHE B 1 734 ? -0.946 29.484 10.477 1 94.75 734 PHE B C 1
ATOM 12118 O O . PHE B 1 734 ? -0.383 30.578 10.602 1 94.75 734 PHE B O 1
ATOM 12125 N N . HIS B 1 735 ? -0.646 28.453 11.211 1 92.12 735 HIS B N 1
ATOM 12126 C CA . HIS B 1 735 ? 0.5 28.469 12.109 1 92.12 735 HIS B CA 1
ATOM 12127 C C . HIS B 1 735 ? 1.539 27.422 11.703 1 92.12 735 HIS B C 1
ATOM 12129 O O . HIS B 1 735 ? 2.641 27.391 12.258 1 92.12 735 HIS B O 1
ATOM 12135 N N . SER B 1 736 ? 1.155 26.531 10.789 1 88.56 736 SER B N 1
ATOM 12136 C CA . SER B 1 736 ? 2.064 25.516 10.266 1 88.56 736 SER B CA 1
ATOM 12137 C C . SER B 1 736 ? 1.547 24.938 8.953 1 88.56 736 SER B C 1
ATOM 12139 O O . SER B 1 736 ? 0.463 25.297 8.492 1 88.56 736 SER B O 1
ATOM 12141 N N . ASN B 1 737 ? 2.381 24.031 8.359 1 88.62 737 ASN B N 1
ATOM 12142 C CA . ASN B 1 737 ? 1.989 23.375 7.121 1 88.62 737 ASN B CA 1
ATOM 12143 C C . ASN B 1 737 ? 1.549 21.922 7.363 1 88.62 737 ASN B C 1
ATOM 12145 O O . ASN B 1 737 ? 1.554 21.109 6.445 1 88.62 737 ASN B O 1
ATOM 12149 N N . ALA B 1 738 ? 1.176 21.562 8.531 1 89.12 738 ALA B N 1
ATOM 12150 C CA . ALA B 1 738 ? 0.804 20.219 8.922 1 89.12 738 ALA B CA 1
ATOM 12151 C C . ALA B 1 738 ? -0.436 19.75 8.172 1 89.12 738 ALA B C 1
ATOM 12153 O O . ALA B 1 738 ? -0.588 18.547 7.891 1 89.12 738 ALA B O 1
ATOM 12154 N N . ASP B 1 739 ? -1.321 20.672 7.836 1 92.69 739 ASP B N 1
ATOM 12155 C CA . ASP B 1 739 ? -2.551 20.312 7.133 1 92.69 739 ASP B CA 1
ATOM 12156 C C . ASP B 1 739 ? -2.248 19.766 5.746 1 92.69 739 ASP B C 1
ATOM 12158 O O . ASP B 1 739 ? -2.914 18.828 5.285 1 92.69 739 ASP B O 1
ATOM 12162 N N . CYS B 1 740 ? -1.255 20.312 5.09 1 93.12 740 CYS B N 1
ATOM 12163 C CA . CYS B 1 740 ? -0.85 19.797 3.791 1 93.12 740 CYS B CA 1
ATOM 12164 C C . CYS B 1 740 ? -0.292 18.391 3.918 1 93.12 740 CYS B C 1
ATOM 12166 O O . CYS B 1 740 ? -0.555 17.531 3.068 1 93.12 740 CYS B O 1
ATOM 12168 N N . GLU B 1 741 ? 0.452 18.156 4.953 1 88.75 741 GLU B N 1
ATOM 12169 C CA . GLU B 1 741 ? 1.01 16.828 5.191 1 88.75 741 GLU B CA 1
ATOM 12170 C C . GLU B 1 741 ? -0.093 15.805 5.422 1 88.75 741 GLU B C 1
ATOM 12172 O O . GLU B 1 741 ? 0.034 14.648 5.02 1 88.75 741 GLU B O 1
ATOM 12177 N N . ARG B 1 742 ? -1.104 16.25 6.102 1 91.94 742 ARG B N 1
ATOM 12178 C CA . ARG B 1 742 ? -2.238 15.359 6.32 1 91.94 742 ARG B CA 1
ATOM 12179 C C . ARG B 1 742 ? -2.91 14.992 5 1 91.94 742 ARG B C 1
ATOM 12181 O O . ARG B 1 742 ? -3.359 13.859 4.816 1 91.94 742 ARG B O 1
ATOM 12188 N N . ILE B 1 743 ? -3.016 15.938 4.113 1 95.44 743 ILE B N 1
ATOM 12189 C CA . ILE B 1 743 ? -3.605 15.68 2.805 1 95.44 743 ILE B CA 1
ATOM 12190 C C . ILE B 1 743 ? -2.732 14.695 2.033 1 95.44 743 ILE B C 1
ATOM 12192 O O . ILE B 1 743 ? -3.246 13.805 1.352 1 95.44 743 ILE B O 1
ATOM 12196 N N . PHE B 1 744 ? -1.421 14.82 2.154 1 91.81 744 PHE B N 1
ATOM 12197 C CA . PHE B 1 744 ? -0.519 13.883 1.489 1 91.81 744 PHE B CA 1
ATOM 12198 C C . PHE B 1 744 ? -0.734 12.469 2.002 1 91.81 744 PHE B C 1
ATOM 12200 O O . PHE B 1 744 ? -0.671 11.508 1.232 1 91.81 744 PHE B O 1
ATOM 12207 N N . SER B 1 745 ? -0.898 12.398 3.248 1 90.44 745 SER B N 1
ATOM 12208 C CA . SER B 1 745 ? -1.188 11.086 3.824 1 90.44 745 SER B CA 1
ATOM 12209 C C . SER B 1 745 ? -2.449 10.484 3.215 1 90.44 745 SER B C 1
ATOM 12211 O O . SER B 1 745 ? -2.492 9.281 2.926 1 90.44 745 SER B O 1
ATOM 12213 N N . LEU B 1 746 ? -3.459 11.289 3.045 1 94.38 746 LEU B N 1
ATOM 12214 C CA . LEU B 1 746 ? -4.707 10.828 2.445 1 94.38 746 LEU B CA 1
ATOM 12215 C C . LEU B 1 746 ? -4.492 10.422 0.99 1 94.38 746 LEU B C 1
ATOM 12217 O O . LEU B 1 746 ? -5.082 9.445 0.519 1 94.38 746 LEU B O 1
ATOM 12221 N N . VAL B 1 747 ? -3.703 11.195 0.318 1 94.12 747 VAL B N 1
ATOM 12222 C CA . VAL B 1 747 ? -3.387 10.875 -1.07 1 94.12 747 VAL B CA 1
ATOM 12223 C C . VAL B 1 747 ? -2.707 9.508 -1.146 1 94.12 747 VAL B C 1
ATOM 12225 O O . VAL B 1 747 ? -3.062 8.68 -1.983 1 94.12 747 VAL B O 1
ATOM 12228 N N . THR B 1 748 ? -1.803 9.266 -0.224 1 90.44 748 THR B N 1
ATOM 12229 C CA . THR B 1 748 ? -1.052 8.016 -0.208 1 90.44 748 THR B CA 1
ATOM 12230 C C . THR B 1 748 ? -1.971 6.832 0.098 1 90.44 748 THR B C 1
ATOM 12232 O O . THR B 1 748 ? -1.757 5.727 -0.402 1 90.44 748 THR B O 1
ATOM 12235 N N . LYS B 1 749 ? -2.924 7.027 0.842 1 91.31 749 LYS B N 1
ATOM 12236 C CA . LYS B 1 749 ? -3.857 5.969 1.212 1 91.31 749 LYS B CA 1
ATOM 12237 C C . LYS B 1 749 ? -4.781 5.617 0.049 1 91.31 749 LYS B C 1
ATOM 12239 O O . LYS B 1 749 ? -5.285 4.496 -0.033 1 91.31 749 LYS B O 1
ATOM 12244 N N . ASN B 1 750 ? -5.039 6.566 -0.769 1 92.75 750 ASN B N 1
ATOM 12245 C CA . ASN B 1 750 ? -5.957 6.348 -1.882 1 92.75 750 ASN B CA 1
ATOM 12246 C C . ASN B 1 750 ? -5.215 5.922 -3.145 1 92.75 750 ASN B C 1
ATOM 12248 O O . ASN B 1 750 ? -5.656 5.016 -3.855 1 92.75 750 ASN B O 1
ATOM 12252 N N . LYS B 1 751 ? -4.152 6.621 -3.436 1 90.25 751 LYS B N 1
ATOM 12253 C CA . LYS B 1 751 ? -3.367 6.305 -4.625 1 90.25 751 LYS B CA 1
ATOM 12254 C C . LYS B 1 751 ? -2.287 5.273 -4.312 1 90.25 751 LYS B C 1
ATOM 12256 O O . LYS B 1 751 ? -1.127 5.629 -4.094 1 90.25 751 LYS B O 1
ATOM 12261 N N . THR B 1 752 ? -2.604 4.066 -4.395 1 85.94 752 THR B N 1
ATOM 12262 C CA . THR B 1 752 ? -1.711 2.953 -4.086 1 85.94 752 THR B CA 1
ATOM 12263 C C . THR B 1 752 ? -1.262 2.25 -5.363 1 85.94 752 THR B C 1
ATOM 12265 O O . THR B 1 752 ? -1.69 2.611 -6.461 1 85.94 752 THR B O 1
ATOM 12268 N N . GLN B 1 753 ? -0.454 1.229 -5.215 1 77.25 753 GLN B N 1
ATOM 12269 C CA . GLN B 1 753 ? 0.037 0.453 -6.352 1 77.25 753 GLN B CA 1
ATOM 12270 C C . GLN B 1 753 ? -1.1 -0.304 -7.031 1 77.25 753 GLN B C 1
ATOM 12272 O O . GLN B 1 753 ? -1.052 -0.552 -8.242 1 77.25 753 GLN B O 1
ATOM 12277 N N . CYS B 1 754 ? -2.105 -0.629 -6.25 1 78.5 754 CYS B N 1
ATOM 12278 C CA . CYS B 1 754 ? -3.227 -1.4 -6.777 1 78.5 754 CYS B CA 1
ATOM 12279 C C . CYS B 1 754 ? -4.266 -0.486 -7.418 1 78.5 754 CYS B C 1
ATOM 12281 O O . CYS B 1 754 ? -5.227 -0.96 -8.023 1 78.5 754 CYS B O 1
ATOM 12283 N N . ARG B 1 755 ? -4.086 0.814 -7.289 1 81.75 755 ARG B N 1
ATOM 12284 C CA . ARG B 1 755 ? -5.004 1.791 -7.863 1 81.75 755 ARG B CA 1
ATOM 12285 C C . ARG B 1 755 ? -4.266 2.754 -8.789 1 81.75 755 ARG B C 1
ATOM 12287 O O . ARG B 1 755 ? -4.449 3.969 -8.703 1 81.75 755 ARG B O 1
ATOM 12294 N N . ALA B 1 756 ? -3.438 2.215 -9.562 1 69.88 756 ALA B N 1
ATOM 12295 C CA . ALA B 1 756 ? -2.561 3.027 -10.398 1 69.88 756 ALA B CA 1
ATOM 12296 C C . ALA B 1 756 ? -3.355 3.766 -11.477 1 69.88 756 ALA B C 1
ATOM 12298 O O . ALA B 1 756 ? -2.916 4.797 -11.984 1 69.88 756 ALA B O 1
ATOM 12299 N N . SER B 1 757 ? -4.574 3.312 -11.773 1 78.5 757 SER B N 1
ATOM 12300 C CA . SER B 1 757 ? -5.367 3.91 -12.844 1 78.5 757 SER B CA 1
ATOM 12301 C C . SER B 1 757 ? -6.234 5.047 -12.32 1 78.5 757 SER B C 1
ATOM 12303 O O . SER B 1 757 ? -6.973 5.676 -13.078 1 78.5 757 SER B O 1
ATOM 12305 N N . LEU B 1 758 ? -6.156 5.328 -11.031 1 88.12 758 LEU B N 1
ATOM 12306 C CA . LEU B 1 758 ? -6.941 6.395 -10.422 1 88.12 758 LEU B CA 1
ATOM 12307 C C . LEU B 1 758 ? -6.492 7.758 -10.938 1 88.12 758 LEU B C 1
ATOM 12309 O O . LEU B 1 758 ? -5.34 8.156 -10.742 1 88.12 758 LEU B O 1
ATOM 12313 N N . SER B 1 759 ? -7.391 8.453 -11.586 1 89.12 759 SER B N 1
ATOM 12314 C CA . SER B 1 759 ? -7.062 9.766 -12.133 1 89.12 759 SER B CA 1
ATOM 12315 C C . SER B 1 759 ? -6.906 10.797 -11.023 1 89.12 759 SER B C 1
ATOM 12317 O O . SER B 1 759 ? -7.434 10.617 -9.922 1 89.12 759 SER B O 1
ATOM 12319 N N . THR B 1 760 ? -6.223 11.883 -11.297 1 91.44 760 THR B N 1
ATOM 12320 C CA . THR B 1 760 ? -6.035 12.961 -10.328 1 91.44 760 THR B CA 1
ATOM 12321 C C . THR B 1 760 ? -7.363 13.633 -10.008 1 91.44 760 THR B C 1
ATOM 12323 O O . THR B 1 760 ? -7.586 14.062 -8.875 1 91.44 760 THR B O 1
ATOM 12326 N N . GLU B 1 761 ? -8.227 13.727 -10.984 1 92.75 761 GLU B N 1
ATOM 12327 C CA . GLU B 1 761 ? -9.539 14.328 -10.773 1 92.75 761 GLU B CA 1
ATOM 12328 C C . GLU B 1 761 ? -10.359 13.531 -9.758 1 92.75 761 GLU B C 1
ATOM 12330 O O . GLU B 1 761 ? -10.945 14.102 -8.844 1 92.75 761 GLU B O 1
ATOM 12335 N N . MET B 1 762 ? -10.391 12.234 -10 1 94.38 762 MET B N 1
ATOM 12336 C CA . MET B 1 762 ? -11.125 11.375 -9.078 1 94.38 762 MET B CA 1
ATOM 12337 C C . MET B 1 762 ? -10.484 11.383 -7.695 1 94.38 762 MET B C 1
ATOM 12339 O O . MET B 1 762 ? -11.188 11.383 -6.684 1 94.38 762 MET B O 1
ATOM 12343 N N . LEU B 1 763 ? -9.18 11.367 -7.684 1 95.62 763 LEU B N 1
ATOM 12344 C CA . LEU B 1 763 ? -8.453 11.461 -6.426 1 95.62 763 LEU B CA 1
ATOM 12345 C C . LEU B 1 763 ? -8.828 12.734 -5.672 1 95.62 763 LEU B C 1
ATOM 12347 O O . LEU B 1 763 ? -9.094 12.695 -4.469 1 95.62 763 LEU B O 1
ATOM 12351 N N . SER B 1 764 ? -8.797 13.836 -6.383 1 96.88 764 SER B N 1
ATOM 12352 C CA . SER B 1 764 ? -9.164 15.117 -5.789 1 96.88 764 SER B CA 1
ATOM 12353 C C . SER B 1 764 ? -10.586 15.078 -5.234 1 96.88 764 SER B C 1
ATOM 12355 O O . SER B 1 764 ? -10.844 15.57 -4.133 1 96.88 764 SER B O 1
ATOM 12357 N N . SER B 1 765 ? -11.523 14.508 -5.98 1 97.06 765 SER B N 1
ATOM 12358 C CA . SER B 1 765 ? -12.914 14.422 -5.543 1 97.06 765 SER B CA 1
ATOM 12359 C C . SER B 1 765 ? -13.039 13.609 -4.258 1 97.06 765 SER B C 1
ATOM 12361 O O . SER B 1 765 ? -13.758 14 -3.338 1 97.06 765 SER B O 1
ATOM 12363 N N . LEU B 1 766 ? -12.336 12.5 -4.203 1 97.12 766 LEU B N 1
ATOM 12364 C CA . LEU B 1 766 ? -12.375 11.609 -3.043 1 97.12 766 LEU B CA 1
ATOM 12365 C C . LEU B 1 766 ? -11.836 12.312 -1.803 1 97.12 766 LEU B C 1
ATOM 12367 O O . LEU B 1 766 ? -12.469 12.281 -0.743 1 97.12 766 LEU B O 1
ATOM 12371 N N . VAL B 1 767 ? -10.742 12.969 -1.914 1 97.5 767 VAL B N 1
ATOM 12372 C CA . VAL B 1 767 ? -10.07 13.57 -0.769 1 97.5 767 VAL B CA 1
ATOM 12373 C C . VAL B 1 767 ? -10.82 14.828 -0.327 1 97.5 767 VAL B C 1
ATOM 12375 O O . VAL B 1 767 ? -10.961 15.078 0.871 1 97.5 767 VAL B O 1
ATOM 12378 N N . THR B 1 768 ? -11.273 15.625 -1.341 1 97.81 768 THR B N 1
ATOM 12379 C CA . THR B 1 768 ? -12.031 16.828 -1.012 1 97.81 768 THR B CA 1
ATOM 12380 C C . THR B 1 768 ? -13.289 16.469 -0.217 1 97.81 768 THR B C 1
ATOM 12382 O O . THR B 1 768 ? -13.602 17.125 0.784 1 97.81 768 THR B O 1
ATOM 12385 N N . ARG B 1 769 ? -13.977 15.438 -0.664 1 97.5 769 ARG B N 1
ATOM 12386 C CA . ARG B 1 769 ? -15.195 15.008 0.023 1 97.5 769 ARG B CA 1
ATOM 12387 C C . ARG B 1 769 ? -14.883 14.539 1.439 1 97.5 769 ARG B C 1
ATOM 12389 O O . ARG B 1 769 ? -15.586 14.898 2.387 1 97.5 769 ARG B O 1
ATOM 12396 N N . LYS B 1 770 ? -13.859 13.75 1.563 1 97.62 770 LYS B N 1
ATOM 12397 C CA . LYS B 1 770 ? -13.469 13.227 2.871 1 97.62 770 LYS B CA 1
ATOM 12398 C C . LYS B 1 770 ? -13.109 14.352 3.83 1 97.62 770 LYS B C 1
ATOM 12400 O O . LYS B 1 770 ? -13.539 14.352 4.988 1 97.62 770 LYS B O 1
ATOM 12405 N N . VAL B 1 771 ? -12.32 15.289 3.355 1 97.62 771 VAL B N 1
ATOM 12406 C CA . VAL B 1 771 ? -11.875 16.406 4.188 1 97.62 771 VAL B CA 1
ATOM 12407 C C . VAL B 1 771 ? -13.07 17.266 4.582 1 97.62 771 VAL B C 1
ATOM 12409 O O . VAL B 1 771 ? -13.148 17.75 5.715 1 97.62 771 VAL B O 1
ATOM 12412 N N . MET B 1 772 ? -14.008 17.484 3.645 1 96.94 772 MET B N 1
ATOM 12413 C CA . MET B 1 772 ? -15.203 18.266 3.934 1 96.94 772 MET B CA 1
ATOM 12414 C C . MET B 1 772 ? -16.031 17.625 5.039 1 96.94 772 MET B C 1
ATOM 12416 O O . MET B 1 772 ? -16.484 18.297 5.957 1 96.94 772 MET B O 1
ATOM 12420 N N . ILE B 1 773 ? -16.219 16.281 4.953 1 96.12 773 ILE B N 1
ATOM 12421 C CA . ILE B 1 773 ? -17 15.562 5.961 1 96.12 773 ILE B CA 1
ATOM 12422 C C . ILE B 1 773 ? -16.312 15.695 7.324 1 96.12 773 ILE B C 1
ATOM 12424 O O . ILE B 1 773 ? -16.969 16 8.32 1 96.12 773 ILE B O 1
ATOM 12428 N N . ALA B 1 774 ? -15.039 15.555 7.352 1 94.94 774 ALA B N 1
ATOM 12429 C CA . ALA B 1 774 ? -14.273 15.625 8.594 1 94.94 774 ALA B CA 1
ATOM 12430 C C . ALA B 1 774 ? -14.289 17.031 9.172 1 94.94 774 ALA B C 1
ATOM 12432 O O . ALA B 1 774 ? -14.312 17.203 10.391 1 94.94 774 ALA B O 1
ATOM 12433 N N . SER B 1 775 ? -14.203 18.016 8.297 1 94.25 775 SER B N 1
ATOM 12434 C CA . SER B 1 775 ? -14.156 19.406 8.742 1 94.25 775 SER B CA 1
ATOM 12435 C C . SER B 1 775 ? -15.43 19.781 9.5 1 94.25 775 SER B C 1
ATOM 12437 O O . SER B 1 775 ? -15.406 20.656 10.367 1 94.25 775 SER B O 1
ATOM 12439 N N . LYS B 1 776 ? -16.516 19.141 9.203 1 92.06 776 LYS B N 1
ATOM 12440 C CA . LYS B 1 776 ? -17.797 19.391 9.867 1 92.06 776 LYS B CA 1
ATOM 12441 C C . LYS B 1 776 ? -17.922 18.547 11.141 1 92.06 776 LYS B C 1
ATOM 12443 O O . LYS B 1 776 ? -18.922 18.656 11.859 1 92.06 776 LYS B O 1
ATOM 12448 N N . GLY B 1 777 ? -16.891 17.812 11.359 1 89.88 777 GLY B N 1
ATOM 12449 C CA . GLY B 1 777 ? -17 16.891 12.492 1 89.88 777 GLY B CA 1
ATOM 12450 C C . GLY B 1 777 ? -18.016 15.797 12.266 1 89.88 777 GLY B C 1
ATOM 12451 O O . GLY B 1 777 ? -18.609 15.289 13.227 1 89.88 777 GLY B O 1
ATOM 12452 N N . SER B 1 778 ? -18.25 15.5 11.023 1 91.75 778 SER B N 1
ATOM 12453 C CA . SER B 1 778 ? -19.25 14.484 10.656 1 91.75 778 SER B CA 1
ATOM 12454 C C . SER B 1 778 ? -18.562 13.203 10.188 1 91.75 778 SER B C 1
ATOM 12456 O O . SER B 1 778 ? -17.344 13.094 10.211 1 91.75 778 SER B O 1
ATOM 12458 N N . ILE B 1 779 ? -19.422 12.188 10.016 1 93.56 779 ILE B N 1
ATOM 12459 C CA . ILE B 1 779 ? -18.969 10.898 9.492 1 93.56 779 ILE B CA 1
ATOM 12460 C C . ILE B 1 779 ? -19.859 10.484 8.32 1 93.56 779 ILE B C 1
ATOM 12462 O O . ILE B 1 779 ? -20.891 11.102 8.07 1 93.56 779 ILE B O 1
ATOM 12466 N N . CYS B 1 780 ? -19.469 9.492 7.656 1 92.31 780 CYS B N 1
ATOM 12467 C CA . CYS B 1 780 ? -20.047 9.117 6.371 1 92.31 780 CYS B CA 1
ATOM 12468 C C . CYS B 1 780 ? -21.547 8.898 6.492 1 92.31 780 CYS B C 1
ATOM 12470 O O . CYS B 1 780 ? -22.328 9.359 5.645 1 92.31 780 CYS B O 1
ATOM 12472 N N . TYR B 1 781 ? -22.078 8.266 7.59 1 93.56 781 TYR B N 1
ATOM 12473 C CA . TYR B 1 781 ? -23.484 7.898 7.648 1 93.56 781 TYR B CA 1
ATOM 12474 C C . TYR B 1 781 ? -24.312 8.984 8.328 1 93.56 781 TYR B C 1
ATOM 12476 O O . TYR B 1 781 ? -25.547 8.93 8.32 1 93.56 781 TYR B O 1
ATOM 12484 N N . LYS B 1 782 ? -23.688 10.031 8.867 1 93.12 782 LYS B N 1
ATOM 12485 C CA . LYS B 1 782 ? -24.406 11.109 9.531 1 93.12 782 LYS B CA 1
ATOM 12486 C C . LYS B 1 782 ? -24.672 12.273 8.578 1 93.12 782 LYS B C 1
ATOM 12488 O O . LYS B 1 782 ? -25.406 13.203 8.906 1 93.12 782 LYS B O 1
ATOM 12493 N N . GLU B 1 783 ? -24.109 12.211 7.441 1 91.94 783 GLU B N 1
ATOM 12494 C CA . GLU B 1 783 ? -24.281 13.273 6.453 1 91.94 783 GLU B CA 1
ATOM 12495 C C . GLU B 1 783 ? -25.734 13.391 6.012 1 91.94 783 GLU B C 1
ATOM 12497 O O . GLU B 1 783 ? -26.438 12.383 5.883 1 91.94 783 GLU B O 1
ATOM 12502 N N . THR B 1 784 ? -26.172 14.594 5.82 1 91.31 784 THR B N 1
ATOM 12503 C CA . THR B 1 784 ? -27.5 14.891 5.297 1 91.31 784 THR B CA 1
ATOM 12504 C C . THR B 1 784 ? -27.406 15.586 3.945 1 91.31 784 THR B C 1
ATOM 12506 O O . THR B 1 784 ? -26.453 16.328 3.689 1 91.31 784 THR B O 1
ATOM 12509 N N . PHE B 1 785 ? -28.406 15.305 3.105 1 93.44 785 PHE B N 1
ATOM 12510 C CA . PHE B 1 785 ? -28.391 15.844 1.75 1 93.44 785 PHE B CA 1
ATOM 12511 C C . PHE B 1 785 ? -29.688 16.594 1.45 1 93.44 785 PHE B C 1
ATOM 12513 O O . PHE B 1 785 ? -30.766 16.172 1.872 1 93.44 785 PHE B O 1
ATOM 12520 N N . THR B 1 786 ? -29.547 17.703 0.765 1 91.75 786 THR B N 1
ATOM 12521 C CA . THR B 1 786 ? -30.734 18.391 0.266 1 91.75 786 THR B CA 1
ATOM 12522 C C . THR B 1 786 ? -31.297 17.672 -0.953 1 91.75 786 THR B C 1
ATOM 12524 O O . THR B 1 786 ? -30.578 16.984 -1.67 1 91.75 786 THR B O 1
ATOM 12527 N N . ASP B 1 787 ? -32.562 17.812 -1.212 1 91.25 787 ASP B N 1
ATOM 12528 C CA . ASP B 1 787 ? -33.188 17.188 -2.365 1 91.25 787 ASP B CA 1
ATOM 12529 C C . ASP B 1 787 ? -32.562 17.672 -3.67 1 91.25 787 ASP B C 1
ATOM 12531 O O . ASP B 1 787 ? -32.406 16.906 -4.617 1 91.25 787 ASP B O 1
ATOM 12535 N N . ALA B 1 788 ? -32.188 18.875 -3.643 1 90 788 ALA B N 1
ATOM 12536 C CA . ALA B 1 788 ? -31.578 19.453 -4.836 1 90 788 ALA B CA 1
ATOM 12537 C C . ALA B 1 788 ? -30.25 18.766 -5.16 1 90 788 ALA B C 1
ATOM 12539 O O . ALA B 1 788 ? -29.953 18.484 -6.324 1 90 788 ALA B O 1
ATOM 12540 N N . LEU B 1 789 ? -29.516 18.562 -4.141 1 92.56 789 LEU B N 1
ATOM 12541 C CA . LEU B 1 789 ? -28.219 17.906 -4.324 1 92.56 789 LEU B CA 1
ATOM 12542 C C . LEU B 1 789 ? -28.406 16.469 -4.781 1 92.56 789 LEU B C 1
ATOM 12544 O O . LEU B 1 789 ? -27.641 15.977 -5.629 1 92.56 789 LEU B O 1
ATOM 12548 N N . LEU B 1 790 ? -29.391 15.766 -4.262 1 93.62 790 LEU B N 1
ATOM 12549 C CA . LEU B 1 790 ? -29.672 14.375 -4.629 1 93.62 790 LEU B CA 1
ATOM 12550 C C . LEU B 1 790 ? -30.109 14.281 -6.082 1 93.62 790 LEU B C 1
ATOM 12552 O O . LEU B 1 790 ? -29.734 13.352 -6.793 1 93.62 790 LEU B O 1
ATOM 12556 N N . LYS B 1 791 ? -30.891 15.211 -6.457 1 90.56 791 LYS B N 1
ATOM 12557 C CA . LYS B 1 791 ? -31.328 15.242 -7.844 1 90.56 791 LYS B CA 1
ATOM 12558 C C . LYS B 1 791 ? -30.172 15.492 -8.797 1 90.56 791 LYS B C 1
ATOM 12560 O O . LYS B 1 791 ? -30.094 14.891 -9.867 1 90.56 791 LYS B O 1
ATOM 12565 N N . LYS B 1 792 ? -29.328 16.375 -8.367 1 90.25 792 LYS B N 1
ATOM 12566 C CA . LYS B 1 792 ? -28.125 16.625 -9.156 1 90.25 792 LYS B CA 1
ATOM 12567 C C . LYS B 1 792 ? -27.25 15.383 -9.266 1 90.25 792 LYS B C 1
ATOM 12569 O O . LYS B 1 792 ? -26.688 15.109 -10.32 1 90.25 792 LYS B O 1
ATOM 12574 N N . ALA B 1 793 ? -27.156 14.711 -8.18 1 90.06 793 ALA B N 1
ATOM 12575 C CA . ALA B 1 793 ? -26.359 13.492 -8.148 1 90.06 793 ALA B CA 1
ATOM 12576 C C . ALA B 1 793 ? -26.953 12.43 -9.07 1 90.06 793 ALA B C 1
ATOM 12578 O O . ALA B 1 793 ? -26.219 11.703 -9.75 1 90.06 793 ALA B O 1
ATOM 12579 N N . LYS B 1 794 ? -28.188 12.297 -9.078 1 86.94 794 LYS B N 1
ATOM 12580 C CA . LYS B 1 794 ? -28.875 11.328 -9.938 1 86.94 794 LYS B CA 1
ATOM 12581 C C . LYS B 1 794 ? -28.703 11.695 -11.414 1 86.94 794 LYS B C 1
ATOM 12583 O O . LYS B 1 794 ? -28.5 10.82 -12.25 1 86.94 794 LYS B O 1
ATOM 12588 N N . SER B 1 795 ? -28.797 12.938 -11.68 1 81.81 795 SER B N 1
ATOM 12589 C CA . SER B 1 795 ? -28.703 13.414 -13.055 1 81.81 795 SER B CA 1
ATOM 12590 C C . SER B 1 795 ? -27.297 13.227 -13.609 1 81.81 795 SER B C 1
ATOM 12592 O O . SER B 1 795 ? -27.125 12.93 -14.789 1 81.81 795 SER B O 1
ATOM 12594 N N . ALA B 1 796 ? -26.344 13.492 -12.797 1 75.5 796 ALA B N 1
ATOM 12595 C CA . ALA B 1 796 ? -24.938 13.359 -13.219 1 75.5 796 ALA B CA 1
ATOM 12596 C C . ALA B 1 796 ? -24.625 11.922 -13.617 1 75.5 796 ALA B C 1
ATOM 12598 O O . ALA B 1 796 ? -23.844 11.688 -14.547 1 75.5 796 ALA B O 1
ATOM 12599 N N . THR B 1 797 ? -25.281 11.047 -13.055 1 70.56 797 THR B N 1
ATOM 12600 C CA . THR B 1 797 ? -25.141 9.625 -13.359 1 70.56 797 THR B CA 1
ATOM 12601 C C . THR B 1 797 ? -25.641 9.328 -14.773 1 70.56 797 THR B C 1
ATOM 12603 O O . THR B 1 797 ? -25.016 8.57 -15.508 1 70.56 797 THR B O 1
ATOM 12606 N N . PHE B 1 798 ? -26.703 10.016 -14.953 1 64.31 798 PHE B N 1
ATOM 12607 C CA . PHE B 1 798 ? -27.328 9.797 -16.25 1 64.31 798 PHE B CA 1
ATOM 12608 C C . PHE B 1 798 ? -26.453 10.336 -17.375 1 64.31 798 PHE B C 1
ATOM 12610 O O . PHE B 1 798 ? -26.281 9.688 -18.406 1 64.31 798 PHE B O 1
ATOM 12617 N N . ASN B 1 799 ? -25.844 11.453 -17.141 1 60.44 799 ASN B N 1
ATOM 12618 C CA . ASN B 1 799 ? -25 12.086 -18.141 1 60.44 799 ASN B CA 1
ATOM 12619 C C . ASN B 1 799 ? -23.719 11.273 -18.391 1 60.44 799 ASN B C 1
ATOM 12621 O O . ASN B 1 799 ? -23.297 11.117 -19.531 1 60.44 799 ASN B O 1
ATOM 12625 N N . LYS B 1 800 ? -23.172 10.789 -17.375 1 62.5 800 LYS B N 1
ATOM 12626 C CA . LYS B 1 800 ? -21.953 10.023 -17.531 1 62.5 800 LYS B CA 1
ATOM 12627 C C . LYS B 1 800 ? -22.203 8.688 -18.219 1 62.5 800 LYS B C 1
ATOM 12629 O O . LYS B 1 800 ? -21.406 8.242 -19.047 1 62.5 800 LYS B O 1
ATOM 12634 N N . LEU B 1 801 ? -23.25 8.031 -17.828 1 55.91 801 LEU B N 1
ATOM 12635 C CA . LEU B 1 801 ? -23.578 6.742 -18.422 1 55.91 801 LEU B CA 1
ATOM 12636 C C . LEU B 1 801 ? -23.938 6.902 -19.906 1 55.91 801 LEU B C 1
ATOM 12638 O O . LEU B 1 801 ? -23.609 6.039 -20.719 1 55.91 801 LEU B O 1
ATOM 12642 N N . ASN B 1 802 ? -24.547 8.023 -20.125 1 49.34 802 ASN B N 1
ATOM 12643 C CA . ASN B 1 802 ? -24.875 8.297 -21.516 1 49.34 802 ASN B CA 1
ATOM 12644 C C . ASN B 1 802 ? -23.641 8.633 -22.344 1 49.34 802 ASN B C 1
ATOM 12646 O O . ASN B 1 802 ? -23.547 8.266 -23.516 1 49.34 802 ASN B O 1
ATOM 12650 N N . ASN B 1 803 ? -22.719 9.297 -21.688 1 46.81 803 ASN B N 1
ATOM 12651 C CA . ASN B 1 803 ? -21.484 9.625 -22.391 1 46.81 803 ASN B CA 1
ATOM 12652 C C . ASN B 1 803 ? -20.578 8.398 -22.531 1 46.81 803 ASN B C 1
ATOM 12654 O O . ASN B 1 803 ? -19.828 8.297 -23.5 1 46.81 803 ASN B O 1
ATOM 12658 N N . ALA B 1 804 ? -20.578 7.508 -21.656 1 43.09 804 ALA B N 1
ATOM 12659 C CA . ALA B 1 804 ? -19.797 6.277 -21.75 1 43.09 804 ALA B CA 1
ATOM 12660 C C . ALA B 1 804 ? -20.375 5.344 -22.812 1 43.09 804 ALA B C 1
ATOM 12662 O O . ALA B 1 804 ? -19.656 4.547 -23.406 1 43.09 804 ALA B O 1
ATOM 12663 N N . LYS B 1 805 ? -21.672 5.359 -23.109 1 38.22 805 LYS B N 1
ATOM 12664 C CA . LYS B 1 805 ? -22.312 4.582 -24.172 1 38.22 805 LYS B CA 1
ATOM 12665 C C . LYS B 1 805 ? -22.047 5.199 -25.547 1 38.22 805 LYS B C 1
ATOM 12667 O O . LYS B 1 805 ? -22.203 4.539 -26.562 1 38.22 805 LYS B O 1
ATOM 12672 N N . VAL B 1 806 ? -21.688 6.344 -25.531 1 29.41 806 VAL B N 1
ATOM 12673 C CA . VAL B 1 806 ? -21.359 6.93 -26.828 1 29.41 806 VAL B CA 1
ATOM 12674 C C . VAL B 1 806 ? -19.859 6.773 -27.078 1 29.41 806 VAL B C 1
ATOM 12676 O O . VAL B 1 806 ? -19.031 7.02 -26.188 1 29.41 806 VAL B O 1
#

Foldseek 3Di:
DPDPDDPPPLAFDFADVVLCVVPVQWDHDPDGQWTAGNQLRDTFRNRHPNNVSSVCVCPDPSSVVSVVVVVVVPPVPVPPCDPLVLLLLVVLLLVLLVCLQVLHQLQVQQCVLVVQCVVCVVDPSSPPNDDGSLLSLLLLLLLLVVLLLVVLVQLQQAAKAWEWDWDAFPLRWIKIWTWMWGQDVVLQFIFIFTNFIDTFPDLAQVRVLVVVVVSCVVSVRQLLSHAEYEYEPDCRDCPCPGHVVVVSCVRPVLHYYAHFPLQLLLVLLVLLQVLFPDNVVVLLQLLQVVCPPDPPLLVQLQVLCVVVVADNDHQDHDDSRDLLVVLVNLVVCLSSLVSLLVSLVVVQPVVPPPPPPPPPDDDPPPPDDPPPDDDDDDDDDDDDCPDDDDDPDPVDDDDPPPPDPDDDDDDDDDDDDDDYDDDDDDDDDDDYDDDDYYDYDDDDDDDDDDDDDDDDPDDPPDDPPPPVVVVVVVVVCVVVCVVVVPDDDDPDPPPVPVPQDSSNVSSVLSPDLVNVLVSLQCNQVSVLSVVLSVVQLDPFQCLLCLLVSLLVSLLVLLVQWFDPVVSVVQSVCLLVVHHDDLLVDPVGTDDLVRHNRDPVSVVSVVVDDDDPSVSVSVSSSSSSVSSNVSSSVPPPSPDLLSVLLNCLQLVCLQVHDLVSLVVQCVSRVSLADPPDDSVVQVQLSVVSNPDDDDPVLNPDRSSSSLSVQLQDDDPRDRRNVSNSSSSSSSSSYRNRNSVNVVLVVLLDSNCDPVPVVDDSSSSRSSSSSNSSCVSSVHGSNPDDDDSVSSVVSVVSSVVSVVVVVD/DPDPDDPPPLQFDFADVVLCVVPVQWDHDPDGQWTAGNQLRDTFRNRHPNNVSSVCVCPPPSSVVSVVVVVVPPPVPVPPCDPLVLLLLVVLLLVLLVCLQVLHQLQVQQCVLVVQCVVCVVDPSSPPNDDGSLLSLLLLLLLLVVLLLVVLVQLQQAAKAWEWDWDAFPLRWIKIWTWMWGQDVVLQFIFIFTNFIDTFPDLAQVRVLVVVVVSCVVSVRQLLSHAEYEYEPDCRDCPCPGHVVVVSCVRPVLHYYAYFVLQLLLVLLVLLQVLFPDNVVVLLQLLQVVCPPDPPLLVQLQVLCVVVVADNDHQDHDDSRDLLVVLVNLVVCLSSLVSLLVSLVVVQPVVPPPPPVCPPDDDPPPPDPPDPDPDDDDDDDDDDDDDDDDDDDDPDDDDDDDDDDDDDDDDDDDDDDDDDDDDDDDDDDDDDDDDDDYDDDDDYDDDDDDDD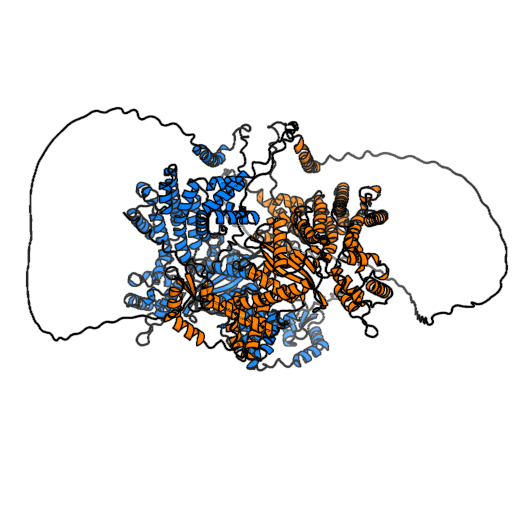DDDDDDDDPDDPPPPVVVVVVVVVVVVCCVPPVPDDDDPPDPVVPVPQDSSRVSSVLSPDLVNVLVSLQCNQVSVLSVVLSVVQLDPFQCLLCLLVSLLVSLLVLLVQWFDPVVSVVQSVCLLVVHHDDLLVDPVGTDDLVRHNRDDVSVVSVVVDDDDPSVSVSVSSSSSSVSSNVSSSVPPPSVPLLSVLLNCLQLVCLQVHDLVSLVVQCVSRVSLADPPDDSVVQVQLSVVSNPDDDDPVLNPDRSSSSLSVQLQDDDPRDRRNVSNSSSSSSSSSYRNRNSVNVVLVVLLDSNCDPVPVVDDSSSSRSSSSSNSSCVSSVHGSNRDDDDSVSSVVSVVSSVVSVVVVVD

Nearest PDB structures (foldseek):
  4d1q-assembly1_B  TM=6.631E-01  e=3.400E-09  Musca domestica
  4d1q-assembly1_H-2  TM=6.034E-01  e=2.734E-09  Musca domestica
  8sjd-assembly1_A  TM=6.056E-01  e=8.495E-09  Musca domestica
  2bw3-assembly1_A  TM=5.316E-01  e=3.741E-08  Musca domestica
  8sjd-assembly1_B  TM=5.796E-01  e=3.169E-07  Musca domestica

Solvent-accessible surface area (backbone atoms only — not comparable to full-atom values): 93240 Å² total; per-residue (Å²): 134,80,76,74,80,70,78,75,73,79,69,68,29,63,74,50,74,66,51,32,72,76,38,72,50,37,39,84,37,96,47,88,26,20,34,22,28,68,66,69,70,42,76,40,73,16,39,81,58,33,67,58,38,50,48,51,48,63,68,27,68,68,37,45,51,41,43,48,48,57,60,62,38,64,66,80,55,82,58,71,74,40,75,63,52,52,47,30,48,50,27,51,51,38,52,40,34,45,34,35,61,66,52,48,70,58,66,58,28,58,54,44,24,64,30,40,30,66,42,31,72,72,17,69,47,30,64,63,38,77,49,29,34,69,42,39,51,32,31,42,44,43,52,21,51,50,49,35,48,54,50,46,51,47,40,57,75,34,56,22,16,42,34,41,49,81,45,66,46,87,86,50,45,37,33,36,42,38,33,36,27,31,70,38,79,89,78,48,36,69,32,62,36,46,66,44,54,38,80,52,88,48,92,44,14,63,45,50,39,48,53,54,50,48,58,33,54,76,66,67,39,55,63,80,29,40,50,23,43,29,26,54,75,46,56,52,41,57,20,77,77,63,5,26,46,29,59,49,36,73,78,31,71,66,44,40,78,37,55,23,52,52,58,51,51,43,49,28,52,50,52,13,52,65,57,36,93,62,64,62,68,58,52,48,44,49,53,32,57,71,38,52,91,33,50,66,55,46,49,52,43,44,53,35,16,55,72,67,70,37,80,79,70,83,78,56,77,67,49,89,88,40,55,78,40,48,50,55,38,49,48,49,46,64,70,41,41,63,36,51,37,54,47,24,48,52,57,39,54,67,71,68,69,70,76,72,81,76,80,76,73,78,76,74,77,74,77,74,76,74,75,75,81,86,80,76,82,76,84,79,80,85,82,85,78,86,71,74,89,76,80,78,80,76,72,44,64,76,77,74,78,70,77,78,61,79,86,73,90,77,90,81,90,84,89,86,86,82,84,86,83,89,82,89,89,90,87,90,87,89,85,88,91,88,92,85,93,92,85,90,85,90,88,87,94,84,86,88,89,82,83,89,83,81,79,82,81,79,82,80,78,80,84,67,85,66,71,67,58,61,67,56,50,60,60,55,51,59,62,52,43,68,70,60,56,73,74,82,80,86,73,74,69,75,62,81,71,75,78,73,48,71,44,42,51,52,29,52,47,61,69,32,66,65,50,53,45,53,49,39,29,44,59,48,54,45,53,68,55,44,57,60,40,57,62,54,55,49,87,63,62,41,30,37,49,42,49,57,52,53,50,50,50,51,48,53,52,44,56,34,45,28,36,67,73,56,46,56,54,36,51,52,31,34,75,74,63,43,83,64,62,61,83,78,39,72,84,43,32,46,56,80,89,66,41,67,39,47,67,70,31,52,51,47,54,72,72,45,87,86,64,70,54,71,61,48,50,52,34,52,53,42,23,46,48,41,25,50,52,43,43,71,70,68,49,74,73,70,41,62,66,45,64,36,32,33,58,56,29,71,89,40,42,74,76,46,55,68,66,38,54,49,52,48,45,70,58,37,58,69,38,50,57,90,90,60,51,71,65,58,32,48,52,26,45,56,49,54,44,70,50,87,72,66,74,66,52,72,74,40,56,57,48,47,35,37,47,53,44,25,64,35,62,59,98,86,37,61,59,26,41,62,41,24,45,36,40,47,49,56,47,30,34,68,54,39,50,49,68,52,54,53,50,50,52,52,48,52,61,54,48,37,87,92,36,69,83,64,47,64,69,58,49,30,23,36,52,28,41,31,35,47,39,49,50,68,73,49,50,46,64,71,65,83,80,54,70,67,58,49,52,50,29,54,49,42,26,52,53,50,54,55,51,69,75,93,132,77,75,73,79,71,77,75,72,78,69,67,29,62,73,52,72,67,52,33,72,76,37,71,48,35,40,84,35,97,49,88,27,18,31,22,27,68,65,69,70,42,75,40,74,16,38,79,58,34,67,59,37,51,49,52,47,62,68,26,69,67,38,44,50,39,42,48,47,57,61,61,37,65,66,78,55,84,57,70,73,40,74,62,54,52,47,29,47,48,28,52,51,38,52,41,34,43,33,35,62,68,51,48,69,60,67,59,29,58,54,43,24,64,28,38,30,66,42,31,70,74,17,70,48,30,65,63,38,77,48,29,33,68,41,37,51,33,33,42,44,44,52,20,52,50,50,36,48,54,50,46,52,48,40,58,74,35,55,24,17,40,32,44,48,81,46,65,46,87,86,48,46,38,33,35,42,38,32,34,26,31,69,38,80,90,79,49,35,69,32,59,36,43,65,46,54,39,78,52,88,49,93,43,15,62,46,50,40,49,53,55,50,49,58,32,54,76,65,67,39,55,62,82,29,39,50,23,42,29,26,56,74,47,53,50,41,56,20,78,75,63,5,24,47,30,58,49,36,72,76,31,71,66,41,40,79,37,56,22,51,53,60,51,52,43,49,25,52,50,52,13,52,66,56,34,94,62,66,60,66,60,53,46,44,50,53,32,56,69,40,53,93,34,50,67,55,46,49,52,43,46,53,35,17,54,73,67,70,35,81,80,70,82,79,57,77,67,49,90,88,40,56,79,39,46,51,55,37,47,48,48,46,64,70,41,41,63,34,50,36,54,48,24,47,52,57,40,55,66,72,72,68,68,80,70,81,74,81,70,74,75,74,77,76,74,75,77,79,75,79,82,79,83,78,93,78,93,86,89,88,84,93,81,96,80,92,73,96,78,90,73,91,70,84,85,80,94,77,91,86,94,86,95,81,88,96,81,95,77,93,72,93,69,88,84,76,101,81,87,92,77,92,77,85,81,83,86,78,85,83,79,85,89,85,88,89,87,92,86,90,91,91,94,87,94,86,91,85,90,92,87,89,92,90,89,83,86,84,84,79,82,86,71,84,66,69,69,59,59,68,56,51,58,60,56,50,60,62,50,44,69,70,60,57,71,71,86,82,91,76,72,82,70,65,82,69,79,78,73,50,70,43,43,51,52,28,52,47,62,68,32,68,65,49,54,48,53,49,39,29,45,57,48,54,43,54,68,56,44,57,60,39,56,62,53,56,50,88,65,61,43,28,37,48,42,50,58,52,54,50,50,49,52,49,53,51,44,56,36,47,31,35,67,72,57,44,57,54,36,52,53,30,34,76,72,62,43,80,64,62,62,85,78,38,74,86,45,33,46,56,80,88,66,40,69,39,47,68,69,31,53,54,48,55,72,72,44,88,87,65,70,56,72,62,47,52,51,33,52,52,45,24,46,47,42,24,50,52,43,43,71,70,69,49,74,74,70,41,62,64,45,63,35,32,33,59,58,28,72,88,40,41,76,77,46,56,68,66,37,54,48,52,48,44,69,58,37,57,70,37,50,57,89,90,59,53,72,64,59,31,49,52,25,45,56,49,57,43,70,51,88,72,66,73,66,54,72,74,39,56,57,49,45,35,37,48,54,44,24,66,36,64,61,97,86,37,60,60,25,41,63,40,25,45,37,41,48,50,56,47,28,33,68,54,38,50,50,67,51,53,52,49,51,53,51,48,52,62,52,49,37,88,92,36,69,81,64,48,64,68,58,50,29,23,37,51,28,40,33,36,48,39,50,50,68,72,49,51,45,65,71,64,81,80,54,70,66,58,49,50,50,29,56,48,42,27,51,52,50,55,53,49,44,74,74

Secondary structure (DSSP, 8-state):
-----------PPPP-HHHHHH-TTEEE-SSTTEEEETTTTEEEE-TTTTHHHHHHHHTSHHHHHHHHHHHHS---------HHHHHHHHHHHHHHHHHHHTT--GGGHHHHHHHHHHH-TT-HHHHH----HHHHHHHHHHHHHHHHHHHHHHHHHS-EEEE---EE-TT--EEEEEEEEEEETTTTEEEEEEEEEEE-S--SHHHHHHHHHHHHHHTT--GGGEEEEE--S-HHHH-TTTSHHHHHHHH-TT-EEE--HHHHHHHHHHHHHHTSSS-HHHHHHHHHHHHTT-HHHHHHHHHHHHHTT----PPPP--TT-THHHHHHHHHHHHTHHHHHHHHHHHHHHTTTT----------------------------------------------------------------------------------------------------------------THHHHHHHHHHHHHHHHSTTT--SSTT--------HHHHHHHHHH-HHHHHHHHHHHHHTHHHHHHHHHTT-SS--HHHHHHHHHHHHHHHHHTTB-HHHHHHHHHHHHTT----GGGSGGGBPPGGGS---HHHHHHHHH-SS--HHHHHHHHHHHHHHHHHHHHHHS-TT-HHHHHHGGG-GGGTTT--HHHHHHHHHH-GGGSPTT--HHHHHHHHHHHHHS---THHHHS-HHHHHHHHHH-EETTEESSHHHHHHHHHHHTS-S-SHHHHHHHHHHHHHS-GGGTT--HHHHHHHHHHHHHHHHTT--TTT----HHHHHHHHHHHHHHHHHHH-/-----------PPPP-HHHHHH-TTEEE-SSTTEEEETTTTEEEE-TTTTHHHHHHHHTSHHHHHHHHHHHHS---------HHHHHHHHHHHHHHHHHHHTT--GGGHHHHHHHHHHH-TT-HHHHH----HHHHHHHHHHHHHHHHHHHHHHHHHS-EEEE---EE-TT--EEEEEEEEEEETTTTEEEEEEEEEEE-S--SHHHHHHHHHHHHHHTT--GGGEEEEE--S-HHHH-TTTSHHHHHHHH-TT-EEE--HHHHHHHHHHHHHHTSSS-HHHHHHHHHHHHTT-HHHHHHHHHHHHHTT----PPPP--TT-THHHHHHHHHHHHTHHHHHHHHHHHHHHTTTT-------------------------------------------------------------------S--------------------------------------------THHHHHHHHHHHHHHHHHTTT--SSS---------HHHHHHHHHH-HHHHHHHHHHHHHHHHHHHHHHHHT-SS--HHHHHHHHHHHHHHHHHTTB-HHHHHHHHHHHHTT----GGGSGGGBPPGGGS---HHHHHHHHH-SS--HHHHHHHHHHHHHHHHHHHHHHS-TT-HHHHHGGGG-GGGTTT--HHHHHHHHHH-GGGSPTT--HHHHHHHHHHHHHS---THHHHS-HHHHHHHHHH-EETTEESSHHHHHHHHHHHTS-S-SHHHHHHHHHHHHHS-GGGTT--HHHHHHHHHHHHHHHHTT--TTT----HHHHHHHHHHHHHHHHHHH-

InterPro domains:
  IPR012337 Ribonuclease H-like superfamily [SSF53098] (158-349)

Sequence (1612 aa):
MAEPPQKKVRKTQRFLDRYRERWPCLQMSRLPHHAFCTVCKTDVDISHQGATDCRRHVEGTKHKKLESAIASVPKITTKFFGDQDLRTIRAETLFSNFIAEHNVPVSIADHAGPLFKKMFPDSQIAQQYGCARTKTAAILNTLSSNDEQVISDLMCRSPFSIATDGSTDMDDVKLYPLVVRVYDPSVGKIVVVLLKIVECRESTGEGIYNLIDQELNKRKIPWGNCVSFSADNASVMQGLRKGVAAFIKSQNPHIYMVGCACHLMHLAAEKASRSLCIDIEDMLILIYYYLDKSSKRKALLRDLQMLCDTDVRKILKLSSTRWLALGKCVNRLLQQWEPLTLFFAEEAAGKTAAKPLTSSAHPSLKSPAAPKPSTLTPTSGKLAVSKTLSSSFLKTKVHQRKSKTGPSSTHQQTGPTPKRLQTGPTTKQLPAGPSTPRLQTGPTTKQLPAGPSTPQQSAQPPKGFDLNQFIFKQKEMGKKQRDLSKKKTEKEKKIEKTEVTKPQRLYAFLTDPQSKLYALFLKRAIPLFETANQNLQKEEPCVPILMQILELQLQKMLLAFCKPECVVEMMEEVKRGCQPTLYKSSEHQLPDDELSIGHDTKTFIKSQANLPLAAFFRDVRKYFTAAVEYMLSKFPYGDELLRHAAVADISRRQTAKFSSLTYFIDRFPCFLGNGVTVDEVEEEFRLFQSSTLNDGFLTKRADEAWRELGVMESGGKKLFANLSTVMLGVCVIFHSNADCERIFSLVTKNKTQCRASLSTEMLSSLVTRKVMIASKGSICYKETFTDALLKKAKSATFNKLNNAKVMAEPPQKKVRKTQRFLDRYRERWPCLQMSRLPHHAFCTVCKTDVDISHQGATDCRRHVEGTKHKKLESAIASVPKITTKFFGDQDLRTIRAETLFSNFIAEHNVPVSIADHAGPLFKKMFPDSQIAQQYGCARTKTAAILNTLSSNDEQVISDLMCRSPFSIATDGSTDMDDVKLYPLVVRVYDPSVGKIVVVLLKIVECRESTGEGIYNLIDQELNKRKIPWGNCVSFSADNASVMQGLRKGVAAFIKSQNPHIYMVGCACHLMHLAAEKASRSLCIDIEDMLILIYYYLDKSSKRKALLRDLQMLCDTDVRKILKLSSTRWLALGKCVNRLLQQWEPLTLFFAEEAAGKTAAKPLTSSAHPSLKSPAAPKPSTLTPTSGKLAVSKTLSSSFLKTKVHQRKSKTGPSSTHQQTGPTPKRLQTGPTTKQLPAGPSTPRLQTGPTTKQLPAGPSTPQQSAQPPKGFDLNQFIFKQKEMGKKQRDLSKKKTEKEKKIEKTEVTKPQRLYAFLTDPQSKLYALFLKRAIPLFETANQNLQKEEPCVPILMQILELQLQKMLLAFCKPECVVEMMEEVKRGCQPTLYKSSEHQLPDDELSIGHDTKTFIKSQANLPLAAFFRDVRKYFTAAVEYMLSKFPYGDELLRHAAVADISRRQTAKFSSLTYFIDRFPCFLGNGVTVDEVEEEFRLFQSSTLNDGFLTKRADEAWRELGVMESGGKKLFANLSTVMLGVCVIFHSNADCERIFSLVTKNKTQCRASLSTEMLSSLVTRKVMIASKGSICYKETFTDALLKKAKSATFNKLNNAKV

Organism: NCBI:txid630221

Radius of gyration: 45.55 Å; Cα contacts (8 Å, |Δi|>4): 1914; chains: 2; bounding box: 101×120×157 Å

pLDDT: mean 75.27, std 28.87, range [13.03, 98.25]